Protein 4AH6 (pdb70)

InterPro domains:
  IPR002312 Aspartyl/Asparaginyl-tRNA synthetase, class IIb [PR01042] (239-251)
  IPR002312 Aspartyl/Asparaginyl-tRNA synthetase, class IIb [PR01042] (256-269)
  IPR002312 Aspartyl/Asparaginyl-tRNA synthetase, class IIb [PR01042] (527-543)
  IPR002312 Aspartyl/Asparaginyl-tRNA synthetase, class IIb [PR01042] (568-582)
  IPR004115 GAD-like domain superfamily [G3DSA:3.30.1360.30] (320-471)
  IPR004115 GAD-like domain superfamily [SSF55261] (337-463)
  IPR004364 Aminoacyl-tRNA synthetase, class II (D/K/N) [PF00152] (167-606)
  IPR004365 OB-fold nucleic acid binding domain, AA-tRNA synthetase-type [PF01336] (66-149)
  IPR004524 Aspartate-tRNA ligase, type 1 [MF_00044] (49-634)
  IPR004524 Aspartate-tRNA ligase, type 1 [NF001750] (49-635)
  IPR004524 Aspartate-tRNA ligase, type 1 [TIGR00459] (50-635)
  IPR006195 Aminoacyl-tRNA synthetase, class II [PS50862] (187-618)
  IPR012340 Nucleic acid-binding, OB-fold [G3DSA:2.40.50.140] (40-155)
  IPR012340 Nucleic acid-binding, OB-fold [SSF50249] (50-152)
  IPR029351 GAD domain [PF02938] (357-452)
  IPR045864 Class II Aminoacyl-tRNA synthetase/Biotinyl protein ligase (BPL) and lipoyl protein ligase (LPL) [G3DSA:3.30.930.10] (186-625)
  IPR045864 Class II Aminoacyl-tRNA synthetase/Biotinyl protein ligase (BPL) and lipoyl protein ligase (LPL) [SSF55681] (168-606)
  IPR047089 Aspartate-tRNA ligase, type 1, anticodon recognition domain [cd04317] (50-183)
  IPR047090 Aspartate-tRNA ligase, type 1, core domain [cd00777] (187-609)

Foldseek 3Di:
DCPPPPDPWHDEAQPDAPVQAFPWTKHKAKWADADPLFWTWGDDLPFIAIEGQDDDDVCVVQSVVVVVADNIFIKIFTFGKHADPDPQADPVGRNRRIHGYTDHIDGPTHDDDDPFNQPVLTDDDPLRCQQPVVSSCSHNLLSVQQVLLVQLVVLLVCCQCVNVNADEDDDDFWADDQPAPHGFAWDFDLPAPDTTTGAQDPVVCLQVVLLVDRQKYWYWDKGADDDPPFLFDFRIFIKIWIKGFPDDLVVVLVVVVVSCQSSPSVPFDGADDRAAEDECVGCCQFQVHLFHQVLLPWTKFFPQVVVPDDCPPQVPVQVVPPQKGKIKTKAAPVLPQFDPPCVVVLQVCLVVAVNFGKFKAFQAHCQPVDGPVCNCVNVPCVVVCCVRNVYDRRMIMIMGIHGSSRVSNSVNVSSVVVQVRCVPSHNHSDDLRDKHKYKYFFAAQWADDDPHGHLIGGPRDLFFAWPPPVVCCCVVPHSVTTTGWMFMHMSRHGQKTWHFGDAQLVVSVVSCVSNDPPSCVVCVVVSVSSVVDRGRMIIMMGRSLVVSCSNSVHPDSCSSDSNTAGRNRQSSNDGPPDDDDPVVCVSGD/DCPPPPDPWHDEAQPDAPVQAFPWTKHKAKWADADPLFWTWGDDLPFIAIEGQDDDDVCVVQSVVVVVADNIFIKIFTFGKHADPDPQADPVGRNRRIHGYTDHIDGPTHDDDDPFNQPVLTDDDPLRCQQVVVSSCSHNLLSVQQVLLVQLVVLLVCCQCVNVNADEDDDDFWADDQPAPHGFAWDFDLPAPDTTTGAQDCVVCLQVVLLVDRQKYKYFDWGADDDPPPPFFHRIATKIWIKGFPDDLVVVLVVVVVSCQSSPSVPFDGADDRAAEDECVGCCQFQVHLFHQVLLPFTKFFPQVVVPDDCPPQVPVQVVPPQKGKIKTKAAPVLPQFDPPCVVVLQCCLVVAVRFGKFKAFQAHCQPVDGPPCNCVNVPCVVVCCVRNVYDRRMIMIMGIHGSSRVSNSVNVSSVVVQVRCVPSHNHSDDLSDKHKYKYFFAAQWADDDPHGHLIGGPRDLFFAWPPPVVCCCVVPHSVTTTGWMFMHMSRHGQKTWHFGDAQLVVSVVSCVSNDPPSCVVCVVVSVSSVVDRGRMIIMMGRSLVVSCSNSVHPDSCSSDSNGAGGHRQSSNDGPPDDDDPVVCVSGD/DCPPPPDPWHDEAQPDAPVQAFPWTKHKAKWADADPLFWTWGDDLPFIAIEGQDDDDVCVVQSVVVVVADNIFIKIFTFGKHADPDPQADPVGRNRRIHGYTDHIDGPTHDDDDPFNQPVLTDDDPLRCQQVVVSSCSHNLLSVQQVLLVQLVVLLVCCQCVNVNADEDDDDFWADDQPAPHGFAWDFDLPAPDTTTGAQDCVVCLQVVLLVDRQKYWYWDKGADDDPPDLFDFRIFIKIWIKGFPDDLVVVLVVVVVSCQSSPSVPADGADDRAAEDECVGCCQFQVHLFHQVLLPWTKFFPQVVVPDDCPPQVPVQVVPPQKGKIKTKAAPVLPQDDPPCVVVLQVCLVVQVRFGKFKADQAHCQPVDGPVCNCVNVPCVVVCCVRNVYDRRMIMIMGIHGSSRVSNSVNVSSVVVQVRCVPSHNHSDDLRDKHKYKYFFAAQWADDDPHGHLIGGPRDLFFAWPPPVVCCCVVPHSVTTTGWMFMHMSRHGQKTWHFGDAQLVVSVVSCVSNDPPSCVVCVVVSVSSVSDRGRMIIMMGRSLVVSCSNSVHPDSCSSDSNTAGRNRQSSNDGPPDDDDPVVCVSGD/DCPPPPDPWHDEAQRDAPVQAFPWTKHKAKWADADPLFWTWGDDLPFIAIEGQDDDDVCVVQSVVVVVADNIFIKIFTFGKHADPDPQADPVGRNRRIHGYTDHIDGPTHDDDDPFNQPVLTDDDPLRCQQPVVSSCSHNLLSVQQVLLVQLVVLLVCCQCVNVNADEDDDDFWADDQPAPHGFAWDFDLPAPDTTTGAQDPVVCLQVVLLVDRQKYKYFDWGADDDPPPPFFHRIATKIWIKGFPDDLVVVLVVVVVSCQSSPSVPFDGADDRAAEDECVGCCQFQVHLFHQCLLPWTKFFPQVVVPDDCPPQVPVQVVPPQKGKIKTKAAPVLPQFDPPCVVVLQVCLVVAVNFGKFKAFQAHCQPVDGPPCNCVNVPCVVVCCVRNVYDRRMIMIMGIHGSSRVSNSVNVSSVVVQVRCVPSHNHSDDLSDKHKYKYFFAAQWADDDPHGHLIGGPRDLFFAWPPPVVCCCVVPHSPTTTGWMFMHMSRHGQKTWHFGDAQLVVSVVSCVSNHPPSCVVCVVVSVSSVSDRGRMIIMMGRSLVVSCSNSVHPDSCSSDSNGAGGHRQSSNDGPPDDDDPVVCVSGD

GO terms:
  GO:0004815 aspartate-tRNA ligase activity (F, IDA)
  GO:0031966 mitochondrial membrane (C, IDA)
  GO:0070145 mitochondrial asparaginyl-tRNA aminoacylation (P, IDA)
  GO:0004815 aspartate-tRNA ligase activity (F, EXP)
  GO:0005759 mitochondrial matrix (C, EXP)
  GO:0031966 mitochondrial membrane (C, IMP)
  GO:0005759 mitochondrial matrix (C, IMP)
  GO:0042803 protein homodimerization activity (F, IPI)
  GO:0005739 mitochondrion (C, HTP)
  GO:0005759 mitochondrial matrix (C, TAS)
  GO:0005515 protein binding (F, IPI)
  GO:0043039 tRNA aminoacylation (P, IDA)
  GO:0050560 aspartate-tRNA(Asn) ligase activity (F, IDA)
  GO:0000049 tRNA binding (F, TAS)
  GO:0005524 ATP binding (F, TAS)
  GO:0005739 mitochondrion (C, TAS)
  GO:0070145 mitochondrial asparaginyl-tRNA aminoacylation (P, IC)
  GO:0005739 mitochondrion (C, IDA)

Radius of gyration: 55.82 Å; Cα contacts (8 Å, |Δi|>4): 4985; chains: 4; bounding box: 78×133×190 Å

Secondary structure (DSSP, 8-state):
---S-SSS-SS-GGG--GGGTT-EEEEEEEE----TTTEEEEE-SS-EEEEE---SSSSHHHHHHHHH--SS-EEEEEEEEEEPSTT---TTSTTTTEEEEEEEEEEEE-B---SS-TTTT--S-HHHHHHTHHHHTTSHHHHHHHHHHHHHHHHHHIIIIIIS--EE----SSB----SSS---EEE-SSTT-EEE--SSTTHHHHHHHHTS-SEEEEEEEEE---SS-SSS-SEEEEEEEEEES--HHHHHHHHHHHHHHHS-SSS----SSPPEEEHHHHHHHTSSSS--SSS---EEE-GGGGSS---HHHHHHTTSTTEEEEEEEEES-TTTS-TTTHHHHHHHHHHSS---EEEE-SSTTTTSS-TTHHHHHHHHHHHHHHHHT--SSEEEEEEEEEHHHHHHHHHHHHHHHHHHHHTTS--S--TTS--EEEEE--BSB---SSSSSS--BSS-SS-PPP-TTSTHHHHSTTSSB---EEEEETTEEEEEEE----SHHHHHHHHHHH-SSTHHHHHHHHHHHTBTPPPEEEEEEEHHHHHHHHHT-SSGGGSSSS---SSS--SSS--SB---GGGTTTT-/---S-SSS-SS-GGG--GGGTT-EEEEEEEE----TTTEEEEE-SS-EEEEE---SSSSHHHHHHHHH--SS-EEEEEEEEEEPSTT---TTSTTTTEEEEEEEEEEEE-B---SS-TTTT--S-HHHHHHTHHHHTTSHHHHHHHHHHHHHHHHHHIIIIIIS--EE----SSB----SSS---EEE-SSTT-EEE--SSTTHHHHHHHHTS-SEEEEEEEEE---SSS--S-SEEEEEEEEEES--HHHHHHHHHHHHHHHS-SSS----SSPPEEEHHHHHHHTSSSS--SSS---EEE-GGGGSS---HHHHHHTTSTTEEEEEEEEES-TTTS-TTTHHHHHHHHHHSS---EEEE-SSTTTTSS-TTHHHHHHHHHHHHHHHHT--SSEEEEEEEEEHHHHHHHHHHHHHHHHHHHHTTS--S--TTS--EEEEE--BSB---SSSSSS--BSS-SS-PPP-TTSTHHHHSTTSSB---EEEEETTEEEEEEE-----HHHHHHHHHHH-SSTHHHHHHHHHHHTBTPPPEEEEEEEHHHHHHHHHT-SSGGGSSSS---SSS--SSS--SB---GGGTTTT-/---S-SSS-SS-GGG--GGGTT-EEEEEEEE----TTTEEEEE-SS-EEEEE---SSSSHHHHHHHHH--SS-EEEEEEEEEEPSTT---TTSTTTTEEEEEEEEEEEE-B---SS-TTTT--S-HHHHHHTHHHHTTSHHHHHHHHHHHHHHHHHHIIIIIIS--EE----SSB----SSS---EEE-SSTT-EEE--SSTTHHHHHHHHTS-SEEEEEEEEE---SS-SSS-SEEEEEEEEEES--HHHHHHHHHHHHHHHS-SSS----SSPPEEEHHHHHHHTSSSS--SSS---EEE-GGGGSS---HHHHHHTTSTTEEEEEEEEES-TTTS-TTTHHHHHHHHHHSS---EEEE-SSTTTTSS-TTHHHHHHHHHHHHHHHHT--SSEEEEEEEEEHHHHHHHHHHHHHHHHHHHHTTS--S--TTS--EEEEE--BSB---SSSSSS--BSS-SS-PPP-TTSTHHHHSTTSSB---EEEEETTEEEEEEE----SHHHHHHHHHHH-SSTHHHHHHHHHHHTBTPPPEEEEEEEHHHHHHHHHT-SSGGGSSSS---SSS--SSS--SB---GGGTTTT-/---S-SSS-SS-GGG--GGGTT-EEEEEEEE----TTTEEEEE-SS-EEEEE---SSSSHHHHHHHHH--SS-EEEEEEEEEEPSTT---TTSTTTTEEEEEEEEEEEE-B---SS-TTTT--S-HHHHHHTHHHHTTSHHHHHHHHHHHHHHHHHHIIIIIIS--EE----SSB----SSS---EEE-SSTT-EEE--SSTTHHHHHHHHTS-SEEEEEEEEE---SSS--S-SEEEEEEEEEES--HHHHHHHHHHHHHHHS-SSS----SSPPEEEHHHHHHHTSSSS--SSS---EEE-GGGGSS---HHHHHHTTSTTEEEEEEEEES-TTTS-TTTHHHHHHHHHHSS---EEEE-SSTTTTSS-TTHHHHHHHHHHHHHHHHT--SSEEEEEEEEEHHHHHHHHHHHHHHHHHHHHTTS--S--TTS--EEEEE--BSB---SSSSSS--BSS-SS-PPP-TTSTHHHHSTTSSB---EEEEETTEEEEEEE-----HHHHHHHHHHH-SSTHHHHHHHHHHHTBTPPPEEEEEEEHHHHHHHHHT-SSGGGSSSS---SSS--SSS--SB---GGGTTTT-

Nearest PDB structures (foldseek):
  4ah6-assembly2_D  TM=1.002E+00  e=0.000E+00  Homo sapiens
  4wj3-assembly2_O  TM=9.150E-01  e=1.574E-58  Pseudomonas aeruginosa PAO1
  4rmf-assembly1_A-2  TM=8.800E-01  e=1.185E-58  Mycolicibacterium smegmatis MC2 155
  5w25-assembly3_A  TM=8.733E-01  e=2.090E-58  Mycobacterium tuberculosis H37Rv
  6o3f-assembly1_B  TM=6.775E-01  e=1.753E-23  Chlamydia trachomatis L2b/UCH-1/proctitis

CATH classification: 2.40.50.140 (+2 more: 3.30.930.10, 3.30.1360.30)

Sequence (2356 aa):
PEFSSFVVRTNTCGELRSSHLGQEVTLCGWIQYRRQNTFLVLRDFDGLVQVIIPQDESAASVKKILCEAPVESVVQVSGTVISRPAGQENPKMPTGEIEIKVKTAELLNACKKLPFEIKNFVKKTEALRLQYRYLDLRSFQMQYNLRLRSQMVMKMREYLCNLHGFVDIETPTLFKRTPGGAKEFLVPSREPGKFYSLPQSPQQFKQLLMVGGLDRYFQVARCYRDEGSRPDRQPEFTQIDIEMSFVDQTGIQSLIEGLLQYSWPNDKDPVVVPFPTMTFAEVLATYGTDKPDTRFGMKIIDISDVFRNTEIGFLQDALSKPHGTVKAICIPEGAKYLKRKDIESIRNFAADHFNQEILPVFLNANRNWNSPVANFIMESQRLELIRLMETQEEDVVLLTAGEHNKACSLLGKLRLECADLLETRGVVLRDPTLFSFLWVVDFPLFLPKEENPRELESAHHPFTAPHPSDIHLLYTEPKKARSQHYDLVLNGNEIGGGSIRIHNAELQRYILATLLKEDVKMLSHLLQALDYGAPPHGGIALGLDRLICLVTGSPSIRDVIAFPKSFRGHDLMSNTPDSVPPEELKPYHPEFSSFVVRTNTCGELRSSHLGQEVTLCGWIQYRRQNTFLVLRDFDGLVQVIIPQDESAASVKKILCEAPVESVVQVSGTVISRPAGQENPKMPTGEIEIKVKTAELLNACKKLPFEIKNFVKKTEALRLQYRYLDLRSFQMQYNLRLRSQMVMKMREYLCNLHGFVDIETPTLFKRTPGGAKEFLVPSREPGKFYSLPQSPQQFKQLLMVGGLDRYFQVARCYRDEGSRPDRQPEFTQIDIEMSFVDQTGIQSLIEGLLQYSWPNDKDPVVVPFPTMTFAEVLATYGTDKPDTRFGMKIIDISDVFRNTEIGFLQDALSKPHGTVKAICIPEGAKYLKRKDIESIRNFAADHFNQEILPVFLNANRNWNSPVANFIMESQRLELIRLMETQEEDVVLLTAGEHNKACSLLGKLRLECADLLETRGVVLRDPTLFSFLWVVDFPLFLPKEENPRELESAHHPFTAPHPSDIHLLYTEPKKARSQHYDLVLNGNEIGGGSIRIHNAELQRYILATLLKEDVKMLSHLLQALDYGAPPHGGIALGLDRLICLVTGSPSIRDVIAFPKSFRGHDLMSNTPDSVPPEELKPYHPEFSSFVVRTNTCGELRSSHLGQEVTLCGWIQYRRQNTFLVLRDFDGLVQVIIPQDESAASVKKILCEAPVESVVQVSGTVISRPAGQENPKMPTGEIEIKVKTAELLNACKKLPFEIKNFVKKTEALRLQYRYLDLRSFQMQYNLRLRSQMVMKMREYLCNLHGFVDIETPTLFKRTPGGAKEFLVPSREPGKFYSLPQSPQQFKQLLMVGGLDRYFQVARCYRDEGSRPDRQPEFTQIDIEMSFVDQTGIQSLIEGLLQYSWPNDKDPVVVPFPTMTFAEVLATYGTDKPDTRFGMKIIDISDVFRNTEIGFLQDALSKPHGTVKAICIPEGAKYLKRKDIESIRNFAADHFNQEILPVFLNANRNWNSPVANFIMESQRLELIRLMETQEEDVVLLTAGEHNKACSLLGKLRLECADLLETRGVVLRDPTLFSFLWVVDFPLFLPKEENPRELESAHHPFTAPHPSDIHLLYTEPKKARSQHYDLVLNGNEIGGGSIRIHNAELQRYILATLLKEDVKMLSHLLQALDYGAPPHGGIALGLDRLICLVTGSPSIRDVIAFPKSFRGHDLMSNTPDSVPPEELKPYHPEFSSFVVRTNTCGELRSSHLGQEVTLCGWIQYRRQNTFLVLRDFDGLVQVIIPQDESAASVKKILCEAPVESVVQVSGTVISRPAGQENPKMPTGEIEIKVKTAELLNACKKLPFEIKNFVKKTEALRLQYRYLDLRSFQMQYNLRLRSQMVMKMREYLCNLHGFVDIETPTLFKRTPGGAKEFLVPSREPGKFYSLPQSPQQFKQLLMVGGLDRYFQVARCYRDEGSRPDRQPEFTQIDIEMSFVDQTGIQSLIEGLLQYSWPNDKDPVVVPFPTMTFAEVLATYGTDKPDTRFGMKIIDISDVFRNTEIGFLQDALSKPHGTVKAICIPEGAKYLKRKDIESIRNFAADHFNQEILPVFLNANRNWNSPVANFIMESQRLELIRLMETQEEDVVLLTAGEHNKACSLLGKLRLECADLLETRGVVLRDPTLFSFLWVVDFPLFLPKEENPRELESAHHPFTAPHPSDIHLLYTEPKKARSQHYDLVLNGNEIGGGSIRIHNAELQRYILATLLKEDVKMLSHLLQALDYGAPPHGGIALGLDRLICLVTGSPSIRDVIAFPKSFRGHDLMSNTPDSVPPEELKPYH

Organism: Homo sapiens (NCBI:txid9606)

B-factor: mean 108.25, std 31.35, range [30.97, 230.67]

Structure (mmCIF, N/CA/C/O backbone):
data_4AH6
#
_entry.id   4AH6
#
_cell.length_a   142.400
_cell.length_b   82.600
_cell.length_c   146.300
_cell.angle_alpha   90.00
_cell.angle_beta   100.40
_cell.angle_gamma   90.00
#
_symmetry.space_group_name_H-M   'P 1 2 1'
#
loop_
_atom_site.group_PDB
_atom_site.id
_atom_site.type_symbol
_atom_site.label_atom_id
_atom_site.label_alt_id
_atom_site.label_comp_id
_atom_site.label_asym_id
_atom_site.label_entity_id
_atom_site.label_seq_id
_atom_site.pdbx_PDB_ins_code
_atom_site.Cartn_x
_atom_site.Cartn_y
_atom_site.Cartn_z
_atom_site.occupancy
_atom_site.B_iso_or_equiv
_atom_site.auth_seq_id
_atom_site.auth_comp_id
_atom_site.auth_asym_id
_atom_site.auth_atom_id
_atom_site.pdbx_PDB_model_num
ATOM 1 N N . PRO A 1 3 ? -9.802 -9.549 71.119 1.00 107.52 42 PRO A N 1
ATOM 2 C CA . PRO A 1 3 ? -8.554 -10.288 71.340 1.00 91.52 42 PRO A CA 1
ATOM 3 C C . PRO A 1 3 ? -8.787 -11.794 71.294 1.00 103.55 42 PRO A C 1
ATOM 4 O O . PRO A 1 3 ? -9.426 -12.354 72.186 1.00 100.83 42 PRO A O 1
ATOM 8 N N . GLU A 1 4 ? -8.276 -12.436 70.248 1.00 111.11 43 GLU A N 1
ATOM 9 C CA . GLU A 1 4 ? -8.447 -13.873 70.051 1.00 114.76 43 GLU A CA 1
ATOM 10 C C . GLU A 1 4 ? -7.745 -14.645 71.158 1.00 105.08 43 GLU A C 1
ATOM 11 O O . GLU A 1 4 ? -8.186 -15.725 71.565 1.00 95.91 43 GLU A O 1
ATOM 17 N N . PHE A 1 5 ? -6.653 -14.062 71.641 1.00 107.80 44 PHE A N 1
ATOM 18 C CA . PHE A 1 5 ? -5.750 -14.722 72.578 1.00 103.34 44 PHE A CA 1
ATOM 19 C C . PHE A 1 5 ? -5.299 -16.091 72.109 1.00 89.76 44 PHE A C 1
ATOM 20 O O . PHE A 1 5 ? -4.716 -16.199 71.025 1.00 110.47 44 PHE A O 1
ATOM 28 N N . SER A 1 6 ? -5.549 -17.132 72.898 1.00 89.14 45 SER A N 1
ATOM 29 C CA . SER A 1 6 ? -5.021 -18.432 72.517 1.00 103.04 45 SER A CA 1
ATOM 30 C C . SER A 1 6 ? -5.750 -18.885 71.258 1.00 110.49 45 SER A C 1
ATOM 31 O O . SER A 1 6 ? -6.961 -19.093 71.254 1.00 99.69 45 SER A O 1
ATOM 34 N N . SER A 1 7 ? -4.960 -19.067 70.205 1.00 112.35 46 SER A N 1
ATOM 35 C CA . SER A 1 7 ? -5.419 -19.280 68.839 1.00 108.22 46 SER A CA 1
ATOM 36 C C . SER A 1 7 ? -4.166 -19.423 67.999 1.00 97.17 46 SER A C 1
ATOM 37 O O . SER A 1 7 ? -3.090 -18.995 68.419 1.00 79.40 46 SER A O 1
ATOM 40 N N . PHE A 1 8 ? -4.319 -20.006 66.812 1.00 106.04 47 PHE A N 1
ATOM 41 C CA . PHE A 1 8 ? -3.193 -20.394 65.964 1.00 96.73 47 PHE A CA 1
ATOM 42 C C . PHE A 1 8 ? -2.296 -21.408 66.663 1.00 101.84 47 PHE A C 1
ATOM 43 O O . PHE A 1 8 ? -1.129 -21.560 66.309 1.00 102.89 47 PHE A O 1
ATOM 51 N N . VAL A 1 9 ? -2.836 -22.104 67.656 1.00 95.82 48 VAL A N 1
ATOM 52 C CA . VAL A 1 9 ? -2.050 -23.053 68.427 1.00 84.76 48 VAL A CA 1
ATOM 53 C C . VAL A 1 9 ? -2.907 -24.252 68.728 1.00 92.30 48 VAL A C 1
ATOM 54 O O . VAL A 1 9 ? -4.130 -24.199 68.586 1.00 87.66 48 VAL A O 1
ATOM 58 N N . VAL A 1 10 ? -2.283 -25.328 69.186 1.00 108.62 49 VAL A N 1
ATOM 59 C CA . VAL A 1 10 ? -3.089 -26.438 69.633 1.00 110.03 49 VAL A CA 1
ATOM 60 C C . VAL A 1 10 ? -3.324 -26.147 71.101 1.00 98.68 49 VAL A C 1
ATOM 61 O O . VAL A 1 10 ? -2.449 -26.316 71.953 1.00 106.99 49 VAL A O 1
ATOM 65 N N . ARG A 1 11 ? -4.535 -25.670 71.350 1.00 81.90 50 ARG A N 1
ATOM 66 C CA . ARG A 1 11 ? -5.049 -25.348 72.664 1.00 80.38 50 ARG A CA 1
ATOM 67 C C . ARG A 1 11 ? -6.358 -24.661 72.356 1.00 95.21 50 ARG A C 1
ATOM 68 O O . ARG A 1 11 ? -6.554 -24.161 71.250 1.00 111.93 50 ARG A O 1
ATOM 76 N N . THR A 1 12 ? -7.240 -24.605 73.338 1.00 85.49 51 THR A N 1
ATOM 77 C CA . THR A 1 12 ? -8.385 -23.722 73.287 1.00 94.42 51 THR A CA 1
ATOM 78 C C . THR A 1 12 ? -8.487 -23.168 74.687 1.00 98.95 51 THR A C 1
ATOM 79 O O . THR A 1 12 ? -8.186 -23.886 75.640 1.00 112.84 51 THR A O 1
ATOM 83 N N . ASN A 1 13 ? -8.894 -21.910 74.829 1.00 79.73 52 ASN A N 1
ATOM 84 C CA . ASN A 1 13 ? -9.183 -21.401 76.162 1.00 72.87 52 ASN A CA 1
ATOM 85 C C . ASN A 1 13 ? -8.013 -21.390 77.149 1.00 78.18 52 ASN A C 1
ATOM 86 O O . ASN A 1 13 ? -7.841 -22.331 77.923 1.00 80.86 52 ASN A O 1
ATOM 91 N N . THR A 1 14 ? -7.179 -20.359 77.064 1.00 71.35 53 THR A N 1
ATOM 92 C CA . THR A 1 14 ? -6.082 -20.168 78.010 1.00 81.04 53 THR A CA 1
ATOM 93 C C . THR A 1 14 ? -6.563 -20.373 79.437 1.00 88.32 53 THR A C 1
ATOM 94 O O . THR A 1 14 ? -7.686 -20.006 79.775 1.00 100.67 53 THR A O 1
ATOM 98 N N . CYS A 1 15 ? -5.707 -20.972 80.261 1.00 83.66 54 CYS A N 1
ATOM 99 C CA . CYS A 1 15 ? -6.101 -21.528 81.557 1.00 86.09 54 CYS A CA 1
ATOM 100 C C . CYS A 1 15 ? -7.023 -20.646 82.399 1.00 88.69 54 CYS A C 1
ATOM 101 O O . CYS A 1 15 ? -8.027 -21.120 82.934 1.00 78.19 54 CYS A O 1
ATOM 104 N N . GLY A 1 16 ? -6.695 -19.366 82.503 1.00 96.29 55 GLY A N 1
ATOM 105 C CA . GLY A 1 16 ? -7.429 -18.482 83.388 1.00 93.95 55 GLY A CA 1
ATOM 106 C C . GLY A 1 16 ? -8.755 -17.937 82.905 1.00 84.60 55 GLY A C 1
ATOM 107 O O . GLY A 1 16 ? -9.481 -17.304 83.674 1.00 89.90 55 GLY A O 1
ATOM 108 N N . GLU A 1 17 ? -9.085 -18.171 81.643 1.00 80.83 56 GLU A N 1
ATOM 109 C CA . GLU A 1 17 ? -10.302 -17.592 81.089 1.00 87.19 56 GLU A CA 1
ATOM 110 C C . GLU A 1 17 ? -11.558 -18.411 81.399 1.00 89.13 56 GLU A C 1
ATOM 111 O O . GLU A 1 17 ? -12.674 -17.918 81.248 1.00 96.41 56 GLU A O 1
ATOM 117 N N . LEU A 1 18 ? -11.378 -19.652 81.842 1.00 86.89 57 LEU A N 1
ATOM 118 C CA . LEU A 1 18 ? -12.513 -20.548 82.056 1.00 80.54 57 LEU A CA 1
ATOM 119 C C . LEU A 1 18 ? -13.419 -20.068 83.187 1.00 78.54 57 LEU A C 1
ATOM 120 O O . LEU A 1 18 ? -12.950 -19.770 84.280 1.00 92.04 57 LEU A O 1
ATOM 125 N N . ARG A 1 19 ? -14.719 -19.991 82.908 1.00 75.03 58 ARG A N 1
ATOM 126 C CA . ARG A 1 19 ? -15.713 -19.585 83.900 1.00 76.13 58 ARG A CA 1
ATOM 127 C C . ARG A 1 19 ? -16.932 -20.488 83.781 1.00 70.12 58 ARG A C 1
ATOM 128 O O . ARG A 1 19 ? -16.906 -21.461 83.032 1.00 81.64 58 ARG A O 1
ATOM 136 N N . SER A 1 20 ? -17.995 -20.170 84.511 1.00 66.36 59 SER A N 1
ATOM 137 C CA . SER A 1 20 ? -19.202 -20.997 84.497 1.00 82.11 59 SER A CA 1
ATOM 138 C C . SER A 1 20 ? -19.817 -21.090 83.106 1.00 77.97 59 SER A C 1
ATOM 139 O O . SER A 1 20 ? -20.436 -22.096 82.763 1.00 93.97 59 SER A O 1
ATOM 142 N N . SER A 1 21 ? -19.629 -20.042 82.308 1.00 82.25 60 SER A N 1
ATOM 143 C CA . SER A 1 21 ? -20.085 -20.010 80.920 1.00 83.85 60 SER A CA 1
ATOM 144 C C . SER A 1 21 ? -19.578 -21.209 80.134 1.00 86.62 60 SER A C 1
ATOM 145 O O . SER A 1 21 ? -20.210 -21.652 79.176 1.00 72.48 60 SER A O 1
ATOM 148 N N . HIS A 1 22 ? -18.422 -21.715 80.552 1.00 94.25 61 HIS A N 1
ATOM 149 C CA . HIS A 1 22 ? -17.734 -22.798 79.863 1.00 79.70 61 HIS A CA 1
ATOM 150 C C . HIS A 1 22 ? -18.114 -24.178 80.379 1.00 87.73 61 HIS A C 1
ATOM 151 O O . HIS A 1 22 ? -17.521 -25.174 79.969 1.00 99.17 61 HIS A O 1
ATOM 158 N N . LEU A 1 23 ? -19.081 -24.233 81.290 1.00 89.23 62 LEU A N 1
ATOM 159 C CA . LEU A 1 23 ? -19.546 -25.508 81.818 1.00 82.80 62 LEU A CA 1
ATOM 160 C C . LEU A 1 23 ? -19.945 -26.458 80.692 1.00 95.83 62 LEU A C 1
ATOM 161 O O . LEU A 1 23 ? -20.690 -26.087 79.780 1.00 85.51 62 LEU A O 1
ATOM 166 N N . GLY A 1 24 ? -19.414 -27.675 80.752 1.00 97.25 63 GLY A N 1
ATOM 167 C CA . GLY A 1 24 ? -19.770 -28.721 79.811 1.00 96.58 63 GLY A CA 1
ATOM 168 C C . GLY A 1 24 ? -18.989 -28.687 78.515 1.00 87.35 63 GLY A C 1
ATOM 169 O O . GLY A 1 24 ? -18.932 -29.685 77.798 1.00 92.00 63 GLY A O 1
ATOM 170 N N . GLN A 1 25 ? -18.377 -27.545 78.216 1.00 106.22 64 GLN A N 1
ATOM 171 C CA . GLN A 1 25 ? -17.605 -27.395 76.987 1.00 121.70 64 GLN A CA 1
ATOM 172 C C . GLN A 1 25 ? -16.375 -28.293 77.018 1.00 102.74 64 GLN A C 1
ATOM 173 O O . GLN A 1 25 ? -15.640 -28.323 78.005 1.00 97.34 64 GLN A O 1
ATOM 179 N N . GLU A 1 26 ? -16.156 -29.033 75.940 1.00 91.89 65 GLU A N 1
ATOM 180 C CA . GLU A 1 26 ? -14.929 -29.793 75.813 1.00 96.95 65 GLU A CA 1
ATOM 181 C C . GLU A 1 26 ? -13.795 -28.807 75.585 1.00 96.89 65 GLU A C 1
ATOM 182 O O . GLU A 1 26 ? -13.925 -27.878 74.789 1.00 114.29 65 GLU A O 1
ATOM 188 N N . VAL A 1 27 ? -12.690 -28.991 76.295 1.00 82.14 66 VAL A N 1
ATOM 189 C CA . VAL A 1 27 ? -11.545 -28.108 76.127 1.00 91.54 66 VAL A CA 1
ATOM 190 C C . VAL A 1 27 ? -10.243 -28.867 76.325 1.00 96.26 66 VAL A C 1
ATOM 191 O O . VAL A 1 27 ? -10.170 -29.793 77.129 1.00 105.45 66 VAL A O 1
ATOM 195 N N . THR A 1 28 ? -9.227 -28.501 75.555 1.00 91.13 67 THR A N 1
ATOM 196 C CA . THR A 1 28 ? -7.882 -28.982 75.817 1.00 85.30 67 THR A CA 1
ATOM 197 C C . THR A 1 28 ? -6.960 -27.789 76.042 1.00 76.31 67 THR A C 1
ATOM 198 O O . THR A 1 28 ? -6.702 -27.003 75.132 1.00 78.82 67 THR A O 1
ATOM 202 N N . LEU A 1 29 ? -6.482 -27.649 77.272 1.00 62.37 68 LEU A N 1
ATOM 203 C CA . LEU A 1 29 ? -5.633 -26.523 77.636 1.00 75.98 68 LEU A CA 1
ATOM 204 C C . LEU A 1 29 ? -4.260 -26.995 78.101 1.00 68.23 68 LEU A C 1
ATOM 205 O O . LEU A 1 29 ? -4.129 -28.077 78.659 1.00 73.86 68 LEU A O 1
ATOM 210 N N . CYS A 1 30 ? -3.235 -26.187 77.856 1.00 65.60 69 CYS A N 1
ATOM 211 C CA . CYS A 1 30 ? -1.886 -26.528 78.287 1.00 68.99 69 CYS A CA 1
ATOM 212 C C . CYS A 1 30 ? -1.267 -25.386 79.077 1.00 72.28 69 CYS A C 1
ATOM 213 O O . CYS A 1 30 ? -1.573 -24.217 78.838 1.00 71.76 69 CYS A O 1
ATOM 216 N N . GLY A 1 31 ? -0.393 -25.731 80.017 1.00 72.98 70 GLY A N 1
ATOM 217 C CA . GLY A 1 31 ? 0.165 -24.745 80.922 1.00 88.34 70 GLY A CA 1
ATOM 218 C C . GLY A 1 31 ? 1.234 -25.297 81.843 1.00 87.31 70 GLY A C 1
ATOM 219 O O . GLY A 1 31 ? 1.826 -26.343 81.566 1.00 86.60 70 GLY A O 1
ATOM 220 N N . TRP A 1 32 ? 1.483 -24.581 82.938 1.00 94.33 71 TRP A N 1
ATOM 221 C CA . TRP A 1 32 ? 2.507 -24.962 83.912 1.00 88.74 71 TRP A CA 1
ATOM 222 C C . TRP A 1 32 ? 1.886 -25.555 85.174 1.00 92.16 71 TRP A C 1
ATOM 223 O O . TRP A 1 32 ? 0.769 -25.209 85.547 1.00 94.34 71 TRP A O 1
ATOM 234 N N . ILE A 1 33 ? 2.602 -26.463 85.827 1.00 97.56 72 ILE A N 1
ATOM 235 C CA . ILE A 1 33 ? 2.111 -27.025 87.081 1.00 97.53 72 ILE A CA 1
ATOM 236 C C . ILE A 1 33 ? 2.581 -26.193 88.266 1.00 94.11 72 ILE A C 1
ATOM 237 O O . ILE A 1 33 ? 3.772 -26.124 88.560 1.00 95.31 72 ILE A O 1
ATOM 242 N N . GLN A 1 34 ? 1.630 -25.561 88.942 1.00 75.68 73 GLN A N 1
ATOM 243 C CA . GLN A 1 34 ? 1.947 -24.694 90.063 1.00 65.75 73 GLN A CA 1
ATOM 244 C C . GLN A 1 34 ? 2.157 -25.530 91.306 1.00 94.53 73 GLN A C 1
ATOM 245 O O . GLN A 1 34 ? 3.254 -25.561 91.858 1.00 107.05 73 GLN A O 1
ATOM 251 N N . TYR A 1 35 ? 1.092 -26.195 91.749 1.00 109.42 74 TYR A N 1
ATOM 252 C CA . TYR A 1 35 ? 1.161 -27.114 92.885 1.00 100.07 74 TYR A CA 1
ATOM 253 C C . TYR A 1 35 ? 0.025 -28.139 92.863 1.00 93.22 74 TYR A C 1
ATOM 254 O O . TYR A 1 35 ? -0.925 -28.015 92.093 1.00 81.10 74 TYR A O 1
ATOM 263 N N . ARG A 1 36 ? 0.149 -29.176 93.680 1.00 102.28 75 ARG A N 1
ATOM 264 C CA . ARG A 1 36 ? -0.880 -30.202 93.755 1.00 101.47 75 ARG A CA 1
ATOM 265 C C . ARG A 1 36 ? -0.939 -30.782 95.158 1.00 108.50 75 ARG A C 1
ATOM 266 O O . ARG A 1 36 ? 0.049 -30.730 95.888 1.00 117.69 75 ARG A O 1
ATOM 274 N N . ARG A 1 37 ? -2.089 -31.335 95.538 1.00 115.24 76 ARG A N 1
ATOM 275 C CA . ARG A 1 37 ? -2.190 -32.033 96.817 1.00 124.46 76 ARG A CA 1
ATOM 276 C C . ARG A 1 37 ? -2.254 -33.540 96.598 1.00 119.89 76 ARG A C 1
ATOM 277 O O . ARG A 1 37 ? -3.295 -34.075 96.208 1.00 105.40 76 ARG A O 1
ATOM 285 N N . GLN A 1 38 ? -1.143 -34.213 96.888 1.00 118.36 77 GLN A N 1
ATOM 286 C CA . GLN A 1 38 ? -1.044 -35.671 96.812 1.00 121.54 77 GLN A CA 1
ATOM 287 C C . GLN A 1 38 ? -1.668 -36.289 95.555 1.00 114.26 77 GLN A C 1
ATOM 288 O O . GLN A 1 38 ? -1.302 -35.935 94.434 1.00 111.25 77 GLN A O 1
ATOM 294 N N . ASN A 1 39 ? -2.602 -37.215 95.743 1.00 119.47 78 ASN A N 1
ATOM 295 C CA . ASN A 1 39 ? -3.252 -37.873 94.616 1.00 123.75 78 ASN A CA 1
ATOM 296 C C . ASN A 1 39 ? -4.479 -37.132 94.083 1.00 118.51 78 ASN A C 1
ATOM 297 O O . ASN A 1 39 ? -4.976 -37.441 93.003 1.00 123.34 78 ASN A O 1
ATOM 302 N N . THR A 1 40 ? -4.979 -36.168 94.848 1.00 109.42 79 THR A N 1
ATOM 303 C CA . THR A 1 40 ? -6.257 -35.529 94.522 1.00 115.79 79 THR A CA 1
ATOM 304 C C . THR A 1 40 ? -6.259 -34.385 93.492 1.00 123.91 79 THR A C 1
ATOM 305 O O . THR A 1 40 ? -7.126 -34.337 92.617 1.00 108.62 79 THR A O 1
ATOM 309 N N . PHE A 1 41 ? -5.306 -33.464 93.599 1.00 126.69 80 PHE A N 1
ATOM 310 C CA . PHE A 1 41 ? -5.437 -32.164 92.931 1.00 102.94 80 PHE A CA 1
ATOM 311 C C . PHE A 1 41 ? -4.350 -31.821 91.922 1.00 96.33 80 PHE A C 1
ATOM 312 O O . PHE A 1 41 ? -3.273 -32.410 91.919 1.00 100.94 80 PHE A O 1
ATOM 320 N N . LEU A 1 42 ? -4.665 -30.865 91.054 1.00 101.66 81 LEU A N 1
ATOM 321 C CA . LEU A 1 42 ? -3.675 -30.215 90.205 1.00 89.32 81 LEU A CA 1
ATOM 322 C C . LEU A 1 42 ? -4.122 -28.794 89.865 1.00 89.45 81 LEU A C 1
ATOM 323 O O . LEU A 1 42 ? -5.308 -28.545 89.635 1.00 82.46 81 LEU A O 1
ATOM 328 N N . VAL A 1 43 ? -3.181 -27.859 89.812 1.00 90.58 82 VAL A N 1
ATOM 329 C CA . VAL A 1 43 ? -3.512 -26.523 89.330 1.00 84.30 82 VAL A CA 1
ATOM 330 C C . VAL A 1 43 ? -2.602 -26.080 88.176 1.00 95.98 82 VAL A C 1
ATOM 331 O O . VAL A 1 43 ? -1.382 -25.939 88.320 1.00 83.07 82 VAL A O 1
ATOM 335 N N . LEU A 1 44 ? -3.214 -25.900 87.013 1.00 91.05 83 LEU A N 1
ATOM 336 C CA . LEU A 1 44 ? -2.498 -25.437 85.841 1.00 81.05 83 LEU A CA 1
ATOM 337 C C . LEU A 1 44 ? -2.512 -23.931 85.808 1.00 97.47 83 LEU A C 1
ATOM 338 O O . LEU A 1 44 ? -3.506 -23.308 86.157 1.00 95.09 83 LEU A O 1
ATOM 343 N N . ARG A 1 45 ? -1.402 -23.354 85.373 1.00 105.32 84 ARG A N 1
ATOM 344 C CA . ARG A 1 45 ? -1.277 -21.915 85.290 1.00 103.66 84 ARG A CA 1
ATOM 345 C C . ARG A 1 45 ? -0.757 -21.491 83.921 1.00 109.03 84 ARG A C 1
ATOM 346 O O . ARG A 1 45 ? 0.311 -21.930 83.477 1.00 105.83 84 ARG A O 1
ATOM 354 N N . ASP A 1 46 ? -1.542 -20.655 83.251 1.00 110.29 85 ASP A N 1
ATOM 355 C CA . ASP A 1 46 ? -1.113 -19.993 82.035 1.00 97.98 85 ASP A CA 1
ATOM 356 C C . ASP A 1 46 ? -0.587 -18.639 82.464 1.00 101.81 85 ASP A C 1
ATOM 357 O O . ASP A 1 46 ? -0.554 -18.331 83.655 1.00 99.38 85 ASP A O 1
ATOM 362 N N . PHE A 1 47 ? -0.182 -17.825 81.498 1.00 101.35 86 PHE A N 1
ATOM 363 C CA . PHE A 1 47 ? 0.215 -16.455 81.782 1.00 96.16 86 PHE A CA 1
ATOM 364 C C . PHE A 1 47 ? -0.978 -15.686 82.335 1.00 89.43 86 PHE A C 1
ATOM 365 O O . PHE A 1 47 ? -0.820 -14.718 83.081 1.00 78.81 86 PHE A O 1
ATOM 373 N N . ASP A 1 48 ? -2.174 -16.132 81.968 1.00 89.45 87 ASP A N 1
ATOM 374 C CA . ASP A 1 48 ? -3.370 -15.348 82.207 1.00 105.07 87 ASP A CA 1
ATOM 375 C C . ASP A 1 48 ? -3.867 -15.534 83.635 1.00 119.57 87 ASP A C 1
ATOM 376 O O . ASP A 1 48 ? -3.589 -14.716 84.515 1.00 131.53 87 ASP A O 1
ATOM 381 N N . GLY A 1 49 ? -4.600 -16.618 83.856 1.00 114.05 88 GLY A N 1
ATOM 382 C CA . GLY A 1 49 ? -5.012 -17.038 85.184 1.00 114.21 88 GLY A CA 1
ATOM 383 C C . GLY A 1 49 ? -4.423 -18.380 85.568 1.00 109.93 88 GLY A C 1
ATOM 384 O O . GLY A 1 49 ? -3.381 -18.790 85.058 1.00 109.71 88 GLY A O 1
ATOM 385 N N . LEU A 1 50 ? -5.117 -19.071 86.468 1.00 107.95 89 LEU A N 1
ATOM 386 C CA . LEU A 1 50 ? -4.874 -20.490 86.705 1.00 94.62 89 LEU A CA 1
ATOM 387 C C . LEU A 1 50 ? -6.172 -21.247 87.024 1.00 83.52 89 LEU A C 1
ATOM 388 O O . LEU A 1 50 ? -7.097 -20.691 87.623 1.00 83.30 89 LEU A O 1
ATOM 393 N N . VAL A 1 51 ? -6.233 -22.509 86.603 1.00 66.26 90 VAL A N 1
ATOM 394 C CA . VAL A 1 51 ? -7.426 -23.337 86.762 1.00 70.20 90 VAL A CA 1
ATOM 395 C C . VAL A 1 51 ? -7.091 -24.647 87.484 1.00 85.52 90 VAL A C 1
ATOM 396 O O . VAL A 1 51 ? -5.930 -25.057 87.535 1.00 79.81 90 VAL A O 1
ATOM 400 N N . GLN A 1 52 ? -8.112 -25.295 88.042 1.00 91.98 91 GLN A N 1
ATOM 401 C CA . GLN A 1 52 ? -7.935 -26.479 88.881 1.00 76.38 91 GLN A CA 1
ATOM 402 C C . GLN A 1 52 ? -8.278 -27.773 88.148 1.00 74.76 91 GLN A C 1
ATOM 403 O O . GLN A 1 52 ? -9.421 -27.981 87.752 1.00 69.66 91 GLN A O 1
ATOM 409 N N . VAL A 1 53 ? -7.285 -28.646 87.990 1.00 75.77 92 VAL A N 1
ATOM 410 C CA . VAL A 1 53 ? -7.466 -29.911 87.279 1.00 78.77 92 VAL A CA 1
ATOM 411 C C . VAL A 1 53 ? -7.568 -31.083 88.251 1.00 79.81 92 VAL A C 1
ATOM 412 O O . VAL A 1 53 ? -6.665 -31.299 89.062 1.00 66.27 92 VAL A O 1
ATOM 416 N N . ILE A 1 54 ? -8.654 -31.849 88.168 1.00 88.92 93 ILE A N 1
ATOM 417 C CA . ILE A 1 54 ? -8.821 -32.973 89.094 1.00 87.69 93 ILE A CA 1
ATOM 418 C C . ILE A 1 54 ? -8.203 -34.268 88.573 1.00 93.52 93 ILE A C 1
ATOM 419 O O . ILE A 1 54 ? -8.614 -34.798 87.535 1.00 85.68 93 ILE A O 1
ATOM 424 N N . ILE A 1 55 ? -7.216 -34.773 89.308 1.00 88.67 94 ILE A N 1
ATOM 425 C CA . ILE A 1 55 ? -6.501 -35.968 88.892 1.00 87.71 94 ILE A CA 1
ATOM 426 C C . ILE A 1 55 ? -7.471 -37.135 88.852 1.00 93.51 94 ILE A C 1
ATOM 427 O O . ILE A 1 55 ? -7.994 -37.545 89.885 1.00 112.63 94 ILE A O 1
ATOM 432 N N . PRO A 1 56 ? -7.722 -37.674 87.653 1.00 82.93 95 PRO A N 1
ATOM 433 C CA . PRO A 1 56 ? -8.679 -38.774 87.552 1.00 101.77 95 PRO A CA 1
ATOM 434 C C . PRO A 1 56 ? -8.112 -40.024 88.204 1.00 115.69 95 PRO A C 1
ATOM 435 O O . PRO A 1 56 ? -6.967 -40.397 87.939 1.00 109.20 95 PRO A O 1
ATOM 439 N N . GLN A 1 57 ? -8.906 -40.656 89.060 1.00 120.01 96 GLN A N 1
ATOM 440 C CA . GLN A 1 57 ? -8.503 -41.910 89.675 1.00 125.10 96 GLN A CA 1
ATOM 441 C C . GLN A 1 57 ? -9.434 -43.031 89.236 1.00 130.13 96 GLN A C 1
ATOM 442 O O . GLN A 1 57 ? -10.592 -43.086 89.647 1.00 119.81 96 GLN A O 1
ATOM 448 N N . ASP A 1 58 ? -8.910 -43.924 88.401 1.00 136.83 97 ASP A N 1
ATOM 449 C CA . ASP A 1 58 ? -9.716 -44.962 87.771 1.00 146.65 97 ASP A CA 1
ATOM 450 C C . ASP A 1 58 ? -8.803 -46.004 87.133 1.00 151.97 97 ASP A C 1
ATOM 451 O O . ASP A 1 58 ? -7.578 -45.879 87.170 1.00 143.33 97 ASP A O 1
ATOM 456 N N . GLU A 1 59 ? -9.408 -47.036 86.556 1.00 156.59 98 GLU A N 1
ATOM 457 C CA . GLU A 1 59 ? -8.663 -48.077 85.863 1.00 149.25 98 GLU A CA 1
ATOM 458 C C . GLU A 1 59 ? -8.283 -47.642 84.453 1.00 156.15 98 GLU A C 1
ATOM 459 O O . GLU A 1 59 ? -7.191 -47.942 83.973 1.00 178.78 98 GLU A O 1
ATOM 465 N N . SER A 1 60 ? -9.196 -46.938 83.791 1.00 153.74 99 SER A N 1
ATOM 466 C CA . SER A 1 60 ? -8.965 -46.466 82.429 1.00 155.63 99 SER A CA 1
ATOM 467 C C . SER A 1 60 ? -8.067 -45.231 82.400 1.00 150.03 99 SER A C 1
ATOM 468 O O . SER A 1 60 ? -7.300 -45.029 81.458 1.00 133.80 99 SER A O 1
ATOM 471 N N . ALA A 1 61 ? -8.169 -44.410 83.441 1.00 148.95 100 ALA A N 1
ATOM 472 C CA . ALA A 1 61 ? -7.432 -43.151 83.514 1.00 138.87 100 ALA A CA 1
ATOM 473 C C . ALA A 1 61 ? -6.111 -43.253 84.280 1.00 127.00 100 ALA A C 1
ATOM 474 O O . ALA A 1 61 ? -5.445 -42.243 84.509 1.00 122.04 100 ALA A O 1
ATOM 476 N N . ALA A 1 62 ? -5.743 -44.464 84.688 1.00 127.31 101 ALA A N 1
ATOM 477 C CA . ALA A 1 62 ? -4.549 -44.671 85.508 1.00 127.30 101 ALA A CA 1
ATOM 478 C C . ALA A 1 62 ? -3.251 -44.302 84.789 1.00 113.73 101 ALA A C 1
ATOM 479 O O . ALA A 1 62 ? -2.301 -43.828 85.418 1.00 111.41 101 ALA A O 1
ATOM 481 N N . SER A 1 63 ? -3.213 -44.523 83.477 1.00 111.66 102 SER A N 1
ATOM 482 C CA . SER A 1 63 ? -2.043 -44.168 82.675 1.00 110.44 102 SER A CA 1
ATOM 483 C C . SER A 1 63 ? -1.889 -42.651 82.585 1.00 113.99 102 SER A C 1
ATOM 484 O O . SER A 1 63 ? -0.784 -42.140 82.393 1.00 101.30 102 SER A O 1
ATOM 487 N N . VAL A 1 64 ? -3.009 -41.943 82.714 1.00 123.02 103 VAL A N 1
ATOM 488 C CA . VAL A 1 64 ? -3.026 -40.481 82.752 1.00 104.24 103 VAL A CA 1
ATOM 489 C C . VAL A 1 64 ? -2.604 -39.956 84.124 1.00 97.43 103 VAL A C 1
ATOM 490 O O . VAL A 1 64 ? -1.768 -39.050 84.236 1.00 86.18 103 VAL A O 1
ATOM 494 N N . LYS A 1 65 ? -3.189 -40.542 85.166 1.00 105.74 104 LYS A N 1
ATOM 495 C CA . LYS A 1 65 ? -2.852 -40.205 86.543 1.00 107.41 104 LYS A CA 1
ATOM 496 C C . LYS A 1 65 ? -1.364 -40.420 86.787 1.00 95.27 104 LYS A C 1
ATOM 497 O O . LYS A 1 65 ? -0.742 -39.702 87.572 1.00 86.11 104 LYS A O 1
ATOM 503 N N . LYS A 1 66 ? -0.806 -41.415 86.103 1.00 98.57 105 LYS A N 1
ATOM 504 C CA . LYS A 1 66 ? 0.616 -41.714 86.194 1.00 101.76 105 LYS A CA 1
ATOM 505 C C . LYS A 1 66 ? 1.459 -40.479 85.909 1.00 95.53 105 LYS A C 1
ATOM 506 O O . LYS A 1 66 ? 2.173 -40.002 86.786 1.00 84.42 105 LYS A O 1
ATOM 512 N N . ILE A 1 67 ? 1.371 -39.962 84.685 1.00 120.50 106 ILE A N 1
ATOM 513 C CA . ILE A 1 67 ? 2.181 -38.811 84.284 1.00 121.45 106 ILE A CA 1
ATOM 514 C C . ILE A 1 67 ? 1.752 -37.524 84.988 1.00 97.55 106 ILE A C 1
ATOM 515 O O . ILE A 1 67 ? 2.598 -36.683 85.336 1.00 90.47 106 ILE A O 1
ATOM 520 N N . LEU A 1 68 ? 0.446 -37.390 85.219 1.00 85.09 107 LEU A N 1
ATOM 521 C CA . LEU A 1 68 ? -0.095 -36.205 85.875 1.00 89.76 107 LEU A CA 1
ATOM 522 C C . LEU A 1 68 ? 0.407 -36.077 87.313 1.00 95.75 107 LEU A C 1
ATOM 523 O O . LEU A 1 68 ? 0.509 -34.969 87.844 1.00 92.92 107 LEU A O 1
ATOM 528 N N . CYS A 1 69 ? 0.704 -37.211 87.945 1.00 99.25 108 CYS A N 1
ATOM 529 C CA . CYS A 1 69 ? 1.345 -37.206 89.258 1.00 95.26 108 CYS A CA 1
ATOM 530 C C . CYS A 1 69 ? 2.866 -37.395 89.183 1.00 101.07 108 CYS A C 1
ATOM 531 O O . CYS A 1 69 ? 3.552 -37.297 90.200 1.00 98.44 108 CYS A O 1
ATOM 534 N N . GLU A 1 70 ? 3.391 -37.669 87.989 1.00 115.10 109 GLU A N 1
ATOM 535 C CA . GLU A 1 70 ? 4.835 -37.854 87.815 1.00 118.01 109 GLU A CA 1
ATOM 536 C C . GLU A 1 70 ? 5.520 -36.547 87.413 1.00 112.97 109 GLU A C 1
ATOM 537 O O . GLU A 1 70 ? 6.745 -36.429 87.463 1.00 112.04 109 GLU A O 1
ATOM 543 N N . ALA A 1 71 ? 4.716 -35.556 87.046 1.00 103.18 110 ALA A N 1
ATOM 544 C CA . ALA A 1 71 ? 5.246 -34.251 86.673 1.00 83.66 110 ALA A CA 1
ATOM 545 C C . ALA A 1 71 ? 5.900 -33.549 87.861 1.00 80.97 110 ALA A C 1
ATOM 546 O O . ALA A 1 71 ? 5.274 -33.386 88.902 1.00 97.39 110 ALA A O 1
ATOM 548 N N . PRO A 1 72 ? 7.163 -33.121 87.698 1.00 76.50 111 PRO A N 1
ATOM 549 C CA . PRO A 1 72 ? 7.940 -32.388 88.706 1.00 92.11 111 PRO A CA 1
ATOM 550 C C . PRO A 1 72 ? 7.330 -31.034 89.084 1.00 95.22 111 PRO A C 1
ATOM 551 O O . PRO A 1 72 ? 6.233 -30.705 88.625 1.00 76.95 111 PRO A O 1
ATOM 555 N N . VAL A 1 73 ? 8.053 -30.269 89.904 1.00 105.49 112 VAL A N 1
ATOM 556 C CA . VAL A 1 73 ? 7.515 -29.103 90.604 1.00 97.16 112 VAL A CA 1
ATOM 557 C C . VAL A 1 73 ? 6.701 -28.201 89.694 1.00 85.34 112 VAL A C 1
ATOM 558 O O . VAL A 1 73 ? 5.470 -28.209 89.733 1.00 67.50 112 VAL A O 1
ATOM 562 N N . GLU A 1 74 ? 7.389 -27.454 88.842 1.00 101.13 113 GLU A N 1
ATOM 563 C CA . GLU A 1 74 ? 6.703 -26.665 87.841 1.00 102.74 113 GLU A CA 1
ATOM 564 C C . GLU A 1 74 ? 7.186 -27.088 86.473 1.00 105.57 113 GLU A C 1
ATOM 565 O O . GLU A 1 74 ? 8.281 -26.731 86.046 1.00 102.54 113 GLU A O 1
ATOM 571 N N . SER A 1 75 ? 6.335 -27.806 85.760 1.00 93.75 114 SER A N 1
ATOM 572 C CA . SER A 1 75 ? 6.711 -28.299 84.452 1.00 85.51 114 SER A CA 1
ATOM 573 C C . SER A 1 75 ? 5.578 -27.999 83.503 1.00 79.83 114 SER A C 1
ATOM 574 O O . SER A 1 75 ? 4.522 -27.528 83.920 1.00 84.12 114 SER A O 1
ATOM 577 N N . VAL A 1 76 ? 5.785 -28.290 82.228 1.00 74.87 115 VAL A N 1
ATOM 578 C CA . VAL A 1 76 ? 4.805 -27.907 81.232 1.00 71.83 115 VAL A CA 1
ATOM 579 C C . VAL A 1 76 ? 4.013 -29.115 80.800 1.00 62.50 115 VAL A C 1
ATOM 580 O O . VAL A 1 76 ? 4.563 -30.084 80.294 1.00 83.88 115 VAL A O 1
ATOM 584 N N . VAL A 1 77 ? 2.711 -29.055 81.011 1.00 55.27 116 VAL A N 1
ATOM 585 C CA . VAL A 1 77 ? 1.864 -30.188 80.718 1.00 66.25 116 VAL A CA 1
ATOM 586 C C . VAL A 1 77 ? 0.691 -29.719 79.884 1.00 66.27 116 VAL A C 1
ATOM 587 O O . VAL A 1 77 ? 0.222 -28.590 80.031 1.00 77.28 116 VAL A O 1
ATOM 591 N N . GLN A 1 78 ? 0.253 -30.576 78.973 1.00 63.44 117 GLN A N 1
ATOM 592 C CA . GLN A 1 78 ? -0.988 -30.354 78.260 1.00 65.57 117 GLN A CA 1
ATOM 593 C C . GLN A 1 78 ? -2.022 -31.316 78.828 1.00 58.34 117 GLN A C 1
ATOM 594 O O . GLN A 1 78 ? -1.740 -32.492 79.037 1.00 61.61 117 GLN A O 1
ATOM 600 N N . VAL A 1 79 ? -3.213 -30.807 79.108 1.00 60.05 118 VAL A N 1
ATOM 601 C CA . VAL A 1 79 ? -4.267 -31.618 79.693 1.00 52.65 118 VAL A CA 1
ATOM 602 C C . VAL A 1 79 ? -5.568 -31.388 78.942 1.00 56.66 118 VAL A C 1
ATOM 603 O O . VAL A 1 79 ? -5.959 -30.250 78.705 1.00 75.24 118 VAL A O 1
ATOM 607 N N . SER A 1 80 ? -6.238 -32.466 78.558 1.00 61.10 119 SER A N 1
ATOM 608 C CA . SER A 1 80 ? -7.518 -32.346 77.869 1.00 74.07 119 SER A CA 1
ATOM 609 C C . SER A 1 80 ? -8.640 -32.945 78.709 1.00 86.74 119 SER A C 1
ATOM 610 O O . SER A 1 80 ? -8.437 -33.949 79.390 1.00 110.17 119 SER A O 1
ATOM 613 N N . GLY A 1 81 ? -9.822 -32.336 78.659 1.00 75.90 120 GLY A N 1
ATOM 614 C CA . GLY A 1 81 ? -10.949 -32.818 79.440 1.00 89.63 120 GLY A CA 1
ATOM 615 C C . GLY A 1 81 ? -12.210 -31.983 79.313 1.00 95.45 120 GLY A C 1
ATOM 616 O O . GLY A 1 81 ? -12.355 -31.202 78.374 1.00 99.16 120 GLY A O 1
ATOM 617 N N . THR A 1 82 ? -13.128 -32.146 80.261 1.00 95.46 121 THR A N 1
ATOM 618 C CA . THR A 1 82 ? -14.406 -31.445 80.212 1.00 84.01 121 THR A CA 1
ATOM 619 C C . THR A 1 82 ? -14.579 -30.535 81.416 1.00 79.98 121 THR A C 1
ATOM 620 O O . THR A 1 82 ? -14.204 -30.893 82.530 1.00 87.35 121 THR A O 1
ATOM 624 N N . VAL A 1 83 ? -15.144 -29.355 81.182 1.00 94.60 122 VAL A N 1
ATOM 625 C CA . VAL A 1 83 ? -15.321 -28.361 82.234 1.00 94.38 122 VAL A CA 1
ATOM 626 C C . VAL A 1 83 ? -16.528 -28.683 83.102 1.00 100.64 122 VAL A C 1
ATOM 627 O O . VAL A 1 83 ? -17.654 -28.759 82.607 1.00 95.12 122 VAL A O 1
ATOM 631 N N . ILE A 1 84 ? -16.290 -28.864 84.398 1.00 98.50 123 ILE A N 1
ATOM 632 C CA . ILE A 1 84 ? -17.369 -29.162 85.335 1.00 85.93 123 ILE A CA 1
ATOM 633 C C . ILE A 1 84 ? -17.348 -28.182 86.491 1.00 92.34 123 ILE A C 1
ATOM 634 O O . ILE A 1 84 ? -16.328 -27.554 86.757 1.00 78.11 123 ILE A O 1
ATOM 639 N N . SER A 1 85 ? -18.481 -28.048 87.172 1.00 98.85 124 SER A N 1
ATOM 640 C CA . SER A 1 85 ? -18.581 -27.142 88.310 1.00 89.57 124 SER A CA 1
ATOM 641 C C . SER A 1 85 ? -18.094 -27.816 89.584 1.00 84.19 124 SER A C 1
ATOM 642 O O . SER A 1 85 ? -18.306 -29.014 89.782 1.00 91.65 124 SER A O 1
ATOM 645 N N . ARG A 1 86 ? -17.425 -27.047 90.437 1.00 70.24 125 ARG A N 1
ATOM 646 C CA . ARG A 1 86 ? -16.906 -27.581 91.690 1.00 96.07 125 ARG A CA 1
ATOM 647 C C . ARG A 1 86 ? -18.050 -28.059 92.579 1.00 112.91 125 ARG A C 1
ATOM 648 O O . ARG A 1 86 ? -19.068 -27.377 92.703 1.00 116.35 125 ARG A O 1
ATOM 656 N N . PRO A 1 87 ? -17.886 -29.242 93.194 1.00 116.25 126 PRO A N 1
ATOM 657 C CA . PRO A 1 87 ? -18.951 -29.860 93.991 1.00 112.41 126 PRO A CA 1
ATOM 658 C C . PRO A 1 87 ? -19.367 -28.988 95.170 1.00 125.00 126 PRO A C 1
ATOM 659 O O . PRO A 1 87 ? -18.511 -28.541 95.932 1.00 126.89 126 PRO A O 1
ATOM 663 N N . ALA A 1 88 ? -20.670 -28.754 95.301 1.00 125.03 127 ALA A N 1
ATOM 664 C CA . ALA A 1 88 ? -21.234 -28.005 96.424 1.00 128.05 127 ALA A CA 1
ATOM 665 C C . ALA A 1 88 ? -20.584 -26.641 96.655 1.00 117.05 127 ALA A C 1
ATOM 666 O O . ALA A 1 88 ? -20.566 -25.789 95.766 1.00 109.38 127 ALA A O 1
ATOM 668 N N . GLY A 1 89 ? -20.055 -26.451 97.861 1.00 121.16 128 GLY A N 1
ATOM 669 C CA . GLY A 1 89 ? -19.473 -25.184 98.267 1.00 132.41 128 GLY A CA 1
ATOM 670 C C . GLY A 1 89 ? -17.958 -25.165 98.201 1.00 129.06 128 GLY A C 1
ATOM 671 O O . GLY A 1 89 ? -17.311 -24.362 98.875 1.00 115.21 128 GLY A O 1
ATOM 672 N N . GLN A 1 90 ? -17.394 -26.052 97.386 1.00 132.03 129 GLN A N 1
ATOM 673 C CA . GLN A 1 90 ? -15.948 -26.114 97.173 1.00 125.20 129 GLN A CA 1
ATOM 674 C C . GLN A 1 90 ? -15.407 -24.866 96.479 1.00 111.69 129 GLN A C 1
ATOM 675 O O . GLN A 1 90 ? -14.193 -24.681 96.372 1.00 99.48 129 GLN A O 1
ATOM 681 N N . GLU A 1 91 ? -16.320 -24.017 96.017 1.00 105.91 130 GLU A N 1
ATOM 682 C CA . GLU A 1 91 ? -15.989 -22.845 95.216 1.00 91.67 130 GLU A CA 1
ATOM 683 C C . GLU A 1 91 ? -14.995 -21.921 95.905 1.00 91.57 130 GLU A C 1
ATOM 684 O O . GLU A 1 91 ? -14.996 -21.786 97.125 1.00 95.38 130 GLU A O 1
ATOM 690 N N . ASN A 1 92 ? -14.142 -21.295 95.103 1.00 92.13 131 ASN A N 1
ATOM 691 C CA . ASN A 1 92 ? -13.124 -20.387 95.607 1.00 92.32 131 ASN A CA 1
ATOM 692 C C . ASN A 1 92 ? -13.275 -19.023 94.952 1.00 91.87 131 ASN A C 1
ATOM 693 O O . ASN A 1 92 ? -12.685 -18.768 93.905 1.00 105.20 131 ASN A O 1
ATOM 698 N N . PRO A 1 93 ? -14.068 -18.138 95.570 1.00 95.34 132 PRO A N 1
ATOM 699 C CA . PRO A 1 93 ? -14.318 -16.785 95.057 1.00 110.94 132 PRO A CA 1
ATOM 700 C C . PRO A 1 93 ? -13.052 -15.935 94.920 1.00 108.85 132 PRO A C 1
ATOM 701 O O . PRO A 1 93 ? -13.083 -14.907 94.238 1.00 94.58 132 PRO A O 1
ATOM 705 N N . LYS A 1 94 ? -11.961 -16.353 95.557 1.00 102.48 133 LYS A N 1
ATOM 706 C CA . LYS A 1 94 ? -10.699 -15.620 95.462 1.00 107.74 133 LYS A CA 1
ATOM 707 C C . LYS A 1 94 ? -10.047 -15.720 94.074 1.00 117.52 133 LYS A C 1
ATOM 708 O O . LYS A 1 94 ? -9.322 -14.814 93.659 1.00 119.94 133 LYS A O 1
ATOM 714 N N . MET A 1 95 ? -10.314 -16.810 93.356 1.00 114.28 134 MET A N 1
ATOM 715 C CA . MET A 1 95 ? -9.757 -16.994 92.014 1.00 98.82 134 MET A CA 1
ATOM 716 C C . MET A 1 95 ? -10.869 -17.046 90.957 1.00 94.80 134 MET A C 1
ATOM 717 O O . MET A 1 95 ? -11.959 -17.550 91.226 1.00 94.52 134 MET A O 1
ATOM 722 N N . PRO A 1 96 ? -10.594 -16.525 89.747 1.00 89.13 135 PRO A N 1
ATOM 723 C CA . PRO A 1 96 ? -11.638 -16.317 88.733 1.00 81.86 135 PRO A CA 1
ATOM 724 C C . PRO A 1 96 ? -12.227 -17.621 88.216 1.00 82.15 135 PRO A C 1
ATOM 725 O O . PRO A 1 96 ? -13.406 -17.682 87.859 1.00 69.45 135 PRO A O 1
ATOM 729 N N . THR A 1 97 ? -11.395 -18.655 88.188 1.00 83.81 136 THR A N 1
ATOM 730 C CA . THR A 1 97 ? -11.791 -19.960 87.689 1.00 90.91 136 THR A CA 1
ATOM 731 C C . THR A 1 97 ? -12.373 -20.785 88.823 1.00 91.40 136 THR A C 1
ATOM 732 O O . THR A 1 97 ? -12.721 -21.953 88.645 1.00 86.47 136 THR A O 1
ATOM 736 N N . GLY A 1 98 ? -12.473 -20.154 89.990 1.00 103.11 137 GLY A N 1
ATOM 737 C CA . GLY A 1 98 ? -12.815 -20.828 91.231 1.00 106.47 137 GLY A CA 1
ATOM 738 C C . GLY A 1 98 ? -14.157 -21.531 91.327 1.00 92.66 137 GLY A C 1
ATOM 739 O O . GLY A 1 98 ? -14.346 -22.381 92.195 1.00 82.02 137 GLY A O 1
ATOM 740 N N . GLU A 1 99 ? -15.097 -21.181 90.458 1.00 97.26 138 GLU A N 1
ATOM 741 C CA . GLU A 1 99 ? -16.401 -21.833 90.483 1.00 82.93 138 GLU A CA 1
ATOM 742 C C . GLU A 1 99 ? -16.375 -23.132 89.688 1.00 78.13 138 GLU A C 1
ATOM 743 O O . GLU A 1 99 ? -17.299 -23.937 89.775 1.00 81.44 138 GLU A O 1
ATOM 749 N N . ILE A 1 100 ? -15.311 -23.340 88.916 1.00 79.87 139 ILE A N 1
ATOM 750 C CA . ILE A 1 100 ? -15.202 -24.548 88.101 1.00 82.84 139 ILE A CA 1
ATOM 751 C C . ILE A 1 100 ? -13.855 -25.262 88.198 1.00 83.76 139 ILE A C 1
ATOM 752 O O . ILE A 1 100 ? -12.821 -24.667 88.517 1.00 74.93 139 ILE A O 1
ATOM 757 N N . GLU A 1 101 ? -13.898 -26.557 87.906 1.00 80.28 140 GLU A N 1
ATOM 758 C CA . GLU A 1 101 ? -12.713 -27.389 87.814 1.00 75.33 140 GLU A CA 1
ATOM 759 C C . GLU A 1 101 ? -12.781 -28.179 86.514 1.00 85.68 140 GLU A C 1
ATOM 760 O O . GLU A 1 101 ? -13.832 -28.253 85.869 1.00 82.40 140 GLU A O 1
ATOM 766 N N . ILE A 1 102 ? -11.654 -28.764 86.131 1.00 81.06 141 ILE A N 1
ATOM 767 C CA . ILE A 1 102 ? -11.555 -29.456 84.859 1.00 74.78 141 ILE A CA 1
ATOM 768 C C . ILE A 1 102 ? -11.220 -30.947 85.037 1.00 82.93 141 ILE A C 1
ATOM 769 O O . ILE A 1 102 ? -10.235 -31.320 85.700 1.00 75.88 141 ILE A O 1
ATOM 774 N N . LYS A 1 103 ? -12.081 -31.786 84.462 1.00 81.61 142 LYS A N 1
ATOM 775 C CA . LYS A 1 103 ? -11.999 -33.235 84.596 1.00 76.21 142 LYS A CA 1
ATOM 776 C C . LYS A 1 103 ? -11.208 -33.845 83.450 1.00 90.74 142 LYS A C 1
ATOM 777 O O . LYS A 1 103 ? -11.636 -33.796 82.297 1.00 87.05 142 LYS A O 1
ATOM 783 N N . VAL A 1 104 ? -10.067 -34.442 83.779 1.00 91.22 143 VAL A N 1
ATOM 784 C CA . VAL A 1 104 ? -9.149 -34.970 82.775 1.00 86.42 143 VAL A CA 1
ATOM 785 C C . VAL A 1 104 ? -9.732 -36.115 81.951 1.00 78.96 143 VAL A C 1
ATOM 786 O O . VAL A 1 104 ? -10.390 -37.013 82.477 1.00 93.45 143 VAL A O 1
ATOM 790 N N . LYS A 1 105 ? -9.484 -36.059 80.649 1.00 75.49 144 LYS A N 1
ATOM 791 C CA . LYS A 1 105 ? -9.789 -37.153 79.741 1.00 91.60 144 LYS A CA 1
ATOM 792 C C . LYS A 1 105 ? -8.456 -37.792 79.385 1.00 92.85 144 LYS A C 1
ATOM 793 O O . LYS A 1 105 ? -8.228 -38.973 79.648 1.00 111.35 144 LYS A O 1
ATOM 799 N N . THR A 1 106 ? -7.583 -37.001 78.772 1.00 75.58 145 THR A N 1
ATOM 800 C CA . THR A 1 106 ? -6.235 -37.444 78.450 1.00 87.59 145 THR A CA 1
ATOM 801 C C . THR A 1 106 ? -5.207 -36.403 78.881 1.00 82.26 145 THR A C 1
ATOM 802 O O . THR A 1 106 ? -5.565 -35.286 79.251 1.00 77.27 145 THR A O 1
ATOM 806 N N . ALA A 1 107 ? -3.932 -36.781 78.847 1.00 83.68 146 ALA A N 1
ATOM 807 C CA . ALA A 1 107 ? -2.845 -35.863 79.176 1.00 74.27 146 ALA A CA 1
ATOM 808 C C . ALA A 1 107 ? -1.546 -36.234 78.461 1.00 91.62 146 ALA A C 1
ATOM 809 O O . ALA A 1 107 ? -1.509 -37.179 77.670 1.00 107.92 146 ALA A O 1
ATOM 811 N N . GLU A 1 108 ? -0.481 -35.499 78.774 1.00 94.10 147 GLU A N 1
ATOM 812 C CA . GLU A 1 108 ? 0.844 -35.737 78.210 1.00 80.80 147 GLU A CA 1
ATOM 813 C C . GLU A 1 108 ? 1.824 -34.764 78.854 1.00 77.74 147 GLU A C 1
ATOM 814 O O . GLU A 1 108 ? 1.431 -33.698 79.320 1.00 82.42 147 GLU A O 1
ATOM 820 N N . LEU A 1 109 ? 3.105 -35.106 78.834 1.00 65.57 148 LEU A N 1
ATOM 821 C CA . LEU A 1 109 ? 4.113 -34.293 79.496 1.00 67.96 148 LEU A CA 1
ATOM 822 C C . LEU A 1 109 ? 4.942 -33.571 78.447 1.00 78.49 148 LEU A C 1
ATOM 823 O O . LEU A 1 109 ? 5.748 -34.187 77.754 1.00 94.91 148 LEU A O 1
ATOM 828 N N . LEU A 1 110 ? 4.753 -32.260 78.340 1.00 76.37 149 LEU A N 1
ATOM 829 C CA . LEU A 1 110 ? 5.439 -31.479 77.319 1.00 71.37 149 LEU A CA 1
ATOM 830 C C . LEU A 1 110 ? 6.910 -31.257 77.662 1.00 64.78 149 LEU A C 1
ATOM 831 O O . LEU A 1 110 ? 7.784 -31.489 76.834 1.00 77.57 149 LEU A O 1
ATOM 836 N N . ASN A 1 111 ? 7.182 -30.804 78.878 1.00 67.17 150 ASN A N 1
ATOM 837 C CA . ASN A 1 111 ? 8.551 -30.758 79.375 1.00 75.72 150 ASN A CA 1
ATOM 838 C C . ASN A 1 111 ? 8.600 -30.830 80.901 1.00 94.29 150 ASN A C 1
ATOM 839 O O . ASN A 1 111 ? 7.700 -30.338 81.581 1.00 94.02 150 ASN A O 1
ATOM 844 N N . ALA A 1 112 ? 9.654 -31.439 81.434 1.00 99.27 151 ALA A N 1
ATOM 845 C CA . ALA A 1 112 ? 9.842 -31.512 82.878 1.00 84.58 151 ALA A CA 1
ATOM 846 C C . ALA A 1 112 ? 10.837 -30.449 83.332 1.00 94.95 151 ALA A C 1
ATOM 847 O O . ALA A 1 112 ? 11.376 -29.705 82.512 1.00 101.23 151 ALA A O 1
ATOM 849 N N . CYS A 1 113 ? 11.085 -30.379 84.636 1.00 95.51 152 CYS A N 1
ATOM 850 C CA . CYS A 1 113 ? 12.031 -29.403 85.171 1.00 96.40 152 CYS A CA 1
ATOM 851 C C . CYS A 1 113 ? 12.669 -29.883 86.469 1.00 93.86 152 CYS A C 1
ATOM 852 O O . CYS A 1 113 ? 12.159 -30.796 87.115 1.00 102.87 152 CYS A O 1
ATOM 855 N N . LYS A 1 114 ? 13.779 -29.259 86.855 1.00 86.65 153 LYS A N 1
ATOM 856 C CA . LYS A 1 114 ? 14.442 -29.599 88.112 1.00 100.81 153 LYS A CA 1
ATOM 857 C C . LYS A 1 114 ? 13.997 -28.667 89.231 1.00 118.00 153 LYS A C 1
ATOM 858 O O . LYS A 1 114 ? 13.106 -27.844 89.040 1.00 126.20 153 LYS A O 1
ATOM 864 N N . LYS A 1 115 ? 14.608 -28.793 90.404 1.00 116.31 154 LYS A N 1
ATOM 865 C CA . LYS A 1 115 ? 14.264 -27.901 91.499 1.00 125.62 154 LYS A CA 1
ATOM 866 C C . LYS A 1 115 ? 14.665 -26.485 91.094 1.00 127.49 154 LYS A C 1
ATOM 867 O O . LYS A 1 115 ? 15.829 -26.219 90.794 1.00 121.42 154 LYS A O 1
ATOM 873 N N . LEU A 1 116 ? 13.693 -25.578 91.086 1.00 128.98 155 LEU A N 1
ATOM 874 C CA . LEU A 1 116 ? 13.945 -24.186 90.730 1.00 120.95 155 LEU A CA 1
ATOM 875 C C . LEU A 1 116 ? 14.002 -23.342 91.996 1.00 139.12 155 LEU A C 1
ATOM 876 O O . LEU A 1 116 ? 13.113 -23.434 92.843 1.00 162.72 155 LEU A O 1
ATOM 881 N N . PRO A 1 117 ? 15.058 -22.529 92.142 1.00 121.86 156 PRO A N 1
ATOM 882 C CA . PRO A 1 117 ? 15.267 -21.811 93.407 1.00 123.80 156 PRO A CA 1
ATOM 883 C C . PRO A 1 117 ? 14.384 -20.572 93.564 1.00 97.19 156 PRO A C 1
ATOM 884 O O . PRO A 1 117 ? 14.881 -19.518 93.957 1.00 98.02 156 PRO A O 1
ATOM 888 N N . PHE A 1 118 ? 13.087 -20.719 93.316 1.00 96.37 157 PHE A N 1
ATOM 889 C CA . PHE A 1 118 ? 12.170 -19.587 93.282 1.00 108.60 157 PHE A CA 1
ATOM 890 C C . PHE A 1 118 ? 10.776 -19.983 93.741 1.00 112.54 157 PHE A C 1
ATOM 891 O O . PHE A 1 118 ? 10.331 -21.105 93.514 1.00 102.42 157 PHE A O 1
ATOM 899 N N . GLU A 1 119 ? 10.081 -19.051 94.379 1.00 135.72 158 GLU A N 1
ATOM 900 C CA . GLU A 1 119 ? 8.679 -19.255 94.697 1.00 153.43 158 GLU A CA 1
ATOM 901 C C . GLU A 1 119 ? 7.846 -18.461 93.703 1.00 154.01 158 GLU A C 1
ATOM 902 O O . GLU A 1 119 ? 7.781 -17.237 93.769 1.00 160.06 158 GLU A O 1
ATOM 908 N N . ILE A 1 120 ? 7.199 -19.163 92.783 1.00 144.22 159 ILE A N 1
ATOM 909 C CA . ILE A 1 120 ? 6.477 -18.499 91.707 1.00 146.62 159 ILE A CA 1
ATOM 910 C C . ILE A 1 120 ? 5.084 -18.052 92.151 1.00 165.85 159 ILE A C 1
ATOM 911 O O . ILE A 1 120 ? 4.488 -17.155 91.552 1.00 174.59 159 ILE A O 1
ATOM 916 N N . LYS A 1 121 ? 4.584 -18.669 93.218 1.00 156.79 160 LYS A N 1
ATOM 917 C CA . LYS A 1 121 ? 3.229 -18.417 93.703 1.00 164.79 160 LYS A CA 1
ATOM 918 C C . LYS A 1 121 ? 3.060 -17.011 94.281 1.00 182.57 160 LYS A C 1
ATOM 919 O O . LYS A 1 121 ? 2.079 -16.323 93.993 1.00 191.84 160 LYS A O 1
ATOM 925 N N . ASN A 1 122 ? 4.030 -16.591 95.088 1.00 181.44 161 ASN A N 1
ATOM 926 C CA . ASN A 1 122 ? 3.945 -15.333 95.832 1.00 189.34 161 ASN A CA 1
ATOM 927 C C . ASN A 1 122 ? 4.505 -14.130 95.077 1.00 185.21 161 ASN A C 1
ATOM 928 O O . ASN A 1 122 ? 4.653 -13.046 95.651 1.00 182.51 161 ASN A O 1
ATOM 933 N N . PHE A 1 123 ? 4.827 -14.340 93.801 1.00 171.22 162 PHE A N 1
ATOM 934 C CA . PHE A 1 123 ? 5.542 -13.364 92.978 1.00 162.56 162 PHE A CA 1
ATOM 935 C C . PHE A 1 123 ? 6.919 -13.185 93.605 1.00 177.25 162 PHE A C 1
ATOM 936 O O . PHE A 1 123 ? 7.403 -12.069 93.814 1.00 164.36 162 PHE A O 1
ATOM 944 N N . VAL A 1 124 ? 7.527 -14.334 93.897 1.00 186.17 163 VAL A N 1
ATOM 945 C CA . VAL A 1 124 ? 8.847 -14.463 94.520 1.00 188.94 163 VAL A CA 1
ATOM 946 C C . VAL A 1 124 ? 9.003 -13.743 95.871 1.00 187.28 163 VAL A C 1
ATOM 947 O O . VAL A 1 124 ? 8.105 -13.760 96.714 1.00 181.00 163 VAL A O 1
ATOM 951 N N . LYS A 1 125 ? 10.160 -13.121 96.054 1.00 182.53 164 LYS A N 1
ATOM 952 C CA . LYS A 1 125 ? 10.570 -12.494 97.294 1.00 160.20 164 LYS A CA 1
ATOM 953 C C . LYS A 1 125 ? 11.606 -11.512 96.808 1.00 154.03 164 LYS A C 1
ATOM 954 O O . LYS A 1 125 ? 12.114 -11.670 95.698 1.00 151.01 164 LYS A O 1
ATOM 960 N N . LYS A 1 126 ? 11.958 -10.510 97.600 1.00 148.07 165 LYS A N 1
ATOM 961 C CA . LYS A 1 126 ? 12.802 -9.488 97.012 1.00 148.96 165 LYS A CA 1
ATOM 962 C C . LYS A 1 126 ? 14.274 -9.819 97.210 1.00 145.70 165 LYS A C 1
ATOM 963 O O . LYS A 1 126 ? 14.836 -9.649 98.290 1.00 156.10 165 LYS A O 1
ATOM 969 N N . THR A 1 127 ? 14.881 -10.288 96.123 1.00 154.57 166 THR A N 1
ATOM 970 C CA . THR A 1 127 ? 16.323 -10.356 95.967 1.00 145.79 166 THR A CA 1
ATOM 971 C C . THR A 1 127 ? 16.607 -9.939 94.529 1.00 135.30 166 THR A C 1
ATOM 972 O O . THR A 1 127 ? 16.237 -10.651 93.587 1.00 110.41 166 THR A O 1
ATOM 976 N N . GLU A 1 128 ? 17.298 -8.819 94.350 1.00 133.24 167 GLU A N 1
ATOM 977 C CA . GLU A 1 128 ? 17.496 -8.300 93.006 1.00 127.66 167 GLU A CA 1
ATOM 978 C C . GLU A 1 128 ? 18.437 -9.231 92.262 1.00 119.44 167 GLU A C 1
ATOM 979 O O . GLU A 1 128 ? 18.178 -9.617 91.121 1.00 123.49 167 GLU A O 1
ATOM 985 N N . ALA A 1 129 ? 19.514 -9.611 92.940 1.00 111.41 168 ALA A N 1
ATOM 986 C CA . ALA A 1 129 ? 20.536 -10.469 92.364 1.00 114.90 168 ALA A CA 1
ATOM 987 C C . ALA A 1 129 ? 19.949 -11.765 91.823 1.00 112.09 168 ALA A C 1
ATOM 988 O O . ALA A 1 129 ? 20.246 -12.171 90.699 1.00 107.69 168 ALA A O 1
ATOM 990 N N . LEU A 1 130 ? 19.106 -12.407 92.620 1.00 111.36 169 LEU A N 1
ATOM 991 C CA . LEU A 1 130 ? 18.551 -13.695 92.228 1.00 117.81 169 LEU A CA 1
ATOM 992 C C . LEU A 1 130 ? 17.447 -13.549 91.190 1.00 115.77 169 LEU A C 1
ATOM 993 O O . LEU A 1 130 ? 17.461 -14.237 90.158 1.00 114.38 169 LEU A O 1
ATOM 998 N N . ARG A 1 131 ? 16.511 -12.638 91.451 1.00 103.20 170 ARG A N 1
ATOM 999 C CA . ARG A 1 131 ? 15.422 -12.388 90.514 1.00 100.99 170 ARG A CA 1
ATOM 1000 C C . ARG A 1 131 ? 15.956 -12.082 89.121 1.00 101.76 170 ARG A C 1
ATOM 1001 O O . ARG A 1 131 ? 15.364 -12.478 88.121 1.00 97.64 170 ARG A O 1
ATOM 1009 N N . LEU A 1 132 ? 17.079 -11.374 89.064 1.00 96.96 171 LEU A N 1
ATOM 1010 C CA . LEU A 1 132 ? 17.690 -11.028 87.788 1.00 96.00 171 LEU A CA 1
ATOM 1011 C C . LEU A 1 132 ? 18.525 -12.157 87.187 1.00 96.09 171 LEU A C 1
ATOM 1012 O O . LEU A 1 132 ? 18.449 -12.407 85.983 1.00 103.20 171 LEU A O 1
ATOM 1017 N N . GLN A 1 133 ? 19.316 -12.834 88.018 1.00 89.29 172 GLN A N 1
ATOM 1018 C CA . GLN A 1 133 ? 20.136 -13.951 87.545 1.00 104.28 172 GLN A CA 1
ATOM 1019 C C . GLN A 1 133 ? 19.270 -15.006 86.871 1.00 95.80 172 GLN A C 1
ATOM 1020 O O . GLN A 1 133 ? 19.639 -15.578 85.845 1.00 100.84 172 GLN A O 1
ATOM 1026 N N . TYR A 1 134 ? 18.118 -15.264 87.473 1.00 88.52 173 TYR A N 1
ATOM 1027 C CA . TYR A 1 134 ? 17.160 -16.234 86.947 1.00 90.19 173 TYR A CA 1
ATOM 1028 C C . TYR A 1 134 ? 16.017 -15.685 86.091 1.00 91.10 173 TYR A C 1
ATOM 1029 O O . TYR A 1 134 ? 15.020 -16.369 85.888 1.00 80.56 173 TYR A O 1
ATOM 1038 N N . ARG A 1 135 ? 16.167 -14.447 85.621 1.00 90.90 174 ARG A N 1
ATOM 1039 C CA . ARG A 1 135 ? 15.070 -13.626 85.100 1.00 90.86 174 ARG A CA 1
ATOM 1040 C C . ARG A 1 135 ? 14.053 -14.361 84.226 1.00 86.44 174 ARG A C 1
ATOM 1041 O O . ARG A 1 135 ? 12.856 -14.123 84.350 1.00 83.46 174 ARG A O 1
ATOM 1049 N N . TYR A 1 136 ? 14.516 -15.263 83.366 1.00 86.38 175 TYR A N 1
ATOM 1050 C CA . TYR A 1 136 ? 13.605 -16.066 82.542 1.00 87.01 175 TYR A CA 1
ATOM 1051 C C . TYR A 1 136 ? 12.600 -16.872 83.376 1.00 93.99 175 TYR A C 1
ATOM 1052 O O . TYR A 1 136 ? 11.529 -17.242 82.890 1.00 80.20 175 TYR A O 1
ATOM 1061 N N . LEU A 1 137 ? 12.966 -17.144 84.626 1.00 97.18 176 LEU A N 1
ATOM 1062 C CA . LEU A 1 137 ? 12.066 -17.735 85.614 1.00 86.76 176 LEU A CA 1
ATOM 1063 C C . LEU A 1 137 ? 11.130 -16.661 86.155 1.00 90.38 176 LEU A C 1
ATOM 1064 O O . LEU A 1 137 ? 9.907 -16.778 86.062 1.00 88.46 176 LEU A O 1
ATOM 1069 N N . ASP A 1 138 ? 11.730 -15.628 86.740 1.00 86.90 177 ASP A N 1
ATOM 1070 C CA . ASP A 1 138 ? 11.016 -14.524 87.377 1.00 93.09 177 ASP A CA 1
ATOM 1071 C C . ASP A 1 138 ? 9.902 -13.941 86.503 1.00 82.37 177 ASP A C 1
ATOM 1072 O O . ASP A 1 138 ? 8.889 -13.474 87.014 1.00 82.77 177 ASP A O 1
ATOM 1077 N N . LEU A 1 139 ? 10.089 -13.979 85.186 1.00 87.28 178 LEU A N 1
ATOM 1078 C CA . LEU A 1 139 ? 9.091 -13.463 84.249 1.00 82.72 178 LEU A CA 1
ATOM 1079 C C . LEU A 1 139 ? 7.750 -14.192 84.343 1.00 81.79 178 LEU A C 1
ATOM 1080 O O . LEU A 1 139 ? 6.712 -13.645 83.967 1.00 70.23 178 LEU A O 1
ATOM 1085 N N . ARG A 1 140 ? 7.775 -15.424 84.847 1.00 87.63 179 ARG A N 1
ATOM 1086 C CA . ARG A 1 140 ? 6.552 -16.197 85.056 1.00 85.05 179 ARG A CA 1
ATOM 1087 C C . ARG A 1 140 ? 5.664 -15.558 86.121 1.00 87.25 179 ARG A C 1
ATOM 1088 O O . ARG A 1 140 ? 4.443 -15.717 86.101 1.00 77.49 179 ARG A O 1
ATOM 1096 N N . SER A 1 141 ? 6.286 -14.844 87.055 1.00 88.11 180 SER A N 1
ATOM 1097 C CA . SER A 1 141 ? 5.558 -14.221 88.154 1.00 91.12 180 SER A CA 1
ATOM 1098 C C . SER A 1 141 ? 4.516 -13.234 87.648 1.00 89.26 180 SER A C 1
ATOM 1099 O O . SER A 1 141 ? 4.735 -12.517 86.661 1.00 97.05 180 SER A O 1
ATOM 1102 N N . PHE A 1 142 ? 3.383 -13.203 88.338 1.00 95.25 181 PHE A N 1
ATOM 1103 C CA . PHE A 1 142 ? 2.257 -12.373 87.936 1.00 110.91 181 PHE A CA 1
ATOM 1104 C C . PHE A 1 142 ? 2.614 -10.886 87.929 1.00 102.55 181 PHE A C 1
ATOM 1105 O O . PHE A 1 142 ? 1.950 -10.077 87.270 1.00 95.66 181 PHE A O 1
ATOM 1113 N N . GLN A 1 143 ? 3.686 -10.537 88.634 1.00 95.32 182 GLN A N 1
ATOM 1114 C CA . GLN A 1 143 ? 4.140 -9.156 88.689 1.00 90.37 182 GLN A CA 1
ATOM 1115 C C . GLN A 1 143 ? 4.754 -8.763 87.359 1.00 85.93 182 GLN A C 1
ATOM 1116 O O . GLN A 1 143 ? 4.257 -7.864 86.687 1.00 89.07 182 GLN A O 1
ATOM 1122 N N . MET A 1 144 ? 5.849 -9.425 86.997 1.00 84.46 183 MET A N 1
ATOM 1123 C CA . MET A 1 144 ? 6.492 -9.195 85.711 1.00 71.96 183 MET A CA 1
ATOM 1124 C C . MET A 1 144 ? 5.509 -9.349 84.562 1.00 65.30 183 MET A C 1
ATOM 1125 O O . MET A 1 144 ? 5.559 -8.589 83.588 1.00 67.73 183 MET A O 1
ATOM 1130 N N . GLN A 1 145 ? 4.608 -10.320 84.687 1.00 66.52 184 GLN A N 1
ATOM 1131 C CA . GLN A 1 145 ? 3.564 -10.505 83.685 1.00 71.31 184 GLN A CA 1
ATOM 1132 C C . GLN A 1 145 ? 2.700 -9.257 83.527 1.00 83.34 184 GLN A C 1
ATOM 1133 O O . GLN A 1 145 ? 2.577 -8.718 82.415 1.00 74.81 184 GLN A O 1
ATOM 1139 N N . TYR A 1 146 ? 2.127 -8.794 84.642 1.00 84.22 185 TYR A N 1
ATOM 1140 C CA . TYR A 1 146 ? 1.305 -7.578 84.647 1.00 95.10 185 TYR A CA 1
ATOM 1141 C C . TYR A 1 146 ? 2.043 -6.352 84.114 1.00 82.74 185 TYR A C 1
ATOM 1142 O O . TYR A 1 146 ? 1.496 -5.586 83.319 1.00 83.46 185 TYR A O 1
ATOM 1151 N N . ASN A 1 147 ? 3.275 -6.163 84.573 1.00 62.95 186 ASN A N 1
ATOM 1152 C CA . ASN A 1 147 ? 4.098 -5.050 84.126 1.00 56.04 186 ASN A CA 1
ATOM 1153 C C . ASN A 1 147 ? 4.359 -5.043 82.623 1.00 65.77 186 ASN A C 1
ATOM 1154 O O . ASN A 1 147 ? 4.012 -4.084 81.928 1.00 61.61 186 ASN A O 1
ATOM 1159 N N . LEU A 1 148 ? 4.958 -6.117 82.120 1.00 65.53 187 LEU A N 1
ATOM 1160 C CA . LEU A 1 148 ? 5.333 -6.165 80.715 1.00 51.82 187 LEU A CA 1
ATOM 1161 C C . LEU A 1 148 ? 4.104 -6.111 79.814 1.00 64.66 187 LEU A C 1
ATOM 1162 O O . LEU A 1 148 ? 4.117 -5.454 78.761 1.00 76.91 187 LEU A O 1
ATOM 1167 N N . ARG A 1 149 ? 3.032 -6.774 80.241 1.00 61.95 188 ARG A N 1
ATOM 1168 C CA . ARG A 1 149 ? 1.805 -6.768 79.455 1.00 63.50 188 ARG A CA 1
ATOM 1169 C C . ARG A 1 149 ? 1.172 -5.371 79.441 1.00 67.12 188 ARG A C 1
ATOM 1170 O O . ARG A 1 149 ? 0.654 -4.924 78.407 1.00 73.23 188 ARG A O 1
ATOM 1178 N N . LEU A 1 150 ? 1.239 -4.674 80.575 1.00 60.34 189 LEU A N 1
ATOM 1179 C CA . LEU A 1 150 ? 0.743 -3.302 80.647 1.00 55.12 189 LEU A CA 1
ATOM 1180 C C . LEU A 1 150 ? 1.536 -2.425 79.701 1.00 62.14 189 LEU A C 1
ATOM 1181 O O . LEU A 1 150 ? 0.957 -1.682 78.914 1.00 69.66 189 LEU A O 1
ATOM 1186 N N . ARG A 1 151 ? 2.859 -2.500 79.797 1.00 57.88 190 ARG A N 1
ATOM 1187 C CA . ARG A 1 151 ? 3.725 -1.701 78.941 1.00 66.20 190 ARG A CA 1
ATOM 1188 C C . ARG A 1 151 ? 3.366 -1.895 77.472 1.00 67.49 190 ARG A C 1
ATOM 1189 O O . ARG A 1 151 ? 3.063 -0.924 76.771 1.00 65.57 190 ARG A O 1
ATOM 1197 N N . SER A 1 152 ? 3.372 -3.150 77.025 1.00 77.40 191 SER A N 1
ATOM 1198 C CA . SER A 1 152 ? 3.023 -3.476 75.643 1.00 67.31 191 SER A CA 1
ATOM 1199 C C . SER A 1 152 ? 1.694 -2.844 75.249 1.00 55.66 191 SER A C 1
ATOM 1200 O O . SER A 1 152 ? 1.620 -2.075 74.285 1.00 63.44 191 SER A O 1
ATOM 1203 N N . GLN A 1 153 ? 0.661 -3.148 76.027 1.00 62.26 192 GLN A N 1
ATOM 1204 C CA . GLN A 1 153 ? -0.679 -2.618 75.794 1.00 72.17 192 GLN A CA 1
ATOM 1205 C C . GLN A 1 153 ? -0.713 -1.096 75.628 1.00 68.92 192 GLN A C 1
ATOM 1206 O O . GLN A 1 153 ? -1.094 -0.575 74.570 1.00 61.71 192 GLN A O 1
ATOM 1212 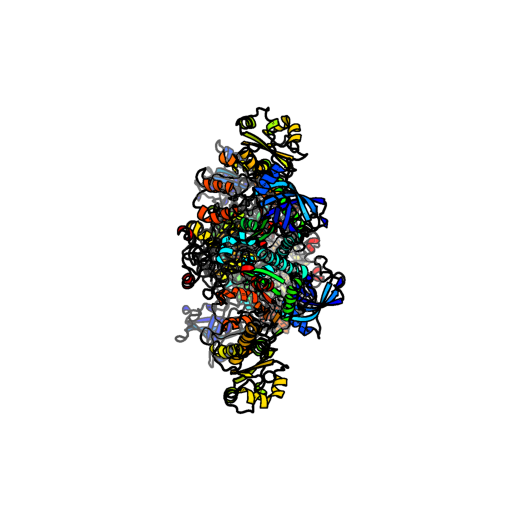N N . MET A 1 154 ? -0.323 -0.395 76.686 1.00 69.22 193 MET A N 1
ATOM 1213 C CA . MET A 1 154 ? -0.379 1.060 76.730 1.00 75.54 193 MET A CA 1
ATOM 1214 C C . MET A 1 154 ? 0.417 1.702 75.598 1.00 68.91 193 MET A C 1
ATOM 1215 O O . MET A 1 154 ? -0.080 2.600 74.910 1.00 74.97 193 MET A O 1
ATOM 1220 N N . VAL A 1 155 ? 1.648 1.237 75.406 1.00 61.68 194 VAL A N 1
ATOM 1221 C CA . VAL A 1 155 ? 2.485 1.748 74.326 1.00 59.30 194 VAL A CA 1
ATOM 1222 C C . VAL A 1 155 ? 1.787 1.594 72.983 1.00 55.41 194 VAL A C 1
ATOM 1223 O O . VAL A 1 155 ? 1.756 2.524 72.182 1.00 69.18 194 VAL A O 1
ATOM 1227 N N . MET A 1 156 ? 1.203 0.426 72.753 1.00 64.09 195 MET A N 1
ATOM 1228 C CA . MET A 1 156 ? 0.498 0.174 71.502 1.00 75.25 195 MET A CA 1
ATOM 1229 C C . MET A 1 156 ? -0.725 1.095 71.338 1.00 67.62 195 MET A C 1
ATOM 1230 O O . MET A 1 156 ? -1.086 1.479 70.218 1.00 59.97 195 MET A O 1
ATOM 1235 N N . LYS A 1 157 ? -1.353 1.464 72.453 1.00 69.43 196 LYS A N 1
ATOM 1236 C CA . LYS A 1 157 ? -2.467 2.417 72.398 1.00 83.97 196 LYS A CA 1
ATOM 1237 C C . LYS A 1 157 ? -1.996 3.837 72.071 1.00 76.28 196 LYS A C 1
ATOM 1238 O O . LYS A 1 157 ? -2.706 4.604 71.413 1.00 73.03 196 LYS A O 1
ATOM 1244 N N . MET A 1 158 ? -0.801 4.185 72.539 1.00 71.13 197 MET A N 1
ATOM 1245 C CA . MET A 1 158 ? -0.184 5.451 72.155 1.00 64.28 197 MET A CA 1
ATOM 1246 C C . MET A 1 158 ? 0.108 5.448 70.663 1.00 67.26 197 MET A C 1
ATOM 1247 O O . MET A 1 158 ? -0.132 6.437 69.965 1.00 59.51 197 MET A O 1
ATOM 1252 N N . ARG A 1 159 ? 0.629 4.317 70.193 1.00 75.38 198 ARG A N 1
ATOM 1253 C CA . ARG A 1 159 ? 0.907 4.087 68.783 1.00 64.83 198 ARG A CA 1
ATOM 1254 C C . ARG A 1 159 ? -0.363 4.318 67.971 1.00 67.08 198 ARG A C 1
ATOM 1255 O O . ARG A 1 159 ? -0.330 4.921 66.893 1.00 82.21 198 ARG A O 1
ATOM 1263 N N . GLU A 1 160 ? -1.487 3.845 68.501 1.00 63.40 199 GLU A N 1
ATOM 1264 C CA . GLU A 1 160 ? -2.779 4.109 67.880 1.00 67.72 199 GLU A CA 1
ATOM 1265 C C . GLU A 1 160 ? -3.120 5.599 67.873 1.00 79.07 199 GLU A C 1
ATOM 1266 O O . GLU A 1 160 ? -3.466 6.151 66.829 1.00 88.12 199 GLU A O 1
ATOM 1272 N N . TYR A 1 161 ? -3.020 6.248 69.033 1.00 80.38 200 TYR A N 1
ATOM 1273 C CA . TYR A 1 161 ? -3.396 7.660 69.150 1.00 72.31 200 TYR A CA 1
ATOM 1274 C C . TYR A 1 161 ? -2.621 8.560 68.194 1.00 61.15 200 TYR A C 1
ATOM 1275 O O . TYR A 1 161 ? -3.178 9.481 67.605 1.00 56.21 200 TYR A O 1
ATOM 1284 N N . LEU A 1 162 ? -1.330 8.291 68.049 1.00 70.11 201 LEU A N 1
ATOM 1285 C CA . LEU A 1 162 ? -0.497 9.064 67.135 1.00 69.29 201 LEU A CA 1
ATOM 1286 C C . LEU A 1 162 ? -0.719 8.669 65.673 1.00 67.21 201 LEU A C 1
ATOM 1287 O O . LEU A 1 162 ? -1.197 9.469 64.872 1.00 60.99 201 LEU A O 1
ATOM 1292 N N . CYS A 1 163 ? -0.374 7.428 65.337 1.00 75.01 202 CYS A N 1
ATOM 1293 C CA . CYS A 1 163 ? -0.341 6.989 63.946 1.00 67.88 202 CYS A CA 1
ATOM 1294 C C . CYS A 1 163 ? -1.722 6.787 63.318 1.00 70.71 202 CYS A C 1
ATOM 1295 O O . CYS A 1 163 ? -1.959 7.204 62.187 1.00 86.71 202 CYS A O 1
ATOM 1298 N N . ASN A 1 164 ? -2.625 6.137 64.042 1.00 71.79 203 ASN A N 1
ATOM 1299 C CA . ASN A 1 164 ? -3.985 5.921 63.553 1.00 72.51 203 ASN A CA 1
ATOM 1300 C C . ASN A 1 164 ? -4.813 7.185 63.633 1.00 68.77 203 ASN A C 1
ATOM 1301 O O . ASN A 1 164 ? -5.348 7.659 62.631 1.00 74.87 203 ASN A O 1
ATOM 1306 N N . LEU A 1 165 ? -4.933 7.706 64.848 1.00 72.76 204 LEU A N 1
ATOM 1307 C CA . LEU A 1 165 ? -5.858 8.788 65.152 1.00 79.86 204 LEU A CA 1
ATOM 1308 C C . LEU A 1 165 ? -5.408 10.133 64.579 1.00 96.34 204 LEU A C 1
ATOM 1309 O O . LEU A 1 165 ? -6.109 10.731 63.761 1.00 109.06 204 LEU A O 1
ATOM 1314 N N . HIS A 1 166 ? -4.256 10.622 65.023 1.00 96.89 205 HIS A N 1
ATOM 1315 C CA . HIS A 1 166 ? -3.793 11.947 64.607 1.00 82.75 205 HIS A CA 1
ATOM 1316 C C . HIS A 1 166 ? -2.798 12.015 63.453 1.00 69.98 205 HIS A C 1
ATOM 1317 O O . HIS A 1 166 ? -2.275 13.081 63.150 1.00 61.29 205 HIS A O 1
ATOM 1324 N N . GLY A 1 167 ? -2.520 10.871 62.840 1.00 84.29 206 GLY A N 1
ATOM 1325 C CA . GLY A 1 167 ? -1.796 10.830 61.583 1.00 67.95 206 GLY A CA 1
ATOM 1326 C C . GLY A 1 167 ? -0.326 11.180 61.646 1.00 62.72 206 GLY A C 1
ATOM 1327 O O . GLY A 1 167 ? 0.160 11.948 60.823 1.00 74.97 206 GLY A O 1
ATOM 1328 N N . PHE A 1 168 ? 0.388 10.618 62.614 1.00 63.72 207 PHE A N 1
ATOM 1329 C CA . PHE A 1 168 ? 1.837 10.752 62.648 1.00 61.66 207 PHE A CA 1
ATOM 1330 C C . PHE A 1 168 ? 2.451 9.667 61.771 1.00 72.00 207 PHE A C 1
ATOM 1331 O O . PHE A 1 168 ? 1.738 8.831 61.213 1.00 70.23 207 PHE A O 1
ATOM 1339 N N . VAL A 1 169 ? 3.773 9.675 61.643 1.00 70.79 208 VAL A N 1
ATOM 1340 C CA . VAL A 1 169 ? 4.458 8.591 60.946 1.00 75.25 208 VAL A CA 1
ATOM 1341 C C . VAL A 1 169 ? 5.562 8.007 61.810 1.00 71.29 208 VAL A C 1
ATOM 1342 O O . VAL A 1 169 ? 6.315 8.738 62.467 1.00 70.28 208 VAL A O 1
ATOM 1346 N N . ASP A 1 170 ? 5.647 6.682 61.795 1.00 62.74 209 ASP A N 1
ATOM 1347 C CA . ASP A 1 170 ? 6.599 5.956 62.613 1.00 59.67 209 ASP A CA 1
ATOM 1348 C C . ASP A 1 170 ? 7.878 5.911 61.804 1.00 73.28 209 ASP A C 1
ATOM 1349 O O . ASP A 1 170 ? 7.932 5.286 60.745 1.00 92.55 209 ASP A O 1
ATOM 1354 N N . ILE A 1 171 ? 8.910 6.580 62.304 1.00 68.01 210 ILE A N 1
ATOM 1355 C CA . ILE A 1 171 ? 10.121 6.794 61.523 1.00 67.01 210 ILE A CA 1
ATOM 1356 C C . ILE A 1 171 ? 11.345 6.376 62.309 1.00 66.55 210 ILE A C 1
ATOM 1357 O O . ILE A 1 171 ? 11.615 6.911 63.382 1.00 81.52 210 ILE A O 1
ATOM 1362 N N . GLU A 1 172 ? 12.093 5.425 61.771 1.00 64.56 211 GLU A N 1
ATOM 1363 C CA . GLU A 1 172 ? 13.255 4.918 62.475 1.00 74.67 211 GLU A CA 1
ATOM 1364 C C . GLU A 1 172 ? 14.492 5.686 62.050 1.00 68.76 211 GLU A C 1
ATOM 1365 O O . GLU A 1 172 ? 14.910 5.625 60.896 1.00 69.75 211 GLU A O 1
ATOM 1371 N N . THR A 1 173 ? 15.060 6.428 62.988 1.00 71.19 212 THR A N 1
ATOM 1372 C CA . THR A 1 173 ? 16.326 7.097 62.756 1.00 82.90 212 THR A CA 1
ATOM 1373 C C . THR A 1 173 ? 17.455 6.150 63.148 1.00 87.29 212 THR A C 1
ATOM 1374 O O . THR A 1 173 ? 17.303 5.350 64.070 1.00 85.84 212 THR A O 1
ATOM 1378 N N . PRO A 1 174 ? 18.588 6.228 62.437 1.00 90.30 213 PRO A N 1
ATOM 1379 C CA . PRO A 1 174 ? 19.686 5.280 62.649 1.00 100.64 213 PRO A CA 1
ATOM 1380 C C . PRO A 1 174 ? 20.291 5.383 64.044 1.00 89.89 213 PRO A C 1
ATOM 1381 O O . PRO A 1 174 ? 20.310 6.471 64.621 1.00 94.85 213 PRO A O 1
ATOM 1385 N N . THR A 1 175 ? 20.771 4.259 64.571 1.00 78.55 214 THR A N 1
ATOM 1386 C CA . THR A 1 175 ? 21.413 4.236 65.880 1.00 85.00 214 THR A CA 1
ATOM 1387 C C . THR A 1 175 ? 22.892 4.595 65.775 1.00 95.80 214 THR A C 1
ATOM 1388 O O . THR A 1 175 ? 23.311 5.636 66.273 1.00 114.86 214 THR A O 1
ATOM 1392 N N . LEU A 1 176 ? 23.685 3.750 65.122 1.00 84.09 215 LEU A N 1
ATOM 1393 C CA . LEU A 1 176 ? 25.103 4.067 64.940 1.00 97.18 215 LEU A CA 1
ATOM 1394 C C . LEU A 1 176 ? 25.295 5.316 64.069 1.00 108.62 215 LEU A C 1
ATOM 1395 O O . LEU A 1 176 ? 24.782 5.392 62.952 1.00 106.62 215 LEU A O 1
ATOM 1400 N N . PHE A 1 177 ? 26.036 6.291 64.598 1.00 109.60 216 PHE A N 1
ATOM 1401 C CA . PHE A 1 177 ? 26.085 7.641 64.029 1.00 103.15 216 PHE A CA 1
ATOM 1402 C C . PHE A 1 177 ? 27.293 8.431 64.541 1.00 102.48 216 PHE A C 1
ATOM 1403 O O . PHE A 1 177 ? 28.206 7.860 65.135 1.00 111.77 216 PHE A O 1
ATOM 1411 N N . LYS A 1 178 ? 27.313 9.737 64.283 1.00 94.48 217 LYS A N 1
ATOM 1412 C CA . LYS A 1 178 ? 28.387 10.594 64.783 1.00 100.17 217 LYS A CA 1
ATOM 1413 C C . LYS A 1 178 ? 28.037 11.275 66.110 1.00 100.70 217 LYS A C 1
ATOM 1414 O O . LYS A 1 178 ? 26.876 11.597 66.375 1.00 89.71 217 LYS A O 1
ATOM 1420 N N . ARG A 1 179 ? 29.058 11.461 66.942 1.00 104.25 218 ARG A N 1
ATOM 1421 C CA . ARG A 1 179 ? 28.919 12.059 68.269 1.00 134.72 218 ARG A CA 1
ATOM 1422 C C . ARG A 1 179 ? 28.699 13.573 68.236 1.00 134.24 218 ARG A C 1
ATOM 1423 O O . ARG A 1 179 ? 29.466 14.304 67.613 1.00 156.40 218 ARG A O 1
ATOM 1431 N N . THR A 1 180 ? 27.662 14.040 68.924 1.00 114.04 219 THR A N 1
ATOM 1432 C CA . THR A 1 180 ? 27.400 15.471 69.036 1.00 145.63 219 THR A CA 1
ATOM 1433 C C . THR A 1 180 ? 27.420 15.865 70.503 1.00 179.10 219 THR A C 1
ATOM 1434 O O . THR A 1 180 ? 26.377 15.863 71.159 1.00 190.77 219 THR A O 1
ATOM 1438 N N . PRO A 1 181 ? 28.607 16.226 71.020 1.00 184.86 220 PRO A N 1
ATOM 1439 C CA . PRO A 1 181 ? 28.825 16.330 72.468 1.00 181.79 220 PRO A CA 1
ATOM 1440 C C . PRO A 1 181 ? 28.183 17.553 73.117 1.00 176.49 220 PRO A C 1
ATOM 1441 O O . PRO A 1 181 ? 28.868 18.256 73.858 1.00 182.31 220 PRO A O 1
ATOM 1445 N N . GLY A 1 182 ? 26.906 17.812 72.845 1.00 168.11 221 GLY A N 1
ATOM 1446 C CA . GLY A 1 182 ? 26.206 18.877 73.538 1.00 178.23 221 GLY A CA 1
ATOM 1447 C C . GLY A 1 182 ? 25.875 18.593 74.994 1.00 195.63 221 GLY A C 1
ATOM 1448 O O . GLY A 1 182 ? 26.342 19.292 75.894 1.00 201.82 221 GLY A O 1
ATOM 1449 N N . GLY A 1 183 ? 25.067 17.559 75.226 1.00 194.19 222 GLY A N 1
ATOM 1450 C CA . GLY A 1 183 ? 24.666 17.181 76.572 1.00 183.44 222 GLY A CA 1
ATOM 1451 C C . GLY A 1 183 ? 25.645 16.346 77.379 1.00 178.69 222 GLY A C 1
ATOM 1452 O O . GLY A 1 183 ? 25.965 16.672 78.524 1.00 160.82 222 GLY A O 1
ATOM 1453 N N . ALA A 1 184 ? 26.121 15.263 76.771 1.00 183.21 223 ALA A N 1
ATOM 1454 C CA . ALA A 1 184 ? 26.984 14.302 77.451 1.00 167.80 223 ALA A CA 1
ATOM 1455 C C . ALA A 1 184 ? 27.760 13.457 76.441 1.00 150.06 223 ALA A C 1
ATOM 1456 O O . ALA A 1 184 ? 27.398 13.395 75.265 1.00 129.76 223 ALA A O 1
ATOM 1458 N N . LYS A 1 185 ? 28.825 12.809 76.903 1.00 151.30 224 LYS A N 1
ATOM 1459 C CA . LYS A 1 185 ? 29.611 11.930 76.044 1.00 128.01 224 LYS A CA 1
ATOM 1460 C C . LYS A 1 185 ? 28.834 10.658 75.729 1.00 127.35 224 LYS A C 1
ATOM 1461 O O . LYS A 1 185 ? 27.955 10.257 76.490 1.00 120.66 224 LYS A O 1
ATOM 1467 N N . GLU A 1 186 ? 29.160 10.026 74.604 1.00 147.38 225 GLU A N 1
ATOM 1468 C CA . GLU A 1 186 ? 28.413 8.856 74.145 1.00 132.05 225 GLU A CA 1
ATOM 1469 C C . GLU A 1 186 ? 29.257 7.600 73.940 1.00 116.41 225 GLU A C 1
ATOM 1470 O O . GLU A 1 186 ? 30.474 7.673 73.761 1.00 116.89 225 GLU A O 1
ATOM 1476 N N . PHE A 1 187 ? 28.587 6.450 73.972 1.00 118.79 226 PHE A N 1
ATOM 1477 C CA . PHE A 1 187 ? 29.214 5.160 73.698 1.00 133.01 226 PHE A CA 1
ATOM 1478 C C . PHE A 1 187 ? 29.844 5.142 72.315 1.00 115.53 226 PHE A C 1
ATOM 1479 O O . PHE A 1 187 ? 29.296 5.707 71.377 1.00 112.90 226 PHE A O 1
ATOM 1487 N N . LEU A 1 188 ? 30.984 4.475 72.186 1.00 111.55 227 LEU A N 1
ATOM 1488 C CA . LEU A 1 188 ? 31.654 4.366 70.897 1.00 109.54 227 LEU A CA 1
ATOM 1489 C C . LEU A 1 188 ? 31.559 2.938 70.370 1.00 112.02 227 LEU A C 1
ATOM 1490 O O . LEU A 1 188 ? 31.552 1.985 71.146 1.00 106.11 227 LEU A O 1
ATOM 1495 N N . VAL A 1 189 ? 31.443 2.807 69.051 1.00 110.94 228 VAL A N 1
ATOM 1496 C CA . VAL A 1 189 ? 31.380 1.504 68.378 1.00 91.00 228 VAL A CA 1
ATOM 1497 C C . VAL A 1 189 ? 32.347 1.376 67.198 1.00 99.79 228 VAL A C 1
ATOM 1498 O O . VAL A 1 189 ? 32.089 1.926 66.117 1.00 107.34 228 VAL A O 1
ATOM 1502 N N . PRO A 1 190 ? 33.500 0.722 67.435 1.00 101.17 229 PRO A N 1
ATOM 1503 C CA . PRO A 1 190 ? 34.574 0.483 66.468 1.00 104.70 229 PRO A CA 1
ATOM 1504 C C . PRO A 1 190 ? 34.065 -0.069 65.150 1.00 100.46 229 PRO A C 1
ATOM 1505 O O . PRO A 1 190 ? 33.268 -1.007 65.130 1.00 85.62 229 PRO A O 1
ATOM 1509 N N . SER A 1 191 ? 34.546 0.524 64.061 1.00 113.22 230 SER A N 1
ATOM 1510 C CA . SER A 1 191 ? 34.148 0.150 62.712 1.00 108.44 230 SER A CA 1
ATOM 1511 C C . SER A 1 191 ? 35.266 -0.624 62.040 1.00 111.10 230 SER A C 1
ATOM 1512 O O . SER A 1 191 ? 36.442 -0.398 62.328 1.00 110.29 230 SER A O 1
ATOM 1515 N N . ARG A 1 192 ? 34.886 -1.541 61.153 1.00 112.56 231 ARG A N 1
ATOM 1516 C CA . ARG A 1 192 ? 35.829 -2.410 60.453 1.00 125.76 231 ARG A CA 1
ATOM 1517 C C . ARG A 1 192 ? 36.955 -1.608 59.806 1.00 134.30 231 ARG A C 1
ATOM 1518 O O . ARG A 1 192 ? 38.110 -2.035 59.797 1.00 135.59 231 ARG A O 1
ATOM 1526 N N . GLU A 1 193 ? 36.605 -0.442 59.272 1.00 139.27 232 GLU A N 1
ATOM 1527 C CA . GLU A 1 193 ? 37.588 0.509 58.768 1.00 133.37 232 GLU A CA 1
ATOM 1528 C C . GLU A 1 193 ? 38.295 1.198 59.936 1.00 134.77 232 GLU A C 1
ATOM 1529 O O . GLU A 1 193 ? 37.665 1.915 60.716 1.00 138.03 232 GLU A O 1
ATOM 1535 N N . PRO A 1 194 ? 39.611 0.970 60.062 1.00 126.12 233 PRO A N 1
ATOM 1536 C CA . PRO A 1 194 ? 40.423 1.425 61.198 1.00 120.79 233 PRO A CA 1
ATOM 1537 C C . PRO A 1 194 ? 40.500 2.943 61.361 1.00 124.51 233 PRO A C 1
ATOM 1538 O O . PRO A 1 194 ? 40.579 3.681 60.378 1.00 128.26 233 PRO A O 1
ATOM 1542 N N . GLY A 1 195 ? 40.473 3.389 62.614 1.00 119.45 234 GLY A N 1
ATOM 1543 C CA . GLY A 1 195 ? 40.658 4.789 62.957 1.00 129.05 234 GLY A CA 1
ATOM 1544 C C . GLY A 1 195 ? 39.374 5.590 63.069 1.00 132.03 234 GLY A C 1
ATOM 1545 O O . GLY A 1 195 ? 39.322 6.605 63.766 1.00 123.62 234 GLY A O 1
ATOM 1546 N N . LYS A 1 196 ? 38.328 5.123 62.399 1.00 131.97 235 LYS A N 1
ATOM 1547 C CA . LYS A 1 196 ? 37.047 5.817 62.404 1.00 128.01 235 LYS A CA 1
ATOM 1548 C C . LYS A 1 196 ? 35.950 4.885 62.884 1.00 117.26 235 LYS A C 1
ATOM 1549 O O . LYS A 1 196 ? 35.866 3.740 62.440 1.00 108.14 235 LYS A O 1
ATOM 1555 N N . PHE A 1 197 ? 35.108 5.375 63.789 1.00 119.25 236 PHE A N 1
ATOM 1556 C CA . PHE A 1 197 ? 34.033 4.551 64.335 1.00 115.69 236 PHE A CA 1
ATOM 1557 C C . PHE A 1 197 ? 32.781 5.315 64.767 1.00 98.76 236 PHE A C 1
ATOM 1558 O O . PHE A 1 197 ? 32.827 6.522 64.993 1.00 100.20 236 PHE A O 1
ATOM 1566 N N . TYR A 1 198 ? 31.659 4.604 64.874 1.00 85.11 237 TYR A N 1
ATOM 1567 C CA . TYR A 1 198 ? 30.393 5.273 65.152 1.00 85.43 237 TYR A CA 1
ATOM 1568 C C . TYR A 1 198 ? 30.245 5.555 66.639 1.00 102.15 237 TYR A C 1
ATOM 1569 O O . TYR A 1 198 ? 31.105 5.197 67.445 1.00 106.25 237 TYR A O 1
ATOM 1578 N N . SER A 1 199 ? 29.143 6.204 66.996 1.00 102.82 238 SER A N 1
ATOM 1579 C CA . SER A 1 199 ? 28.772 6.376 68.393 1.00 94.30 238 SER A CA 1
ATOM 1580 C C . SER A 1 199 ? 27.249 6.330 68.562 1.00 95.36 238 SER A C 1
ATOM 1581 O O . SER A 1 199 ? 26.512 6.960 67.802 1.00 104.73 238 SER A O 1
ATOM 1584 N N . LEU A 1 200 ? 26.785 5.585 69.560 1.00 95.16 239 LEU A N 1
ATOM 1585 C CA . LEU A 1 200 ? 25.355 5.462 69.825 1.00 92.86 239 LEU A CA 1
ATOM 1586 C C . LEU A 1 200 ? 24.747 6.808 70.210 1.00 94.71 239 LEU A C 1
ATOM 1587 O O . LEU A 1 200 ? 25.373 7.597 70.914 1.00 102.91 239 LEU A O 1
ATOM 1592 N N . PRO A 1 201 ? 23.519 7.076 69.744 1.00 94.94 240 PRO A N 1
ATOM 1593 C CA . PRO A 1 201 ? 22.906 8.386 69.970 1.00 107.51 240 PRO A CA 1
ATOM 1594 C C . PRO A 1 201 ? 22.359 8.518 71.385 1.00 107.49 240 PRO A C 1
ATOM 1595 O O . PRO A 1 201 ? 21.973 7.518 71.989 1.00 111.70 240 PRO A O 1
ATOM 1599 N N . GLN A 1 202 ? 22.330 9.738 71.909 1.00 104.58 241 GLN A N 1
ATOM 1600 C CA . GLN A 1 202 ? 21.752 9.978 73.224 1.00 113.94 241 GLN A CA 1
ATOM 1601 C C . GLN A 1 202 ? 20.232 10.038 73.113 1.00 106.68 241 GLN A C 1
ATOM 1602 O O . GLN A 1 202 ? 19.516 9.732 74.066 1.00 110.28 241 GLN A O 1
ATOM 1608 N N . SER A 1 203 ? 19.760 10.420 71.930 1.00 93.52 242 SER A N 1
ATOM 1609 C CA . SER A 1 203 ? 18.340 10.556 71.632 1.00 87.42 242 SER A CA 1
ATOM 1610 C C . SER A 1 203 ? 18.257 10.975 70.176 1.00 94.10 242 SER A C 1
ATOM 1611 O O . SER A 1 203 ? 19.190 11.593 69.665 1.00 100.62 242 SER A O 1
ATOM 1614 N N . PRO A 1 204 ? 17.150 10.644 69.490 1.00 85.84 243 PRO A N 1
ATOM 1615 C CA . PRO A 1 204 ? 17.059 11.060 68.086 1.00 103.82 243 PRO A CA 1
ATOM 1616 C C . PRO A 1 204 ? 16.708 12.544 67.936 1.00 118.45 243 PRO A C 1
ATOM 1617 O O . PRO A 1 204 ? 15.799 12.888 67.178 1.00 119.95 243 PRO A O 1
ATOM 1621 N N . GLN A 1 205 ? 17.432 13.411 68.640 1.00 116.73 244 GLN A N 1
ATOM 1622 C CA . GLN A 1 205 ? 17.194 14.848 68.563 1.00 102.27 244 GLN A CA 1
ATOM 1623 C C . GLN A 1 205 ? 17.930 15.461 67.380 1.00 102.49 244 GLN A C 1
ATOM 1624 O O . GLN A 1 205 ? 17.619 16.574 66.954 1.00 109.94 244 GLN A O 1
ATOM 1630 N N . GLN A 1 206 ? 18.907 14.729 66.854 1.00 108.55 245 GLN A N 1
ATOM 1631 C CA . GLN A 1 206 ? 19.628 15.174 65.674 1.00 102.80 245 GLN A CA 1
ATOM 1632 C C . GLN A 1 206 ? 18.666 15.197 64.506 1.00 94.78 245 GLN A C 1
ATOM 1633 O O . GLN A 1 206 ? 18.460 16.234 63.875 1.00 94.72 245 GLN A O 1
ATOM 1639 N N . PHE A 1 207 ? 18.054 14.046 64.250 1.00 88.92 246 PHE A N 1
ATOM 1640 C CA . PHE A 1 207 ? 17.166 13.870 63.109 1.00 92.80 246 PHE A CA 1
ATOM 1641 C C . PHE A 1 207 ? 15.826 14.571 63.311 1.00 93.79 246 PHE A C 1
ATOM 1642 O O . PHE A 1 207 ? 14.991 14.608 62.399 1.00 85.86 246 PHE A O 1
ATOM 1650 N N . LYS A 1 208 ? 15.627 15.115 64.510 1.00 91.99 247 LYS A N 1
ATOM 1651 C CA . LYS A 1 208 ? 14.422 15.873 64.824 1.00 91.77 247 LYS A CA 1
ATOM 1652 C C . LYS A 1 208 ? 14.215 17.041 63.860 1.00 89.69 247 LYS A C 1
ATOM 1653 O O . LYS A 1 208 ? 13.110 17.242 63.353 1.00 76.50 247 LYS A O 1
ATOM 1659 N N . GLN A 1 209 ? 15.281 17.799 63.606 1.00 93.15 248 GLN A N 1
ATOM 1660 C CA . GLN A 1 209 ? 15.216 18.951 62.704 1.00 93.58 248 GLN A CA 1
ATOM 1661 C C . GLN A 1 209 ? 15.058 18.501 61.256 1.00 85.86 248 GLN A C 1
ATOM 1662 O O . GLN A 1 209 ? 14.150 18.945 60.549 1.00 81.06 248 GLN A O 1
ATOM 1668 N N . LEU A 1 210 ? 15.955 17.613 60.836 1.00 88.94 249 LEU A N 1
ATOM 1669 C CA . LEU A 1 210 ? 16.003 17.109 59.468 1.00 77.38 249 LEU A CA 1
ATOM 1670 C C . LEU A 1 210 ? 14.670 16.536 59.001 1.00 79.79 249 LEU A C 1
ATOM 1671 O O . LEU A 1 210 ? 14.166 16.897 57.932 1.00 80.66 249 LEU A O 1
ATOM 1676 N N . LEU A 1 211 ? 14.099 15.646 59.806 1.00 78.51 250 LEU A N 1
ATOM 1677 C CA . LEU A 1 211 ? 12.820 15.033 59.460 1.00 89.55 250 LEU A CA 1
ATOM 1678 C C . LEU A 1 211 ? 11.684 16.051 59.325 1.00 87.71 250 LEU A C 1
ATOM 1679 O O . LEU A 1 211 ? 10.724 15.826 58.591 1.00 83.98 250 LEU A O 1
ATOM 1684 N N . MET A 1 212 ? 11.797 17.164 60.042 1.00 87.25 251 MET A N 1
ATOM 1685 C CA . MET A 1 212 ? 10.810 18.233 59.956 1.00 78.83 251 MET A CA 1
ATOM 1686 C C . MET A 1 212 ? 11.019 19.075 58.702 1.00 85.49 251 MET A C 1
ATOM 1687 O O . MET A 1 212 ? 10.058 19.570 58.108 1.00 85.47 251 MET A O 1
ATOM 1692 N N . VAL A 1 213 ? 12.285 19.232 58.316 1.00 90.60 252 VAL A N 1
ATOM 1693 C CA . VAL A 1 213 ? 12.659 19.890 57.064 1.00 85.50 252 VAL A CA 1
ATOM 1694 C C . VAL A 1 213 ? 12.132 19.090 55.876 1.00 76.06 252 VAL A C 1
ATOM 1695 O O . VAL A 1 213 ? 11.705 19.649 54.865 1.00 73.42 252 VAL A O 1
ATOM 1699 N N . GLY A 1 214 ? 12.131 17.773 56.024 1.00 59.15 253 GLY A N 1
ATOM 1700 C CA . GLY A 1 214 ? 11.820 16.881 54.927 1.00 66.10 253 GLY A CA 1
ATOM 1701 C C . GLY A 1 214 ? 10.347 16.571 54.741 1.00 78.58 253 GLY A C 1
ATOM 1702 O O . GLY A 1 214 ? 10.001 15.515 54.214 1.00 92.24 253 GLY A O 1
ATOM 1703 N N . GLY A 1 215 ? 9.472 17.469 55.177 1.00 69.06 254 GLY A N 1
ATOM 1704 C CA . GLY A 1 215 ? 8.052 17.182 55.132 1.00 64.37 254 GLY A CA 1
ATOM 1705 C C . GLY A 1 215 ? 7.717 16.398 56.381 1.00 89.97 254 GLY A C 1
ATOM 1706 O O . GLY A 1 215 ? 8.253 16.705 57.449 1.00 91.71 254 GLY A O 1
ATOM 1707 N N . LEU A 1 216 ? 6.833 15.408 56.258 1.00 100.57 255 LEU A N 1
ATOM 1708 C CA . LEU A 1 216 ? 6.432 14.572 57.393 1.00 91.46 255 LEU A CA 1
ATOM 1709 C C . LEU A 1 216 ? 5.921 15.457 58.513 1.00 93.24 255 LEU A C 1
ATOM 1710 O O . LEU A 1 216 ? 6.578 15.600 59.539 1.00 103.65 255 LEU A O 1
ATOM 1715 N N . ASP A 1 217 ? 4.759 16.063 58.304 1.00 89.31 256 ASP A N 1
ATOM 1716 C CA . ASP A 1 217 ? 4.233 17.074 59.216 1.00 93.02 256 ASP A CA 1
ATOM 1717 C C . ASP A 1 217 ? 4.167 16.587 60.667 1.00 104.50 256 ASP A C 1
ATOM 1718 O O . ASP A 1 217 ? 4.222 17.382 61.610 1.00 94.85 256 ASP A O 1
ATOM 1723 N N . ARG A 1 218 ? 4.032 15.274 60.833 1.00 105.32 257 ARG A N 1
ATOM 1724 C CA . ARG A 1 218 ? 3.988 14.667 62.156 1.00 79.53 257 ARG A CA 1
ATOM 1725 C C . ARG A 1 218 ? 4.870 13.436 62.245 1.00 67.04 257 ARG A C 1
ATOM 1726 O O . ARG A 1 218 ? 4.598 12.427 61.603 1.00 67.57 257 ARG A O 1
ATOM 1734 N N . TYR A 1 219 ? 5.905 13.511 63.071 1.00 58.13 258 TYR A N 1
ATOM 1735 C CA . TYR A 1 219 ? 6.817 12.392 63.248 1.00 58.78 258 TYR A CA 1
ATOM 1736 C C . TYR A 1 219 ? 6.705 11.831 64.648 1.00 67.22 258 TYR A C 1
ATOM 1737 O O . TYR A 1 219 ? 6.531 12.586 65.603 1.00 71.57 258 TYR A O 1
ATOM 1746 N N . PHE A 1 220 ? 6.803 10.510 64.774 1.00 77.15 259 PHE A N 1
ATOM 1747 C CA . PHE A 1 220 ? 6.963 9.898 66.095 1.00 72.13 259 PHE A CA 1
ATOM 1748 C C . PHE A 1 220 ? 7.782 8.615 66.030 1.00 70.76 259 PHE A C 1
ATOM 1749 O O . PHE A 1 220 ? 7.806 7.924 65.011 1.00 71.92 259 PHE A O 1
ATOM 1757 N N . GLN A 1 221 ? 8.470 8.314 67.122 1.00 78.57 260 GLN A N 1
ATOM 1758 C CA . GLN A 1 221 ? 9.288 7.115 67.192 1.00 87.31 260 GLN A CA 1
ATOM 1759 C C . GLN A 1 221 ? 9.433 6.637 68.639 1.00 87.77 260 GLN A C 1
ATOM 1760 O O . GLN A 1 221 ? 9.504 7.449 69.562 1.00 88.06 260 GLN A O 1
ATOM 1766 N N . VAL A 1 222 ? 9.484 5.325 68.844 1.00 71.89 261 VAL A N 1
ATOM 1767 C CA . VAL A 1 222 ? 9.929 4.817 70.130 1.00 56.38 261 VAL A CA 1
ATOM 1768 C C . VAL A 1 222 ? 11.365 4.352 69.943 1.00 60.18 261 VAL A C 1
ATOM 1769 O O . VAL A 1 222 ? 11.630 3.310 69.350 1.00 83.84 261 VAL A O 1
ATOM 1773 N N . ALA A 1 223 ? 12.302 5.130 70.463 1.00 57.83 262 ALA A N 1
ATOM 1774 C CA . ALA A 1 223 ? 13.698 4.931 70.107 1.00 67.65 262 ALA A CA 1
ATOM 1775 C C . ALA A 1 223 ? 14.511 4.502 71.297 1.00 62.02 262 ALA A C 1
ATOM 1776 O O . ALA A 1 223 ? 14.280 4.959 72.409 1.00 79.01 262 ALA A O 1
ATOM 1778 N N . ARG A 1 224 ? 15.484 3.636 71.052 1.00 76.90 263 ARG A N 1
ATOM 1779 C CA . ARG A 1 224 ? 16.328 3.134 72.120 1.00 82.56 263 ARG A CA 1
ATOM 1780 C C . ARG A 1 224 ? 17.483 4.103 72.291 1.00 61.23 263 ARG A C 1
ATOM 1781 O O . ARG A 1 224 ? 18.303 4.273 71.400 1.00 70.32 263 ARG A O 1
ATOM 1789 N N . CYS A 1 225 ? 17.543 4.742 73.446 1.00 65.27 264 CYS A N 1
ATOM 1790 C CA . CYS A 1 225 ? 18.546 5.757 73.696 1.00 68.03 264 CYS A CA 1
ATOM 1791 C C . CYS A 1 225 ? 19.552 5.213 74.687 1.00 78.35 264 CYS A C 1
ATOM 1792 O O . CYS A 1 225 ? 19.201 4.450 75.590 1.00 102.33 264 CYS A O 1
ATOM 1795 N N . TYR A 1 226 ? 20.801 5.623 74.528 1.00 78.86 265 TYR A N 1
ATOM 1796 C CA . TYR A 1 226 ? 21.892 5.040 75.289 1.00 89.07 265 TYR A CA 1
ATOM 1797 C C . TYR A 1 226 ? 22.569 6.086 76.164 1.00 101.76 265 TYR A C 1
ATOM 1798 O O . TYR A 1 226 ? 22.702 7.244 75.769 1.00 119.60 265 TYR A O 1
ATOM 1807 N N . ARG A 1 227 ? 22.983 5.684 77.360 1.00 85.11 266 ARG A N 1
ATOM 1808 C CA . ARG A 1 227 ? 23.653 6.605 78.268 1.00 89.34 266 ARG A CA 1
ATOM 1809 C C . ARG A 1 227 ? 24.894 5.990 78.904 1.00 96.31 266 ARG A C 1
ATOM 1810 O O . ARG A 1 227 ? 24.813 4.989 79.613 1.00 111.62 266 ARG A O 1
ATOM 1818 N N . ASP A 1 228 ? 26.052 6.583 78.635 1.00 102.43 267 ASP A N 1
ATOM 1819 C CA . ASP A 1 228 ? 27.252 6.208 79.363 1.00 117.53 267 ASP A CA 1
ATOM 1820 C C . ASP A 1 228 ? 27.382 7.179 80.518 1.00 128.08 267 ASP A C 1
ATOM 1821 O O . ASP A 1 228 ? 27.649 8.364 80.322 1.00 140.77 267 ASP A O 1
ATOM 1826 N N . GLU A 1 229 ? 27.186 6.680 81.730 1.00 125.95 268 GLU A N 1
ATOM 1827 C CA . GLU A 1 229 ? 27.159 7.561 82.882 1.00 148.46 268 GLU A CA 1
ATOM 1828 C C . GLU A 1 229 ? 28.342 7.304 83.797 1.00 157.13 268 GLU A C 1
ATOM 1829 O O . GLU A 1 229 ? 28.428 6.257 84.433 1.00 164.99 268 GLU A O 1
ATOM 1835 N N . GLY A 1 230 ? 29.257 8.265 83.853 1.00 166.07 269 GLY A N 1
ATOM 1836 C CA . GLY A 1 230 ? 30.359 8.191 84.791 1.00 174.50 269 GLY A CA 1
ATOM 1837 C C . GLY A 1 230 ? 29.854 8.431 86.200 1.00 167.79 269 GLY A C 1
ATOM 1838 O O . GLY A 1 230 ? 30.301 7.789 87.153 1.00 157.33 269 GLY A O 1
ATOM 1839 N N . SER A 1 231 ? 28.906 9.356 86.327 1.00 167.29 270 SER A N 1
ATOM 1840 C CA . SER A 1 231 ? 28.392 9.763 87.632 1.00 165.21 270 SER A CA 1
ATOM 1841 C C . SER A 1 231 ? 27.610 8.675 88.374 1.00 163.07 270 SER A C 1
ATOM 1842 O O . SER A 1 231 ? 27.991 8.277 89.476 1.00 151.76 270 SER A O 1
ATOM 1845 N N . ARG A 1 232 ? 26.532 8.185 87.767 1.00 159.56 271 ARG A N 1
ATOM 1846 C CA . ARG A 1 232 ? 25.663 7.221 88.437 1.00 144.86 271 ARG A CA 1
ATOM 1847 C C . ARG A 1 232 ? 25.673 5.868 87.743 1.00 125.29 271 ARG A C 1
ATOM 1848 O O . ARG A 1 232 ? 25.088 5.712 86.675 1.00 135.96 271 ARG A O 1
ATOM 1856 N N . PRO A 1 233 ? 26.328 4.880 88.361 1.00 104.84 272 PRO A N 1
ATOM 1857 C CA . PRO A 1 233 ? 26.321 3.493 87.887 1.00 104.42 272 PRO A CA 1
ATOM 1858 C C . PRO A 1 233 ? 24.942 2.858 88.030 1.00 103.61 272 PRO A C 1
ATOM 1859 O O . PRO A 1 233 ? 24.695 1.785 87.484 1.00 108.35 272 PRO A O 1
ATOM 1863 N N . ASP A 1 234 ? 24.062 3.513 88.777 1.00 111.82 273 ASP A N 1
ATOM 1864 C CA . ASP A 1 234 ? 22.746 2.964 89.088 1.00 127.96 273 ASP A CA 1
ATOM 1865 C C . ASP A 1 234 ? 21.806 2.815 87.886 1.00 121.40 273 ASP A C 1
ATOM 1866 O O . ASP A 1 234 ? 21.287 1.726 87.638 1.00 115.18 273 ASP A O 1
ATOM 1871 N N . ARG A 1 235 ? 21.580 3.900 87.149 1.00 109.17 274 ARG A N 1
ATOM 1872 C CA . ARG A 1 235 ? 20.561 3.903 86.097 1.00 93.34 274 ARG A CA 1
ATOM 1873 C C . ARG A 1 235 ? 20.940 3.022 84.900 1.00 100.03 274 ARG A C 1
ATOM 1874 O O . ARG A 1 235 ? 22.109 2.680 84.709 1.00 84.47 274 ARG A O 1
ATOM 1882 N N . GLN A 1 236 ? 19.929 2.645 84.120 1.00 108.56 275 GLN A N 1
ATOM 1883 C CA . GLN A 1 236 ? 20.078 1.744 82.975 1.00 93.34 275 GLN A CA 1
ATOM 1884 C C . GLN A 1 236 ? 21.057 2.229 81.909 1.00 99.83 275 GLN A C 1
ATOM 1885 O O . GLN A 1 236 ? 21.098 3.414 81.595 1.00 102.05 275 GLN A O 1
ATOM 1891 N N . PRO A 1 237 ? 21.846 1.300 81.341 1.00 101.79 276 PRO A N 1
ATOM 1892 C CA . PRO A 1 237 ? 22.765 1.576 80.227 1.00 81.20 276 PRO A CA 1
ATOM 1893 C C . PRO A 1 237 ? 22.014 1.939 78.958 1.00 79.67 276 PRO A C 1
ATOM 1894 O O . PRO A 1 237 ? 22.565 2.615 78.094 1.00 98.59 276 PRO A O 1
ATOM 1898 N N . GLU A 1 238 ? 20.774 1.478 78.845 1.00 64.95 277 GLU A N 1
ATOM 1899 C CA . GLU A 1 238 ? 19.922 1.866 77.731 1.00 60.47 277 GLU A CA 1
ATOM 1900 C C . GLU A 1 238 ? 18.462 1.941 78.161 1.00 62.67 277 GLU A C 1
ATOM 1901 O O . GLU A 1 238 ? 18.007 1.157 78.992 1.00 73.92 277 GLU A O 1
ATOM 1907 N N . PHE A 1 239 ? 17.733 2.897 77.600 1.00 66.56 278 PHE A N 1
ATOM 1908 C CA . PHE A 1 239 ? 16.334 3.087 77.958 1.00 71.54 278 PHE A CA 1
ATOM 1909 C C . PHE A 1 239 ? 15.506 3.411 76.729 1.00 79.56 278 PHE A C 1
ATOM 1910 O O . PHE A 1 239 ? 16.037 3.511 75.625 1.00 104.37 278 PHE A O 1
ATOM 1918 N N . THR A 1 240 ? 14.204 3.587 76.918 1.00 70.16 279 THR A N 1
ATOM 1919 C CA . THR A 1 240 ? 13.319 3.815 75.786 1.00 76.59 279 THR A CA 1
ATOM 1920 C C . THR A 1 240 ? 12.547 5.123 75.931 1.00 83.70 279 THR A C 1
ATOM 1921 O O . THR A 1 240 ? 12.023 5.424 77.001 1.00 90.99 279 THR A O 1
ATOM 1925 N N . GLN A 1 241 ? 12.502 5.897 74.847 1.00 80.68 280 GLN A N 1
ATOM 1926 C CA . GLN A 1 241 ? 11.811 7.182 74.810 1.00 76.51 280 GLN A CA 1
ATOM 1927 C C . GLN A 1 241 ? 10.824 7.256 73.647 1.00 74.89 280 GLN A C 1
ATOM 1928 O O . GLN A 1 241 ? 11.103 6.762 72.555 1.00 82.75 280 GLN A O 1
ATOM 1934 N N . ILE A 1 242 ? 9.672 7.876 73.881 1.00 68.96 281 ILE A N 1
ATOM 1935 C CA . ILE A 1 242 ? 8.744 8.172 72.799 1.00 60.60 281 ILE A CA 1
ATOM 1936 C C . ILE A 1 242 ? 9.044 9.569 72.303 1.00 77.54 281 ILE A C 1
ATOM 1937 O O . ILE A 1 242 ? 8.796 10.555 72.997 1.00 81.55 281 ILE A O 1
ATOM 1942 N N . ASP A 1 243 ? 9.571 9.652 71.091 1.00 85.99 282 ASP A N 1
ATOM 1943 C CA . ASP A 1 243 ? 10.042 10.920 70.568 1.00 81.31 282 ASP A CA 1
ATOM 1944 C C . ASP A 1 243 ? 8.999 11.499 69.631 1.00 76.14 282 ASP A C 1
ATOM 1945 O O . ASP A 1 243 ? 8.661 10.884 68.622 1.00 72.74 282 ASP A O 1
ATOM 1950 N N . ILE A 1 244 ? 8.476 12.672 69.972 1.00 73.58 283 ILE A N 1
ATOM 1951 C CA . ILE A 1 244 ? 7.477 13.318 69.129 1.00 68.55 283 ILE A CA 1
ATOM 1952 C C . ILE A 1 244 ? 7.986 14.647 68.582 1.00 69.19 283 ILE A C 1
ATOM 1953 O O . ILE A 1 244 ? 8.616 15.416 69.299 1.00 78.48 283 ILE A O 1
ATOM 1958 N N . GLU A 1 245 ? 7.739 14.889 67.299 1.00 67.27 284 GLU A N 1
ATOM 1959 C CA . GLU A 1 245 ? 8.079 16.159 66.670 1.00 71.83 284 GLU A CA 1
ATOM 1960 C C . GLU A 1 245 ? 6.998 16.596 65.697 1.00 77.36 284 GLU A C 1
ATOM 1961 O O . GLU A 1 245 ? 6.558 15.820 64.851 1.00 86.79 284 GLU A O 1
ATOM 1967 N N . MET A 1 246 ? 6.578 17.847 65.811 1.00 80.51 285 MET A N 1
ATOM 1968 C CA . MET A 1 246 ? 5.560 18.369 64.916 1.00 96.12 285 MET A CA 1
ATOM 1969 C C . MET A 1 246 ? 6.026 19.607 64.168 1.00 100.60 285 MET A C 1
ATOM 1970 O O . MET A 1 246 ? 6.879 20.365 64.643 1.00 95.25 285 MET A O 1
ATOM 1975 N N . SER A 1 247 ? 5.439 19.803 62.995 1.00 99.97 286 SER A N 1
ATOM 1976 C CA . SER A 1 247 ? 5.725 20.958 62.170 1.00 99.56 286 SER A CA 1
ATOM 1977 C C . SER A 1 247 ? 4.579 21.943 62.353 1.00 87.27 286 SER A C 1
ATOM 1978 O O . SER A 1 247 ? 3.427 21.533 62.498 1.00 85.58 286 SER A O 1
ATOM 1981 N N . PHE A 1 248 ? 4.903 23.234 62.364 1.00 90.04 287 PHE A N 1
ATOM 1982 C CA . PHE A 1 248 ? 3.902 24.302 62.425 1.00 89.01 287 PHE A CA 1
ATOM 1983 C C . PHE A 1 248 ? 3.054 24.271 63.695 1.00 88.85 287 PHE A C 1
ATOM 1984 O O . PHE A 1 248 ? 1.833 24.437 63.640 1.00 78.22 287 PHE A O 1
ATOM 1992 N N . VAL A 1 249 ? 3.701 24.065 64.836 1.00 102.37 288 VAL A N 1
ATOM 1993 C CA . VAL A 1 249 ? 2.976 23.968 66.097 1.00 100.41 288 VAL A CA 1
ATOM 1994 C C . VAL A 1 249 ? 3.567 24.864 67.186 1.00 91.00 288 VAL A C 1
ATOM 1995 O O . VAL A 1 249 ? 4.785 25.038 67.289 1.00 79.90 288 VAL A O 1
ATOM 1999 N N . ASP A 1 250 ? 2.681 25.439 67.989 1.00 87.41 289 ASP A N 1
ATOM 2000 C CA . ASP A 1 250 ? 3.082 26.262 69.118 1.00 95.54 289 ASP A CA 1
ATOM 2001 C C . ASP A 1 250 ? 3.392 25.382 70.313 1.00 84.78 289 ASP A C 1
ATOM 2002 O O . ASP A 1 250 ? 3.427 24.159 70.203 1.00 99.73 289 ASP A O 1
ATOM 2007 N N . GLN A 1 251 ? 3.610 26.010 71.459 1.00 77.67 290 GLN A N 1
ATOM 2008 C CA . GLN A 1 251 ? 3.822 25.270 72.690 1.00 93.18 290 GLN A CA 1
ATOM 2009 C C . GLN A 1 251 ? 2.506 24.633 73.146 1.00 86.13 290 GLN A C 1
ATOM 2010 O O . GLN A 1 251 ? 2.437 23.421 73.404 1.00 81.33 290 GLN A O 1
ATOM 2016 N N . THR A 1 252 ? 1.462 25.456 73.210 1.00 73.98 291 THR A N 1
ATOM 2017 C CA . THR A 1 252 ? 0.148 25.024 73.679 1.00 87.36 291 THR A CA 1
ATOM 2018 C C . THR A 1 252 ? -0.385 23.810 72.915 1.00 80.18 291 THR A C 1
ATOM 2019 O O . THR A 1 252 ? -1.107 22.971 73.467 1.00 97.17 291 THR A O 1
ATOM 2023 N N . GLY A 1 253 ? -0.015 23.711 71.646 1.00 77.41 292 GLY A N 1
ATOM 2024 C CA . GLY A 1 253 ? -0.477 22.614 70.821 1.00 87.13 292 GLY A CA 1
ATOM 2025 C C . GLY A 1 253 ? 0.027 21.261 71.284 1.00 85.15 292 GLY A C 1
ATOM 2026 O O . GLY A 1 253 ? -0.771 20.372 71.588 1.00 90.85 292 GLY A O 1
ATOM 2027 N N . ILE A 1 254 ? 1.345 21.095 71.361 1.00 72.35 293 ILE A N 1
ATOM 2028 C CA . ILE A 1 254 ? 1.884 19.803 71.756 1.00 66.40 293 ILE A CA 1
ATOM 2029 C C . ILE A 1 254 ? 1.597 19.590 73.232 1.00 75.92 293 ILE A C 1
ATOM 2030 O O . ILE A 1 254 ? 1.508 18.447 73.707 1.00 88.49 293 ILE A O 1
ATOM 2035 N N . GLN A 1 255 ? 1.414 20.702 73.940 1.00 82.00 294 GLN A N 1
ATOM 2036 C CA . GLN A 1 255 ? 0.951 20.663 75.320 1.00 83.48 294 GLN A CA 1
ATOM 2037 C C . GLN A 1 255 ? -0.378 19.910 75.392 1.00 71.37 294 GLN A C 1
ATOM 2038 O O . GLN A 1 255 ? -0.581 19.092 76.289 1.00 67.25 294 GLN A O 1
ATOM 2044 N N . SER A 1 256 ? -1.270 20.168 74.436 1.00 67.36 295 SER A N 1
ATOM 2045 C CA . SER A 1 256 ? -2.516 19.407 74.352 1.00 67.90 295 SER A CA 1
ATOM 2046 C C . SER A 1 256 ? -2.300 17.997 73.789 1.00 65.91 295 SER A C 1
ATOM 2047 O O . SER A 1 256 ? -3.039 17.061 74.116 1.00 65.82 295 SER A O 1
ATOM 2050 N N . LEU A 1 257 ? -1.285 17.852 72.944 1.00 74.11 296 LEU A N 1
ATOM 2051 C CA . LEU A 1 257 ? -1.009 16.577 72.288 1.00 75.39 296 LEU A CA 1
ATOM 2052 C C . LEU A 1 257 ? -0.678 15.499 73.305 1.00 70.13 296 LEU A C 1
ATOM 2053 O O . LEU A 1 257 ? -1.265 14.415 73.285 1.00 75.45 296 LEU A O 1
ATOM 2058 N N . ILE A 1 258 ? 0.253 15.800 74.204 1.00 67.95 297 ILE A N 1
ATOM 2059 C CA . ILE A 1 258 ? 0.641 14.825 75.216 1.00 59.95 297 ILE A CA 1
ATOM 2060 C C . ILE A 1 258 ? -0.513 14.550 76.182 1.00 66.10 297 ILE A C 1
ATOM 2061 O O . ILE A 1 258 ? -0.650 13.442 76.697 1.00 71.30 297 ILE A O 1
ATOM 2066 N N . GLU A 1 259 ? -1.361 15.550 76.400 1.00 67.80 298 GLU A N 1
ATOM 2067 C CA . GLU A 1 259 ? -2.545 15.367 77.237 1.00 62.37 298 GLU A CA 1
ATOM 2068 C C . GLU A 1 259 ? -3.487 14.328 76.643 1.00 60.85 298 GLU A C 1
ATOM 2069 O O . GLU A 1 259 ? -3.869 13.372 77.315 1.00 61.36 298 GLU A O 1
ATOM 2075 N N . GLY A 1 260 ? -3.856 14.516 75.380 1.00 75.54 299 GLY A N 1
ATOM 2076 C CA . GLY A 1 260 ? -4.718 13.562 74.700 1.00 78.90 299 GLY A CA 1
ATOM 2077 C C . GLY A 1 260 ? -4.080 12.190 74.585 1.00 70.12 299 GLY A C 1
ATOM 2078 O O . GLY A 1 260 ? -4.768 11.166 74.641 1.00 68.63 299 GLY A O 1
ATOM 2079 N N . LEU A 1 261 ? -2.758 12.177 74.430 1.00 62.23 300 LEU A N 1
ATOM 2080 C CA . LEU A 1 261 ? -1.988 10.941 74.344 1.00 60.18 300 LEU A CA 1
ATOM 2081 C C . LEU A 1 261 ? -2.066 10.129 75.636 1.00 71.35 300 LEU A C 1
ATOM 2082 O O . LEU A 1 261 ? -2.385 8.938 75.621 1.00 72.41 300 LEU A O 1
ATOM 2087 N N . LEU A 1 262 ? -1.766 10.779 76.754 1.00 65.94 301 LEU A N 1
ATOM 2088 C CA . LEU A 1 262 ? -1.801 10.114 78.047 1.00 60.61 301 LEU A CA 1
ATOM 2089 C C . LEU A 1 262 ? -3.223 9.733 78.437 1.00 67.32 301 LEU A C 1
ATOM 2090 O O . LEU A 1 262 ? -3.440 8.681 79.033 1.00 78.69 301 LEU A O 1
ATOM 2095 N N . GLN A 1 263 ? -4.192 10.577 78.094 1.00 66.73 302 GLN A N 1
ATOM 2096 C CA . GLN A 1 263 ? -5.589 10.259 78.387 1.00 72.68 302 GLN A CA 1
ATOM 2097 C C . GLN A 1 263 ? -6.067 9.026 77.632 1.00 77.11 302 GLN A C 1
ATOM 2098 O O . GLN A 1 263 ? -6.700 8.137 78.207 1.00 82.21 302 GLN A O 1
ATOM 2104 N N . TYR A 1 264 ? -5.766 8.982 76.340 1.00 79.13 303 TYR A N 1
ATOM 2105 C CA . TYR A 1 264 ? -6.175 7.864 75.501 1.00 79.29 303 TYR A CA 1
ATOM 2106 C C . TYR A 1 264 ? -5.442 6.600 75.915 1.00 66.26 303 TYR A C 1
ATOM 2107 O O . TYR A 1 264 ? -5.997 5.505 75.877 1.00 67.68 303 TYR A O 1
ATOM 2116 N N . SER A 1 265 ? -4.190 6.762 76.319 1.00 58.86 304 SER A N 1
ATOM 2117 C CA . SER A 1 265 ? -3.341 5.621 76.604 1.00 69.71 304 SER A CA 1
ATOM 2118 C C . SER A 1 265 ? -3.496 5.081 78.021 1.00 74.52 304 SER A C 1
ATOM 2119 O O . SER A 1 265 ? -3.050 3.972 78.312 1.00 80.31 304 SER A O 1
ATOM 2122 N N . TRP A 1 266 ? -4.123 5.861 78.895 1.00 74.68 305 TRP A N 1
ATOM 2123 C CA . TRP A 1 266 ? -4.215 5.497 80.308 1.00 76.06 305 TRP A CA 1
ATOM 2124 C C . TRP A 1 266 ? -4.844 4.125 80.505 1.00 73.17 305 TRP A C 1
ATOM 2125 O O . TRP A 1 266 ? -5.937 3.860 80.007 1.00 80.63 305 TRP A O 1
ATOM 2136 N N . PRO A 1 267 ? -4.153 3.261 81.263 1.00 79.95 306 PRO A N 1
ATOM 2137 C CA . PRO A 1 267 ? -4.333 1.806 81.333 1.00 100.15 306 PRO A CA 1
ATOM 2138 C C . PRO A 1 267 ? -5.764 1.311 81.531 1.00 105.59 306 PRO A C 1
ATOM 2139 O O . PRO A 1 267 ? -5.991 0.121 81.297 1.00 122.36 306 PRO A O 1
ATOM 2143 N N . ASN A 1 268 ? -6.670 2.158 82.022 1.00 97.52 307 ASN A N 1
ATOM 2144 C CA . ASN A 1 268 ? -8.098 1.827 82.116 1.00 106.10 307 ASN A CA 1
ATOM 2145 C C . ASN A 1 268 ? -8.335 0.838 83.260 1.00 110.00 307 ASN A C 1
ATOM 2146 O O . ASN A 1 268 ? -9.445 0.694 83.782 1.00 102.42 307 ASN A O 1
ATOM 2151 N N . ASP A 1 269 ? -7.252 0.201 83.678 1.00 108.57 308 ASP A N 1
ATOM 2152 C CA . ASP A 1 269 ? -7.258 -0.740 84.775 1.00 106.16 308 ASP A CA 1
ATOM 2153 C C . ASP A 1 269 ? -7.256 0.052 86.071 1.00 108.49 308 ASP A C 1
ATOM 2154 O O . ASP A 1 269 ? -8.065 -0.192 86.965 1.00 117.81 308 ASP A O 1
ATOM 2159 N N . LYS A 1 270 ? -6.359 1.031 86.150 1.00 104.85 309 LYS A N 1
ATOM 2160 C CA . LYS A 1 270 ? -6.219 1.832 87.356 1.00 99.25 309 LYS A CA 1
ATOM 2161 C C . LYS A 1 270 ? -6.459 3.309 87.084 1.00 105.16 309 LYS A C 1
ATOM 2162 O O . LYS A 1 270 ? -5.652 3.967 86.428 1.00 112.49 309 LYS A O 1
ATOM 2168 N N . ASP A 1 271 ? -7.580 3.816 87.591 1.00 119.82 310 ASP A N 1
ATOM 2169 C CA . ASP A 1 271 ? -7.878 5.250 87.608 1.00 123.57 310 ASP A CA 1
ATOM 2170 C C . ASP A 1 271 ? -8.088 5.846 86.220 1.00 108.19 310 ASP A C 1
ATOM 2171 O O . ASP A 1 271 ? -7.582 5.324 85.232 1.00 122.87 310 ASP A O 1
ATOM 2176 N N . PRO A 1 272 ? -8.853 6.942 86.140 1.00 99.83 311 PRO A N 1
ATOM 2177 C CA . PRO A 1 272 ? -8.821 7.719 84.902 1.00 97.79 311 PRO A CA 1
ATOM 2178 C C . PRO A 1 272 ? -7.704 8.733 85.016 1.00 83.41 311 PRO A C 1
ATOM 2179 O O . PRO A 1 272 ? -7.005 8.750 86.030 1.00 83.04 311 PRO A O 1
ATOM 2183 N N . VAL A 1 273 ? -7.531 9.552 83.988 1.00 78.16 312 VAL A N 1
ATOM 2184 C CA . VAL A 1 273 ? -6.584 10.649 84.037 1.00 74.38 312 VAL A CA 1
ATOM 2185 C C . VAL A 1 273 ? -7.461 11.890 84.020 1.00 86.13 312 VAL A C 1
ATOM 2186 O O . VAL A 1 273 ? -8.684 11.769 84.022 1.00 108.75 312 VAL A O 1
ATOM 2190 N N . VAL A 1 274 ? -6.865 13.076 84.005 1.00 81.38 313 VAL A N 1
ATOM 2191 C CA . VAL A 1 274 ? -7.660 14.292 84.064 1.00 93.70 313 VAL A CA 1
ATOM 2192 C C . VAL A 1 274 ? -7.578 15.104 82.772 1.00 106.99 313 VAL A C 1
ATOM 2193 O O . VAL A 1 274 ? -6.635 14.969 81.990 1.00 90.48 313 VAL A O 1
ATOM 2197 N N . VAL A 1 275 ? -8.585 15.952 82.570 1.00 121.63 314 VAL A N 1
ATOM 2198 C CA . VAL A 1 275 ? -8.676 16.882 81.442 1.00 108.67 314 VAL A CA 1
ATOM 2199 C C . VAL A 1 275 ? -7.477 17.866 81.521 1.00 88.26 314 VAL A C 1
ATOM 2200 O O . VAL A 1 275 ? -6.611 17.659 82.369 1.00 86.80 314 VAL A O 1
ATOM 2204 N N . PRO A 1 276 ? -7.392 18.908 80.651 1.00 87.99 315 PRO A N 1
ATOM 2205 C CA . PRO A 1 276 ? -6.057 19.515 80.484 1.00 94.49 315 PRO A CA 1
ATOM 2206 C C . PRO A 1 276 ? -5.261 19.818 81.751 1.00 82.95 315 PRO A C 1
ATOM 2207 O O . PRO A 1 276 ? -5.777 20.392 82.708 1.00 74.62 315 PRO A O 1
ATOM 2211 N N . PHE A 1 277 ? -3.998 19.398 81.722 1.00 94.62 316 PHE A N 1
ATOM 2212 C CA . PHE A 1 277 ? -3.106 19.449 82.873 1.00 89.14 316 PHE A CA 1
ATOM 2213 C C . PHE A 1 277 ? -2.864 20.882 83.297 1.00 84.10 316 PHE A C 1
ATOM 2214 O O . PHE A 1 277 ? -2.642 21.751 82.456 1.00 91.16 316 PHE A O 1
ATOM 2222 N N . PRO A 1 278 ? -2.903 21.134 84.609 1.00 79.03 317 PRO A N 1
ATOM 2223 C CA . PRO A 1 278 ? -2.584 22.472 85.102 1.00 77.97 317 PRO A CA 1
ATOM 2224 C C . PRO A 1 278 ? -1.153 22.814 84.727 1.00 71.80 317 PRO A C 1
ATOM 2225 O O . PRO A 1 278 ? -0.277 21.948 84.805 1.00 48.40 317 PRO A O 1
ATOM 2229 N N . THR A 1 279 ? -0.928 24.052 84.298 1.00 86.59 318 THR A N 1
ATOM 2230 C CA . THR A 1 279 ? 0.418 24.485 83.958 1.00 91.52 318 THR A CA 1
ATOM 2231 C C . THR A 1 279 ? 1.004 25.362 85.051 1.00 76.42 318 THR A C 1
ATOM 2232 O O . THR A 1 279 ? 0.318 25.736 86.001 1.00 85.91 318 THR A O 1
ATOM 2236 N N . MET A 1 280 ? 2.281 25.687 84.906 1.00 72.46 319 MET A N 1
ATOM 2237 C CA . MET A 1 280 ? 2.964 26.564 85.839 1.00 78.12 319 MET A CA 1
ATOM 2238 C C . MET A 1 280 ? 4.243 27.067 85.197 1.00 76.05 319 MET A C 1
ATOM 2239 O O . MET A 1 280 ? 4.745 26.453 84.265 1.00 92.60 319 MET A O 1
ATOM 2244 N N . THR A 1 281 ? 4.796 28.153 85.718 1.00 89.19 320 THR A N 1
ATOM 2245 C CA . THR A 1 281 ? 6.051 28.687 85.196 1.00 86.24 320 THR A CA 1
ATOM 2246 C C . THR A 1 281 ? 7.198 28.242 86.087 1.00 85.57 320 THR A C 1
ATOM 2247 O O . THR A 1 281 ? 6.999 27.981 87.272 1.00 99.09 320 THR A O 1
ATOM 2251 N N . PHE A 1 282 ? 8.377 28.088 85.492 1.00 76.11 321 PHE A N 1
ATOM 2252 C CA . PHE A 1 282 ? 9.582 27.710 86.222 1.00 76.47 321 PHE A CA 1
ATOM 2253 C C . PHE A 1 282 ? 9.746 28.568 87.464 1.00 84.52 321 PHE A C 1
ATOM 2254 O O . PHE A 1 282 ? 10.066 28.067 88.549 1.00 86.80 321 PHE A O 1
ATOM 2262 N N . ALA A 1 283 ? 9.507 29.864 87.293 1.00 88.35 322 ALA A N 1
ATOM 2263 C CA . ALA A 1 283 ? 9.484 30.798 88.410 1.00 98.25 322 ALA A CA 1
ATOM 2264 C C . ALA A 1 283 ? 8.476 30.352 89.469 1.00 94.30 322 ALA A C 1
ATOM 2265 O O . ALA A 1 283 ? 8.823 30.181 90.639 1.00 97.55 322 ALA A O 1
ATOM 2267 N N . GLU A 1 284 ? 7.234 30.143 89.044 1.00 87.97 323 GLU A N 1
ATOM 2268 C CA . GLU A 1 284 ? 6.156 29.768 89.957 1.00 83.85 323 GLU A CA 1
ATOM 2269 C C . GLU A 1 284 ? 6.341 28.430 90.679 1.00 90.22 323 GLU A C 1
ATOM 2270 O O . GLU A 1 284 ? 6.025 28.333 91.859 1.00 93.81 323 GLU A O 1
ATOM 2276 N N . VAL A 1 285 ? 6.826 27.400 89.990 1.00 85.96 324 VAL A N 1
ATOM 2277 C CA . VAL A 1 285 ? 7.060 26.125 90.669 1.00 85.37 324 VAL A CA 1
ATOM 2278 C C . VAL A 1 285 ? 8.248 26.233 91.606 1.00 96.08 324 VAL A C 1
ATOM 2279 O O . VAL A 1 285 ? 8.202 25.732 92.733 1.00 108.78 324 VAL A O 1
ATOM 2283 N N . LEU A 1 286 ? 9.309 26.892 91.148 1.00 88.05 325 LEU A N 1
ATOM 2284 C CA . LEU A 1 286 ? 10.497 27.025 91.978 1.00 97.02 325 LEU A CA 1
ATOM 2285 C C . LEU A 1 286 ? 10.146 27.783 93.258 1.00 95.76 325 LEU A C 1
ATOM 2286 O O . LEU A 1 286 ? 10.655 27.475 94.338 1.00 101.26 325 LEU A O 1
ATOM 2291 N N . ALA A 1 287 ? 9.250 28.757 93.127 1.00 87.60 326 ALA A N 1
ATOM 2292 C CA . ALA A 1 287 ? 8.817 29.570 94.261 1.00 95.69 326 ALA A CA 1
ATOM 2293 C C . ALA A 1 287 ? 7.819 28.880 95.192 1.00 91.53 326 ALA A C 1
ATOM 2294 O O . ALA A 1 287 ? 8.008 28.852 96.406 1.00 106.05 326 ALA A O 1
ATOM 2296 N N . THR A 1 288 ? 6.759 28.325 94.619 1.00 79.09 327 THR A N 1
ATOM 2297 C CA . THR A 1 288 ? 5.622 27.851 95.404 1.00 89.53 327 THR A CA 1
ATOM 2298 C C . THR A 1 288 ? 5.698 26.361 95.732 1.00 79.89 327 THR A C 1
ATOM 2299 O O . THR A 1 288 ? 4.809 25.802 96.375 1.00 79.93 327 THR A O 1
ATOM 2303 N N . TYR A 1 289 ? 6.765 25.727 95.271 1.00 70.09 328 TYR A N 1
ATOM 2304 C CA . TYR A 1 289 ? 7.000 24.311 95.509 1.00 65.03 328 TYR A CA 1
ATOM 2305 C C . TYR A 1 289 ? 8.390 24.060 96.064 1.00 75.43 328 TYR A C 1
ATOM 2306 O O . TYR A 1 289 ? 8.544 23.330 97.031 1.00 74.03 328 TYR A O 1
ATOM 2315 N N . GLY A 1 290 ? 9.400 24.604 95.393 1.00 73.85 329 GLY A N 1
ATOM 2316 C CA . GLY A 1 290 ? 10.768 24.528 95.870 1.00 69.28 329 GLY A CA 1
ATOM 2317 C C . GLY A 1 290 ? 11.637 23.682 94.975 1.00 69.51 329 GLY A C 1
ATOM 2318 O O . GLY A 1 290 ? 12.854 23.616 95.151 1.00 71.11 329 GLY A O 1
ATOM 2319 N N . THR A 1 291 ? 11.001 23.033 94.009 1.00 76.87 330 THR A N 1
ATOM 2320 C CA . THR A 1 291 ? 11.713 22.348 92.938 1.00 112.05 330 THR A CA 1
ATOM 2321 C C . THR A 1 291 ? 10.840 22.356 91.685 1.00 108.74 330 THR A C 1
ATOM 2322 O O . THR A 1 291 ? 9.616 22.478 91.771 1.00 98.96 330 THR A O 1
ATOM 2326 N N . ASP A 1 292 ? 11.467 22.241 90.521 1.00 100.32 331 ASP A N 1
ATOM 2327 C CA . ASP A 1 292 ? 10.730 22.248 89.265 1.00 96.21 331 ASP A CA 1
ATOM 2328 C C . ASP A 1 292 ? 9.895 20.977 89.086 1.00 108.45 331 ASP A C 1
ATOM 2329 O O . ASP A 1 292 ? 9.046 20.901 88.200 1.00 110.64 331 ASP A O 1
ATOM 2334 N N . LYS A 1 293 ? 10.138 19.984 89.936 1.00 103.75 332 LYS A N 1
ATOM 2335 C CA . LYS A 1 293 ? 9.404 18.725 89.891 1.00 90.02 332 LYS A CA 1
ATOM 2336 C C . LYS A 1 293 ? 8.661 18.490 91.207 1.00 92.07 332 LYS A C 1
ATOM 2337 O O . LYS A 1 293 ? 9.113 17.719 92.056 1.00 93.44 332 LYS A O 1
ATOM 2343 N N . PRO A 1 294 ? 7.515 19.161 91.389 1.00 85.84 333 PRO A N 1
ATOM 2344 C CA . PRO A 1 294 ? 6.833 19.013 92.676 1.00 90.68 333 PRO A CA 1
ATOM 2345 C C . PRO A 1 294 ? 5.895 17.816 92.689 1.00 98.21 333 PRO A C 1
ATOM 2346 O O . PRO A 1 294 ? 5.672 17.212 91.637 1.00 92.26 333 PRO A O 1
ATOM 2350 N N . ASP A 1 295 ? 5.333 17.496 93.854 1.00 92.48 334 ASP A N 1
ATOM 2351 C CA . ASP A 1 295 ? 4.411 16.365 93.960 1.00 78.72 334 ASP A CA 1
ATOM 2352 C C . ASP A 1 295 ? 2.952 16.674 93.602 1.00 88.26 334 ASP A C 1
ATOM 2353 O O . ASP A 1 295 ? 2.286 15.860 92.964 1.00 109.46 334 ASP A O 1
ATOM 2358 N N . THR A 1 296 ? 2.451 17.814 94.068 1.00 77.61 335 THR A N 1
ATOM 2359 C CA . THR A 1 296 ? 1.207 18.420 93.571 1.00 92.75 335 THR A CA 1
ATOM 2360 C C . THR A 1 296 ? -0.081 17.697 94.000 1.00 105.01 335 THR A C 1
ATOM 2361 O O . THR A 1 296 ? -1.157 18.302 94.043 1.00 111.23 335 THR A O 1
ATOM 2365 N N . ARG A 1 297 ? 0.034 16.419 94.351 1.00 100.68 336 ARG A N 1
ATOM 2366 C CA . ARG A 1 297 ? -1.077 15.667 94.930 1.00 104.31 336 ARG A CA 1
ATOM 2367 C C . ARG A 1 297 ? -1.053 15.921 96.423 1.00 117.52 336 ARG A C 1
ATOM 2368 O O . ARG A 1 297 ? -2.050 15.777 97.139 1.00 111.83 336 ARG A O 1
ATOM 2376 N N . PHE A 1 298 ? 0.137 16.292 96.869 1.00 125.96 337 PHE A N 1
ATOM 2377 C CA . PHE A 1 298 ? 0.394 16.650 98.241 1.00 108.28 337 PHE A CA 1
ATOM 2378 C C . PHE A 1 298 ? -0.471 17.839 98.632 1.00 107.05 337 PHE A C 1
ATOM 2379 O O . PHE A 1 298 ? -1.376 17.714 99.457 1.00 115.84 337 PHE A O 1
ATOM 2387 N N . GLY A 1 299 ? -0.201 18.986 98.017 1.00 99.50 338 GLY A N 1
ATOM 2388 C CA . GLY A 1 299 ? -1.009 20.172 98.225 1.00 108.67 338 GLY A CA 1
ATOM 2389 C C . GLY A 1 299 ? -0.520 21.058 99.353 1.00 106.21 338 GLY A C 1
ATOM 2390 O O . GLY A 1 299 ? -1.286 21.857 99.896 1.00 101.05 338 GLY A O 1
ATOM 2391 N N . MET A 1 300 ? 0.758 20.936 99.700 1.00 89.45 339 MET A N 1
ATOM 2392 C CA . MET A 1 300 ? 1.305 21.758 100.767 1.00 88.66 339 MET A CA 1
ATOM 2393 C C . MET A 1 300 ? 2.053 22.896 100.107 1.00 83.38 339 MET A C 1
ATOM 2394 O O . MET A 1 300 ? 3.149 22.706 99.595 1.00 88.99 339 MET A O 1
ATOM 2399 N N . LYS A 1 301 ? 1.471 24.089 100.158 1.00 79.33 340 LYS A N 1
ATOM 2400 C CA . LYS A 1 301 ? 1.917 25.192 99.311 1.00 84.40 340 LYS A CA 1
ATOM 2401 C C . LYS A 1 301 ? 2.797 26.203 100.035 1.00 90.66 340 LYS A C 1
ATOM 2402 O O . LYS A 1 301 ? 2.562 26.525 101.200 1.00 114.34 340 LYS A O 1
ATOM 2408 N N . ILE A 1 302 ? 3.805 26.709 99.332 1.00 75.09 341 ILE A N 1
ATOM 2409 C CA . ILE A 1 302 ? 4.603 27.811 99.842 1.00 81.69 341 ILE A CA 1
ATOM 2410 C C . ILE A 1 302 ? 3.878 29.099 99.503 1.00 93.46 341 ILE A C 1
ATOM 2411 O O . ILE A 1 302 ? 3.666 29.403 98.328 1.00 99.97 341 ILE A O 1
ATOM 2416 N N . ILE A 1 303 ? 3.482 29.856 100.521 1.00 103.07 342 ILE A N 1
ATOM 2417 C CA . ILE A 1 303 ? 2.841 31.144 100.271 1.00 109.95 342 ILE A CA 1
ATOM 2418 C C . ILE A 1 303 ? 3.540 32.286 101.015 1.00 107.27 342 ILE A C 1
ATOM 2419 O O . ILE A 1 303 ? 4.192 32.074 102.044 1.00 94.41 342 ILE A O 1
ATOM 2424 N N . ASP A 1 304 ? 3.403 33.495 100.478 1.00 108.08 343 ASP A N 1
ATOM 2425 C CA . ASP A 1 304 ? 4.169 34.638 100.955 1.00 110.93 343 ASP A CA 1
ATOM 2426 C C . ASP A 1 304 ? 3.319 35.523 101.858 1.00 123.46 343 ASP A C 1
ATOM 2427 O O . ASP A 1 304 ? 2.400 36.202 101.401 1.00 128.92 343 ASP A O 1
ATOM 2432 N N . ILE A 1 305 ? 3.633 35.494 103.148 1.00 117.25 344 ILE A N 1
ATOM 2433 C CA . ILE A 1 305 ? 2.914 36.281 104.143 1.00 108.27 344 ILE A CA 1
ATOM 2434 C C . ILE A 1 305 ? 3.600 37.587 104.545 1.00 120.43 344 ILE A C 1
ATOM 2435 O O . ILE A 1 305 ? 3.142 38.264 105.465 1.00 132.80 344 ILE A O 1
ATOM 2440 N N . SER A 1 306 ? 4.700 37.925 103.874 1.00 113.50 345 SER A N 1
ATOM 2441 C CA . SER A 1 306 ? 5.511 39.094 104.234 1.00 122.60 345 SER A CA 1
ATOM 2442 C C . SER A 1 306 ? 4.716 40.396 104.380 1.00 130.71 345 SER A C 1
ATOM 2443 O O . SER A 1 306 ? 5.103 41.290 105.139 1.00 126.40 345 SER A O 1
ATOM 2446 N N . ASP A 1 307 ? 3.603 40.489 103.658 1.00 130.81 346 ASP A N 1
ATOM 2447 C CA . ASP A 1 307 ? 2.780 41.694 103.655 1.00 123.77 346 ASP A CA 1
ATOM 2448 C C . ASP A 1 307 ? 2.226 42.035 105.038 1.00 105.93 346 ASP A C 1
ATOM 2449 O O . ASP A 1 307 ? 2.035 43.205 105.364 1.00 103.06 346 ASP A O 1
ATOM 2454 N N . VAL A 1 308 ? 1.971 41.016 105.851 1.00 102.93 347 VAL A N 1
ATOM 2455 C CA . VAL A 1 308 ? 1.435 41.249 107.186 1.00 117.88 347 VAL A CA 1
ATOM 2456 C C . VAL A 1 308 ? 2.551 41.523 108.192 1.00 122.35 347 VAL A C 1
ATOM 2457 O O . VAL A 1 308 ? 2.291 41.855 109.346 1.00 138.95 347 VAL A O 1
ATOM 2461 N N . PHE A 1 309 ? 3.794 41.362 107.753 1.00 123.41 348 PHE A N 1
ATOM 2462 C CA . PHE A 1 309 ? 4.947 41.592 108.624 1.00 134.85 348 PHE A CA 1
ATOM 2463 C C . PHE A 1 309 ? 5.661 42.950 108.514 1.00 135.31 348 PHE A C 1
ATOM 2464 O O . PHE A 1 309 ? 6.740 43.121 109.081 1.00 143.16 348 PHE A O 1
ATOM 2472 N N . ARG A 1 310 ? 5.101 43.882 107.745 1.00 122.54 349 ARG A N 1
ATOM 2473 C CA . ARG A 1 310 ? 5.652 45.239 107.676 1.00 133.99 349 ARG A CA 1
ATOM 2474 C C . ARG A 1 310 ? 5.776 45.859 109.070 1.00 145.48 349 ARG A C 1
ATOM 2475 O O . ARG A 1 310 ? 6.803 46.443 109.421 1.00 156.17 349 ARG A O 1
ATOM 2483 N N . ASN A 1 311 ? 4.713 45.722 109.854 1.00 145.54 350 ASN A N 1
ATOM 2484 C CA . ASN A 1 311 ? 4.710 46.072 111.271 1.00 135.33 350 ASN A CA 1
ATOM 2485 C C . ASN A 1 311 ? 5.299 44.915 112.075 1.00 134.82 350 ASN A C 1
ATOM 2486 O O . ASN A 1 311 ? 5.950 44.043 111.503 1.00 137.61 350 ASN A O 1
ATOM 2491 N N . THR A 1 312 ? 5.095 44.912 113.392 1.00 134.74 351 THR A N 1
ATOM 2492 C CA . THR A 1 312 ? 5.576 43.807 114.224 1.00 132.22 351 THR A CA 1
ATOM 2493 C C . THR A 1 312 ? 7.100 43.681 114.167 1.00 134.35 351 THR A C 1
ATOM 2494 O O . THR A 1 312 ? 7.653 42.819 113.484 1.00 147.16 351 THR A O 1
ATOM 2498 N N . GLU A 1 313 ? 7.761 44.572 114.898 1.00 140.11 352 GLU A N 1
ATOM 2499 C CA . GLU A 1 313 ? 9.207 44.786 114.838 1.00 162.35 352 GLU A CA 1
ATOM 2500 C C . GLU A 1 313 ? 9.997 43.714 115.585 1.00 157.95 352 GLU A C 1
ATOM 2501 O O . GLU A 1 313 ? 11.134 43.944 115.999 1.00 168.86 352 GLU A O 1
ATOM 2507 N N . ILE A 1 314 ? 9.342 42.588 115.850 1.00 134.24 353 ILE A N 1
ATOM 2508 C CA . ILE A 1 314 ? 10.020 41.426 116.404 1.00 138.09 353 ILE A CA 1
ATOM 2509 C C . ILE A 1 314 ? 11.328 41.129 115.642 1.00 142.45 353 ILE A C 1
ATOM 2510 O O . ILE A 1 314 ? 11.385 41.134 114.394 1.00 123.14 353 ILE A O 1
ATOM 2515 N N . GLY A 1 315 ? 12.381 40.912 116.430 1.00 154.63 354 GLY A N 1
ATOM 2516 C CA . GLY A 1 315 ? 13.749 40.849 115.944 1.00 149.95 354 GLY A CA 1
ATOM 2517 C C . GLY A 1 315 ? 13.989 39.926 114.770 1.00 145.97 354 GLY A C 1
ATOM 2518 O O . GLY A 1 315 ? 14.683 40.294 113.823 1.00 143.48 354 GLY A O 1
ATOM 2519 N N . PHE A 1 316 ? 13.410 38.731 114.835 1.00 152.16 355 PHE A N 1
ATOM 2520 C CA . PHE A 1 316 ? 13.570 37.736 113.780 1.00 148.35 355 PHE A CA 1
ATOM 2521 C C . PHE A 1 316 ? 13.173 38.282 112.403 1.00 142.13 355 PHE A C 1
ATOM 2522 O O . PHE A 1 316 ? 14.005 38.380 111.497 1.00 134.53 355 PHE A O 1
ATOM 2530 N N . LEU A 1 317 ? 11.902 38.640 112.254 1.00 130.39 356 LEU A N 1
ATOM 2531 C CA . LEU A 1 317 ? 11.386 39.122 110.977 1.00 121.50 356 LEU A CA 1
ATOM 2532 C C . LEU A 1 317 ? 11.986 40.470 110.573 1.00 132.13 356 LEU A C 1
ATOM 2533 O O . LEU A 1 317 ? 12.067 40.787 109.373 1.00 130.95 356 LEU A O 1
ATOM 2538 N N . GLN A 1 318 ? 12.409 41.253 111.569 1.00 137.98 357 GLN A N 1
ATOM 2539 C CA . GLN A 1 318 ? 13.067 42.537 111.294 1.00 141.34 357 GLN A CA 1
ATOM 2540 C C . GLN A 1 318 ? 14.184 42.463 110.250 1.00 137.38 357 GLN A C 1
ATOM 2541 O O . GLN A 1 318 ? 14.075 43.057 109.179 1.00 124.74 357 GLN A O 1
ATOM 2547 N N . ASP A 1 319 ? 15.252 41.734 110.568 1.00 142.26 358 ASP A N 1
ATOM 2548 C CA . ASP A 1 319 ? 16.407 41.624 109.679 1.00 142.42 358 ASP A CA 1
ATOM 2549 C C . ASP A 1 319 ? 16.058 40.903 108.384 1.00 147.64 358 ASP A C 1
ATOM 2550 O O . ASP A 1 319 ? 16.764 41.026 107.384 1.00 157.11 358 ASP A O 1
ATOM 2555 N N . ALA A 1 320 ? 14.973 40.139 108.412 1.00 146.86 359 ALA A N 1
ATOM 2556 C CA . ALA A 1 320 ? 14.518 39.425 107.228 1.00 149.79 359 ALA A CA 1
ATOM 2557 C C . ALA A 1 320 ? 13.969 40.404 106.202 1.00 135.88 359 ALA A C 1
ATOM 2558 O O . ALA A 1 320 ? 14.298 40.327 105.019 1.00 127.54 359 ALA A O 1
ATOM 2560 N N . LEU A 1 321 ? 13.138 41.334 106.658 1.00 127.61 360 LEU A N 1
ATOM 2561 C CA . LEU A 1 321 ? 12.583 42.334 105.749 1.00 129.59 360 LEU A CA 1
ATOM 2562 C C . LEU A 1 321 ? 13.625 43.365 105.306 1.00 130.71 360 LEU A C 1
ATOM 2563 O O . LEU A 1 321 ? 13.334 44.239 104.490 1.00 122.89 360 LEU A O 1
ATOM 2568 N N . SER A 1 322 ? 14.839 43.251 105.840 1.00 134.73 361 SER A N 1
ATOM 2569 C CA . SER A 1 322 ? 15.888 44.245 105.614 1.00 150.89 361 SER A CA 1
ATOM 2570 C C . SER A 1 322 ? 16.470 44.221 104.195 1.00 153.47 361 SER A C 1
ATOM 2571 O O . SER A 1 322 ? 16.294 45.181 103.444 1.00 152.62 361 SER A O 1
ATOM 2574 N N . LYS A 1 323 ? 17.169 43.143 103.839 1.00 143.24 362 LYS A N 1
ATOM 2575 C CA . LYS A 1 323 ? 17.754 43.013 102.500 1.00 145.17 362 LYS A CA 1
ATOM 2576 C C . LYS A 1 323 ? 16.690 43.229 101.427 1.00 145.37 362 LYS A C 1
ATOM 2577 O O . LYS A 1 323 ? 15.565 42.754 101.568 1.00 151.68 362 LYS A O 1
ATOM 2583 N N . PRO A 1 324 ? 17.034 43.967 100.358 1.00 158.43 363 PRO A N 1
ATOM 2584 C CA . PRO A 1 324 ? 16.070 44.226 99.280 1.00 166.26 363 PRO A CA 1
ATOM 2585 C C . PRO A 1 324 ? 15.537 42.942 98.644 1.00 145.53 363 PRO A C 1
ATOM 2586 O O . PRO A 1 324 ? 14.449 42.943 98.068 1.00 140.29 363 PRO A O 1
ATOM 2590 N N . HIS A 1 325 ? 16.302 41.862 98.748 1.00 122.97 364 HIS A N 1
ATOM 2591 C CA . HIS A 1 325 ? 15.883 40.582 98.201 1.00 122.76 364 HIS A CA 1
ATOM 2592 C C . HIS A 1 325 ? 15.252 39.666 99.249 1.00 124.73 364 HIS A C 1
ATOM 2593 O O . HIS A 1 325 ? 14.894 38.529 98.951 1.00 141.07 364 HIS A O 1
ATOM 2600 N N . GLY A 1 326 ? 15.119 40.159 100.475 1.00 137.40 365 GLY A N 1
ATOM 2601 C CA . GLY A 1 326 ? 14.616 39.345 101.569 1.00 134.86 365 GLY A CA 1
ATOM 2602 C C . GLY A 1 326 ? 13.103 39.270 101.673 1.00 125.76 365 GLY A C 1
ATOM 2603 O O . GLY A 1 326 ? 12.387 40.162 101.217 1.00 117.60 365 GLY A O 1
ATOM 2604 N N . THR A 1 327 ? 12.618 38.189 102.275 1.00 126.98 366 THR A N 1
ATOM 2605 C CA . THR A 1 327 ? 11.183 37.964 102.430 1.00 116.39 366 THR A CA 1
ATOM 2606 C C . THR A 1 327 ? 10.880 36.981 103.567 1.00 99.95 366 THR A C 1
ATOM 2607 O O . THR A 1 327 ? 11.775 36.295 104.062 1.00 92.52 366 THR A O 1
ATOM 2611 N N . VAL A 1 328 ? 9.621 36.925 103.992 1.00 93.18 367 VAL A N 1
ATOM 2612 C CA . VAL A 1 328 ? 9.196 35.914 104.962 1.00 96.60 367 VAL A CA 1
ATOM 2613 C C . VAL A 1 328 ? 7.975 35.112 104.491 1.00 96.72 367 VAL A C 1
ATOM 2614 O O . VAL A 1 328 ? 6.872 35.651 104.360 1.00 93.30 367 VAL A O 1
ATOM 2618 N N . LYS A 1 329 ? 8.182 33.817 104.252 1.00 103.17 368 LYS A N 1
ATOM 2619 C CA . LYS A 1 329 ? 7.134 32.952 103.710 1.00 103.97 368 LYS A CA 1
ATOM 2620 C C . LYS A 1 329 ? 6.775 31.810 104.655 1.00 106.17 368 LYS A C 1
ATOM 2621 O O . LYS A 1 329 ? 7.414 31.620 105.694 1.00 94.73 368 LYS A O 1
ATOM 2627 N N . ALA A 1 330 ? 5.767 31.030 104.272 1.00 107.56 369 ALA A N 1
ATOM 2628 C CA . ALA A 1 330 ? 5.313 29.928 105.113 1.00 97.96 369 ALA A CA 1
ATOM 2629 C C . ALA A 1 330 ? 4.580 28.818 104.351 1.00 96.64 369 ALA A C 1
ATOM 2630 O O . ALA A 1 330 ? 4.027 29.042 103.270 1.00 101.56 369 ALA A O 1
ATOM 2632 N N . ILE A 1 331 ? 4.582 27.622 104.934 1.00 84.70 370 ILE A N 1
ATOM 2633 C CA . ILE A 1 331 ? 3.765 26.513 104.454 1.00 86.57 370 ILE A CA 1
ATOM 2634 C C . ILE A 1 331 ? 2.848 26.045 105.577 1.00 99.12 370 ILE A C 1
ATOM 2635 O O . ILE A 1 331 ? 3.186 26.154 106.758 1.00 98.87 370 ILE A O 1
ATOM 2640 N N . CYS A 1 332 ? 1.682 25.530 105.210 1.00 109.59 371 CYS A N 1
ATOM 2641 C CA . CYS A 1 332 ? 0.722 25.052 106.199 1.00 109.76 371 CYS A CA 1
ATOM 2642 C C . CYS A 1 332 ? 0.489 23.550 106.099 1.00 110.86 371 CYS A C 1
ATOM 2643 O O . CYS A 1 332 ? -0.109 23.072 105.135 1.00 114.16 371 CYS A O 1
ATOM 2646 N N . ILE A 1 333 ? 0.955 22.805 107.097 1.00 103.71 372 ILE A N 1
ATOM 2647 C CA . ILE A 1 333 ? 0.665 21.376 107.153 1.00 104.93 372 ILE A CA 1
ATOM 2648 C C . ILE A 1 333 ? -0.675 21.107 107.844 1.00 109.01 372 ILE A C 1
ATOM 2649 O O . ILE A 1 333 ? -0.869 21.463 109.021 1.00 121.86 372 ILE A O 1
ATOM 2654 N N . PRO A 1 334 ? -1.616 20.515 107.083 1.00 103.77 373 PRO A N 1
ATOM 2655 C CA . PRO A 1 334 ? -2.995 20.193 107.464 1.00 109.03 373 PRO A CA 1
ATOM 2656 C C . PRO A 1 334 ? -3.079 18.987 108.384 1.00 115.60 373 PRO A C 1
ATOM 2657 O O . PRO A 1 334 ? -2.336 18.021 108.195 1.00 105.16 373 PRO A O 1
ATOM 2661 N N . GLU A 1 335 ? -3.957 19.064 109.383 1.00 121.85 374 GLU A N 1
ATOM 2662 C CA . GLU A 1 335 ? -4.199 17.969 110.324 1.00 110.70 374 GLU A CA 1
ATOM 2663 C C . GLU A 1 335 ? -2.971 17.623 111.161 1.00 101.72 374 GLU A C 1
ATOM 2664 O O . GLU A 1 335 ? -3.043 16.804 112.072 1.00 111.15 374 GLU A O 1
ATOM 2670 N N . GLY A 1 336 ? -1.849 18.258 110.844 1.00 99.82 375 GLY A N 1
ATOM 2671 C CA . GLY A 1 336 ? -0.606 18.017 111.541 1.00 99.47 375 GLY A CA 1
ATOM 2672 C C . GLY A 1 336 ? -0.667 18.455 112.987 1.00 116.83 375 GLY A C 1
ATOM 2673 O O . GLY A 1 336 ? 0.138 17.999 113.803 1.00 111.84 375 GLY A O 1
ATOM 2674 N N . ALA A 1 337 ? -1.626 19.329 113.301 1.00 122.68 376 ALA A N 1
ATOM 2675 C CA . ALA A 1 337 ? -1.778 19.848 114.657 1.00 116.44 376 ALA A CA 1
ATOM 2676 C C . ALA A 1 337 ? -1.916 18.701 115.642 1.00 118.16 376 ALA A C 1
ATOM 2677 O O . ALA A 1 337 ? -1.102 18.583 116.556 1.00 128.21 376 ALA A O 1
ATOM 2679 N N . LYS A 1 338 ? -2.922 17.846 115.476 1.00 111.55 377 LYS A N 1
ATOM 2680 C CA . LYS A 1 338 ? -2.764 16.528 116.071 1.00 120.21 377 LYS A CA 1
ATOM 2681 C C . LYS A 1 338 ? -2.762 15.432 115.018 1.00 111.86 377 LYS A C 1
ATOM 2682 O O . LYS A 1 338 ? -3.812 14.917 114.627 1.00 95.02 377 LYS A O 1
ATOM 2688 N N . TYR A 1 339 ? -1.559 15.082 114.578 1.00 120.03 378 TYR A N 1
ATOM 2689 C CA . TYR A 1 339 ? -1.217 13.777 114.037 1.00 118.74 378 TYR A CA 1
ATOM 2690 C C . TYR A 1 339 ? 0.175 13.467 114.551 1.00 115.24 378 TYR A C 1
ATOM 2691 O O . TYR A 1 339 ? 0.400 12.500 115.277 1.00 125.03 378 TYR A O 1
ATOM 2700 N N . LEU A 1 340 ? 1.109 14.309 114.118 1.00 109.48 379 LEU A N 1
ATOM 2701 C CA . LEU A 1 340 ? 2.472 14.323 114.621 1.00 121.25 379 LEU A CA 1
ATOM 2702 C C . LEU A 1 340 ? 2.470 14.588 116.118 1.00 127.36 379 LEU A C 1
ATOM 2703 O O . LEU A 1 340 ? 1.692 15.410 116.604 1.00 117.57 379 LEU A O 1
ATOM 2708 N N . LYS A 1 341 ? 3.344 13.897 116.844 1.00 133.10 380 LYS A N 1
ATOM 2709 C CA . LYS A 1 341 ? 3.550 14.175 118.262 1.00 139.13 380 LYS A CA 1
ATOM 2710 C C . LYS A 1 341 ? 4.319 15.487 118.389 1.00 127.77 380 LYS A C 1
ATOM 2711 O O . LYS A 1 341 ? 4.970 15.927 117.441 1.00 91.56 380 LYS A O 1
ATOM 2717 N N . ARG A 1 342 ? 4.243 16.111 119.561 1.00 140.06 381 ARG A N 1
ATOM 2718 C CA . ARG A 1 342 ? 4.993 17.332 119.839 1.00 140.21 381 ARG A CA 1
ATOM 2719 C C . ARG A 1 342 ? 6.495 17.068 119.730 1.00 114.19 381 ARG A C 1
ATOM 2720 O O . ARG A 1 342 ? 7.302 17.993 119.675 1.00 117.57 381 ARG A O 1
ATOM 2728 N N . LYS A 1 343 ? 6.854 15.791 119.687 1.00 113.54 382 LYS A N 1
ATOM 2729 C CA . LYS A 1 343 ? 8.240 15.369 119.590 1.00 113.51 382 LYS A CA 1
ATOM 2730 C C . LYS A 1 343 ? 8.792 15.578 118.182 1.00 103.05 382 LYS A C 1
ATOM 2731 O O . LYS A 1 343 ? 9.750 16.321 117.998 1.00 97.59 382 LYS A O 1
ATOM 2737 N N . ASP A 1 344 ? 8.195 14.915 117.195 1.00 115.77 383 ASP A N 1
ATOM 2738 C CA . ASP A 1 344 ? 8.732 14.912 115.830 1.00 112.29 383 ASP A CA 1
ATOM 2739 C C . ASP A 1 344 ? 8.727 16.261 115.090 1.00 113.59 383 ASP A C 1
ATOM 2740 O O . ASP A 1 344 ? 9.268 16.355 113.987 1.00 108.47 383 ASP A O 1
ATOM 2745 N N . ILE A 1 345 ? 8.113 17.295 115.669 1.00 115.84 384 ILE A N 1
ATOM 2746 C CA . ILE A 1 345 ? 8.215 18.635 115.079 1.00 102.76 384 ILE A CA 1
ATOM 2747 C C . ILE A 1 345 ? 9.590 19.228 115.389 1.00 100.22 384 ILE A C 1
ATOM 2748 O O . ILE A 1 345 ? 10.085 20.100 114.669 1.00 96.58 384 ILE A O 1
ATOM 2753 N N . GLU A 1 346 ? 10.208 18.732 116.458 1.00 119.20 385 GLU A N 1
ATOM 2754 C CA . GLU A 1 346 ? 11.589 19.079 116.775 1.00 120.18 385 GLU A CA 1
ATOM 2755 C C . GLU A 1 346 ? 12.528 18.505 115.718 1.00 104.32 385 GLU A C 1
ATOM 2756 O O . GLU A 1 346 ? 13.677 18.924 115.607 1.00 97.43 385 GLU A O 1
ATOM 2762 N N . SER A 1 347 ? 12.034 17.538 114.950 1.00 105.70 386 SER A N 1
ATOM 2763 C CA . SER A 1 347 ? 12.784 17.003 113.821 1.00 116.95 386 SER A CA 1
ATOM 2764 C C . SER A 1 347 ? 12.690 17.975 112.649 1.00 115.73 386 SER A C 1
ATOM 2765 O O . SER A 1 347 ? 13.645 18.143 111.887 1.00 115.27 386 SER A O 1
ATOM 2768 N N . ILE A 1 348 ? 11.534 18.618 112.513 1.00 102.14 387 ILE A N 1
ATOM 2769 C CA . ILE A 1 348 ? 11.358 19.646 111.495 1.00 96.31 387 ILE A CA 1
ATOM 2770 C C . ILE A 1 348 ? 12.280 20.807 111.810 1.00 85.55 387 ILE A C 1
ATOM 2771 O O . ILE A 1 348 ? 12.971 21.320 110.933 1.00 92.96 387 ILE A O 1
ATOM 2776 N N . ARG A 1 349 ? 12.297 21.212 113.075 1.00 99.31 388 ARG A N 1
ATOM 2777 C CA . ARG A 1 349 ? 13.205 22.266 113.508 1.00 107.90 388 ARG A CA 1
ATOM 2778 C C . ARG A 1 349 ? 14.662 21.849 113.306 1.00 107.46 388 ARG A C 1
ATOM 2779 O O . ARG A 1 349 ? 15.487 22.647 112.874 1.00 111.26 388 ARG A O 1
ATOM 2787 N N . ASN A 1 350 ? 14.972 20.594 113.614 1.00 107.38 389 ASN A N 1
ATOM 2788 C CA . ASN A 1 350 ? 16.331 20.086 113.452 1.00 106.18 389 ASN A CA 1
ATOM 2789 C C . ASN A 1 350 ? 16.752 20.027 111.996 1.00 112.48 389 ASN A C 1
ATOM 2790 O O . ASN A 1 350 ? 17.942 20.047 111.689 1.00 122.56 389 ASN A O 1
ATOM 2795 N N . PHE A 1 351 ? 15.771 19.948 111.103 1.00 110.49 390 PHE A N 1
ATOM 2796 C CA . PHE A 1 351 ? 16.043 19.848 109.673 1.00 121.60 390 PHE A CA 1
ATOM 2797 C C . PHE A 1 351 ? 16.659 21.142 109.142 1.00 118.00 390 PHE A C 1
ATOM 2798 O O . PHE A 1 351 ? 17.267 21.163 108.065 1.00 128.11 390 PHE A O 1
ATOM 2806 N N . ALA A 1 352 ? 16.488 22.216 109.909 1.00 103.85 391 ALA A N 1
ATOM 2807 C CA . ALA A 1 352 ? 17.194 23.462 109.663 1.00 93.08 391 ALA A CA 1
ATOM 2808 C C . ALA A 1 352 ? 18.680 23.171 109.553 1.00 106.42 391 ALA A C 1
ATOM 2809 O O . ALA A 1 352 ? 19.309 23.504 108.555 1.00 118.21 391 ALA A O 1
ATOM 2811 N N . ALA A 1 353 ? 19.226 22.526 110.577 1.00 106.31 392 ALA A N 1
ATOM 2812 C CA . ALA A 1 353 ? 20.632 22.139 110.591 1.00 116.34 392 ALA A CA 1
ATOM 2813 C C . ALA A 1 353 ? 21.030 21.331 109.352 1.00 134.36 392 ALA A C 1
ATOM 2814 O O . ALA A 1 353 ? 22.079 21.580 108.756 1.00 130.64 392 ALA A O 1
ATOM 2816 N N . ASP A 1 354 ? 20.190 20.371 108.967 1.00 144.58 393 ASP A N 1
ATOM 2817 C CA . ASP A 1 354 ? 20.455 19.535 107.794 1.00 143.50 393 ASP A CA 1
ATOM 2818 C C . ASP A 1 354 ? 20.584 20.363 106.519 1.00 126.60 393 ASP A C 1
ATOM 2819 O O . ASP A 1 354 ? 21.622 20.335 105.857 1.00 129.74 393 ASP A O 1
ATOM 2824 N N . HIS A 1 355 ? 19.539 21.113 106.185 1.00 120.41 394 HIS A N 1
ATOM 2825 C CA . HIS A 1 355 ? 19.554 21.879 104.947 1.00 118.44 394 HIS A CA 1
ATOM 2826 C C . HIS A 1 355 ? 19.815 23.353 105.204 1.00 101.86 394 HIS A C 1
ATOM 2827 O O . HIS A 1 355 ? 18.930 24.064 105.682 1.00 104.55 394 HIS A O 1
ATOM 2834 N N . PHE A 1 356 ? 21.031 23.795 104.874 1.00 116.89 395 PHE A N 1
ATOM 2835 C CA . PHE A 1 356 ? 21.382 25.219 104.830 1.00 150.22 395 PHE A CA 1
ATOM 2836 C C . PHE A 1 356 ? 20.822 26.017 106.009 1.00 141.70 395 PHE A C 1
ATOM 2837 O O . PHE A 1 356 ? 19.871 26.784 105.839 1.00 139.16 395 PHE A O 1
ATOM 2845 N N . ASN A 1 357 ? 21.418 25.838 107.187 1.00 131.35 396 ASN A N 1
ATOM 2846 C CA . ASN A 1 357 ? 20.731 26.119 108.444 1.00 128.01 396 ASN A CA 1
ATOM 2847 C C . ASN A 1 357 ? 20.048 27.474 108.508 1.00 118.08 396 ASN A C 1
ATOM 2848 O O . ASN A 1 357 ? 20.656 28.521 108.291 1.00 101.31 396 ASN A O 1
ATOM 2853 N N . GLN A 1 358 ? 18.756 27.417 108.803 1.00 124.92 397 GLN A N 1
ATOM 2854 C CA . GLN A 1 358 ? 17.898 28.584 108.800 1.00 129.24 397 GLN A CA 1
ATOM 2855 C C . GLN A 1 358 ? 16.760 28.325 109.778 1.00 137.94 397 GLN A C 1
ATOM 2856 O O . GLN A 1 358 ? 16.245 27.211 109.853 1.00 128.45 397 GLN A O 1
ATOM 2862 N N . GLU A 1 359 ? 16.345 29.346 110.514 1.00 137.38 398 GLU A N 1
ATOM 2863 C CA . GLU A 1 359 ? 15.306 29.140 111.512 1.00 132.40 398 GLU A CA 1
ATOM 2864 C C . GLU A 1 359 ? 13.952 28.871 110.868 1.00 115.70 398 GLU A C 1
ATOM 2865 O O . GLU A 1 359 ? 13.489 29.632 110.019 1.00 111.61 398 GLU A O 1
ATOM 2871 N N . ILE A 1 360 ? 13.333 27.768 111.270 1.00 101.40 399 ILE A N 1
ATOM 2872 C CA . ILE A 1 360 ? 11.952 27.496 110.908 1.00 101.60 399 ILE A CA 1
ATOM 2873 C C . ILE A 1 360 ? 11.079 27.526 112.174 1.00 110.26 399 ILE A C 1
ATOM 2874 O O . ILE A 1 360 ? 11.423 26.936 113.203 1.00 112.26 399 ILE A O 1
ATOM 2879 N N . LEU A 1 361 ? 9.958 28.237 112.094 1.00 101.58 400 LEU A N 1
ATOM 2880 C CA . LEU A 1 361 ? 9.109 28.489 113.256 1.00 87.10 400 LEU A CA 1
ATOM 2881 C C . LEU A 1 361 ? 7.743 27.812 113.165 1.00 82.99 400 LEU A C 1
ATOM 2882 O O . LEU A 1 361 ? 6.901 28.192 112.354 1.00 78.50 400 LEU A O 1
ATOM 2887 N N . PRO A 1 362 ? 7.521 26.807 114.019 1.00 90.64 401 PRO A N 1
ATOM 2888 C CA . PRO A 1 362 ? 6.263 26.061 114.126 1.00 92.37 401 PRO A CA 1
ATOM 2889 C C . PRO A 1 362 ? 5.163 26.835 114.853 1.00 80.36 401 PRO A C 1
ATOM 2890 O O . PRO A 1 362 ? 5.004 26.679 116.059 1.00 82.26 401 PRO A O 1
ATOM 2894 N N . VAL A 1 363 ? 4.434 27.679 114.131 1.00 81.37 402 VAL A N 1
ATOM 2895 C CA . VAL A 1 363 ? 3.297 28.392 114.704 1.00 83.45 402 VAL A CA 1
ATOM 2896 C C . VAL A 1 363 ? 2.054 27.507 114.789 1.00 93.55 402 VAL A C 1
ATOM 2897 O O . VAL A 1 363 ? 1.570 27.014 113.771 1.00 94.52 402 VAL A O 1
ATOM 2901 N N . PHE A 1 364 ? 1.532 27.309 115.998 1.00 101.92 403 PHE A N 1
ATOM 2902 C CA . PHE A 1 364 ? 0.222 26.687 116.154 1.00 96.64 403 PHE A CA 1
ATOM 2903 C C . PHE A 1 364 ? -0.762 27.795 116.473 1.00 105.26 403 PHE A C 1
ATOM 2904 O O . PHE A 1 364 ? -0.770 28.320 117.586 1.00 112.61 403 PHE A O 1
ATOM 2912 N N . LEU A 1 365 ? -1.592 28.156 115.503 1.00 110.62 404 LEU A N 1
ATOM 2913 C CA . LEU A 1 365 ? -2.516 29.269 115.698 1.00 129.56 404 LEU A CA 1
ATOM 2914 C C . LEU A 1 365 ? -3.948 28.859 116.059 1.00 136.50 404 LEU A C 1
ATOM 2915 O O . LEU A 1 365 ? -4.790 29.714 116.335 1.00 147.96 404 LEU A O 1
ATOM 2920 N N . ASN A 1 366 ? -4.223 27.558 116.063 1.00 118.81 405 ASN A N 1
ATOM 2921 C CA . ASN A 1 366 ? -5.559 27.081 116.410 1.00 111.69 405 ASN A CA 1
ATOM 2922 C C . ASN A 1 366 ? -5.567 25.941 117.415 1.00 118.01 405 ASN A C 1
ATOM 2923 O O . ASN A 1 366 ? -5.991 26.109 118.555 1.00 138.31 405 ASN A O 1
ATOM 2928 N N . ALA A 1 367 ? -5.095 24.779 116.983 1.00 121.05 406 ALA A N 1
ATOM 2929 C CA . ALA A 1 367 ? -5.099 23.595 117.830 1.00 121.58 406 ALA A CA 1
ATOM 2930 C C . ALA A 1 367 ? -3.785 23.492 118.590 1.00 135.23 406 ALA A C 1
ATOM 2931 O O . ALA A 1 367 ? -2.729 23.849 118.064 1.00 142.17 406 ALA A O 1
ATOM 2933 N N . ASN A 1 368 ? -3.864 23.022 119.834 1.00 135.55 407 ASN A N 1
ATOM 2934 C CA . ASN A 1 368 ? -2.725 23.013 120.750 1.00 142.98 407 ASN A CA 1
ATOM 2935 C C . ASN A 1 368 ? -2.178 24.423 120.962 1.00 142.69 407 ASN A C 1
ATOM 2936 O O . ASN A 1 368 ? -0.993 24.619 121.247 1.00 117.66 407 ASN A O 1
ATOM 2941 N N . ARG A 1 369 ? -3.073 25.396 120.819 1.00 144.58 408 ARG A N 1
ATOM 2942 C CA . ARG A 1 369 ? -2.747 26.806 120.961 1.00 153.00 408 ARG A CA 1
ATOM 2943 C C . ARG A 1 369 ? -2.349 27.095 122.401 1.00 168.36 408 ARG A C 1
ATOM 2944 O O . ARG A 1 369 ? -2.891 26.491 123.328 1.00 173.77 408 ARG A O 1
ATOM 2952 N N . ASN A 1 370 ? -1.382 27.995 122.576 1.00 175.26 409 ASN A N 1
ATOM 2953 C CA . ASN A 1 370 ? -0.888 28.408 123.896 1.00 179.89 409 ASN A CA 1
ATOM 2954 C C . ASN A 1 370 ? -0.168 27.285 124.656 1.00 179.78 409 ASN A C 1
ATOM 2955 O O . ASN A 1 370 ? 0.444 27.522 125.698 1.00 187.11 409 ASN A O 1
ATOM 2960 N N . TRP A 1 371 ? -0.247 26.066 124.128 1.00 166.04 410 TRP A N 1
ATOM 2961 C CA . TRP A 1 371 ? 0.485 24.934 124.677 1.00 167.21 410 TRP A CA 1
ATOM 2962 C C . TRP A 1 371 ? 1.803 24.821 123.916 1.00 156.58 410 TRP A C 1
ATOM 2963 O O . TRP A 1 371 ? 2.667 24.012 124.254 1.00 160.26 410 TRP A O 1
ATOM 2974 N N . ASN A 1 372 ? 1.952 25.666 122.899 1.00 149.93 411 ASN A N 1
ATOM 2975 C CA . ASN A 1 372 ? 3.126 25.665 122.031 1.00 145.56 411 ASN A CA 1
ATOM 2976 C C . ASN A 1 372 ? 3.478 27.076 121.564 1.00 131.81 411 ASN A C 1
ATOM 2977 O O . ASN A 1 372 ? 2.960 28.060 122.094 1.00 140.51 411 ASN A O 1
ATOM 2982 N N . SER A 1 373 ? 4.361 27.159 120.572 1.00 121.37 412 SER A N 1
ATOM 2983 C CA . SER A 1 373 ? 4.722 28.425 119.930 1.00 125.45 412 SER A CA 1
ATOM 2984 C C . SER A 1 373 ? 5.337 29.451 120.883 1.00 121.14 412 SER A C 1
ATOM 2985 O O . SER A 1 373 ? 4.709 30.456 121.196 1.00 120.19 412 SER A O 1
ATOM 2988 N N . PRO A 1 374 ? 6.571 29.200 121.346 1.00 124.22 413 PRO A N 1
ATOM 2989 C CA . PRO A 1 374 ? 7.198 30.100 122.325 1.00 130.32 413 PRO A CA 1
ATOM 2990 C C . PRO A 1 374 ? 7.414 31.535 121.819 1.00 113.96 413 PRO A C 1
ATOM 2991 O O . PRO A 1 374 ? 7.022 32.487 122.498 1.00 62.93 413 PRO A O 1
ATOM 2995 N N . VAL A 1 375 ? 8.026 31.681 120.645 1.00 138.41 414 VAL A N 1
ATOM 2996 C CA . VAL A 1 375 ? 8.190 32.990 120.014 1.00 119.76 414 VAL A CA 1
ATOM 2997 C C . VAL A 1 375 ? 6.917 33.342 119.263 1.00 114.41 414 VAL A C 1
ATOM 2998 O O . VAL A 1 375 ? 6.479 34.492 119.234 1.00 87.61 414 VAL A O 1
ATOM 3002 N N . ALA A 1 376 ? 6.325 32.315 118.667 1.00 136.20 415 ALA A N 1
ATOM 3003 C CA . ALA A 1 376 ? 5.169 32.466 117.802 1.00 129.76 415 ALA A CA 1
ATOM 3004 C C . ALA A 1 376 ? 3.881 32.719 118.567 1.00 118.83 415 ALA A C 1
ATOM 3005 O O . ALA A 1 376 ? 2.841 32.917 117.956 1.00 121.36 415 ALA A O 1
ATOM 3007 N N . ASN A 1 377 ? 3.925 32.673 119.892 1.00 103.06 416 ASN A N 1
ATOM 3008 C CA . ASN A 1 377 ? 2.714 32.952 120.645 1.00 113.79 416 ASN A CA 1
ATOM 3009 C C . ASN A 1 377 ? 2.299 34.393 120.422 1.00 124.82 416 ASN A C 1
ATOM 3010 O O . ASN A 1 377 ? 1.109 34.705 120.364 1.00 127.40 416 ASN A O 1
ATOM 3015 N N . PHE A 1 378 ? 3.289 35.270 120.288 1.00 120.80 417 PHE A N 1
ATOM 3016 C CA . PHE A 1 378 ? 3.005 36.664 119.999 1.00 119.82 417 PHE A CA 1
ATOM 3017 C C . PHE A 1 378 ? 2.437 36.812 118.597 1.00 115.29 417 PHE A C 1
ATOM 3018 O O . PHE A 1 378 ? 1.495 37.564 118.386 1.00 112.71 417 PHE A O 1
ATOM 3026 N N . ILE A 1 379 ? 3.026 36.105 117.639 1.00 129.80 418 ILE A N 1
ATOM 3027 C CA . ILE A 1 379 ? 2.561 36.161 116.255 1.00 138.00 418 ILE A CA 1
ATOM 3028 C C . ILE A 1 379 ? 1.120 35.669 116.173 1.00 135.66 418 ILE A C 1
ATOM 3029 O O . ILE A 1 379 ? 0.303 36.213 115.433 1.00 129.50 418 ILE A O 1
ATOM 3034 N N . MET A 1 380 ? 0.821 34.636 116.951 1.00 133.73 419 MET A N 1
ATOM 3035 C CA . MET A 1 380 ? -0.508 34.056 117.002 1.00 123.75 419 MET A CA 1
ATOM 3036 C C . MET A 1 380 ? -1.485 35.056 117.607 1.00 129.11 419 MET A C 1
ATOM 3037 O O . MET A 1 380 ? -2.485 35.394 116.995 1.00 133.25 419 MET A O 1
ATOM 3042 N N . GLU A 1 381 ? -1.170 35.564 118.793 1.00 127.94 420 GLU A N 1
ATOM 3043 C CA . GLU A 1 381 ? -2.081 36.472 119.492 1.00 130.08 420 GLU A CA 1
ATOM 3044 C C . GLU A 1 381 ? -2.193 37.844 118.817 1.00 122.76 420 GLU A C 1
ATOM 3045 O O . GLU A 1 381 ? -3.104 38.617 119.110 1.00 124.64 420 GLU A O 1
ATOM 3051 N N . SER A 1 382 ? -1.271 38.140 117.907 1.00 113.45 421 SER A N 1
ATOM 3052 C CA . SER A 1 382 ? -1.297 39.402 117.179 1.00 117.84 421 SER A CA 1
ATOM 3053 C C . SER A 1 382 ? -2.050 39.233 115.867 1.00 134.71 421 SER A C 1
ATOM 3054 O O . SER A 1 382 ? -3.107 39.829 115.659 1.00 146.03 421 SER A O 1
ATOM 3057 N N . GLN A 1 383 ? -1.486 38.407 114.992 1.00 136.39 422 GLN A N 1
ATOM 3058 C CA . GLN A 1 383 ? -1.967 38.240 113.622 1.00 130.61 422 GLN A CA 1
ATOM 3059 C C . GLN A 1 383 ? -2.921 37.065 113.341 1.00 117.10 422 GLN A C 1
ATOM 3060 O O . GLN A 1 383 ? -3.195 36.787 112.175 1.00 111.28 422 GLN A O 1
ATOM 3066 N N . ARG A 1 384 ? -3.409 36.384 114.382 1.00 118.67 423 ARG A N 1
ATOM 3067 C CA . ARG A 1 384 ? -4.134 35.110 114.229 1.00 125.79 423 ARG A CA 1
ATOM 3068 C C . ARG A 1 384 ? -5.114 35.095 113.062 1.00 125.48 423 ARG A C 1
ATOM 3069 O O . ARG A 1 384 ? -4.895 34.371 112.096 1.00 122.04 423 ARG A O 1
ATOM 3077 N N . LEU A 1 385 ? -6.173 35.896 113.147 1.00 134.36 424 LEU A N 1
ATOM 3078 C CA . LEU A 1 385 ? -7.196 35.945 112.101 1.00 125.69 424 LEU A CA 1
ATOM 3079 C C . LEU A 1 385 ? -6.600 36.189 110.712 1.00 120.25 424 LEU A C 1
ATOM 3080 O O . LEU A 1 385 ? -7.025 35.581 109.721 1.00 123.77 424 LEU A O 1
ATOM 3085 N N . GLU A 1 386 ? -5.603 37.067 110.651 1.00 121.82 425 GLU A N 1
ATOM 3086 C CA . GLU A 1 386 ? -4.949 37.400 109.390 1.00 125.74 425 GLU A CA 1
ATOM 3087 C C . GLU A 1 386 ? -4.202 36.209 108.794 1.00 120.75 425 GLU A C 1
ATOM 3088 O O . GLU A 1 386 ? -4.244 35.988 107.584 1.00 123.72 425 GLU A O 1
ATOM 3094 N N . LEU A 1 387 ? -3.519 35.444 109.640 1.00 114.50 426 LEU A N 1
ATOM 3095 C CA . LEU A 1 387 ? -2.820 34.250 109.180 1.00 110.18 426 LEU A CA 1
ATOM 3096 C C . LEU A 1 387 ? -3.803 33.126 108.857 1.00 121.68 426 LEU A C 1
ATOM 3097 O O . LEU A 1 387 ? -3.503 32.247 108.049 1.00 127.70 426 LEU A O 1
ATOM 3102 N N . ILE A 1 388 ? -4.975 33.158 109.489 1.00 132.34 427 ILE A N 1
ATOM 3103 C CA . ILE A 1 388 ? -6.053 32.240 109.139 1.00 127.93 427 ILE A CA 1
ATOM 3104 C C . ILE A 1 388 ? -6.477 32.519 107.706 1.00 128.06 427 ILE A C 1
ATOM 3105 O O . ILE A 1 388 ? -6.595 31.599 106.902 1.00 122.03 427 ILE A O 1
ATOM 3110 N N . ARG A 1 389 ? -6.700 33.793 107.388 1.00 134.42 428 ARG A N 1
ATOM 3111 C CA . ARG A 1 389 ? -7.068 34.174 106.022 1.00 136.64 428 ARG A CA 1
ATOM 3112 C C . ARG A 1 389 ? -5.972 33.832 105.014 1.00 127.52 428 ARG A C 1
ATOM 3113 O O . ARG A 1 389 ? -6.209 33.103 104.048 1.00 121.35 428 ARG A O 1
ATOM 3121 N N . LEU A 1 390 ? -4.775 34.362 105.250 1.00 121.61 429 LEU A N 1
ATOM 3122 C CA . LEU A 1 390 ? -3.632 34.145 104.367 1.00 110.99 429 LEU A CA 1
ATOM 3123 C C . LEU A 1 390 ? -3.292 32.669 104.176 1.00 113.94 429 LEU A C 1
ATOM 3124 O O . LEU A 1 390 ? -3.501 32.115 103.098 1.00 106.69 429 LEU A O 1
ATOM 3129 N N . MET A 1 391 ? -2.785 32.029 105.226 1.00 117.02 430 MET A N 1
ATOM 3130 C CA . MET A 1 391 ? -2.378 30.631 105.131 1.00 101.98 430 MET A CA 1
ATOM 3131 C C . MET A 1 391 ? -3.560 29.710 104.860 1.00 109.23 430 MET A C 1
ATOM 3132 O O . MET A 1 391 ? -3.370 28.564 104.453 1.00 114.60 430 MET A O 1
ATOM 3137 N N . GLU A 1 392 ? -4.770 30.220 105.086 1.00 116.81 431 GLU A N 1
ATOM 3138 C CA . GLU A 1 392 ? -5.991 29.438 104.923 1.00 124.33 431 GLU A CA 1
ATOM 3139 C C . GLU A 1 392 ? -5.897 28.146 105.728 1.00 132.11 431 GLU A C 1
ATOM 3140 O O . GLU A 1 392 ? -5.780 27.058 105.164 1.00 130.46 431 GLU A O 1
ATOM 3146 N N . THR A 1 393 ? -5.933 28.275 107.050 1.00 131.26 432 THR A N 1
ATOM 3147 C CA . THR A 1 393 ? -5.757 27.120 107.917 1.00 127.47 432 THR A CA 1
ATOM 3148 C C . THR A 1 393 ? -7.089 26.536 108.361 1.00 124.89 432 THR A C 1
ATOM 3149 O O . THR A 1 393 ? -8.154 27.078 108.064 1.00 114.45 432 THR A O 1
ATOM 3153 N N . GLN A 1 394 ? -7.012 25.435 109.098 1.00 128.87 433 GLN A N 1
ATOM 3154 C CA . GLN A 1 394 ? -8.196 24.715 109.533 1.00 136.56 433 GLN A CA 1
ATOM 3155 C C . GLN A 1 394 ? -8.177 24.539 111.044 1.00 131.00 433 GLN A C 1
ATOM 3156 O O . GLN A 1 394 ? -7.286 25.053 111.721 1.00 123.11 433 GLN A O 1
ATOM 3162 N N . GLU A 1 395 ? -9.167 23.815 111.560 1.00 131.13 434 GLU A N 1
ATOM 3163 C CA . GLU A 1 395 ? -9.284 23.546 112.990 1.00 125.20 434 GLU A CA 1
ATOM 3164 C C . GLU A 1 395 ? -7.976 23.047 113.588 1.00 113.06 434 GLU A C 1
ATOM 3165 O O . GLU A 1 395 ? -7.368 23.716 114.421 1.00 113.59 434 GLU A O 1
ATOM 3171 N N . GLU A 1 396 ? -7.544 21.868 113.163 1.00 102.65 435 GLU A N 1
ATOM 3172 C CA . GLU A 1 396 ? -6.229 21.394 113.544 1.00 103.23 435 GLU A CA 1
ATOM 3173 C C . GLU A 1 396 ? -5.278 21.550 112.373 1.00 112.97 435 GLU A C 1
ATOM 3174 O O . GLU A 1 396 ? -5.330 20.778 111.423 1.00 125.16 435 GLU A O 1
ATOM 3180 N N . ASP A 1 397 ? -4.385 22.526 112.472 1.00 112.67 436 ASP A N 1
ATOM 3181 C CA . ASP A 1 397 ? -3.425 22.825 111.420 1.00 103.36 436 ASP A CA 1
ATOM 3182 C C . ASP A 1 397 ? -2.163 23.364 112.071 1.00 99.44 436 ASP A C 1
ATOM 3183 O O . ASP A 1 397 ? -2.205 23.846 113.201 1.00 113.30 436 ASP A O 1
ATOM 3188 N N . VAL A 1 398 ? -1.036 23.292 111.373 1.00 92.01 437 VAL A N 1
ATOM 3189 C CA . VAL A 1 398 ? 0.164 23.962 111.873 1.00 90.82 437 VAL A CA 1
ATOM 3190 C C . VAL A 1 398 ? 0.957 24.613 110.738 1.00 103.83 437 VAL A C 1
ATOM 3191 O O . VAL A 1 398 ? 1.213 23.987 109.716 1.00 118.42 437 VAL A O 1
ATOM 3195 N N . VAL A 1 399 ? 1.334 25.875 110.910 1.00 99.76 438 VAL A N 1
ATOM 3196 C CA . VAL A 1 399 ? 2.049 26.590 109.857 1.00 93.29 438 VAL A CA 1
ATOM 3197 C C . VAL A 1 399 ? 3.547 26.744 110.143 1.00 94.82 438 VAL A C 1
ATOM 3198 O O . VAL A 1 399 ? 3.949 27.327 111.153 1.00 97.51 438 VAL A O 1
ATOM 3202 N N . LEU A 1 400 ? 4.368 26.194 109.252 1.00 96.48 439 LEU A N 1
ATOM 3203 C CA . LEU A 1 400 ? 5.814 26.377 109.322 1.00 92.37 439 LEU A CA 1
ATOM 3204 C C . LEU A 1 400 ? 6.196 27.722 108.711 1.00 98.29 439 LEU A C 1
ATOM 3205 O O . LEU A 1 400 ? 5.890 27.996 107.554 1.00 103.12 439 LEU A O 1
ATOM 3210 N N . LEU A 1 401 ? 6.876 28.549 109.494 1.00 101.52 440 LEU A N 1
ATOM 3211 C CA . LEU A 1 401 ? 7.122 29.939 109.135 1.00 93.56 440 LEU A CA 1
ATOM 3212 C C . LEU A 1 401 ? 8.621 30.237 109.048 1.00 89.04 440 LEU A C 1
ATOM 3213 O O . LEU A 1 401 ? 9.334 30.163 110.047 1.00 89.57 440 LEU A O 1
ATOM 3218 N N . THR A 1 402 ? 9.098 30.589 107.859 1.00 88.31 441 THR A N 1
ATOM 3219 C CA . THR A 1 402 ? 10.512 30.918 107.705 1.00 88.49 441 THR A CA 1
ATOM 3220 C C . THR A 1 402 ? 10.745 32.270 107.052 1.00 78.18 441 THR A C 1
ATOM 3221 O O . THR A 1 402 ? 9.873 32.810 106.376 1.00 65.77 441 THR A O 1
ATOM 3225 N N . ALA A 1 403 ? 11.943 32.804 107.254 1.00 83.44 442 ALA A N 1
ATOM 3226 C CA . ALA A 1 403 ? 12.290 34.116 106.734 1.00 95.90 442 ALA A CA 1
ATOM 3227 C C . ALA A 1 403 ? 13.738 34.142 106.263 1.00 107.96 442 ALA A C 1
ATOM 3228 O O . ALA A 1 403 ? 14.594 33.462 106.831 1.00 104.61 442 ALA A O 1
ATOM 3230 N N . GLY A 1 404 ? 13.998 34.933 105.224 1.00 113.07 443 GLY A N 1
ATOM 3231 C CA . GLY A 1 404 ? 15.311 35.002 104.603 1.00 128.29 443 GLY A CA 1
ATOM 3232 C C . GLY A 1 404 ? 15.226 35.440 103.150 1.00 116.37 443 GLY A C 1
ATOM 3233 O O . GLY A 1 404 ? 14.274 36.112 102.749 1.00 110.27 443 GLY A O 1
ATOM 3234 N N . GLU A 1 405 ? 16.228 35.073 102.357 1.00 103.43 444 GLU A N 1
ATOM 3235 C CA . GLU A 1 405 ? 16.201 35.373 100.933 1.00 112.62 444 GLU A CA 1
ATOM 3236 C C . GLU A 1 405 ? 15.046 34.621 100.292 1.00 118.47 444 GLU A C 1
ATOM 3237 O O . GLU A 1 405 ? 14.635 33.575 100.792 1.00 111.79 444 GLU A O 1
ATOM 3243 N N . HIS A 1 406 ? 14.521 35.160 99.194 1.00 126.17 445 HIS A N 1
ATOM 3244 C CA . HIS A 1 406 ? 13.412 34.539 98.477 1.00 125.92 445 HIS A CA 1
ATOM 3245 C C . HIS A 1 406 ? 13.751 33.113 98.058 1.00 128.53 445 HIS A C 1
ATOM 3246 O O . HIS A 1 406 ? 13.066 32.159 98.439 1.00 130.23 445 HIS A O 1
ATOM 3253 N N . ASN A 1 407 ? 14.826 32.977 97.289 1.00 128.70 446 ASN A N 1
ATOM 3254 C CA . ASN A 1 407 ? 15.257 31.680 96.779 1.00 130.86 446 ASN A CA 1
ATOM 3255 C C . ASN A 1 407 ? 15.597 30.693 97.893 1.00 123.30 446 ASN A C 1
ATOM 3256 O O . ASN A 1 407 ? 15.168 29.539 97.864 1.00 126.49 446 ASN A O 1
ATOM 3261 N N . LYS A 1 408 ? 16.366 31.162 98.872 1.00 121.25 447 LYS A N 1
ATOM 3262 C CA . LYS A 1 408 ? 16.823 30.331 99.978 1.00 114.77 447 LYS A CA 1
ATOM 3263 C C . LYS A 1 408 ? 15.642 29.745 100.746 1.00 114.44 447 LYS A C 1
ATOM 3264 O O . LYS A 1 408 ? 15.556 28.530 100.951 1.00 114.87 447 LYS A O 1
ATOM 3270 N N . ALA A 1 409 ? 14.727 30.618 101.156 1.00 116.34 448 ALA A N 1
ATOM 3271 C CA . ALA A 1 409 ? 13.552 30.202 101.917 1.00 127.69 448 ALA A CA 1
ATOM 3272 C C . ALA A 1 409 ? 12.616 29.327 101.085 1.00 130.00 448 ALA A C 1
ATOM 3273 O O . ALA A 1 409 ? 11.973 28.413 101.612 1.00 129.68 448 ALA A O 1
ATOM 3275 N N . CYS A 1 410 ? 12.538 29.609 99.787 1.00 119.79 449 CYS A N 1
ATOM 3276 C CA . CYS A 1 410 ? 11.704 28.807 98.899 1.00 104.21 449 CYS A CA 1
ATOM 3277 C C . CYS A 1 410 ? 12.236 27.384 98.771 1.00 101.22 449 CYS A C 1
ATOM 3278 O O . CYS A 1 410 ? 11.468 26.424 98.818 1.00 98.00 449 CYS A O 1
ATOM 3281 N N . SER A 1 411 ? 13.550 27.260 98.612 1.00 100.38 450 SER A N 1
ATOM 3282 C CA . SER A 1 411 ? 14.206 25.957 98.568 1.00 97.82 450 SER A CA 1
ATOM 3283 C C . SER A 1 411 ? 13.994 25.220 99.892 1.00 105.93 450 SER A C 1
ATOM 3284 O O . SER A 1 411 ? 13.677 24.019 99.914 1.00 97.67 450 SER A O 1
ATOM 3287 N N . LEU A 1 412 ? 14.161 25.954 100.992 1.00 108.35 451 LEU A N 1
ATOM 3288 C CA . LEU A 1 412 ? 13.952 25.405 102.330 1.00 105.48 451 LEU A CA 1
ATOM 3289 C C . LEU A 1 412 ? 12.563 24.805 102.498 1.00 102.62 451 LEU A C 1
ATOM 3290 O O . LEU A 1 412 ? 12.437 23.607 102.714 1.00 110.81 451 LEU A O 1
ATOM 3295 N N . LEU A 1 413 ? 11.526 25.636 102.406 1.00 100.00 452 LEU A N 1
ATOM 3296 C CA . LEU A 1 413 ? 10.154 25.154 102.565 1.00 96.14 452 LEU A CA 1
ATOM 3297 C C . LEU A 1 413 ? 9.817 24.104 101.513 1.00 90.58 452 LEU A C 1
ATOM 3298 O O . LEU A 1 413 ? 8.963 23.237 101.723 1.00 93.38 452 LEU A O 1
ATOM 3303 N N . GLY A 1 414 ? 10.512 24.183 100.387 1.00 90.59 453 GLY A N 1
ATOM 3304 C CA . GLY A 1 414 ? 10.353 23.217 99.322 1.00 97.76 453 GLY A CA 1
ATOM 3305 C C . GLY A 1 414 ? 10.757 21.813 99.714 1.00 98.27 453 GLY A C 1
ATOM 3306 O O . GLY A 1 414 ? 10.048 20.847 99.430 1.00 98.11 453 GLY A O 1
ATOM 3307 N N . LYS A 1 415 ? 11.910 21.696 100.361 1.00 96.54 454 LYS A N 1
ATOM 3308 C CA . LYS A 1 415 ? 12.383 20.402 100.835 1.00 96.42 454 LYS A CA 1
ATOM 3309 C C . LYS A 1 415 ? 11.614 20.013 102.102 1.00 91.62 454 LYS A C 1
ATOM 3310 O O . LYS A 1 415 ? 11.407 18.832 102.412 1.00 91.14 454 LYS A O 1
ATOM 3316 N N . LEU A 1 416 ? 11.170 21.033 102.822 1.00 88.87 455 LEU A N 1
ATOM 3317 C CA . LEU A 1 416 ? 10.582 20.843 104.133 1.00 90.75 455 LEU A CA 1
ATOM 3318 C C . LEU A 1 416 ? 9.162 20.314 104.030 1.00 91.15 455 LEU A C 1
ATOM 3319 O O . LEU A 1 416 ? 8.677 19.664 104.950 1.00 100.63 455 LEU A O 1
ATOM 3324 N N . ARG A 1 417 ? 8.482 20.602 102.925 1.00 87.66 456 ARG A N 1
ATOM 3325 C CA . ARG A 1 417 ? 7.151 20.036 102.748 1.00 91.13 456 ARG A CA 1
ATOM 3326 C C . ARG A 1 417 ? 7.280 18.544 102.474 1.00 98.37 456 ARG A C 1
ATOM 3327 O O . ARG A 1 417 ? 6.433 17.759 102.896 1.00 99.96 456 ARG A O 1
ATOM 3335 N N . LEU A 1 418 ? 8.355 18.159 101.790 1.00 101.38 457 LEU A N 1
ATOM 3336 C CA . LEU A 1 418 ? 8.682 16.748 101.603 1.00 92.22 457 LEU A CA 1
ATOM 3337 C C . LEU A 1 418 ? 8.978 16.124 102.954 1.00 102.17 457 LEU A C 1
ATOM 3338 O O . LEU A 1 418 ? 8.600 14.977 103.221 1.00 113.45 457 LEU A O 1
ATOM 3343 N N . GLU A 1 419 ? 9.665 16.882 103.805 1.00 108.49 458 GLU A N 1
ATOM 3344 C CA . GLU A 1 419 ? 9.926 16.419 105.163 1.00 111.61 458 GLU A CA 1
ATOM 3345 C C . GLU A 1 419 ? 8.610 16.161 105.898 1.00 93.84 458 GLU A C 1
ATOM 3346 O O . GLU A 1 419 ? 8.441 15.125 106.537 1.00 97.26 458 GLU A O 1
ATOM 3352 N N . CYS A 1 420 ? 7.678 17.100 105.778 1.00 86.33 459 CYS A N 1
ATOM 3353 C CA . CYS A 1 420 ? 6.354 16.969 106.373 1.00 85.96 459 CYS A CA 1
ATOM 3354 C C . CYS A 1 420 ? 5.573 15.813 105.757 1.00 95.48 459 CYS A C 1
ATOM 3355 O O . CYS A 1 420 ? 4.659 15.276 106.376 1.00 102.61 459 CYS A O 1
ATOM 3358 N N . ALA A 1 421 ? 5.944 15.428 104.540 1.00 103.39 460 ALA A N 1
ATOM 3359 C CA . ALA A 1 421 ? 5.302 14.306 103.867 1.00 107.29 460 ALA A CA 1
ATOM 3360 C C . ALA A 1 421 ? 5.758 13.027 104.522 1.00 97.67 460 ALA A C 1
ATOM 3361 O O . ALA A 1 421 ? 4.956 12.287 105.091 1.00 101.21 460 ALA A O 1
ATOM 3363 N N . ASP A 1 422 ? 7.059 12.772 104.428 1.00 103.85 461 ASP A N 1
ATOM 3364 C CA . ASP A 1 422 ? 7.646 11.559 104.982 1.00 107.39 461 ASP A CA 1
ATOM 3365 C C . ASP A 1 422 ? 7.449 11.447 106.496 1.00 106.71 461 ASP A C 1
ATOM 3366 O O . ASP A 1 422 ? 7.524 10.352 107.053 1.00 112.02 461 ASP A O 1
ATOM 3371 N N . LEU A 1 423 ? 7.190 12.577 107.153 1.00 112.92 462 LEU A N 1
ATOM 3372 C CA . LEU A 1 423 ? 6.854 12.582 108.578 1.00 89.14 462 LEU A CA 1
ATOM 3373 C C . LEU A 1 423 ? 5.392 12.234 108.792 1.00 73.15 462 LEU A C 1
ATOM 3374 O O . LEU A 1 423 ? 5.080 11.193 109.354 1.00 66.37 462 LEU A O 1
ATOM 3379 N N . LEU A 1 424 ? 4.501 13.104 108.323 1.00 85.44 463 LEU A N 1
ATOM 3380 C CA . LEU A 1 424 ? 3.061 12.926 108.509 1.00 90.85 463 LEU A CA 1
ATOM 3381 C C . LEU A 1 424 ? 2.528 11.586 107.969 1.00 95.29 463 LEU A C 1
ATOM 3382 O O . LEU A 1 424 ? 1.473 11.122 108.401 1.00 89.29 463 LEU A O 1
ATOM 3387 N N . GLU A 1 425 ? 3.252 10.959 107.042 1.00 95.49 464 GLU A N 1
ATOM 3388 C CA . GLU A 1 425 ? 2.810 9.670 106.499 1.00 104.23 464 GLU A CA 1
ATOM 3389 C C . GLU A 1 425 ? 3.072 8.512 107.463 1.00 115.67 464 GLU A C 1
ATOM 3390 O O . GLU A 1 425 ? 2.203 7.665 107.669 1.00 125.70 464 GLU A O 1
ATOM 3396 N N . THR A 1 426 ? 4.260 8.477 108.057 1.00 112.88 465 THR A N 1
ATOM 3397 C CA . THR A 1 426 ? 4.517 7.551 109.149 1.00 119.52 465 THR A CA 1
ATOM 3398 C C . THR A 1 426 ? 3.777 8.100 110.359 1.00 108.98 465 THR A C 1
ATOM 3399 O O . THR A 1 426 ? 3.479 9.292 110.406 1.00 115.74 465 THR A O 1
ATOM 3403 N N . ARG A 1 427 ? 3.468 7.243 111.325 1.00 96.56 466 ARG A N 1
ATOM 3404 C CA . ARG A 1 427 ? 2.708 7.666 112.502 1.00 129.33 466 ARG A CA 1
ATOM 3405 C C . ARG A 1 427 ? 1.426 8.422 112.129 1.00 119.21 466 ARG A C 1
ATOM 3406 O O . ARG A 1 427 ? 1.043 9.377 112.808 1.00 141.91 466 ARG A O 1
ATOM 3414 N N . GLY A 1 428 ? 0.773 8.006 111.045 1.00 96.03 467 GLY A N 1
ATOM 3415 C CA . GLY A 1 428 ? -0.448 8.662 110.610 1.00 117.00 467 GLY A CA 1
ATOM 3416 C C . GLY A 1 428 ? -0.871 8.380 109.178 1.00 119.58 467 GLY A C 1
ATOM 3417 O O . GLY A 1 428 ? -0.510 7.355 108.600 1.00 107.76 467 GLY A O 1
ATOM 3418 N N . VAL A 1 429 ? -1.653 9.297 108.613 1.00 129.42 468 VAL A N 1
ATOM 3419 C CA . VAL A 1 429 ? -2.169 9.157 107.255 1.00 120.95 468 VAL A CA 1
ATOM 3420 C C . VAL A 1 429 ? -1.119 9.520 106.214 1.00 118.01 468 VAL A C 1
ATOM 3421 O O . VAL A 1 429 ? -0.280 10.389 106.447 1.00 97.79 468 VAL A O 1
ATOM 3425 N N . VAL A 1 430 ? -1.176 8.851 105.064 1.00 131.10 469 VAL A N 1
ATOM 3426 C CA . VAL A 1 430 ? -0.282 9.157 103.949 1.00 124.21 469 VAL A CA 1
ATOM 3427 C C . VAL A 1 430 ? -1.020 9.948 102.865 1.00 109.52 469 VAL A C 1
ATOM 3428 O O . VAL A 1 430 ? -2.051 9.515 102.351 1.00 97.79 469 VAL A O 1
ATOM 3432 N N . LEU A 1 431 ? -0.503 11.131 102.551 1.00 108.99 470 LEU A N 1
ATOM 3433 C CA . LEU A 1 431 ? -1.174 12.029 101.618 1.00 126.03 470 LEU A CA 1
ATOM 3434 C C . LEU A 1 431 ? -0.754 11.781 100.166 1.00 116.21 470 LEU A C 1
ATOM 3435 O O . LEU A 1 431 ? -1.401 12.248 99.226 1.00 111.30 470 LEU A O 1
ATOM 3440 N N . ARG A 1 432 ? 0.335 11.041 99.991 1.00 99.49 471 ARG A N 1
ATOM 3441 C CA . ARG A 1 432 ? 0.841 10.733 98.663 1.00 93.75 471 ARG A CA 1
ATOM 3442 C C . ARG A 1 432 ? 0.770 9.237 98.392 1.00 98.00 471 ARG A C 1
ATOM 3443 O O . ARG A 1 432 ? 1.608 8.477 98.869 1.00 98.22 471 ARG A O 1
ATOM 3451 N N . ASP A 1 433 ? -0.202 8.825 97.586 1.00 103.89 472 ASP A N 1
ATOM 3452 C CA . ASP A 1 433 ? -0.396 7.409 97.267 1.00 116.32 472 ASP A CA 1
ATOM 3453 C C . ASP A 1 433 ? -0.100 7.079 95.809 1.00 119.14 472 ASP A C 1
ATOM 3454 O O . ASP A 1 433 ? -0.637 7.720 94.906 1.00 124.10 472 ASP A O 1
ATOM 3459 N N . PRO A 1 434 ? 0.752 6.072 95.572 1.00 118.85 473 PRO A N 1
ATOM 3460 C CA . PRO A 1 434 ? 1.068 5.639 94.206 1.00 125.50 473 PRO A CA 1
ATOM 3461 C C . PRO A 1 434 ? -0.184 5.266 93.390 1.00 115.92 473 PRO A C 1
ATOM 3462 O O . PRO A 1 434 ? -0.075 5.117 92.176 1.00 119.39 473 PRO A O 1
ATOM 3466 N N . THR A 1 435 ? -1.341 5.113 94.037 1.00 103.65 474 THR A N 1
ATOM 3467 C CA . THR A 1 435 ? -2.607 4.862 93.331 1.00 107.32 474 THR A CA 1
ATOM 3468 C C . THR A 1 435 ? -3.057 5.989 92.399 1.00 104.89 474 THR A C 1
ATOM 3469 O O . THR A 1 435 ? -3.365 5.744 91.233 1.00 112.71 474 THR A O 1
ATOM 3473 N N . LEU A 1 436 ? -3.107 7.217 92.910 1.00 106.73 475 LEU A N 1
ATOM 3474 C CA . LEU A 1 436 ? -3.574 8.347 92.109 1.00 107.91 475 LEU A CA 1
ATOM 3475 C C . LEU A 1 436 ? -2.396 9.039 91.408 1.00 87.73 475 LEU A C 1
ATOM 3476 O O . LEU A 1 436 ? -1.235 8.743 91.689 1.00 77.64 475 LEU A O 1
ATOM 3481 N N . PHE A 1 437 ? -2.696 9.987 90.527 1.00 85.70 476 PHE A N 1
ATOM 3482 C CA . PHE A 1 437 ? -1.668 10.652 89.743 1.00 90.78 476 PHE A CA 1
ATOM 3483 C C . PHE A 1 437 ? -1.949 12.137 89.615 1.00 94.40 476 PHE A C 1
ATOM 3484 O O . PHE A 1 437 ? -3.101 12.559 89.530 1.00 103.29 476 PHE A O 1
ATOM 3492 N N . SER A 1 438 ? -0.884 12.928 89.592 1.00 81.22 477 SER A N 1
ATOM 3493 C CA . SER A 1 438 ? -1.001 14.347 89.305 1.00 77.07 477 SER A CA 1
ATOM 3494 C C . SER A 1 438 ? 0.012 14.733 88.233 1.00 85.23 477 SER A C 1
ATOM 3495 O O . SER A 1 438 ? 1.205 14.451 88.359 1.00 75.96 477 SER A O 1
ATOM 3498 N N . PHE A 1 439 ? -0.471 15.364 87.169 1.00 85.15 478 PHE A N 1
ATOM 3499 C CA . PHE A 1 439 ? 0.411 15.875 86.132 1.00 71.15 478 PHE A CA 1
ATOM 3500 C C . PHE A 1 439 ? 0.470 17.392 86.221 1.00 75.93 478 PHE A C 1
ATOM 3501 O O . PHE A 1 439 ? -0.526 18.048 86.525 1.00 81.46 478 PHE A O 1
ATOM 3509 N N . LEU A 1 440 ? 1.651 17.939 85.961 1.00 74.54 479 LEU A N 1
ATOM 3510 C CA . LEU A 1 440 ? 1.855 19.382 85.940 1.00 75.17 479 LEU A CA 1
ATOM 3511 C C . LEU A 1 440 ? 2.790 19.798 84.800 1.00 81.26 479 LEU A C 1
ATOM 3512 O O . LEU A 1 440 ? 3.833 19.176 84.574 1.00 78.01 479 LEU A O 1
ATOM 3517 N N . TRP A 1 441 ? 2.404 20.844 84.075 1.00 74.42 480 TRP A N 1
ATOM 3518 C CA . TRP A 1 441 ? 3.263 21.414 83.045 1.00 64.23 480 TRP A CA 1
ATOM 3519 C C . TRP A 1 441 ? 4.197 22.438 83.664 1.00 69.05 480 TRP A C 1
ATOM 3520 O O . TRP A 1 441 ? 3.774 23.264 84.469 1.00 87.76 480 TRP A O 1
ATOM 3531 N N . VAL A 1 442 ? 5.471 22.386 83.299 1.00 64.66 481 VAL A N 1
ATOM 3532 C CA . VAL A 1 442 ? 6.415 23.404 83.741 1.00 68.28 481 VAL A CA 1
ATOM 3533 C C . VAL A 1 442 ? 7.022 24.128 82.546 1.00 71.03 481 VAL A C 1
ATOM 3534 O O . VAL A 1 442 ? 7.792 23.553 81.784 1.00 79.16 481 VAL A O 1
ATOM 3538 N N . VAL A 1 443 ? 6.688 25.402 82.398 1.00 73.17 482 VAL A N 1
ATOM 3539 C CA . VAL A 1 443 ? 7.062 26.153 81.211 1.00 73.69 482 VAL A CA 1
ATOM 3540 C C . VAL A 1 443 ? 8.057 27.266 81.531 1.00 83.22 482 VAL A C 1
ATOM 3541 O O . VAL A 1 443 ? 8.427 27.460 82.689 1.00 98.41 482 VAL A O 1
ATOM 3545 N N . ASP A 1 444 ? 8.491 27.983 80.496 1.00 77.67 483 ASP A N 1
ATOM 3546 C CA . ASP A 1 444 ? 9.288 29.201 80.657 1.00 70.61 483 ASP A CA 1
ATOM 3547 C C . ASP A 1 444 ? 10.619 29.029 81.398 1.00 66.05 483 ASP A C 1
ATOM 3548 O O . ASP A 1 444 ? 11.033 29.911 82.146 1.00 67.40 483 ASP A O 1
ATOM 3553 N N . PHE A 1 445 ? 11.292 27.908 81.179 1.00 60.05 484 PHE A N 1
ATOM 3554 C CA . PHE A 1 445 ? 12.595 27.671 81.790 1.00 66.64 484 PHE A CA 1
ATOM 3555 C C . PHE A 1 445 ? 13.611 28.704 81.314 1.00 79.44 484 PHE A C 1
ATOM 3556 O O . PHE A 1 445 ? 13.395 29.359 80.298 1.00 88.75 484 PHE A O 1
ATOM 3564 N N . PRO A 1 446 ? 14.719 28.868 82.054 1.00 86.68 485 PRO A N 1
ATOM 3565 C CA . PRO A 1 446 ? 15.819 29.704 81.555 1.00 98.07 485 PRO A CA 1
ATOM 3566 C C . PRO A 1 446 ? 16.400 29.162 80.247 1.00 102.04 485 PRO A C 1
ATOM 3567 O O . PRO A 1 446 ? 16.345 27.958 80.009 1.00 98.61 485 PRO A O 1
ATOM 3571 N N . LEU A 1 447 ? 16.896 30.050 79.392 1.00 103.24 486 LEU A N 1
ATOM 3572 C CA . LEU A 1 447 ? 17.545 29.649 78.143 1.00 98.58 486 LEU A CA 1
ATOM 3573 C C . LEU A 1 447 ? 19.027 29.279 78.301 1.00 107.23 486 LEU A C 1
ATOM 3574 O O . LEU A 1 447 ? 19.536 28.411 77.588 1.00 105.63 486 LEU A O 1
ATOM 3579 N N . PHE A 1 448 ? 19.714 29.939 79.231 1.00 104.48 487 PHE A N 1
ATOM 3580 C CA . PHE A 1 448 ? 21.150 29.730 79.422 1.00 112.20 487 PHE A CA 1
ATOM 3581 C C . PHE A 1 448 ? 21.547 29.673 80.894 1.00 119.95 487 PHE A C 1
ATOM 3582 O O . PHE A 1 448 ? 20.952 30.354 81.727 1.00 125.88 487 PHE A O 1
ATOM 3590 N N . LEU A 1 449 ? 22.561 28.864 81.203 1.00 128.47 488 LEU A N 1
ATOM 3591 C CA . LEU A 1 449 ? 23.095 28.754 82.565 1.00 135.35 488 LEU A CA 1
ATOM 3592 C C . LEU A 1 449 ? 24.634 28.695 82.561 1.00 139.25 488 LEU A C 1
ATOM 3593 O O . LEU A 1 449 ? 25.223 28.057 81.694 1.00 156.23 488 LEU A O 1
ATOM 3598 N N . PRO A 1 450 ? 25.281 29.351 83.546 1.00 127.78 489 PRO A N 1
ATOM 3599 C CA . PRO A 1 450 ? 26.695 29.781 83.539 1.00 142.26 489 PRO A CA 1
ATOM 3600 C C . PRO A 1 450 ? 27.842 28.743 83.537 1.00 149.43 489 PRO A C 1
ATOM 3601 O O . PRO A 1 450 ? 28.829 28.955 82.831 1.00 148.71 489 PRO A O 1
ATOM 3605 N N . LYS A 1 451 ? 27.731 27.670 84.311 1.00 152.01 490 LYS A N 1
ATOM 3606 C CA . LYS A 1 451 ? 28.874 26.789 84.597 1.00 160.45 490 LYS A CA 1
ATOM 3607 C C . LYS A 1 451 ? 28.948 25.586 83.613 1.00 157.91 490 LYS A C 1
ATOM 3608 O O . LYS A 1 451 ? 28.087 25.507 82.738 1.00 140.84 490 LYS A O 1
ATOM 3614 N N . GLU A 1 452 ? 29.918 24.654 83.697 1.00 174.73 491 GLU A N 1
ATOM 3615 C CA . GLU A 1 452 ? 30.941 24.488 84.751 1.00 186.94 491 GLU A CA 1
ATOM 3616 C C . GLU A 1 452 ? 32.241 25.268 84.584 1.00 180.63 491 GLU A C 1
ATOM 3617 O O . GLU A 1 452 ? 33.015 25.391 85.535 1.00 180.14 491 GLU A O 1
ATOM 3623 N N . GLU A 1 453 ? 32.495 25.785 83.388 1.00 180.86 492 GLU A N 1
ATOM 3624 C CA . GLU A 1 453 ? 33.632 26.671 83.217 1.00 186.32 492 GLU A CA 1
ATOM 3625 C C . GLU A 1 453 ? 33.253 27.951 83.944 1.00 186.78 492 GLU A C 1
ATOM 3626 O O . GLU A 1 453 ? 32.070 28.180 84.212 1.00 171.59 492 GLU A O 1
ATOM 3632 N N . ASN A 1 454 ? 34.246 28.760 84.297 1.00 194.56 493 ASN A N 1
ATOM 3633 C CA . ASN A 1 454 ? 33.981 29.990 85.032 1.00 191.06 493 ASN A CA 1
ATOM 3634 C C . ASN A 1 454 ? 32.933 30.830 84.317 1.00 186.25 493 ASN A C 1
ATOM 3635 O O . ASN A 1 454 ? 33.051 31.087 83.116 1.00 182.16 493 ASN A O 1
ATOM 3640 N N . PRO A 1 455 ? 31.871 31.212 85.040 1.00 176.32 494 PRO A N 1
ATOM 3641 C CA . PRO A 1 455 ? 30.880 32.111 84.444 1.00 174.45 494 PRO A CA 1
ATOM 3642 C C . PRO A 1 455 ? 31.552 33.382 83.921 1.00 158.14 494 PRO A C 1
ATOM 3643 O O . PRO A 1 455 ? 32.288 34.038 84.656 1.00 147.65 494 PRO A O 1
ATOM 3647 N N . ARG A 1 456 ? 31.291 33.721 82.662 1.00 163.76 495 ARG A N 1
ATOM 3648 C CA . ARG A 1 456 ? 30.336 32.972 81.851 1.00 173.95 495 ARG A CA 1
ATOM 3649 C C . ARG A 1 456 ? 30.877 32.480 80.499 1.00 171.78 495 ARG A C 1
ATOM 3650 O O . ARG A 1 456 ? 31.164 33.271 79.600 1.00 167.28 495 ARG A O 1
ATOM 3658 N N . GLU A 1 457 ? 31.024 31.164 80.372 1.00 170.52 496 GLU A N 1
ATOM 3659 C CA . GLU A 1 457 ? 31.122 30.516 79.066 1.00 178.22 496 GLU A CA 1
ATOM 3660 C C . GLU A 1 457 ? 29.741 29.965 78.747 1.00 170.82 496 GLU A C 1
ATOM 3661 O O . GLU A 1 457 ? 29.509 29.335 77.711 1.00 155.89 496 GLU A O 1
ATOM 3667 N N . LEU A 1 458 ? 28.839 30.224 79.686 1.00 158.68 497 LEU A N 1
ATOM 3668 C CA . LEU A 1 458 ? 27.468 29.735 79.693 1.00 149.03 497 LEU A CA 1
ATOM 3669 C C . LEU A 1 458 ? 27.354 28.233 79.504 1.00 161.64 497 LEU A C 1
ATOM 3670 O O . LEU A 1 458 ? 28.222 27.463 79.922 1.00 177.05 497 LEU A O 1
ATOM 3675 N N . GLU A 1 459 ? 26.280 27.855 78.819 1.00 156.14 498 GLU A N 1
ATOM 3676 C CA . GLU A 1 459 ? 25.926 26.480 78.514 1.00 160.09 498 GLU A CA 1
ATOM 3677 C C . GLU A 1 459 ? 24.540 26.601 77.910 1.00 150.70 498 GLU A C 1
ATOM 3678 O O . GLU A 1 459 ? 23.870 27.619 78.096 1.00 130.29 498 GLU A O 1
ATOM 3684 N N . SER A 1 460 ? 24.088 25.572 77.210 1.00 151.37 499 SER A N 1
ATOM 3685 C CA . SER A 1 460 ? 22.699 25.537 76.795 1.00 137.30 499 SER A CA 1
ATOM 3686 C C . SER A 1 460 ? 21.888 25.014 77.974 1.00 137.56 499 SER A C 1
ATOM 3687 O O . SER A 1 460 ? 22.283 24.034 78.611 1.00 144.25 499 SER A O 1
ATOM 3690 N N . ALA A 1 461 ? 20.781 25.687 78.279 1.00 121.63 500 ALA A N 1
ATOM 3691 C CA . ALA A 1 461 ? 19.907 25.284 79.380 1.00 118.73 500 ALA A CA 1
ATOM 3692 C C . ALA A 1 461 ? 19.605 23.797 79.313 1.00 107.27 500 ALA A C 1
ATOM 3693 O O . ALA A 1 461 ? 19.967 23.035 80.209 1.00 100.78 500 ALA A O 1
ATOM 3695 N N . HIS A 1 462 ? 18.936 23.398 78.238 1.00 98.14 501 HIS A N 1
ATOM 3696 C CA . HIS A 1 462 ? 18.648 21.998 77.985 1.00 105.89 501 HIS A CA 1
ATOM 3697 C C . HIS A 1 462 ? 19.220 21.597 76.629 1.00 115.39 501 HIS A C 1
ATOM 3698 O O . HIS A 1 462 ? 20.125 20.763 76.535 1.00 108.09 501 HIS A O 1
ATOM 3705 N N . HIS A 1 463 ? 18.690 22.212 75.578 1.00 109.14 502 HIS A N 1
ATOM 3706 C CA . HIS A 1 463 ? 19.113 21.911 74.222 1.00 106.25 502 HIS A CA 1
ATOM 3707 C C . HIS A 1 463 ? 19.709 23.176 73.615 1.00 113.88 502 HIS A C 1
ATOM 3708 O O . HIS A 1 463 ? 19.236 24.282 73.898 1.00 97.71 502 HIS A O 1
ATOM 3715 N N . PRO A 1 464 ? 20.761 23.018 72.793 1.00 119.99 503 PRO A N 1
ATOM 3716 C CA . PRO A 1 464 ? 21.394 24.148 72.110 1.00 99.03 503 PRO A CA 1
ATOM 3717 C C . PRO A 1 464 ? 20.378 24.944 71.311 1.00 93.69 503 PRO A C 1
ATOM 3718 O O . PRO A 1 464 ? 20.396 26.170 71.376 1.00 83.03 503 PRO A O 1
ATOM 3722 N N . PHE A 1 465 ? 19.490 24.264 70.589 1.00 97.58 504 PHE A N 1
ATOM 3723 C CA . PHE A 1 465 ? 18.488 24.972 69.805 1.00 104.75 504 PHE A CA 1
ATOM 3724 C C . PHE A 1 465 ? 17.164 24.932 70.542 1.00 104.18 504 PHE A C 1
ATOM 3725 O O . PHE A 1 465 ? 16.459 23.924 70.528 1.00 100.85 504 PHE A O 1
ATOM 3733 N N . THR A 1 466 ? 16.814 26.055 71.151 1.00 94.75 505 THR A N 1
ATOM 3734 C CA . THR A 1 466 ? 15.570 26.168 71.882 1.00 91.39 505 THR A CA 1
ATOM 3735 C C . THR A 1 466 ? 15.014 27.559 71.663 1.00 102.81 505 THR A C 1
ATOM 3736 O O . THR A 1 466 ? 15.699 28.549 71.916 1.00 90.62 505 THR A O 1
ATOM 3740 N N . ALA A 1 467 ? 13.768 27.636 71.211 1.00 120.17 506 ALA A N 1
ATOM 3741 C CA . ALA A 1 467 ? 13.148 28.924 70.924 1.00 113.90 506 ALA A CA 1
ATOM 3742 C C . ALA A 1 467 ? 12.929 29.709 72.204 1.00 102.57 506 ALA A C 1
ATOM 3743 O O . ALA A 1 467 ? 12.232 29.247 73.106 1.00 104.20 506 ALA A O 1
ATOM 3745 N N . PRO A 1 468 ? 13.546 30.894 72.296 1.00 101.72 507 PRO A N 1
ATOM 3746 C CA . PRO A 1 468 ? 13.303 31.766 73.450 1.00 100.29 507 PRO A CA 1
ATOM 3747 C C . PRO A 1 468 ? 11.878 32.324 73.445 1.00 90.36 507 PRO A C 1
ATOM 3748 O O . PRO A 1 468 ? 11.374 32.697 72.383 1.00 68.85 507 PRO A O 1
ATOM 3752 N N . HIS A 1 469 ? 11.238 32.345 74.614 1.00 101.58 508 HIS A N 1
ATOM 3753 C CA . HIS A 1 469 ? 9.925 32.961 74.766 1.00 107.39 508 HIS A CA 1
ATOM 3754 C C . HIS A 1 469 ? 10.115 34.338 74.195 1.00 117.53 508 HIS A C 1
ATOM 3755 O O . HIS A 1 469 ? 11.035 35.038 74.619 1.00 135.16 508 HIS A O 1
ATOM 3762 N N . PRO A 1 470 ? 9.275 34.724 73.215 1.00 120.08 509 PRO A N 1
ATOM 3763 C CA . PRO A 1 470 ? 9.693 35.867 72.394 1.00 133.31 509 PRO A CA 1
ATOM 3764 C C . PRO A 1 470 ? 10.081 37.109 73.197 1.00 126.64 509 PRO A C 1
ATOM 3765 O O . PRO A 1 470 ? 11.234 37.494 73.070 1.00 118.06 509 PRO A O 1
ATOM 3769 N N . SER A 1 471 ? 9.202 37.645 74.044 1.00 107.04 510 SER A N 1
ATOM 3770 C CA . SER A 1 471 ? 9.569 38.621 75.081 1.00 116.62 510 SER A CA 1
ATOM 3771 C C . SER A 1 471 ? 10.731 39.522 74.658 1.00 155.99 510 SER A C 1
ATOM 3772 O O . SER A 1 471 ? 11.772 39.535 75.315 1.00 165.52 510 SER A O 1
ATOM 3775 N N . ASP A 1 472 ? 10.550 40.238 73.550 1.00 167.54 511 ASP A N 1
ATOM 3776 C CA . ASP A 1 472 ? 11.580 41.101 72.950 1.00 161.13 511 ASP A CA 1
ATOM 3777 C C . ASP A 1 472 ? 12.813 40.364 72.353 1.00 152.15 511 ASP A C 1
ATOM 3778 O O . ASP A 1 472 ? 13.556 40.946 71.559 1.00 144.69 511 ASP A O 1
ATOM 3783 N N . ILE A 1 473 ? 13.018 39.096 72.730 1.00 148.01 512 ILE A N 1
ATOM 3784 C CA . ILE A 1 473 ? 14.034 38.189 72.144 1.00 138.51 512 ILE A CA 1
ATOM 3785 C C . ILE A 1 473 ? 15.489 38.645 72.356 1.00 144.77 512 ILE A C 1
ATOM 3786 O O . ILE A 1 473 ? 16.430 37.847 72.266 1.00 113.58 512 ILE A O 1
ATOM 3791 N N . HIS A 1 474 ? 15.650 39.919 72.703 1.00 151.17 513 HIS A N 1
ATOM 3792 C CA . HIS A 1 474 ? 16.935 40.603 72.613 1.00 153.11 513 HIS A CA 1
ATOM 3793 C C . HIS A 1 474 ? 17.708 40.524 73.919 1.00 153.83 513 HIS A C 1
ATOM 3794 O O . HIS A 1 474 ? 18.899 40.860 73.981 1.00 157.00 513 HIS A O 1
ATOM 3801 N N . LEU A 1 475 ? 17.036 40.035 74.955 1.00 156.96 514 LEU A N 1
ATOM 3802 C CA . LEU A 1 475 ? 17.677 39.837 76.247 1.00 155.80 514 LEU A CA 1
ATOM 3803 C C . LEU A 1 475 ? 18.848 38.872 76.080 1.00 153.16 514 LEU A C 1
ATOM 3804 O O . LEU A 1 475 ? 19.745 38.828 76.917 1.00 136.70 514 LEU A O 1
ATOM 3809 N N . LEU A 1 476 ? 18.826 38.109 74.986 1.00 157.91 515 LEU A N 1
ATOM 3810 C CA . LEU A 1 476 ? 19.953 37.282 74.566 1.00 153.45 515 LEU A CA 1
ATOM 3811 C C . LEU A 1 476 ? 21.222 38.103 74.464 1.00 153.21 515 LEU A C 1
ATOM 3812 O O . LEU A 1 476 ? 22.244 37.776 75.066 1.00 155.29 515 LEU A O 1
ATOM 3817 N N . TYR A 1 477 ? 21.140 39.172 73.682 1.00 156.06 516 TYR A N 1
ATOM 3818 C CA . TYR A 1 477 ? 22.277 40.046 73.436 1.00 152.99 516 TYR A CA 1
ATOM 3819 C C . TYR A 1 477 ? 22.556 40.987 74.592 1.00 158.59 516 TYR A C 1
ATOM 3820 O O . TYR A 1 477 ? 23.713 41.171 74.978 1.00 153.99 516 TYR A O 1
ATOM 3829 N N . THR A 1 478 ? 21.505 41.602 75.127 1.00 158.22 517 THR A N 1
ATOM 3830 C CA . THR A 1 478 ? 21.679 42.475 76.283 1.00 150.97 517 THR A CA 1
ATOM 3831 C C . THR A 1 478 ? 22.299 41.717 77.456 1.00 163.31 517 THR A C 1
ATOM 3832 O O . THR A 1 478 ? 23.473 41.907 77.781 1.00 145.97 517 THR A O 1
ATOM 3836 N N . GLU A 1 479 ? 21.503 40.842 78.069 1.00 175.23 518 GLU A N 1
ATOM 3837 C CA . GLU A 1 479 ? 21.920 40.084 79.248 1.00 169.61 518 GLU A CA 1
ATOM 3838 C C . GLU A 1 479 ? 21.522 38.613 79.151 1.00 167.26 518 GLU A C 1
ATOM 3839 O O . GLU A 1 479 ? 20.410 38.253 79.549 1.00 162.45 518 GLU A O 1
ATOM 3845 N N . PRO A 1 480 ? 22.410 37.755 78.613 1.00 164.37 519 PRO A N 1
ATOM 3846 C CA . PRO A 1 480 ? 21.997 36.349 78.538 1.00 160.52 519 PRO A CA 1
ATOM 3847 C C . PRO A 1 480 ? 21.800 35.763 79.936 1.00 159.73 519 PRO A C 1
ATOM 3848 O O . PRO A 1 480 ? 22.124 36.424 80.924 1.00 157.59 519 PRO A O 1
ATOM 3852 N N . LYS A 1 481 ? 21.282 34.539 80.004 1.00 149.74 520 LYS A N 1
ATOM 3853 C CA . LYS A 1 481 ? 20.852 33.907 81.258 1.00 142.72 520 LYS A CA 1
ATOM 3854 C C . LYS A 1 481 ? 19.626 34.584 81.875 1.00 121.78 520 LYS A C 1
ATOM 3855 O O . LYS A 1 481 ? 18.976 34.016 82.750 1.00 134.03 520 LYS A O 1
ATOM 3861 N N . LYS A 1 482 ? 19.312 35.791 81.415 1.00 106.75 521 LYS A N 1
ATOM 3862 C CA . LYS A 1 482 ? 18.131 36.509 81.879 1.00 132.19 521 LYS A CA 1
ATOM 3863 C C . LYS A 1 482 ? 16.977 36.349 80.898 1.00 146.34 521 LYS A C 1
ATOM 3864 O O . LYS A 1 482 ? 15.871 36.837 81.133 1.00 158.01 521 LYS A O 1
ATOM 3870 N N . ALA A 1 483 ? 17.248 35.668 79.792 1.00 137.73 522 ALA A N 1
ATOM 3871 C CA . ALA A 1 483 ? 16.238 35.433 78.775 1.00 127.89 522 ALA A CA 1
ATOM 3872 C C . ALA A 1 483 ? 15.708 34.021 78.925 1.00 115.83 522 ALA A C 1
ATOM 3873 O O . ALA A 1 483 ? 16.481 33.080 79.094 1.00 118.46 522 ALA A O 1
ATOM 3875 N N . ARG A 1 484 ? 14.390 33.870 78.864 1.00 103.71 523 ARG A N 1
ATOM 3876 C CA . ARG A 1 484 ? 13.783 32.556 79.027 1.00 98.39 523 ARG A CA 1
ATOM 3877 C C . ARG A 1 484 ? 13.609 31.819 77.697 1.00 107.86 523 ARG A C 1
ATOM 3878 O O . ARG A 1 484 ? 13.927 32.354 76.634 1.00 114.94 523 ARG A O 1
ATOM 3886 N N . SER A 1 485 ? 13.108 30.587 77.765 1.00 102.94 524 SER A N 1
ATOM 3887 C CA . SER A 1 485 ? 12.920 29.773 76.569 1.00 97.15 524 SER A CA 1
ATOM 3888 C C . SER A 1 485 ? 11.509 29.211 76.488 1.00 86.18 524 SER A C 1
ATOM 3889 O O . SER A 1 485 ? 10.683 29.429 77.375 1.00 78.20 524 SER A O 1
ATOM 3892 N N . GLN A 1 486 ? 11.235 28.492 75.409 1.00 92.64 525 GLN A N 1
ATOM 3893 C CA . GLN A 1 486 ? 9.952 27.829 75.256 1.00 96.24 525 GLN A CA 1
ATOM 3894 C C . GLN A 1 486 ? 10.026 26.377 75.704 1.00 101.06 525 GLN A C 1
ATOM 3895 O O . GLN A 1 486 ? 9.065 25.636 75.544 1.00 105.63 525 GLN A O 1
ATOM 3901 N N . HIS A 1 487 ? 11.173 25.971 76.243 1.00 97.05 526 HIS A N 1
ATOM 3902 C CA . HIS A 1 487 ? 11.329 24.623 76.785 1.00 91.51 526 HIS A CA 1
ATOM 3903 C C . HIS A 1 487 ? 10.273 24.296 77.843 1.00 95.48 526 HIS A C 1
ATOM 3904 O O . HIS A 1 487 ? 9.920 25.141 78.667 1.00 96.98 526 HIS A O 1
ATOM 3911 N N . TYR A 1 488 ? 9.779 23.063 77.815 1.00 84.89 527 TYR A N 1
ATOM 3912 C CA . TYR A 1 488 ? 8.727 22.634 78.731 1.00 84.85 527 TYR A CA 1
ATOM 3913 C C . TYR A 1 488 ? 9.076 21.279 79.321 1.00 87.10 527 TYR A C 1
ATOM 3914 O O . TYR A 1 488 ? 9.799 20.497 78.708 1.00 90.68 527 TYR A O 1
ATOM 3923 N N . ASP A 1 489 ? 8.562 21.013 80.517 1.00 83.79 528 ASP A N 1
ATOM 3924 C CA . ASP A 1 489 ? 8.733 19.721 81.167 1.00 73.69 528 ASP A CA 1
ATOM 3925 C C . ASP A 1 489 ? 7.399 19.232 81.708 1.00 76.51 528 ASP A C 1
ATOM 3926 O O . ASP A 1 489 ? 6.653 19.989 82.331 1.00 81.74 528 ASP A O 1
ATOM 3931 N N . LEU A 1 490 ? 7.091 17.966 81.457 1.00 75.29 529 LEU A N 1
ATOM 3932 C CA . LEU A 1 490 ? 5.923 17.350 82.062 1.00 71.47 529 LEU A CA 1
ATOM 3933 C C . LEU A 1 490 ? 6.380 16.654 83.336 1.00 74.96 529 LEU A C 1
ATOM 3934 O O . LEU A 1 490 ? 7.343 15.885 83.314 1.00 65.07 529 LEU A O 1
ATOM 3939 N N . VAL A 1 491 ? 5.715 16.950 84.451 1.00 72.64 530 VAL A N 1
ATOM 3940 C CA . VAL A 1 491 ? 6.017 16.260 85.698 1.00 60.40 530 VAL A CA 1
ATOM 3941 C C . VAL A 1 491 ? 4.824 15.455 86.193 1.00 64.36 530 VAL A C 1
ATOM 3942 O O . VAL A 1 491 ? 3.687 15.925 86.176 1.00 52.58 530 VAL A O 1
ATOM 3946 N N . LEU A 1 492 ? 5.099 14.223 86.609 1.00 68.27 531 LEU A N 1
ATOM 3947 C CA . LEU A 1 492 ? 4.073 13.337 87.142 1.00 70.97 531 LEU A CA 1
ATOM 3948 C C . LEU A 1 492 ? 4.483 12.836 88.518 1.00 78.51 531 LEU A C 1
ATOM 3949 O O . LEU A 1 492 ? 5.463 12.096 88.649 1.00 74.09 531 LEU A O 1
ATOM 3954 N N . ASN A 1 493 ? 3.723 13.244 89.534 1.00 70.93 532 ASN A N 1
ATOM 3955 C CA . ASN A 1 493 ? 3.974 12.841 90.914 1.00 76.05 532 ASN A CA 1
ATOM 3956 C C . ASN A 1 493 ? 5.439 13.002 91.325 1.00 83.34 532 ASN A C 1
ATOM 3957 O O . ASN A 1 493 ? 6.063 12.067 91.832 1.00 78.88 532 ASN A O 1
ATOM 3962 N N . GLY A 1 494 ? 5.990 14.184 91.071 1.00 78.38 533 GLY A N 1
ATOM 3963 C CA . GLY A 1 494 ? 7.326 14.511 91.531 1.00 82.41 533 GLY A CA 1
ATOM 3964 C C . GLY A 1 494 ? 8.439 13.954 90.672 1.00 81.41 533 GLY A C 1
ATOM 3965 O O . GLY A 1 494 ? 9.615 14.044 91.024 1.00 88.41 533 GLY A O 1
ATOM 3966 N N . ASN A 1 495 ? 8.069 13.381 89.535 1.00 80.41 534 ASN A N 1
ATOM 3967 C CA . ASN A 1 495 ? 9.048 12.842 88.604 1.00 91.49 534 ASN A CA 1
ATOM 3968 C C . ASN A 1 495 ? 9.039 13.628 87.308 1.00 87.18 534 ASN A C 1
ATOM 3969 O O . ASN A 1 495 ? 8.025 14.224 86.947 1.00 75.52 534 ASN A O 1
ATOM 3974 N N . GLU A 1 496 ? 10.156 13.613 86.588 1.00 84.69 535 GLU A N 1
ATOM 3975 C CA . GLU A 1 496 ? 10.139 14.185 85.257 1.00 81.50 535 GLU A CA 1
ATOM 3976 C C . GLU A 1 496 ? 9.783 13.045 84.318 1.00 82.65 535 GLU A C 1
ATOM 3977 O O . GLU A 1 496 ? 10.599 12.171 84.021 1.00 83.09 535 GLU A O 1
ATOM 3983 N N . ILE A 1 497 ? 8.546 13.078 83.842 1.00 74.78 536 ILE A N 1
ATOM 3984 C CA . ILE A 1 497 ? 8.012 12.014 83.013 1.00 62.09 536 ILE A CA 1
ATOM 3985 C C . ILE A 1 497 ? 8.457 12.245 81.568 1.00 75.81 536 ILE A C 1
ATOM 3986 O O . ILE A 1 497 ? 8.805 11.309 80.854 1.00 72.41 536 ILE A O 1
ATOM 3991 N N . GLY A 1 498 ? 8.478 13.507 81.154 1.00 86.73 537 GLY A N 1
ATOM 3992 C CA . GLY A 1 498 ? 8.944 13.869 79.827 1.00 80.52 537 GLY A CA 1
ATOM 3993 C C . GLY A 1 498 ? 9.283 15.346 79.712 1.00 86.66 537 GLY A C 1
ATOM 3994 O O . GLY A 1 498 ? 8.898 16.155 80.559 1.00 90.29 537 GLY A O 1
ATOM 3995 N N . GLY A 1 499 ? 10.007 15.698 78.657 1.00 80.75 538 GLY A N 1
ATOM 3996 C CA . GLY A 1 499 ? 10.370 17.079 78.404 1.00 77.61 538 GLY A CA 1
ATOM 3997 C C . GLY A 1 499 ? 10.732 17.323 76.950 1.00 87.08 538 GLY A C 1
ATOM 3998 O O . GLY A 1 499 ? 10.978 16.390 76.188 1.00 85.41 538 GLY A O 1
ATOM 3999 N N . GLY A 1 500 ? 10.763 18.591 76.562 1.00 96.27 539 GLY A N 1
ATOM 4000 C CA . GLY A 1 500 ? 11.132 18.968 75.212 1.00 98.03 539 GLY A CA 1
ATOM 4001 C C . GLY A 1 500 ? 11.098 20.475 75.057 1.00 105.09 539 GLY A C 1
ATOM 4002 O O . GLY A 1 500 ? 10.958 21.206 76.043 1.00 96.35 539 GLY A O 1
ATOM 4003 N N . SER A 1 501 ? 11.219 20.945 73.819 1.00 97.81 540 SER A N 1
ATOM 4004 C CA . SER A 1 501 ? 11.181 22.377 73.548 1.00 95.49 540 SER A CA 1
ATOM 4005 C C . SER A 1 501 ? 10.663 22.648 72.150 1.00 83.28 540 SER A C 1
ATOM 4006 O O . SER A 1 501 ? 10.390 21.719 71.395 1.00 85.35 540 SER A O 1
ATOM 4009 N N . ILE A 1 502 ? 10.532 23.925 71.808 1.00 82.30 541 ILE A N 1
ATOM 4010 C CA . ILE A 1 502 ? 10.297 24.299 70.428 1.00 84.29 541 ILE A CA 1
ATOM 4011 C C . ILE A 1 502 ? 11.674 24.559 69.842 1.00 102.26 541 ILE A C 1
ATOM 4012 O O . ILE A 1 502 ? 12.332 25.538 70.194 1.00 95.43 541 ILE A O 1
ATOM 4017 N N . ARG A 1 503 ? 12.117 23.670 68.958 1.00 117.37 542 ARG A N 1
ATOM 4018 C CA . ARG A 1 503 ? 13.426 23.808 68.337 1.00 110.51 542 ARG A CA 1
ATOM 4019 C C . ARG A 1 503 ? 13.348 25.051 67.446 1.00 114.06 542 ARG A C 1
ATOM 4020 O O . ARG A 1 503 ? 12.288 25.357 66.897 1.00 114.93 542 ARG A O 1
ATOM 4028 N N . ILE A 1 504 ? 14.447 25.788 67.323 1.00 108.39 543 ILE A N 1
ATOM 4029 C CA . ILE A 1 504 ? 14.407 27.057 66.600 1.00 96.39 543 ILE A CA 1
ATOM 4030 C C . ILE A 1 504 ? 14.794 26.932 65.121 1.00 95.78 543 ILE A C 1
ATOM 4031 O O . ILE A 1 504 ? 15.756 26.247 64.772 1.00 85.80 543 ILE A O 1
ATOM 4036 N N . HIS A 1 505 ? 14.021 27.593 64.262 1.00 98.69 544 HIS A N 1
ATOM 4037 C CA . HIS A 1 505 ? 14.272 27.615 62.823 1.00 90.73 544 HIS A CA 1
ATOM 4038 C C . HIS A 1 505 ? 15.047 28.867 62.423 1.00 98.13 544 HIS A C 1
ATOM 4039 O O . HIS A 1 505 ? 15.457 29.639 63.285 1.00 106.10 544 HIS A O 1
ATOM 4046 N N . ASN A 1 506 ? 15.230 29.074 61.119 1.00 102.38 545 ASN A N 1
ATOM 4047 C CA . ASN A 1 506 ? 15.902 30.282 60.614 1.00 100.04 545 ASN A CA 1
ATOM 4048 C C . ASN A 1 506 ? 17.349 30.517 61.100 1.00 93.35 545 ASN A C 1
ATOM 4049 O O . ASN A 1 506 ? 17.596 31.228 62.074 1.00 90.98 545 ASN A O 1
ATOM 4054 N N . ALA A 1 507 ? 18.295 29.857 60.437 1.00 96.75 546 ALA A N 1
ATOM 4055 C CA . ALA A 1 507 ? 19.688 29.765 60.893 1.00 107.00 546 ALA A CA 1
ATOM 4056 C C . ALA A 1 507 ? 20.324 31.089 61.304 1.00 105.15 546 ALA A C 1
ATOM 4057 O O . ALA A 1 507 ? 21.334 31.091 62.005 1.00 90.14 546 ALA A O 1
ATOM 4059 N N . GLU A 1 508 ? 19.754 32.200 60.846 1.00 123.06 547 GLU A N 1
ATOM 4060 C CA . GLU A 1 508 ? 20.177 33.529 61.280 1.00 130.60 547 GLU A CA 1
ATOM 4061 C C . GLU A 1 508 ? 20.304 33.612 62.802 1.00 132.50 547 GLU A C 1
ATOM 4062 O O . GLU A 1 508 ? 21.319 34.082 63.323 1.00 140.07 547 GLU A O 1
ATOM 4068 N N . LEU A 1 509 ? 19.276 33.143 63.505 1.00 116.93 548 LEU A N 1
ATOM 4069 C CA . LEU A 1 509 ? 19.234 33.195 64.965 1.00 102.15 548 LEU A CA 1
ATOM 4070 C C . LEU A 1 509 ? 20.202 32.192 65.581 1.00 95.45 548 LEU A C 1
ATOM 4071 O O . LEU A 1 509 ? 20.914 32.496 66.538 1.00 95.05 548 LEU A O 1
ATOM 4076 N N . GLN A 1 510 ? 20.209 30.992 65.015 1.00 89.74 549 GLN A N 1
ATOM 4077 C CA . GLN A 1 510 ? 21.054 29.896 65.473 1.00 102.38 549 GLN A CA 1
ATOM 4078 C C . GLN A 1 510 ? 22.538 30.245 65.470 1.00 114.18 549 GLN A C 1
ATOM 4079 O O . GLN A 1 510 ? 23.286 29.905 66.406 1.00 111.94 549 GLN A O 1
ATOM 4085 N N . ARG A 1 511 ? 22.944 30.923 64.399 1.00 117.12 550 ARG A N 1
ATOM 4086 C CA . ARG A 1 511 ? 24.342 31.217 64.118 1.00 116.50 550 ARG A CA 1
ATOM 4087 C C . ARG A 1 511 ? 25.057 31.823 65.310 1.00 122.23 550 ARG A C 1
ATOM 4088 O O . ARG A 1 511 ? 26.075 31.296 65.758 1.00 112.06 550 ARG A O 1
ATOM 4096 N N . TYR A 1 512 ? 24.518 32.918 65.839 1.00 124.38 551 TYR A N 1
ATOM 4097 C CA . TYR A 1 512 ? 25.222 33.626 66.900 1.00 127.65 551 TYR A CA 1
ATOM 4098 C C . TYR A 1 512 ? 25.108 32.969 68.268 1.00 118.03 551 TYR A C 1
ATOM 4099 O O . TYR A 1 512 ? 25.963 33.176 69.120 1.00 121.00 551 TYR A O 1
ATOM 4108 N N . ILE A 1 513 ? 24.059 32.186 68.487 1.00 115.71 552 ILE A N 1
ATOM 4109 C CA . ILE A 1 513 ? 23.960 31.440 69.734 1.00 111.73 552 ILE A CA 1
ATOM 4110 C C . ILE A 1 513 ? 25.078 30.406 69.767 1.00 124.11 552 ILE A C 1
ATOM 4111 O O . ILE A 1 513 ? 25.799 30.270 70.770 1.00 123.43 552 ILE A O 1
ATOM 4116 N N . LEU A 1 514 ? 25.247 29.701 68.652 1.00 125.79 553 LEU A N 1
ATOM 4117 C CA . LEU A 1 514 ? 26.381 28.794 68.529 1.00 130.14 553 LEU A CA 1
ATOM 4118 C C . LEU A 1 514 ? 27.720 29.546 68.531 1.00 146.59 553 LEU A C 1
ATOM 4119 O O . LEU A 1 514 ? 28.737 28.994 68.941 1.00 157.10 553 LEU A O 1
ATOM 4124 N N . ALA A 1 515 ? 27.713 30.806 68.097 1.00 135.26 554 ALA A N 1
ATOM 4125 C CA . ALA A 1 515 ? 28.934 31.616 68.077 1.00 123.95 554 ALA A CA 1
ATOM 4126 C C . ALA A 1 515 ? 29.405 32.007 69.477 1.00 145.89 554 ALA A C 1
ATOM 4127 O O . ALA A 1 515 ? 30.592 31.890 69.786 1.00 156.30 554 ALA A O 1
ATOM 4129 N N . THR A 1 516 ? 28.481 32.476 70.315 1.00 156.45 555 THR A N 1
ATOM 4130 C CA . THR A 1 516 ? 28.801 32.783 71.710 1.00 153.83 555 THR A CA 1
ATOM 4131 C C . THR A 1 516 ? 29.166 31.508 72.444 1.00 147.84 555 THR A C 1
ATOM 4132 O O . THR A 1 516 ? 30.095 31.499 73.249 1.00 147.25 555 THR A O 1
ATOM 4136 N N . LEU A 1 517 ? 28.430 30.433 72.171 1.00 142.05 556 LEU A N 1
ATOM 4137 C CA . LEU A 1 517 ? 28.711 29.166 72.838 1.00 148.91 556 LEU A CA 1
ATOM 4138 C C . LEU A 1 517 ? 30.120 28.638 72.527 1.00 160.48 556 LEU A C 1
ATOM 4139 O O . LEU A 1 517 ? 30.939 28.516 73.438 1.00 169.92 556 LEU A O 1
ATOM 4144 N N . LEU A 1 518 ? 30.406 28.373 71.250 1.00 162.65 557 LEU A N 1
ATOM 4145 C CA . LEU A 1 518 ? 31.751 27.991 70.798 1.00 161.98 557 LEU A CA 1
ATOM 4146 C C . LEU A 1 518 ? 31.797 27.730 69.293 1.00 179.40 557 LEU A C 1
ATOM 4147 O O . LEU A 1 518 ? 30.780 27.432 68.672 1.00 167.26 557 LEU A O 1
ATOM 4152 N N . LYS A 1 519 ? 32.996 27.781 68.724 1.00 198.60 558 LYS A N 1
ATOM 4153 C CA . LYS A 1 519 ? 33.169 27.655 67.278 1.00 198.34 558 LYS A CA 1
ATOM 4154 C C . LYS A 1 519 ? 34.060 26.470 66.938 1.00 202.66 558 LYS A C 1
ATOM 4155 O O . LYS A 1 519 ? 34.722 25.922 67.820 1.00 205.80 558 LYS A O 1
ATOM 4161 N N . GLU A 1 520 ? 34.040 26.084 65.661 1.00 213.21 559 GLU A N 1
ATOM 4162 C CA . GLU A 1 520 ? 34.582 24.811 65.159 1.00 228.55 559 GLU A CA 1
ATOM 4163 C C . GLU A 1 520 ? 33.621 23.667 65.502 1.00 226.54 559 GLU A C 1
ATOM 4164 O O . GLU A 1 520 ? 33.831 22.515 65.116 1.00 201.89 559 GLU A O 1
ATOM 4170 N N . ASP A 1 521 ? 32.566 24.016 66.237 1.00 230.08 560 ASP A N 1
ATOM 4171 C CA . ASP A 1 521 ? 31.405 23.160 66.442 1.00 217.20 560 ASP A CA 1
ATOM 4172 C C . ASP A 1 521 ? 30.626 23.185 65.131 1.00 206.21 560 ASP A C 1
ATOM 4173 O O . ASP A 1 521 ? 29.767 22.333 64.866 1.00 189.43 560 ASP A O 1
ATOM 4178 N N . VAL A 1 522 ? 30.954 24.184 64.313 1.00 209.92 561 VAL A N 1
ATOM 4179 C CA . VAL A 1 522 ? 30.397 24.335 62.979 1.00 193.73 561 VAL A CA 1
ATOM 4180 C C . VAL A 1 522 ? 30.751 23.124 62.119 1.00 193.10 561 VAL A C 1
ATOM 4181 O O . VAL A 1 522 ? 30.032 22.804 61.177 1.00 180.65 561 VAL A O 1
ATOM 4185 N N . LYS A 1 523 ? 31.858 22.456 62.445 1.00 194.88 562 LYS A N 1
ATOM 4186 C CA . LYS A 1 523 ? 32.209 21.191 61.804 1.00 201.31 562 LYS A CA 1
ATOM 4187 C C . LYS A 1 523 ? 31.028 20.241 61.897 1.00 201.08 562 LYS A C 1
ATOM 4188 O O . LYS A 1 523 ? 30.541 19.719 60.892 1.00 201.34 562 LYS A O 1
ATOM 4194 N N . MET A 1 524 ? 30.579 20.028 63.128 1.00 203.71 563 MET A N 1
ATOM 4195 C CA . MET A 1 524 ? 29.479 19.123 63.417 1.00 203.91 563 MET A CA 1
ATOM 4196 C C . MET A 1 524 ? 28.156 19.643 62.866 1.00 197.40 563 MET A C 1
ATOM 4197 O O . MET A 1 524 ? 27.471 18.952 62.110 1.00 191.74 563 MET A O 1
ATOM 4202 N N . LEU A 1 525 ? 27.806 20.869 63.244 1.00 192.63 564 LEU A N 1
ATOM 4203 C CA . LEU A 1 525 ? 26.443 21.361 63.044 1.00 180.29 564 LEU A CA 1
ATOM 4204 C C . LEU A 1 525 ? 26.165 22.203 61.789 1.00 170.48 564 LEU A C 1
ATOM 4205 O O . LEU A 1 525 ? 25.043 22.686 61.609 1.00 151.66 564 LEU A O 1
ATOM 4210 N N . SER A 1 526 ? 27.160 22.386 60.923 1.00 171.72 565 SER A N 1
ATOM 4211 C CA . SER A 1 526 ? 26.906 23.108 59.676 1.00 170.42 565 SER A CA 1
ATOM 4212 C C . SER A 1 526 ? 25.984 22.300 58.768 1.00 171.49 565 SER A C 1
ATOM 4213 O O . SER A 1 526 ? 25.268 22.867 57.943 1.00 158.52 565 SER A O 1
ATOM 4216 N N . HIS A 1 527 ? 26.002 20.977 58.927 1.00 179.92 566 HIS A N 1
ATOM 4217 C CA . HIS A 1 527 ? 25.108 20.107 58.165 1.00 179.55 566 HIS A CA 1
ATOM 4218 C C . HIS A 1 527 ? 23.660 20.343 58.593 1.00 169.03 566 HIS A C 1
ATOM 4219 O O . HIS A 1 527 ? 22.728 20.184 57.800 1.00 147.34 566 HIS A O 1
ATOM 4226 N N . LEU A 1 528 ? 23.486 20.712 59.859 1.00 165.42 567 LEU A N 1
ATOM 4227 C CA . LEU A 1 528 ? 22.171 21.031 60.404 1.00 156.54 567 LEU A CA 1
ATOM 4228 C C . LEU A 1 528 ? 21.707 22.451 60.057 1.00 147.74 567 LEU A C 1
ATOM 4229 O O . LEU A 1 528 ? 20.574 22.656 59.599 1.00 148.46 567 LEU A O 1
ATOM 4234 N N . LEU A 1 529 ? 22.586 23.431 60.258 1.00 137.21 568 LEU A N 1
ATOM 4235 C CA . LEU A 1 529 ? 22.230 24.817 59.973 1.00 129.90 568 LEU A CA 1
ATOM 4236 C C . LEU A 1 529 ? 22.025 24.997 58.468 1.00 127.29 568 LEU A C 1
ATOM 4237 O O . LEU A 1 529 ? 21.297 25.895 58.025 1.00 129.47 568 LEU A O 1
ATOM 4242 N N . GLN A 1 530 ? 22.655 24.119 57.690 1.00 115.63 569 GLN A N 1
ATOM 4243 C CA . GLN A 1 530 ? 22.418 24.066 56.255 1.00 119.71 569 GLN A CA 1
ATOM 4244 C C . GLN A 1 530 ? 20.943 23.772 56.028 1.00 112.34 569 GLN A C 1
ATOM 4245 O O . GLN A 1 530 ? 20.279 24.441 55.231 1.00 116.55 569 GLN A O 1
ATOM 4251 N N . ALA A 1 531 ? 20.434 22.774 56.748 1.00 92.97 570 ALA A N 1
ATOM 4252 C CA . ALA A 1 531 ? 19.027 22.400 56.660 1.00 90.30 570 ALA A CA 1
ATOM 4253 C C . ALA A 1 531 ? 18.144 23.509 57.212 1.00 80.82 570 ALA A C 1
ATOM 4254 O O . ALA A 1 531 ? 16.956 23.592 56.898 1.00 73.18 570 ALA A O 1
ATOM 4256 N N . LEU A 1 532 ? 18.730 24.363 58.042 1.00 81.12 571 LEU A N 1
ATOM 4257 C CA . LEU A 1 532 ? 18.013 25.534 58.519 1.00 84.37 571 LEU A CA 1
ATOM 4258 C C . LEU A 1 532 ? 17.862 26.586 57.419 1.00 108.09 571 LEU A C 1
ATOM 4259 O O . LEU A 1 532 ? 16.858 27.303 57.371 1.00 105.72 571 LEU A O 1
ATOM 4264 N N . ASP A 1 533 ? 18.859 26.675 56.538 1.00 113.80 572 ASP A N 1
ATOM 4265 C CA . ASP A 1 533 ? 18.824 27.635 55.428 1.00 100.16 572 ASP A CA 1
ATOM 4266 C C . ASP A 1 533 ? 18.153 27.084 54.166 1.00 97.21 572 ASP A C 1
ATOM 4267 O O . ASP A 1 533 ? 18.075 27.769 53.147 1.00 106.51 572 ASP A O 1
ATOM 4272 N N . TYR A 1 534 ? 17.686 25.842 54.240 1.00 87.34 573 TYR A N 1
ATOM 4273 C CA . TYR A 1 534 ? 16.970 25.193 53.139 1.00 89.14 573 TYR A CA 1
ATOM 4274 C C . TYR A 1 534 ? 15.448 25.301 53.226 1.00 90.70 573 TYR A C 1
ATOM 4275 O O . TYR A 1 534 ? 14.725 24.611 52.508 1.00 95.19 573 TYR A O 1
ATOM 4284 N N . GLY A 1 535 ? 14.982 26.171 54.119 1.00 95.16 574 GLY A N 1
ATOM 4285 C CA . GLY A 1 535 ? 13.564 26.357 54.373 1.00 93.15 574 GLY A CA 1
ATOM 4286 C C . GLY A 1 535 ? 12.923 25.378 55.336 1.00 97.27 574 GLY A C 1
ATOM 4287 O O . GLY A 1 535 ? 11.883 24.791 55.048 1.00 95.60 574 GLY A O 1
ATOM 4288 N N . ALA A 1 536 ? 13.571 25.198 56.484 1.00 102.04 575 ALA A N 1
ATOM 4289 C CA . ALA A 1 536 ? 12.992 24.481 57.616 1.00 79.83 575 ALA A CA 1
ATOM 4290 C C . ALA A 1 536 ? 11.772 25.227 58.154 1.00 74.68 575 ALA A C 1
ATOM 4291 O O . ALA A 1 536 ? 11.835 26.431 58.385 1.00 86.77 575 ALA A O 1
ATOM 4293 N N . PRO A 1 537 ? 10.655 24.513 58.353 1.00 64.69 576 PRO A N 1
ATOM 4294 C CA . PRO A 1 537 ? 9.436 25.105 58.908 1.00 78.23 576 PRO A CA 1
ATOM 4295 C C . PRO A 1 537 ? 9.576 25.317 60.407 1.00 91.26 576 PRO A C 1
ATOM 4296 O O . PRO A 1 537 ? 10.484 24.740 61.009 1.00 83.37 576 PRO A O 1
ATOM 4300 N N . PRO A 1 538 ? 8.697 26.136 61.006 1.00 100.54 577 PRO A N 1
ATOM 4301 C CA . PRO A 1 538 ? 8.694 26.181 62.469 1.00 90.19 577 PRO A CA 1
ATOM 4302 C C . PRO A 1 538 ? 8.272 24.812 62.995 1.00 85.44 577 PRO A C 1
ATOM 4303 O O . PRO A 1 538 ? 7.293 24.240 62.514 1.00 91.03 577 PRO A O 1
ATOM 4307 N N . HIS A 1 539 ? 9.016 24.281 63.957 1.00 83.73 578 HIS A N 1
ATOM 4308 C CA . HIS A 1 539 ? 8.771 22.927 64.438 1.00 91.26 578 HIS A CA 1
ATOM 4309 C C . HIS A 1 539 ? 9.107 22.775 65.919 1.00 94.01 578 HIS A C 1
ATOM 4310 O O . HIS A 1 539 ? 10.058 23.379 66.419 1.00 99.74 578 HIS A O 1
ATOM 4317 N N . GLY A 1 540 ? 8.332 21.955 66.619 1.00 83.29 579 GLY A N 1
ATOM 4318 C CA . GLY A 1 540 ? 8.621 21.668 68.009 1.00 87.92 579 GLY A CA 1
ATOM 4319 C C . GLY A 1 540 ? 8.091 20.317 68.436 1.00 93.11 579 GLY A C 1
ATOM 4320 O O . GLY A 1 540 ? 7.116 19.814 67.877 1.00 96.11 579 GLY A O 1
ATOM 4321 N N . GLY A 1 541 ? 8.724 19.736 69.449 1.00 89.08 580 GLY A N 1
ATOM 4322 C CA . GLY A 1 541 ? 8.342 18.421 69.917 1.00 85.85 580 GLY A CA 1
ATOM 4323 C C . GLY A 1 541 ? 8.788 18.138 71.335 1.00 90.09 580 GLY A C 1
ATOM 4324 O O . GLY A 1 541 ? 9.378 18.993 71.996 1.00 96.71 580 GLY A O 1
ATOM 4325 N N . ILE A 1 542 ? 8.510 16.923 71.794 1.00 90.18 581 ILE A N 1
ATOM 4326 C CA . ILE A 1 542 ? 8.768 16.539 73.175 1.00 86.58 581 ILE A CA 1
ATOM 4327 C C . ILE A 1 542 ? 9.240 15.084 73.249 1.00 80.36 581 ILE A C 1
ATOM 4328 O O . ILE A 1 542 ? 8.870 14.253 72.413 1.00 65.44 581 ILE A O 1
ATOM 4333 N N . ALA A 1 543 ? 10.084 14.792 74.235 1.00 80.05 582 ALA A N 1
ATOM 4334 C CA . ALA A 1 543 ? 10.490 13.423 74.525 1.00 72.46 582 ALA A CA 1
ATOM 4335 C C . ALA A 1 543 ? 9.744 12.925 75.759 1.00 78.43 582 ALA A C 1
ATOM 4336 O O . ALA A 1 543 ? 9.446 13.697 76.668 1.00 85.39 582 ALA A O 1
ATOM 4338 N N . LEU A 1 544 ? 9.423 11.639 75.781 1.00 72.91 583 LEU A N 1
ATOM 4339 C CA . LEU A 1 544 ? 8.686 11.065 76.893 1.00 61.25 583 LEU A CA 1
ATOM 4340 C C . LEU A 1 544 ? 9.446 9.851 77.391 1.00 65.74 583 LEU A C 1
ATOM 4341 O O . LEU A 1 544 ? 9.577 8.869 76.663 1.00 73.69 583 LEU A O 1
ATOM 4346 N N . GLY A 1 545 ? 9.969 9.910 78.612 1.00 70.94 584 GLY A N 1
ATOM 4347 C CA . GLY A 1 545 ? 10.670 8.759 79.156 1.00 76.26 584 GLY A CA 1
ATOM 4348 C C . GLY A 1 545 ? 9.691 7.622 79.372 1.00 78.07 584 GLY A C 1
ATOM 4349 O O . GLY A 1 545 ? 8.753 7.737 80.161 1.00 71.47 584 GLY A O 1
ATOM 4350 N N . LEU A 1 546 ? 9.920 6.509 78.685 1.00 90.89 585 LEU A N 1
ATOM 4351 C CA . LEU A 1 546 ? 8.945 5.424 78.678 1.00 83.47 585 LEU A CA 1
ATOM 4352 C C . LEU A 1 546 ? 9.036 4.557 79.919 1.00 70.25 585 LEU A C 1
ATOM 4353 O O . LEU A 1 546 ? 8.027 4.282 80.565 1.00 57.69 585 LEU A O 1
ATOM 4358 N N . ASP A 1 547 ? 10.258 4.148 80.248 1.00 75.47 586 ASP A N 1
ATOM 4359 C CA . ASP A 1 547 ? 10.519 3.283 81.393 1.00 82.51 586 ASP A CA 1
ATOM 4360 C C . ASP A 1 547 ? 10.104 3.979 82.684 1.00 75.00 586 ASP A C 1
ATOM 4361 O O . ASP A 1 547 ? 9.632 3.350 83.637 1.00 78.42 586 ASP A O 1
ATOM 4366 N N . ARG A 1 548 ? 10.227 5.299 82.673 1.00 77.19 587 ARG A N 1
ATOM 4367 C CA . ARG A 1 548 ? 9.895 6.108 83.827 1.00 67.63 587 ARG A CA 1
ATOM 4368 C C . ARG A 1 548 ? 8.390 6.126 84.001 1.00 55.23 587 ARG A C 1
ATOM 4369 O O . ARG A 1 548 ? 7.890 5.669 85.019 1.00 66.64 587 ARG A O 1
ATOM 4377 N N . LEU A 1 549 ? 7.675 6.666 83.020 1.00 51.81 588 LEU A N 1
ATOM 4378 C CA . LEU A 1 549 ? 6.216 6.695 83.065 1.00 51.28 588 LEU A CA 1
ATOM 4379 C C . LEU A 1 549 ? 5.600 5.328 83.380 1.00 67.00 588 LEU A C 1
ATOM 4380 O O . LEU A 1 549 ? 4.712 5.234 84.228 1.00 67.85 588 LEU A O 1
ATOM 4385 N N . ILE A 1 550 ? 6.067 4.271 82.716 1.00 71.91 589 ILE A N 1
ATOM 4386 C CA . ILE A 1 550 ? 5.508 2.941 82.961 1.00 64.01 589 ILE A CA 1
ATOM 4387 C C . ILE A 1 550 ? 5.798 2.460 84.387 1.00 67.12 589 ILE A C 1
ATOM 4388 O O . ILE A 1 550 ? 4.930 1.865 85.026 1.00 71.28 589 ILE A O 1
ATOM 4393 N N . CYS A 1 551 ? 6.997 2.741 84.896 1.00 74.83 590 CYS A N 1
ATOM 4394 C CA . CYS A 1 551 ? 7.300 2.431 86.294 1.00 75.58 590 CYS A CA 1
ATOM 4395 C C . CYS A 1 551 ? 6.330 3.157 87.232 1.00 70.50 590 CYS A C 1
ATOM 4396 O O . CYS A 1 551 ? 5.718 2.547 88.111 1.00 72.09 590 CYS A O 1
ATOM 4399 N N . LEU A 1 552 ? 6.196 4.462 87.021 1.00 64.88 591 LEU A N 1
ATOM 4400 C CA . LEU A 1 552 ? 5.330 5.316 87.824 1.00 60.85 591 LEU A CA 1
ATOM 4401 C C . LEU A 1 552 ? 3.886 4.826 87.820 1.00 74.08 591 LEU A C 1
ATOM 4402 O O . LEU A 1 552 ? 3.197 4.902 88.838 1.00 77.18 591 LEU A O 1
ATOM 4407 N N . VAL A 1 553 ? 3.422 4.332 86.676 1.00 69.36 592 VAL A N 1
ATOM 4408 C CA . VAL A 1 553 ? 2.032 3.894 86.582 1.00 73.33 592 VAL A CA 1
ATOM 4409 C C . VAL A 1 553 ? 1.821 2.502 87.181 1.00 71.93 592 VAL A C 1
ATOM 4410 O O . VAL A 1 553 ? 0.780 2.239 87.774 1.00 80.63 592 VAL A O 1
ATOM 4414 N N . THR A 1 554 ? 2.811 1.622 87.053 1.00 75.59 593 THR A N 1
ATOM 4415 C CA . THR A 1 554 ? 2.691 0.284 87.636 1.00 79.56 593 THR A CA 1
ATOM 4416 C C . THR A 1 554 ? 2.977 0.281 89.132 1.00 80.75 593 THR A C 1
ATOM 4417 O O . THR A 1 554 ? 2.693 -0.699 89.819 1.00 85.04 593 THR A O 1
ATOM 4421 N N . GLY A 1 555 ? 3.545 1.373 89.633 1.00 81.63 594 GLY A N 1
ATOM 4422 C CA . GLY A 1 555 ? 3.834 1.497 91.051 1.00 84.53 594 GLY A CA 1
ATOM 4423 C C . GLY A 1 555 ? 5.022 0.660 91.483 1.00 72.50 594 GLY A C 1
ATOM 4424 O O . GLY A 1 555 ? 5.180 0.341 92.662 1.00 72.18 594 GLY A O 1
ATOM 4425 N N . SER A 1 556 ? 5.861 0.304 90.519 1.00 69.09 595 SER A N 1
ATOM 4426 C CA . SER A 1 556 ? 7.041 -0.502 90.796 1.00 76.43 595 SER A CA 1
ATOM 4427 C C . SER A 1 556 ? 8.081 0.269 91.606 1.00 73.11 595 SER A C 1
ATOM 4428 O O . SER A 1 556 ? 8.166 1.493 91.511 1.00 66.82 595 SER A O 1
ATOM 4431 N N . PRO A 1 557 ? 8.866 -0.454 92.420 1.00 69.76 596 PRO A N 1
ATOM 4432 C CA . PRO A 1 557 ? 9.958 0.131 93.203 1.00 72.60 596 PRO A CA 1
ATOM 4433 C C . PRO A 1 557 ? 11.030 0.747 92.317 1.00 84.19 596 PRO A C 1
ATOM 4434 O O . PRO A 1 557 ? 11.491 1.853 92.587 1.00 101.34 596 PRO A O 1
ATOM 4438 N N . SER A 1 558 ? 11.422 0.031 91.270 1.00 95.48 597 SER A N 1
ATOM 4439 C CA . SER A 1 558 ? 12.450 0.512 90.353 1.00 110.81 597 SER A CA 1
ATOM 4440 C C . SER A 1 558 ? 12.016 0.319 88.908 1.00 94.95 597 SER A C 1
ATOM 4441 O O . SER A 1 558 ? 11.136 -0.493 88.622 1.00 99.23 597 SER A O 1
ATOM 4444 N N . ILE A 1 559 ? 12.646 1.051 87.993 1.00 86.06 598 ILE A N 1
ATOM 4445 C CA . ILE A 1 559 ? 12.293 0.952 86.578 1.00 89.41 598 ILE A CA 1
ATOM 4446 C C . ILE A 1 559 ? 12.755 -0.376 85.990 1.00 84.33 598 ILE A C 1
ATOM 4447 O O . ILE A 1 559 ? 12.462 -0.689 84.840 1.00 91.98 598 ILE A O 1
ATOM 4452 N N . ARG A 1 560 ? 13.485 -1.153 86.780 1.00 76.24 599 ARG A N 1
ATOM 4453 C CA . ARG A 1 560 ? 13.959 -2.449 86.322 1.00 84.03 599 ARG A CA 1
ATOM 4454 C C . ARG A 1 560 ? 12.851 -3.500 86.423 1.00 72.59 599 ARG A C 1
ATOM 4455 O O . ARG A 1 560 ? 13.003 -4.626 85.955 1.00 71.05 599 ARG A O 1
ATOM 4463 N N . ASP A 1 561 ? 11.738 -3.135 87.044 1.00 71.72 600 ASP A N 1
ATOM 4464 C CA . ASP A 1 561 ? 10.604 -4.049 87.136 1.00 86.35 600 ASP A CA 1
ATOM 4465 C C . ASP A 1 561 ? 9.661 -3.887 85.944 1.00 67.02 600 ASP A C 1
ATOM 4466 O O . ASP A 1 561 ? 8.783 -4.718 85.713 1.00 53.60 600 ASP A O 1
ATOM 4471 N N . VAL A 1 562 ? 9.830 -2.794 85.208 1.00 58.81 601 VAL A N 1
ATOM 4472 C CA . VAL A 1 562 ? 9.069 -2.559 83.982 1.00 65.87 601 VAL A CA 1
ATOM 4473 C C . VAL A 1 562 ? 9.843 -2.899 82.700 1.00 73.53 601 VAL A C 1
ATOM 4474 O O . VAL A 1 562 ? 9.378 -2.633 81.591 1.00 67.71 601 VAL A O 1
ATOM 4478 N N . ILE A 1 563 ? 11.039 -3.454 82.866 1.00 79.63 602 ILE A N 1
ATOM 4479 C CA . ILE A 1 563 ? 11.885 -3.854 81.744 1.00 70.11 602 ILE A CA 1
ATOM 4480 C C . ILE A 1 563 ? 12.049 -5.376 81.669 1.00 75.66 602 ILE A C 1
ATOM 4481 O O . ILE A 1 563 ? 12.261 -6.029 82.689 1.00 86.21 602 ILE A O 1
ATOM 4486 N N . ALA A 1 564 ? 11.950 -5.930 80.462 1.00 75.67 603 ALA A N 1
ATOM 4487 C CA . ALA A 1 564 ? 12.091 -7.372 80.241 1.00 68.35 603 ALA A CA 1
ATOM 4488 C C . ALA A 1 564 ? 13.371 -7.965 80.830 1.00 74.96 603 ALA A C 1
ATOM 4489 O O . ALA A 1 564 ? 13.309 -8.801 81.731 1.00 86.87 603 ALA A O 1
ATOM 4491 N N . PHE A 1 565 ? 14.524 -7.542 80.316 1.00 67.54 604 PHE A N 1
ATOM 4492 C CA . PHE A 1 565 ? 15.805 -8.042 80.811 1.00 75.40 604 PHE A CA 1
ATOM 4493 C C . PHE A 1 565 ? 16.735 -6.911 81.214 1.00 72.74 604 PHE A C 1
ATOM 4494 O O . PHE A 1 565 ? 17.747 -6.684 80.557 1.00 78.86 604 PHE A O 1
ATOM 4502 N N . PRO A 1 566 ? 16.416 -6.217 82.316 1.00 76.78 605 PRO A N 1
ATOM 4503 C CA . PRO A 1 566 ? 17.190 -5.028 82.692 1.00 84.67 605 PRO A CA 1
ATOM 4504 C C . PRO A 1 566 ? 18.610 -5.363 83.138 1.00 84.54 605 PRO A C 1
ATOM 4505 O O . PRO A 1 566 ? 18.983 -6.531 83.239 1.00 88.54 605 PRO A O 1
ATOM 4509 N N . LYS A 1 567 ? 19.391 -4.329 83.418 1.00 84.63 606 LYS A N 1
ATOM 4510 C CA . LYS A 1 567 ? 20.771 -4.504 83.839 1.00 107.23 606 LYS A CA 1
ATOM 4511 C C . LYS A 1 567 ? 21.008 -3.673 85.081 1.00 120.79 606 LYS A C 1
ATOM 4512 O O . LYS A 1 567 ? 20.858 -2.450 85.062 1.00 125.63 606 LYS A O 1
ATOM 4518 N N . SER A 1 568 ? 21.376 -4.343 86.165 1.00 120.59 607 SER A N 1
ATOM 4519 C CA . SER A 1 568 ? 21.523 -3.675 87.447 1.00 144.02 607 SER A CA 1
ATOM 4520 C C . SER A 1 568 ? 22.951 -3.212 87.666 1.00 132.75 607 SER A C 1
ATOM 4521 O O . SER A 1 568 ? 23.895 -3.952 87.390 1.00 112.44 607 SER A O 1
ATOM 4524 N N . PHE A 1 569 ? 23.099 -1.990 88.172 1.00 149.98 608 PHE A N 1
ATOM 4525 C CA . PHE A 1 569 ? 24.395 -1.525 88.649 1.00 143.69 608 PHE A CA 1
ATOM 4526 C C . PHE A 1 569 ? 25.513 -1.524 87.587 1.00 138.32 608 PHE A C 1
ATOM 4527 O O . PHE A 1 569 ? 26.313 -2.460 87.512 1.00 127.05 608 PHE A O 1
ATOM 4535 N N . ARG A 1 570 ? 25.500 -0.516 86.715 1.00 133.66 609 ARG A N 1
ATOM 4536 C CA . ARG A 1 570 ? 26.543 -0.345 85.702 1.00 122.95 609 ARG A CA 1
ATOM 4537 C C . ARG A 1 570 ? 26.579 -1.526 84.739 1.00 129.66 609 ARG A C 1
ATOM 4538 O O . ARG A 1 570 ? 27.499 -2.348 84.767 1.00 119.01 609 ARG A O 1
ATOM 4546 N N . GLY A 1 571 ? 25.549 -1.612 83.903 1.00 134.64 610 GLY A N 1
ATOM 4547 C CA . GLY A 1 571 ? 25.427 -2.698 82.952 1.00 120.03 610 GLY A CA 1
ATOM 4548 C C . GLY A 1 571 ? 25.366 -4.015 83.685 1.00 126.55 610 GLY A C 1
ATOM 4549 O O . GLY A 1 571 ? 24.533 -4.198 84.575 1.00 138.60 610 GLY A O 1
ATOM 4550 N N . HIS A 1 572 ? 26.268 -4.919 83.318 1.00 112.58 611 HIS A N 1
ATOM 4551 C CA . HIS A 1 572 ? 26.399 -6.207 83.985 1.00 104.00 611 HIS A CA 1
ATOM 4552 C C . HIS A 1 572 ? 25.070 -6.920 84.185 1.00 117.18 611 HIS A C 1
ATOM 4553 O O . HIS A 1 572 ? 24.558 -6.994 85.304 1.00 133.18 611 HIS A O 1
ATOM 4560 N N . ASP A 1 573 ? 24.497 -7.403 83.087 1.00 114.00 612 ASP A N 1
ATOM 4561 C CA . ASP A 1 573 ? 23.322 -8.252 83.166 1.00 121.70 612 ASP A CA 1
ATOM 4562 C C . ASP A 1 573 ? 23.715 -9.451 84.018 1.00 122.13 612 ASP A C 1
ATOM 4563 O O . ASP A 1 573 ? 24.731 -10.090 83.762 1.00 96.78 612 ASP A O 1
ATOM 4568 N N . LEU A 1 574 ? 22.930 -9.731 85.053 1.00 135.89 613 LEU A N 1
ATOM 4569 C CA . LEU A 1 574 ? 23.300 -10.755 86.023 1.00 108.61 613 LEU A CA 1
ATOM 4570 C C . LEU A 1 574 ? 22.981 -12.143 85.492 1.00 106.58 613 LEU A C 1
ATOM 4571 O O . LEU A 1 574 ? 23.474 -13.140 86.014 1.00 118.87 613 LEU A O 1
ATOM 4576 N N . MET A 1 575 ? 22.163 -12.199 84.444 1.00 100.33 614 MET A N 1
ATOM 4577 C CA . MET A 1 575 ? 21.719 -13.468 83.876 1.00 100.48 614 MET A CA 1
ATOM 4578 C C . MET A 1 575 ? 22.773 -14.098 82.975 1.00 115.40 614 MET A C 1
ATOM 4579 O O . MET A 1 575 ? 23.018 -15.303 83.034 1.00 122.47 614 MET A O 1
ATOM 4584 N N . SER A 1 576 ? 23.391 -13.276 82.136 1.00 132.77 615 SER A N 1
ATOM 4585 C CA . SER A 1 576 ? 24.461 -13.732 81.260 1.00 135.37 615 SER A CA 1
ATOM 4586 C C . SER A 1 576 ? 25.686 -12.880 81.539 1.00 129.64 615 SER A C 1
ATOM 4587 O O . SER A 1 576 ? 25.554 -11.729 81.940 1.00 128.20 615 SER A O 1
ATOM 4590 N N . ASN A 1 577 ? 26.878 -13.420 81.327 1.00 117.10 616 ASN A N 1
ATOM 4591 C CA . ASN A 1 577 ? 28.066 -12.647 81.650 1.00 123.34 616 ASN A CA 1
ATOM 4592 C C . ASN A 1 577 ? 28.325 -11.615 80.558 1.00 125.95 616 ASN A C 1
ATOM 4593 O O . ASN A 1 577 ? 28.615 -11.962 79.413 1.00 138.64 616 ASN A O 1
ATOM 4598 N N . THR A 1 578 ? 28.242 -10.344 80.941 1.00 118.14 617 THR A N 1
ATOM 4599 C CA . THR A 1 578 ? 28.305 -9.218 80.017 1.00 92.88 617 THR A CA 1
ATOM 4600 C C . THR A 1 578 ? 28.166 -7.936 80.819 1.00 105.58 617 THR A C 1
ATOM 4601 O O . THR A 1 578 ? 27.361 -7.882 81.739 1.00 127.00 617 THR A O 1
ATOM 4605 N N . PRO A 1 579 ? 28.956 -6.900 80.490 1.00 97.80 618 PRO A N 1
ATOM 4606 C CA . PRO A 1 579 ? 30.000 -6.864 79.462 1.00 100.81 618 PRO A CA 1
ATOM 4607 C C . PRO A 1 579 ? 31.187 -7.732 79.845 1.00 104.53 618 PRO A C 1
ATOM 4608 O O . PRO A 1 579 ? 31.597 -7.750 81.003 1.00 111.95 618 PRO A O 1
ATOM 4612 N N . ASP A 1 580 ? 31.723 -8.449 78.867 1.00 114.21 619 ASP A N 1
ATOM 4613 C CA . ASP A 1 580 ? 32.782 -9.412 79.112 1.00 124.03 619 ASP A CA 1
ATOM 4614 C C . ASP A 1 580 ? 33.991 -9.093 78.243 1.00 122.60 619 ASP A C 1
ATOM 4615 O O . ASP A 1 580 ? 33.893 -8.319 77.292 1.00 118.32 619 ASP A O 1
ATOM 4620 N N . SER A 1 581 ? 35.133 -9.682 78.581 1.00 122.55 620 SER A N 1
ATOM 4621 C CA . SER A 1 581 ? 36.333 -9.546 77.768 1.00 127.61 620 SER A CA 1
ATOM 4622 C C . SER A 1 581 ? 36.230 -10.443 76.536 1.00 123.42 620 SER A C 1
ATOM 4623 O O . SER A 1 581 ? 35.177 -11.030 76.272 1.00 105.52 620 SER A O 1
ATOM 4626 N N . VAL A 1 582 ? 37.334 -10.565 75.803 1.00 122.58 621 VAL A N 1
ATOM 4627 C CA . VAL A 1 582 ? 37.332 -11.244 74.512 1.00 121.16 621 VAL A CA 1
ATOM 4628 C C . VAL A 1 582 ? 38.764 -11.338 73.967 1.00 124.50 621 VAL A C 1
ATOM 4629 O O . VAL A 1 582 ? 39.543 -10.391 74.090 1.00 111.31 621 VAL A O 1
ATOM 4633 N N . PRO A 1 583 ? 39.121 -12.504 73.390 1.00 135.61 622 PRO A N 1
ATOM 4634 C CA . PRO A 1 583 ? 40.458 -12.775 72.843 1.00 140.89 622 PRO A CA 1
ATOM 4635 C C . PRO A 1 583 ? 40.951 -11.700 71.873 1.00 148.40 622 PRO A C 1
ATOM 4636 O O . PRO A 1 583 ? 40.164 -11.195 71.071 1.00 156.69 622 PRO A O 1
ATOM 4640 N N . PRO A 1 584 ? 42.252 -11.369 71.940 1.00 150.78 623 PRO A N 1
ATOM 4641 C CA . PRO A 1 584 ? 42.862 -10.226 71.245 1.00 166.63 623 PRO A CA 1
ATOM 4642 C C . PRO A 1 584 ? 42.646 -10.210 69.730 1.00 161.40 623 PRO A C 1
ATOM 4643 O O . PRO A 1 584 ? 42.544 -9.127 69.149 1.00 155.64 623 PRO A O 1
ATOM 4647 N N . GLU A 1 585 ? 42.571 -11.381 69.104 1.00 153.17 624 GLU A N 1
ATOM 4648 C CA . GLU A 1 585 ? 42.392 -11.452 67.655 1.00 149.39 624 GLU A CA 1
ATOM 4649 C C . GLU A 1 585 ? 41.004 -10.977 67.225 1.00 140.42 624 GLU A C 1
ATOM 4650 O O . GLU A 1 585 ? 40.738 -10.819 66.033 1.00 146.30 624 GLU A O 1
ATOM 4656 N N . GLU A 1 586 ? 40.120 -10.759 68.192 1.00 130.54 625 GLU A N 1
ATOM 4657 C CA . GLU A 1 586 ? 38.812 -10.195 67.893 1.00 134.93 625 GLU A CA 1
ATOM 4658 C C . GLU A 1 586 ? 38.848 -8.664 67.893 1.00 147.44 625 GLU A C 1
ATOM 4659 O O . GLU A 1 586 ? 37.918 -8.014 67.413 1.00 146.26 625 GLU A O 1
ATOM 4665 N N . LEU A 1 587 ? 39.922 -8.095 68.437 1.00 150.95 626 LEU A N 1
ATOM 4666 C CA . LEU A 1 587 ? 40.136 -6.649 68.388 1.00 146.05 626 LEU A CA 1
ATOM 4667 C C . LEU A 1 587 ? 40.852 -6.274 67.090 1.00 135.14 626 LEU A C 1
ATOM 4668 O O . LEU A 1 587 ? 40.882 -5.107 66.690 1.00 123.16 626 LEU A O 1
ATOM 4673 N N . LYS A 1 588 ? 41.412 -7.286 66.433 1.00 140.59 627 LYS A N 1
ATOM 4674 C CA . LYS A 1 588 ? 42.229 -7.100 65.231 1.00 150.36 627 LYS A CA 1
ATOM 4675 C C . LYS A 1 588 ? 41.524 -6.426 64.040 1.00 155.92 627 LYS A C 1
ATOM 4676 O O . LYS A 1 588 ? 42.106 -5.537 63.412 1.00 157.61 627 LYS A O 1
ATOM 4682 N N . PRO A 1 589 ? 40.282 -6.843 63.713 1.00 147.27 628 PRO A N 1
ATOM 4683 C CA . PRO A 1 589 ? 39.607 -6.182 62.587 1.00 148.70 628 PRO A CA 1
ATOM 4684 C C . PRO A 1 589 ? 39.386 -4.676 62.772 1.00 141.74 628 PRO A C 1
ATOM 4685 O O . PRO A 1 589 ? 39.117 -3.982 61.790 1.00 135.95 628 PRO A O 1
ATOM 4689 N N . TYR A 1 590 ? 39.500 -4.181 64.002 1.00 130.08 629 TYR A N 1
ATOM 4690 C CA . TYR A 1 590 ? 39.237 -2.774 64.271 1.00 128.01 629 TYR A CA 1
ATOM 4691 C C . TYR A 1 590 ? 40.510 -2.018 64.655 1.00 132.36 629 TYR A C 1
ATOM 4692 O O . TYR A 1 590 ? 41.102 -1.327 63.822 1.00 138.56 629 TYR A O 1
ATOM 4701 N N . HIS A 1 591 ? 40.942 -2.194 65.905 1.00 122.57 630 HIS A N 1
ATOM 4702 C CA . HIS A 1 591 ? 42.114 -1.509 66.460 1.00 121.30 630 HIS A CA 1
ATOM 4703 C C . HIS A 1 591 ? 42.334 -1.934 67.910 1.00 112.11 630 HIS A C 1
ATOM 4704 O O . HIS A 1 591 ? 41.513 -1.648 68.783 1.00 98.11 630 HIS A O 1
ATOM 4711 N N . PRO B 1 3 ? -8.756 9.771 60.685 1.00 67.58 42 PRO B N 1
ATOM 4712 C CA . PRO B 1 3 ? -7.474 10.482 60.743 1.00 73.07 42 PRO B CA 1
ATOM 4713 C C . PRO B 1 3 ? -7.682 11.994 60.744 1.00 103.36 42 PRO B C 1
ATOM 4714 O O . PRO B 1 3 ? -8.104 12.567 59.739 1.00 116.19 42 PRO B O 1
ATOM 4718 N N . GLU B 1 4 ? -7.394 12.626 61.879 1.00 115.38 43 GLU B N 1
ATOM 4719 C CA . GLU B 1 4 ? -7.587 14.065 62.042 1.00 114.41 43 GLU B CA 1
ATOM 4720 C C . GLU B 1 4 ? -6.658 14.830 61.114 1.00 107.05 43 GLU B C 1
ATOM 4721 O O . GLU B 1 4 ? -6.988 15.913 60.623 1.00 119.15 43 GLU B O 1
ATOM 4727 N N . PHE B 1 5 ? -5.494 14.239 60.874 1.00 95.88 44 PHE B N 1
ATOM 4728 C CA . PHE B 1 5 ? -4.408 14.894 60.147 1.00 105.39 44 PHE B CA 1
ATOM 4729 C C . PHE B 1 5 ? -4.038 16.252 60.711 1.00 85.69 44 PHE B C 1
ATOM 4730 O O . PHE B 1 5 ? -3.688 16.347 61.888 1.00 95.05 44 PHE B O 1
ATOM 4738 N N . SER B 1 6 ? -4.112 17.300 59.895 1.00 78.97 45 SER B N 1
ATOM 4739 C CA . SER B 1 6 ? -3.663 18.593 60.386 1.00 100.17 45 SER B CA 1
ATOM 4740 C C . SER B 1 6 ? -4.633 19.045 61.470 1.00 110.46 45 SER B C 1
ATOM 4741 O O . SER B 1 6 ? -5.816 19.270 61.219 1.00 104.34 45 SER B O 1
ATOM 4744 N N . SER B 1 7 ? -4.083 19.209 62.670 1.00 115.62 46 SER B N 1
ATOM 4745 C CA . SER B 1 7 ? -4.824 19.423 63.907 1.00 101.25 46 SER B CA 1
ATOM 4746 C C . SER B 1 7 ? -3.773 19.548 64.996 1.00 97.31 46 SER B C 1
ATOM 4747 O O . SER B 1 7 ? -2.636 19.106 64.808 1.00 94.97 46 SER B O 1
ATOM 4750 N N . PHE B 1 8 ? -4.163 20.125 66.131 1.00 101.86 47 PHE B N 1
ATOM 4751 C CA . PHE B 1 8 ? -3.237 20.488 67.206 1.00 99.49 47 PHE B CA 1
ATOM 4752 C C . PHE B 1 8 ? -2.198 21.493 66.732 1.00 99.64 47 PHE B C 1
ATOM 4753 O O . PHE B 1 8 ? -1.136 21.623 67.331 1.00 97.36 47 PHE B O 1
ATOM 4761 N N . VAL B 1 9 ? -2.506 22.208 65.659 1.00 98.40 48 VAL B N 1
ATOM 4762 C CA . VAL B 1 9 ? -1.562 23.148 65.075 1.00 91.91 48 VAL B CA 1
ATOM 4763 C C . VAL B 1 9 ? -2.318 24.358 64.607 1.00 102.09 48 VAL B C 1
ATOM 4764 O O . VAL B 1 9 ? -3.547 24.323 64.495 1.00 103.05 48 VAL B O 1
ATOM 4768 N N . VAL B 1 10 ? -1.596 25.428 64.299 1.00 105.73 49 VAL B N 1
ATOM 4769 C CA . VAL B 1 10 ? -2.277 26.552 63.702 1.00 93.08 49 VAL B CA 1
ATOM 4770 C C . VAL B 1 10 ? -2.204 26.268 62.220 1.00 90.82 49 VAL B C 1
ATOM 4771 O O . VAL B 1 10 ? -1.164 26.409 61.577 1.00 103.89 49 VAL B O 1
ATOM 4775 N N . ARG B 1 11 ? -3.345 25.817 61.717 1.00 82.46 50 ARG B N 1
ATOM 4776 C CA . ARG B 1 11 ? -3.581 25.499 60.324 1.00 90.99 50 ARG B CA 1
ATOM 4777 C C . ARG B 1 11 ? -4.939 24.834 60.345 1.00 92.06 50 ARG B C 1
ATOM 4778 O O . ARG B 1 11 ? -5.387 24.354 61.387 1.00 91.71 50 ARG B O 1
ATOM 4786 N N . THR B 1 12 ? -5.585 24.788 59.194 1.00 82.38 51 THR B N 1
ATOM 4787 C CA . THR B 1 12 ? -6.722 23.923 58.994 1.00 86.83 51 THR B CA 1
ATOM 4788 C C . THR B 1 12 ? -6.521 23.389 57.600 1.00 92.51 51 THR B C 1
ATOM 4789 O O . THR B 1 12 ? -6.004 24.106 56.749 1.00 108.00 51 THR B O 1
ATOM 4793 N N . ASN B 1 13 ? -6.913 22.144 57.354 1.00 92.35 52 ASN B N 1
ATOM 4794 C CA . ASN B 1 13 ? -6.919 21.656 55.981 1.00 110.49 52 ASN B CA 1
ATOM 4795 C C . ASN B 1 13 ? -5.564 21.634 55.261 1.00 112.47 52 ASN B C 1
ATOM 4796 O O . ASN B 1 13 ? -5.224 22.572 54.542 1.00 110.20 52 ASN B O 1
ATOM 4801 N N . THR B 1 14 ? -4.779 20.591 55.511 1.00 111.50 53 THR B N 1
ATOM 4802 C CA . THR B 1 14 ? -3.513 20.383 54.812 1.00 106.98 53 THR B CA 1
ATOM 4803 C C . THR B 1 14 ? -3.689 20.603 53.316 1.00 104.41 53 THR B C 1
ATOM 4804 O O . THR B 1 14 ? -4.725 20.262 52.746 1.00 104.00 53 THR B O 1
ATOM 4808 N N . CYS B 1 15 ? -2.670 21.193 52.700 1.00 95.27 54 CYS B N 1
ATOM 4809 C CA . CYS B 1 15 ? -2.769 21.767 51.359 1.00 97.32 54 CYS B CA 1
ATOM 4810 C C . CYS B 1 15 ? -3.504 20.906 50.338 1.00 86.30 54 CYS B C 1
ATOM 4811 O O . CYS B 1 15 ? -4.367 21.395 49.611 1.00 85.54 54 CYS B O 1
ATOM 4814 N N . GLY B 1 16 ? -3.179 19.623 50.296 1.00 94.58 55 GLY B N 1
ATOM 4815 C CA . GLY B 1 16 ? -3.721 18.760 49.265 1.00 108.66 55 GLY B CA 1
ATOM 4816 C C . GLY B 1 16 ? -5.126 18.227 49.450 1.00 109.30 55 GLY B C 1
ATOM 4817 O O . GLY B 1 16 ? -5.681 17.603 48.542 1.00 105.50 55 GLY B O 1
ATOM 4818 N N . GLU B 1 17 ? -5.715 18.465 50.616 1.00 110.01 56 GLU B N 1
ATOM 4819 C CA . GLU B 1 17 ? -7.024 17.891 50.897 1.00 111.06 56 GLU B CA 1
ATOM 4820 C C . GLU B 1 17 ? -8.176 18.723 50.333 1.00 109.48 56 GLU B C 1
ATOM 4821 O O . GLU B 1 17 ? -9.298 18.235 50.219 1.00 117.42 56 GLU B O 1
ATOM 4827 N N . LEU B 1 18 ? -7.895 19.969 49.964 1.00 104.66 57 LEU B N 1
ATOM 4828 C CA . LEU B 1 18 ? -8.946 20.878 49.512 1.00 97.53 57 LEU B CA 1
ATOM 4829 C C . LEU B 1 18 ? -9.596 20.419 48.206 1.00 103.03 57 LEU B C 1
ATOM 4830 O O . LEU B 1 18 ? -8.909 20.115 47.232 1.00 126.90 57 LEU B O 1
ATOM 4835 N N . ARG B 1 19 ? -10.924 20.363 48.201 1.00 88.10 58 ARG B N 1
ATOM 4836 C CA . ARG B 1 19 ? -11.688 19.985 47.014 1.00 98.04 58 ARG B CA 1
ATOM 4837 C C . ARG B 1 19 ? -12.892 20.909 46.883 1.00 106.60 58 ARG B C 1
ATOM 4838 O O . ARG B 1 19 ? -13.013 21.879 47.631 1.00 112.46 58 ARG B O 1
ATOM 4846 N N . SER B 1 20 ? -13.777 20.617 45.933 1.00 109.58 59 SER B N 1
ATOM 4847 C CA . SER B 1 20 ? -14.958 21.453 45.706 1.00 124.88 59 SER B CA 1
ATOM 4848 C C . SER B 1 20 ? -15.857 21.544 46.943 1.00 135.63 59 SER B C 1
ATOM 4849 O O . SER B 1 20 ? -16.521 22.559 47.164 1.00 125.25 59 SER B O 1
ATOM 4852 N N . SER B 1 21 ? -15.859 20.482 47.748 1.00 134.36 60 SER B N 1
ATOM 4853 C CA . SER B 1 21 ? -16.596 20.445 49.012 1.00 118.79 60 SER B CA 1
ATOM 4854 C C . SER B 1 21 ? -16.242 21.637 49.891 1.00 116.24 60 SER B C 1
ATOM 4855 O O . SER B 1 21 ? -17.053 22.097 50.693 1.00 130.95 60 SER B O 1
ATOM 4858 N N . HIS B 1 22 ? -15.018 22.127 49.727 1.00 114.58 61 HIS B N 1
ATOM 4859 C CA . HIS B 1 22 ? -14.474 23.189 50.560 1.00 121.30 61 HIS B CA 1
ATOM 4860 C C . HIS B 1 22 ? -14.718 24.581 49.994 1.00 127.97 61 HIS B C 1
ATOM 4861 O O . HIS B 1 22 ? -14.212 25.568 50.530 1.00 127.90 61 HIS B O 1
ATOM 4868 N N . LEU B 1 23 ? -15.473 24.655 48.902 1.00 128.24 62 LEU B N 1
ATOM 4869 C CA . LEU B 1 23 ? -15.809 25.943 48.306 1.00 129.25 62 LEU B CA 1
ATOM 4870 C C . LEU B 1 23 ? -16.427 26.890 49.334 1.00 130.39 62 LEU B C 1
ATOM 4871 O O . LEU B 1 23 ? -17.361 26.527 50.055 1.00 120.84 62 LEU B O 1
ATOM 4876 N N . GLY B 1 24 ? -15.873 28.096 49.415 1.00 122.65 63 GLY B N 1
ATOM 4877 C CA . GLY B 1 24 ? -16.422 29.137 50.262 1.00 115.24 63 GLY B CA 1
ATOM 4878 C C . GLY B 1 24 ? -15.926 29.086 51.692 1.00 115.12 63 GLY B C 1
ATOM 4879 O O . GLY B 1 24 ? -16.004 30.081 52.413 1.00 128.92 63 GLY B O 1
ATOM 4880 N N . GLN B 1 25 ? -15.413 27.930 52.103 1.00 108.61 64 GLN B N 1
ATOM 4881 C CA . GLN B 1 25 ? -14.910 27.762 53.462 1.00 119.42 64 GLN B CA 1
ATOM 4882 C C . GLN B 1 25 ? -13.687 28.641 53.691 1.00 119.02 64 GLN B C 1
ATOM 4883 O O . GLN B 1 25 ? -12.761 28.658 52.881 1.00 122.63 64 GLN B O 1
ATOM 4889 N N . GLU B 1 26 ? -13.689 29.378 54.794 1.00 115.21 65 GLU B N 1
ATOM 4890 C CA . GLU B 1 26 ? -12.506 30.122 55.187 1.00 108.01 65 GLU B CA 1
ATOM 4891 C C . GLU B 1 26 ? -11.460 29.118 55.647 1.00 118.50 65 GLU B C 1
ATOM 4892 O O . GLU B 1 26 ? -11.772 28.183 56.383 1.00 133.87 65 GLU B O 1
ATOM 4898 N N . VAL B 1 27 ? -10.224 29.294 55.195 1.00 109.62 66 VAL B N 1
ATOM 4899 C CA . VAL B 1 27 ? -9.151 28.390 55.583 1.00 107.14 66 VAL B CA 1
ATOM 4900 C C . VAL B 1 27 ? -7.828 29.130 55.668 1.00 95.93 66 VAL B C 1
ATOM 4901 O O . VAL B 1 27 ? -7.575 30.060 54.909 1.00 106.18 66 VAL B O 1
ATOM 4905 N N . THR B 1 28 ? -7.000 28.743 56.627 1.00 87.63 67 THR B N 1
ATOM 4906 C CA . THR B 1 28 ? -5.626 29.209 56.655 1.00 89.85 67 THR B CA 1
ATOM 4907 C C . THR B 1 28 ? -4.697 28.001 56.614 1.00 81.47 67 THR B C 1
ATOM 4908 O O . THR B 1 28 ? -4.653 27.203 57.551 1.00 91.06 67 THR B O 1
ATOM 4912 N N . LEU B 1 29 ? -3.971 27.860 55.511 1.00 74.97 68 LEU B N 1
ATOM 4913 C CA . LEU B 1 29 ? -3.074 26.727 55.326 1.00 74.99 68 LEU B CA 1
ATOM 4914 C C . LEU B 1 29 ? -1.631 27.183 55.163 1.00 67.88 68 LEU B C 1
ATOM 4915 O O . LEU B 1 29 ? -1.372 28.270 54.659 1.00 72.54 68 LEU B O 1
ATOM 4920 N N . CYS B 1 30 ? -0.692 26.356 55.608 1.00 63.47 69 CYS B N 1
ATOM 4921 C CA . CYS B 1 30 ? 0.720 26.687 55.487 1.00 77.18 69 CYS B CA 1
ATOM 4922 C C . CYS B 1 30 ? 1.479 25.536 54.846 1.00 84.18 69 CYS B C 1
ATOM 4923 O O . CYS B 1 30 ? 1.116 24.373 55.015 1.00 73.54 69 CYS B O 1
ATOM 4926 N N . GLY B 1 31 ? 2.538 25.869 54.112 1.00 96.90 70 GLY B N 1
ATOM 4927 C CA . GLY B 1 31 ? 3.264 24.878 53.341 1.00 83.19 70 GLY B CA 1
ATOM 4928 C C . GLY B 1 31 ? 4.505 25.429 52.665 1.00 90.13 70 GLY B C 1
ATOM 4929 O O . GLY B 1 31 ? 5.038 26.471 53.060 1.00 83.38 70 GLY B O 1
ATOM 4930 N N . TRP B 1 32 ? 4.968 24.713 51.643 1.00 106.43 71 TRP B N 1
ATOM 4931 C CA . TRP B 1 32 ? 6.175 25.086 50.904 1.00 106.28 71 TRP B CA 1
ATOM 4932 C C . TRP B 1 32 ? 5.849 25.696 49.536 1.00 98.27 71 TRP B C 1
ATOM 4933 O O . TRP B 1 32 ? 4.842 25.360 48.918 1.00 86.67 71 TRP B O 1
ATOM 4944 N N . ILE B 1 33 ? 6.697 26.602 49.063 1.00 94.57 72 ILE B N 1
ATOM 4945 C CA . ILE B 1 33 ? 6.487 27.183 47.745 1.00 81.38 72 ILE B CA 1
ATOM 4946 C C . ILE B 1 33 ? 7.191 26.350 46.687 1.00 89.09 72 ILE B C 1
ATOM 4947 O O . ILE B 1 33 ? 8.415 26.260 46.662 1.00 81.67 72 ILE B O 1
ATOM 4952 N N . GLN B 1 34 ? 6.400 25.734 45.817 1.00 93.95 73 GLN B N 1
ATOM 4953 C CA . GLN B 1 34 ? 6.935 24.875 44.775 1.00 74.53 73 GLN B CA 1
ATOM 4954 C C . GLN B 1 34 ? 7.403 25.722 43.613 1.00 98.81 73 GLN B C 1
ATOM 4955 O O . GLN B 1 34 ? 8.590 25.758 43.305 1.00 124.77 73 GLN B O 1
ATOM 4961 N N . TYR B 1 35 ? 6.460 26.397 42.963 1.00 104.88 74 TYR B N 1
ATOM 4962 C CA . TYR B 1 35 ? 6.785 27.321 41.881 1.00 101.44 74 TYR B CA 1
ATOM 4963 C C . TYR B 1 35 ? 5.686 28.365 41.674 1.00 108.40 74 TYR B C 1
ATOM 4964 O O . TYR B 1 35 ? 4.594 28.249 42.229 1.00 109.78 74 TYR B O 1
ATOM 4973 N N . ARG B 1 36 ? 5.995 29.407 40.911 1.00 111.69 75 ARG B N 1
ATOM 4974 C CA . ARG B 1 36 ? 5.023 30.454 40.625 1.00 110.48 75 ARG B CA 1
ATOM 4975 C C . ARG B 1 36 ? 5.267 31.052 39.248 1.00 116.79 75 ARG B C 1
ATOM 4976 O O . ARG B 1 36 ? 6.386 30.999 38.740 1.00 126.13 75 ARG B O 1
ATOM 4984 N N . ARG B 1 37 ? 4.225 31.611 38.638 1.00 116.47 76 ARG B N 1
ATOM 4985 C CA . ARG B 1 37 ? 4.403 32.324 37.376 1.00 131.63 76 ARG B CA 1
ATOM 4986 C C . ARG B 1 37 ? 4.320 33.831 37.596 1.00 143.55 76 ARG B C 1
ATOM 4987 O O . ARG B 1 37 ? 3.228 34.380 37.761 1.00 140.91 76 ARG B O 1
ATOM 4995 N N . GLN B 1 38 ? 5.476 34.490 37.555 1.00 143.97 77 GLN B N 1
ATOM 4996 C CA . GLN B 1 38 ? 5.571 35.947 37.659 1.00 135.34 77 GLN B CA 1
ATOM 4997 C C . GLN B 1 38 ? 4.701 36.566 38.761 1.00 121.37 77 GLN B C 1
ATOM 4998 O O . GLN B 1 38 ? 4.813 36.204 39.931 1.00 113.65 77 GLN B O 1
ATOM 5004 N N . ASN B 1 39 ? 3.837 37.499 38.388 1.00 128.10 78 ASN B N 1
ATOM 5005 C CA . ASN B 1 39 ? 2.984 38.154 39.368 1.00 143.97 78 ASN B CA 1
ATOM 5006 C C . ASN B 1 39 ? 1.661 37.424 39.620 1.00 132.49 78 ASN B C 1
ATOM 5007 O O . ASN B 1 39 ? 0.954 37.721 40.582 1.00 139.01 78 ASN B O 1
ATOM 5012 N N . THR B 1 40 ? 1.318 36.480 38.753 1.00 120.64 79 THR B N 1
ATOM 5013 C CA . THR B 1 40 ? -0.011 35.862 38.799 1.00 127.61 79 THR B CA 1
ATOM 5014 C C . THR B 1 40 ? -0.251 34.705 39.783 1.00 133.97 79 THR B C 1
ATOM 5015 O O . THR B 1 40 ? -1.290 34.663 40.448 1.00 125.57 79 THR B O 1
ATOM 5019 N N . PHE B 1 41 ? 0.697 33.775 39.879 1.00 136.09 80 PHE B N 1
ATOM 5020 C CA . PHE B 1 41 ? 0.411 32.470 40.485 1.00 115.25 80 PHE B CA 1
ATOM 5021 C C . PHE B 1 41 ? 1.257 32.098 41.696 1.00 115.05 80 PHE B C 1
ATOM 5022 O O . PHE B 1 41 ? 2.318 32.668 41.929 1.00 120.99 80 PHE B O 1
ATOM 5030 N N . LEU B 1 42 ? 0.756 31.138 42.467 1.00 112.95 81 LEU B N 1
ATOM 5031 C CA . LEU B 1 42 ? 1.540 30.479 43.502 1.00 104.52 81 LEU B CA 1
ATOM 5032 C C . LEU B 1 42 ? 1.017 29.064 43.713 1.00 101.74 81 LEU B C 1
ATOM 5033 O O . LEU B 1 42 ? -0.189 28.829 43.654 1.00 109.58 81 LEU B O 1
ATOM 5038 N N . VAL B 1 43 ? 1.913 28.116 43.961 1.00 93.58 82 VAL B N 1
ATOM 5039 C CA . VAL B 1 43 ? 1.470 26.782 44.349 1.00 96.09 82 VAL B CA 1
ATOM 5040 C C . VAL B 1 43 ? 2.102 26.320 45.670 1.00 108.05 82 VAL B C 1
ATOM 5041 O O . VAL B 1 43 ? 3.322 26.171 45.789 1.00 97.16 82 VAL B O 1
ATOM 5045 N N . LEU B 1 44 ? 1.253 26.136 46.674 1.00 99.62 83 LEU B N 1
ATOM 5046 C CA . LEU B 1 44 ? 1.698 25.652 47.967 1.00 94.46 83 LEU B CA 1
ATOM 5047 C C . LEU B 1 44 ? 1.664 24.145 47.978 1.00 110.30 83 LEU B C 1
ATOM 5048 O O . LEU B 1 44 ? 0.759 23.539 47.420 1.00 101.99 83 LEU B O 1
ATOM 5053 N N . ARG B 1 45 ? 2.651 23.548 48.629 1.00 121.06 84 ARG B N 1
ATOM 5054 C CA . ARG B 1 45 ? 2.736 22.105 48.731 1.00 105.07 84 ARG B CA 1
ATOM 5055 C C . ARG B 1 45 ? 2.948 21.666 50.179 1.00 114.82 84 ARG B C 1
ATOM 5056 O O . ARG B 1 45 ? 3.896 22.094 50.851 1.00 109.50 84 ARG B O 1
ATOM 5064 N N . ASP B 1 46 ? 2.030 20.834 50.658 1.00 107.18 85 ASP B N 1
ATOM 5065 C CA . ASP B 1 46 ? 2.184 20.166 51.934 1.00 102.10 85 ASP B CA 1
ATOM 5066 C C . ASP B 1 46 ? 2.771 18.808 51.611 1.00 105.41 85 ASP B C 1
ATOM 5067 O O . ASP B 1 46 ? 3.036 18.508 50.449 1.00 99.22 85 ASP B O 1
ATOM 5072 N N . PHE B 1 47 ? 2.969 17.984 52.632 1.00 112.80 86 PHE B N 1
ATOM 5073 C CA . PHE B 1 47 ? 3.394 16.608 52.425 1.00 100.65 86 PHE B CA 1
ATOM 5074 C C . PHE B 1 47 ? 2.332 15.858 51.629 1.00 97.20 86 PHE B C 1
ATOM 5075 O O . PHE B 1 47 ? 2.631 14.887 50.939 1.00 97.23 86 PHE B O 1
ATOM 5083 N N . ASP B 1 48 ? 1.089 16.319 51.732 1.00 98.58 87 ASP B N 1
ATOM 5084 C CA . ASP B 1 48 ? -0.040 15.552 51.240 1.00 102.73 87 ASP B CA 1
ATOM 5085 C C . ASP B 1 48 ? -0.223 15.759 49.744 1.00 93.78 87 ASP B C 1
ATOM 5086 O O . ASP B 1 48 ? 0.221 14.949 48.932 1.00 103.05 87 ASP B O 1
ATOM 5091 N N . GLY B 1 49 ? -0.881 16.853 49.387 1.00 93.57 88 GLY B N 1
ATOM 5092 C CA . GLY B 1 49 ? -0.993 17.289 48.007 1.00 114.06 88 GLY B CA 1
ATOM 5093 C C . GLY B 1 49 ? -0.324 18.628 47.770 1.00 115.24 88 GLY B C 1
ATOM 5094 O O . GLY B 1 49 ? 0.590 19.026 48.495 1.00 111.01 88 GLY B O 1
ATOM 5095 N N . LEU B 1 50 ? -0.804 19.331 46.747 1.00 100.97 89 LEU B N 1
ATOM 5096 C CA . LEU B 1 50 ? -0.497 20.747 46.577 1.00 89.93 89 LEU B CA 1
ATOM 5097 C C . LEU B 1 50 ? -1.691 21.523 46.003 1.00 91.46 89 LEU B C 1
ATOM 5098 O O . LEU B 1 50 ? -2.475 20.985 45.215 1.00 92.76 89 LEU B O 1
ATOM 5103 N N . VAL B 1 51 ? -1.826 22.782 46.416 1.00 85.37 90 VAL B N 1
ATOM 5104 C CA . VAL B 1 51 ? -2.945 23.626 46.012 1.00 88.67 90 VAL B CA 1
ATOM 5105 C C . VAL B 1 51 ? -2.454 24.943 45.395 1.00 103.01 90 VAL B C 1
ATOM 5106 O O . VAL B 1 51 ? -1.312 25.349 45.611 1.00 92.07 90 VAL B O 1
ATOM 5110 N N . GLN B 1 52 ? -3.326 25.603 44.636 1.00 112.22 91 GLN B N 1
ATOM 5111 C CA . GLN B 1 52 ? -2.965 26.796 43.871 1.00 107.35 91 GLN B CA 1
ATOM 5112 C C . GLN B 1 52 ? -3.441 28.090 44.528 1.00 103.02 91 GLN B C 1
ATOM 5113 O O . GLN B 1 52 ? -4.640 28.313 44.667 1.00 89.44 91 GLN B O 1
ATOM 5119 N N . VAL B 1 53 ? -2.494 28.945 44.910 1.00 113.51 92 VAL B N 1
ATOM 5120 C CA . VAL B 1 53 ? -2.801 30.212 45.575 1.00 102.49 92 VAL B CA 1
ATOM 5121 C C . VAL B 1 53 ? -2.679 31.393 44.616 1.00 121.49 92 VAL B C 1
ATOM 5122 O O . VAL B 1 53 ? -1.619 31.602 44.022 1.00 121.24 92 VAL B O 1
ATOM 5126 N N . ILE B 1 54 ? -3.747 32.175 44.469 1.00 122.88 93 ILE B N 1
ATOM 5127 C CA . ILE B 1 54 ? -3.697 33.306 43.537 1.00 114.66 93 ILE B CA 1
ATOM 5128 C C . ILE B 1 54 ? -3.181 34.583 44.193 1.00 99.32 93 ILE B C 1
ATOM 5129 O O . ILE B 1 54 ? -3.783 35.098 45.137 1.00 96.32 93 ILE B O 1
ATOM 5134 N N . ILE B 1 55 ? -2.059 35.085 43.683 1.00 103.38 94 ILE B N 1
ATOM 5135 C CA . ILE B 1 55 ? -1.431 36.268 44.250 1.00 105.75 94 ILE B CA 1
ATOM 5136 C C . ILE B 1 55 ? -2.374 37.445 44.094 1.00 110.70 94 ILE B C 1
ATOM 5137 O O . ILE B 1 55 ? -2.665 37.864 42.975 1.00 119.92 94 ILE B O 1
ATOM 5142 N N . PRO B 1 56 ? -2.863 37.980 45.219 1.00 113.42 95 PRO B N 1
ATOM 5143 C CA . PRO B 1 56 ? -3.808 39.090 45.128 1.00 127.09 95 PRO B CA 1
ATOM 5144 C C . PRO B 1 56 ? -3.097 40.336 44.624 1.00 148.19 95 PRO B C 1
ATOM 5145 O O . PRO B 1 56 ? -2.030 40.686 45.133 1.00 143.51 95 PRO B O 1
ATOM 5149 N N . GLN B 1 57 ? -3.679 40.989 43.626 1.00 152.85 96 GLN B N 1
ATOM 5150 C CA . GLN B 1 57 ? -3.137 42.243 43.126 1.00 140.36 96 GLN B CA 1
ATOM 5151 C C . GLN B 1 57 ? -4.129 43.371 43.373 1.00 151.46 96 GLN B C 1
ATOM 5152 O O . GLN B 1 57 ? -5.173 43.449 42.726 1.00 159.74 96 GLN B O 1
ATOM 5158 N N . ASP B 1 58 ? -3.786 44.244 44.314 1.00 155.08 97 ASP B N 1
ATOM 5159 C CA . ASP B 1 58 ? -4.697 45.287 44.767 1.00 173.25 97 ASP B CA 1
ATOM 5160 C C . ASP B 1 58 ? -3.926 46.311 45.594 1.00 167.90 97 ASP B C 1
ATOM 5161 O O . ASP B 1 58 ? -2.726 46.160 45.825 1.00 159.65 97 ASP B O 1
ATOM 5166 N N . GLU B 1 59 ? -4.623 47.353 46.034 1.00 168.18 98 GLU B N 1
ATOM 5167 C CA . GLU B 1 59 ? -4.027 48.381 46.877 1.00 166.46 98 GLU B CA 1
ATOM 5168 C C . GLU B 1 59 ? -3.961 47.933 48.333 1.00 171.29 98 GLU B C 1
ATOM 5169 O O . GLU B 1 59 ? -2.991 48.213 49.037 1.00 177.06 98 GLU B O 1
ATOM 5175 N N . SER B 1 60 ? -5.002 47.239 48.778 1.00 169.83 99 SER B N 1
ATOM 5176 C CA . SER B 1 60 ? -5.072 46.752 50.151 1.00 168.18 99 SER B CA 1
ATOM 5177 C C . SER B 1 60 ? -4.215 45.502 50.352 1.00 168.37 99 SER B C 1
ATOM 5178 O O . SER B 1 60 ? -3.665 45.280 51.432 1.00 162.93 99 SER B O 1
ATOM 5181 N N . ALA B 1 61 ? -4.106 44.691 49.304 1.00 167.48 100 ALA B N 1
ATOM 5182 C CA . ALA B 1 61 ? -3.389 43.420 49.375 1.00 156.75 100 ALA B CA 1
ATOM 5183 C C . ALA B 1 61 ? -1.935 43.508 48.905 1.00 146.16 100 ALA B C 1
ATOM 5184 O O . ALA B 1 61 ? -1.249 42.491 48.814 1.00 144.73 100 ALA B O 1
ATOM 5186 N N . ALA B 1 62 ? -1.477 44.715 48.591 1.00 146.58 101 ALA B N 1
ATOM 5187 C CA . ALA B 1 62 ? -0.130 44.912 48.055 1.00 142.37 101 ALA B CA 1
ATOM 5188 C C . ALA B 1 62 ? 0.981 44.519 49.034 1.00 123.98 101 ALA B C 1
ATOM 5189 O O . ALA B 1 62 ? 2.037 44.035 48.621 1.00 124.06 101 ALA B O 1
ATOM 5191 N N . SER B 1 63 ? 0.743 44.729 50.325 1.00 112.58 102 SER B N 1
ATOM 5192 C CA . SER B 1 63 ? 1.714 44.350 51.348 1.00 115.62 102 SER B CA 1
ATOM 5193 C C . SER B 1 63 ? 1.825 42.833 51.456 1.00 116.31 102 SER B C 1
ATOM 5194 O O . SER B 1 63 ? 2.856 42.302 51.873 1.00 105.44 102 SER B O 1
ATOM 5197 N N . VAL B 1 64 ? 0.746 42.146 51.090 1.00 122.01 103 VAL B N 1
ATOM 5198 C CA . VAL B 1 64 ? 0.722 40.687 51.032 1.00 114.64 103 VAL B CA 1
ATOM 5199 C C . VAL B 1 64 ? 1.418 40.167 49.772 1.00 108.46 103 VAL B C 1
ATOM 5200 O O . VAL B 1 64 ? 2.253 39.256 49.833 1.00 109.18 103 VAL B O 1
ATOM 5204 N N . LYS B 1 65 ? 1.068 40.763 48.635 1.00 106.43 104 LYS B N 1
ATOM 5205 C CA . LYS B 1 65 ? 1.688 40.434 47.357 1.00 112.48 104 LYS B CA 1
ATOM 5206 C C . LYS B 1 65 ? 3.197 40.631 47.430 1.00 108.41 104 LYS B C 1
ATOM 5207 O O . LYS B 1 65 ? 3.962 39.915 46.780 1.00 112.64 104 LYS B O 1
ATOM 5213 N N . LYS B 1 66 ? 3.613 41.609 48.230 1.00 112.01 105 LYS B N 1
ATOM 5214 C CA . LYS B 1 66 ? 5.027 41.884 48.449 1.00 117.75 105 LYS B CA 1
ATOM 5215 C C . LYS B 1 66 ? 5.777 40.637 48.898 1.00 109.80 105 LYS B C 1
ATOM 5216 O O . LYS B 1 66 ? 6.651 40.153 48.185 1.00 116.84 105 LYS B O 1
ATOM 5222 N N . ILE B 1 67 ? 5.432 40.118 50.074 1.00 108.45 106 ILE B N 1
ATOM 5223 C CA . ILE B 1 67 ? 6.121 38.948 50.617 1.00 112.36 106 ILE B CA 1
ATOM 5224 C C . ILE B 1 67 ? 5.830 37.672 49.822 1.00 105.71 106 ILE B C 1
ATOM 5225 O O . ILE B 1 67 ? 6.719 36.826 49.641 1.00 99.84 106 ILE B O 1
ATOM 5230 N N . LEU B 1 68 ? 4.596 37.549 49.333 1.00 102.43 107 LEU B N 1
ATOM 5231 C CA . LEU B 1 68 ? 4.196 36.379 48.561 1.00 94.00 107 LEU B CA 1
ATOM 5232 C C . LEU B 1 68 ? 4.993 36.256 47.263 1.00 98.66 107 LEU B C 1
ATOM 5233 O O . LEU B 1 68 ? 5.196 35.152 46.759 1.00 93.90 107 LEU B O 1
ATOM 5238 N N . CYS B 1 69 ? 5.426 37.391 46.717 1.00 111.69 108 CYS B N 1
ATOM 5239 C CA . CYS B 1 69 ? 6.335 37.389 45.570 1.00 112.85 108 CYS B CA 1
ATOM 5240 C C . CYS B 1 69 ? 7.806 37.569 45.958 1.00 112.86 108 CYS B C 1
ATOM 5241 O O . CYS B 1 69 ? 8.688 37.491 45.103 1.00 113.91 108 CYS B O 1
ATOM 5244 N N . GLU B 1 70 ? 8.072 37.821 47.238 1.00 120.87 109 GLU B N 1
ATOM 5245 C CA . GLU B 1 70 ? 9.449 37.984 47.705 1.00 128.04 109 GLU B CA 1
ATOM 5246 C C . GLU B 1 70 ? 10.017 36.663 48.222 1.00 124.04 109 GLU B C 1
ATOM 5247 O O . GLU B 1 70 ? 11.226 36.527 48.428 1.00 107.60 109 GLU B O 1
ATOM 5253 N N . ALA B 1 71 ? 9.139 35.682 48.404 1.00 114.28 110 ALA B N 1
ATOM 5254 C CA . ALA B 1 71 ? 9.569 34.373 48.876 1.00 112.90 110 ALA B CA 1
ATOM 5255 C C . ALA B 1 71 ? 10.450 33.671 47.844 1.00 115.83 110 ALA B C 1
ATOM 5256 O O . ALA B 1 71 ? 10.061 33.535 46.686 1.00 114.78 110 ALA B O 1
ATOM 5258 N N . PRO B 1 72 ? 11.643 33.221 48.270 1.00 113.40 111 PRO B N 1
ATOM 5259 C CA . PRO B 1 72 ? 12.607 32.481 47.445 1.00 109.19 111 PRO B CA 1
ATOM 5260 C C . PRO B 1 72 ? 12.078 31.135 46.937 1.00 114.12 111 PRO B C 1
ATOM 5261 O O . PRO B 1 72 ? 10.907 30.818 47.162 1.00 113.94 111 PRO B O 1
ATOM 5265 N N . VAL B 1 73 ? 12.947 30.363 46.281 1.00 120.19 112 VAL B N 1
ATOM 5266 C CA . VAL B 1 73 ? 12.555 29.204 45.475 1.00 106.58 112 VAL B CA 1
ATOM 5267 C C . VAL B 1 73 ? 11.556 28.300 46.174 1.00 96.24 112 VAL B C 1
ATOM 5268 O O . VAL B 1 73 ? 10.367 28.305 45.854 1.00 89.08 112 VAL B O 1
ATOM 5272 N N . GLU B 1 74 ? 12.034 27.541 47.150 1.00 106.71 113 GLU B N 1
ATOM 5273 C CA . GLU B 1 74 ? 11.135 26.758 47.970 1.00 98.06 113 GLU B CA 1
ATOM 5274 C C . GLU B 1 74 ? 11.322 27.173 49.406 1.00 105.19 113 GLU B C 1
ATOM 5275 O O . GLU B 1 74 ? 12.295 26.792 50.050 1.00 111.21 113 GLU B O 1
ATOM 5281 N N . SER B 1 75 ? 10.354 27.911 49.927 1.00 101.82 114 SER B N 1
ATOM 5282 C CA . SER B 1 75 ? 10.446 28.387 51.292 1.00 95.43 114 SER B CA 1
ATOM 5283 C C . SER B 1 75 ? 9.141 28.090 51.991 1.00 96.54 114 SER B C 1
ATOM 5284 O O . SER B 1 75 ? 8.185 27.636 51.366 1.00 102.05 114 SER B O 1
ATOM 5287 N N . VAL B 1 76 ? 9.087 28.364 53.285 1.00 91.99 115 VAL B N 1
ATOM 5288 C CA . VAL B 1 76 ? 7.912 27.998 54.049 1.00 89.28 115 VAL B CA 1
ATOM 5289 C C . VAL B 1 76 ? 7.060 29.223 54.310 1.00 88.16 115 VAL B C 1
ATOM 5290 O O . VAL B 1 76 ? 7.500 30.189 54.932 1.00 83.96 115 VAL B O 1
ATOM 5294 N N . VAL B 1 77 ? 5.833 29.181 53.815 1.00 85.09 116 VAL B N 1
ATOM 5295 C CA . VAL B 1 77 ? 4.947 30.318 53.934 1.00 79.14 116 VAL B CA 1
ATOM 5296 C C . VAL B 1 77 ? 3.613 29.861 54.493 1.00 80.81 116 VAL B C 1
ATOM 5297 O O . VAL B 1 77 ? 3.155 28.750 54.214 1.00 99.16 116 VAL B O 1
ATOM 5301 N N . GLN B 1 78 ? 3.014 30.705 55.320 1.00 76.09 117 GLN B N 1
ATOM 5302 C CA . GLN B 1 78 ? 1.646 30.494 55.748 1.00 86.28 117 GLN B CA 1
ATOM 5303 C C . GLN B 1 78 ? 0.767 31.475 54.978 1.00 87.50 117 GLN B C 1
ATOM 5304 O O . GLN B 1 78 ? 1.097 32.655 54.843 1.00 90.68 117 GLN B O 1
ATOM 5310 N N . VAL B 1 79 ? -0.341 30.978 54.445 1.00 76.84 118 VAL B N 1
ATOM 5311 C CA . VAL B 1 79 ? -1.243 31.805 53.661 1.00 75.40 118 VAL B CA 1
ATOM 5312 C C . VAL B 1 79 ? -2.674 31.587 54.127 1.00 85.13 118 VAL B C 1
ATOM 5313 O O . VAL B 1 79 ? -3.115 30.450 54.261 1.00 88.48 118 VAL B O 1
ATOM 5317 N N . SER B 1 80 ? -3.397 32.673 54.381 1.00 93.98 119 SER B N 1
ATOM 5318 C CA . SER B 1 80 ? -4.801 32.578 54.774 1.00 89.42 119 SER B CA 1
ATOM 5319 C C . SER B 1 80 ? -5.713 33.205 53.720 1.00 100.79 119 SER B C 1
ATOM 5320 O O . SER B 1 80 ? -5.358 34.208 53.105 1.00 120.66 119 SER B O 1
ATOM 5323 N N . GLY B 1 81 ? -6.888 32.617 53.514 1.00 89.12 120 GLY B N 1
ATOM 5324 C CA . GLY B 1 81 ? -7.812 33.118 52.511 1.00 94.59 120 GLY B CA 1
ATOM 5325 C C . GLY B 1 81 ? -9.081 32.303 52.359 1.00 102.81 120 GLY B C 1
ATOM 5326 O O . GLY B 1 81 ? -9.431 31.514 53.236 1.00 121.76 120 GLY B O 1
ATOM 5327 N N . THR B 1 82 ? -9.777 32.493 51.241 1.00 91.77 121 THR B N 1
ATOM 5328 C CA . THR B 1 82 ? -11.045 31.805 51.007 1.00 107.29 121 THR B CA 1
ATOM 5329 C C . THR B 1 82 ? -10.979 30.895 49.785 1.00 112.04 121 THR B C 1
ATOM 5330 O O . THR B 1 82 ? -10.382 31.245 48.767 1.00 108.24 121 THR B O 1
ATOM 5334 N N . VAL B 1 83 ? -11.595 29.723 49.895 1.00 119.26 122 VAL B N 1
ATOM 5335 C CA . VAL B 1 83 ? -11.557 28.736 48.827 1.00 120.15 122 VAL B CA 1
ATOM 5336 C C . VAL B 1 83 ? -12.541 29.094 47.724 1.00 117.34 122 VAL B C 1
ATOM 5337 O O . VAL B 1 83 ? -13.743 29.190 47.966 1.00 109.71 122 VAL B O 1
ATOM 5341 N N . ILE B 1 84 ? -12.027 29.281 46.512 1.00 124.15 123 ILE B N 1
ATOM 5342 C CA . ILE B 1 84 ? -12.877 29.595 45.369 1.00 124.31 123 ILE B CA 1
ATOM 5343 C C . ILE B 1 84 ? -12.630 28.622 44.229 1.00 119.57 123 ILE B C 1
ATOM 5344 O O . ILE B 1 84 ? -11.587 27.982 44.169 1.00 112.76 123 ILE B O 1
ATOM 5349 N N . SER B 1 85 ? -13.597 28.509 43.328 1.00 118.63 124 SER B N 1
ATOM 5350 C CA . SER B 1 85 ? -13.460 27.620 42.182 1.00 133.41 124 SER B CA 1
ATOM 5351 C C . SER B 1 85 ? -12.707 28.300 41.046 1.00 138.42 124 SER B C 1
ATOM 5352 O O . SER B 1 85 ? -12.859 29.500 40.814 1.00 130.92 124 SER B O 1
ATOM 5355 N N . ARG B 1 86 ? -11.885 27.526 40.346 1.00 143.91 125 ARG B N 1
ATOM 5356 C CA . ARG B 1 86 ? -11.113 28.054 39.232 1.00 141.80 125 ARG B CA 1
ATOM 5357 C C . ARG B 1 86 ? -12.049 28.555 38.140 1.00 137.50 125 ARG B C 1
ATOM 5358 O O . ARG B 1 86 ? -13.032 27.889 37.809 1.00 126.62 125 ARG B O 1
ATOM 5366 N N . PRO B 1 87 ? -11.746 29.739 37.584 1.00 141.56 126 PRO B N 1
ATOM 5367 C CA . PRO B 1 87 ? -12.601 30.377 36.576 1.00 149.32 126 PRO B CA 1
ATOM 5368 C C . PRO B 1 87 ? -12.767 29.524 35.320 1.00 139.97 126 PRO B C 1
ATOM 5369 O O . PRO B 1 87 ? -11.775 29.084 34.740 1.00 134.53 126 PRO B O 1
ATOM 5373 N N . ALA B 1 88 ? -14.016 29.309 34.914 1.00 135.23 127 ALA B N 1
ATOM 5374 C CA . ALA B 1 88 ? -14.339 28.576 33.693 1.00 134.06 127 ALA B CA 1
ATOM 5375 C C . ALA B 1 88 ? -13.672 27.198 33.592 1.00 153.29 127 ALA B C 1
ATOM 5376 O O . ALA B 1 88 ? -13.855 26.338 34.455 1.00 146.70 127 ALA B O 1
ATOM 5378 N N . GLY B 1 89 ? -12.901 27.002 32.527 1.00 158.55 128 GLY B N 1
ATOM 5379 C CA . GLY B 1 89 ? -12.267 25.725 32.252 1.00 137.77 128 GLY B CA 1
ATOM 5380 C C . GLY B 1 89 ? -10.802 25.685 32.640 1.00 132.90 128 GLY B C 1
ATOM 5381 O O . GLY B 1 89 ? -10.036 24.877 32.115 1.00 147.01 128 GLY B O 1
ATOM 5382 N N . GLN B 1 90 ? -10.411 26.562 33.560 1.00 137.89 129 GLN B N 1
ATOM 5383 C CA . GLN B 1 90 ? -9.041 26.604 34.072 1.00 145.33 129 GLN B CA 1
ATOM 5384 C C . GLN B 1 90 ? -8.676 25.347 34.859 1.00 144.96 129 GLN B C 1
ATOM 5385 O O . GLN B 1 90 ? -7.520 25.151 35.236 1.00 144.41 129 GLN B O 1
ATOM 5391 N N . GLU B 1 91 ? -9.675 24.504 35.103 1.00 140.32 130 GLU B N 1
ATOM 5392 C CA . GLU B 1 91 ? -9.531 23.320 35.941 1.00 132.18 130 GLU B CA 1
ATOM 5393 C C . GLU B 1 91 ? -8.426 22.385 35.473 1.00 127.45 130 GLU B C 1
ATOM 5394 O O . GLU B 1 91 ? -8.173 22.250 34.278 1.00 145.91 130 GLU B O 1
ATOM 5400 N N . ASN B 1 92 ? -7.770 21.746 36.432 1.00 113.97 131 ASN B N 1
ATOM 5401 C CA . ASN B 1 92 ? -6.679 20.830 36.149 1.00 110.36 131 ASN B CA 1
ATOM 5402 C C . ASN B 1 92 ? -6.989 19.464 36.742 1.00 114.40 131 ASN B C 1
ATOM 5403 O O . ASN B 1 92 ? -6.637 19.195 37.889 1.00 119.59 131 ASN B O 1
ATOM 5408 N N . PRO B 1 93 ? -7.649 18.596 35.958 1.00 119.11 132 PRO B N 1
ATOM 5409 C CA . PRO B 1 93 ? -8.014 17.240 36.390 1.00 129.21 132 PRO B CA 1
ATOM 5410 C C . PRO B 1 93 ? -6.816 16.371 36.782 1.00 128.95 132 PRO B C 1
ATOM 5411 O O . PRO B 1 93 ? -7.006 15.340 37.432 1.00 121.04 132 PRO B O 1
ATOM 5415 N N . LYS B 1 94 ? -5.608 16.775 36.393 1.00 123.53 133 LYS B N 1
ATOM 5416 C CA . LYS B 1 94 ? -4.400 16.026 36.744 1.00 128.61 133 LYS B CA 1
ATOM 5417 C C . LYS B 1 94 ? -4.055 16.108 38.238 1.00 124.90 133 LYS B C 1
ATOM 5418 O O . LYS B 1 94 ? -3.445 15.190 38.790 1.00 125.25 133 LYS B O 1
ATOM 5424 N N . MET B 1 95 ? -4.455 17.197 38.891 1.00 131.00 134 MET B N 1
ATOM 5425 C CA . MET B 1 95 ? -4.197 17.364 40.322 1.00 129.44 134 MET B CA 1
ATOM 5426 C C . MET B 1 95 ? -5.508 17.420 41.121 1.00 113.68 134 MET B C 1
ATOM 5427 O O . MET B 1 95 ? -6.512 17.938 40.634 1.00 115.05 134 MET B O 1
ATOM 5432 N N . PRO B 1 96 ? -5.497 16.887 42.354 1.00 92.66 135 PRO B N 1
ATOM 5433 C CA . PRO B 1 96 ? -6.732 16.684 43.121 1.00 91.23 135 PRO B CA 1
ATOM 5434 C C . PRO B 1 96 ? -7.395 17.994 43.521 1.00 109.28 135 PRO B C 1
ATOM 5435 O O . PRO B 1 96 ? -8.620 18.071 43.618 1.00 117.50 135 PRO B O 1
ATOM 5439 N N . THR B 1 97 ? -6.577 19.014 43.744 1.00 101.54 136 THR B N 1
ATOM 5440 C CA . THR B 1 97 ? -7.061 20.321 44.155 1.00 104.41 136 THR B CA 1
ATOM 5441 C C . THR B 1 97 ? -7.376 21.158 42.927 1.00 120.65 136 THR B C 1
ATOM 5442 O O . THR B 1 97 ? -7.739 22.329 43.036 1.00 120.89 136 THR B O 1
ATOM 5446 N N . GLY B 1 98 ? -7.231 20.538 41.759 1.00 130.89 137 GLY B N 1
ATOM 5447 C CA . GLY B 1 98 ? -7.291 21.226 40.481 1.00 131.99 137 GLY B CA 1
ATOM 5448 C C . GLY B 1 98 ? -8.577 21.944 40.109 1.00 134.57 137 GLY B C 1
ATOM 5449 O O . GLY B 1 98 ? -8.572 22.803 39.226 1.00 138.49 137 GLY B O 1
ATOM 5450 N N . GLU B 1 99 ? -9.683 21.596 40.756 1.00 117.13 138 GLU B N 1
ATOM 5451 C CA . GLU B 1 99 ? -10.943 22.265 40.463 1.00 106.77 138 GLU B CA 1
ATOM 5452 C C . GLU B 1 99 ? -11.067 23.569 41.247 1.00 121.55 138 GLU B C 1
ATOM 5453 O O . GLU B 1 99 ? -11.935 24.390 40.959 1.00 133.56 138 GLU B O 1
ATOM 5459 N N . ILE B 1 100 ? -10.196 23.759 42.236 1.00 123.91 139 ILE B N 1
ATOM 5460 C CA . ILE B 1 100 ? -10.249 24.962 43.067 1.00 120.01 139 ILE B CA 1
ATOM 5461 C C . ILE B 1 100 ? -8.903 25.665 43.255 1.00 123.47 139 ILE B C 1
ATOM 5462 O O . ILE B 1 100 ? -7.831 25.064 43.139 1.00 112.52 139 ILE B O 1
ATOM 5467 N N . GLU B 1 101 ? -8.993 26.956 43.553 1.00 124.14 140 GLU B N 1
ATOM 5468 C CA . GLU B 1 101 ? -7.847 27.773 43.910 1.00 123.78 140 GLU B CA 1
ATOM 5469 C C . GLU B 1 101 ? -8.175 28.552 45.180 1.00 113.45 140 GLU B C 1
ATOM 5470 O O . GLU B 1 101 ? -9.333 28.633 45.601 1.00 95.36 140 GLU B O 1
ATOM 5476 N N . ILE B 1 102 ? -7.147 29.122 45.792 1.00 111.42 141 ILE B N 1
ATOM 5477 C CA . ILE B 1 102 ? -7.312 29.801 47.063 1.00 102.06 141 ILE B CA 1
ATOM 5478 C C . ILE B 1 102 ? -6.926 31.282 46.960 1.00 120.48 141 ILE B C 1
ATOM 5479 O O . ILE B 1 102 ? -5.825 31.636 46.506 1.00 114.62 141 ILE B O 1
ATOM 5484 N N . LYS B 1 103 ? -7.870 32.134 47.358 1.00 128.55 142 LYS B N 1
ATOM 5485 C CA . LYS B 1 103 ? -7.740 33.586 47.255 1.00 110.60 142 LYS B CA 1
ATOM 5486 C C . LYS B 1 103 ? -7.200 34.178 48.548 1.00 104.53 142 LYS B C 1
ATOM 5487 O O . LYS B 1 103 ? -7.855 34.118 49.588 1.00 113.57 142 LYS B O 1
ATOM 5493 N N . VAL B 1 104 ? -6.012 34.767 48.471 1.00 88.31 143 VAL B N 1
ATOM 5494 C CA . VAL B 1 104 ? -5.318 35.259 49.654 1.00 92.40 143 VAL B CA 1
ATOM 5495 C C . VAL B 1 104 ? -6.048 36.403 50.348 1.00 98.55 143 VAL B C 1
ATOM 5496 O O . VAL B 1 104 ? -6.573 37.307 49.700 1.00 115.78 143 VAL B O 1
ATOM 5500 N N . LYS B 1 105 ? -6.080 36.340 51.674 1.00 95.02 144 LYS B N 1
ATOM 5501 C CA . LYS B 1 105 ? -6.560 37.431 52.506 1.00 107.30 144 LYS B CA 1
ATOM 5502 C C . LYS B 1 105 ? -5.321 38.054 53.136 1.00 113.57 144 LYS B C 1
ATOM 5503 O O . LYS B 1 105 ? -5.019 39.229 52.926 1.00 109.66 144 LYS B O 1
ATOM 5509 N N . THR B 1 106 ? -4.609 37.249 53.918 1.00 113.96 145 THR B N 1
ATOM 5510 C CA . THR B 1 106 ? -3.350 37.665 54.526 1.00 113.69 145 THR B CA 1
ATOM 5511 C C . THR B 1 106 ? -2.269 36.605 54.322 1.00 107.50 145 THR B C 1
ATOM 5512 O O . THR B 1 106 ? -2.551 35.491 53.880 1.00 102.23 145 THR B O 1
ATOM 5516 N N . ALA B 1 107 ? -1.027 36.960 54.634 1.00 107.41 146 ALA B N 1
ATOM 5517 C CA . ALA B 1 107 ? 0.085 36.020 54.526 1.00 98.46 146 ALA B CA 1
ATOM 5518 C C . ALA B 1 107 ? 1.209 36.373 55.493 1.00 104.39 146 ALA B C 1
ATOM 5519 O O . ALA B 1 107 ? 1.088 37.315 56.279 1.00 110.57 146 ALA B O 1
ATOM 5521 N N . GLU B 1 108 ? 2.308 35.627 55.400 1.00 95.40 147 GLU B N 1
ATOM 5522 C CA . GLU B 1 108 ? 3.488 35.843 56.230 1.00 99.41 147 GLU B CA 1
ATOM 5523 C C . GLU B 1 108 ? 4.565 34.861 55.793 1.00 89.44 147 GLU B C 1
ATOM 5524 O O . GLU B 1 108 ? 4.263 33.808 55.240 1.00 83.56 147 GLU B O 1
ATOM 5530 N N . LEU B 1 109 ? 5.819 35.184 56.087 1.00 88.65 148 LEU B N 1
ATOM 5531 C CA . LEU B 1 109 ? 6.937 34.364 55.650 1.00 86.17 148 LEU B CA 1
ATOM 5532 C C . LEU B 1 109 ? 7.520 33.625 56.842 1.00 98.82 148 LEU B C 1
ATOM 5533 O O . LEU B 1 109 ? 8.171 34.227 57.697 1.00 100.94 148 LEU B O 1
ATOM 5538 N N . LEU B 1 110 ? 7.292 32.317 56.891 1.00 92.85 149 LEU B N 1
ATOM 5539 C CA . LEU B 1 110 ? 7.734 31.511 58.022 1.00 80.31 149 LEU B CA 1
ATOM 5540 C C . LEU B 1 110 ? 9.243 31.277 57.997 1.00 77.53 149 LEU B C 1
ATOM 5541 O O . LEU B 1 110 ? 9.932 31.505 58.989 1.00 88.08 149 LEU B O 1
ATOM 5546 N N . ASN B 1 111 ? 9.756 30.821 56.862 1.00 77.07 150 ASN B N 1
ATOM 5547 C CA . ASN B 1 111 ? 11.199 30.757 56.669 1.00 88.22 150 ASN B CA 1
ATOM 5548 C C . ASN B 1 111 ? 11.571 30.842 55.192 1.00 96.79 150 ASN B C 1
ATOM 5549 O O . ASN B 1 111 ? 10.825 30.371 54.334 1.00 88.36 150 ASN B O 1
ATOM 5554 N N . ALA B 1 112 ? 12.720 31.445 54.902 1.00 98.30 151 ALA B N 1
ATOM 5555 C CA . ALA B 1 112 ? 13.212 31.533 53.532 1.00 79.65 151 ALA B CA 1
ATOM 5556 C C . ALA B 1 112 ? 14.266 30.467 53.291 1.00 83.64 151 ALA B C 1
ATOM 5557 O O . ALA B 1 112 ? 14.618 29.722 54.203 1.00 103.84 151 ALA B O 1
ATOM 5559 N N . CYS B 1 113 ? 14.777 30.398 52.068 1.00 87.38 152 CYS B N 1
ATOM 5560 C CA . CYS B 1 113 ? 15.808 29.419 51.742 1.00 101.79 152 CYS B CA 1
ATOM 5561 C C . CYS B 1 113 ? 16.720 29.921 50.629 1.00 110.04 152 CYS B C 1
ATOM 5562 O O . CYS B 1 113 ? 16.358 30.831 49.886 1.00 120.25 152 CYS B O 1
ATOM 5565 N N . LYS B 1 114 ? 17.907 29.333 50.518 1.00 106.36 153 LYS B N 1
ATOM 5566 C CA . LYS B 1 114 ? 18.824 29.686 49.439 1.00 123.39 153 LYS B CA 1
ATOM 5567 C C . LYS B 1 114 ? 18.627 28.769 48.229 1.00 111.65 153 LYS B C 1
ATOM 5568 O O . LYS B 1 114 ? 17.710 27.951 48.203 1.00 104.62 153 LYS B O 1
ATOM 5574 N N . LYS B 1 115 ? 19.478 28.907 47.220 1.00 97.85 154 LYS B N 1
ATOM 5575 C CA . LYS B 1 115 ? 19.375 28.034 46.066 1.00 103.60 154 LYS B CA 1
ATOM 5576 C C . LYS B 1 115 ? 19.671 26.616 46.535 1.00 100.49 154 LYS B C 1
ATOM 5577 O O . LYS B 1 115 ? 20.738 26.343 47.081 1.00 98.02 154 LYS B O 1
ATOM 5583 N N . LEU B 1 116 ? 18.718 25.717 46.319 1.00 101.22 155 LEU B N 1
ATOM 5584 C CA . LEU B 1 116 ? 18.884 24.320 46.702 1.00 106.03 155 LEU B CA 1
ATOM 5585 C C . LEU B 1 116 ? 19.216 23.491 45.470 1.00 113.56 155 LEU B C 1
ATOM 5586 O O . LEU B 1 116 ? 18.536 23.598 44.452 1.00 124.13 155 LEU B O 1
ATOM 5591 N N . PRO B 1 117 ? 20.275 22.671 45.549 1.00 118.04 156 PRO B N 1
ATOM 5592 C CA . PRO B 1 117 ? 20.752 21.969 44.349 1.00 131.01 156 PRO B CA 1
ATOM 5593 C C . PRO B 1 117 ? 19.923 20.734 43.995 1.00 129.89 156 PRO B C 1
ATOM 5594 O O . PRO B 1 117 ? 20.494 19.685 43.693 1.00 122.22 156 PRO B O 1
ATOM 5598 N N . PHE B 1 118 ? 18.601 20.877 43.969 1.00 136.08 157 PHE B N 1
ATOM 5599 C CA . PHE B 1 118 ? 17.694 19.746 43.790 1.00 123.69 157 PHE B CA 1
ATOM 5600 C C . PHE B 1 118 ? 16.433 20.152 43.039 1.00 118.60 157 PHE B C 1
ATOM 5601 O O . PHE B 1 118 ? 15.959 21.279 43.160 1.00 120.75 157 PHE B O 1
ATOM 5609 N N . GLU B 1 119 ? 15.887 19.225 42.264 1.00 136.97 158 GLU B N 1
ATOM 5610 C CA . GLU B 1 119 ? 14.586 19.439 41.655 1.00 153.07 158 GLU B CA 1
ATOM 5611 C C . GLU B 1 119 ? 13.558 18.638 42.443 1.00 149.43 158 GLU B C 1
ATOM 5612 O O . GLU B 1 119 ? 13.515 17.413 42.370 1.00 138.21 158 GLU B O 1
ATOM 5618 N N . ILE B 1 120 ? 12.727 19.336 43.203 1.00 151.41 159 ILE B N 1
ATOM 5619 C CA . ILE B 1 120 ? 11.790 18.664 44.090 1.00 152.90 159 ILE B CA 1
ATOM 5620 C C . ILE B 1 120 ? 10.525 18.224 43.352 1.00 160.05 159 ILE B C 1
ATOM 5621 O O . ILE B 1 120 ? 9.816 17.321 43.798 1.00 154.76 159 ILE B O 1
ATOM 5626 N N . LYS B 1 121 ? 10.262 18.860 42.214 1.00 175.30 160 LYS B N 1
ATOM 5627 C CA . LYS B 1 121 ? 9.045 18.620 41.439 1.00 181.57 160 LYS B CA 1
ATOM 5628 C C . LYS B 1 121 ? 9.002 17.221 40.823 1.00 186.40 160 LYS B C 1
ATOM 5629 O O . LYS B 1 121 ? 7.982 16.533 40.884 1.00 188.48 160 LYS B O 1
ATOM 5635 N N . ASN B 1 122 ? 10.121 16.807 40.238 1.00 191.99 161 ASN B N 1
ATOM 5636 C CA . ASN B 1 122 ? 10.196 15.559 39.479 1.00 195.10 161 ASN B CA 1
ATOM 5637 C C . ASN B 1 122 ? 10.577 14.347 40.328 1.00 182.77 161 ASN B C 1
ATOM 5638 O O . ASN B 1 122 ? 10.842 13.269 39.789 1.00 179.02 161 ASN B O 1
ATOM 5643 N N . PHE B 1 123 ? 10.616 14.543 41.646 1.00 169.62 162 PHE B N 1
ATOM 5644 C CA . PHE B 1 123 ? 11.137 13.553 42.591 1.00 166.06 162 PHE B CA 1
ATOM 5645 C C . PHE B 1 123 ? 12.620 13.374 42.278 1.00 178.48 162 PHE B C 1
ATOM 5646 O O . PHE B 1 123 ? 13.135 12.257 42.166 1.00 156.02 162 PHE B O 1
ATOM 5654 N N . VAL B 1 124 ? 13.280 14.523 42.140 1.00 178.62 163 VAL B N 1
ATOM 5655 C CA . VAL B 1 124 ? 14.703 14.655 41.816 1.00 166.00 163 VAL B CA 1
ATOM 5656 C C . VAL B 1 124 ? 15.149 13.948 40.523 1.00 169.04 163 VAL B C 1
ATOM 5657 O O . VAL B 1 124 ? 14.455 13.978 39.508 1.00 175.63 163 VAL B O 1
ATOM 5661 N N . LYS B 1 125 ? 16.319 13.326 40.585 1.00 163.30 164 LYS B N 1
ATOM 5662 C CA . LYS B 1 125 ? 16.983 12.707 39.453 1.00 156.17 164 LYS B CA 1
ATOM 5663 C C . LYS B 1 125 ? 17.886 11.717 40.140 1.00 166.65 164 LYS B C 1
ATOM 5664 O O . LYS B 1 125 ? 18.142 11.865 41.335 1.00 165.83 164 LYS B O 1
ATOM 5670 N N . LYS B 1 126 ? 18.399 10.719 39.433 1.00 181.00 165 LYS B N 1
ATOM 5671 C CA . LYS B 1 126 ? 19.092 9.684 40.180 1.00 185.83 165 LYS B CA 1
ATOM 5672 C C . LYS B 1 126 ? 20.574 10.007 40.308 1.00 165.23 165 LYS B C 1
ATOM 5673 O O . LYS B 1 126 ? 21.357 9.842 39.372 1.00 164.74 165 LYS B O 1
ATOM 5679 N N . THR B 1 127 ? 20.933 10.474 41.499 1.00 139.62 166 THR B N 1
ATOM 5680 C CA . THR B 1 127 ? 22.304 10.518 41.967 1.00 120.01 166 THR B CA 1
ATOM 5681 C C . THR B 1 127 ? 22.226 10.074 43.417 1.00 109.80 166 THR B C 1
ATOM 5682 O O . THR B 1 127 ? 21.688 10.798 44.259 1.00 107.07 166 THR B O 1
ATOM 5686 N N . GLU B 1 128 ? 22.775 8.908 43.728 1.00 113.47 167 GLU B N 1
ATOM 5687 C CA . GLU B 1 128 ? 22.652 8.387 45.079 1.00 106.58 167 GLU B CA 1
ATOM 5688 C C . GLU B 1 128 ? 23.412 9.307 46.014 1.00 94.75 167 GLU B C 1
ATOM 5689 O O . GLU B 1 128 ? 22.911 9.685 47.072 1.00 104.32 167 GLU B O 1
ATOM 5695 N N . ALA B 1 129 ? 24.611 9.690 45.587 1.00 109.76 168 ALA B N 1
ATOM 5696 C CA . ALA B 1 129 ? 25.489 10.553 46.369 1.00 116.73 168 ALA B CA 1
ATOM 5697 C C . ALA B 1 129 ? 24.812 11.856 46.771 1.00 96.45 168 ALA B C 1
ATOM 5698 O O . ALA B 1 129 ? 24.892 12.277 47.923 1.00 90.50 168 ALA B O 1
ATOM 5700 N N . LEU B 1 130 ? 24.143 12.493 45.821 1.00 96.74 169 LEU B N 1
ATOM 5701 C CA . LEU B 1 130 ? 23.530 13.783 46.093 1.00 93.31 169 LEU B CA 1
ATOM 5702 C C . LEU B 1 130 ? 22.237 13.636 46.868 1.00 88.59 169 LEU B C 1
ATOM 5703 O O . LEU B 1 130 ? 22.038 14.318 47.880 1.00 104.91 169 LEU B O 1
ATOM 5708 N N . ARG B 1 131 ? 21.373 12.735 46.409 1.00 78.05 170 ARG B N 1
ATOM 5709 C CA . ARG B 1 131 ? 20.113 12.478 47.096 1.00 85.44 170 ARG B CA 1
ATOM 5710 C C . ARG B 1 131 ? 20.341 12.170 48.570 1.00 89.36 170 ARG B C 1
ATOM 5711 O O . ARG B 1 131 ? 19.560 12.582 49.422 1.00 94.48 170 ARG B O 1
ATOM 5719 N N . LEU B 1 132 ? 21.418 11.447 48.865 1.00 96.04 171 LEU B N 1
ATOM 5720 C CA . LEU B 1 132 ? 21.750 11.101 50.245 1.00 83.61 171 LEU B CA 1
ATOM 5721 C C . LEU B 1 132 ? 22.452 12.220 51.007 1.00 86.81 171 LEU B C 1
ATOM 5722 O O . LEU B 1 132 ? 22.133 12.467 52.168 1.00 105.10 171 LEU B O 1
ATOM 5727 N N . GLN B 1 133 ? 23.404 12.891 50.364 1.00 80.16 172 GLN B N 1
ATOM 5728 C CA . GLN B 1 133 ? 24.104 14.005 51.003 1.00 91.58 172 GLN B CA 1
ATOM 5729 C C . GLN B 1 133 ? 23.110 15.055 51.486 1.00 86.50 172 GLN B C 1
ATOM 5730 O O . GLN B 1 133 ? 23.244 15.609 52.575 1.00 78.54 172 GLN B O 1
ATOM 5736 N N . TYR B 1 134 ? 22.116 15.327 50.651 1.00 89.82 173 TYR B N 1
ATOM 5737 C CA . TYR B 1 134 ? 21.074 16.303 50.965 1.00 87.35 173 TYR B CA 1
ATOM 5738 C C . TYR B 1 134 ? 19.774 15.753 51.555 1.00 95.95 173 TYR B C 1
ATOM 5739 O O . TYR B 1 134 ? 18.757 16.439 51.543 1.00 106.71 173 TYR B O 1
ATOM 5748 N N . ARG B 1 135 ? 19.815 14.513 52.037 1.00 89.26 174 ARG B N 1
ATOM 5749 C CA . ARG B 1 135 ? 18.626 13.701 52.307 1.00 80.85 174 ARG B CA 1
ATOM 5750 C C . ARG B 1 135 ? 17.457 14.442 52.950 1.00 79.97 174 ARG B C 1
ATOM 5751 O O . ARG B 1 135 ? 16.314 14.210 52.573 1.00 79.92 174 ARG B O 1
ATOM 5759 N N . TYR B 1 136 ? 17.735 15.339 53.893 1.00 73.97 175 TYR B N 1
ATOM 5760 C CA . TYR B 1 136 ? 16.678 16.145 54.510 1.00 75.28 175 TYR B CA 1
ATOM 5761 C C . TYR B 1 136 ? 15.872 16.953 53.493 1.00 83.68 175 TYR B C 1
ATOM 5762 O O . TYR B 1 136 ? 14.729 17.328 53.754 1.00 89.30 175 TYR B O 1
ATOM 5771 N N . LEU B 1 137 ? 16.490 17.231 52.348 1.00 93.33 176 LEU B N 1
ATOM 5772 C CA . LEU B 1 137 ? 15.817 17.824 51.191 1.00 93.41 176 LEU B CA 1
ATOM 5773 C C . LEU B 1 137 ? 15.014 16.756 50.465 1.00 87.03 176 LEU B C 1
ATOM 5774 O O . LEU B 1 137 ? 13.799 16.872 50.304 1.00 82.19 176 LEU B O 1
ATOM 5779 N N . ASP B 1 138 ? 15.724 15.727 50.015 1.00 89.28 177 ASP B N 1
ATOM 5780 C CA . ASP B 1 138 ? 15.153 14.631 49.240 1.00 90.73 177 ASP B CA 1
ATOM 5781 C C . ASP B 1 138 ? 13.876 14.054 49.859 1.00 90.45 177 ASP B C 1
ATOM 5782 O O . ASP B 1 138 ? 12.991 13.592 49.140 1.00 92.92 177 ASP B O 1
ATOM 5787 N N . LEU B 1 139 ? 13.782 14.088 51.186 1.00 84.67 178 LEU B N 1
ATOM 5788 C CA . LEU B 1 139 ? 12.608 13.569 51.881 1.00 78.44 178 LEU B CA 1
ATOM 5789 C C . LEU B 1 139 ? 11.326 14.305 51.495 1.00 77.38 178 LEU B C 1
ATOM 5790 O O . LEU B 1 139 ? 10.230 13.761 51.627 1.00 77.78 178 LEU B O 1
ATOM 5795 N N . ARG B 1 140 ? 11.464 15.536 51.014 1.00 69.01 179 ARG B N 1
ATOM 5796 C CA . ARG B 1 140 ? 10.311 16.311 50.568 1.00 71.47 179 ARG B CA 1
ATOM 5797 C C . ARG B 1 140 ? 9.662 15.678 49.343 1.00 75.22 179 ARG B C 1
ATOM 5798 O O . ARG B 1 140 ? 8.468 15.849 49.104 1.00 81.69 179 ARG B O 1
ATOM 5806 N N . SER B 1 141 ? 10.460 14.958 48.563 1.00 78.50 180 SER B N 1
ATOM 5807 C CA . SER B 1 141 ? 9.976 14.361 47.325 1.00 82.46 180 SER B CA 1
ATOM 5808 C C . SER B 1 141 ? 8.849 13.378 47.592 1.00 78.40 180 SER B C 1
ATOM 5809 O O . SER B 1 141 ? 8.861 12.650 48.595 1.00 91.34 180 SER B O 1
ATOM 5812 N N . PHE B 1 142 ? 7.880 13.360 46.683 1.00 66.97 181 PHE B N 1
ATOM 5813 C CA . PHE B 1 142 ? 6.695 12.529 46.835 1.00 84.17 181 PHE B CA 1
ATOM 5814 C C . PHE B 1 142 ? 7.032 11.039 46.905 1.00 78.38 181 PHE B C 1
ATOM 5815 O O . PHE B 1 142 ? 6.234 10.234 47.396 1.00 80.35 181 PHE B O 1
ATOM 5823 N N . GLN B 1 143 ? 8.228 10.684 46.446 1.00 78.55 182 GLN B N 1
ATOM 5824 C CA . GLN B 1 143 ? 8.680 9.302 46.493 1.00 81.15 182 GLN B CA 1
ATOM 5825 C C . GLN B 1 143 ? 9.004 8.908 47.925 1.00 81.66 182 GLN B C 1
ATOM 5826 O O . GLN B 1 143 ? 8.371 8.016 48.483 1.00 91.44 182 GLN B O 1
ATOM 5832 N N . MET B 1 144 ? 10.003 9.559 48.509 1.00 70.84 183 MET B N 1
ATOM 5833 C CA . MET B 1 144 ? 10.354 9.310 49.900 1.00 62.68 183 MET B CA 1
ATOM 5834 C C . MET B 1 144 ? 9.147 9.463 50.807 1.00 65.69 183 MET B C 1
ATOM 5835 O O . MET B 1 144 ? 8.983 8.700 51.765 1.00 65.39 183 MET B O 1
ATOM 5840 N N . GLN B 1 145 ? 8.297 10.441 50.497 1.00 76.13 184 GLN B N 1
ATOM 5841 C CA . GLN B 1 145 ? 7.067 10.630 51.261 1.00 78.47 184 GLN B CA 1
ATOM 5842 C C . GLN B 1 145 ? 6.189 9.381 51.224 1.00 83.94 184 GLN B C 1
ATOM 5843 O O . GLN B 1 145 ? 5.832 8.829 52.277 1.00 101.02 184 GLN B O 1
ATOM 5849 N N . TYR B 1 146 ? 5.869 8.926 50.013 1.00 67.43 185 TYR B N 1
ATOM 5850 C CA . TYR B 1 146 ? 5.053 7.723 49.842 1.00 79.55 185 TYR B CA 1
ATOM 5851 C C . TYR B 1 146 ? 5.659 6.502 50.527 1.00 73.62 185 TYR B C 1
ATOM 5852 O O . TYR B 1 146 ? 4.960 5.735 51.190 1.00 76.05 185 TYR B O 1
ATOM 5861 N N . ASN B 1 147 ? 6.960 6.320 50.344 1.00 61.37 186 ASN B N 1
ATOM 5862 C CA . ASN B 1 147 ? 7.654 5.190 50.932 1.00 66.57 186 ASN B CA 1
ATOM 5863 C C . ASN B 1 147 ? 7.589 5.185 52.453 1.00 71.67 186 ASN B C 1
ATOM 5864 O O . ASN B 1 147 ? 7.084 4.233 53.050 1.00 90.15 186 ASN B O 1
ATOM 5869 N N . LEU B 1 148 ? 8.083 6.248 53.079 1.00 55.59 187 LEU B N 1
ATOM 5870 C CA . LEU B 1 148 ? 8.158 6.277 54.534 1.00 53.46 187 LEU B CA 1
ATOM 5871 C C . LEU B 1 148 ? 6.769 6.217 55.158 1.00 74.71 187 LEU B C 1
ATOM 5872 O O . LEU B 1 148 ? 6.563 5.545 56.181 1.00 66.69 187 LEU B O 1
ATOM 5877 N N . ARG B 1 149 ? 5.813 6.892 54.521 1.00 74.58 188 ARG B N 1
ATOM 5878 C CA . ARG B 1 149 ? 4.445 6.891 55.024 1.00 73.33 188 ARG B CA 1
ATOM 5879 C C . ARG B 1 149 ? 3.814 5.500 54.901 1.00 76.04 188 ARG B C 1
ATOM 5880 O O . ARG B 1 149 ? 3.084 5.053 55.801 1.00 74.70 188 ARG B O 1
ATOM 5888 N N . LEU B 1 150 ? 4.114 4.812 53.800 1.00 71.65 189 LEU B N 1
ATOM 5889 C CA . LEU B 1 150 ? 3.647 3.441 53.612 1.00 74.20 189 LEU B CA 1
ATOM 5890 C C . LEU B 1 150 ? 4.216 2.554 54.701 1.00 64.46 189 LEU B C 1
ATOM 5891 O O . LEU B 1 150 ? 3.479 1.804 55.335 1.00 64.53 189 LEU B O 1
ATOM 5896 N N . ARG B 1 151 ? 5.528 2.631 54.897 1.00 57.82 190 ARG B N 1
ATOM 5897 C CA . ARG B 1 151 ? 6.192 1.829 55.913 1.00 69.91 190 ARG B CA 1
ATOM 5898 C C . ARG B 1 151 ? 5.535 2.018 57.279 1.00 75.25 190 ARG B C 1
ATOM 5899 O O . ARG B 1 151 ? 5.104 1.043 57.912 1.00 73.58 190 ARG B O 1
ATOM 5907 N N . SER B 1 152 ? 5.446 3.272 57.714 1.00 69.34 191 SER B N 1
ATOM 5908 C CA . SER B 1 152 ? 4.818 3.592 58.994 1.00 69.23 191 SER B CA 1
ATOM 5909 C C . SER B 1 152 ? 3.439 2.962 59.088 1.00 54.96 191 SER B C 1
ATOM 5910 O O . SER B 1 152 ? 3.167 2.181 60.003 1.00 57.67 191 SER B O 1
ATOM 5913 N N . GLN B 1 153 ? 2.591 3.284 58.114 1.00 54.86 192 GLN B N 1
ATOM 5914 C CA . GLN B 1 153 ? 1.232 2.760 58.056 1.00 63.91 192 GLN B CA 1
ATOM 5915 C C . GLN B 1 153 ? 1.160 1.231 58.204 1.00 74.73 192 GLN B C 1
ATOM 5916 O O . GLN B 1 153 ? 0.578 0.708 59.164 1.00 70.98 192 GLN B O 1
ATOM 5922 N N . MET B 1 154 ? 1.757 0.528 57.248 1.00 74.31 193 MET B N 1
ATOM 5923 C CA . MET B 1 154 ? 1.706 -0.926 57.193 1.00 62.06 193 MET B CA 1
ATOM 5924 C C . MET B 1 154 ? 2.244 -1.572 58.460 1.00 55.22 193 MET B C 1
ATOM 5925 O O . MET B 1 154 ? 1.604 -2.463 59.030 1.00 68.85 193 MET B O 1
ATOM 5930 N N . VAL B 1 155 ? 3.415 -1.123 58.901 1.00 45.67 194 VAL B N 1
ATOM 5931 C CA . VAL B 1 155 ? 3.998 -1.642 60.132 1.00 59.49 194 VAL B CA 1
ATOM 5932 C C . VAL B 1 155 ? 3.025 -1.485 61.300 1.00 71.23 194 VAL B C 1
ATOM 5933 O O . VAL B 1 155 ? 2.813 -2.420 62.072 1.00 72.53 194 VAL B O 1
ATOM 5937 N N . MET B 1 156 ? 2.411 -0.312 61.405 1.00 69.72 195 MET B N 1
ATOM 5938 C CA . MET B 1 156 ? 1.458 -0.057 62.476 1.00 68.15 195 MET B CA 1
ATOM 5939 C C . MET B 1 156 ? 0.234 -0.979 62.375 1.00 68.79 195 MET B C 1
ATOM 5940 O O . MET B 1 156 ? -0.342 -1.374 63.394 1.00 100.33 195 MET B O 1
ATOM 5945 N N . LYS B 1 157 ? -0.157 -1.338 61.155 1.00 54.06 196 LYS B N 1
ATOM 5946 C CA . LYS B 1 157 ? -1.264 -2.282 60.984 1.00 67.15 196 LYS B CA 1
ATOM 5947 C C . LYS B 1 157 ? -0.872 -3.698 61.402 1.00 68.48 196 LYS B C 1
ATOM 5948 O O . LYS B 1 157 ? -1.706 -4.467 61.886 1.00 73.28 196 LYS B O 1
ATOM 5954 N N . MET B 1 158 ? 0.398 -4.042 61.210 1.00 63.36 197 MET B N 1
ATOM 5955 C CA . MET B 1 158 ? 0.914 -5.317 61.698 1.00 58.21 197 MET B CA 1
ATOM 5956 C C . MET B 1 158 ? 0.895 -5.323 63.218 1.00 64.92 197 MET B C 1
ATOM 5957 O O . MET B 1 158 ? 0.528 -6.316 63.855 1.00 66.79 197 MET B O 1
ATOM 5962 N N . ARG B 1 159 ? 1.301 -4.192 63.784 1.00 69.64 198 ARG B N 1
ATOM 5963 C CA . ARG B 1 159 ? 1.278 -3.970 65.223 1.00 68.99 198 ARG B CA 1
ATOM 5964 C C . ARG B 1 159 ? -0.134 -4.212 65.746 1.00 76.55 198 ARG B C 1
ATOM 5965 O O . ARG B 1 159 ? -0.323 -4.848 66.785 1.00 92.83 198 ARG B O 1
ATOM 5973 N N . GLU B 1 160 ? -1.123 -3.714 65.008 1.00 67.75 199 GLU B N 1
ATOM 5974 C CA . GLU B 1 160 ? -2.520 -3.986 65.331 1.00 64.49 199 GLU B CA 1
ATOM 5975 C C . GLU B 1 160 ? -2.854 -5.476 65.256 1.00 70.27 199 GLU B C 1
ATOM 5976 O O . GLU B 1 160 ? -3.394 -6.036 66.207 1.00 85.69 199 GLU B O 1
ATOM 5982 N N . TYR B 1 161 ? -2.534 -6.115 64.133 1.00 66.75 200 TYR B N 1
ATOM 5983 C CA . TYR B 1 161 ? -2.879 -7.526 63.941 1.00 63.32 200 TYR B CA 1
ATOM 5984 C C . TYR B 1 161 ? -2.315 -8.422 65.036 1.00 57.88 200 TYR B C 1
ATOM 5985 O O . TYR B 1 161 ? -2.977 -9.352 65.486 1.00 62.33 200 TYR B O 1
ATOM 5994 N N . LEU B 1 162 ? -1.088 -8.144 65.457 1.00 59.43 201 LEU B N 1
ATOM 5995 C CA . LEU B 1 162 ? -0.466 -8.932 66.513 1.00 76.70 201 LEU B CA 1
ATOM 5996 C C . LEU B 1 162 ? -0.990 -8.556 67.904 1.00 86.38 201 LEU B C 1
ATOM 5997 O O . LEU B 1 162 ? -1.625 -9.367 68.589 1.00 72.18 201 LEU B O 1
ATOM 6002 N N . CYS B 1 163 ? -0.723 -7.318 68.311 1.00 90.52 202 CYS B N 1
ATOM 6003 C CA . CYS B 1 163 ? -0.982 -6.893 69.683 1.00 71.87 202 CYS B CA 1
ATOM 6004 C C . CYS B 1 163 ? -2.464 -6.691 69.996 1.00 69.30 202 CYS B C 1
ATOM 6005 O O . CYS B 1 163 ? -2.940 -7.131 71.039 1.00 76.38 202 CYS B O 1
ATOM 6008 N N . ASN B 1 164 ? -3.186 -6.008 69.113 1.00 65.96 203 ASN B N 1
ATOM 6009 C CA . ASN B 1 164 ? -4.619 -5.807 69.310 1.00 64.76 203 ASN B CA 1
ATOM 6010 C C . ASN B 1 164 ? -5.441 -7.050 69.029 1.00 60.09 203 ASN B C 1
ATOM 6011 O O . ASN B 1 164 ? -6.204 -7.510 69.872 1.00 73.10 203 ASN B O 1
ATOM 6016 N N . LEU B 1 165 ? -5.255 -7.603 67.839 1.00 55.79 204 LEU B N 1
ATOM 6017 C CA . LEU B 1 165 ? -6.117 -8.662 67.337 1.00 63.92 204 LEU B CA 1
ATOM 6018 C C . LEU B 1 165 ? -5.806 -10.006 67.990 1.00 82.98 204 LEU B C 1
ATOM 6019 O O . LEU B 1 165 ? -6.663 -10.601 68.642 1.00 99.11 204 LEU B O 1
ATOM 6024 N N . HIS B 1 166 ? -4.588 -10.496 67.796 1.00 79.71 205 HIS B N 1
ATOM 6025 C CA . HIS B 1 166 ? -4.225 -11.824 68.291 1.00 76.68 205 HIS B CA 1
ATOM 6026 C C . HIS B 1 166 ? -3.496 -11.891 69.632 1.00 76.60 205 HIS B C 1
ATOM 6027 O O . HIS B 1 166 ? -3.056 -12.961 70.050 1.00 77.95 205 HIS B O 1
ATOM 6034 N N . GLY B 1 167 ? -3.353 -10.746 70.286 1.00 58.74 206 GLY B N 1
ATOM 6035 C CA . GLY B 1 167 ? -2.906 -10.716 71.664 1.00 61.53 206 GLY B CA 1
ATOM 6036 C C . GLY B 1 167 ? -1.456 -11.081 71.901 1.00 67.33 206 GLY B C 1
ATOM 6037 O O . GLY B 1 167 ? -1.145 -11.862 72.797 1.00 76.34 206 GLY B O 1
ATOM 6038 N N . PHE B 1 168 ? -0.558 -10.515 71.107 1.00 66.01 207 PHE B N 1
ATOM 6039 C CA . PHE B 1 168 ? 0.862 -10.663 71.381 1.00 69.37 207 PHE B CA 1
ATOM 6040 C C . PHE B 1 168 ? 1.280 -9.588 72.377 1.00 74.74 207 PHE B C 1
ATOM 6041 O O . PHE B 1 168 ? 0.474 -8.741 72.758 1.00 83.19 207 PHE B O 1
ATOM 6049 N N . VAL B 1 169 ? 2.540 -9.612 72.792 1.00 74.50 208 VAL B N 1
ATOM 6050 C CA . VAL B 1 169 ? 3.074 -8.536 73.615 1.00 80.64 208 VAL B CA 1
ATOM 6051 C C . VAL B 1 169 ? 4.341 -7.945 73.004 1.00 77.57 208 VAL B C 1
ATOM 6052 O O . VAL B 1 169 ? 5.218 -8.673 72.519 1.00 74.85 208 VAL B O 1
ATOM 6056 N N . ASP B 1 170 ? 4.421 -6.618 73.036 1.00 62.34 209 ASP B N 1
ATOM 6057 C CA . ASP B 1 170 ? 5.528 -5.892 72.447 1.00 51.64 209 ASP B CA 1
ATOM 6058 C C . ASP B 1 170 ? 6.609 -5.856 73.509 1.00 59.07 209 ASP B C 1
ATOM 6059 O O . ASP B 1 170 ? 6.447 -5.232 74.556 1.00 74.94 209 ASP B O 1
ATOM 6064 N N . ILE B 1 171 ? 7.717 -6.530 73.233 1.00 45.56 210 ILE B N 1
ATOM 6065 C CA . ILE B 1 171 ? 8.742 -6.749 74.242 1.00 62.72 210 ILE B CA 1
ATOM 6066 C C . ILE B 1 171 ? 10.105 -6.335 73.723 1.00 56.31 210 ILE B C 1
ATOM 6067 O O . ILE B 1 171 ? 10.595 -6.876 72.735 1.00 58.49 210 ILE B O 1
ATOM 6072 N N . GLU B 1 172 ? 10.728 -5.387 74.408 1.00 63.94 211 GLU B N 1
ATOM 6073 C CA . GLU B 1 172 ? 12.018 -4.883 73.980 1.00 62.27 211 GLU B CA 1
ATOM 6074 C C . GLU B 1 172 ? 13.136 -5.648 74.656 1.00 57.98 211 GLU B C 1
ATOM 6075 O O . GLU B 1 172 ? 13.317 -5.567 75.869 1.00 53.47 211 GLU B O 1
ATOM 6081 N N . THR B 1 173 ? 13.882 -6.398 73.858 1.00 61.83 212 THR B N 1
ATOM 6082 C CA . THR B 1 173 ? 15.064 -7.078 74.350 1.00 78.34 212 THR B CA 1
ATOM 6083 C C . THR B 1 173 ? 16.255 -6.139 74.209 1.00 87.11 212 THR B C 1
ATOM 6084 O O . THR B 1 173 ? 16.304 -5.334 73.279 1.00 92.48 212 THR B O 1
ATOM 6088 N N . PRO B 1 174 ? 17.216 -6.227 75.140 1.00 83.98 213 PRO B N 1
ATOM 6089 C CA . PRO B 1 174 ? 18.337 -5.281 75.168 1.00 97.38 213 PRO B CA 1
ATOM 6090 C C . PRO B 1 174 ? 19.225 -5.390 73.936 1.00 99.51 213 PRO B C 1
ATOM 6091 O O . PRO B 1 174 ? 19.378 -6.479 73.383 1.00 102.98 213 PRO B O 1
ATOM 6095 N N . THR B 1 175 ? 19.800 -4.266 73.519 1.00 94.85 214 THR B N 1
ATOM 6096 C CA . THR B 1 175 ? 20.704 -4.247 72.377 1.00 96.28 214 THR B CA 1
ATOM 6097 C C . THR B 1 175 ? 22.125 -4.621 72.803 1.00 108.39 214 THR B C 1
ATOM 6098 O O . THR B 1 175 ? 22.627 -5.672 72.413 1.00 116.68 214 THR B O 1
ATOM 6102 N N . LEU B 1 176 ? 22.772 -3.778 73.608 1.00 107.22 215 LEU B N 1
ATOM 6103 C CA . LEU B 1 176 ? 24.124 -4.095 74.079 1.00 103.47 215 LEU B CA 1
ATOM 6104 C C . LEU B 1 176 ? 24.127 -5.344 74.963 1.00 102.88 215 LEU B C 1
ATOM 6105 O O . LEU B 1 176 ? 23.389 -5.421 75.939 1.00 121.77 215 LEU B O 1
ATOM 6110 N N . PHE B 1 177 ? 24.958 -6.320 74.601 1.00 103.33 216 PHE B N 1
ATOM 6111 C CA . PHE B 1 177 ? 24.870 -7.668 75.166 1.00 99.29 216 PHE B CA 1
ATOM 6112 C C . PHE B 1 177 ? 26.154 -8.458 74.916 1.00 107.56 216 PHE B C 1
ATOM 6113 O O . PHE B 1 177 ? 27.172 -7.883 74.532 1.00 116.02 216 PHE B O 1
ATOM 6121 N N . LYS B 1 178 ? 26.116 -9.766 75.168 1.00 104.38 217 LYS B N 1
ATOM 6122 C CA . LYS B 1 178 ? 27.265 -10.636 74.896 1.00 112.74 217 LYS B CA 1
ATOM 6123 C C . LYS B 1 178 ? 27.197 -11.322 73.524 1.00 126.55 217 LYS B C 1
ATOM 6124 O O . LYS B 1 178 ? 26.118 -11.658 73.028 1.00 113.25 217 LYS B O 1
ATOM 6130 N N . ARG B 1 179 ? 28.370 -11.507 72.922 1.00 141.95 218 ARG B N 1
ATOM 6131 C CA . ARG B 1 179 ? 28.518 -12.096 71.591 1.00 140.18 218 ARG B CA 1
ATOM 6132 C C . ARG B 1 179 ? 28.295 -13.607 71.572 1.00 143.41 218 ARG B C 1
ATOM 6133 O O . ARG B 1 179 ? 28.918 -14.342 72.336 1.00 155.89 218 ARG B O 1
ATOM 6141 N N . THR B 1 180 ? 27.419 -14.066 70.684 1.00 144.15 219 THR B N 1
ATOM 6142 C CA . THR B 1 180 ? 27.180 -15.494 70.514 1.00 160.06 219 THR B CA 1
ATOM 6143 C C . THR B 1 180 ? 27.501 -15.876 69.081 1.00 173.36 219 THR B C 1
ATOM 6144 O O . THR B 1 180 ? 26.619 -15.864 68.223 1.00 176.46 219 THR B O 1
ATOM 6148 N N . PRO B 1 181 ? 28.768 -16.237 68.822 1.00 180.53 220 PRO B N 1
ATOM 6149 C CA . PRO B 1 181 ? 29.284 -16.342 67.452 1.00 185.30 220 PRO B CA 1
ATOM 6150 C C . PRO B 1 181 ? 28.790 -17.568 66.681 1.00 200.98 220 PRO B C 1
ATOM 6151 O O . PRO B 1 181 ? 29.615 -18.273 66.098 1.00 212.52 220 PRO B O 1
ATOM 6155 N N . GLY B 1 182 ? 27.484 -17.827 66.679 1.00 191.03 221 GLY B N 1
ATOM 6156 C CA . GLY B 1 182 ? 26.945 -18.889 65.847 1.00 180.06 221 GLY B CA 1
ATOM 6157 C C . GLY B 1 182 ? 26.930 -18.595 64.354 1.00 193.75 221 GLY B C 1
ATOM 6158 O O . GLY B 1 182 ? 27.573 -19.292 63.567 1.00 186.35 221 GLY B O 1
ATOM 6159 N N . GLY B 1 183 ? 26.192 -17.556 63.965 1.00 190.46 222 GLY B N 1
ATOM 6160 C CA . GLY B 1 183 ? 26.084 -17.166 62.569 1.00 174.83 222 GLY B CA 1
ATOM 6161 C C . GLY B 1 183 ? 27.211 -16.331 61.989 1.00 176.89 222 GLY B C 1
ATOM 6162 O O . GLY B 1 183 ? 27.766 -16.663 60.941 1.00 196.38 222 GLY B O 1
ATOM 6163 N N . ALA B 1 184 ? 27.552 -15.247 62.682 1.00 155.56 223 ALA B N 1
ATOM 6164 C CA . ALA B 1 184 ? 28.539 -14.287 62.196 1.00 144.85 223 ALA B CA 1
ATOM 6165 C C . ALA B 1 184 ? 29.095 -13.455 63.342 1.00 135.07 223 ALA B C 1
ATOM 6166 O O . ALA B 1 184 ? 28.501 -13.400 64.417 1.00 151.12 223 ALA B O 1
ATOM 6168 N N . LYS B 1 185 ? 30.233 -12.809 63.113 1.00 125.29 224 LYS B N 1
ATOM 6169 C CA . LYS B 1 185 ? 30.827 -11.943 64.125 1.00 148.72 224 LYS B CA 1
ATOM 6170 C C . LYS B 1 185 ? 30.007 -10.665 64.280 1.00 142.07 224 LYS B C 1
ATOM 6171 O O . LYS B 1 185 ? 29.304 -10.258 63.354 1.00 128.74 224 LYS B O 1
ATOM 6177 N N . GLU B 1 186 ? 30.097 -10.038 65.450 1.00 131.43 225 GLU B N 1
ATOM 6178 C CA . GLU B 1 186 ? 29.272 -8.870 65.749 1.00 113.50 225 GLU B CA 1
ATOM 6179 C C . GLU B 1 186 ? 30.053 -7.618 66.138 1.00 109.20 225 GLU B C 1
ATOM 6180 O O . GLU B 1 186 ? 31.203 -7.697 66.570 1.00 123.07 225 GLU B O 1
ATOM 6186 N N . PHE B 1 187 ? 29.407 -6.465 65.977 1.00 101.16 226 PHE B N 1
ATOM 6187 C CA . PHE B 1 187 ? 29.975 -5.180 66.369 1.00 89.57 226 PHE B CA 1
ATOM 6188 C C . PHE B 1 187 ? 30.303 -5.172 67.846 1.00 82.56 226 PHE B C 1
ATOM 6189 O O . PHE B 1 187 ? 29.571 -5.747 68.638 1.00 100.48 226 PHE B O 1
ATOM 6197 N N . LEU B 1 188 ? 31.395 -4.515 68.218 1.00 86.38 227 LEU B N 1
ATOM 6198 C CA . LEU B 1 188 ? 31.775 -4.411 69.622 1.00 101.68 227 LEU B CA 1
ATOM 6199 C C . LEU B 1 188 ? 31.572 -2.986 70.134 1.00 114.35 227 LEU B C 1
ATOM 6200 O O . LEU B 1 188 ? 31.731 -2.024 69.383 1.00 125.18 227 LEU B O 1
ATOM 6205 N N . VAL B 1 189 ? 31.187 -2.864 71.401 1.00 91.54 228 VAL B N 1
ATOM 6206 C CA . VAL B 1 189 ? 30.995 -1.563 72.047 1.00 91.50 228 VAL B CA 1
ATOM 6207 C C . VAL B 1 189 ? 31.699 -1.442 73.404 1.00 88.28 228 VAL B C 1
ATOM 6208 O O . VAL B 1 189 ? 31.226 -1.996 74.402 1.00 97.05 228 VAL B O 1
ATOM 6212 N N . PRO B 1 190 ? 32.877 -0.793 73.415 1.00 92.57 229 PRO B N 1
ATOM 6213 C CA . PRO B 1 190 ? 33.721 -0.560 74.589 1.00 101.63 229 PRO B CA 1
ATOM 6214 C C . PRO B 1 190 ? 32.947 -0.009 75.775 1.00 117.39 229 PRO B C 1
ATOM 6215 O O . PRO B 1 190 ? 32.169 0.937 75.636 1.00 118.28 229 PRO B O 1
ATOM 6219 N N . SER B 1 191 ? 33.185 -0.611 76.936 1.00 122.56 230 SER B N 1
ATOM 6220 C CA . SER B 1 191 ? 32.516 -0.236 78.174 1.00 125.80 230 SER B CA 1
ATOM 6221 C C . SER B 1 191 ? 33.471 0.539 79.069 1.00 122.36 230 SER B C 1
ATOM 6222 O O . SER B 1 191 ? 34.677 0.295 79.049 1.00 114.31 230 SER B O 1
ATOM 6225 N N . ARG B 1 192 ? 32.918 1.473 79.841 1.00 121.44 231 ARG B N 1
ATOM 6226 C CA . ARG B 1 192 ? 33.692 2.331 80.736 1.00 123.42 231 ARG B CA 1
ATOM 6227 C C . ARG B 1 192 ? 34.648 1.514 81.603 1.00 135.94 231 ARG B C 1
ATOM 6228 O O . ARG B 1 192 ? 35.778 1.929 81.858 1.00 135.77 231 ARG B O 1
ATOM 6236 N N . GLU B 1 193 ? 34.183 0.350 82.045 1.00 145.75 232 GLU B N 1
ATOM 6237 C CA . GLU B 1 193 ? 35.032 -0.610 82.740 1.00 141.00 232 GLU B CA 1
ATOM 6238 C C . GLU B 1 193 ? 35.970 -1.295 81.746 1.00 117.75 232 GLU B C 1
ATOM 6239 O O . GLU B 1 193 ? 35.516 -2.004 80.846 1.00 107.89 232 GLU B O 1
ATOM 6245 N N . PRO B 1 194 ? 37.284 -1.073 81.906 1.00 113.74 233 PRO B N 1
ATOM 6246 C CA . PRO B 1 194 ? 38.319 -1.534 80.973 1.00 111.14 233 PRO B CA 1
ATOM 6247 C C . PRO B 1 194 ? 38.416 -3.052 80.827 1.00 114.04 233 PRO B C 1
ATOM 6248 O O . PRO B 1 194 ? 38.283 -3.789 81.803 1.00 101.64 233 PRO B O 1
ATOM 6252 N N . GLY B 1 195 ? 38.650 -3.497 79.595 1.00 123.14 234 GLY B N 1
ATOM 6253 C CA . GLY B 1 195 ? 38.904 -4.894 79.288 1.00 110.97 234 GLY B CA 1
ATOM 6254 C C . GLY B 1 195 ? 37.669 -5.682 78.903 1.00 112.64 234 GLY B C 1
ATOM 6255 O O . GLY B 1 195 ? 37.759 -6.685 78.197 1.00 112.34 234 GLY B O 1
ATOM 6256 N N . LYS B 1 196 ? 36.510 -5.212 79.344 1.00 124.39 235 LYS B N 1
ATOM 6257 C CA . LYS B 1 196 ? 35.257 -5.898 79.066 1.00 124.67 235 LYS B CA 1
ATOM 6258 C C . LYS B 1 196 ? 34.291 -4.959 78.366 1.00 128.33 235 LYS B C 1
ATOM 6259 O O . LYS B 1 196 ? 34.121 -3.811 78.782 1.00 128.96 235 LYS B O 1
ATOM 6265 N N . PHE B 1 197 ? 33.659 -5.446 77.303 1.00 131.71 236 PHE B N 1
ATOM 6266 C CA . PHE B 1 197 ? 32.721 -4.620 76.546 1.00 130.75 236 PHE B CA 1
ATOM 6267 C C . PHE B 1 197 ? 31.585 -5.386 75.857 1.00 113.72 236 PHE B C 1
ATOM 6268 O O . PHE B 1 197 ? 31.682 -6.596 75.638 1.00 85.38 236 PHE B O 1
ATOM 6276 N N . TYR B 1 198 ? 30.508 -4.673 75.524 1.00 114.32 237 TYR B N 1
ATOM 6277 C CA . TYR B 1 198 ? 29.324 -5.336 74.980 1.00 95.15 237 TYR B CA 1
ATOM 6278 C C . TYR B 1 198 ? 29.494 -5.606 73.491 1.00 94.83 237 TYR B C 1
ATOM 6279 O O . TYR B 1 198 ? 30.507 -5.243 72.886 1.00 86.31 237 TYR B O 1
ATOM 6288 N N . SER B 1 199 ? 28.491 -6.252 72.907 1.00 95.74 238 SER B N 1
ATOM 6289 C CA . SER B 1 199 ? 28.412 -6.412 71.461 1.00 91.51 238 SER B CA 1
ATOM 6290 C C . SER B 1 199 ? 26.961 -6.367 70.975 1.00 84.28 238 SER B C 1
ATOM 6291 O O . SER B 1 199 ? 26.083 -7.005 71.549 1.00 80.44 238 SER B O 1
ATOM 6294 N N . LEU B 1 200 ? 26.721 -5.612 69.909 1.00 101.47 239 LEU B N 1
ATOM 6295 C CA . LEU B 1 200 ? 25.381 -5.474 69.354 1.00 89.75 239 LEU B CA 1
ATOM 6296 C C . LEU B 1 200 ? 24.867 -6.815 68.848 1.00 78.49 239 LEU B C 1
ATOM 6297 O O . LEU B 1 200 ? 25.627 -7.608 68.304 1.00 88.61 239 LEU B O 1
ATOM 6302 N N . PRO B 1 201 ? 23.569 -7.078 69.034 1.00 73.01 240 PRO B N 1
ATOM 6303 C CA . PRO B 1 201 ? 23.010 -8.380 68.678 1.00 86.98 240 PRO B CA 1
ATOM 6304 C C . PRO B 1 201 ? 22.763 -8.496 67.182 1.00 81.78 240 PRO B C 1
ATOM 6305 O O . PRO B 1 201 ? 22.493 -7.490 66.530 1.00 77.72 240 PRO B O 1
ATOM 6309 N N . GLN B 1 202 ? 22.848 -9.713 66.652 1.00 93.93 241 GLN B N 1
ATOM 6310 C CA . GLN B 1 202 ? 22.557 -9.954 65.244 1.00 105.73 241 GLN B CA 1
ATOM 6311 C C . GLN B 1 202 ? 21.049 -10.014 65.031 1.00 98.74 241 GLN B C 1
ATOM 6312 O O . GLN B 1 202 ? 20.549 -9.704 63.948 1.00 92.89 241 GLN B O 1
ATOM 6318 N N . SER B 1 203 ? 20.340 -10.402 66.088 1.00 103.03 242 SER B N 1
ATOM 6319 C CA . SER B 1 203 ? 18.887 -10.544 66.087 1.00 99.74 242 SER B CA 1
ATOM 6320 C C . SER B 1 203 ? 18.491 -10.970 67.494 1.00 92.19 242 SER B C 1
ATOM 6321 O O . SER B 1 203 ? 19.284 -11.603 68.189 1.00 82.77 242 SER B O 1
ATOM 6324 N N . PRO B 1 204 ? 17.269 -10.627 67.931 1.00 93.08 243 PRO B N 1
ATOM 6325 C CA . PRO B 1 204 ? 16.888 -11.039 69.285 1.00 100.00 243 PRO B CA 1
ATOM 6326 C C . PRO B 1 204 ? 16.505 -12.517 69.344 1.00 109.26 243 PRO B C 1
ATOM 6327 O O . PRO B 1 204 ? 15.451 -12.857 69.885 1.00 116.28 243 PRO B O 1
ATOM 6331 N N . GLN B 1 205 ? 17.356 -13.383 68.802 1.00 105.24 244 GLN B N 1
ATOM 6332 C CA . GLN B 1 205 ? 17.105 -14.821 68.825 1.00 109.29 244 GLN B CA 1
ATOM 6333 C C . GLN B 1 205 ? 17.578 -15.448 70.133 1.00 120.13 244 GLN B C 1
ATOM 6334 O O . GLN B 1 205 ? 17.188 -16.567 70.476 1.00 119.87 244 GLN B O 1
ATOM 6340 N N . GLN B 1 206 ? 18.421 -14.719 70.860 1.00 120.47 245 GLN B N 1
ATOM 6341 C CA . GLN B 1 206 ? 18.872 -15.169 72.167 1.00 107.71 245 GLN B CA 1
ATOM 6342 C C . GLN B 1 206 ? 17.687 -15.190 73.110 1.00 95.64 245 GLN B C 1
ATOM 6343 O O . GLN B 1 206 ? 17.346 -16.226 73.680 1.00 95.95 245 GLN B O 1
ATOM 6349 N N . PHE B 1 207 ? 17.043 -14.035 73.235 1.00 76.21 246 PHE B N 1
ATOM 6350 C CA . PHE B 1 207 ? 15.929 -13.856 74.152 1.00 73.74 246 PHE B CA 1
ATOM 6351 C C . PHE B 1 207 ? 14.656 -14.545 73.664 1.00 77.50 246 PHE B C 1
ATOM 6352 O O . PHE B 1 207 ? 13.644 -14.573 74.371 1.00 84.74 246 PHE B O 1
ATOM 6360 N N . LYS B 1 208 ? 14.712 -15.092 72.454 1.00 84.28 247 LYS B N 1
ATOM 6361 C CA . LYS B 1 208 ? 13.595 -15.842 71.893 1.00 87.35 247 LYS B CA 1
ATOM 6362 C C . LYS B 1 208 ? 13.190 -17.022 72.772 1.00 80.49 247 LYS B C 1
ATOM 6363 O O . LYS B 1 208 ? 12.005 -17.244 73.003 1.00 73.29 247 LYS B O 1
ATOM 6369 N N . GLN B 1 209 ? 14.176 -17.779 73.249 1.00 89.38 248 GLN B N 1
ATOM 6370 C CA . GLN B 1 209 ? 13.915 -18.924 74.123 1.00 99.47 248 GLN B CA 1
ATOM 6371 C C . GLN B 1 209 ? 13.463 -18.471 75.510 1.00 88.76 248 GLN B C 1
ATOM 6372 O O . GLN B 1 209 ? 12.417 -18.896 76.009 1.00 84.64 248 GLN B O 1
ATOM 6378 N N . LEU B 1 210 ? 14.264 -17.602 76.120 1.00 72.13 249 LEU B N 1
ATOM 6379 C CA . LEU B 1 210 ? 14.016 -17.110 77.469 1.00 69.72 249 LEU B CA 1
ATOM 6380 C C . LEU B 1 210 ? 12.617 -16.533 77.639 1.00 73.38 249 LEU B C 1
ATOM 6381 O O . LEU B 1 210 ? 11.896 -16.900 78.569 1.00 76.22 249 LEU B O 1
ATOM 6386 N N . LEU B 1 211 ? 12.233 -15.636 76.737 1.00 80.22 250 LEU B N 1
ATOM 6387 C CA . LEU B 1 211 ? 10.914 -15.013 76.811 1.00 83.02 250 LEU B CA 1
ATOM 6388 C C . LEU B 1 211 ? 9.772 -16.024 76.703 1.00 80.87 250 LEU B C 1
ATOM 6389 O O . LEU B 1 211 ? 8.679 -15.792 77.222 1.00 82.51 250 LEU B O 1
ATOM 6394 N N . MET B 1 212 ? 10.026 -17.138 76.025 1.00 70.30 251 MET B N 1
ATOM 6395 C CA . MET B 1 212 ? 9.034 -18.197 75.894 1.00 67.25 251 MET B CA 1
ATOM 6396 C C . MET B 1 212 ? 8.973 -19.049 77.160 1.00 81.90 251 MET B C 1
ATOM 6397 O O . MET B 1 212 ? 7.908 -19.543 77.542 1.00 73.95 251 MET B O 1
ATOM 6402 N N . VAL B 1 213 ? 10.128 -19.211 77.801 1.00 84.81 252 VAL B N 1
ATOM 6403 C CA . VAL B 1 213 ? 10.221 -19.878 79.095 1.00 77.52 252 VAL B CA 1
ATOM 6404 C C . VAL B 1 213 ? 9.457 -19.078 80.145 1.00 73.54 252 VAL B C 1
ATOM 6405 O O . VAL B 1 213 ? 8.820 -19.638 81.033 1.00 80.00 252 VAL B O 1
ATOM 6409 N N . GLY B 1 214 ? 9.498 -17.758 80.012 1.00 70.87 253 GLY B N 1
ATOM 6410 C CA . GLY B 1 214 ? 8.974 -16.868 81.031 1.00 73.20 253 GLY B CA 1
ATOM 6411 C C . GLY B 1 214 ? 7.500 -16.541 80.898 1.00 80.10 253 GLY B C 1
ATOM 6412 O O . GLY B 1 214 ? 7.053 -15.489 81.358 1.00 82.46 253 GLY B O 1
ATOM 6413 N N . GLY B 1 215 ? 6.738 -17.426 80.263 1.00 71.84 254 GLY B N 1
ATOM 6414 C CA . GLY B 1 215 ? 5.337 -17.141 80.016 1.00 71.70 254 GLY B CA 1
ATOM 6415 C C . GLY B 1 215 ? 5.271 -16.346 78.740 1.00 65.59 254 GLY B C 1
ATOM 6416 O O . GLY B 1 215 ? 6.023 -16.646 77.816 1.00 82.21 254 GLY B O 1
ATOM 6417 N N . LEU B 1 216 ? 4.374 -15.363 78.677 1.00 70.44 255 LEU B N 1
ATOM 6418 C CA . LEU B 1 216 ? 4.229 -14.518 77.491 1.00 70.81 255 LEU B CA 1
ATOM 6419 C C . LEU B 1 216 ? 3.963 -15.400 76.284 1.00 86.29 255 LEU B C 1
ATOM 6420 O O . LEU B 1 216 ? 4.819 -15.532 75.409 1.00 92.66 255 LEU B O 1
ATOM 6425 N N . ASP B 1 217 ? 2.785 -16.012 76.249 1.00 84.95 256 ASP B N 1
ATOM 6426 C CA . ASP B 1 217 ? 2.456 -17.010 75.237 1.00 79.69 256 ASP B CA 1
ATOM 6427 C C . ASP B 1 217 ? 2.693 -16.517 73.808 1.00 82.53 256 ASP B C 1
ATOM 6428 O O . ASP B 1 217 ? 2.944 -17.309 72.899 1.00 89.74 256 ASP B O 1
ATOM 6433 N N . ARG B 1 218 ? 2.600 -15.205 73.619 1.00 85.54 257 ARG B N 1
ATOM 6434 C CA . ARG B 1 218 ? 2.839 -14.596 72.321 1.00 76.20 257 ARG B CA 1
ATOM 6435 C C . ARG B 1 218 ? 3.730 -13.369 72.428 1.00 80.53 257 ARG B C 1
ATOM 6436 O O . ARG B 1 218 ? 3.337 -12.364 73.015 1.00 94.43 257 ARG B O 1
ATOM 6444 N N . TYR B 1 219 ? 4.914 -13.446 71.834 1.00 66.50 258 TYR B N 1
ATOM 6445 C CA . TYR B 1 219 ? 5.854 -12.332 71.852 1.00 68.87 258 TYR B CA 1
ATOM 6446 C C . TYR B 1 219 ? 6.032 -11.758 70.455 1.00 69.07 258 TYR B C 1
ATOM 6447 O O . TYR B 1 219 ? 6.037 -12.501 69.476 1.00 70.62 258 TYR B O 1
ATOM 6456 N N . PHE B 1 220 ? 6.172 -10.439 70.357 1.00 77.60 259 PHE B N 1
ATOM 6457 C CA . PHE B 1 220 ? 6.609 -9.830 69.099 1.00 76.94 259 PHE B CA 1
ATOM 6458 C C . PHE B 1 220 ? 7.391 -8.543 69.335 1.00 67.58 259 PHE B C 1
ATOM 6459 O O . PHE B 1 220 ? 7.193 -7.854 70.334 1.00 78.96 259 PHE B O 1
ATOM 6467 N N . GLN B 1 221 ? 8.292 -8.234 68.414 1.00 60.99 260 GLN B N 1
ATOM 6468 C CA . GLN B 1 221 ? 9.114 -7.042 68.531 1.00 67.26 260 GLN B CA 1
ATOM 6469 C C . GLN B 1 221 ? 9.558 -6.566 67.158 1.00 76.18 260 GLN B C 1
ATOM 6470 O O . GLN B 1 221 ? 9.820 -7.381 66.274 1.00 83.83 260 GLN B O 1
ATOM 6476 N N . VAL B 1 222 ? 9.663 -5.253 66.974 1.00 78.73 261 VAL B N 1
ATOM 6477 C CA . VAL B 1 222 ? 10.376 -4.741 65.811 1.00 72.41 261 VAL B CA 1
ATOM 6478 C C . VAL B 1 222 ? 11.746 -4.275 66.281 1.00 67.97 261 VAL B C 1
ATOM 6479 O O . VAL B 1 222 ? 11.893 -3.215 66.877 1.00 79.28 261 VAL B O 1
ATOM 6483 N N . ALA B 1 223 ? 12.764 -5.064 65.978 1.00 73.56 262 ALA B N 1
ATOM 6484 C CA . ALA B 1 223 ? 14.051 -4.874 66.624 1.00 80.92 262 ALA B CA 1
ATOM 6485 C C . ALA B 1 223 ? 15.092 -4.434 65.632 1.00 82.36 262 ALA B C 1
ATOM 6486 O O . ALA B 1 223 ? 15.106 -4.884 64.488 1.00 85.19 262 ALA B O 1
ATOM 6488 N N . ARG B 1 224 ? 15.993 -3.579 66.092 1.00 82.38 263 ARG B N 1
ATOM 6489 C CA . ARG B 1 224 ? 17.028 -3.069 65.225 1.00 85.49 263 ARG B CA 1
ATOM 6490 C C . ARG B 1 224 ? 18.171 -4.050 65.290 1.00 94.65 263 ARG B C 1
ATOM 6491 O O . ARG B 1 224 ? 18.813 -4.226 66.326 1.00 94.03 263 ARG B O 1
ATOM 6499 N N . CYS B 1 225 ? 18.397 -4.702 64.160 1.00 99.86 264 CYS B N 1
ATOM 6500 C CA . CYS B 1 225 ? 19.406 -5.728 64.055 1.00 91.36 264 CYS B CA 1
ATOM 6501 C C . CYS B 1 225 ? 20.609 -5.134 63.355 1.00 82.57 264 CYS B C 1
ATOM 6502 O O . CYS B 1 225 ? 20.492 -4.524 62.288 1.00 80.93 264 CYS B O 1
ATOM 6505 N N . TYR B 1 226 ? 21.766 -5.306 63.974 1.00 83.60 265 TYR B N 1
ATOM 6506 C CA . TYR B 1 226 ? 23.001 -4.784 63.428 1.00 92.80 265 TYR B CA 1
ATOM 6507 C C . TYR B 1 226 ? 23.828 -5.923 62.857 1.00 103.48 265 TYR B C 1
ATOM 6508 O O . TYR B 1 226 ? 24.053 -6.932 63.518 1.00 117.42 265 TYR B O 1
ATOM 6517 N N . ARG B 1 227 ? 24.259 -5.771 61.613 1.00 105.56 266 ARG B N 1
ATOM 6518 C CA . ARG B 1 227 ? 25.112 -6.770 60.998 1.00 107.28 266 ARG B CA 1
ATOM 6519 C C . ARG B 1 227 ? 26.468 -6.149 60.722 1.00 118.03 266 ARG B C 1
ATOM 6520 O O . ARG B 1 227 ? 26.571 -4.957 60.433 1.00 117.82 266 ARG B O 1
ATOM 6528 N N . ASP B 1 228 ? 27.515 -6.949 60.849 1.00 117.39 267 ASP B N 1
ATOM 6529 C CA . ASP B 1 228 ? 28.810 -6.541 60.348 1.00 114.18 267 ASP B CA 1
ATOM 6530 C C . ASP B 1 228 ? 29.283 -7.629 59.416 1.00 129.65 267 ASP B C 1
ATOM 6531 O O . ASP B 1 228 ? 29.596 -8.735 59.854 1.00 147.05 267 ASP B O 1
ATOM 6536 N N . GLU B 1 229 ? 29.328 -7.319 58.127 1.00 130.93 268 GLU B N 1
ATOM 6537 C CA . GLU B 1 229 ? 29.855 -8.259 57.156 1.00 140.01 268 GLU B CA 1
ATOM 6538 C C . GLU B 1 229 ? 31.034 -7.621 56.449 1.00 147.75 268 GLU B C 1
ATOM 6539 O O . GLU B 1 229 ? 30.866 -6.689 55.663 1.00 156.47 268 GLU B O 1
ATOM 6545 N N . GLY B 1 230 ? 32.229 -8.130 56.737 1.00 164.96 269 GLY B N 1
ATOM 6546 C CA . GLY B 1 230 ? 33.443 -7.636 56.117 1.00 171.31 269 GLY B CA 1
ATOM 6547 C C . GLY B 1 230 ? 33.387 -7.906 54.632 1.00 173.33 269 GLY B C 1
ATOM 6548 O O . GLY B 1 230 ? 33.823 -7.092 53.817 1.00 170.00 269 GLY B O 1
ATOM 6549 N N . SER B 1 231 ? 32.854 -9.074 54.293 1.00 178.64 270 SER B N 1
ATOM 6550 C CA . SER B 1 231 ? 32.511 -9.414 52.921 1.00 183.52 270 SER B CA 1
ATOM 6551 C C . SER B 1 231 ? 31.183 -10.168 52.948 1.00 184.10 270 SER B C 1
ATOM 6552 O O . SER B 1 231 ? 31.048 -11.155 53.675 1.00 168.87 270 SER B O 1
ATOM 6555 N N . ARG B 1 232 ? 30.201 -9.714 52.170 1.00 194.79 271 ARG B N 1
ATOM 6556 C CA . ARG B 1 232 ? 30.346 -8.574 51.264 1.00 180.15 271 ARG B CA 1
ATOM 6557 C C . ARG B 1 232 ? 29.529 -7.362 51.738 1.00 164.99 271 ARG B C 1
ATOM 6558 O O . ARG B 1 232 ? 28.306 -7.440 51.856 1.00 162.23 271 ARG B O 1
ATOM 6566 N N . PRO B 1 233 ? 30.212 -6.236 52.009 1.00 162.53 272 PRO B N 1
ATOM 6567 C CA . PRO B 1 233 ? 29.633 -5.032 52.620 1.00 145.19 272 PRO B CA 1
ATOM 6568 C C . PRO B 1 233 ? 28.951 -4.074 51.636 1.00 122.48 272 PRO B C 1
ATOM 6569 O O . PRO B 1 233 ? 29.548 -3.082 51.214 1.00 106.01 272 PRO B O 1
ATOM 6573 N N . ASP B 1 234 ? 27.705 -4.364 51.282 1.00 116.87 273 ASP B N 1
ATOM 6574 C CA . ASP B 1 234 ? 26.929 -3.447 50.456 1.00 114.66 273 ASP B CA 1
ATOM 6575 C C . ASP B 1 234 ? 25.748 -2.895 51.249 1.00 118.54 273 ASP B C 1
ATOM 6576 O O . ASP B 1 234 ? 25.695 -1.699 51.530 1.00 110.10 273 ASP B O 1
ATOM 6581 N N . ARG B 1 235 ? 24.804 -3.766 51.603 1.00 118.93 274 ARG B N 1
ATOM 6582 C CA . ARG B 1 235 ? 23.616 -3.350 52.353 1.00 125.26 274 ARG B CA 1
ATOM 6583 C C . ARG B 1 235 ? 23.960 -3.033 53.815 1.00 103.82 274 ARG B C 1
ATOM 6584 O O . ARG B 1 235 ? 24.798 -3.701 54.420 1.00 92.52 274 ARG B O 1
ATOM 6592 N N . GLN B 1 236 ? 23.296 -2.017 54.368 1.00 88.53 275 GLN B N 1
ATOM 6593 C CA . GLN B 1 236 ? 23.767 -1.299 55.563 1.00 84.98 275 GLN B CA 1
ATOM 6594 C C . GLN B 1 236 ? 23.922 -2.115 56.844 1.00 79.32 275 GLN B C 1
ATOM 6595 O O . GLN B 1 236 ? 23.326 -3.180 56.975 1.00 89.90 275 GLN B O 1
ATOM 6601 N N . PRO B 1 237 ? 24.746 -1.611 57.786 1.00 82.40 276 PRO B N 1
ATOM 6602 C CA . PRO B 1 237 ? 24.947 -2.200 59.114 1.00 92.63 276 PRO B CA 1
ATOM 6603 C C . PRO B 1 237 ? 23.669 -2.473 59.908 1.00 98.45 276 PRO B C 1
ATOM 6604 O O . PRO B 1 237 ? 23.558 -3.548 60.496 1.00 109.47 276 PRO B O 1
ATOM 6608 N N . GLU B 1 238 ? 22.730 -1.530 59.940 1.00 88.46 277 GLU B N 1
ATOM 6609 C CA . GLU B 1 238 ? 21.504 -1.736 60.712 1.00 83.69 277 GLU B CA 1
ATOM 6610 C C . GLU B 1 238 ? 20.233 -1.849 59.869 1.00 72.06 277 GLU B C 1
ATOM 6611 O O . GLU B 1 238 ? 20.081 -1.181 58.851 1.00 67.44 277 GLU B O 1
ATOM 6617 N N . PHE B 1 239 ? 19.323 -2.711 60.305 1.00 81.13 278 PHE B N 1
ATOM 6618 C CA . PHE B 1 239 ? 18.047 -2.880 59.620 1.00 91.17 278 PHE B CA 1
ATOM 6619 C C . PHE B 1 239 ? 16.946 -3.311 60.591 1.00 102.23 278 PHE B C 1
ATOM 6620 O O . PHE B 1 239 ? 17.224 -3.767 61.699 1.00 95.52 278 PHE B O 1
ATOM 6628 N N . THR B 1 240 ? 15.695 -3.172 60.170 1.00 101.00 279 THR B N 1
ATOM 6629 C CA . THR B 1 240 ? 14.571 -3.506 61.034 1.00 81.85 279 THR B CA 1
ATOM 6630 C C . THR B 1 240 ? 14.024 -4.896 60.735 1.00 80.51 279 THR B C 1
ATOM 6631 O O . THR B 1 240 ? 13.881 -5.276 59.575 1.00 83.92 279 THR B O 1
ATOM 6635 N N . GLN B 1 241 ? 13.733 -5.652 61.790 1.00 89.55 280 GLN B N 1
ATOM 6636 C CA . GLN B 1 241 ? 13.107 -6.964 61.663 1.00 81.72 280 GLN B CA 1
ATOM 6637 C C . GLN B 1 241 ? 11.859 -7.023 62.515 1.00 79.50 280 GLN B C 1
ATOM 6638 O O . GLN B 1 241 ? 11.768 -6.357 63.539 1.00 88.77 280 GLN B O 1
ATOM 6644 N N . ILE B 1 242 ? 10.893 -7.823 62.093 1.00 74.54 281 ILE B N 1
ATOM 6645 C CA . ILE B 1 242 ? 9.750 -8.103 62.940 1.00 60.97 281 ILE B CA 1
ATOM 6646 C C . ILE B 1 242 ? 9.938 -9.494 63.487 1.00 63.68 281 ILE B C 1
ATOM 6647 O O . ILE B 1 242 ? 9.851 -10.473 62.754 1.00 84.21 281 ILE B O 1
ATOM 6652 N N . ASP B 1 243 ? 10.205 -9.584 64.778 1.00 66.42 282 ASP B N 1
ATOM 6653 C CA . ASP B 1 243 ? 10.548 -10.856 65.377 1.00 69.45 282 ASP B CA 1
ATOM 6654 C C . ASP B 1 243 ? 9.329 -11.435 66.066 1.00 67.10 282 ASP B C 1
ATOM 6655 O O . ASP B 1 243 ? 8.782 -10.826 66.979 1.00 83.79 282 ASP B O 1
ATOM 6660 N N . ILE B 1 244 ? 8.892 -12.607 65.625 1.00 57.14 283 ILE B N 1
ATOM 6661 C CA . ILE B 1 244 ? 7.731 -13.239 66.236 1.00 62.84 283 ILE B CA 1
ATOM 6662 C C . ILE B 1 244 ? 8.112 -14.571 66.876 1.00 70.24 283 ILE B C 1
ATOM 6663 O O . ILE B 1 244 ? 8.879 -15.338 66.302 1.00 78.02 283 ILE B O 1
ATOM 6668 N N . GLU B 1 245 ? 7.599 -14.822 68.076 1.00 68.52 284 GLU B N 1
ATOM 6669 C CA . GLU B 1 245 ? 7.796 -16.099 68.756 1.00 68.22 284 GLU B CA 1
ATOM 6670 C C . GLU B 1 245 ? 6.523 -16.535 69.462 1.00 70.38 284 GLU B C 1
ATOM 6671 O O . GLU B 1 245 ? 5.912 -15.759 70.192 1.00 91.11 284 GLU B O 1
ATOM 6677 N N . MET B 1 246 ? 6.130 -17.783 69.260 1.00 63.52 285 MET B N 1
ATOM 6678 C CA . MET B 1 246 ? 4.947 -18.299 69.930 1.00 65.99 285 MET B CA 1
ATOM 6679 C C . MET B 1 246 ? 5.244 -19.537 70.760 1.00 78.21 285 MET B C 1
ATOM 6680 O O . MET B 1 246 ? 6.184 -20.290 70.482 1.00 81.12 285 MET B O 1
ATOM 6685 N N . SER B 1 247 ? 4.422 -19.737 71.782 1.00 73.45 286 SER B N 1
ATOM 6686 C CA . SER B 1 247 ? 4.525 -20.898 72.640 1.00 70.52 286 SER B CA 1
ATOM 6687 C C . SER B 1 247 ? 3.438 -21.872 72.216 1.00 76.97 286 SER B C 1
ATOM 6688 O O . SER B 1 247 ? 2.346 -21.451 71.824 1.00 75.94 286 SER B O 1
ATOM 6691 N N . PHE B 1 248 ? 3.747 -23.165 72.278 1.00 75.70 287 PHE B N 1
ATOM 6692 C CA . PHE B 1 248 ? 2.777 -24.229 72.002 1.00 73.27 287 PHE B CA 1
ATOM 6693 C C . PHE B 1 248 ? 2.222 -24.183 70.582 1.00 71.45 287 PHE B C 1
ATOM 6694 O O . PHE B 1 248 ? 1.017 -24.336 70.375 1.00 72.19 287 PHE B O 1
ATOM 6702 N N . VAL B 1 249 ? 3.097 -23.974 69.604 1.00 75.52 288 VAL B N 1
ATOM 6703 C CA . VAL B 1 249 ? 2.658 -23.876 68.217 1.00 73.17 288 VAL B CA 1
ATOM 6704 C C . VAL B 1 249 ? 3.461 -24.771 67.271 1.00 72.90 288 VAL B C 1
ATOM 6705 O O . VAL B 1 249 ? 4.674 -24.953 67.420 1.00 63.01 288 VAL B O 1
ATOM 6709 N N . ASP B 1 250 ? 2.759 -25.341 66.302 1.00 79.13 289 ASP B N 1
ATOM 6710 C CA . ASP B 1 250 ? 3.381 -26.156 65.276 1.00 83.88 289 ASP B CA 1
ATOM 6711 C C . ASP B 1 250 ? 3.929 -25.270 64.169 1.00 82.88 289 ASP B C 1
ATOM 6712 O O . ASP B 1 250 ? 3.932 -24.045 64.277 1.00 77.33 289 ASP B O 1
ATOM 6717 N N . GLN B 1 251 ? 4.383 -25.897 63.095 1.00 94.84 290 GLN B N 1
ATOM 6718 C CA . GLN B 1 251 ? 4.861 -25.157 61.947 1.00 72.97 290 GLN B CA 1
ATOM 6719 C C . GLN B 1 251 ? 3.666 -24.520 61.245 1.00 71.07 290 GLN B C 1
ATOM 6720 O O . GLN B 1 251 ? 3.652 -23.309 61.000 1.00 86.29 290 GLN B O 1
ATOM 6726 N N . THR B 1 252 ? 2.652 -25.336 60.962 1.00 63.01 291 THR B N 1
ATOM 6727 C CA . THR B 1 252 ? 1.475 -24.899 60.210 1.00 69.67 291 THR B CA 1
ATOM 6728 C C . THR B 1 252 ? 0.799 -23.691 60.845 1.00 73.18 291 THR B C 1
ATOM 6729 O O . THR B 1 252 ? 0.201 -22.855 60.153 1.00 84.56 291 THR B O 1
ATOM 6733 N N . GLY B 1 253 ? 0.909 -23.592 62.164 1.00 70.37 292 GLY B N 1
ATOM 6734 C CA . GLY B 1 253 ? 0.283 -22.498 62.876 1.00 75.92 292 GLY B CA 1
ATOM 6735 C C . GLY B 1 253 ? 0.871 -21.148 62.515 1.00 63.41 292 GLY B C 1
ATOM 6736 O O . GLY B 1 253 ? 0.165 -20.265 62.020 1.00 52.89 292 GLY B O 1
ATOM 6737 N N . ILE B 1 254 ? 2.173 -20.985 62.725 1.00 60.41 293 ILE B N 1
ATOM 6738 C CA . ILE B 1 254 ? 2.787 -19.692 62.459 1.00 60.23 293 ILE B CA 1
ATOM 6739 C C . ILE B 1 254 ? 2.815 -19.473 60.956 1.00 63.85 293 ILE B C 1
ATOM 6740 O O . ILE B 1 254 ? 2.833 -18.331 60.474 1.00 70.51 293 ILE B O 1
ATOM 6745 N N . GLN B 1 255 ? 2.786 -20.583 60.225 1.00 79.34 294 GLN B N 1
ATOM 6746 C CA . GLN B 1 255 ? 2.617 -20.543 58.780 1.00 86.45 294 GLN B CA 1
ATOM 6747 C C . GLN B 1 255 ? 1.328 -19.787 58.439 1.00 73.34 294 GLN B C 1
ATOM 6748 O O . GLN B 1 255 ? 1.311 -18.972 57.515 1.00 65.89 294 GLN B O 1
ATOM 6754 N N . SER B 1 256 ? 0.259 -20.039 59.194 1.00 56.13 295 SER B N 1
ATOM 6755 C CA . SER B 1 256 ? -0.975 -19.270 59.013 1.00 60.79 295 SER B CA 1
ATOM 6756 C C . SER B 1 256 ? -0.887 -17.863 59.622 1.00 72.70 295 SER B C 1
ATOM 6757 O O . SER B 1 256 ? -1.565 -16.923 59.172 1.00 59.20 295 SER B O 1
ATOM 6760 N N . LEU B 1 257 ? -0.052 -17.724 60.647 1.00 81.49 296 LEU B N 1
ATOM 6761 C CA . LEU B 1 257 ? 0.090 -16.454 61.355 1.00 75.35 296 LEU B CA 1
ATOM 6762 C C . LEU B 1 257 ? 0.632 -15.371 60.433 1.00 62.78 296 LEU B C 1
ATOM 6763 O O . LEU B 1 257 ? 0.053 -14.288 60.328 1.00 61.38 296 LEU B O 1
ATOM 6768 N N . ILE B 1 258 ? 1.730 -15.673 59.749 1.00 56.12 297 ILE B N 1
ATOM 6769 C CA . ILE B 1 258 ? 2.324 -14.700 58.845 1.00 51.20 297 ILE B CA 1
ATOM 6770 C C . ILE B 1 258 ? 1.406 -14.424 57.653 1.00 52.63 297 ILE B C 1
ATOM 6771 O O . ILE B 1 258 ? 1.390 -13.320 57.117 1.00 65.34 297 ILE B O 1
ATOM 6776 N N . GLU B 1 259 ? 0.623 -15.419 57.255 1.00 46.39 298 GLU B N 1
ATOM 6777 C CA . GLU B 1 259 ? -0.363 -15.219 56.198 1.00 54.77 298 GLU B CA 1
ATOM 6778 C C . GLU B 1 259 ? -1.409 -14.176 56.589 1.00 59.57 298 GLU B C 1
ATOM 6779 O O . GLU B 1 259 ? -1.646 -13.212 55.855 1.00 52.77 298 GLU B O 1
ATOM 6785 N N . GLY B 1 260 ? -2.034 -14.369 57.746 1.00 70.40 299 GLY B N 1
ATOM 6786 C CA . GLY B 1 260 ? -3.016 -13.411 58.226 1.00 76.86 299 GLY B CA 1
ATOM 6787 C C . GLY B 1 260 ? -2.410 -12.039 58.466 1.00 68.86 299 GLY B C 1
ATOM 6788 O O . GLY B 1 260 ? -3.064 -11.012 58.261 1.00 69.99 299 GLY B O 1
ATOM 6789 N N . LEU B 1 261 ? -1.150 -12.029 58.895 1.00 64.89 300 LEU B N 1
ATOM 6790 C CA . LEU B 1 261 ? -0.420 -10.791 59.150 1.00 58.67 300 LEU B CA 1
ATOM 6791 C C . LEU B 1 261 ? -0.226 -9.982 57.877 1.00 64.84 300 LEU B C 1
ATOM 6792 O O . LEU B 1 261 ? -0.536 -8.793 57.830 1.00 62.72 300 LEU B O 1
ATOM 6797 N N . LEU B 1 262 ? 0.300 -10.636 56.847 1.00 72.75 301 LEU B N 1
ATOM 6798 C CA . LEU B 1 262 ? 0.547 -9.976 55.569 1.00 71.71 301 LEU B CA 1
ATOM 6799 C C . LEU B 1 262 ? -0.762 -9.586 54.895 1.00 70.94 301 LEU B C 1
ATOM 6800 O O . LEU B 1 262 ? -0.849 -8.527 54.278 1.00 82.48 301 LEU B O 1
ATOM 6805 N N . GLN B 1 263 ? -1.783 -10.429 55.022 1.00 63.92 302 GLN B N 1
ATOM 6806 C CA . GLN B 1 263 ? -3.083 -10.104 54.445 1.00 66.98 302 GLN B CA 1
ATOM 6807 C C . GLN B 1 263 ? -3.699 -8.867 55.084 1.00 78.26 302 GLN B C 1
ATOM 6808 O O . GLN B 1 263 ? -4.186 -7.975 54.390 1.00 79.23 302 GLN B O 1
ATOM 6814 N N . TYR B 1 264 ? -3.678 -8.825 56.411 1.00 87.24 303 TYR B N 1
ATOM 6815 C CA . TYR B 1 264 ? -4.256 -7.709 57.146 1.00 77.23 303 TYR B CA 1
ATOM 6816 C C . TYR B 1 264 ? -3.445 -6.447 56.907 1.00 78.68 303 TYR B C 1
ATOM 6817 O O . TYR B 1 264 ? -3.990 -5.349 56.836 1.00 89.09 303 TYR B O 1
ATOM 6826 N N . SER B 1 265 ? -2.135 -6.613 56.776 1.00 63.75 304 SER B N 1
ATOM 6827 C CA . SER B 1 265 ? -1.238 -5.476 56.688 1.00 70.54 304 SER B CA 1
ATOM 6828 C C . SER B 1 265 ? -1.096 -4.923 55.269 1.00 83.58 304 SER B C 1
ATOM 6829 O O . SER B 1 265 ? -0.598 -3.809 55.081 1.00 74.96 304 SER B O 1
ATOM 6832 N N . TRP B 1 266 ? -1.527 -5.700 54.276 1.00 90.08 305 TRP B N 1
ATOM 6833 C CA . TRP B 1 266 ? -1.321 -5.332 52.874 1.00 86.80 305 TRP B CA 1
ATOM 6834 C C . TRP B 1 266 ? -1.886 -3.951 52.555 1.00 81.96 305 TRP B C 1
ATOM 6835 O O . TRP B 1 266 ? -3.059 -3.678 52.808 1.00 84.87 305 TRP B O 1
ATOM 6846 N N . PRO B 1 267 ? -1.044 -3.091 51.969 1.00 76.55 306 PRO B N 1
ATOM 6847 C CA . PRO B 1 267 ? -1.201 -1.637 51.868 1.00 75.11 306 PRO B CA 1
ATOM 6848 C C . PRO B 1 267 ? -2.556 -1.147 51.372 1.00 74.32 306 PRO B C 1
ATOM 6849 O O . PRO B 1 267 ? -2.826 0.040 51.559 1.00 92.90 306 PRO B O 1
ATOM 6853 N N . ASN B 1 268 ? -3.339 -1.990 50.699 1.00 59.30 307 ASN B N 1
ATOM 6854 C CA . ASN B 1 268 ? -4.714 -1.650 50.305 1.00 81.50 307 ASN B CA 1
ATOM 6855 C C . ASN B 1 268 ? -4.700 -0.660 49.138 1.00 111.69 307 ASN B C 1
ATOM 6856 O O . ASN B 1 268 ? -5.675 -0.512 48.399 1.00 112.40 307 ASN B O 1
ATOM 6861 N N . ASP B 1 269 ? -3.552 -0.021 48.959 1.00 127.50 308 ASP B N 1
ATOM 6862 C CA . ASP B 1 269 ? -3.322 0.925 47.886 1.00 121.07 308 ASP B CA 1
ATOM 6863 C C . ASP B 1 269 ? -3.048 0.138 46.620 1.00 109.92 308 ASP B C 1
ATOM 6864 O O . ASP B 1 269 ? -3.644 0.389 45.573 1.00 117.81 308 ASP B O 1
ATOM 6869 N N . LYS B 1 270 ? -2.156 -0.839 46.733 1.00 100.50 309 LYS B N 1
ATOM 6870 C CA . LYS B 1 270 ? -1.770 -1.642 45.586 1.00 131.70 309 LYS B CA 1
ATOM 6871 C C . LYS B 1 270 ? -2.068 -3.123 45.794 1.00 135.95 309 LYS B C 1
ATOM 6872 O O . LYS B 1 270 ? -1.422 -3.789 46.605 1.00 124.32 309 LYS B O 1
ATOM 6878 N N . ASP B 1 271 ? -3.059 -3.620 45.057 1.00 142.50 310 ASP B N 1
ATOM 6879 C CA . ASP B 1 271 ? -3.357 -5.049 44.965 1.00 117.20 310 ASP B CA 1
ATOM 6880 C C . ASP B 1 271 ? -3.858 -5.647 46.279 1.00 112.00 310 ASP B C 1
ATOM 6881 O O . ASP B 1 271 ? -3.566 -5.133 47.357 1.00 125.51 310 ASP B O 1
ATOM 6886 N N . PRO B 1 272 ? -4.635 -6.735 46.193 1.00 102.21 311 PRO B N 1
ATOM 6887 C CA . PRO B 1 272 ? -4.863 -7.522 47.405 1.00 104.38 311 PRO B CA 1
ATOM 6888 C C . PRO B 1 272 ? -3.752 -8.550 47.531 1.00 96.47 311 PRO B C 1
ATOM 6889 O O . PRO B 1 272 ? -2.853 -8.583 46.693 1.00 107.06 311 PRO B O 1
ATOM 6893 N N . VAL B 1 273 ? -3.805 -9.366 48.573 1.00 84.35 312 VAL B N 1
ATOM 6894 C CA . VAL B 1 273 ? -2.874 -10.467 48.723 1.00 84.91 312 VAL B CA 1
ATOM 6895 C C . VAL B 1 273 ? -3.747 -11.699 48.559 1.00 98.06 312 VAL B C 1
ATOM 6896 O O . VAL B 1 273 ? -4.944 -11.563 48.315 1.00 108.35 312 VAL B O 1
ATOM 6900 N N . VAL B 1 274 ? -3.177 -12.892 48.692 1.00 98.92 313 VAL B N 1
ATOM 6901 C CA . VAL B 1 274 ? -3.945 -14.104 48.459 1.00 74.31 313 VAL B CA 1
ATOM 6902 C C . VAL B 1 274 ? -4.134 -14.917 49.735 1.00 86.28 313 VAL B C 1
ATOM 6903 O O . VAL B 1 274 ? -3.371 -14.792 50.693 1.00 80.22 313 VAL B O 1
ATOM 6907 N N . VAL B 1 275 ? -5.163 -15.758 49.721 1.00 107.36 314 VAL B N 1
ATOM 6908 C CA . VAL B 1 275 ? -5.487 -16.692 50.799 1.00 91.39 314 VAL B CA 1
ATOM 6909 C C . VAL B 1 275 ? -4.299 -17.682 50.962 1.00 92.78 314 VAL B C 1
ATOM 6910 O O . VAL B 1 275 ? -3.279 -17.478 50.310 1.00 104.19 314 VAL B O 1
ATOM 6914 N N . PRO B 1 276 ? -4.397 -18.730 51.824 1.00 105.48 315 PRO B N 1
ATOM 6915 C CA . PRO B 1 276 ? -3.129 -19.344 52.263 1.00 100.70 315 PRO B CA 1
ATOM 6916 C C . PRO B 1 276 ? -2.090 -19.640 51.189 1.00 85.23 315 PRO B C 1
ATOM 6917 O O . PRO B 1 276 ? -2.403 -20.201 50.141 1.00 92.36 315 PRO B O 1
ATOM 6921 N N . PHE B 1 277 ? -0.858 -19.229 51.483 1.00 87.85 316 PHE B N 1
ATOM 6922 C CA . PHE B 1 277 ? 0.258 -19.286 50.549 1.00 77.65 316 PHE B CA 1
ATOM 6923 C C . PHE B 1 277 ? 0.578 -20.721 50.176 1.00 90.40 316 PHE B C 1
ATOM 6924 O O . PHE B 1 277 ? 0.624 -21.595 51.043 1.00 105.93 316 PHE B O 1
ATOM 6932 N N . PRO B 1 278 ? 0.804 -20.971 48.881 1.00 80.76 317 PRO B N 1
ATOM 6933 C CA . PRO B 1 278 ? 1.211 -22.312 48.462 1.00 79.93 317 PRO B CA 1
ATOM 6934 C C . PRO B 1 278 ? 2.528 -22.668 49.129 1.00 89.18 317 PRO B C 1
ATOM 6935 O O . PRO B 1 278 ? 3.404 -21.808 49.240 1.00 80.24 317 PRO B O 1
ATOM 6939 N N . THR B 1 279 ? 2.656 -23.905 49.596 1.00 94.66 318 THR B N 1
ATOM 6940 C CA . THR B 1 279 ? 3.901 -24.329 50.215 1.00 91.86 318 THR B CA 1
ATOM 6941 C C . THR B 1 279 ? 4.715 -25.195 49.255 1.00 92.62 318 THR B C 1
ATOM 6942 O O . THR B 1 279 ? 4.253 -25.553 48.168 1.00 86.14 318 THR B O 1
ATOM 6946 N N . MET B 1 280 ? 5.934 -25.522 49.664 1.00 89.86 319 MET B N 1
ATOM 6947 C CA . MET B 1 280 ? 6.787 -26.411 48.897 1.00 80.07 319 MET B CA 1
ATOM 6948 C C . MET B 1 280 ? 7.903 -26.925 49.791 1.00 86.24 319 MET B C 1
ATOM 6949 O O . MET B 1 280 ? 8.202 -26.323 50.819 1.00 82.83 319 MET B O 1
ATOM 6954 N N . THR B 1 281 ? 8.542 -28.015 49.391 1.00 86.95 320 THR B N 1
ATOM 6955 C CA . THR B 1 281 ? 9.652 -28.556 50.164 1.00 95.24 320 THR B CA 1
ATOM 6956 C C . THR B 1 281 ? 10.964 -28.113 49.538 1.00 91.90 320 THR B C 1
ATOM 6957 O O . THR B 1 281 ? 11.025 -27.871 48.336 1.00 90.90 320 THR B O 1
ATOM 6961 N N . PHE B 1 282 ? 11.989 -27.951 50.370 1.00 90.05 321 PHE B N 1
ATOM 6962 C CA . PHE B 1 282 ? 13.323 -27.581 49.908 1.00 70.56 321 PHE B CA 1
ATOM 6963 C C . PHE B 1 282 ? 13.735 -28.444 48.724 1.00 85.02 321 PHE B C 1
ATOM 6964 O O . PHE B 1 282 ? 14.267 -27.944 47.726 1.00 80.22 321 PHE B O 1
ATOM 6972 N N . ALA B 1 283 ? 13.460 -29.741 48.837 1.00 99.72 322 ALA B N 1
ATOM 6973 C CA . ALA B 1 283 ? 13.680 -30.678 47.746 1.00 98.48 322 ALA B CA 1
ATOM 6974 C C . ALA B 1 283 ? 12.923 -30.226 46.505 1.00 77.22 322 ALA B C 1
ATOM 6975 O O . ALA B 1 283 ? 13.508 -30.069 45.435 1.00 86.49 322 ALA B O 1
ATOM 6977 N N . GLU B 1 284 ? 11.625 -29.996 46.665 1.00 81.11 323 GLU B N 1
ATOM 6978 C CA . GLU B 1 284 ? 10.763 -29.628 45.546 1.00 93.89 323 GLU B CA 1
ATOM 6979 C C . GLU B 1 284 ? 11.096 -28.288 44.881 1.00 97.14 323 GLU B C 1
ATOM 6980 O O . GLU B 1 284 ? 11.026 -28.179 43.661 1.00 103.90 323 GLU B O 1
ATOM 6986 N N . VAL B 1 285 ? 11.439 -27.264 45.659 1.00 95.05 324 VAL B N 1
ATOM 6987 C CA . VAL B 1 285 ? 11.812 -25.989 45.044 1.00 93.12 324 VAL B CA 1
ATOM 6988 C C . VAL B 1 285 ? 13.167 -26.101 44.368 1.00 89.59 324 VAL B C 1
ATOM 6989 O O . VAL B 1 285 ? 13.356 -25.612 43.251 1.00 93.84 324 VAL B O 1
ATOM 6993 N N . LEU B 1 286 ? 14.111 -26.753 45.040 1.00 81.82 325 LEU B N 1
ATOM 6994 C CA . LEU B 1 286 ? 15.441 -26.899 44.472 1.00 91.15 325 LEU B CA 1
ATOM 6995 C C . LEU B 1 286 ? 15.363 -27.658 43.146 1.00 84.06 325 LEU B C 1
ATOM 6996 O O . LEU B 1 286 ? 16.087 -27.358 42.200 1.00 75.06 325 LEU B O 1
ATOM 7001 N N . ALA B 1 287 ? 14.463 -28.632 43.083 1.00 86.70 326 ALA B N 1
ATOM 7002 C CA . ALA B 1 287 ? 14.284 -29.438 41.882 1.00 76.50 326 ALA B CA 1
ATOM 7003 C C . ALA B 1 287 ? 13.503 -28.733 40.774 1.00 81.12 326 ALA B C 1
ATOM 7004 O O . ALA B 1 287 ? 13.941 -28.699 39.628 1.00 101.02 326 ALA B O 1
ATOM 7006 N N . THR B 1 288 ? 12.348 -28.174 41.115 1.00 66.99 327 THR B N 1
ATOM 7007 C CA . THR B 1 288 ? 11.403 -27.699 40.105 1.00 84.94 327 THR B CA 1
ATOM 7008 C C . THR B 1 288 ? 11.555 -26.212 39.794 1.00 89.63 327 THR B C 1
ATOM 7009 O O . THR B 1 288 ? 10.830 -25.657 38.963 1.00 87.69 327 THR B O 1
ATOM 7013 N N . TYR B 1 289 ? 12.497 -25.578 40.478 1.00 79.27 328 TYR B N 1
ATOM 7014 C CA . TYR B 1 289 ? 12.781 -24.154 40.310 1.00 77.77 328 TYR B CA 1
ATOM 7015 C C . TYR B 1 289 ? 14.259 -23.903 40.064 1.00 78.94 328 TYR B C 1
ATOM 7016 O O . TYR B 1 289 ? 14.628 -23.164 39.155 1.00 94.04 328 TYR B O 1
ATOM 7025 N N . GLY B 1 290 ? 15.093 -24.461 40.931 1.00 64.73 329 GLY B N 1
ATOM 7026 C CA . GLY B 1 290 ? 16.528 -24.389 40.747 1.00 74.50 329 GLY B CA 1
ATOM 7027 C C . GLY B 1 290 ? 17.196 -23.552 41.807 1.00 77.60 329 GLY B C 1
ATOM 7028 O O . GLY B 1 290 ? 18.425 -23.498 41.888 1.00 83.38 329 GLY B O 1
ATOM 7029 N N . THR B 1 291 ? 16.376 -22.902 42.623 1.00 76.61 330 THR B N 1
ATOM 7030 C CA . THR B 1 291 ? 16.851 -22.228 43.822 1.00 81.66 330 THR B CA 1
ATOM 7031 C C . THR B 1 291 ? 15.732 -22.225 44.862 1.00 92.79 330 THR B C 1
ATOM 7032 O O . THR B 1 291 ? 14.553 -22.324 44.517 1.00 101.19 330 THR B O 1
ATOM 7036 N N . ASP B 1 292 ? 16.100 -22.125 46.134 1.00 85.97 331 ASP B N 1
ATOM 7037 C CA . ASP B 1 292 ? 15.115 -22.124 47.209 1.00 74.71 331 ASP B CA 1
ATOM 7038 C C . ASP B 1 292 ? 14.260 -20.858 47.211 1.00 73.82 331 ASP B C 1
ATOM 7039 O O . ASP B 1 292 ? 13.245 -20.786 47.897 1.00 78.39 331 ASP B O 1
ATOM 7044 N N . LYS B 1 293 ? 14.679 -19.864 46.437 1.00 74.18 332 LYS B N 1
ATOM 7045 C CA . LYS B 1 293 ? 13.958 -18.602 46.334 1.00 72.60 332 LYS B CA 1
ATOM 7046 C C . LYS B 1 293 ? 13.505 -18.355 44.896 1.00 69.67 332 LYS B C 1
ATOM 7047 O O . LYS B 1 293 ? 14.118 -17.570 44.173 1.00 77.78 332 LYS B O 1
ATOM 7053 N N . PRO B 1 294 ? 12.422 -19.025 44.471 1.00 63.15 333 PRO B N 1
ATOM 7054 C CA . PRO B 1 294 ? 12.026 -18.873 43.068 1.00 80.30 333 PRO B CA 1
ATOM 7055 C C . PRO B 1 294 ? 11.120 -17.675 42.854 1.00 66.99 333 PRO B C 1
ATOM 7056 O O . PRO B 1 294 ? 10.691 -17.068 43.837 1.00 69.16 333 PRO B O 1
ATOM 7060 N N . ASP B 1 295 ? 10.817 -17.354 41.596 1.00 53.04 334 ASP B N 1
ATOM 7061 C CA . ASP B 1 295 ? 9.946 -16.217 41.303 1.00 74.62 334 ASP B CA 1
ATOM 7062 C C . ASP B 1 295 ? 8.446 -16.518 41.337 1.00 83.26 334 ASP B C 1
ATOM 7063 O O . ASP B 1 295 ? 7.661 -15.694 41.810 1.00 104.57 334 ASP B O 1
ATOM 7068 N N . THR B 1 296 ? 8.054 -17.658 40.774 1.00 67.09 335 THR B N 1
ATOM 7069 C CA . THR B 1 296 ? 6.731 -18.262 40.997 1.00 79.09 335 THR B CA 1
ATOM 7070 C C . THR B 1 296 ? 5.569 -17.529 40.311 1.00 82.17 335 THR B C 1
ATOM 7071 O O . THR B 1 296 ? 4.521 -18.123 40.050 1.00 83.55 335 THR B O 1
ATOM 7075 N N . ARG B 1 297 ? 5.776 -16.260 39.972 1.00 73.70 336 ARG B N 1
ATOM 7076 C CA . ARG B 1 297 ? 4.798 -15.499 39.204 1.00 89.61 336 ARG B CA 1
ATOM 7077 C C . ARG B 1 297 ? 5.143 -15.767 37.751 1.00 102.79 336 ARG B C 1
ATOM 7078 O O . ARG B 1 297 ? 4.347 -15.555 36.829 1.00 103.92 336 ARG B O 1
ATOM 7086 N N . PHE B 1 298 ? 6.349 -16.298 37.592 1.00 100.37 337 PHE B N 1
ATOM 7087 C CA . PHE B 1 298 ? 6.947 -16.583 36.306 1.00 94.59 337 PHE B CA 1
ATOM 7088 C C . PHE B 1 298 ? 6.368 -17.877 35.742 1.00 100.97 337 PHE B C 1
ATOM 7089 O O . PHE B 1 298 ? 5.645 -17.858 34.746 1.00 109.33 337 PHE B O 1
ATOM 7097 N N . GLY B 1 299 ? 6.679 -18.998 36.388 1.00 95.08 338 GLY B N 1
ATOM 7098 C CA . GLY B 1 299 ? 6.062 -20.268 36.052 1.00 105.80 338 GLY B CA 1
ATOM 7099 C C . GLY B 1 299 ? 6.796 -21.075 34.996 1.00 118.04 338 GLY B C 1
ATOM 7100 O O . GLY B 1 299 ? 6.222 -21.975 34.377 1.00 133.61 338 GLY B O 1
ATOM 7101 N N . MET B 1 300 ? 8.070 -20.768 34.792 1.00 101.38 339 MET B N 1
ATOM 7102 C CA . MET B 1 300 ? 8.873 -21.518 33.840 1.00 97.60 339 MET B CA 1
ATOM 7103 C C . MET B 1 300 ? 9.530 -22.626 34.634 1.00 87.84 339 MET B C 1
ATOM 7104 O O . MET B 1 300 ? 10.450 -22.377 35.408 1.00 94.36 339 MET B O 1
ATOM 7109 N N . LYS B 1 301 ? 9.075 -23.855 34.419 1.00 82.24 340 LYS B N 1
ATOM 7110 C CA . LYS B 1 301 ? 9.383 -24.950 35.336 1.00 84.36 340 LYS B CA 1
ATOM 7111 C C . LYS B 1 301 ? 10.484 -25.876 34.842 1.00 80.47 340 LYS B C 1
ATOM 7112 O O . LYS B 1 301 ? 10.556 -26.186 33.655 1.00 90.68 340 LYS B O 1
ATOM 7118 N N . ILE B 1 302 ? 11.331 -26.326 35.764 1.00 65.69 341 ILE B N 1
ATOM 7119 C CA . ILE B 1 302 ? 12.324 -27.341 35.448 1.00 71.59 341 ILE B CA 1
ATOM 7120 C C . ILE B 1 302 ? 11.648 -28.688 35.575 1.00 80.61 341 ILE B C 1
ATOM 7121 O O . ILE B 1 302 ? 11.191 -29.050 36.658 1.00 88.96 341 ILE B O 1
ATOM 7126 N N . ILE B 1 303 ? 11.570 -29.433 34.477 1.00 87.52 342 ILE B N 1
ATOM 7127 C CA . ILE B 1 303 ? 10.992 -30.772 34.543 1.00 98.01 342 ILE B CA 1
ATOM 7128 C C . ILE B 1 303 ? 11.940 -31.830 33.979 1.00 91.64 342 ILE B C 1
ATOM 7129 O O . ILE B 1 303 ? 12.800 -31.530 33.145 1.00 84.38 342 ILE B O 1
ATOM 7134 N N . ASP B 1 304 ? 11.777 -33.064 34.448 1.00 104.27 343 ASP B N 1
ATOM 7135 C CA . ASP B 1 304 ? 12.723 -34.133 34.149 1.00 105.68 343 ASP B CA 1
ATOM 7136 C C . ASP B 1 304 ? 12.192 -35.054 33.055 1.00 111.43 343 ASP B C 1
ATOM 7137 O O . ASP B 1 304 ? 11.251 -35.820 33.271 1.00 100.31 343 ASP B O 1
ATOM 7142 N N . ILE B 1 305 ? 12.805 -34.955 31.878 1.00 117.48 344 ILE B N 1
ATOM 7143 C CA . ILE B 1 305 ? 12.425 -35.758 30.719 1.00 110.91 344 ILE B CA 1
ATOM 7144 C C . ILE B 1 305 ? 13.297 -36.987 30.469 1.00 111.48 344 ILE B C 1
ATOM 7145 O O . ILE B 1 305 ? 13.137 -37.657 29.452 1.00 117.19 344 ILE B O 1
ATOM 7150 N N . SER B 1 306 ? 14.226 -37.266 31.379 1.00 106.01 345 SER B N 1
ATOM 7151 C CA . SER B 1 306 ? 15.181 -38.363 31.205 1.00 100.40 345 SER B CA 1
ATOM 7152 C C . SER B 1 306 ? 14.544 -39.707 30.854 1.00 109.96 345 SER B C 1
ATOM 7153 O O . SER B 1 306 ? 15.167 -40.538 30.192 1.00 94.60 345 SER B O 1
ATOM 7156 N N . ASP B 1 307 ? 13.304 -39.909 31.293 1.00 129.99 346 ASP B N 1
ATOM 7157 C CA . ASP B 1 307 ? 12.600 -41.173 31.083 1.00 135.97 346 ASP B CA 1
ATOM 7158 C C . ASP B 1 307 ? 12.421 -41.515 29.605 1.00 133.82 346 ASP B C 1
ATOM 7159 O O . ASP B 1 307 ? 12.397 -42.688 29.235 1.00 142.43 346 ASP B O 1
ATOM 7164 N N . VAL B 1 308 ? 12.296 -40.494 28.762 1.00 127.01 347 VAL B N 1
ATOM 7165 C CA . VAL B 1 308 ? 12.114 -40.722 27.333 1.00 125.71 347 VAL B CA 1
ATOM 7166 C C . VAL B 1 308 ? 13.457 -40.871 26.623 1.00 120.20 347 VAL B C 1
ATOM 7167 O O . VAL B 1 308 ? 13.510 -41.180 25.435 1.00 130.43 347 VAL B O 1
ATOM 7171 N N . PHE B 1 309 ? 14.539 -40.629 27.354 1.00 116.72 348 PHE B N 1
ATOM 7172 C CA . PHE B 1 309 ? 15.884 -40.742 26.790 1.00 124.60 348 PHE B CA 1
ATOM 7173 C C . PHE B 1 309 ? 16.654 -42.046 27.055 1.00 126.47 348 PHE B C 1
ATOM 7174 O O . PHE B 1 309 ? 17.849 -42.118 26.772 1.00 140.37 348 PHE B O 1
ATOM 7182 N N . ARG B 1 310 ? 15.998 -43.045 27.642 1.00 117.76 349 ARG B N 1
ATOM 7183 C CA . ARG B 1 310 ? 16.626 -44.358 27.820 1.00 141.84 349 ARG B CA 1
ATOM 7184 C C . ARG B 1 310 ? 17.130 -44.916 26.488 1.00 152.96 349 ARG B C 1
ATOM 7185 O O . ARG B 1 310 ? 18.256 -45.403 26.385 1.00 162.22 349 ARG B O 1
ATOM 7193 N N . ASN B 1 311 ? 16.277 -44.832 25.474 1.00 154.83 350 ASN B N 1
ATOM 7194 C CA . ASN B 1 311 ? 16.644 -45.137 24.095 1.00 156.79 350 ASN B CA 1
ATOM 7195 C C . ASN B 1 311 ? 17.320 -43.917 23.479 1.00 157.25 350 ASN B C 1
ATOM 7196 O O . ASN B 1 311 ? 17.755 -43.028 24.208 1.00 165.77 350 ASN B O 1
ATOM 7201 N N . THR B 1 312 ? 17.438 -43.881 22.154 1.00 158.09 351 THR B N 1
ATOM 7202 C CA . THR B 1 312 ? 18.016 -42.711 21.489 1.00 161.05 351 THR B CA 1
ATOM 7203 C C . THR B 1 312 ? 19.467 -42.478 21.928 1.00 155.83 351 THR B C 1
ATOM 7204 O O . THR B 1 312 ? 19.765 -41.610 22.750 1.00 141.19 351 THR B O 1
ATOM 7208 N N . GLU B 1 313 ? 20.355 -43.289 21.362 1.00 177.58 352 GLU B N 1
ATOM 7209 C CA . GLU B 1 313 ? 21.761 -43.398 21.758 1.00 177.02 352 GLU B CA 1
ATOM 7210 C C . GLU B 1 313 ? 22.620 -42.244 21.235 1.00 162.55 352 GLU B C 1
ATOM 7211 O O . GLU B 1 313 ? 23.838 -42.374 21.104 1.00 147.04 352 GLU B O 1
ATOM 7217 N N . ILE B 1 314 ? 21.959 -41.163 20.833 1.00 151.24 353 ILE B N 1
ATOM 7218 C CA . ILE B 1 314 ? 22.652 -39.932 20.475 1.00 126.96 353 ILE B CA 1
ATOM 7219 C C . ILE B 1 314 ? 23.704 -39.567 21.535 1.00 126.76 353 ILE B C 1
ATOM 7220 O O . ILE B 1 314 ? 23.455 -39.611 22.756 1.00 138.22 353 ILE B O 1
ATOM 7225 N N . GLY B 1 315 ? 24.896 -39.246 21.034 1.00 132.92 354 GLY B N 1
ATOM 7226 C CA . GLY B 1 315 ? 26.093 -39.106 21.843 1.00 137.05 354 GLY B CA 1
ATOM 7227 C C . GLY B 1 315 ? 25.972 -38.204 23.051 1.00 138.27 354 GLY B C 1
ATOM 7228 O O . GLY B 1 315 ? 26.456 -38.547 24.130 1.00 139.99 354 GLY B O 1
ATOM 7229 N N . PHE B 1 316 ? 25.331 -37.054 22.869 1.00 132.90 355 PHE B N 1
ATOM 7230 C CA . PHE B 1 316 ? 25.164 -36.087 23.949 1.00 136.29 355 PHE B CA 1
ATOM 7231 C C . PHE B 1 316 ? 24.492 -36.696 25.180 1.00 137.16 355 PHE B C 1
ATOM 7232 O O . PHE B 1 316 ? 25.087 -36.760 26.255 1.00 124.21 355 PHE B O 1
ATOM 7240 N N . LEU B 1 317 ? 23.250 -37.138 25.016 1.00 143.10 356 LEU B N 1
ATOM 7241 C CA . LEU B 1 317 ? 22.484 -37.710 26.117 1.00 122.41 356 LEU B CA 1
ATOM 7242 C C . LEU B 1 317 ? 23.077 -39.028 26.626 1.00 118.23 356 LEU B C 1
ATOM 7243 O O . LEU B 1 317 ? 22.895 -39.380 27.803 1.00 126.51 356 LEU B O 1
ATOM 7248 N N . GLN B 1 318 ? 23.786 -39.745 25.750 1.00 125.88 357 GLN B N 1
ATOM 7249 C CA . GLN B 1 318 ? 24.457 -40.989 26.153 1.00 128.56 357 GLN B CA 1
ATOM 7250 C C . GLN B 1 318 ? 25.279 -40.875 27.439 1.00 116.52 357 GLN B C 1
ATOM 7251 O O . GLN B 1 318 ? 24.969 -41.523 28.438 1.00 111.63 357 GLN B O 1
ATOM 7257 N N . ASP B 1 319 ? 26.327 -40.055 27.405 1.00 117.53 358 ASP B N 1
ATOM 7258 C CA . ASP B 1 319 ? 27.222 -39.891 28.550 1.00 120.83 358 ASP B CA 1
ATOM 7259 C C . ASP B 1 319 ? 26.515 -39.242 29.734 1.00 123.31 358 ASP B C 1
ATOM 7260 O O . ASP B 1 319 ? 26.965 -39.346 30.876 1.00 113.40 358 ASP B O 1
ATOM 7265 N N . ALA B 1 320 ? 25.415 -38.556 29.452 1.00 121.42 359 ALA B N 1
ATOM 7266 C CA . ALA B 1 320 ? 24.633 -37.922 30.498 1.00 110.89 359 ALA B CA 1
ATOM 7267 C C . ALA B 1 320 ? 23.936 -38.977 31.339 1.00 105.83 359 ALA B C 1
ATOM 7268 O O . ALA B 1 320 ? 23.975 -38.927 32.565 1.00 123.38 359 ALA B O 1
ATOM 7270 N N . LEU B 1 321 ? 23.310 -39.945 30.681 1.00 98.76 360 LEU B N 1
ATOM 7271 C CA . LEU B 1 321 ? 22.636 -41.014 31.412 1.00 106.87 360 LEU B CA 1
ATOM 7272 C C . LEU B 1 321 ? 23.625 -41.978 32.078 1.00 113.48 360 LEU B C 1
ATOM 7273 O O . LEU B 1 321 ? 23.219 -42.896 32.790 1.00 122.93 360 LEU B O 1
ATOM 7278 N N . SER B 1 322 ? 24.918 -41.756 31.854 1.00 100.94 361 SER B N 1
ATOM 7279 C CA . SER B 1 322 ? 25.956 -42.677 32.312 1.00 108.95 361 SER B CA 1
ATOM 7280 C C . SER B 1 322 ? 26.176 -42.661 33.828 1.00 133.67 361 SER B C 1
ATOM 7281 O O . SER B 1 322 ? 25.911 -43.663 34.496 1.00 134.67 361 SER B O 1
ATOM 7284 N N . LYS B 1 323 ? 26.673 -41.545 34.364 1.00 129.84 362 LYS B N 1
ATOM 7285 C CA . LYS B 1 323 ? 26.903 -41.416 35.808 1.00 132.68 362 LYS B CA 1
ATOM 7286 C C . LYS B 1 323 ? 25.634 -41.747 36.592 1.00 139.90 362 LYS B C 1
ATOM 7287 O O . LYS B 1 323 ? 24.540 -41.343 36.198 1.00 137.94 362 LYS B O 1
ATOM 7293 N N . PRO B 1 324 ? 25.771 -42.500 37.697 1.00 140.47 363 PRO B N 1
ATOM 7294 C CA . PRO B 1 324 ? 24.600 -42.870 38.502 1.00 146.03 363 PRO B CA 1
ATOM 7295 C C . PRO B 1 324 ? 23.827 -41.653 39.011 1.00 152.45 363 PRO B C 1
ATOM 7296 O O . PRO B 1 324 ? 22.634 -41.758 39.302 1.00 151.59 363 PRO B O 1
ATOM 7300 N N . HIS B 1 325 ? 24.506 -40.514 39.118 1.00 148.13 364 HIS B N 1
ATOM 7301 C CA . HIS B 1 325 ? 23.870 -39.281 39.564 1.00 135.98 364 HIS B CA 1
ATOM 7302 C C . HIS B 1 325 ? 23.444 -38.375 38.408 1.00 117.04 364 HIS B C 1
ATOM 7303 O O . HIS B 1 325 ? 22.937 -37.277 38.625 1.00 119.82 364 HIS B O 1
ATOM 7310 N N . GLY B 1 326 ? 23.653 -38.835 37.181 1.00 110.01 365 GLY B N 1
ATOM 7311 C CA . GLY B 1 326 ? 23.363 -38.022 36.014 1.00 103.02 365 GLY B CA 1
ATOM 7312 C C . GLY B 1 326 ? 21.915 -38.053 35.562 1.00 104.82 365 GLY B C 1
ATOM 7313 O O . GLY B 1 326 ? 21.191 -39.013 35.829 1.00 111.44 365 GLY B O 1
ATOM 7314 N N . THR B 1 327 ? 21.498 -36.992 34.874 1.00 101.53 366 THR B N 1
ATOM 7315 C CA . THR B 1 327 ? 20.131 -36.870 34.375 1.00 103.04 366 THR B CA 1
ATOM 7316 C C . THR B 1 327 ? 20.036 -35.874 33.214 1.00 89.36 366 THR B C 1
ATOM 7317 O O . THR B 1 327 ? 20.966 -35.107 32.976 1.00 79.21 366 THR B O 1
ATOM 7321 N N . VAL B 1 328 ? 18.922 -35.899 32.485 1.00 96.62 367 VAL B N 1
ATOM 7322 C CA . VAL B 1 328 ? 18.658 -34.891 31.454 1.00 87.37 367 VAL B CA 1
ATOM 7323 C C . VAL B 1 328 ? 17.296 -34.200 31.623 1.00 96.41 367 VAL B C 1
ATOM 7324 O O . VAL B 1 328 ? 16.239 -34.822 31.460 1.00 92.99 367 VAL B O 1
ATOM 7328 N N . LYS B 1 329 ? 17.336 -32.903 31.936 1.00 95.54 368 LYS B N 1
ATOM 7329 C CA . LYS B 1 329 ? 16.126 -32.135 32.226 1.00 90.80 368 LYS B CA 1
ATOM 7330 C C . LYS B 1 329 ? 15.906 -31.000 31.239 1.00 85.38 368 LYS B C 1
ATOM 7331 O O . LYS B 1 329 ? 16.750 -30.738 30.387 1.00 93.91 368 LYS B O 1
ATOM 7337 N N . ALA B 1 330 ? 14.779 -30.306 31.378 1.00 99.51 369 ALA B N 1
ATOM 7338 C CA . ALA B 1 330 ? 14.454 -29.215 30.464 1.00 99.54 369 ALA B CA 1
ATOM 7339 C C . ALA B 1 330 ? 13.479 -28.182 31.042 1.00 83.66 369 ALA B C 1
ATOM 7340 O O . ALA B 1 330 ? 12.706 -28.480 31.958 1.00 87.98 369 ALA B O 1
ATOM 7342 N N . ILE B 1 331 ? 13.527 -26.970 30.493 1.00 65.60 370 ILE B N 1
ATOM 7343 C CA . ILE B 1 331 ? 12.532 -25.941 30.781 1.00 70.25 370 ILE B CA 1
ATOM 7344 C C . ILE B 1 331 ? 11.870 -25.502 29.485 1.00 64.30 370 ILE B C 1
ATOM 7345 O O . ILE B 1 331 ? 12.483 -25.550 28.422 1.00 77.80 370 ILE B O 1
ATOM 7350 N N . CYS B 1 332 ? 10.614 -25.088 29.566 1.00 62.21 371 CYS B N 1
ATOM 7351 C CA . CYS B 1 332 ? 9.890 -24.663 28.376 1.00 74.08 371 CYS B CA 1
ATOM 7352 C C . CYS B 1 332 ? 9.525 -23.184 28.434 1.00 96.04 371 CYS B C 1
ATOM 7353 O O . CYS B 1 332 ? 8.683 -22.783 29.236 1.00 124.15 371 CYS B O 1
ATOM 7356 N N . ILE B 1 333 ? 10.153 -22.373 27.589 1.00 83.96 372 ILE B N 1
ATOM 7357 C CA . ILE B 1 333 ? 9.766 -20.969 27.486 1.00 94.92 372 ILE B CA 1
ATOM 7358 C C . ILE B 1 333 ? 8.611 -20.775 26.493 1.00 109.92 372 ILE B C 1
ATOM 7359 O O . ILE B 1 333 ? 8.738 -21.098 25.296 1.00 108.41 372 ILE B O 1
ATOM 7364 N N . PRO B 1 334 ? 7.467 -20.281 27.014 1.00 111.52 373 PRO B N 1
ATOM 7365 C CA . PRO B 1 334 ? 6.198 -20.048 26.316 1.00 111.20 373 PRO B CA 1
ATOM 7366 C C . PRO B 1 334 ? 6.241 -18.821 25.422 1.00 114.76 373 PRO B C 1
ATOM 7367 O O . PRO B 1 334 ? 6.834 -17.808 25.798 1.00 107.60 373 PRO B O 1
ATOM 7371 N N . GLU B 1 335 ? 5.636 -18.929 24.241 1.00 119.38 374 GLU B N 1
ATOM 7372 C CA . GLU B 1 335 ? 5.542 -17.822 23.287 1.00 124.61 374 GLU B CA 1
ATOM 7373 C C . GLU B 1 335 ? 6.907 -17.361 22.775 1.00 134.81 374 GLU B C 1
ATOM 7374 O O . GLU B 1 335 ? 6.995 -16.525 21.875 1.00 136.92 374 GLU B O 1
ATOM 7380 N N . GLY B 1 336 ? 7.966 -17.924 23.349 1.00 128.09 375 GLY B N 1
ATOM 7381 C CA . GLY B 1 336 ? 9.321 -17.573 22.985 1.00 125.46 375 GLY B CA 1
ATOM 7382 C C . GLY B 1 336 ? 9.642 -17.951 21.558 1.00 127.71 375 GLY B C 1
ATOM 7383 O O . GLY B 1 336 ? 10.576 -17.403 20.967 1.00 117.49 375 GLY B O 1
ATOM 7384 N N . ALA B 1 337 ? 8.860 -18.879 21.006 1.00 132.44 376 ALA B N 1
ATOM 7385 C CA . ALA B 1 337 ? 9.081 -19.362 19.648 1.00 133.34 376 ALA B CA 1
ATOM 7386 C C . ALA B 1 337 ? 9.092 -18.194 18.679 1.00 128.73 376 ALA B C 1
ATOM 7387 O O . ALA B 1 337 ? 10.087 -17.985 17.987 1.00 124.23 376 ALA B O 1
ATOM 7389 N N . LYS B 1 338 ? 8.011 -17.423 18.613 1.00 126.27 377 LYS B N 1
ATOM 7390 C CA . LYS B 1 338 ? 8.199 -16.083 18.089 1.00 131.03 377 LYS B CA 1
ATOM 7391 C C . LYS B 1 338 ? 7.864 -15.035 19.133 1.00 115.43 377 LYS B C 1
ATOM 7392 O O . LYS B 1 338 ? 6.716 -14.616 19.271 1.00 109.89 377 LYS B O 1
ATOM 7398 N N . TYR B 1 339 ? 8.895 -14.612 19.854 1.00 109.09 378 TYR B N 1
ATOM 7399 C CA . TYR B 1 339 ? 8.989 -13.302 20.477 1.00 125.14 378 TYR B CA 1
ATOM 7400 C C . TYR B 1 339 ? 10.434 -12.869 20.318 1.00 125.22 378 TYR B C 1
ATOM 7401 O O . TYR B 1 339 ? 10.746 -11.863 19.680 1.00 134.88 378 TYR B O 1
ATOM 7410 N N . LEU B 1 340 ? 11.304 -13.650 20.954 1.00 110.35 379 LEU B N 1
ATOM 7411 C CA . LEU B 1 340 ? 12.745 -13.543 20.796 1.00 112.39 379 LEU B CA 1
ATOM 7412 C C . LEU B 1 340 ? 13.127 -13.747 19.341 1.00 124.87 379 LEU B C 1
ATOM 7413 O O . LEU B 1 340 ? 12.561 -14.604 18.666 1.00 140.78 379 LEU B O 1
ATOM 7418 N N . LYS B 1 341 ? 14.090 -12.967 18.861 1.00 118.89 380 LYS B N 1
ATOM 7419 C CA . LYS B 1 341 ? 14.646 -13.183 17.530 1.00 131.42 380 LYS B CA 1
ATOM 7420 C C . LYS B 1 341 ? 15.517 -14.434 17.571 1.00 139.47 380 LYS B C 1
ATOM 7421 O O . LYS B 1 341 ? 15.947 -14.859 18.643 1.00 133.11 380 LYS B O 1
ATOM 7427 N N . ARG B 1 342 ? 15.777 -15.024 16.406 1.00 135.55 381 ARG B N 1
ATOM 7428 C CA . ARG B 1 342 ? 16.664 -16.179 16.301 1.00 135.15 381 ARG B CA 1
ATOM 7429 C C . ARG B 1 342 ? 18.072 -15.816 16.773 1.00 134.45 381 ARG B C 1
ATOM 7430 O O . ARG B 1 342 ? 18.910 -16.690 17.007 1.00 132.57 381 ARG B O 1
ATOM 7438 N N . LYS B 1 343 ? 18.310 -14.515 16.921 1.00 125.12 382 LYS B N 1
ATOM 7439 C CA . LYS B 1 343 ? 19.594 -13.990 17.361 1.00 132.25 382 LYS B CA 1
ATOM 7440 C C . LYS B 1 343 ? 19.811 -14.204 18.860 1.00 117.20 382 LYS B C 1
ATOM 7441 O O . LYS B 1 343 ? 20.750 -14.888 19.266 1.00 94.10 382 LYS B O 1
ATOM 7447 N N . ASP B 1 344 ? 18.945 -13.614 19.679 1.00 130.21 383 ASP B N 1
ATOM 7448 C CA . ASP B 1 344 ? 19.134 -13.620 21.131 1.00 129.08 383 ASP B CA 1
ATOM 7449 C C . ASP B 1 344 ? 19.059 -14.993 21.822 1.00 121.49 383 ASP B C 1
ATOM 7450 O O . ASP B 1 344 ? 19.327 -15.091 23.019 1.00 119.23 383 ASP B O 1
ATOM 7455 N N . ILE B 1 345 ? 18.687 -16.043 21.091 1.00 110.27 384 ILE B N 1
ATOM 7456 C CA . ILE B 1 345 ? 18.750 -17.388 21.663 1.00 109.52 384 ILE B CA 1
ATOM 7457 C C . ILE B 1 345 ? 20.204 -17.861 21.691 1.00 110.18 384 ILE B C 1
ATOM 7458 O O . ILE B 1 345 ? 20.586 -18.720 22.497 1.00 116.66 384 ILE B O 1
ATOM 7463 N N . GLU B 1 346 ? 21.017 -17.277 20.815 1.00 112.89 385 GLU B N 1
ATOM 7464 C CA . GLU B 1 346 ? 22.457 -17.513 20.839 1.00 131.14 385 GLU B CA 1
ATOM 7465 C C . GLU B 1 346 ? 23.069 -16.910 22.102 1.00 128.85 385 GLU B C 1
ATOM 7466 O O . GLU B 1 346 ? 24.189 -17.248 22.483 1.00 132.70 385 GLU B O 1
ATOM 7472 N N . SER B 1 347 ? 22.327 -16.014 22.745 1.00 122.41 386 SER B N 1
ATOM 7473 C CA . SER B 1 347 ? 22.731 -15.473 24.036 1.00 125.75 386 SER B CA 1
ATOM 7474 C C . SER B 1 347 ? 22.437 -16.493 25.136 1.00 117.46 386 SER B C 1
ATOM 7475 O O . SER B 1 347 ? 23.194 -16.626 26.098 1.00 109.18 386 SER B O 1
ATOM 7478 N N . ILE B 1 348 ? 21.331 -17.215 24.986 1.00 108.51 387 ILE B N 1
ATOM 7479 C CA . ILE B 1 348 ? 21.001 -18.290 25.909 1.00 98.15 387 ILE B CA 1
ATOM 7480 C C . ILE B 1 348 ? 22.070 -19.366 25.808 1.00 103.20 387 ILE B C 1
ATOM 7481 O O . ILE B 1 348 ? 22.578 -19.848 26.822 1.00 106.60 387 ILE B O 1
ATOM 7486 N N . ARG B 1 349 ? 22.418 -19.731 24.576 1.00 106.05 388 ARG B N 1
ATOM 7487 C CA . ARG B 1 349 ? 23.487 -20.700 24.352 1.00 115.64 388 ARG B CA 1
ATOM 7488 C C . ARG B 1 349 ? 24.817 -20.186 24.909 1.00 123.50 388 ARG B C 1
ATOM 7489 O O . ARG B 1 349 ? 25.576 -20.937 25.518 1.00 119.05 388 ARG B O 1
ATOM 7497 N N . ASN B 1 350 ? 25.090 -18.901 24.703 1.00 123.41 389 ASN B N 1
ATOM 7498 C CA . ASN B 1 350 ? 26.322 -18.296 25.200 1.00 124.49 389 ASN B CA 1
ATOM 7499 C C . ASN B 1 350 ? 26.378 -18.263 26.719 1.00 119.42 389 ASN B C 1
ATOM 7500 O O . ASN B 1 350 ? 27.458 -18.217 27.308 1.00 122.53 389 ASN B O 1
ATOM 7505 N N . PHE B 1 351 ? 25.207 -18.288 27.348 1.00 113.22 390 PHE B N 1
ATOM 7506 C CA . PHE B 1 351 ? 25.118 -18.210 28.801 1.00 128.30 390 PHE B CA 1
ATOM 7507 C C . PHE B 1 351 ? 25.692 -19.470 29.444 1.00 131.77 390 PHE B C 1
ATOM 7508 O O . PHE B 1 351 ? 26.032 -19.484 30.635 1.00 134.87 390 PHE B O 1
ATOM 7516 N N . ALA B 1 352 ? 25.798 -20.524 28.640 1.00 117.24 391 ALA B N 1
ATOM 7517 C CA . ALA B 1 352 ? 26.519 -21.724 29.031 1.00 124.75 391 ALA B CA 1
ATOM 7518 C C . ALA B 1 352 ? 27.901 -21.324 29.512 1.00 128.77 391 ALA B C 1
ATOM 7519 O O . ALA B 1 352 ? 28.292 -21.640 30.632 1.00 123.24 391 ALA B O 1
ATOM 7521 N N . ALA B 1 353 ? 28.620 -20.602 28.659 1.00 125.51 392 ALA B N 1
ATOM 7522 C CA . ALA B 1 353 ? 29.954 -20.113 28.983 1.00 136.02 392 ALA B CA 1
ATOM 7523 C C . ALA B 1 353 ? 29.981 -19.326 30.293 1.00 135.72 392 ALA B C 1
ATOM 7524 O O . ALA B 1 353 ? 30.874 -19.519 31.120 1.00 132.31 392 ALA B O 1
ATOM 7526 N N . ASP B 1 354 ? 28.997 -18.449 30.478 1.00 130.15 393 ASP B N 1
ATOM 7527 C CA . ASP B 1 354 ? 28.904 -17.638 31.692 1.00 145.82 393 ASP B CA 1
ATOM 7528 C C . ASP B 1 354 ? 28.789 -18.498 32.948 1.00 147.77 393 ASP B C 1
ATOM 7529 O O . ASP B 1 354 ? 29.628 -18.409 33.846 1.00 147.45 393 ASP B O 1
ATOM 7534 N N . HIS B 1 355 ? 27.758 -19.335 33.007 1.00 135.80 394 HIS B N 1
ATOM 7535 C CA . HIS B 1 355 ? 27.537 -20.142 34.200 1.00 133.07 394 HIS B CA 1
ATOM 7536 C C . HIS B 1 355 ? 27.972 -21.585 33.991 1.00 143.67 394 HIS B C 1
ATOM 7537 O O . HIS B 1 355 ? 27.296 -22.339 33.288 1.00 146.63 394 HIS B O 1
ATOM 7544 N N . PHE B 1 356 ? 29.101 -21.948 34.606 1.00 152.87 395 PHE B N 1
ATOM 7545 C CA . PHE B 1 356 ? 29.549 -23.343 34.711 1.00 158.83 395 PHE B CA 1
ATOM 7546 C C . PHE B 1 356 ? 29.356 -24.136 33.418 1.00 154.08 395 PHE B C 1
ATOM 7547 O O . PHE B 1 356 ? 28.453 -24.971 33.339 1.00 153.81 395 PHE B O 1
ATOM 7555 N N . ASN B 1 357 ? 30.198 -23.871 32.419 1.00 150.78 396 ASN B N 1
ATOM 7556 C CA . ASN B 1 357 ? 29.857 -24.157 31.026 1.00 134.49 396 ASN B CA 1
ATOM 7557 C C . ASN B 1 357 ? 29.323 -25.556 30.764 1.00 123.10 396 ASN B C 1
ATOM 7558 O O . ASN B 1 357 ? 29.947 -26.565 31.090 1.00 130.22 396 ASN B O 1
ATOM 7563 N N . GLN B 1 358 ? 28.139 -25.582 30.168 1.00 106.83 397 GLN B N 1
ATOM 7564 C CA . GLN B 1 358 ? 27.403 -26.810 29.952 1.00 115.66 397 GLN B CA 1
ATOM 7565 C C . GLN B 1 358 ? 26.516 -26.602 28.737 1.00 108.01 397 GLN B C 1
ATOM 7566 O O . GLN B 1 358 ? 25.949 -25.531 28.558 1.00 89.61 397 GLN B O 1
ATOM 7572 N N . GLU B 1 359 ? 26.372 -27.625 27.908 1.00 129.52 398 GLU B N 1
ATOM 7573 C CA . GLU B 1 359 ? 25.591 -27.461 26.692 1.00 121.78 398 GLU B CA 1
ATOM 7574 C C . GLU B 1 359 ? 24.107 -27.316 26.994 1.00 102.82 398 GLU B C 1
ATOM 7575 O O . GLU B 1 359 ? 23.515 -28.137 27.694 1.00 107.94 398 GLU B O 1
ATOM 7581 N N . ILE B 1 360 ? 23.517 -26.250 26.469 1.00 85.18 399 ILE B N 1
ATOM 7582 C CA . ILE B 1 360 ? 22.073 -26.099 26.489 1.00 92.56 399 ILE B CA 1
ATOM 7583 C C . ILE B 1 360 ? 21.528 -26.141 25.055 1.00 98.30 399 ILE B C 1
ATOM 7584 O O . ILE B 1 360 ? 22.043 -25.473 24.156 1.00 110.18 399 ILE B O 1
ATOM 7589 N N . LEU B 1 361 ? 20.489 -26.942 24.847 1.00 86.42 400 LEU B N 1
ATOM 7590 C CA . LEU B 1 361 ? 19.969 -27.210 23.511 1.00 86.91 400 LEU B CA 1
ATOM 7591 C C . LEU B 1 361 ? 18.571 -26.633 23.285 1.00 89.92 400 LEU B C 1
ATOM 7592 O O . LEU B 1 361 ? 17.598 -27.100 23.863 1.00 104.22 400 LEU B O 1
ATOM 7597 N N . PRO B 1 362 ? 18.474 -25.615 22.427 1.00 79.65 401 PRO B N 1
ATOM 7598 C CA . PRO B 1 362 ? 17.220 -24.964 22.030 1.00 77.58 401 PRO B CA 1
ATOM 7599 C C . PRO B 1 362 ? 16.388 -25.787 21.039 1.00 82.57 401 PRO B C 1
ATOM 7600 O O . PRO B 1 362 ? 16.496 -25.585 19.833 1.00 93.87 401 PRO B O 1
ATOM 7604 N N . VAL B 1 363 ? 15.584 -26.715 21.542 1.00 87.39 402 VAL B N 1
ATOM 7605 C CA . VAL B 1 363 ? 14.689 -27.497 20.693 1.00 93.10 402 VAL B CA 1
ATOM 7606 C C . VAL B 1 363 ? 13.444 -26.693 20.316 1.00 98.16 402 VAL B C 1
ATOM 7607 O O . VAL B 1 363 ? 12.701 -26.249 21.190 1.00 109.77 402 VAL B O 1
ATOM 7611 N N . PHE B 1 364 ? 13.212 -26.502 19.021 1.00 91.04 403 PHE B N 1
ATOM 7612 C CA . PHE B 1 364 ? 11.926 -25.977 18.570 1.00 98.40 403 PHE B CA 1
ATOM 7613 C C . PHE B 1 364 ? 11.138 -27.144 18.004 1.00 114.33 403 PHE B C 1
ATOM 7614 O O . PHE B 1 364 ? 11.439 -27.627 16.915 1.00 119.60 403 PHE B O 1
ATOM 7622 N N . LEU B 1 365 ? 10.131 -27.602 18.738 1.00 117.91 404 LEU B N 1
ATOM 7623 C CA . LEU B 1 365 ? 9.374 -28.774 18.307 1.00 117.32 404 LEU B CA 1
ATOM 7624 C C . LEU B 1 365 ? 8.041 -28.462 17.620 1.00 110.22 404 LEU B C 1
ATOM 7625 O O . LEU B 1 365 ? 7.357 -29.367 17.143 1.00 105.73 404 LEU B O 1
ATOM 7630 N N . ASN B 1 366 ? 7.673 -27.186 17.567 1.00 113.23 405 ASN B N 1
ATOM 7631 C CA . ASN B 1 366 ? 6.428 -26.797 16.912 1.00 133.41 405 ASN B CA 1
ATOM 7632 C C . ASN B 1 366 ? 6.568 -25.625 15.950 1.00 143.34 405 ASN B C 1
ATOM 7633 O O . ASN B 1 366 ? 6.439 -25.782 14.737 1.00 137.75 405 ASN B O 1
ATOM 7638 N N . ALA B 1 367 ? 6.832 -24.447 16.503 1.00 144.59 406 ALA B N 1
ATOM 7639 C CA . ALA B 1 367 ? 6.936 -23.239 15.700 1.00 140.90 406 ALA B CA 1
ATOM 7640 C C . ALA B 1 367 ? 8.382 -23.015 15.287 1.00 134.39 406 ALA B C 1
ATOM 7641 O O . ALA B 1 367 ? 9.306 -23.313 16.049 1.00 132.36 406 ALA B O 1
ATOM 7643 N N . ASN B 1 368 ? 8.565 -22.508 14.070 1.00 127.80 407 ASN B N 1
ATOM 7644 C CA . ASN B 1 368 ? 9.885 -22.380 13.459 1.00 142.39 407 ASN B CA 1
ATOM 7645 C C . ASN B 1 368 ? 10.577 -23.737 13.365 1.00 141.36 407 ASN B C 1
ATOM 7646 O O . ASN B 1 368 ? 11.806 -23.834 13.371 1.00 131.84 407 ASN B O 1
ATOM 7651 N N . ARG B 1 369 ? 9.754 -24.777 13.272 1.00 141.60 408 ARG B N 1
ATOM 7652 C CA . ARG B 1 369 ? 10.217 -26.153 13.189 1.00 157.66 408 ARG B CA 1
ATOM 7653 C C . ARG B 1 369 ? 10.969 -26.360 11.884 1.00 166.19 408 ARG B C 1
ATOM 7654 O O . ARG B 1 369 ? 10.619 -25.766 10.863 1.00 166.21 408 ARG B O 1
ATOM 7662 N N . ASN B 1 370 ? 12.019 -27.179 11.935 1.00 165.91 409 ASN B N 1
ATOM 7663 C CA . ASN B 1 370 ? 12.847 -27.508 10.768 1.00 188.84 409 ASN B CA 1
ATOM 7664 C C . ASN B 1 370 ? 13.639 -26.311 10.220 1.00 198.70 409 ASN B C 1
ATOM 7665 O O . ASN B 1 370 ? 14.500 -26.467 9.349 1.00 199.75 409 ASN B O 1
ATOM 7670 N N . TRP B 1 371 ? 13.337 -25.120 10.732 1.00 186.99 410 TRP B N 1
ATOM 7671 C CA . TRP B 1 371 ? 14.087 -23.916 10.399 1.00 182.78 410 TRP B CA 1
ATOM 7672 C C . TRP B 1 371 ? 15.167 -23.731 11.459 1.00 175.29 410 TRP B C 1
ATOM 7673 O O . TRP B 1 371 ? 16.014 -22.844 11.356 1.00 184.44 410 TRP B O 1
ATOM 7684 N N . ASN B 1 372 ? 15.137 -24.599 12.469 1.00 156.62 411 ASN B N 1
ATOM 7685 C CA . ASN B 1 372 ? 16.065 -24.539 13.595 1.00 131.09 411 ASN B CA 1
ATOM 7686 C C . ASN B 1 372 ? 16.406 -25.931 14.110 1.00 120.98 411 ASN B C 1
ATOM 7687 O O . ASN B 1 372 ? 16.104 -26.930 13.456 1.00 133.55 411 ASN B O 1
ATOM 7692 N N . SER B 1 373 ? 17.033 -25.981 15.283 1.00 110.92 412 SER B N 1
ATOM 7693 C CA . SER B 1 373 ? 17.331 -27.241 15.973 1.00 140.51 412 SER B CA 1
ATOM 7694 C C . SER B 1 373 ? 18.237 -28.191 15.183 1.00 137.18 412 SER B C 1
ATOM 7695 O O . SER B 1 373 ? 17.784 -29.232 14.714 1.00 135.67 412 SER B O 1
ATOM 7698 N N . PRO B 1 374 ? 19.523 -27.835 15.036 1.00 134.43 413 PRO B N 1
ATOM 7699 C CA . PRO B 1 374 ? 20.439 -28.656 14.227 1.00 133.17 413 PRO B CA 1
ATOM 7700 C C . PRO B 1 374 ? 20.640 -30.081 14.754 1.00 109.52 413 PRO B C 1
ATOM 7701 O O . PRO B 1 374 ? 20.505 -31.043 13.998 1.00 76.69 413 PRO B O 1
ATOM 7705 N N . VAL B 1 375 ? 20.952 -30.208 16.039 1.00 119.25 414 VAL B N 1
ATOM 7706 C CA . VAL B 1 375 ? 21.059 -31.511 16.677 1.00 115.71 414 VAL B CA 1
ATOM 7707 C C . VAL B 1 375 ? 19.677 -31.986 17.078 1.00 114.07 414 VAL B C 1
ATOM 7708 O O . VAL B 1 375 ? 19.335 -33.163 16.968 1.00 126.84 414 VAL B O 1
ATOM 7712 N N . ALA B 1 376 ? 18.881 -31.033 17.535 1.00 111.31 415 ALA B N 1
ATOM 7713 C CA . ALA B 1 376 ? 17.569 -31.307 18.083 1.00 117.83 415 ALA B CA 1
ATOM 7714 C C . ALA B 1 376 ? 16.529 -31.636 17.026 1.00 117.36 415 ALA B C 1
ATOM 7715 O O . ALA B 1 376 ? 15.395 -31.940 17.364 1.00 108.90 415 ALA B O 1
ATOM 7717 N N . ASN B 1 377 ? 16.886 -31.541 15.751 1.00 108.47 416 ASN B N 1
ATOM 7718 C CA . ASN B 1 377 ? 15.920 -31.889 14.721 1.00 117.89 416 ASN B CA 1
ATOM 7719 C C . ASN B 1 377 ? 15.578 -33.363 14.809 1.00 132.12 416 ASN B C 1
ATOM 7720 O O . ASN B 1 377 ? 14.438 -33.763 14.565 1.00 137.09 416 ASN B O 1
ATOM 7725 N N . PHE B 1 378 ? 16.574 -34.168 15.165 1.00 131.60 417 PHE B N 1
ATOM 7726 C CA . PHE B 1 378 ? 16.346 -35.588 15.362 1.00 133.94 417 PHE B CA 1
ATOM 7727 C C . PHE B 1 378 ? 15.476 -35.826 16.584 1.00 135.44 417 PHE B C 1
ATOM 7728 O O . PHE B 1 378 ? 14.578 -36.656 16.551 1.00 138.05 417 PHE B O 1
ATOM 7736 N N . ILE B 1 379 ? 15.755 -35.101 17.663 1.00 123.23 418 ILE B N 1
ATOM 7737 C CA . ILE B 1 379 ? 14.981 -35.241 18.890 1.00 123.60 418 ILE B CA 1
ATOM 7738 C C . ILE B 1 379 ? 13.527 -34.863 18.632 1.00 131.28 418 ILE B C 1
ATOM 7739 O O . ILE B 1 379 ? 12.605 -35.495 19.145 1.00 131.29 418 ILE B O 1
ATOM 7744 N N . MET B 1 380 ? 13.340 -33.829 17.821 1.00 125.70 419 MET B N 1
ATOM 7745 C CA . MET B 1 380 ? 12.020 -33.349 17.452 1.00 131.87 419 MET B CA 1
ATOM 7746 C C . MET B 1 380 ? 11.291 -34.392 16.612 1.00 145.12 419 MET B C 1
ATOM 7747 O O . MET B 1 380 ? 10.203 -34.827 16.968 1.00 145.55 419 MET B O 1
ATOM 7752 N N . GLU B 1 381 ? 11.912 -34.824 15.520 1.00 146.16 420 GLU B N 1
ATOM 7753 C CA . GLU B 1 381 ? 11.283 -35.786 14.615 1.00 142.01 420 GLU B CA 1
ATOM 7754 C C . GLU B 1 381 ? 11.128 -37.189 15.221 1.00 136.86 420 GLU B C 1
ATOM 7755 O O . GLU B 1 381 ? 10.383 -38.020 14.701 1.00 139.99 420 GLU B O 1
ATOM 7761 N N . SER B 1 382 ? 11.829 -37.446 16.320 1.00 132.56 421 SER B N 1
ATOM 7762 C CA . SER B 1 382 ? 11.724 -38.726 17.011 1.00 133.24 421 SER B CA 1
ATOM 7763 C C . SER B 1 382 ? 10.663 -38.658 18.107 1.00 144.51 421 SER B C 1
ATOM 7764 O O . SER B 1 382 ? 9.635 -39.333 18.046 1.00 150.93 421 SER B O 1
ATOM 7767 N N . GLN B 1 383 ? 10.932 -37.824 19.105 1.00 132.57 422 GLN B N 1
ATOM 7768 C CA . GLN B 1 383 ? 10.124 -37.742 20.317 1.00 131.71 422 GLN B CA 1
ATOM 7769 C C . GLN B 1 383 ? 9.041 -36.650 20.372 1.00 129.56 422 GLN B C 1
ATOM 7770 O O . GLN B 1 383 ? 8.468 -36.436 21.438 1.00 130.09 422 GLN B O 1
ATOM 7776 N N . ARG B 1 384 ? 8.769 -35.969 19.254 1.00 123.37 423 ARG B N 1
ATOM 7777 C CA . ARG B 1 384 ? 7.927 -34.759 19.249 1.00 117.14 423 ARG B CA 1
ATOM 7778 C C . ARG B 1 384 ? 6.695 -34.855 20.141 1.00 124.51 423 ARG B C 1
ATOM 7779 O O . ARG B 1 384 ? 6.613 -34.148 21.138 1.00 128.72 423 ARG B O 1
ATOM 7787 N N . LEU B 1 385 ? 5.755 -35.730 19.787 1.00 133.32 424 LEU B N 1
ATOM 7788 C CA . LEU B 1 385 ? 4.519 -35.901 20.557 1.00 136.85 424 LEU B CA 1
ATOM 7789 C C . LEU B 1 385 ? 4.784 -36.149 22.048 1.00 138.61 424 LEU B C 1
ATOM 7790 O O . LEU B 1 385 ? 4.087 -35.608 22.918 1.00 149.48 424 LEU B O 1
ATOM 7795 N N . GLU B 1 386 ? 5.802 -36.956 22.334 1.00 126.09 425 GLU B N 1
ATOM 7796 C CA . GLU B 1 386 ? 6.159 -37.277 23.712 1.00 131.12 425 GLU B CA 1
ATOM 7797 C C . GLU B 1 386 ? 6.639 -36.054 24.492 1.00 131.45 425 GLU B C 1
ATOM 7798 O O . GLU B 1 386 ? 6.289 -35.879 25.659 1.00 131.72 425 GLU B O 1
ATOM 7804 N N . LEU B 1 387 ? 7.441 -35.212 23.849 1.00 129.57 426 LEU B N 1
ATOM 7805 C CA . LEU B 1 387 ? 7.910 -33.984 24.481 1.00 118.88 426 LEU B CA 1
ATOM 7806 C C . LEU B 1 387 ? 6.790 -32.951 24.570 1.00 112.19 426 LEU B C 1
ATOM 7807 O O . LEU B 1 387 ? 6.812 -32.082 25.439 1.00 131.46 426 LEU B O 1
ATOM 7812 N N . ILE B 1 388 ? 5.815 -33.050 23.671 1.00 106.12 427 ILE B N 1
ATOM 7813 C CA . ILE B 1 388 ? 4.615 -32.230 23.762 1.00 115.39 427 ILE B CA 1
ATOM 7814 C C . ILE B 1 388 ? 3.884 -32.591 25.047 1.00 126.92 427 ILE B C 1
ATOM 7815 O O . ILE B 1 388 ? 3.502 -31.713 25.815 1.00 135.40 427 ILE B O 1
ATOM 7820 N N . ARG B 1 389 ? 3.696 -33.887 25.282 1.00 123.88 428 ARG B N 1
ATOM 7821 C CA . ARG B 1 389 ? 3.040 -34.336 26.508 1.00 128.50 428 ARG B CA 1
ATOM 7822 C C . ARG B 1 389 ? 3.832 -33.945 27.753 1.00 123.97 428 ARG B C 1
ATOM 7823 O O . ARG B 1 389 ? 3.311 -33.272 28.643 1.00 139.65 428 ARG B O 1
ATOM 7831 N N . LEU B 1 390 ? 5.091 -34.371 27.803 1.00 115.42 429 LEU B N 1
ATOM 7832 C CA . LEU B 1 390 ? 5.968 -34.104 28.942 1.00 111.28 429 LEU B CA 1
ATOM 7833 C C . LEU B 1 390 ? 6.132 -32.616 29.238 1.00 100.06 429 LEU B C 1
ATOM 7834 O O . LEU B 1 390 ? 5.638 -32.124 30.249 1.00 110.01 429 LEU B O 1
ATOM 7839 N N . MET B 1 391 ? 6.815 -31.901 28.350 1.00 98.58 430 MET B N 1
ATOM 7840 C CA . MET B 1 391 ? 7.071 -30.479 28.563 1.00 105.35 430 MET B CA 1
ATOM 7841 C C . MET B 1 391 ? 5.791 -29.656 28.546 1.00 118.46 430 MET B C 1
ATOM 7842 O O . MET B 1 391 ? 5.789 -28.508 28.992 1.00 124.76 430 MET B O 1
ATOM 7847 N N . GLU B 1 392 ? 4.712 -30.249 28.034 1.00 121.97 431 GLU B N 1
ATOM 7848 C CA . GLU B 1 392 ? 3.426 -29.568 27.911 1.00 131.42 431 GLU B CA 1
ATOM 7849 C C . GLU B 1 392 ? 3.608 -28.249 27.171 1.00 135.71 431 GLU B C 1
ATOM 7850 O O . GLU B 1 392 ? 3.499 -27.174 27.760 1.00 150.11 431 GLU B O 1
ATOM 7856 N N . THR B 1 393 ? 3.905 -28.335 25.879 1.00 127.10 432 THR B N 1
ATOM 7857 C CA . THR B 1 393 ? 4.195 -27.139 25.103 1.00 135.55 432 THR B CA 1
ATOM 7858 C C . THR B 1 393 ? 2.966 -26.640 24.360 1.00 142.74 432 THR B C 1
ATOM 7859 O O . THR B 1 393 ? 1.907 -27.268 24.386 1.00 134.22 432 THR B O 1
ATOM 7863 N N . GLN B 1 394 ? 3.129 -25.510 23.680 1.00 144.15 433 GLN B N 1
ATOM 7864 C CA . GLN B 1 394 ? 2.028 -24.866 22.981 1.00 143.64 433 GLN B CA 1
ATOM 7865 C C . GLN B 1 394 ? 2.399 -24.636 21.525 1.00 138.28 433 GLN B C 1
ATOM 7866 O O . GLN B 1 394 ? 3.465 -25.061 21.078 1.00 130.44 433 GLN B O 1
ATOM 7872 N N . GLU B 1 395 ? 1.508 -23.968 20.797 1.00 145.48 434 GLU B N 1
ATOM 7873 C CA . GLU B 1 395 ? 1.716 -23.662 19.384 1.00 151.54 434 GLU B CA 1
ATOM 7874 C C . GLU B 1 395 ? 3.085 -23.045 19.128 1.00 144.89 434 GLU B C 1
ATOM 7875 O O . GLU B 1 395 ? 3.928 -23.637 18.455 1.00 141.64 434 GLU B O 1
ATOM 7881 N N . GLU B 1 396 ? 3.303 -21.852 19.663 1.00 141.83 435 GLU B N 1
ATOM 7882 C CA . GLU B 1 396 ? 4.628 -21.267 19.620 1.00 134.96 435 GLU B CA 1
ATOM 7883 C C . GLU B 1 396 ? 5.281 -21.393 20.983 1.00 134.10 435 GLU B C 1
ATOM 7884 O O . GLU B 1 396 ? 4.943 -20.660 21.904 1.00 145.44 435 GLU B O 1
ATOM 7890 N N . ASP B 1 397 ? 6.247 -22.298 21.084 1.00 124.34 436 ASP B N 1
ATOM 7891 C CA . ASP B 1 397 ? 6.948 -22.568 22.331 1.00 125.65 436 ASP B CA 1
ATOM 7892 C C . ASP B 1 397 ? 8.368 -22.994 21.995 1.00 113.87 436 ASP B C 1
ATOM 7893 O O . ASP B 1 397 ? 8.638 -23.437 20.880 1.00 112.70 436 ASP B O 1
ATOM 7898 N N . VAL B 1 398 ? 9.284 -22.863 22.949 1.00 104.75 437 VAL B N 1
ATOM 7899 C CA . VAL B 1 398 ? 10.619 -23.424 22.747 1.00 88.32 437 VAL B CA 1
ATOM 7900 C C . VAL B 1 398 ? 11.169 -24.046 24.028 1.00 91.73 437 VAL B C 1
ATOM 7901 O O . VAL B 1 398 ? 11.127 -23.432 25.089 1.00 110.24 437 VAL B O 1
ATOM 7905 N N . VAL B 1 399 ? 11.678 -25.269 23.932 1.00 77.47 438 VAL B N 1
ATOM 7906 C CA . VAL B 1 399 ? 12.177 -25.965 25.114 1.00 65.05 438 VAL B CA 1
ATOM 7907 C C . VAL B 1 399 ? 13.707 -25.993 25.198 1.00 66.40 438 VAL B C 1
ATOM 7908 O O . VAL B 1 399 ? 14.380 -26.502 24.307 1.00 83.31 438 VAL B O 1
ATOM 7912 N N . LEU B 1 400 ? 14.245 -25.414 26.267 1.00 63.97 439 LEU B N 1
ATOM 7913 C CA . LEU B 1 400 ? 15.675 -25.487 26.552 1.00 65.31 439 LEU B CA 1
ATOM 7914 C C . LEU B 1 400 ? 16.000 -26.818 27.221 1.00 77.99 439 LEU B C 1
ATOM 7915 O O . LEU B 1 400 ? 15.452 -27.146 28.269 1.00 93.93 439 LEU B O 1
ATOM 7920 N N . LEU B 1 401 ? 16.909 -27.570 26.617 1.00 85.09 440 LEU B N 1
ATOM 7921 C CA . LEU B 1 401 ? 17.167 -28.948 27.009 1.00 84.06 440 LEU B CA 1
ATOM 7922 C C . LEU B 1 401 ? 18.619 -29.131 27.449 1.00 91.38 440 LEU B C 1
ATOM 7923 O O . LEU B 1 401 ? 19.538 -28.966 26.653 1.00 108.55 440 LEU B O 1
ATOM 7928 N N . THR B 1 402 ? 18.831 -29.481 28.713 1.00 91.92 441 THR B N 1
ATOM 7929 C CA . THR B 1 402 ? 20.191 -29.712 29.191 1.00 97.30 441 THR B CA 1
ATOM 7930 C C . THR B 1 402 ? 20.370 -31.078 29.846 1.00 100.04 441 THR B C 1
ATOM 7931 O O . THR B 1 402 ? 19.404 -31.711 30.270 1.00 114.80 441 THR B O 1
ATOM 7935 N N . ALA B 1 403 ? 21.619 -31.518 29.933 1.00 85.21 442 ALA B N 1
ATOM 7936 C CA . ALA B 1 403 ? 21.930 -32.816 30.514 1.00 95.89 442 ALA B CA 1
ATOM 7937 C C . ALA B 1 403 ? 23.217 -32.750 31.328 1.00 103.40 442 ALA B C 1
ATOM 7938 O O . ALA B 1 403 ? 24.130 -31.994 30.997 1.00 108.24 442 ALA B O 1
ATOM 7940 N N . GLY B 1 404 ? 23.283 -33.549 32.390 1.00 101.20 443 GLY B N 1
ATOM 7941 C CA . GLY B 1 404 ? 24.415 -33.536 33.300 1.00 95.46 443 GLY B CA 1
ATOM 7942 C C . GLY B 1 404 ? 24.013 -34.032 34.676 1.00 102.80 443 GLY B C 1
ATOM 7943 O O . GLY B 1 404 ? 23.042 -34.779 34.812 1.00 103.51 443 GLY B O 1
ATOM 7944 N N . GLU B 1 405 ? 24.762 -33.627 35.697 1.00 107.94 444 GLU B N 1
ATOM 7945 C CA . GLU B 1 405 ? 24.419 -33.977 37.073 1.00 123.53 444 GLU B CA 1
ATOM 7946 C C . GLU B 1 405 ? 23.081 -33.340 37.433 1.00 123.53 444 GLU B C 1
ATOM 7947 O O . GLU B 1 405 ? 22.711 -32.314 36.865 1.00 136.66 444 GLU B O 1
ATOM 7953 N N . HIS B 1 406 ? 22.356 -33.955 38.364 1.00 122.44 445 HIS B N 1
ATOM 7954 C CA . HIS B 1 406 ? 21.060 -33.443 38.797 1.00 123.77 445 HIS B CA 1
ATOM 7955 C C . HIS B 1 406 ? 21.166 -32.007 39.306 1.00 113.91 445 HIS B C 1
ATOM 7956 O O . HIS B 1 406 ? 20.507 -31.098 38.789 1.00 96.70 445 HIS B O 1
ATOM 7963 N N . ASN B 1 407 ? 22.019 -31.812 40.308 1.00 116.87 446 ASN B N 1
ATOM 7964 C CA . ASN B 1 407 ? 22.205 -30.506 40.931 1.00 117.63 446 ASN B CA 1
ATOM 7965 C C . ASN B 1 407 ? 22.724 -29.454 39.954 1.00 111.23 446 ASN B C 1
ATOM 7966 O O . ASN B 1 407 ? 22.209 -28.337 39.899 1.00 95.57 446 ASN B O 1
ATOM 7971 N N . LYS B 1 408 ? 23.745 -29.826 39.188 1.00 123.17 447 LYS B N 1
ATOM 7972 C CA . LYS B 1 408 ? 24.381 -28.927 38.230 1.00 106.04 447 LYS B CA 1
ATOM 7973 C C . LYS B 1 408 ? 23.381 -28.411 37.198 1.00 92.00 447 LYS B C 1
ATOM 7974 O O . LYS B 1 408 ? 23.251 -27.205 36.994 1.00 96.91 447 LYS B O 1
ATOM 7980 N N . ALA B 1 409 ? 22.671 -29.332 36.556 1.00 100.22 448 ALA B N 1
ATOM 7981 C CA . ALA B 1 409 ? 21.681 -28.976 35.548 1.00 86.31 448 ALA B CA 1
ATOM 7982 C C . ALA B 1 409 ? 20.506 -28.211 36.147 1.00 95.87 448 ALA B C 1
ATOM 7983 O O . ALA B 1 409 ? 19.938 -27.332 35.494 1.00 101.45 448 ALA B O 1
ATOM 7985 N N . CYS B 1 410 ? 20.135 -28.548 37.381 1.00 95.08 449 CYS B N 1
ATOM 7986 C CA . CYS B 1 410 ? 19.050 -27.836 38.052 1.00 80.96 449 CYS B CA 1
ATOM 7987 C C . CYS B 1 410 ? 19.418 -26.381 38.334 1.00 93.40 449 CYS B C 1
ATOM 7988 O O . CYS B 1 410 ? 18.614 -25.476 38.115 1.00 89.36 449 CYS B O 1
ATOM 7991 N N . SER B 1 411 ? 20.638 -26.164 38.814 1.00 96.66 450 SER B N 1
ATOM 7992 C CA . SER B 1 411 ? 21.154 -24.818 39.031 1.00 86.84 450 SER B CA 1
ATOM 7993 C C . SER B 1 411 ? 21.207 -24.058 37.707 1.00 84.14 450 SER B C 1
ATOM 7994 O O . SER B 1 411 ? 20.807 -22.890 37.626 1.00 91.93 450 SER B O 1
ATOM 7997 N N . LEU B 1 412 ? 21.698 -24.736 36.670 1.00 94.79 451 LEU B N 1
ATOM 7998 C CA . LEU B 1 412 ? 21.771 -24.158 35.329 1.00 96.30 451 LEU B CA 1
ATOM 7999 C C . LEU B 1 412 ? 20.420 -23.659 34.839 1.00 89.16 451 LEU B C 1
ATOM 8000 O O . LEU B 1 412 ? 20.252 -22.466 34.627 1.00 99.23 451 LEU B O 1
ATOM 8005 N N . LEU B 1 413 ? 19.462 -24.565 34.658 1.00 83.27 452 LEU B N 1
ATOM 8006 C CA . LEU B 1 413 ? 18.137 -24.177 34.180 1.00 76.23 452 LEU B CA 1
ATOM 8007 C C . LEU B 1 413 ? 17.470 -23.200 35.136 1.00 75.69 452 LEU B C 1
ATOM 8008 O O . LEU B 1 413 ? 16.622 -22.399 34.736 1.00 76.22 452 LEU B O 1
ATOM 8013 N N . GLY B 1 414 ? 17.875 -23.264 36.398 1.00 76.86 453 GLY B N 1
ATOM 8014 C CA . GLY B 1 414 ? 17.378 -22.353 37.410 1.00 95.58 453 GLY B CA 1
ATOM 8015 C C . GLY B 1 414 ? 17.762 -20.911 37.143 1.00 97.82 453 GLY B C 1
ATOM 8016 O O . GLY B 1 414 ? 16.936 -20.007 37.262 1.00 88.59 453 GLY B O 1
ATOM 8017 N N . LYS B 1 415 ? 19.023 -20.691 36.789 1.00 98.62 454 LYS B N 1
ATOM 8018 C CA . LYS B 1 415 ? 19.495 -19.349 36.472 1.00 87.02 454 LYS B CA 1
ATOM 8019 C C . LYS B 1 415 ? 19.028 -18.970 35.069 1.00 80.95 454 LYS B C 1
ATOM 8020 O O . LYS B 1 415 ? 18.816 -17.794 34.742 1.00 84.01 454 LYS B O 1
ATOM 8026 N N . LEU B 1 416 ? 18.846 -19.994 34.246 1.00 87.70 455 LEU B N 1
ATOM 8027 C CA . LEU B 1 416 ? 18.575 -19.805 32.831 1.00 103.99 455 LEU B CA 1
ATOM 8028 C C . LEU B 1 416 ? 17.134 -19.393 32.589 1.00 97.28 455 LEU B C 1
ATOM 8029 O O . LEU B 1 416 ? 16.833 -18.752 31.585 1.00 99.76 455 LEU B O 1
ATOM 8034 N N . ARG B 1 417 ? 16.237 -19.769 33.492 1.00 85.66 456 ARG B N 1
ATOM 8035 C CA . ARG B 1 417 ? 14.866 -19.308 33.355 1.00 83.30 456 ARG B CA 1
ATOM 8036 C C . ARG B 1 417 ? 14.807 -17.822 33.674 1.00 90.18 456 ARG B C 1
ATOM 8037 O O . ARG B 1 417 ? 14.027 -17.091 33.070 1.00 101.91 456 ARG B O 1
ATOM 8045 N N . LEU B 1 418 ? 15.652 -17.381 34.606 1.00 93.46 457 LEU B N 1
ATOM 8046 C CA . LEU B 1 418 ? 15.813 -15.955 34.886 1.00 100.22 457 LEU B CA 1
ATOM 8047 C C . LEU B 1 418 ? 16.376 -15.260 33.657 1.00 107.42 457 LEU B C 1
ATOM 8048 O O . LEU B 1 418 ? 15.982 -14.135 33.322 1.00 115.26 457 LEU B O 1
ATOM 8053 N N . GLU B 1 419 ? 17.313 -15.930 32.993 1.00 97.58 458 GLU B N 1
ATOM 8054 C CA . GLU B 1 419 ? 17.851 -15.399 31.749 1.00 102.04 458 GLU B CA 1
ATOM 8055 C C . GLU B 1 419 ? 16.732 -15.211 30.722 1.00 106.29 458 GLU B C 1
ATOM 8056 O O . GLU B 1 419 ? 16.642 -14.166 30.079 1.00 101.00 458 GLU B O 1
ATOM 8062 N N . CYS B 1 420 ? 15.872 -16.221 30.596 1.00 103.50 459 CYS B N 1
ATOM 8063 C CA . CYS B 1 420 ? 14.722 -16.173 29.696 1.00 94.82 459 CYS B CA 1
ATOM 8064 C C . CYS B 1 420 ? 13.719 -15.104 30.119 1.00 89.94 459 CYS B C 1
ATOM 8065 O O . CYS B 1 420 ? 12.931 -14.626 29.308 1.00 82.77 459 CYS B O 1
ATOM 8068 N N . ALA B 1 421 ? 13.753 -14.734 31.393 1.00 101.38 460 ALA B N 1
ATOM 8069 C CA . ALA B 1 421 ? 12.879 -13.689 31.906 1.00 104.81 460 ALA B CA 1
ATOM 8070 C C . ALA B 1 421 ? 13.383 -12.361 31.400 1.00 100.51 460 ALA B C 1
ATOM 8071 O O . ALA B 1 421 ? 12.692 -11.666 30.658 1.00 94.20 460 ALA B O 1
ATOM 8073 N N . ASP B 1 422 ? 14.599 -12.015 31.813 1.00 113.76 461 ASP B N 1
ATOM 8074 C CA . ASP B 1 422 ? 15.204 -10.741 31.441 1.00 128.91 461 ASP B CA 1
ATOM 8075 C C . ASP B 1 422 ? 15.370 -10.593 29.928 1.00 116.45 461 ASP B C 1
ATOM 8076 O O . ASP B 1 422 ? 15.493 -9.479 29.417 1.00 121.76 461 ASP B O 1
ATOM 8081 N N . LEU B 1 423 ? 15.362 -11.719 29.218 1.00 104.43 462 LEU B N 1
ATOM 8082 C CA . LEU B 1 423 ? 15.381 -11.704 27.760 1.00 98.89 462 LEU B CA 1
ATOM 8083 C C . LEU B 1 423 ? 13.988 -11.453 27.199 1.00 89.36 462 LEU B C 1
ATOM 8084 O O . LEU B 1 423 ? 13.740 -10.420 26.586 1.00 97.21 462 LEU B O 1
ATOM 8089 N N . LEU B 1 424 ? 13.082 -12.397 27.429 1.00 79.62 463 LEU B N 1
ATOM 8090 C CA . LEU B 1 424 ? 11.725 -12.317 26.896 1.00 72.06 463 LEU B CA 1
ATOM 8091 C C . LEU B 1 424 ? 10.973 -11.042 27.311 1.00 88.59 463 LEU B C 1
ATOM 8092 O O . LEU B 1 424 ? 10.023 -10.639 26.643 1.00 93.10 463 LEU B O 1
ATOM 8097 N N . GLU B 1 425 ? 11.395 -10.397 28.397 1.00 96.34 464 GLU B N 1
ATOM 8098 C CA . GLU B 1 425 ? 10.733 -9.162 28.829 1.00 105.95 464 GLU B CA 1
ATOM 8099 C C . GLU B 1 425 ? 11.127 -7.959 27.967 1.00 109.87 464 GLU B C 1
ATOM 8100 O O . GLU B 1 425 ? 10.270 -7.176 27.563 1.00 113.38 464 GLU B O 1
ATOM 8106 N N . THR B 1 426 ? 12.418 -7.816 27.681 1.00 109.37 465 THR B N 1
ATOM 8107 C CA . THR B 1 426 ? 12.859 -6.837 26.700 1.00 110.72 465 THR B CA 1
ATOM 8108 C C . THR B 1 426 ? 12.471 -7.399 25.342 1.00 98.61 465 THR B C 1
ATOM 8109 O O . THR B 1 426 ? 12.283 -8.605 25.208 1.00 80.70 465 THR B O 1
ATOM 8113 N N . ARG B 1 427 ? 12.335 -6.533 24.344 1.00 112.68 466 ARG B N 1
ATOM 8114 C CA . ARG B 1 427 ? 11.919 -6.969 23.010 1.00 139.10 466 ARG B CA 1
ATOM 8115 C C . ARG B 1 427 ? 10.649 -7.829 23.045 1.00 117.99 466 ARG B C 1
ATOM 8116 O O . ARG B 1 427 ? 10.512 -8.779 22.274 1.00 122.64 466 ARG B O 1
ATOM 8124 N N . GLY B 1 428 ? 9.729 -7.501 23.948 1.00 87.30 467 GLY B N 1
ATOM 8125 C CA . GLY B 1 428 ? 8.495 -8.256 24.059 1.00 104.76 467 GLY B CA 1
ATOM 8126 C C . GLY B 1 428 ? 7.723 -8.051 25.351 1.00 115.05 467 GLY B C 1
ATOM 8127 O O . GLY B 1 428 ? 7.856 -7.022 26.011 1.00 104.33 467 GLY B O 1
ATOM 8128 N N . VAL B 1 429 ? 6.903 -9.041 25.697 1.00 128.37 468 VAL B N 1
ATOM 8129 C CA . VAL B 1 429 ? 6.067 -8.992 26.892 1.00 115.11 468 VAL B CA 1
ATOM 8130 C C . VAL B 1 429 ? 6.865 -9.313 28.149 1.00 109.56 468 VAL B C 1
ATOM 8131 O O . VAL B 1 429 ? 7.806 -10.105 28.109 1.00 75.34 468 VAL B O 1
ATOM 8135 N N . VAL B 1 430 ? 6.478 -8.694 29.263 1.00 135.23 469 VAL B N 1
ATOM 8136 C CA . VAL B 1 430 ? 7.096 -8.969 30.560 1.00 132.52 469 VAL B CA 1
ATOM 8137 C C . VAL B 1 430 ? 6.184 -9.849 31.422 1.00 109.76 469 VAL B C 1
ATOM 8138 O O . VAL B 1 430 ? 5.029 -9.509 31.684 1.00 92.66 469 VAL B O 1
ATOM 8142 N N . LEU B 1 431 ? 6.704 -11.001 31.832 1.00 110.22 470 LEU B N 1
ATOM 8143 C CA . LEU B 1 431 ? 5.902 -11.976 32.558 1.00 126.39 470 LEU B CA 1
ATOM 8144 C C . LEU B 1 431 ? 5.932 -11.742 34.070 1.00 115.59 470 LEU B C 1
ATOM 8145 O O . LEU B 1 431 ? 5.104 -12.276 34.809 1.00 113.45 470 LEU B O 1
ATOM 8150 N N . ARG B 1 432 ? 6.884 -10.933 34.519 1.00 95.73 471 ARG B N 1
ATOM 8151 C CA . ARG B 1 432 ? 7.030 -10.638 35.937 1.00 82.22 471 ARG B CA 1
ATOM 8152 C C . ARG B 1 432 ? 6.777 -9.161 36.214 1.00 94.39 471 ARG B C 1
ATOM 8153 O O . ARG B 1 432 ? 7.649 -8.327 35.980 1.00 114.96 471 ARG B O 1
ATOM 8161 N N . ASP B 1 433 ? 5.609 -8.844 36.763 1.00 89.99 472 ASP B N 1
ATOM 8162 C CA . ASP B 1 433 ? 5.238 -7.452 37.043 1.00 95.36 472 ASP B CA 1
ATOM 8163 C C . ASP B 1 433 ? 5.152 -7.150 38.534 1.00 103.79 472 ASP B C 1
ATOM 8164 O O . ASP B 1 433 ? 4.462 -7.855 39.267 1.00 132.62 472 ASP B O 1
ATOM 8169 N N . PRO B 1 434 ? 5.861 -6.108 38.993 1.00 89.18 473 PRO B N 1
ATOM 8170 C CA . PRO B 1 434 ? 5.810 -5.693 40.401 1.00 87.50 473 PRO B CA 1
ATOM 8171 C C . PRO B 1 434 ? 4.395 -5.378 40.864 1.00 98.88 473 PRO B C 1
ATOM 8172 O O . PRO B 1 434 ? 4.141 -5.342 42.066 1.00 107.70 473 PRO B O 1
ATOM 8176 N N . THR B 1 435 ? 3.497 -5.131 39.918 1.00 87.55 474 THR B N 1
ATOM 8177 C CA . THR B 1 435 ? 2.108 -4.831 40.241 1.00 98.47 474 THR B CA 1
ATOM 8178 C C . THR B 1 435 ? 1.406 -6.010 40.927 1.00 114.36 474 THR B C 1
ATOM 8179 O O . THR B 1 435 ? 0.441 -5.818 41.669 1.00 133.82 474 THR B O 1
ATOM 8183 N N . LEU B 1 436 ? 1.899 -7.223 40.683 1.00 104.52 475 LEU B N 1
ATOM 8184 C CA . LEU B 1 436 ? 1.376 -8.423 41.340 1.00 97.13 475 LEU B CA 1
ATOM 8185 C C . LEU B 1 436 ? 2.424 -9.064 42.255 1.00 95.44 475 LEU B C 1
ATOM 8186 O O . LEU B 1 436 ? 3.624 -8.996 41.985 1.00 86.30 475 LEU B O 1
ATOM 8191 N N . PHE B 1 437 ? 1.967 -9.685 43.338 1.00 100.12 476 PHE B N 1
ATOM 8192 C CA . PHE B 1 437 ? 2.866 -10.372 44.256 1.00 92.72 476 PHE B CA 1
ATOM 8193 C C . PHE B 1 437 ? 2.569 -11.867 44.328 1.00 91.92 476 PHE B C 1
ATOM 8194 O O . PHE B 1 437 ? 1.411 -12.288 44.287 1.00 93.12 476 PHE B O 1
ATOM 8202 N N . SER B 1 438 ? 3.630 -12.659 44.437 1.00 80.01 477 SER B N 1
ATOM 8203 C CA . SER B 1 438 ? 3.509 -14.097 44.629 1.00 84.26 477 SER B CA 1
ATOM 8204 C C . SER B 1 438 ? 4.305 -14.533 45.849 1.00 85.66 477 SER B C 1
ATOM 8205 O O . SER B 1 438 ? 5.481 -14.192 45.986 1.00 79.60 477 SER B O 1
ATOM 8208 N N . PHE B 1 439 ? 3.657 -15.287 46.730 1.00 75.58 478 PHE B N 1
ATOM 8209 C CA . PHE B 1 439 ? 4.302 -15.782 47.938 1.00 64.27 478 PHE B CA 1
ATOM 8210 C C . PHE B 1 439 ? 4.480 -17.291 47.872 1.00 67.90 478 PHE B C 1
ATOM 8211 O O . PHE B 1 439 ? 3.689 -17.990 47.238 1.00 74.53 478 PHE B O 1
ATOM 8219 N N . LEU B 1 440 ? 5.531 -17.788 48.517 1.00 65.56 479 LEU B N 1
ATOM 8220 C CA . LEU B 1 440 ? 5.750 -19.227 48.605 1.00 67.78 479 LEU B CA 1
ATOM 8221 C C . LEU B 1 440 ? 6.404 -19.645 49.927 1.00 69.85 479 LEU B C 1
ATOM 8222 O O . LEU B 1 440 ? 7.359 -19.012 50.387 1.00 56.08 479 LEU B O 1
ATOM 8227 N N . TRP B 1 441 ? 5.884 -20.713 50.530 1.00 76.71 480 TRP B N 1
ATOM 8228 C CA . TRP B 1 441 ? 6.500 -21.306 51.716 1.00 70.55 480 TRP B CA 1
ATOM 8229 C C . TRP B 1 441 ? 7.536 -22.340 51.308 1.00 70.03 480 TRP B C 1
ATOM 8230 O O . TRP B 1 441 ? 7.288 -23.165 50.429 1.00 65.63 480 TRP B O 1
ATOM 8241 N N . VAL B 1 442 ? 8.704 -22.292 51.937 1.00 66.91 481 VAL B N 1
ATOM 8242 C CA . VAL B 1 442 ? 9.723 -23.299 51.683 1.00 60.76 481 VAL B CA 1
ATOM 8243 C C . VAL B 1 442 ? 10.065 -24.006 52.970 1.00 70.36 481 VAL B C 1
ATOM 8244 O O . VAL B 1 442 ? 10.649 -23.411 53.868 1.00 72.60 481 VAL B O 1
ATOM 8248 N N . VAL B 1 443 ? 9.716 -25.285 53.044 1.00 86.63 482 VAL B N 1
ATOM 8249 C CA . VAL B 1 443 ? 9.825 -26.043 54.281 1.00 90.06 482 VAL B CA 1
ATOM 8250 C C . VAL B 1 443 ? 10.857 -27.160 54.170 1.00 80.04 482 VAL B C 1
ATOM 8251 O O . VAL B 1 443 ? 11.449 -27.362 53.112 1.00 70.76 482 VAL B O 1
ATOM 8255 N N . ASP B 1 444 ? 11.063 -27.875 55.274 1.00 98.90 483 ASP B N 1
ATOM 8256 C CA . ASP B 1 444 ? 11.864 -29.102 55.292 1.00 96.85 483 ASP B CA 1
ATOM 8257 C C . ASP B 1 444 ? 13.320 -28.935 54.850 1.00 82.25 483 ASP B C 1
ATOM 8258 O O . ASP B 1 444 ? 13.874 -29.813 54.200 1.00 99.32 483 ASP B O 1
ATOM 8263 N N . PHE B 1 445 ? 13.940 -27.818 55.206 1.00 74.91 484 PHE B N 1
ATOM 8264 C CA . PHE B 1 445 ? 15.345 -27.590 54.883 1.00 68.67 484 PHE B CA 1
ATOM 8265 C C . PHE B 1 445 ? 16.229 -28.630 55.561 1.00 76.77 484 PHE B C 1
ATOM 8266 O O . PHE B 1 445 ? 15.797 -29.301 56.492 1.00 91.46 484 PHE B O 1
ATOM 8274 N N . PRO B 1 446 ? 17.470 -28.787 55.080 1.00 83.29 485 PRO B N 1
ATOM 8275 C CA . PRO B 1 446 ? 18.434 -29.635 55.791 1.00 102.50 485 PRO B CA 1
ATOM 8276 C C . PRO B 1 446 ? 18.730 -29.097 57.188 1.00 97.53 485 PRO B C 1
ATOM 8277 O O . PRO B 1 446 ? 18.638 -27.892 57.408 1.00 89.51 485 PRO B O 1
ATOM 8281 N N . LEU B 1 447 ? 19.029 -29.989 58.126 1.00 93.81 486 LEU B N 1
ATOM 8282 C CA . LEU B 1 447 ? 19.399 -29.592 59.483 1.00 98.73 486 LEU B CA 1
ATOM 8283 C C . LEU B 1 447 ? 20.883 -29.224 59.641 1.00 100.72 486 LEU B C 1
ATOM 8284 O O . LEU B 1 447 ? 21.234 -28.363 60.449 1.00 85.76 486 LEU B O 1
ATOM 8289 N N . PHE B 1 448 ? 21.750 -29.881 58.872 1.00 110.27 487 PHE B N 1
ATOM 8290 C CA . PHE B 1 448 ? 23.195 -29.680 58.994 1.00 112.49 487 PHE B CA 1
ATOM 8291 C C . PHE B 1 448 ? 23.893 -29.626 57.640 1.00 125.25 487 PHE B C 1
ATOM 8292 O O . PHE B 1 448 ? 23.485 -30.304 56.697 1.00 123.69 487 PHE B O 1
ATOM 8300 N N . LEU B 1 449 ? 24.955 -28.824 57.556 1.00 127.04 488 LEU B N 1
ATOM 8301 C CA . LEU B 1 449 ? 25.762 -28.713 56.337 1.00 136.73 488 LEU B CA 1
ATOM 8302 C C . LEU B 1 449 ? 27.267 -28.664 56.665 1.00 131.07 488 LEU B C 1
ATOM 8303 O O . LEU B 1 449 ? 27.661 -28.038 57.644 1.00 130.14 488 LEU B O 1
ATOM 8308 N N . PRO B 1 450 ? 28.103 -29.319 55.831 1.00 127.05 489 PRO B N 1
ATOM 8309 C CA . PRO B 1 450 ? 29.481 -29.758 56.136 1.00 137.77 489 PRO B CA 1
ATOM 8310 C C . PRO B 1 450 ? 30.605 -28.726 56.383 1.00 140.99 489 PRO B C 1
ATOM 8311 O O . PRO B 1 450 ? 31.418 -28.943 57.281 1.00 152.10 489 PRO B O 1
ATOM 8315 N N . LYS B 1 451 ? 30.665 -27.651 55.605 1.00 143.81 490 LYS B N 1
ATOM 8316 C CA . LYS B 1 451 ? 31.849 -26.776 55.569 1.00 155.43 490 LYS B CA 1
ATOM 8317 C C . LYS B 1 451 ? 31.721 -25.574 56.546 1.00 151.28 490 LYS B C 1
ATOM 8318 O O . LYS B 1 451 ? 30.698 -25.497 57.227 1.00 149.47 490 LYS B O 1
ATOM 8324 N N . GLU B 1 452 ? 32.688 -24.641 56.665 1.00 177.87 491 GLU B N 1
ATOM 8325 C CA . GLU B 1 452 ? 33.916 -24.478 55.858 1.00 179.45 491 GLU B CA 1
ATOM 8326 C C . GLU B 1 452 ? 35.148 -25.272 56.294 1.00 173.04 491 GLU B C 1
ATOM 8327 O O . GLU B 1 452 ? 36.103 -25.403 55.526 1.00 160.75 491 GLU B O 1
ATOM 8333 N N . GLU B 1 453 ? 35.145 -25.788 57.517 1.00 182.35 492 GLU B N 1
ATOM 8334 C CA . GLU B 1 453 ? 36.214 -26.686 57.923 1.00 174.62 492 GLU B CA 1
ATOM 8335 C C . GLU B 1 453 ? 35.992 -27.961 57.127 1.00 170.40 492 GLU B C 1
ATOM 8336 O O . GLU B 1 453 ? 34.891 -28.186 56.616 1.00 162.26 492 GLU B O 1
ATOM 8342 N N . ASN B 1 454 ? 37.032 -28.774 56.989 1.00 175.39 493 ASN B N 1
ATOM 8343 C CA . ASN B 1 454 ? 36.920 -30.000 56.212 1.00 171.16 493 ASN B CA 1
ATOM 8344 C C . ASN B 1 454 ? 35.740 -30.835 56.687 1.00 159.41 493 ASN B C 1
ATOM 8345 O O . ASN B 1 454 ? 35.604 -31.099 57.883 1.00 149.00 493 ASN B O 1
ATOM 8350 N N . PRO B 1 455 ? 34.850 -31.208 55.755 1.00 153.86 494 PRO B N 1
ATOM 8351 C CA . PRO B 1 455 ? 33.752 -32.103 56.125 1.00 161.65 494 PRO B CA 1
ATOM 8352 C C . PRO B 1 455 ? 34.293 -33.380 56.772 1.00 166.67 494 PRO B C 1
ATOM 8353 O O . PRO B 1 455 ? 35.159 -34.039 56.199 1.00 169.74 494 PRO B O 1
ATOM 8357 N N . ARG B 1 456 ? 33.775 -33.722 57.949 1.00 164.75 495 ARG B N 1
ATOM 8358 C CA . ARG B 1 456 ? 32.674 -32.974 58.544 1.00 163.23 495 ARG B CA 1
ATOM 8359 C C . ARG B 1 456 ? 32.923 -32.494 59.979 1.00 157.90 495 ARG B C 1
ATOM 8360 O O . ARG B 1 456 ? 33.016 -33.296 60.909 1.00 144.81 495 ARG B O 1
ATOM 8368 N N . GLU B 1 457 ? 33.045 -31.179 60.143 1.00 166.91 496 GLU B N 1
ATOM 8369 C CA . GLU B 1 457 ? 32.868 -30.530 61.441 1.00 161.38 496 GLU B CA 1
ATOM 8370 C C . GLU B 1 457 ? 31.453 -29.971 61.460 1.00 147.70 496 GLU B C 1
ATOM 8371 O O . GLU B 1 457 ? 31.013 -29.336 62.423 1.00 125.35 496 GLU B O 1
ATOM 8377 N N . LEU B 1 458 ? 30.766 -30.224 60.352 1.00 148.20 497 LEU B N 1
ATOM 8378 C CA . LEU B 1 458 ? 29.430 -29.724 60.061 1.00 147.59 497 LEU B CA 1
ATOM 8379 C C . LEU B 1 458 ? 29.285 -28.218 60.227 1.00 155.19 497 LEU B C 1
ATOM 8380 O O . LEU B 1 458 ? 30.225 -27.450 60.009 1.00 160.11 497 LEU B O 1
ATOM 8385 N N . GLU B 1 459 ? 28.093 -27.835 60.670 1.00 146.05 498 GLU B N 1
ATOM 8386 C CA . GLU B 1 459 ? 27.693 -26.459 60.898 1.00 124.52 498 GLU B CA 1
ATOM 8387 C C . GLU B 1 459 ? 26.210 -26.575 61.191 1.00 137.51 498 GLU B C 1
ATOM 8388 O O . GLU B 1 459 ? 25.587 -27.587 60.857 1.00 132.34 498 GLU B O 1
ATOM 8394 N N . SER B 1 460 ? 25.626 -25.546 61.785 1.00 135.82 499 SER B N 1
ATOM 8395 C CA . SER B 1 460 ? 24.181 -25.508 61.901 1.00 131.38 499 SER B CA 1
ATOM 8396 C C . SER B 1 460 ? 23.637 -24.976 60.584 1.00 126.75 499 SER B C 1
ATOM 8397 O O . SER B 1 460 ? 24.157 -23.993 60.054 1.00 127.35 499 SER B O 1
ATOM 8400 N N . ALA B 1 461 ? 22.618 -25.645 60.047 1.00 122.00 500 ALA B N 1
ATOM 8401 C CA . ALA B 1 461 ? 21.993 -25.235 58.790 1.00 124.83 500 ALA B CA 1
ATOM 8402 C C . ALA B 1 461 ? 21.683 -23.745 58.797 1.00 106.82 500 ALA B C 1
ATOM 8403 O O . ALA B 1 461 ? 22.222 -22.980 57.998 1.00 92.64 500 ALA B O 1
ATOM 8405 N N . HIS B 1 462 ? 20.805 -23.347 59.708 1.00 87.21 501 HIS B N 1
ATOM 8406 C CA . HIS B 1 462 ? 20.482 -21.948 59.897 1.00 76.24 501 HIS B CA 1
ATOM 8407 C C . HIS B 1 462 ? 20.759 -21.562 61.344 1.00 99.65 501 HIS B C 1
ATOM 8408 O O . HIS B 1 462 ? 21.628 -20.736 61.628 1.00 95.21 501 HIS B O 1
ATOM 8415 N N . HIS B 1 463 ? 20.018 -22.178 62.259 1.00 104.37 502 HIS B N 1
ATOM 8416 C CA . HIS B 1 463 ? 20.144 -21.881 63.677 1.00 99.40 502 HIS B CA 1
ATOM 8417 C C . HIS B 1 463 ? 20.593 -23.145 64.394 1.00 94.25 502 HIS B C 1
ATOM 8418 O O . HIS B 1 463 ? 20.181 -24.245 64.024 1.00 88.12 502 HIS B O 1
ATOM 8425 N N . PRO B 1 464 ? 21.452 -22.993 65.415 1.00 96.49 503 PRO B N 1
ATOM 8426 C CA . PRO B 1 464 ? 21.922 -24.129 66.209 1.00 87.45 503 PRO B CA 1
ATOM 8427 C C . PRO B 1 464 ? 20.756 -24.926 66.770 1.00 96.66 503 PRO B C 1
ATOM 8428 O O . PRO B 1 464 ? 20.785 -26.153 66.698 1.00 83.68 503 PRO B O 1
ATOM 8432 N N . PHE B 1 465 ? 19.737 -24.245 67.293 1.00 109.70 504 PHE B N 1
ATOM 8433 C CA . PHE B 1 465 ? 18.586 -24.947 67.849 1.00 109.14 504 PHE B CA 1
ATOM 8434 C C . PHE B 1 465 ? 17.450 -24.896 66.848 1.00 105.34 504 PHE B C 1
ATOM 8435 O O . PHE B 1 465 ? 16.767 -23.881 66.714 1.00 100.78 504 PHE B O 1
ATOM 8443 N N . THR B 1 466 ? 17.229 -26.017 66.177 1.00 105.98 505 THR B N 1
ATOM 8444 C CA . THR B 1 466 ? 16.165 -26.128 65.197 1.00 101.58 505 THR B CA 1
ATOM 8445 C C . THR B 1 466 ? 15.568 -27.518 65.305 1.00 103.29 505 THR B C 1
ATOM 8446 O O . THR B 1 466 ? 16.289 -28.514 65.229 1.00 95.21 505 THR B O 1
ATOM 8450 N N . ALA B 1 467 ? 14.254 -27.588 65.476 1.00 109.71 506 ALA B N 1
ATOM 8451 C CA . ALA B 1 467 ? 13.580 -28.872 65.621 1.00 112.42 506 ALA B CA 1
ATOM 8452 C C . ALA B 1 467 ? 13.629 -29.658 64.322 1.00 99.93 506 ALA B C 1
ATOM 8453 O O . ALA B 1 467 ? 13.120 -29.199 63.301 1.00 103.12 506 ALA B O 1
ATOM 8455 N N . PRO B 1 468 ? 14.261 -30.839 64.352 1.00 85.60 507 PRO B N 1
ATOM 8456 C CA . PRO B 1 468 ? 14.268 -31.703 63.168 1.00 82.05 507 PRO B CA 1
ATOM 8457 C C . PRO B 1 468 ? 12.877 -32.255 62.872 1.00 92.14 507 PRO B C 1
ATOM 8458 O O . PRO B 1 468 ? 12.163 -32.619 63.812 1.00 87.27 507 PRO B O 1
ATOM 8462 N N . HIS B 1 469 ? 12.501 -32.285 61.591 1.00 94.41 508 HIS B N 1
ATOM 8463 C CA . HIS B 1 469 ? 11.245 -32.895 61.164 1.00 100.58 508 HIS B CA 1
ATOM 8464 C C . HIS B 1 469 ? 11.298 -34.273 61.762 1.00 113.05 508 HIS B C 1
ATOM 8465 O O . HIS B 1 469 ? 12.282 -34.975 61.543 1.00 126.46 508 HIS B O 1
ATOM 8472 N N . PRO B 1 470 ? 10.266 -34.654 62.543 1.00 118.44 509 PRO B N 1
ATOM 8473 C CA . PRO B 1 470 ? 10.500 -35.795 63.436 1.00 116.72 509 PRO B CA 1
ATOM 8474 C C . PRO B 1 470 ? 11.043 -37.028 62.724 1.00 128.09 509 PRO B C 1
ATOM 8475 O O . PRO B 1 470 ? 12.148 -37.410 63.082 1.00 131.30 509 PRO B O 1
ATOM 8479 N N . SER B 1 471 ? 10.359 -37.556 61.709 1.00 117.90 510 SER B N 1
ATOM 8480 C CA . SER B 1 471 ? 10.931 -38.533 60.769 1.00 120.76 510 SER B CA 1
ATOM 8481 C C . SER B 1 471 ? 11.973 -39.442 61.422 1.00 160.46 510 SER B C 1
ATOM 8482 O O . SER B 1 471 ? 13.132 -39.453 61.003 1.00 158.50 510 SER B O 1
ATOM 8485 N N . ASP B 1 472 ? 11.559 -40.164 62.461 1.00 183.64 511 ASP B N 1
ATOM 8486 C CA . ASP B 1 472 ? 12.434 -41.035 63.261 1.00 182.53 511 ASP B CA 1
ATOM 8487 C C . ASP B 1 472 ? 13.515 -40.301 64.111 1.00 176.18 511 ASP B C 1
ATOM 8488 O O . ASP B 1 472 ? 14.061 -40.885 65.052 1.00 172.53 511 ASP B O 1
ATOM 8493 N N . ILE B 1 473 ? 13.804 -39.034 63.788 1.00 166.12 512 ILE B N 1
ATOM 8494 C CA . ILE B 1 473 ? 14.678 -38.133 64.577 1.00 147.89 512 ILE B CA 1
ATOM 8495 C C . ILE B 1 473 ? 16.145 -38.592 64.678 1.00 136.90 512 ILE B C 1
ATOM 8496 O O . ILE B 1 473 ? 17.048 -37.796 64.959 1.00 85.43 512 ILE B O 1
ATOM 8501 N N . HIS B 1 474 ? 16.372 -39.866 64.375 1.00 153.37 513 HIS B N 1
ATOM 8502 C CA . HIS B 1 474 ? 17.606 -40.556 64.733 1.00 146.79 513 HIS B CA 1
ATOM 8503 C C . HIS B 1 474 ? 18.631 -40.475 63.616 1.00 143.18 513 HIS B C 1
ATOM 8504 O O . HIS B 1 474 ? 19.807 -40.808 63.802 1.00 149.56 513 HIS B O 1
ATOM 8511 N N . LEU B 1 475 ? 18.190 -39.986 62.461 1.00 151.33 514 LEU B N 1
ATOM 8512 C CA . LEU B 1 475 ? 19.088 -39.791 61.333 1.00 146.87 514 LEU B CA 1
ATOM 8513 C C . LEU B 1 475 ? 20.202 -38.832 61.746 1.00 141.11 514 LEU B C 1
ATOM 8514 O O . LEU B 1 475 ? 21.253 -38.789 61.117 1.00 137.65 514 LEU B O 1
ATOM 8519 N N . LEU B 1 476 ? 19.956 -38.077 62.817 1.00 148.80 515 LEU B N 1
ATOM 8520 C CA . LEU B 1 476 ? 20.972 -37.253 63.461 1.00 149.14 515 LEU B CA 1
ATOM 8521 C C . LEU B 1 476 ? 22.188 -38.080 63.825 1.00 148.31 515 LEU B C 1
ATOM 8522 O O . LEU B 1 476 ? 23.318 -37.760 63.453 1.00 149.86 515 LEU B O 1
ATOM 8527 N N . TYR B 1 477 ? 21.939 -39.148 64.570 1.00 148.89 516 TYR B N 1
ATOM 8528 C CA . TYR B 1 477 ? 22.997 -40.021 65.045 1.00 160.00 516 TYR B CA 1
ATOM 8529 C C . TYR B 1 477 ? 23.512 -40.955 63.968 1.00 154.92 516 TYR B C 1
ATOM 8530 O O . TYR B 1 477 ? 24.726 -41.139 63.832 1.00 127.46 516 TYR B O 1
ATOM 8539 N N . THR B 1 478 ? 22.592 -41.563 63.222 1.00 162.77 517 THR B N 1
ATOM 8540 C CA . THR B 1 478 ? 22.997 -42.441 62.127 1.00 166.97 517 THR B CA 1
ATOM 8541 C C . THR B 1 478 ? 23.853 -41.683 61.109 1.00 175.41 517 THR B C 1
ATOM 8542 O O . THR B 1 478 ? 25.068 -41.880 61.037 1.00 181.64 517 THR B O 1
ATOM 8546 N N . GLU B 1 479 ? 23.210 -40.802 60.345 1.00 180.38 518 GLU B N 1
ATOM 8547 C CA . GLU B 1 479 ? 23.874 -40.046 59.283 1.00 167.21 518 GLU B CA 1
ATOM 8548 C C . GLU B 1 479 ? 23.474 -38.572 59.297 1.00 165.91 518 GLU B C 1
ATOM 8549 O O . GLU B 1 479 ? 22.478 -38.205 58.668 1.00 164.94 518 GLU B O 1
ATOM 8555 N N . PRO B 1 480 ? 24.228 -37.719 60.018 1.00 157.84 519 PRO B N 1
ATOM 8556 C CA . PRO B 1 480 ? 23.807 -36.314 60.018 1.00 138.09 519 PRO B CA 1
ATOM 8557 C C . PRO B 1 480 ? 23.910 -35.724 58.615 1.00 139.88 519 PRO B C 1
ATOM 8558 O O . PRO B 1 480 ? 24.437 -36.384 57.718 1.00 141.77 519 PRO B O 1
ATOM 8562 N N . LYS B 1 481 ? 23.421 -34.499 58.445 1.00 128.16 520 LYS B N 1
ATOM 8563 C CA . LYS B 1 481 ? 23.268 -33.858 57.134 1.00 139.75 520 LYS B CA 1
ATOM 8564 C C . LYS B 1 481 ? 22.196 -34.527 56.268 1.00 137.40 520 LYS B C 1
ATOM 8565 O O . LYS B 1 481 ? 21.749 -33.953 55.276 1.00 159.17 520 LYS B O 1
ATOM 8571 N N . LYS B 1 482 ? 21.785 -35.734 56.644 1.00 123.17 521 LYS B N 1
ATOM 8572 C CA . LYS B 1 482 ? 20.736 -36.444 55.926 1.00 127.10 521 LYS B CA 1
ATOM 8573 C C . LYS B 1 482 ? 19.402 -36.272 56.635 1.00 139.64 521 LYS B C 1
ATOM 8574 O O . LYS B 1 482 ? 18.368 -36.744 56.163 1.00 152.63 521 LYS B O 1
ATOM 8580 N N . ALA B 1 483 ? 19.439 -35.598 57.779 1.00 132.72 522 ALA B N 1
ATOM 8581 C CA . ALA B 1 483 ? 18.240 -35.370 58.567 1.00 121.92 522 ALA B CA 1
ATOM 8582 C C . ALA B 1 483 ? 17.759 -33.957 58.317 1.00 119.88 522 ALA B C 1
ATOM 8583 O O . ALA B 1 483 ? 18.557 -33.021 58.307 1.00 120.03 522 ALA B O 1
ATOM 8585 N N . ARG B 1 484 ? 16.457 -33.801 58.107 1.00 117.45 523 ARG B N 1
ATOM 8586 C CA . ARG B 1 484 ? 15.901 -32.483 57.826 1.00 117.17 523 ARG B CA 1
ATOM 8587 C C . ARG B 1 484 ? 15.456 -31.746 59.092 1.00 107.74 523 ARG B C 1
ATOM 8588 O O . ARG B 1 484 ? 15.539 -32.278 60.199 1.00 93.00 523 ARG B O 1
ATOM 8596 N N . SER B 1 485 ? 14.985 -30.514 58.920 1.00 113.69 524 SER B N 1
ATOM 8597 C CA . SER B 1 485 ? 14.550 -29.702 60.048 1.00 97.73 524 SER B CA 1
ATOM 8598 C C . SER B 1 485 ? 13.160 -29.127 59.818 1.00 95.42 524 SER B C 1
ATOM 8599 O O . SER B 1 485 ? 12.550 -29.320 58.764 1.00 81.00 524 SER B O 1
ATOM 8602 N N . GLN B 1 486 ? 12.665 -28.416 60.822 1.00 107.96 525 GLN B N 1
ATOM 8603 C CA . GLN B 1 486 ? 11.382 -27.747 60.711 1.00 107.13 525 GLN B CA 1
ATOM 8604 C C . GLN B 1 486 ? 11.556 -26.293 60.302 1.00 111.58 525 GLN B C 1
ATOM 8605 O O . GLN B 1 486 ? 10.586 -25.545 60.274 1.00 111.72 525 GLN B O 1
ATOM 8611 N N . HIS B 1 487 ? 12.793 -25.894 60.012 1.00 101.66 526 HIS B N 1
ATOM 8612 C CA . HIS B 1 487 ? 13.062 -24.543 59.523 1.00 95.45 526 HIS B CA 1
ATOM 8613 C C . HIS B 1 487 ? 12.250 -24.216 58.269 1.00 86.65 526 HIS B C 1
ATOM 8614 O O . HIS B 1 487 ? 12.064 -25.063 57.395 1.00 83.53 526 HIS B O 1
ATOM 8621 N N . TYR B 1 488 ? 11.770 -22.980 58.192 1.00 70.35 527 TYR B N 1
ATOM 8622 C CA . TYR B 1 488 ? 10.940 -22.544 57.078 1.00 80.84 527 TYR B CA 1
ATOM 8623 C C . TYR B 1 488 ? 11.420 -21.189 56.577 1.00 86.90 527 TYR B C 1
ATOM 8624 O O . TYR B 1 488 ? 12.011 -20.416 57.328 1.00 80.45 527 TYR B O 1
ATOM 8633 N N . ASP B 1 489 ? 11.168 -20.915 55.301 1.00 83.17 528 ASP B N 1
ATOM 8634 C CA . ASP B 1 489 ? 11.471 -19.621 54.711 1.00 64.69 528 ASP B CA 1
ATOM 8635 C C . ASP B 1 489 ? 10.282 -19.130 53.896 1.00 70.35 528 ASP B C 1
ATOM 8636 O O . ASP B 1 489 ? 9.677 -19.889 53.137 1.00 65.06 528 ASP B O 1
ATOM 8641 N N . LEU B 1 490 ? 9.938 -17.861 54.071 1.00 78.95 529 LEU B N 1
ATOM 8642 C CA . LEU B 1 490 ? 8.917 -17.244 53.241 1.00 73.52 529 LEU B CA 1
ATOM 8643 C C . LEU B 1 490 ? 9.633 -16.552 52.093 1.00 71.64 529 LEU B C 1
ATOM 8644 O O . LEU B 1 490 ? 10.578 -15.792 52.318 1.00 78.98 529 LEU B O 1
ATOM 8649 N N . VAL B 1 491 ? 9.216 -16.838 50.864 1.00 66.54 530 VAL B N 1
ATOM 8650 C CA . VAL B 1 491 ? 9.777 -16.133 49.714 1.00 72.85 530 VAL B CA 1
ATOM 8651 C C . VAL B 1 491 ? 8.723 -15.316 48.981 1.00 62.29 530 VAL B C 1
ATOM 8652 O O . VAL B 1 491 ? 7.604 -15.776 48.750 1.00 52.77 530 VAL B O 1
ATOM 8656 N N . LEU B 1 492 ? 9.090 -14.086 48.643 1.00 61.66 531 LEU B N 1
ATOM 8657 C CA . LEU B 1 492 ? 8.204 -13.193 47.909 1.00 71.61 531 LEU B CA 1
ATOM 8658 C C . LEU B 1 492 ? 8.896 -12.693 46.646 1.00 75.32 531 LEU B C 1
ATOM 8659 O O . LEU B 1 492 ? 9.890 -11.964 46.718 1.00 62.63 531 LEU B O 1
ATOM 8664 N N . ASN B 1 493 ? 8.359 -13.095 45.496 1.00 66.33 532 ASN B N 1
ATOM 8665 C CA . ASN B 1 493 ? 8.890 -12.696 44.204 1.00 57.08 532 ASN B CA 1
ATOM 8666 C C . ASN B 1 493 ? 10.399 -12.869 44.113 1.00 61.43 532 ASN B C 1
ATOM 8667 O O . ASN B 1 493 ? 11.113 -11.939 43.752 1.00 79.78 532 ASN B O 1
ATOM 8672 N N . GLY B 1 494 ? 10.878 -14.055 44.471 1.00 62.07 533 GLY B N 1
ATOM 8673 C CA . GLY B 1 494 ? 12.280 -14.391 44.307 1.00 73.45 533 GLY B CA 1
ATOM 8674 C C . GLY B 1 494 ? 13.191 -13.853 45.392 1.00 81.37 533 GLY B C 1
ATOM 8675 O O . GLY B 1 494 ? 14.413 -13.971 45.304 1.00 96.26 533 GLY B O 1
ATOM 8676 N N . ASN B 1 495 ? 12.596 -13.265 46.421 1.00 73.36 534 ASN B N 1
ATOM 8677 C CA . ASN B 1 495 ? 13.364 -12.731 47.534 1.00 73.45 534 ASN B CA 1
ATOM 8678 C C . ASN B 1 495 ? 13.079 -13.521 48.798 1.00 76.93 534 ASN B C 1
ATOM 8679 O O . ASN B 1 495 ? 12.008 -14.111 48.940 1.00 62.50 534 ASN B O 1
ATOM 8684 N N . GLU B 1 496 ? 14.020 -13.517 49.733 1.00 89.80 535 GLU B N 1
ATOM 8685 C CA . GLU B 1 496 ? 13.723 -14.094 51.029 1.00 76.26 535 GLU B CA 1
ATOM 8686 C C . GLU B 1 496 ? 13.185 -12.958 51.884 1.00 77.72 535 GLU B C 1
ATOM 8687 O O . GLU B 1 496 ? 13.928 -12.103 52.369 1.00 78.70 535 GLU B O 1
ATOM 8693 N N . ILE B 1 497 ? 11.875 -12.978 52.082 1.00 69.61 536 ILE B N 1
ATOM 8694 C CA . ILE B 1 497 ? 11.183 -11.906 52.779 1.00 65.68 536 ILE B CA 1
ATOM 8695 C C . ILE B 1 497 ? 11.311 -12.136 54.280 1.00 69.90 536 ILE B C 1
ATOM 8696 O O . ILE B 1 497 ? 11.507 -11.196 55.047 1.00 64.44 536 ILE B O 1
ATOM 8701 N N . GLY B 1 498 ? 11.232 -13.401 54.686 1.00 82.15 537 GLY B N 1
ATOM 8702 C CA . GLY B 1 498 ? 11.395 -13.778 56.078 1.00 76.33 537 GLY B CA 1
ATOM 8703 C C . GLY B 1 498 ? 11.704 -15.254 56.257 1.00 76.53 537 GLY B C 1
ATOM 8704 O O . GLY B 1 498 ? 11.498 -16.058 55.349 1.00 72.73 537 GLY B O 1
ATOM 8705 N N . GLY B 1 499 ? 12.200 -15.608 57.438 1.00 78.45 538 GLY B N 1
ATOM 8706 C CA . GLY B 1 499 ? 12.508 -16.989 57.761 1.00 76.70 538 GLY B CA 1
ATOM 8707 C C . GLY B 1 499 ? 12.556 -17.241 59.258 1.00 82.30 538 GLY B C 1
ATOM 8708 O O . GLY B 1 499 ? 12.648 -16.311 60.057 1.00 88.11 538 GLY B O 1
ATOM 8709 N N . GLY B 1 500 ? 12.488 -18.510 59.643 1.00 100.55 539 GLY B N 1
ATOM 8710 C CA . GLY B 1 500 ? 12.549 -18.891 61.042 1.00 93.89 539 GLY B CA 1
ATOM 8711 C C . GLY B 1 500 ? 12.484 -20.398 61.184 1.00 87.62 539 GLY B C 1
ATOM 8712 O O . GLY B 1 500 ? 12.556 -21.129 60.191 1.00 87.17 539 GLY B O 1
ATOM 8713 N N . SER B 1 501 ? 12.327 -20.869 62.415 1.00 74.21 540 SER B N 1
ATOM 8714 C CA . SER B 1 501 ? 12.239 -22.301 62.666 1.00 90.31 540 SER B CA 1
ATOM 8715 C C . SER B 1 501 ? 11.443 -22.570 63.930 1.00 84.24 540 SER B C 1
ATOM 8716 O O . SER B 1 501 ? 11.018 -21.639 64.612 1.00 74.50 540 SER B O 1
ATOM 8719 N N . ILE B 1 502 ? 11.233 -23.846 64.237 1.00 92.65 541 ILE B N 1
ATOM 8720 C CA . ILE B 1 502 ? 10.705 -24.220 65.535 1.00 66.61 541 ILE B CA 1
ATOM 8721 C C . ILE B 1 502 ? 11.920 -24.497 66.394 1.00 86.52 541 ILE B C 1
ATOM 8722 O O . ILE B 1 502 ? 12.620 -25.489 66.192 1.00 92.89 541 ILE B O 1
ATOM 8727 N N . ARG B 1 503 ? 12.178 -23.611 67.349 1.00 103.06 542 ARG B N 1
ATOM 8728 C CA . ARG B 1 503 ? 13.332 -23.763 68.219 1.00 111.68 542 ARG B CA 1
ATOM 8729 C C . ARG B 1 503 ? 13.064 -25.002 69.073 1.00 112.17 542 ARG B C 1
ATOM 8730 O O . ARG B 1 503 ? 11.912 -25.301 69.389 1.00 109.07 542 ARG B O 1
ATOM 8738 N N . ILE B 1 504 ? 14.108 -25.746 69.420 1.00 105.00 543 ILE B N 1
ATOM 8739 C CA . ILE B 1 504 ? 13.912 -27.016 70.118 1.00 102.88 543 ILE B CA 1
ATOM 8740 C C . ILE B 1 504 ? 13.976 -26.901 71.648 1.00 118.29 543 ILE B C 1
ATOM 8741 O O . ILE B 1 504 ? 14.843 -26.219 72.196 1.00 117.02 543 ILE B O 1
ATOM 8746 N N . HIS B 1 505 ? 13.038 -27.564 72.323 1.00 111.46 544 HIS B N 1
ATOM 8747 C CA . HIS B 1 505 ? 12.982 -27.590 73.782 1.00 90.37 544 HIS B CA 1
ATOM 8748 C C . HIS B 1 505 ? 13.646 -28.845 74.328 1.00 88.90 544 HIS B C 1
ATOM 8749 O O . HIS B 1 505 ? 14.209 -29.624 73.566 1.00 95.62 544 HIS B O 1
ATOM 8756 N N . ASN B 1 506 ? 13.554 -29.051 75.640 1.00 96.48 545 ASN B N 1
ATOM 8757 C CA . ASN B 1 506 ? 14.105 -30.261 76.269 1.00 116.03 545 ASN B CA 1
ATOM 8758 C C . ASN B 1 506 ? 15.623 -30.502 76.098 1.00 104.30 545 ASN B C 1
ATOM 8759 O O . ASN B 1 506 ? 16.067 -31.220 75.200 1.00 91.38 545 ASN B O 1
ATOM 8764 N N . ALA B 1 507 ? 16.413 -29.847 76.946 1.00 102.93 546 ALA B N 1
ATOM 8765 C CA . ALA B 1 507 ? 17.869 -29.762 76.791 1.00 94.17 546 ALA B CA 1
ATOM 8766 C C . ALA B 1 507 ? 18.566 -31.092 76.518 1.00 100.18 546 ALA B C 1
ATOM 8767 O O . ALA B 1 507 ? 19.695 -31.098 76.037 1.00 94.67 546 ALA B O 1
ATOM 8769 N N . GLU B 1 508 ? 17.909 -32.203 76.844 1.00 125.58 547 GLU B N 1
ATOM 8770 C CA . GLU B 1 508 ? 18.409 -33.534 76.509 1.00 128.05 547 GLU B CA 1
ATOM 8771 C C . GLU B 1 508 ? 18.858 -33.619 75.046 1.00 124.54 547 GLU B C 1
ATOM 8772 O O . GLU B 1 508 ? 19.961 -34.081 74.746 1.00 116.89 547 GLU B O 1
ATOM 8778 N N . LEU B 1 509 ? 18.000 -33.151 74.144 1.00 115.07 548 LEU B N 1
ATOM 8779 C CA . LEU B 1 509 ? 18.270 -33.198 72.711 1.00 96.08 548 LEU B CA 1
ATOM 8780 C C . LEU B 1 509 ? 19.358 -32.199 72.332 1.00 93.85 548 LEU B C 1
ATOM 8781 O O . LEU B 1 509 ? 20.262 -32.509 71.559 1.00 99.43 548 LEU B O 1
ATOM 8786 N N . GLN B 1 510 ? 19.256 -31.001 72.897 1.00 97.89 549 GLN B N 1
ATOM 8787 C CA . GLN B 1 510 ? 20.170 -29.900 72.620 1.00 96.12 549 GLN B CA 1
ATOM 8788 C C . GLN B 1 510 ? 21.616 -30.255 72.930 1.00 104.70 549 GLN B C 1
ATOM 8789 O O . GLN B 1 510 ? 22.545 -29.915 72.175 1.00 109.45 549 GLN B O 1
ATOM 8795 N N . ARG B 1 511 ? 21.782 -30.947 74.053 1.00 108.36 550 ARG B N 1
ATOM 8796 C CA . ARG B 1 511 ? 23.087 -31.244 74.621 1.00 122.89 550 ARG B CA 1
ATOM 8797 C C . ARG B 1 511 ? 24.033 -31.846 73.598 1.00 125.61 550 ARG B C 1
ATOM 8798 O O . ARG B 1 511 ? 25.121 -31.319 73.369 1.00 119.96 550 ARG B O 1
ATOM 8806 N N . TYR B 1 512 ? 23.616 -32.937 72.967 1.00 123.61 551 TYR B N 1
ATOM 8807 C CA . TYR B 1 512 ? 24.528 -33.641 72.079 1.00 127.59 551 TYR B CA 1
ATOM 8808 C C . TYR B 1 512 ? 24.702 -32.980 70.719 1.00 133.66 551 TYR B C 1
ATOM 8809 O O . TYR B 1 512 ? 25.710 -33.199 70.056 1.00 144.96 551 TYR B O 1
ATOM 8818 N N . ILE B 1 513 ? 23.728 -32.182 70.295 1.00 123.97 552 ILE B N 1
ATOM 8819 C CA . ILE B 1 513 ? 23.890 -31.432 69.056 1.00 107.56 552 ILE B CA 1
ATOM 8820 C C . ILE B 1 513 ? 24.995 -30.407 69.260 1.00 112.48 552 ILE B C 1
ATOM 8821 O O . ILE B 1 513 ? 25.910 -30.275 68.429 1.00 117.78 552 ILE B O 1
ATOM 8826 N N . LEU B 1 514 ? 24.934 -29.712 70.392 1.00 112.22 553 LEU B N 1
ATOM 8827 C CA . LEU B 1 514 ? 26.022 -28.811 70.757 1.00 121.11 553 LEU B CA 1
ATOM 8828 C C . LEU B 1 514 ? 27.327 -29.565 71.036 1.00 133.47 553 LEU B C 1
ATOM 8829 O O . LEU B 1 514 ? 28.409 -29.015 70.851 1.00 143.44 553 LEU B O 1
ATOM 8834 N N . ALA B 1 515 ? 27.226 -30.825 71.453 1.00 130.36 554 ALA B N 1
ATOM 8835 C CA . ALA B 1 515 ? 28.413 -31.645 71.719 1.00 129.32 554 ALA B CA 1
ATOM 8836 C C . ALA B 1 515 ? 29.164 -32.042 70.445 1.00 134.31 554 ALA B C 1
ATOM 8837 O O . ALA B 1 515 ? 30.390 -31.937 70.389 1.00 135.91 554 ALA B O 1
ATOM 8839 N N . THR B 1 516 ? 28.432 -32.504 69.433 1.00 133.06 555 THR B N 1
ATOM 8840 C CA . THR B 1 516 ? 29.034 -32.804 68.138 1.00 122.19 555 THR B CA 1
ATOM 8841 C C . THR B 1 516 ? 29.549 -31.529 67.502 1.00 113.82 555 THR B C 1
ATOM 8842 O O . THR B 1 516 ? 30.625 -31.524 66.909 1.00 116.80 555 THR B O 1
ATOM 8846 N N . LEU B 1 517 ? 28.778 -30.449 67.613 1.00 109.72 556 LEU B N 1
ATOM 8847 C CA . LEU B 1 517 ? 29.204 -29.182 67.023 1.00 124.74 556 LEU B CA 1
ATOM 8848 C C . LEU B 1 517 ? 30.515 -28.659 67.625 1.00 131.11 556 LEU B C 1
ATOM 8849 O O . LEU B 1 517 ? 31.504 -28.528 66.906 1.00 140.08 556 LEU B O 1
ATOM 8854 N N . LEU B 1 518 ? 30.526 -28.402 68.934 1.00 131.76 557 LEU B N 1
ATOM 8855 C CA . LEU B 1 518 ? 31.748 -28.030 69.660 1.00 144.89 557 LEU B CA 1
ATOM 8856 C C . LEU B 1 518 ? 31.479 -27.777 71.143 1.00 174.92 557 LEU B C 1
ATOM 8857 O O . LEU B 1 518 ? 30.355 -27.481 71.540 1.00 171.20 557 LEU B O 1
ATOM 8862 N N . LYS B 1 519 ? 32.533 -27.833 71.951 1.00 195.25 558 LYS B N 1
ATOM 8863 C CA . LYS B 1 519 ? 32.397 -27.708 73.400 1.00 200.86 558 LYS B CA 1
ATOM 8864 C C . LYS B 1 519 ? 33.200 -26.524 73.924 1.00 208.28 558 LYS B C 1
ATOM 8865 O O . LYS B 1 519 ? 34.036 -25.975 73.203 1.00 209.31 558 LYS B O 1
ATOM 8871 N N . GLU B 1 520 ? 32.910 -26.139 75.169 1.00 207.19 559 GLU B N 1
ATOM 8872 C CA . GLU B 1 520 ? 33.342 -24.873 75.780 1.00 204.12 559 GLU B CA 1
ATOM 8873 C C . GLU B 1 520 ? 32.483 -23.726 75.245 1.00 192.59 559 GLU B C 1
ATOM 8874 O O . GLU B 1 520 ? 32.612 -22.577 75.668 1.00 182.70 559 GLU B O 1
ATOM 8880 N N . ASP B 1 521 ? 31.605 -24.070 74.305 1.00 195.02 560 ASP B N 1
ATOM 8881 C CA . ASP B 1 521 ? 30.517 -23.208 73.863 1.00 199.92 560 ASP B CA 1
ATOM 8882 C C . ASP B 1 521 ? 29.479 -23.237 74.980 1.00 200.14 560 ASP B C 1
ATOM 8883 O O . ASP B 1 521 ? 28.580 -22.389 75.057 1.00 187.59 560 ASP B O 1
ATOM 8888 N N . VAL B 1 522 ? 29.628 -24.235 75.850 1.00 197.31 561 VAL B N 1
ATOM 8889 C CA . VAL B 1 522 ? 28.798 -24.385 77.034 1.00 180.27 561 VAL B CA 1
ATOM 8890 C C . VAL B 1 522 ? 28.968 -23.182 77.954 1.00 183.68 561 VAL B C 1
ATOM 8891 O O . VAL B 1 522 ? 28.071 -22.866 78.726 1.00 190.84 561 VAL B O 1
ATOM 8895 N N . LYS B 1 523 ? 30.121 -22.517 77.871 1.00 194.58 562 LYS B N 1
ATOM 8896 C CA . LYS B 1 523 ? 30.333 -21.254 78.576 1.00 210.57 562 LYS B CA 1
ATOM 8897 C C . LYS B 1 523 ? 29.204 -20.293 78.239 1.00 206.91 562 LYS B C 1
ATOM 8898 O O . LYS B 1 523 ? 28.519 -19.771 79.119 1.00 202.00 562 LYS B O 1
ATOM 8904 N N . MET B 1 524 ? 29.028 -20.072 76.942 1.00 198.78 563 MET B N 1
ATOM 8905 C CA . MET B 1 524 ? 28.017 -19.162 76.433 1.00 191.19 563 MET B CA 1
ATOM 8906 C C . MET B 1 524 ? 26.607 -19.681 76.688 1.00 193.92 563 MET B C 1
ATOM 8907 O O . MET B 1 524 ? 25.780 -18.990 77.285 1.00 188.16 563 MET B O 1
ATOM 8912 N N . LEU B 1 525 ? 26.341 -20.906 76.241 1.00 190.55 564 LEU B N 1
ATOM 8913 C CA . LEU B 1 525 ? 24.964 -21.394 76.149 1.00 185.01 564 LEU B CA 1
ATOM 8914 C C . LEU B 1 525 ? 24.421 -22.234 77.317 1.00 181.98 564 LEU B C 1
ATOM 8915 O O . LEU B 1 525 ? 23.282 -22.707 77.257 1.00 171.20 564 LEU B O 1
ATOM 8920 N N . SER B 1 526 ? 25.208 -22.424 78.374 1.00 186.71 565 SER B N 1
ATOM 8921 C CA . SER B 1 526 ? 24.692 -23.149 79.534 1.00 163.35 565 SER B CA 1
ATOM 8922 C C . SER B 1 526 ? 23.605 -22.337 80.227 1.00 149.06 565 SER B C 1
ATOM 8923 O O . SER B 1 526 ? 22.729 -22.904 80.876 1.00 149.81 565 SER B O 1
ATOM 8926 N N . HIS B 1 527 ? 23.661 -21.014 80.079 1.00 143.06 566 HIS B N 1
ATOM 8927 C CA . HIS B 1 527 ? 22.631 -20.143 80.639 1.00 138.69 566 HIS B CA 1
ATOM 8928 C C . HIS B 1 527 ? 21.306 -20.370 79.914 1.00 119.74 566 HIS B C 1
ATOM 8929 O O . HIS B 1 527 ? 20.231 -20.194 80.486 1.00 97.60 566 HIS B O 1
ATOM 8936 N N . LEU B 1 528 ? 21.400 -20.743 78.642 1.00 119.79 567 LEU B N 1
ATOM 8937 C CA . LEU B 1 528 ? 20.228 -21.053 77.833 1.00 118.78 567 LEU B CA 1
ATOM 8938 C C . LEU B 1 528 ? 19.690 -22.469 78.064 1.00 114.35 567 LEU B C 1
ATOM 8939 O O . LEU B 1 528 ? 18.484 -22.665 78.263 1.00 115.41 567 LEU B O 1
ATOM 8944 N N . LEU B 1 529 ? 20.584 -23.456 78.048 1.00 119.96 568 LEU B N 1
ATOM 8945 C CA . LEU B 1 529 ? 20.172 -24.843 78.251 1.00 115.59 568 LEU B CA 1
ATOM 8946 C C . LEU B 1 529 ? 19.657 -25.033 79.682 1.00 125.50 568 LEU B C 1
ATOM 8947 O O . LEU B 1 529 ? 18.854 -25.934 79.957 1.00 123.71 568 LEU B O 1
ATOM 8952 N N . GLN B 1 530 ? 20.116 -24.168 80.585 1.00 128.37 569 GLN B N 1
ATOM 8953 C CA . GLN B 1 530 ? 19.573 -24.105 81.938 1.00 112.42 569 GLN B CA 1
ATOM 8954 C C . GLN B 1 530 ? 18.084 -23.800 81.856 1.00 96.36 569 GLN B C 1
ATOM 8955 O O . GLN B 1 530 ? 17.268 -24.466 82.489 1.00 93.19 569 GLN B O 1
ATOM 8961 N N . ALA B 1 531 ? 17.739 -22.792 81.059 1.00 105.38 570 ALA B N 1
ATOM 8962 C CA . ALA B 1 531 ? 16.346 -22.415 80.842 1.00 96.10 570 ALA B CA 1
ATOM 8963 C C . ALA B 1 531 ? 15.603 -23.517 80.096 1.00 88.27 570 ALA B C 1
ATOM 8964 O O . ALA B 1 531 ? 14.376 -23.591 80.135 1.00 81.76 570 ALA B O 1
ATOM 8966 N N . LEU B 1 532 ? 16.349 -24.369 79.405 1.00 91.66 571 LEU B N 1
ATOM 8967 C CA . LEU B 1 532 ? 15.744 -25.538 78.784 1.00 95.92 571 LEU B CA 1
ATOM 8968 C C . LEU B 1 532 ? 15.361 -26.593 79.824 1.00 116.80 571 LEU B C 1
ATOM 8969 O O . LEU B 1 532 ? 14.368 -27.304 79.661 1.00 113.10 571 LEU B O 1
ATOM 8974 N N . ASP B 1 533 ? 16.150 -26.690 80.893 1.00 122.55 572 ASP B N 1
ATOM 8975 C CA . ASP B 1 533 ? 15.871 -27.656 81.960 1.00 106.78 572 ASP B CA 1
ATOM 8976 C C . ASP B 1 533 ? 14.945 -27.109 83.049 1.00 91.98 572 ASP B C 1
ATOM 8977 O O . ASP B 1 533 ? 14.638 -27.800 84.017 1.00 101.58 572 ASP B O 1
ATOM 8982 N N . TYR B 1 534 ? 14.517 -25.862 82.886 1.00 90.11 573 TYR B N 1
ATOM 8983 C CA . TYR B 1 534 ? 13.592 -25.210 83.818 1.00 92.48 573 TYR B CA 1
ATOM 8984 C C . TYR B 1 534 ? 12.124 -25.310 83.411 1.00 93.86 573 TYR B C 1
ATOM 8985 O O . TYR B 1 534 ? 11.270 -24.606 83.953 1.00 83.30 573 TYR B O 1
ATOM 8994 N N . GLY B 1 535 ? 11.854 -26.180 82.440 1.00 98.99 574 GLY B N 1
ATOM 8995 C CA . GLY B 1 535 ? 10.518 -26.363 81.894 1.00 99.56 574 GLY B CA 1
ATOM 8996 C C . GLY B 1 535 ? 10.088 -25.380 80.821 1.00 92.28 574 GLY B C 1
ATOM 8997 O O . GLY B 1 535 ? 9.008 -24.790 80.883 1.00 63.41 574 GLY B O 1
ATOM 8998 N N . ALA B 1 536 ? 10.964 -25.201 79.838 1.00 104.20 575 ALA B N 1
ATOM 8999 C CA . ALA B 1 536 ? 10.642 -24.471 78.619 1.00 86.20 575 ALA B CA 1
ATOM 9000 C C . ALA B 1 536 ? 9.563 -25.211 77.833 1.00 75.50 575 ALA B C 1
ATOM 9001 O O . ALA B 1 536 ? 9.669 -26.413 77.618 1.00 82.40 575 ALA B O 1
ATOM 9003 N N . PRO B 1 537 ? 8.516 -24.493 77.406 1.00 72.73 576 PRO B N 1
ATOM 9004 C CA . PRO B 1 537 ? 7.444 -25.082 76.600 1.00 65.47 576 PRO B CA 1
ATOM 9005 C C . PRO B 1 537 ? 7.905 -25.290 75.163 1.00 85.18 576 PRO B C 1
ATOM 9006 O O . PRO B 1 537 ? 8.925 -24.724 74.765 1.00 81.62 576 PRO B O 1
ATOM 9010 N N . PRO B 1 538 ? 7.175 -26.105 74.389 1.00 95.82 577 PRO B N 1
ATOM 9011 C CA . PRO B 1 538 ? 7.465 -26.133 72.953 1.00 81.83 577 PRO B CA 1
ATOM 9012 C C . PRO B 1 538 ? 7.176 -24.761 72.350 1.00 79.70 577 PRO B C 1
ATOM 9013 O O . PRO B 1 538 ? 6.115 -24.183 72.589 1.00 83.91 577 PRO B O 1
ATOM 9017 N N . HIS B 1 539 ? 8.115 -24.236 71.577 1.00 80.30 578 HIS B N 1
ATOM 9018 C CA . HIS B 1 539 ? 7.973 -22.884 71.056 1.00 86.80 578 HIS B CA 1
ATOM 9019 C C . HIS B 1 539 ? 8.613 -22.725 69.680 1.00 89.24 578 HIS B C 1
ATOM 9020 O O . HIS B 1 539 ? 9.646 -23.332 69.387 1.00 87.58 578 HIS B O 1
ATOM 9027 N N . GLY B 1 540 ? 8.000 -21.898 68.839 1.00 78.03 579 GLY B N 1
ATOM 9028 C CA . GLY B 1 540 ? 8.574 -21.598 67.541 1.00 87.80 579 GLY B CA 1
ATOM 9029 C C . GLY B 1 540 ? 8.152 -20.242 67.009 1.00 87.07 579 GLY B C 1
ATOM 9030 O O . GLY B 1 540 ? 7.081 -19.736 67.341 1.00 84.74 579 GLY B O 1
ATOM 9031 N N . GLY B 1 541 ? 8.991 -19.662 66.159 1.00 75.21 580 GLY B N 1
ATOM 9032 C CA . GLY B 1 541 ? 8.723 -18.344 65.627 1.00 65.02 580 GLY B CA 1
ATOM 9033 C C . GLY B 1 541 ? 9.460 -18.063 64.336 1.00 80.16 580 GLY B C 1
ATOM 9034 O O . GLY B 1 541 ? 10.173 -18.920 63.812 1.00 89.25 580 GLY B O 1
ATOM 9035 N N . ILE B 1 542 ? 9.294 -16.844 63.833 1.00 79.23 581 ILE B N 1
ATOM 9036 C CA . ILE B 1 542 ? 9.833 -16.463 62.539 1.00 68.66 581 ILE B CA 1
ATOM 9037 C C . ILE B 1 542 ? 10.317 -15.019 62.572 1.00 67.94 581 ILE B C 1
ATOM 9038 O O . ILE B 1 542 ? 9.784 -14.194 63.311 1.00 72.10 581 ILE B O 1
ATOM 9043 N N . ALA B 1 543 ? 11.350 -14.726 61.791 1.00 73.87 582 ALA B N 1
ATOM 9044 C CA . ALA B 1 543 ? 11.804 -13.356 61.601 1.00 72.94 582 ALA B CA 1
ATOM 9045 C C . ALA B 1 543 ? 11.332 -12.842 60.241 1.00 64.95 582 ALA B C 1
ATOM 9046 O O . ALA B 1 543 ? 11.221 -13.605 59.286 1.00 75.83 582 ALA B O 1
ATOM 9048 N N . LEU B 1 544 ? 11.031 -11.553 60.160 1.00 58.17 583 LEU B N 1
ATOM 9049 C CA . LEU B 1 544 ? 10.553 -10.964 58.921 1.00 54.36 583 LEU B CA 1
ATOM 9050 C C . LEU B 1 544 ? 11.410 -9.754 58.597 1.00 60.21 583 LEU B C 1
ATOM 9051 O O . LEU B 1 544 ? 11.388 -8.778 59.340 1.00 55.95 583 LEU B O 1
ATOM 9056 N N . GLY B 1 545 ? 12.180 -9.815 57.510 1.00 73.63 584 GLY B N 1
ATOM 9057 C CA . GLY B 1 545 ? 12.988 -8.672 57.121 1.00 68.74 584 GLY B CA 1
ATOM 9058 C C . GLY B 1 545 ? 12.076 -7.536 56.702 1.00 75.19 584 GLY B C 1
ATOM 9059 O O . GLY B 1 545 ? 11.328 -7.647 55.728 1.00 64.82 584 GLY B O 1
ATOM 9060 N N . LEU B 1 546 ? 12.155 -6.426 57.426 1.00 95.60 585 LEU B N 1
ATOM 9061 C CA . LEU B 1 546 ? 11.203 -5.337 57.234 1.00 89.55 585 LEU B CA 1
ATOM 9062 C C . LEU B 1 546 ? 11.558 -4.464 56.041 1.00 84.16 585 LEU B C 1
ATOM 9063 O O . LEU B 1 546 ? 10.709 -4.188 55.198 1.00 79.64 585 LEU B O 1
ATOM 9068 N N . ASP B 1 547 ? 12.824 -4.057 55.975 1.00 92.80 586 ASP B N 1
ATOM 9069 C CA . ASP B 1 547 ? 13.323 -3.183 54.917 1.00 89.91 586 ASP B CA 1
ATOM 9070 C C . ASP B 1 547 ? 13.180 -3.878 53.570 1.00 83.97 586 ASP B C 1
ATOM 9071 O O . ASP B 1 547 ? 12.910 -3.245 52.542 1.00 76.96 586 ASP B O 1
ATOM 9076 N N . ARG B 1 548 ? 13.301 -5.199 53.603 1.00 81.34 587 ARG B N 1
ATOM 9077 C CA . ARG B 1 548 ? 13.223 -6.005 52.402 1.00 82.30 587 ARG B CA 1
ATOM 9078 C C . ARG B 1 548 ? 11.786 -6.017 51.911 1.00 77.28 587 ARG B C 1
ATOM 9079 O O . ARG B 1 548 ? 11.511 -5.560 50.808 1.00 79.15 587 ARG B O 1
ATOM 9087 N N . LEU B 1 549 ? 10.878 -6.552 52.723 1.00 80.95 588 LEU B N 1
ATOM 9088 C CA . LEU B 1 549 ? 9.456 -6.572 52.379 1.00 78.06 588 LEU B CA 1
ATOM 9089 C C . LEU B 1 549 ? 8.931 -5.199 51.938 1.00 82.00 588 LEU B C 1
ATOM 9090 O O . LEU B 1 549 ? 8.241 -5.094 50.925 1.00 84.33 588 LEU B O 1
ATOM 9095 N N . ILE B 1 550 ? 9.260 -4.148 52.684 1.00 77.69 589 ILE B N 1
ATOM 9096 C CA . ILE B 1 550 ? 8.763 -2.819 52.335 1.00 68.14 589 ILE B CA 1
ATOM 9097 C C . ILE B 1 550 ? 9.343 -2.353 50.999 1.00 77.33 589 ILE B C 1
ATOM 9098 O O . ILE B 1 550 ? 8.630 -1.759 50.188 1.00 81.03 589 ILE B O 1
ATOM 9103 N N . CYS B 1 551 ? 10.622 -2.644 50.756 1.00 80.58 590 CYS B N 1
ATOM 9104 C CA . CYS B 1 551 ? 11.224 -2.315 49.464 1.00 82.46 590 CYS B CA 1
ATOM 9105 C C . CYS B 1 551 ? 10.469 -3.022 48.339 1.00 84.52 590 CYS B C 1
ATOM 9106 O O . CYS B 1 551 ? 10.053 -2.397 47.362 1.00 82.12 590 CYS B O 1
ATOM 9109 N N . LEU B 1 552 ? 10.287 -4.328 48.509 1.00 98.31 591 LEU B N 1
ATOM 9110 C CA . LEU B 1 552 ? 9.601 -5.181 47.543 1.00 87.03 591 LEU B CA 1
ATOM 9111 C C . LEU B 1 552 ? 8.191 -4.683 47.241 1.00 77.45 591 LEU B C 1
ATOM 9112 O O . LEU B 1 552 ? 7.740 -4.743 46.100 1.00 73.00 591 LEU B O 1
ATOM 9117 N N . VAL B 1 553 ? 7.490 -4.193 48.261 1.00 84.41 592 VAL B N 1
ATOM 9118 C CA . VAL B 1 553 ? 6.114 -3.743 48.062 1.00 85.50 592 VAL B CA 1
ATOM 9119 C C . VAL B 1 553 ? 6.037 -2.345 47.439 1.00 92.01 592 VAL B C 1
ATOM 9120 O O . VAL B 1 553 ? 5.142 -2.068 46.645 1.00 93.45 592 VAL B O 1
ATOM 9124 N N . THR B 1 554 ? 6.985 -1.474 47.776 1.00 88.94 593 THR B N 1
ATOM 9125 C CA . THR B 1 554 ? 7.004 -0.137 47.186 1.00 82.07 593 THR B CA 1
ATOM 9126 C C . THR B 1 554 ? 7.595 -0.134 45.776 1.00 86.41 593 THR B C 1
ATOM 9127 O O . THR B 1 554 ? 7.467 0.848 45.046 1.00 92.42 593 THR B O 1
ATOM 9131 N N . GLY B 1 555 ? 8.250 -1.228 45.400 1.00 86.11 594 GLY B N 1
ATOM 9132 C CA . GLY B 1 555 ? 8.829 -1.340 44.073 1.00 77.87 594 GLY B CA 1
ATOM 9133 C C . GLY B 1 555 ? 10.083 -0.505 43.910 1.00 71.80 594 GLY B C 1
ATOM 9134 O O . GLY B 1 555 ? 10.488 -0.185 42.794 1.00 73.10 594 GLY B O 1
ATOM 9135 N N . SER B 1 556 ? 10.702 -0.153 45.030 1.00 73.88 595 SER B N 1
ATOM 9136 C CA . SER B 1 556 ? 11.924 0.639 45.011 1.00 81.12 595 SER B CA 1
ATOM 9137 C C . SER B 1 556 ? 13.105 -0.136 44.435 1.00 85.45 595 SER B C 1
ATOM 9138 O O . SER B 1 556 ? 13.165 -1.359 44.551 1.00 98.89 595 SER B O 1
ATOM 9141 N N . PRO B 1 557 ? 14.045 0.579 43.799 1.00 77.71 596 PRO B N 1
ATOM 9142 C CA . PRO B 1 557 ? 15.276 -0.010 43.265 1.00 83.59 596 PRO B CA 1
ATOM 9143 C C . PRO B 1 557 ? 16.143 -0.631 44.356 1.00 96.47 596 PRO B C 1
ATOM 9144 O O . PRO B 1 557 ? 16.657 -1.736 44.180 1.00 94.59 596 PRO B O 1
ATOM 9148 N N . SER B 1 558 ? 16.302 0.082 45.467 1.00 101.95 597 SER B N 1
ATOM 9149 C CA . SER B 1 558 ? 17.113 -0.398 46.580 1.00 111.70 597 SER B CA 1
ATOM 9150 C C . SER B 1 558 ? 16.384 -0.200 47.899 1.00 94.31 597 SER B C 1
ATOM 9151 O O . SER B 1 558 ? 15.474 0.627 47.993 1.00 83.37 597 SER B O 1
ATOM 9154 N N . ILE B 1 559 ? 16.798 -0.946 48.922 1.00 82.06 598 ILE B N 1
ATOM 9155 C CA . ILE B 1 559 ? 16.162 -0.849 50.231 1.00 84.50 598 ILE B CA 1
ATOM 9156 C C . ILE B 1 559 ? 16.503 0.471 50.915 1.00 86.77 598 ILE B C 1
ATOM 9157 O O . ILE B 1 559 ? 15.982 0.780 51.983 1.00 95.14 598 ILE B O 1
ATOM 9162 N N . ARG B 1 560 ? 17.384 1.249 50.301 1.00 74.72 599 ARG B N 1
ATOM 9163 C CA . ARG B 1 560 ? 17.753 2.542 50.856 1.00 72.12 599 ARG B CA 1
ATOM 9164 C C . ARG B 1 560 ? 16.697 3.595 50.519 1.00 63.72 599 ARG B C 1
ATOM 9165 O O . ARG B 1 560 ? 16.758 4.726 50.999 1.00 64.99 599 ARG B O 1
ATOM 9173 N N . ASP B 1 561 ? 15.734 3.228 49.681 1.00 63.10 600 ASP B N 1
ATOM 9174 C CA . ASP B 1 561 ? 14.653 4.149 49.348 1.00 78.27 600 ASP B CA 1
ATOM 9175 C C . ASP B 1 561 ? 13.477 3.992 50.304 1.00 64.21 600 ASP B C 1
ATOM 9176 O O . ASP B 1 561 ? 12.577 4.830 50.346 1.00 60.97 600 ASP B O 1
ATOM 9181 N N . VAL B 1 562 ? 13.484 2.900 51.057 1.00 58.73 601 VAL B N 1
ATOM 9182 C CA . VAL B 1 562 ? 12.486 2.671 52.103 1.00 72.55 601 VAL B CA 1
ATOM 9183 C C . VAL B 1 562 ? 12.974 3.003 53.528 1.00 67.69 601 VAL B C 1
ATOM 9184 O O . VAL B 1 562 ? 12.287 2.727 54.514 1.00 55.50 601 VAL B O 1
ATOM 9188 N N . ILE B 1 563 ? 14.179 3.554 53.621 1.00 58.61 602 ILE B N 1
ATOM 9189 C CA . ILE B 1 563 ? 14.768 3.945 54.898 1.00 48.91 602 ILE B CA 1
ATOM 9190 C C . ILE B 1 563 ? 14.923 5.462 55.007 1.00 61.91 602 ILE B C 1
ATOM 9191 O O . ILE B 1 563 ? 15.356 6.116 54.063 1.00 66.39 602 ILE B O 1
ATOM 9196 N N . ALA B 1 564 ? 14.566 6.015 56.163 1.00 70.34 603 ALA B N 1
ATOM 9197 C CA . ALA B 1 564 ? 14.668 7.452 56.411 1.00 68.29 603 ALA B CA 1
ATOM 9198 C C . ALA B 1 564 ? 16.047 8.038 56.098 1.00 65.13 603 ALA B C 1
ATOM 9199 O O . ALA B 1 564 ? 16.182 8.868 55.204 1.00 59.02 603 ALA B O 1
ATOM 9201 N N . PHE B 1 565 ? 17.062 7.613 56.843 1.00 65.69 604 PHE B N 1
ATOM 9202 C CA . PHE B 1 565 ? 18.419 8.108 56.630 1.00 68.80 604 PHE B CA 1
ATOM 9203 C C . PHE B 1 565 ? 19.420 6.975 56.430 1.00 78.88 604 PHE B C 1
ATOM 9204 O O . PHE B 1 565 ? 20.282 6.754 57.279 1.00 84.74 604 PHE B O 1
ATOM 9212 N N . PRO B 1 566 ? 19.332 6.272 55.290 1.00 81.70 605 PRO B N 1
ATOM 9213 C CA . PRO B 1 566 ? 20.162 5.080 55.076 1.00 76.74 605 PRO B CA 1
ATOM 9214 C C . PRO B 1 566 ? 21.642 5.404 54.943 1.00 73.05 605 PRO B C 1
ATOM 9215 O O . PRO B 1 566 ? 22.037 6.570 54.945 1.00 86.86 605 PRO B O 1
ATOM 9219 N N . LYS B 1 567 ? 22.455 4.364 54.820 1.00 54.97 606 LYS B N 1
ATOM 9220 C CA . LYS B 1 567 ? 23.893 4.539 54.717 1.00 77.61 606 LYS B CA 1
ATOM 9221 C C . LYS B 1 567 ? 24.381 3.722 53.548 1.00 86.24 606 LYS B C 1
ATOM 9222 O O . LYS B 1 567 ? 24.219 2.506 53.529 1.00 102.38 606 LYS B O 1
ATOM 9228 N N . SER B 1 568 ? 24.975 4.389 52.568 1.00 87.15 607 SER B N 1
ATOM 9229 C CA . SER B 1 568 ? 25.381 3.720 51.345 1.00 102.36 607 SER B CA 1
ATOM 9230 C C . SER B 1 568 ? 26.820 3.253 51.434 1.00 119.98 607 SER B C 1
ATOM 9231 O O . SER B 1 568 ? 27.685 3.982 51.918 1.00 118.83 607 SER B O 1
ATOM 9234 N N . PHE B 1 569 ? 27.072 2.036 50.961 1.00 136.50 608 PHE B N 1
ATOM 9235 C CA . PHE B 1 569 ? 28.442 1.579 50.771 1.00 141.57 608 PHE B CA 1
ATOM 9236 C C . PHE B 1 569 ? 29.310 1.569 52.044 1.00 133.46 608 PHE B C 1
ATOM 9237 O O . PHE B 1 569 ? 30.087 2.494 52.290 1.00 118.87 608 PHE B O 1
ATOM 9245 N N . ARG B 1 570 ? 29.110 0.556 52.884 1.00 137.72 609 ARG B N 1
ATOM 9246 C CA . ARG B 1 570 ? 29.914 0.376 54.093 1.00 132.20 609 ARG B CA 1
ATOM 9247 C C . ARG B 1 570 ? 29.744 1.552 55.039 1.00 119.33 609 ARG B C 1
ATOM 9248 O O . ARG B 1 570 ? 30.645 2.380 55.190 1.00 122.02 609 ARG B O 1
ATOM 9256 N N . GLY B 1 571 ? 28.564 1.631 55.648 1.00 120.68 610 GLY B N 1
ATOM 9257 C CA . GLY B 1 571 ? 28.236 2.718 56.549 1.00 122.78 610 GLY B CA 1
ATOM 9258 C C . GLY B 1 571 ? 28.350 4.037 55.818 1.00 119.73 610 GLY B C 1
ATOM 9259 O O . GLY B 1 571 ? 27.737 4.224 54.765 1.00 112.16 610 GLY B O 1
ATOM 9260 N N . HIS B 1 572 ? 29.152 4.940 56.373 1.00 109.14 611 HIS B N 1
ATOM 9261 C CA . HIS B 1 572 ? 29.439 6.224 55.745 1.00 99.19 611 HIS B CA 1
ATOM 9262 C C . HIS B 1 572 ? 28.188 6.956 55.278 1.00 88.77 611 HIS B C 1
ATOM 9263 O O . HIS B 1 572 ? 27.930 7.056 54.082 1.00 94.42 611 HIS B O 1
ATOM 9270 N N . ASP B 1 573 ? 27.395 7.431 56.230 1.00 91.90 612 ASP B N 1
ATOM 9271 C CA . ASP B 1 573 ? 26.262 8.278 55.905 1.00 93.58 612 ASP B CA 1
ATOM 9272 C C . ASP B 1 573 ? 26.843 9.466 55.157 1.00 95.34 612 ASP B C 1
ATOM 9273 O O . ASP B 1 573 ? 27.800 10.085 55.615 1.00 98.24 612 ASP B O 1
ATOM 9278 N N . LEU B 1 574 ? 26.290 9.759 53.987 1.00 96.23 613 LEU B N 1
ATOM 9279 C CA . LEU B 1 574 ? 26.852 10.794 53.128 1.00 96.06 613 LEU B CA 1
ATOM 9280 C C . LEU B 1 574 ? 26.438 12.189 53.580 1.00 93.15 613 LEU B C 1
ATOM 9281 O O . LEU B 1 574 ? 27.031 13.182 53.164 1.00 95.05 613 LEU B O 1
ATOM 9286 N N . MET B 1 575 ? 25.421 12.250 54.435 1.00 97.26 614 MET B N 1
ATOM 9287 C CA . MET B 1 575 ? 24.877 13.518 54.914 1.00 102.02 614 MET B CA 1
ATOM 9288 C C . MET B 1 575 ? 25.719 14.133 56.023 1.00 90.82 614 MET B C 1
ATOM 9289 O O . MET B 1 575 ? 25.967 15.340 56.035 1.00 100.28 614 MET B O 1
ATOM 9294 N N . SER B 1 576 ? 26.140 13.302 56.965 1.00 75.98 615 SER B N 1
ATOM 9295 C CA . SER B 1 576 ? 27.002 13.755 58.042 1.00 104.88 615 SER B CA 1
ATOM 9296 C C . SER B 1 576 ? 28.254 12.902 58.014 1.00 96.96 615 SER B C 1
ATOM 9297 O O . SER B 1 576 ? 28.206 11.763 57.572 1.00 82.56 615 SER B O 1
ATOM 9300 N N . ASN B 1 577 ? 29.376 13.432 58.483 1.00 116.24 616 ASN B N 1
ATOM 9301 C CA . ASN B 1 577 ? 30.604 12.656 58.418 1.00 107.83 616 ASN B CA 1
ATOM 9302 C C . ASN B 1 577 ? 30.632 11.619 59.538 1.00 119.52 616 ASN B C 1
ATOM 9303 O O . ASN B 1 577 ? 30.685 11.962 60.722 1.00 120.27 616 ASN B O 1
ATOM 9308 N N . THR B 1 578 ? 30.624 10.350 59.137 1.00 112.29 617 THR B N 1
ATOM 9309 C CA . THR B 1 578 ? 30.480 9.211 60.047 1.00 117.46 617 THR B CA 1
ATOM 9310 C C . THR B 1 578 ? 30.509 7.929 59.228 1.00 99.74 617 THR B C 1
ATOM 9311 O O . THR B 1 578 ? 29.916 7.884 58.158 1.00 95.37 617 THR B O 1
ATOM 9315 N N . PRO B 1 579 ? 31.204 6.885 59.715 1.00 91.50 618 PRO B N 1
ATOM 9316 C CA . PRO B 1 579 ? 32.011 6.844 60.940 1.00 100.03 618 PRO B CA 1
ATOM 9317 C C . PRO B 1 579 ? 33.258 7.711 60.828 1.00 110.75 618 PRO B C 1
ATOM 9318 O O . PRO B 1 579 ? 33.903 7.734 59.783 1.00 121.19 618 PRO B O 1
ATOM 9322 N N . ASP B 1 580 ? 33.580 8.422 61.901 1.00 110.58 619 ASP B N 1
ATOM 9323 C CA . ASP B 1 580 ? 34.666 9.387 61.884 1.00 114.23 619 ASP B CA 1
ATOM 9324 C C . ASP B 1 580 ? 35.669 9.052 62.979 1.00 109.69 619 ASP B C 1
ATOM 9325 O O . ASP B 1 580 ? 35.377 8.264 63.875 1.00 107.55 619 ASP B O 1
ATOM 9330 N N . SER B 1 581 ? 36.858 9.636 62.895 1.00 110.57 620 SER B N 1
ATOM 9331 C CA . SER B 1 581 ? 37.854 9.488 63.946 1.00 113.92 620 SER B CA 1
ATOM 9332 C C . SER B 1 581 ? 37.504 10.385 65.131 1.00 125.52 620 SER B C 1
ATOM 9333 O O . SER B 1 581 ? 36.428 10.983 65.165 1.00 134.64 620 SER B O 1
ATOM 9336 N N . VAL B 1 582 ? 38.429 10.499 66.082 1.00 122.86 621 VAL B N 1
ATOM 9337 C CA . VAL B 1 582 ? 38.158 11.177 67.346 1.00 138.60 621 VAL B CA 1
ATOM 9338 C C . VAL B 1 582 ? 39.443 11.267 68.179 1.00 134.81 621 VAL B C 1
ATOM 9339 O O . VAL B 1 582 ? 40.225 10.315 68.219 1.00 122.65 621 VAL B O 1
ATOM 9343 N N . PRO B 1 583 ? 39.677 12.432 68.820 1.00 144.41 622 PRO B N 1
ATOM 9344 C CA . PRO B 1 583 ? 40.866 12.697 69.642 1.00 145.24 622 PRO B CA 1
ATOM 9345 C C . PRO B 1 583 ? 41.136 11.619 70.693 1.00 146.66 622 PRO B C 1
ATOM 9346 O O . PRO B 1 583 ? 40.193 11.118 71.306 1.00 162.00 622 PRO B O 1
ATOM 9350 N N . PRO B 1 584 ? 42.420 11.282 70.908 1.00 140.71 623 PRO B N 1
ATOM 9351 C CA . PRO B 1 584 ? 42.867 10.130 71.706 1.00 147.95 623 PRO B CA 1
ATOM 9352 C C . PRO B 1 584 ? 42.340 10.108 73.141 1.00 148.73 623 PRO B C 1
ATOM 9353 O O . PRO B 1 584 ? 42.111 9.025 73.682 1.00 125.39 623 PRO B O 1
ATOM 9357 N N . GLU B 1 585 ? 42.144 11.278 73.743 1.00 151.14 624 GLU B N 1
ATOM 9358 C CA . GLU B 1 585 ? 41.660 11.347 75.120 1.00 144.09 624 GLU B CA 1
ATOM 9359 C C . GLU B 1 585 ? 40.209 10.878 75.250 1.00 135.56 624 GLU B C 1
ATOM 9360 O O . GLU B 1 585 ? 39.697 10.726 76.360 1.00 130.06 624 GLU B O 1
ATOM 9366 N N . GLU B 1 586 ? 39.547 10.662 74.116 1.00 134.50 625 GLU B N 1
ATOM 9367 C CA . GLU B 1 586 ? 38.198 10.110 74.125 1.00 124.78 625 GLU B CA 1
ATOM 9368 C C . GLU B 1 586 ? 38.231 8.579 74.124 1.00 123.07 625 GLU B C 1
ATOM 9369 O O . GLU B 1 586 ? 37.219 7.928 74.388 1.00 119.89 625 GLU B O 1
ATOM 9375 N N . LEU B 1 587 ? 39.394 8.009 73.818 1.00 116.57 626 LEU B N 1
ATOM 9376 C CA . LEU B 1 587 ? 39.585 6.565 73.907 1.00 120.60 626 LEU B CA 1
ATOM 9377 C C . LEU B 1 587 ? 40.010 6.188 75.327 1.00 125.15 626 LEU B C 1
ATOM 9378 O O . LEU B 1 587 ? 39.946 5.026 75.726 1.00 117.17 626 LEU B O 1
ATOM 9383 N N . LYS B 1 588 ? 40.429 7.195 76.087 1.00 138.31 627 LYS B N 1
ATOM 9384 C CA . LYS B 1 588 ? 40.972 6.995 77.432 1.00 133.02 627 LYS B CA 1
ATOM 9385 C C . LYS B 1 588 ? 40.030 6.312 78.436 1.00 128.90 627 LYS B C 1
ATOM 9386 O O . LYS B 1 588 ? 40.463 5.410 79.152 1.00 134.57 627 LYS B O 1
ATOM 9392 N N . PRO B 1 589 ? 38.747 6.734 78.500 1.00 130.70 628 PRO B N 1
ATOM 9393 C CA . PRO B 1 589 ? 37.846 6.077 79.457 1.00 129.92 628 PRO B CA 1
ATOM 9394 C C . PRO B 1 589 ? 37.667 4.574 79.230 1.00 118.71 628 PRO B C 1
ATOM 9395 O O . PRO B 1 589 ? 37.194 3.879 80.129 1.00 105.25 628 PRO B O 1
ATOM 9399 N N . TYR B 1 590 ? 38.044 4.078 78.056 1.00 120.04 629 TYR B N 1
ATOM 9400 C CA . TYR B 1 590 ? 37.827 2.673 77.734 1.00 114.43 629 TYR B CA 1
ATOM 9401 C C . TYR B 1 590 ? 39.147 1.909 77.621 1.00 101.82 629 TYR B C 1
ATOM 9402 O O . TYR B 1 590 ? 39.547 1.213 78.553 1.00 95.93 629 TYR B O 1
ATOM 9411 N N . HIS B 1 591 ? 39.830 2.085 76.491 1.00 110.55 630 HIS B N 1
ATOM 9412 C CA . HIS B 1 591 ? 41.088 1.399 76.192 1.00 105.36 630 HIS B CA 1
ATOM 9413 C C . HIS B 1 591 ? 41.605 1.818 74.815 1.00 117.13 630 HIS B C 1
ATOM 9414 O O . HIS B 1 591 ? 40.986 1.523 73.787 1.00 93.19 630 HIS B O 1
ATOM 9421 N N . PRO C 1 3 ? 38.550 -26.657 154.260 1.00 84.69 42 PRO C N 1
ATOM 9422 C CA . PRO C 1 3 ? 37.283 -25.960 154.017 1.00 83.71 42 PRO C CA 1
ATOM 9423 C C . PRO C 1 3 ? 37.478 -24.449 154.028 1.00 106.41 42 PRO C C 1
ATOM 9424 O O . PRO C 1 3 ? 37.749 -23.866 155.078 1.00 115.30 42 PRO C O 1
ATOM 9428 N N . GLU C 1 4 ? 37.349 -23.829 152.858 1.00 109.39 43 GLU C N 1
ATOM 9429 C CA . GLU C 1 4 ? 37.543 -22.388 152.711 1.00 104.12 43 GLU C CA 1
ATOM 9430 C C . GLU C 1 4 ? 36.486 -21.628 153.496 1.00 105.73 43 GLU C C 1
ATOM 9431 O O . GLU C 1 4 ? 36.740 -20.541 154.027 1.00 96.61 43 GLU C O 1
ATOM 9437 N N . PHE C 1 5 ? 35.305 -22.233 153.574 1.00 121.14 44 PHE C N 1
ATOM 9438 C CA . PHE C 1 5 ? 34.111 -21.597 154.129 1.00 126.62 44 PHE C CA 1
ATOM 9439 C C . PHE C 1 5 ? 33.819 -20.243 153.512 1.00 110.29 44 PHE C C 1
ATOM 9440 O O . PHE C 1 5 ? 33.647 -20.157 152.292 1.00 121.52 44 PHE C O 1
ATOM 9448 N N . SER C 1 6 ? 33.757 -19.191 154.325 1.00 94.97 45 SER C N 1
ATOM 9449 C CA . SER C 1 6 ? 33.367 -17.911 153.764 1.00 120.85 45 SER C CA 1
ATOM 9450 C C . SER C 1 6 ? 34.479 -17.449 152.829 1.00 133.60 45 SER C C 1
ATOM 9451 O O . SER C 1 6 ? 35.613 -17.215 153.244 1.00 125.15 45 SER C O 1
ATOM 9454 N N . SER C 1 7 ? 34.101 -17.298 151.563 1.00 132.35 46 SER C N 1
ATOM 9455 C CA . SER C 1 7 ? 35.002 -17.083 150.436 1.00 130.59 46 SER C CA 1
ATOM 9456 C C . SER C 1 7 ? 34.115 -16.973 149.207 1.00 117.14 46 SER C C 1
ATOM 9457 O O . SER C 1 7 ? 32.963 -17.421 149.231 1.00 92.15 46 SER C O 1
ATOM 9460 N N . PHE C 1 8 ? 34.660 -16.394 148.138 1.00 120.65 47 PHE C N 1
ATOM 9461 C CA . PHE C 1 8 ? 33.893 -16.046 146.944 1.00 107.42 47 PHE C CA 1
ATOM 9462 C C . PHE C 1 8 ? 32.786 -15.057 147.268 1.00 99.24 47 PHE C C 1
ATOM 9463 O O . PHE C 1 8 ? 31.809 -14.952 146.538 1.00 90.55 47 PHE C O 1
ATOM 9471 N N . VAL C 1 9 ? 32.933 -14.332 148.366 1.00 99.67 48 VAL C N 1
ATOM 9472 C CA . VAL C 1 9 ? 31.904 -13.400 148.792 1.00 105.67 48 VAL C CA 1
ATOM 9473 C C . VAL C 1 9 ? 32.577 -12.173 149.348 1.00 115.39 48 VAL C C 1
ATOM 9474 O O . VAL C 1 9 ? 33.774 -12.197 149.643 1.00 117.90 48 VAL C O 1
ATOM 9478 N N . VAL C 1 10 ? 31.808 -11.110 149.550 1.00 110.48 49 VAL C N 1
ATOM 9479 C CA . VAL C 1 10 ? 32.384 -9.974 150.229 1.00 89.42 49 VAL C CA 1
ATOM 9480 C C . VAL C 1 10 ? 32.099 -10.249 151.690 1.00 113.15 49 VAL C C 1
ATOM 9481 O O . VAL C 1 10 ? 30.977 -10.095 152.182 1.00 133.35 49 VAL C O 1
ATOM 9485 N N . ARG C 1 11 ? 33.159 -10.694 152.354 1.00 106.75 50 ARG C N 1
ATOM 9486 C CA . ARG C 1 11 ? 33.197 -11.002 153.772 1.00 105.95 50 ARG C CA 1
ATOM 9487 C C . ARG C 1 11 ? 34.549 -11.649 153.953 1.00 100.05 50 ARG C C 1
ATOM 9488 O O . ARG C 1 11 ? 35.141 -12.142 152.993 1.00 102.71 50 ARG C O 1
ATOM 9496 N N . THR C 1 12 ? 35.026 -11.675 155.183 1.00 84.63 51 THR C N 1
ATOM 9497 C CA . THR C 1 12 ? 36.135 -12.522 155.548 1.00 90.55 51 THR C CA 1
ATOM 9498 C C . THR C 1 12 ? 35.748 -13.049 156.904 1.00 97.10 51 THR C C 1
ATOM 9499 O O . THR C 1 12 ? 35.112 -12.330 157.670 1.00 104.13 51 THR C O 1
ATOM 9503 N N . ASN C 1 13 ? 36.114 -14.289 157.211 1.00 103.93 52 ASN C N 1
ATOM 9504 C CA . ASN C 1 13 ? 35.928 -14.779 158.570 1.00 93.20 52 ASN C CA 1
ATOM 9505 C C . ASN C 1 13 ? 34.487 -14.816 159.085 1.00 96.83 52 ASN C C 1
ATOM 9506 O O . ASN C 1 13 ? 34.037 -13.874 159.734 1.00 106.60 52 ASN C O 1
ATOM 9511 N N . THR C 1 14 ? 33.756 -15.871 158.733 1.00 87.02 53 THR C N 1
ATOM 9512 C CA . THR C 1 14 ? 32.405 -16.088 159.242 1.00 87.67 53 THR C CA 1
ATOM 9513 C C . THR C 1 14 ? 32.361 -15.863 160.745 1.00 106.18 53 THR C C 1
ATOM 9514 O O . THR C 1 14 ? 33.305 -16.201 161.462 1.00 107.77 53 THR C O 1
ATOM 9518 N N . CYS C 1 15 ? 31.259 -15.279 161.208 1.00 110.41 54 CYS C N 1
ATOM 9519 C CA . CYS C 1 15 ? 31.162 -14.694 162.548 1.00 112.32 54 CYS C CA 1
ATOM 9520 C C . CYS C 1 15 ? 31.749 -15.544 163.676 1.00 112.18 54 CYS C C 1
ATOM 9521 O O . CYS C 1 15 ? 32.499 -15.037 164.510 1.00 110.01 54 CYS C O 1
ATOM 9524 N N . GLY C 1 16 ? 31.432 -16.833 163.689 1.00 109.41 55 GLY C N 1
ATOM 9525 C CA . GLY C 1 16 ? 31.831 -17.685 164.793 1.00 97.80 55 GLY C CA 1
ATOM 9526 C C . GLY C 1 16 ? 33.254 -18.201 164.810 1.00 102.79 55 GLY C C 1
ATOM 9527 O O . GLY C 1 16 ? 33.677 -18.812 165.793 1.00 93.35 55 GLY C O 1
ATOM 9528 N N . GLU C 1 17 ? 34.002 -17.962 163.738 1.00 107.40 56 GLU C N 1
ATOM 9529 C CA . GLU C 1 17 ? 35.349 -18.518 163.645 1.00 112.87 56 GLU C CA 1
ATOM 9530 C C . GLU C 1 17 ? 36.402 -17.666 164.356 1.00 110.44 56 GLU C C 1
ATOM 9531 O O . GLU C 1 17 ? 37.509 -18.139 164.620 1.00 102.91 56 GLU C O 1
ATOM 9537 N N . LEU C 1 18 ? 36.054 -16.423 164.677 1.00 110.69 57 LEU C N 1
ATOM 9538 C CA . LEU C 1 18 ? 37.013 -15.497 165.276 1.00 108.04 57 LEU C CA 1
ATOM 9539 C C . LEU C 1 18 ? 37.472 -15.939 166.671 1.00 116.02 57 LEU C C 1
ATOM 9540 O O . LEU C 1 18 ? 36.655 -16.234 167.544 1.00 107.14 57 LEU C O 1
ATOM 9545 N N . ARG C 1 19 ? 38.788 -15.993 166.859 1.00 123.00 58 ARG C N 1
ATOM 9546 C CA . ARG C 1 19 ? 39.391 -16.353 168.141 1.00 119.83 58 ARG C CA 1
ATOM 9547 C C . ARG C 1 19 ? 40.552 -15.406 168.433 1.00 121.96 58 ARG C C 1
ATOM 9548 O O . ARG C 1 19 ? 40.764 -14.438 167.701 1.00 118.36 58 ARG C O 1
ATOM 9556 N N . SER C 1 20 ? 41.297 -15.679 169.501 1.00 120.58 59 SER C N 1
ATOM 9557 C CA . SER C 1 20 ? 42.422 -14.824 169.887 1.00 120.62 59 SER C CA 1
ATOM 9558 C C . SER C 1 20 ? 43.484 -14.730 168.790 1.00 134.40 59 SER C C 1
ATOM 9559 O O . SER C 1 20 ? 44.164 -13.711 168.662 1.00 129.50 59 SER C O 1
ATOM 9562 N N . SER C 1 21 ? 43.608 -15.793 167.995 1.00 141.03 60 SER C N 1
ATOM 9563 C CA . SER C 1 21 ? 44.524 -15.830 166.854 1.00 120.90 60 SER C CA 1
ATOM 9564 C C . SER C 1 21 ? 44.293 -14.650 165.922 1.00 115.88 60 SER C C 1
ATOM 9565 O O . SER C 1 21 ? 45.208 -14.192 165.241 1.00 106.25 60 SER C O 1
ATOM 9568 N N . HIS C 1 22 ? 43.053 -14.170 165.908 1.00 127.96 61 HIS C N 1
ATOM 9569 C CA . HIS C 1 22 ? 42.621 -13.120 164.995 1.00 123.24 61 HIS C CA 1
ATOM 9570 C C . HIS C 1 22 ? 42.761 -11.725 165.582 1.00 124.60 61 HIS C C 1
ATOM 9571 O O . HIS C 1 22 ? 42.319 -10.751 164.974 1.00 125.77 61 HIS C O 1
ATOM 9578 N N . LEU C 1 23 ? 43.354 -11.634 166.769 1.00 133.75 62 LEU C N 1
ATOM 9579 C CA . LEU C 1 23 ? 43.584 -10.339 167.401 1.00 134.13 62 LEU C CA 1
ATOM 9580 C C . LEU C 1 23 ? 44.333 -9.381 166.474 1.00 132.60 62 LEU C C 1
ATOM 9581 O O . LEU C 1 23 ? 45.366 -9.731 165.899 1.00 117.09 62 LEU C O 1
ATOM 9586 N N . GLY C 1 24 ? 43.789 -8.178 166.320 1.00 126.58 63 GLY C N 1
ATOM 9587 C CA . GLY C 1 24 ? 44.430 -7.138 165.537 1.00 108.10 63 GLY C CA 1
ATOM 9588 C C . GLY C 1 24 ? 44.151 -7.211 164.047 1.00 121.43 63 GLY C C 1
ATOM 9589 O O . GLY C 1 24 ? 44.330 -6.225 163.335 1.00 130.73 63 GLY C O 1
ATOM 9590 N N . GLN C 1 25 ? 43.704 -8.371 163.575 1.00 135.73 64 GLN C N 1
ATOM 9591 C CA . GLN C 1 25 ? 43.409 -8.555 162.157 1.00 126.77 64 GLN C CA 1
ATOM 9592 C C . GLN C 1 25 ? 42.223 -7.696 161.749 1.00 121.62 64 GLN C C 1
ATOM 9593 O O . GLN C 1 25 ? 41.192 -7.683 162.421 1.00 117.54 64 GLN C O 1
ATOM 9599 N N . GLU C 1 26 ? 42.375 -6.968 160.652 1.00 124.59 65 GLU C N 1
ATOM 9600 C CA . GLU C 1 26 ? 41.252 -6.242 160.091 1.00 131.41 65 GLU C CA 1
ATOM 9601 C C . GLU C 1 26 ? 40.292 -7.262 159.495 1.00 133.04 65 GLU C C 1
ATOM 9602 O O . GLU C 1 26 ? 40.717 -8.195 158.812 1.00 136.36 65 GLU C O 1
ATOM 9608 N N . VAL C 1 27 ? 39.002 -7.100 159.769 1.00 118.08 66 VAL C N 1
ATOM 9609 C CA . VAL C 1 27 ? 37.999 -8.016 159.241 1.00 114.69 66 VAL C CA 1
ATOM 9610 C C . VAL C 1 27 ? 36.691 -7.287 158.961 1.00 114.28 66 VAL C C 1
ATOM 9611 O O . VAL C 1 27 ? 36.322 -6.356 159.674 1.00 112.38 66 VAL C O 1
ATOM 9615 N N . THR C 1 28 ? 36.015 -7.684 157.890 1.00 116.90 67 THR C N 1
ATOM 9616 C CA . THR C 1 28 ? 34.650 -7.242 157.650 1.00 112.11 67 THR C CA 1
ATOM 9617 C C . THR C 1 28 ? 33.739 -8.464 157.565 1.00 103.18 67 THR C C 1
ATOM 9618 O O . THR C 1 28 ? 33.836 -9.266 156.635 1.00 101.27 67 THR C O 1
ATOM 9622 N N . LEU C 1 29 ? 32.866 -8.610 158.556 1.00 90.87 68 LEU C N 1
ATOM 9623 C CA . LEU C 1 29 ? 31.968 -9.754 158.619 1.00 89.01 68 LEU C CA 1
ATOM 9624 C C . LEU C 1 29 ? 30.513 -9.308 158.570 1.00 86.61 68 LEU C C 1
ATOM 9625 O O . LEU C 1 29 ? 30.177 -8.217 159.020 1.00 89.83 68 LEU C O 1
ATOM 9630 N N . CYS C 1 30 ? 29.654 -10.148 158.003 1.00 87.71 69 CYS C N 1
ATOM 9631 C CA . CYS C 1 30 ? 28.231 -9.838 157.934 1.00 84.04 69 CYS C CA 1
ATOM 9632 C C . CYS C 1 30 ? 27.399 -10.992 158.467 1.00 81.63 69 CYS C C 1
ATOM 9633 O O . CYS C 1 30 ? 27.794 -12.149 158.367 1.00 87.99 69 CYS C O 1
ATOM 9636 N N . GLY C 1 31 ? 26.240 -10.669 159.029 1.00 94.11 70 GLY C N 1
ATOM 9637 C CA . GLY C 1 31 ? 25.420 -11.664 159.694 1.00 103.11 70 GLY C CA 1
ATOM 9638 C C . GLY C 1 31 ? 24.096 -11.121 160.204 1.00 107.09 70 GLY C C 1
ATOM 9639 O O . GLY C 1 31 ? 23.613 -10.085 159.740 1.00 93.99 70 GLY C O 1
ATOM 9640 N N . TRP C 1 32 ? 23.506 -11.835 161.158 1.00 118.23 71 TRP C N 1
ATOM 9641 C CA . TRP C 1 32 ? 22.198 -11.479 161.700 1.00 104.62 71 TRP C CA 1
ATOM 9642 C C . TRP C 1 32 ? 22.333 -10.853 163.083 1.00 107.67 71 TRP C C 1
ATOM 9643 O O . TRP C 1 32 ? 23.261 -11.164 163.823 1.00 99.78 71 TRP C O 1
ATOM 9654 N N . ILE C 1 33 ? 21.413 -9.958 163.430 1.00 114.18 72 ILE C N 1
ATOM 9655 C CA . ILE C 1 33 ? 21.418 -9.376 164.769 1.00 104.27 72 ILE C CA 1
ATOM 9656 C C . ILE C 1 33 ? 20.582 -10.214 165.727 1.00 92.87 72 ILE C C 1
ATOM 9657 O O . ILE C 1 33 ? 19.368 -10.324 165.582 1.00 90.10 72 ILE C O 1
ATOM 9662 N N . GLN C 1 34 ? 21.248 -10.811 166.707 1.00 83.95 73 GLN C N 1
ATOM 9663 C CA . GLN C 1 34 ? 20.576 -11.679 167.660 1.00 90.20 73 GLN C CA 1
ATOM 9664 C C . GLN C 1 34 ? 19.927 -10.839 168.742 1.00 121.23 73 GLN C C 1
ATOM 9665 O O . GLN C 1 34 ? 18.704 -10.828 168.881 1.00 113.03 73 GLN C O 1
ATOM 9671 N N . TYR C 1 35 ? 20.760 -10.146 169.516 1.00 137.40 74 TYR C N 1
ATOM 9672 C CA . TYR C 1 35 ? 20.284 -9.218 170.540 1.00 129.83 74 TYR C CA 1
ATOM 9673 C C . TYR C 1 35 ? 21.337 -8.163 170.894 1.00 127.22 74 TYR C C 1
ATOM 9674 O O . TYR C 1 35 ? 22.498 -8.272 170.503 1.00 115.22 74 TYR C O 1
ATOM 9683 N N . ARG C 1 36 ? 20.915 -7.120 171.599 1.00 135.11 75 ARG C N 1
ATOM 9684 C CA . ARG C 1 36 ? 21.826 -6.060 172.010 1.00 128.26 75 ARG C CA 1
ATOM 9685 C C . ARG C 1 36 ? 21.374 -5.462 173.329 1.00 132.00 75 ARG C C 1
ATOM 9686 O O . ARG C 1 36 ? 20.191 -5.528 173.665 1.00 133.98 75 ARG C O 1
ATOM 9694 N N . ARG C 1 37 ? 22.311 -4.885 174.079 1.00 137.20 76 ARG C N 1
ATOM 9695 C CA . ARG C 1 37 ? 21.950 -4.169 175.299 1.00 150.39 76 ARG C CA 1
ATOM 9696 C C . ARG C 1 37 ? 22.044 -2.664 175.082 1.00 150.65 76 ARG C C 1
ATOM 9697 O O . ARG C 1 37 ? 23.142 -2.103 175.068 1.00 145.22 76 ARG C O 1
ATOM 9705 N N . GLN C 1 38 ? 20.885 -2.020 174.956 1.00 152.86 77 GLN C N 1
ATOM 9706 C CA . GLN C 1 38 ? 20.784 -0.566 174.828 1.00 151.29 77 GLN C CA 1
ATOM 9707 C C . GLN C 1 38 ? 21.794 0.057 173.855 1.00 146.72 77 GLN C C 1
ATOM 9708 O O . GLN C 1 38 ? 21.857 -0.322 172.684 1.00 141.84 77 GLN C O 1
ATOM 9714 N N . ASN C 1 39 ? 22.585 1.006 174.340 1.00 154.66 78 ASN C N 1
ATOM 9715 C CA . ASN C 1 39 ? 23.562 1.673 173.490 1.00 161.88 78 ASN C CA 1
ATOM 9716 C C . ASN C 1 39 ? 24.915 0.963 173.437 1.00 149.73 78 ASN C C 1
ATOM 9717 O O . ASN C 1 39 ? 25.743 1.264 172.579 1.00 170.60 78 ASN C O 1
ATOM 9722 N N . THR C 1 40 ? 25.141 0.024 174.350 1.00 115.21 79 THR C N 1
ATOM 9723 C CA . THR C 1 40 ? 26.468 -0.580 174.502 1.00 127.06 79 THR C CA 1
ATOM 9724 C C . THR C 1 40 ? 26.859 -1.735 173.563 1.00 150.69 79 THR C C 1
ATOM 9725 O O . THR C 1 40 ? 27.982 -1.771 173.050 1.00 146.61 79 THR C O 1
ATOM 9729 N N . PHE C 1 41 ? 25.947 -2.679 173.346 1.00 154.35 80 PHE C N 1
ATOM 9730 C CA . PHE C 1 41 ? 26.329 -3.985 172.789 1.00 135.26 80 PHE C CA 1
ATOM 9731 C C . PHE C 1 41 ? 25.665 -4.370 171.478 1.00 121.42 80 PHE C C 1
ATOM 9732 O O . PHE C 1 41 ? 24.639 -3.816 171.098 1.00 118.49 80 PHE C O 1
ATOM 9740 N N . LEU C 1 42 ? 26.287 -5.322 170.790 1.00 134.64 81 LEU C N 1
ATOM 9741 C CA . LEU C 1 42 ? 25.674 -6.004 169.656 1.00 131.42 81 LEU C CA 1
ATOM 9742 C C . LEU C 1 42 ? 26.243 -7.415 169.522 1.00 115.73 81 LEU C C 1
ATOM 9743 O O . LEU C 1 42 ? 27.435 -7.633 169.742 1.00 105.08 81 LEU C O 1
ATOM 9748 N N . VAL C 1 43 ? 25.402 -8.375 169.154 1.00 108.70 82 VAL C N 1
ATOM 9749 C CA . VAL C 1 43 ? 25.909 -9.709 168.844 1.00 115.35 82 VAL C CA 1
ATOM 9750 C C . VAL C 1 43 ? 25.471 -10.188 167.455 1.00 118.54 82 VAL C C 1
ATOM 9751 O O . VAL C 1 43 ? 24.280 -10.350 167.167 1.00 112.69 82 VAL C O 1
ATOM 9755 N N . LEU C 1 44 ? 26.455 -10.379 166.586 1.00 98.35 83 LEU C N 1
ATOM 9756 C CA . LEU C 1 44 ? 26.200 -10.854 165.241 1.00 90.36 83 LEU C CA 1
ATOM 9757 C C . LEU C 1 44 ? 26.267 -12.354 165.234 1.00 100.19 83 LEU C C 1
ATOM 9758 O O . LEU C 1 44 ? 27.102 -12.940 165.910 1.00 104.18 83 LEU C O 1
ATOM 9763 N N . ARG C 1 45 ? 25.384 -12.968 164.459 1.00 109.12 84 ARG C N 1
ATOM 9764 C CA . ARG C 1 45 ? 25.331 -14.413 164.357 1.00 113.11 84 ARG C CA 1
ATOM 9765 C C . ARG C 1 45 ? 25.327 -14.859 162.902 1.00 119.36 84 ARG C C 1
ATOM 9766 O O . ARG C 1 45 ? 24.466 -14.455 162.112 1.00 117.52 84 ARG C O 1
ATOM 9774 N N . ASP C 1 46 ? 26.317 -15.676 162.558 1.00 120.54 85 ASP C N 1
ATOM 9775 C CA . ASP C 1 46 ? 26.352 -16.364 161.282 1.00 103.59 85 ASP C CA 1
ATOM 9776 C C . ASP C 1 46 ? 25.740 -17.729 161.527 1.00 109.15 85 ASP C C 1
ATOM 9777 O O . ASP C 1 46 ? 25.310 -18.028 162.639 1.00 114.89 85 ASP C O 1
ATOM 9782 N N . PHE C 1 47 ? 25.705 -18.561 160.495 1.00 113.47 86 PHE C N 1
ATOM 9783 C CA . PHE C 1 47 ? 25.276 -19.945 160.651 1.00 100.72 86 PHE C CA 1
ATOM 9784 C C . PHE C 1 47 ? 26.221 -20.676 161.601 1.00 86.32 86 PHE C C 1
ATOM 9785 O O . PHE C 1 47 ? 25.838 -21.643 162.258 1.00 69.07 86 PHE C O 1
ATOM 9793 N N . ASP C 1 48 ? 27.460 -20.200 161.670 1.00 93.80 87 ASP C N 1
ATOM 9794 C CA . ASP C 1 48 ? 28.515 -20.952 162.322 1.00 94.48 87 ASP C CA 1
ATOM 9795 C C . ASP C 1 48 ? 28.484 -20.736 163.827 1.00 105.21 87 ASP C C 1
ATOM 9796 O O . ASP C 1 48 ? 27.937 -21.550 164.571 1.00 111.88 87 ASP C O 1
ATOM 9801 N N . GLY C 1 49 ? 29.075 -19.630 164.265 1.00 106.25 88 GLY C N 1
ATOM 9802 C CA . GLY C 1 49 ? 28.993 -19.180 165.642 1.00 115.89 88 GLY C CA 1
ATOM 9803 C C . GLY C 1 49 ? 28.279 -17.848 165.771 1.00 127.88 88 GLY C C 1
ATOM 9804 O O . GLY C 1 49 ? 27.467 -17.469 164.925 1.00 127.48 88 GLY C O 1
ATOM 9805 N N . LEU C 1 50 ? 28.604 -17.132 166.843 1.00 122.52 89 LEU C N 1
ATOM 9806 C CA . LEU C 1 50 ? 28.252 -15.722 166.962 1.00 108.60 89 LEU C CA 1
ATOM 9807 C C . LEU C 1 50 ? 29.337 -14.928 167.699 1.00 105.95 89 LEU C C 1
ATOM 9808 O O . LEU C 1 50 ? 30.002 -15.452 168.594 1.00 105.77 89 LEU C O 1
ATOM 9813 N N . VAL C 1 51 ? 29.513 -13.668 167.305 1.00 107.18 90 VAL C N 1
ATOM 9814 C CA . VAL C 1 51 ? 30.556 -12.810 167.859 1.00 93.42 90 VAL C CA 1
ATOM 9815 C C . VAL C 1 51 ? 29.961 -11.502 168.392 1.00 100.18 90 VAL C C 1
ATOM 9816 O O . VAL C 1 51 ? 28.847 -11.123 168.028 1.00 93.31 90 VAL C O 1
ATOM 9820 N N . GLN C 1 52 ? 30.712 -10.821 169.256 1.00 105.43 91 GLN C N 1
ATOM 9821 C CA . GLN C 1 52 ? 30.229 -9.632 169.959 1.00 110.18 91 GLN C CA 1
ATOM 9822 C C . GLN C 1 52 ? 30.775 -8.334 169.374 1.00 109.20 91 GLN C C 1
ATOM 9823 O O . GLN C 1 52 ? 31.977 -8.095 169.407 1.00 92.03 91 GLN C O 1
ATOM 9829 N N . VAL C 1 53 ? 29.880 -7.493 168.859 1.00 124.44 92 VAL C N 1
ATOM 9830 C CA . VAL C 1 53 ? 30.261 -6.227 168.231 1.00 122.58 92 VAL C CA 1
ATOM 9831 C C . VAL C 1 53 ? 29.992 -5.047 169.160 1.00 137.72 92 VAL C C 1
ATOM 9832 O O . VAL C 1 53 ? 28.859 -4.855 169.608 1.00 135.31 92 VAL C O 1
ATOM 9836 N N . ILE C 1 54 ? 31.020 -4.249 169.448 1.00 145.98 93 ILE C N 1
ATOM 9837 C CA . ILE C 1 54 ? 30.826 -3.113 170.356 1.00 139.63 93 ILE C CA 1
ATOM 9838 C C . ILE C 1 54 ? 30.394 -1.841 169.628 1.00 123.08 93 ILE C C 1
ATOM 9839 O O . ILE C 1 54 ? 31.123 -1.314 168.784 1.00 108.44 93 ILE C O 1
ATOM 9844 N N . ILE C 1 55 ? 29.203 -1.355 169.971 1.00 106.86 94 ILE C N 1
ATOM 9845 C CA . ILE C 1 55 ? 28.647 -0.183 169.312 1.00 124.81 94 ILE C CA 1
ATOM 9846 C C . ILE C 1 55 ? 29.548 1.011 169.587 1.00 140.28 94 ILE C C 1
ATOM 9847 O O . ILE C 1 55 ? 29.670 1.444 170.734 1.00 136.12 94 ILE C O 1
ATOM 9852 N N . PRO C 1 56 ? 30.188 1.546 168.534 1.00 149.31 95 PRO C N 1
ATOM 9853 C CA . PRO C 1 56 ? 31.096 2.671 168.751 1.00 139.00 95 PRO C CA 1
ATOM 9854 C C . PRO C 1 56 ? 30.307 3.909 169.144 1.00 143.55 95 PRO C C 1
ATOM 9855 O O . PRO C 1 56 ? 29.317 4.243 168.492 1.00 142.25 95 PRO C O 1
ATOM 9859 N N . GLN C 1 57 ? 30.737 4.572 170.211 1.00 153.38 96 GLN C N 1
ATOM 9860 C CA . GLN C 1 57 ? 30.114 5.820 170.624 1.00 162.35 96 GLN C CA 1
ATOM 9861 C C . GLN C 1 57 ? 31.116 6.963 170.515 1.00 160.45 96 GLN C C 1
ATOM 9862 O O . GLN C 1 57 ? 32.058 7.059 171.303 1.00 160.46 96 GLN C O 1
ATOM 9868 N N . ASP C 1 58 ? 30.898 7.831 169.532 1.00 150.84 97 ASP C N 1
ATOM 9869 C CA . ASP C 1 58 ? 31.851 8.883 169.208 1.00 157.66 97 ASP C CA 1
ATOM 9870 C C . ASP C 1 58 ? 31.193 9.892 168.273 1.00 158.57 97 ASP C C 1
ATOM 9871 O O . ASP C 1 58 ? 30.038 9.727 167.879 1.00 152.70 97 ASP C O 1
ATOM 9876 N N . GLU C 1 59 ? 31.933 10.939 167.926 1.00 164.57 98 GLU C N 1
ATOM 9877 C CA . GLU C 1 59 ? 31.451 11.951 166.996 1.00 168.29 98 GLU C CA 1
ATOM 9878 C C . GLU C 1 59 ? 31.599 11.499 165.546 1.00 174.25 98 GLU C C 1
ATOM 9879 O O . GLU C 1 59 ? 30.739 11.771 164.707 1.00 171.90 98 GLU C O 1
ATOM 9885 N N . SER C 1 60 ? 32.698 10.809 165.258 1.00 179.26 99 SER C N 1
ATOM 9886 C CA . SER C 1 60 ? 32.970 10.319 163.911 1.00 168.37 99 SER C CA 1
ATOM 9887 C C . SER C 1 60 ? 32.166 9.058 163.599 1.00 159.55 99 SER C C 1
ATOM 9888 O O . SER C 1 60 ? 31.776 8.825 162.455 1.00 155.87 99 SER C O 1
ATOM 9891 N N . ALA C 1 61 ? 31.924 8.249 164.625 1.00 157.52 100 ALA C N 1
ATOM 9892 C CA . ALA C 1 61 ? 31.237 6.972 164.458 1.00 157.23 100 ALA C CA 1
ATOM 9893 C C . ALA C 1 61 ? 29.729 7.044 164.715 1.00 147.79 100 ALA C C 1
ATOM 9894 O O . ALA C 1 61 ? 29.050 6.017 164.711 1.00 156.11 100 ALA C O 1
ATOM 9896 N N . ALA C 1 62 ? 29.214 8.248 164.952 1.00 137.02 101 ALA C N 1
ATOM 9897 C CA . ALA C 1 62 ? 27.801 8.431 165.294 1.00 128.92 101 ALA C CA 1
ATOM 9898 C C . ALA C 1 62 ? 26.842 8.025 164.173 1.00 116.40 101 ALA C C 1
ATOM 9899 O O . ALA C 1 62 ? 25.739 7.537 164.436 1.00 118.67 101 ALA C O 1
ATOM 9901 N N . SER C 1 63 ? 27.262 8.226 162.927 1.00 110.93 102 SER C N 1
ATOM 9902 C CA . SER C 1 63 ? 26.454 7.830 161.777 1.00 119.16 102 SER C CA 1
ATOM 9903 C C . SER C 1 63 ? 26.373 6.307 161.667 1.00 118.52 102 SER C C 1
ATOM 9904 O O . SER C 1 63 ? 25.413 5.762 161.119 1.00 95.24 102 SER C O 1
ATOM 9907 N N . VAL C 1 64 ? 27.398 5.633 162.181 1.00 125.67 103 VAL C N 1
ATOM 9908 C CA . VAL C 1 64 ? 27.431 4.174 162.252 1.00 105.96 103 VAL C CA 1
ATOM 9909 C C . VAL C 1 64 ? 26.572 3.648 163.402 1.00 102.19 103 VAL C C 1
ATOM 9910 O O . VAL C 1 64 ? 25.767 2.725 163.227 1.00 99.04 103 VAL C O 1
ATOM 9914 N N . LYS C 1 65 ? 26.752 4.250 164.576 1.00 112.64 104 LYS C N 1
ATOM 9915 C CA . LYS C 1 65 ? 25.958 3.925 165.755 1.00 116.28 104 LYS C CA 1
ATOM 9916 C C . LYS C 1 65 ? 24.473 4.109 165.465 1.00 123.18 104 LYS C C 1
ATOM 9917 O O . LYS C 1 65 ? 23.631 3.384 166.000 1.00 137.13 104 LYS C O 1
ATOM 9923 N N . LYS C 1 66 ? 24.163 5.084 164.613 1.00 116.83 105 LYS C N 1
ATOM 9924 C CA . LYS C 1 66 ? 22.790 5.335 164.191 1.00 117.07 105 LYS C CA 1
ATOM 9925 C C . LYS C 1 66 ? 22.130 4.072 163.646 1.00 108.27 105 LYS C C 1
ATOM 9926 O O . LYS C 1 66 ? 21.168 3.576 164.223 1.00 108.49 105 LYS C O 1
ATOM 9932 N N . ILE C 1 67 ? 22.650 3.551 162.539 1.00 116.81 106 ILE C N 1
ATOM 9933 C CA . ILE C 1 67 ? 22.053 2.375 161.909 1.00 120.40 106 ILE C CA 1
ATOM 9934 C C . ILE C 1 67 ? 22.241 1.111 162.749 1.00 117.04 106 ILE C C 1
ATOM 9935 O O . ILE C 1 67 ? 21.344 0.258 162.813 1.00 121.55 106 ILE C O 1
ATOM 9940 N N . LEU C 1 68 ? 23.396 1.006 163.403 1.00 102.29 107 LEU C N 1
ATOM 9941 C CA . LEU C 1 68 ? 23.696 -0.155 164.231 1.00 104.22 107 LEU C CA 1
ATOM 9942 C C . LEU C 1 68 ? 22.725 -0.285 165.407 1.00 124.33 107 LEU C C 1
ATOM 9943 O O . LEU C 1 68 ? 22.471 -1.392 165.888 1.00 130.33 107 LEU C O 1
ATOM 9948 N N . CYS C 1 69 ? 22.202 0.846 165.879 1.00 128.76 108 CYS C N 1
ATOM 9949 C CA . CYS C 1 69 ? 21.141 0.837 166.887 1.00 131.27 108 CYS C CA 1
ATOM 9950 C C . CYS C 1 69 ? 19.734 0.993 166.290 1.00 123.74 108 CYS C C 1
ATOM 9951 O O . CYS C 1 69 ? 18.738 0.898 167.008 1.00 113.42 108 CYS C O 1
ATOM 9954 N N . GLU C 1 70 ? 19.651 1.237 164.983 1.00 131.45 109 GLU C N 1
ATOM 9955 C CA . GLU C 1 70 ? 18.353 1.377 164.315 1.00 139.03 109 GLU C CA 1
ATOM 9956 C C . GLU C 1 70 ? 17.881 0.048 163.727 1.00 133.87 109 GLU C C 1
ATOM 9957 O O . GLU C 1 70 ? 16.717 -0.104 163.348 1.00 124.64 109 GLU C O 1
ATOM 9963 N N . ALA C 1 71 ? 18.788 -0.923 163.676 1.00 122.07 110 ALA C N 1
ATOM 9964 C CA . ALA C 1 71 ? 18.451 -2.248 163.170 1.00 103.60 110 ALA C CA 1
ATOM 9965 C C . ALA C 1 71 ? 17.440 -2.954 164.071 1.00 94.72 110 ALA C C 1
ATOM 9966 O O . ALA C 1 71 ? 17.668 -3.094 165.268 1.00 101.67 110 ALA C O 1
ATOM 9968 N N . PRO C 1 72 ? 16.318 -3.407 163.488 1.00 86.88 111 PRO C N 1
ATOM 9969 C CA . PRO C 1 72 ? 15.255 -4.153 164.175 1.00 96.10 111 PRO C CA 1
ATOM 9970 C C . PRO C 1 72 ? 15.723 -5.493 164.759 1.00 101.68 111 PRO C C 1
ATOM 9971 O O . PRO C 1 72 ? 16.920 -5.793 164.715 1.00 99.84 111 PRO C O 1
ATOM 9975 N N . VAL C 1 73 ? 14.777 -6.274 165.285 1.00 91.68 112 VAL C N 1
ATOM 9976 C CA . VAL C 1 73 ? 15.066 -7.425 166.142 1.00 94.21 112 VAL C CA 1
ATOM 9977 C C . VAL C 1 73 ? 16.166 -8.315 165.594 1.00 94.15 112 VAL C C 1
ATOM 9978 O O . VAL C 1 73 ? 17.300 -8.288 166.073 1.00 97.32 112 VAL C O 1
ATOM 9982 N N . GLU C 1 74 ? 15.839 -9.083 164.565 1.00 96.61 113 GLU C N 1
ATOM 9983 C CA . GLU C 1 74 ? 16.854 -9.862 163.893 1.00 92.70 113 GLU C CA 1
ATOM 9984 C C . GLU C 1 74 ? 16.872 -9.456 162.445 1.00 92.53 113 GLU C C 1
ATOM 9985 O O . GLU C 1 74 ? 15.998 -9.836 161.674 1.00 98.33 113 GLU C O 1
ATOM 9991 N N . SER C 1 75 ? 17.903 -8.723 162.061 1.00 93.76 114 SER C N 1
ATOM 9992 C CA . SER C 1 75 ? 17.996 -8.254 160.695 1.00 109.31 114 SER C CA 1
ATOM 9993 C C . SER C 1 75 ? 19.394 -8.536 160.197 1.00 112.39 114 SER C C 1
ATOM 9994 O O . SER C 1 75 ? 20.252 -8.982 160.962 1.00 100.60 114 SER C O 1
ATOM 9997 N N . VAL C 1 76 ? 19.633 -8.264 158.920 1.00 99.06 115 VAL C N 1
ATOM 9998 C CA . VAL C 1 76 ? 20.906 -8.622 158.327 1.00 83.23 115 VAL C CA 1
ATOM 9999 C C . VAL C 1 76 ? 21.773 -7.398 158.178 1.00 68.54 115 VAL C C 1
ATOM 10000 O O . VAL C 1 76 ? 21.414 -6.449 157.494 1.00 77.53 115 VAL C O 1
ATOM 10004 N N . VAL C 1 77 ? 22.919 -7.423 158.837 1.00 64.77 116 VAL C N 1
ATOM 10005 C CA . VAL C 1 77 ? 23.793 -6.273 158.846 1.00 72.04 116 VAL C CA 1
ATOM 10006 C C . VAL C 1 77 ? 25.198 -6.712 158.489 1.00 75.41 116 VAL C C 1
ATOM 10007 O O . VAL C 1 77 ? 25.620 -7.813 158.835 1.00 88.63 116 VAL C O 1
ATOM 10011 N N . GLN C 1 78 ? 25.900 -5.863 157.751 1.00 80.94 117 GLN C N 1
ATOM 10012 C CA . GLN C 1 78 ? 27.318 -6.052 157.521 1.00 86.03 117 GLN C CA 1
ATOM 10013 C C . GLN C 1 78 ? 28.068 -5.054 158.394 1.00 84.55 117 GLN C C 1
ATOM 10014 O O . GLN C 1 78 ? 27.713 -3.877 158.464 1.00 80.41 117 GLN C O 1
ATOM 10020 N N . VAL C 1 79 ? 29.092 -5.533 159.085 1.00 77.36 118 VAL C N 1
ATOM 10021 C CA . VAL C 1 79 ? 29.858 -4.685 159.982 1.00 76.67 118 VAL C CA 1
ATOM 10022 C C . VAL C 1 79 ? 31.345 -4.881 159.729 1.00 91.09 118 VAL C C 1
ATOM 10023 O O . VAL C 1 79 ? 31.818 -6.013 159.665 1.00 114.86 118 VAL C O 1
ATOM 10027 N N . SER C 1 80 ? 32.081 -3.785 159.578 1.00 79.93 119 SER C N 1
ATOM 10028 C CA . SER C 1 80 ? 33.526 -3.868 159.391 1.00 81.59 119 SER C CA 1
ATOM 10029 C C . SER C 1 80 ? 34.273 -3.220 160.552 1.00 91.32 119 SER C C 1
ATOM 10030 O O . SER C 1 80 ? 33.822 -2.218 161.098 1.00 106.36 119 SER C O 1
ATOM 10033 N N . GLY C 1 81 ? 35.416 -3.790 160.924 1.00 92.49 120 GLY C N 1
ATOM 10034 C CA . GLY C 1 81 ? 36.190 -3.268 162.038 1.00 97.99 120 GLY C CA 1
ATOM 10035 C C . GLY C 1 81 ? 37.430 -4.074 162.379 1.00 108.26 120 GLY C C 1
ATOM 10036 O O . GLY C 1 81 ? 37.909 -4.863 161.566 1.00 121.78 120 GLY C O 1
ATOM 10037 N N . THR C 1 82 ? 37.955 -3.875 163.584 1.00 107.48 121 THR C N 1
ATOM 10038 C CA . THR C 1 82 ? 39.179 -4.555 164.006 1.00 124.58 121 THR C CA 1
ATOM 10039 C C . THR C 1 82 ? 38.949 -5.466 165.213 1.00 123.66 121 THR C C 1
ATOM 10040 O O . THR C 1 82 ? 38.205 -5.124 166.133 1.00 127.95 121 THR C O 1
ATOM 10044 N N . VAL C 1 83 ? 39.591 -6.629 165.200 1.00 115.26 122 VAL C N 1
ATOM 10045 C CA . VAL C 1 83 ? 39.416 -7.608 166.263 1.00 125.37 122 VAL C CA 1
ATOM 10046 C C . VAL C 1 83 ? 40.234 -7.236 167.492 1.00 137.87 122 VAL C C 1
ATOM 10047 O O . VAL C 1 83 ? 41.459 -7.131 167.424 1.00 130.35 122 VAL C O 1
ATOM 10051 N N . ILE C 1 84 ? 39.550 -7.050 168.619 1.00 141.78 123 ILE C N 1
ATOM 10052 C CA . ILE C 1 84 ? 40.223 -6.716 169.871 1.00 124.69 123 ILE C CA 1
ATOM 10053 C C . ILE C 1 84 ? 39.832 -7.686 170.970 1.00 126.55 123 ILE C C 1
ATOM 10054 O O . ILE C 1 84 ? 38.802 -8.343 170.885 1.00 134.87 123 ILE C O 1
ATOM 10059 N N . SER C 1 85 ? 40.665 -7.783 171.998 1.00 127.86 124 SER C N 1
ATOM 10060 C CA . SER C 1 85 ? 40.378 -8.668 173.118 1.00 141.70 124 SER C CA 1
ATOM 10061 C C . SER C 1 85 ? 39.451 -7.991 174.124 1.00 144.02 124 SER C C 1
ATOM 10062 O O . SER C 1 85 ? 39.545 -6.783 174.355 1.00 132.24 124 SER C O 1
ATOM 10065 N N . ARG C 1 86 ? 38.547 -8.773 174.706 1.00 143.78 125 ARG C N 1
ATOM 10066 C CA . ARG C 1 86 ? 37.616 -8.249 175.697 1.00 152.50 125 ARG C CA 1
ATOM 10067 C C . ARG C 1 86 ? 38.373 -7.734 176.917 1.00 160.87 125 ARG C C 1
ATOM 10068 O O . ARG C 1 86 ? 39.304 -8.388 177.393 1.00 154.68 125 ARG C O 1
ATOM 10076 N N . PRO C 1 87 ? 37.977 -6.552 177.420 1.00 157.11 126 PRO C N 1
ATOM 10077 C CA . PRO C 1 87 ? 38.678 -5.896 178.530 1.00 144.74 126 PRO C CA 1
ATOM 10078 C C . PRO C 1 87 ? 38.675 -6.739 179.798 1.00 145.92 126 PRO C C 1
ATOM 10079 O O . PRO C 1 87 ? 37.616 -7.190 180.229 1.00 150.66 126 PRO C O 1
ATOM 10083 N N . ALA C 1 88 ? 39.856 -6.935 180.380 1.00 146.58 127 ALA C N 1
ATOM 10084 C CA . ALA C 1 88 ? 40.012 -7.659 181.641 1.00 161.47 127 ALA C CA 1
ATOM 10085 C C . ALA C 1 88 ? 39.352 -9.042 181.657 1.00 173.75 127 ALA C C 1
ATOM 10086 O O . ALA C 1 88 ? 39.666 -9.904 180.832 1.00 170.95 127 ALA C O 1
ATOM 10088 N N . GLY C 1 89 ? 38.439 -9.238 182.605 1.00 164.96 128 GLY C N 1
ATOM 10089 C CA . GLY C 1 89 ? 37.781 -10.518 182.804 1.00 154.86 128 GLY C CA 1
ATOM 10090 C C . GLY C 1 89 ? 36.386 -10.584 182.212 1.00 154.88 128 GLY C C 1
ATOM 10091 O O . GLY C 1 89 ? 35.566 -11.402 182.628 1.00 148.54 128 GLY C O 1
ATOM 10092 N N . GLN C 1 90 ? 36.120 -9.720 181.235 1.00 156.44 129 GLN C N 1
ATOM 10093 C CA . GLN C 1 90 ? 34.839 -9.698 180.528 1.00 150.00 129 GLN C CA 1
ATOM 10094 C C . GLN C 1 90 ? 34.603 -10.962 179.706 1.00 147.77 129 GLN C C 1
ATOM 10095 O O . GLN C 1 90 ? 33.510 -11.172 179.174 1.00 131.91 129 GLN C O 1
ATOM 10101 N N . GLU C 1 91 ? 35.637 -11.792 179.613 1.00 148.30 130 GLU C N 1
ATOM 10102 C CA . GLU C 1 91 ? 35.634 -12.985 178.775 1.00 139.74 130 GLU C CA 1
ATOM 10103 C C . GLU C 1 91 ? 34.481 -13.930 179.091 1.00 129.34 130 GLU C C 1
ATOM 10104 O O . GLU C 1 91 ? 34.063 -14.059 180.238 1.00 123.78 130 GLU C O 1
ATOM 10110 N N . ASN C 1 92 ? 33.973 -14.582 178.053 1.00 134.69 131 ASN C N 1
ATOM 10111 C CA . ASN C 1 92 ? 32.866 -15.517 178.179 1.00 122.14 131 ASN C CA 1
ATOM 10112 C C . ASN C 1 92 ? 33.275 -16.883 177.639 1.00 134.56 131 ASN C C 1
ATOM 10113 O O . ASN C 1 92 ? 33.096 -17.163 176.453 1.00 138.41 131 ASN C O 1
ATOM 10118 N N . PRO C 1 93 ? 33.827 -17.740 178.511 1.00 126.70 132 PRO C N 1
ATOM 10119 C CA . PRO C 1 93 ? 34.271 -19.090 178.142 1.00 129.12 132 PRO C CA 1
ATOM 10120 C C . PRO C 1 93 ? 33.151 -19.975 177.595 1.00 135.82 132 PRO C C 1
ATOM 10121 O O . PRO C 1 93 ? 33.443 -21.006 176.989 1.00 136.88 132 PRO C O 1
ATOM 10125 N N . LYS C 1 94 ? 31.896 -19.583 177.808 1.00 135.17 133 LYS C N 1
ATOM 10126 C CA . LYS C 1 94 ? 30.761 -20.346 177.288 1.00 141.67 133 LYS C CA 1
ATOM 10127 C C . LYS C 1 94 ? 30.627 -20.272 175.758 1.00 138.60 133 LYS C C 1
ATOM 10128 O O . LYS C 1 94 ? 30.106 -21.198 175.130 1.00 133.54 133 LYS C O 1
ATOM 10134 N N . MET C 1 95 ? 31.104 -19.183 175.159 1.00 123.60 134 MET C N 1
ATOM 10135 C CA . MET C 1 95 ? 31.047 -19.032 173.705 1.00 127.67 134 MET C CA 1
ATOM 10136 C C . MET C 1 95 ? 32.458 -18.967 173.105 1.00 135.11 134 MET C C 1
ATOM 10137 O O . MET C 1 95 ? 33.376 -18.439 173.736 1.00 139.14 134 MET C O 1
ATOM 10142 N N . PRO C 1 96 ? 32.635 -19.505 171.883 1.00 122.20 135 PRO C N 1
ATOM 10143 C CA . PRO C 1 96 ? 33.970 -19.695 171.299 1.00 98.04 135 PRO C CA 1
ATOM 10144 C C . PRO C 1 96 ? 34.672 -18.379 170.988 1.00 118.60 135 PRO C C 1
ATOM 10145 O O . PRO C 1 96 ? 35.900 -18.292 171.064 1.00 116.05 135 PRO C O 1
ATOM 10149 N N . THR C 1 97 ? 33.883 -17.367 170.646 1.00 122.15 136 THR C N 1
ATOM 10150 C CA . THR C 1 97 ? 34.400 -16.051 170.302 1.00 120.61 136 THR C CA 1
ATOM 10151 C C . THR C 1 97 ? 34.522 -15.204 171.557 1.00 122.44 136 THR C C 1
ATOM 10152 O O . THR C 1 97 ? 34.884 -14.031 171.496 1.00 122.73 136 THR C O 1
ATOM 10156 N N . GLY C 1 98 ? 34.217 -15.819 172.696 1.00 136.59 137 GLY C N 1
ATOM 10157 C CA . GLY C 1 98 ? 34.089 -15.122 173.963 1.00 134.90 137 GLY C CA 1
ATOM 10158 C C . GLY C 1 98 ? 35.301 -14.387 174.505 1.00 136.17 137 GLY C C 1
ATOM 10159 O O . GLY C 1 98 ? 35.162 -13.519 175.364 1.00 139.39 137 GLY C O 1
ATOM 10160 N N . GLU C 1 99 ? 36.492 -14.727 174.029 1.00 136.34 138 GLU C N 1
ATOM 10161 C CA . GLU C 1 99 ? 37.691 -14.041 174.496 1.00 130.43 138 GLU C CA 1
ATOM 10162 C C . GLU C 1 99 ? 37.914 -12.739 173.729 1.00 129.82 138 GLU C C 1
ATOM 10163 O O . GLU C 1 99 ? 38.726 -11.905 174.131 1.00 120.68 138 GLU C O 1
ATOM 10169 N N . ILE C 1 100 ? 37.186 -12.563 172.628 1.00 137.60 139 ILE C N 1
ATOM 10170 C CA . ILE C 1 100 ? 37.343 -11.370 171.799 1.00 132.31 139 ILE C CA 1
ATOM 10171 C C . ILE C 1 100 ? 36.030 -10.686 171.416 1.00 131.64 139 ILE C C 1
ATOM 10172 O O . ILE C 1 100 ? 34.961 -11.301 171.380 1.00 129.51 139 ILE C O 1
ATOM 10177 N N . GLU C 1 101 ? 36.143 -9.397 171.125 1.00 134.52 140 GLU C N 1
ATOM 10178 C CA . GLU C 1 101 ? 35.046 -8.598 170.609 1.00 134.33 140 GLU C CA 1
ATOM 10179 C C . GLU C 1 101 ? 35.542 -7.819 169.393 1.00 132.42 140 GLU C C 1
ATOM 10180 O O . GLU C 1 101 ? 36.748 -7.724 169.142 1.00 124.10 140 GLU C O 1
ATOM 10186 N N . ILE C 1 102 ? 34.606 -7.264 168.638 1.00 131.14 141 ILE C N 1
ATOM 10187 C CA . ILE C 1 102 ? 34.942 -6.589 167.399 1.00 120.93 141 ILE C CA 1
ATOM 10188 C C . ILE C 1 102 ? 34.533 -5.110 167.428 1.00 130.18 141 ILE C C 1
ATOM 10189 O O . ILE C 1 102 ? 33.375 -4.759 167.712 1.00 125.40 141 ILE C O 1
ATOM 10194 N N . LYS C 1 103 ? 35.519 -4.255 167.161 1.00 129.08 142 LYS C N 1
ATOM 10195 C CA . LYS C 1 103 ? 35.364 -2.806 167.228 1.00 117.94 142 LYS C CA 1
ATOM 10196 C C . LYS C 1 103 ? 35.013 -2.227 165.867 1.00 100.88 142 LYS C C 1
ATOM 10197 O O . LYS C 1 103 ? 35.817 -2.272 164.938 1.00 85.62 142 LYS C O 1
ATOM 10203 N N . VAL C 1 104 ? 33.813 -1.666 165.769 1.00 108.29 143 VAL C N 1
ATOM 10204 C CA . VAL C 1 104 ? 33.286 -1.172 164.503 1.00 101.91 143 VAL C CA 1
ATOM 10205 C C . VAL C 1 104 ? 34.093 -0.018 163.918 1.00 108.37 143 VAL C C 1
ATOM 10206 O O . VAL C 1 104 ? 34.502 0.901 164.631 1.00 128.08 143 VAL C O 1
ATOM 10210 N N . LYS C 1 105 ? 34.317 -0.087 162.611 1.00 104.39 144 LYS C N 1
ATOM 10211 C CA . LYS C 1 105 ? 34.896 1.006 161.845 1.00 97.75 144 LYS C CA 1
ATOM 10212 C C . LYS C 1 105 ? 33.760 1.613 161.035 1.00 103.37 144 LYS C C 1
ATOM 10213 O O . LYS C 1 105 ? 33.436 2.792 161.178 1.00 109.04 144 LYS C O 1
ATOM 10219 N N . THR C 1 106 ? 33.170 0.794 160.172 1.00 99.62 145 THR C N 1
ATOM 10220 C CA . THR C 1 106 ? 32.004 1.191 159.393 1.00 106.69 145 THR C CA 1
ATOM 10221 C C . THR C 1 106 ? 30.912 0.124 159.462 1.00 101.21 145 THR C C 1
ATOM 10222 O O . THR C 1 106 ? 31.137 -0.978 159.964 1.00 97.89 145 THR C O 1
ATOM 10226 N N . ALA C 1 107 ? 29.724 0.464 158.972 1.00 104.38 146 ALA C N 1
ATOM 10227 C CA . ALA C 1 107 ? 28.616 -0.484 158.922 1.00 101.46 146 ALA C CA 1
ATOM 10228 C C . ALA C 1 107 ? 27.635 -0.150 157.798 1.00 101.40 146 ALA C C 1
ATOM 10229 O O . ALA C 1 107 ? 27.858 0.786 157.026 1.00 97.32 146 ALA C O 1
ATOM 10231 N N . GLU C 1 108 ? 26.543 -0.910 157.734 1.00 91.19 147 GLU C N 1
ATOM 10232 C CA . GLU C 1 108 ? 25.491 -0.714 156.740 1.00 92.38 147 GLU C CA 1
ATOM 10233 C C . GLU C 1 108 ? 24.379 -1.713 157.013 1.00 80.57 147 GLU C C 1
ATOM 10234 O O . GLU C 1 108 ? 24.618 -2.765 157.593 1.00 84.80 147 GLU C O 1
ATOM 10240 N N . LEU C 1 109 ? 23.176 -1.410 156.545 1.00 69.78 148 LEU C N 1
ATOM 10241 C CA . LEU C 1 109 ? 22.023 -2.242 156.838 1.00 71.00 148 LEU C CA 1
ATOM 10242 C C . LEU C 1 109 ? 21.621 -2.989 155.585 1.00 85.56 148 LEU C C 1
ATOM 10243 O O . LEU C 1 109 ? 21.081 -2.395 154.654 1.00 99.45 148 LEU C O 1
ATOM 10248 N N . LEU C 1 110 ? 21.872 -4.294 155.569 1.00 84.38 149 LEU C N 1
ATOM 10249 C CA . LEU C 1 110 ? 21.594 -5.111 154.392 1.00 74.30 149 LEU C CA 1
ATOM 10250 C C . LEU C 1 110 ? 20.099 -5.371 154.205 1.00 60.21 149 LEU C C 1
ATOM 10251 O O . LEU C 1 110 ? 19.557 -5.166 153.125 1.00 72.82 149 LEU C O 1
ATOM 10256 N N . ASN C 1 111 ? 19.435 -5.827 155.256 1.00 75.62 150 ASN C N 1
ATOM 10257 C CA . ASN C 1 111 ? 17.982 -5.903 155.240 1.00 89.42 150 ASN C CA 1
ATOM 10258 C C . ASN C 1 111 ? 17.403 -5.819 156.651 1.00 111.18 150 ASN C C 1
ATOM 10259 O O . ASN C 1 111 ? 18.020 -6.282 157.613 1.00 102.18 150 ASN C O 1
ATOM 10264 N N . ALA C 1 112 ? 16.217 -5.231 156.769 1.00 108.39 151 ALA C N 1
ATOM 10265 C CA . ALA C 1 112 ? 15.536 -5.147 158.053 1.00 92.18 151 ALA C CA 1
ATOM 10266 C C . ALA C 1 112 ? 14.468 -6.230 158.151 1.00 101.39 151 ALA C C 1
ATOM 10267 O O . ALA C 1 112 ? 14.255 -6.991 157.205 1.00 105.80 151 ALA C O 1
ATOM 10269 N N . CYS C 1 113 ? 13.791 -6.295 159.293 1.00 91.69 152 CYS C N 1
ATOM 10270 C CA . CYS C 1 113 ? 12.744 -7.292 159.492 1.00 104.27 152 CYS C CA 1
ATOM 10271 C C . CYS C 1 113 ? 11.677 -6.827 160.476 1.00 106.06 152 CYS C C 1
ATOM 10272 O O . CYS C 1 113 ? 11.891 -5.884 161.237 1.00 117.71 152 CYS C O 1
ATOM 10275 N N . LYS C 1 114 ? 10.530 -7.500 160.461 1.00 99.80 153 LYS C N 1
ATOM 10276 C CA . LYS C 1 114 ? 9.454 -7.173 161.388 1.00 102.49 153 LYS C CA 1
ATOM 10277 C C . LYS C 1 114 ? 9.487 -8.093 162.602 1.00 119.27 153 LYS C C 1
ATOM 10278 O O . LYS C 1 114 ? 10.401 -8.902 162.749 1.00 117.77 153 LYS C O 1
ATOM 10284 N N . LYS C 1 115 ? 8.495 -7.970 163.476 1.00 128.09 154 LYS C N 1
ATOM 10285 C CA . LYS C 1 115 ? 8.435 -8.843 164.635 1.00 121.81 154 LYS C CA 1
ATOM 10286 C C . LYS C 1 115 ? 8.230 -10.272 164.137 1.00 118.53 154 LYS C C 1
ATOM 10287 O O . LYS C 1 115 ? 7.253 -10.565 163.447 1.00 115.52 154 LYS C O 1
ATOM 10293 N N . LEU C 1 116 ? 9.154 -11.157 164.493 1.00 112.46 155 LEU C N 1
ATOM 10294 C CA . LEU C 1 116 ? 9.071 -12.557 164.093 1.00 107.99 155 LEU C CA 1
ATOM 10295 C C . LEU C 1 116 ? 8.575 -13.394 165.262 1.00 112.52 155 LEU C C 1
ATOM 10296 O O . LEU C 1 116 ? 9.100 -13.287 166.368 1.00 135.11 155 LEU C O 1
ATOM 10301 N N . PRO C 1 117 ? 7.548 -14.223 165.029 1.00 105.07 156 PRO C N 1
ATOM 10302 C CA . PRO C 1 117 ? 6.910 -14.929 166.148 1.00 122.33 156 PRO C CA 1
ATOM 10303 C C . PRO C 1 117 ? 7.697 -16.148 166.630 1.00 123.82 156 PRO C C 1
ATOM 10304 O O . PRO C 1 117 ? 7.107 -17.207 166.840 1.00 134.07 156 PRO C O 1
ATOM 10308 N N . PHE C 1 118 ? 8.996 -15.979 166.857 1.00 117.32 157 PHE C N 1
ATOM 10309 C CA . PHE C 1 118 ? 9.880 -17.096 167.173 1.00 120.44 157 PHE C CA 1
ATOM 10310 C C . PHE C 1 118 ? 11.008 -16.670 168.096 1.00 124.05 157 PHE C C 1
ATOM 10311 O O . PHE C 1 118 ? 11.486 -15.540 168.028 1.00 120.79 157 PHE C O 1
ATOM 10319 N N . GLU C 1 119 ? 11.441 -17.582 168.956 1.00 142.37 158 GLU C N 1
ATOM 10320 C CA . GLU C 1 119 ? 12.631 -17.346 169.756 1.00 161.11 158 GLU C CA 1
ATOM 10321 C C . GLU C 1 119 ? 13.777 -18.131 169.136 1.00 160.69 158 GLU C C 1
ATOM 10322 O O . GLU C 1 119 ? 13.828 -19.353 169.227 1.00 173.55 158 GLU C O 1
ATOM 10328 N N . ILE C 1 120 ? 14.703 -17.423 168.504 1.00 149.87 159 ILE C N 1
ATOM 10329 C CA . ILE C 1 120 ? 15.775 -18.083 167.772 1.00 155.87 159 ILE C CA 1
ATOM 10330 C C . ILE C 1 120 ? 16.923 -18.501 168.694 1.00 166.86 159 ILE C C 1
ATOM 10331 O O . ILE C 1 120 ? 17.707 -19.393 168.363 1.00 160.97 159 ILE C O 1
ATOM 10336 N N . LYS C 1 121 ? 16.998 -17.863 169.858 1.00 166.85 160 LYS C N 1
ATOM 10337 C CA . LYS C 1 121 ? 18.089 -18.084 170.804 1.00 168.66 160 LYS C CA 1
ATOM 10338 C C . LYS C 1 121 ? 18.063 -19.481 171.424 1.00 183.44 160 LYS C C 1
ATOM 10339 O O . LYS C 1 121 ? 19.093 -20.151 171.513 1.00 182.33 160 LYS C O 1
ATOM 10345 N N . ASN C 1 122 ? 16.875 -19.914 171.838 1.00 190.09 161 ASN C N 1
ATOM 10346 C CA . ASN C 1 122 ? 16.701 -21.163 172.581 1.00 188.31 161 ASN C CA 1
ATOM 10347 C C . ASN C 1 122 ? 16.465 -22.383 171.694 1.00 183.41 161 ASN C C 1
ATOM 10348 O O . ASN C 1 122 ? 16.133 -23.462 172.193 1.00 177.45 161 ASN C O 1
ATOM 10353 N N . PHE C 1 123 ? 16.622 -22.193 170.384 1.00 179.41 162 PHE C N 1
ATOM 10354 C CA . PHE C 1 123 ? 16.265 -23.191 169.375 1.00 164.09 162 PHE C CA 1
ATOM 10355 C C . PHE C 1 123 ? 14.758 -23.393 169.463 1.00 156.94 162 PHE C C 1
ATOM 10356 O O . PHE C 1 123 ? 14.249 -24.515 169.499 1.00 122.33 162 PHE C O 1
ATOM 10364 N N . VAL C 1 124 ? 14.069 -22.254 169.497 1.00 170.88 163 VAL C N 1
ATOM 10365 C CA . VAL C 1 124 ? 12.613 -22.144 169.603 1.00 172.85 163 VAL C CA 1
ATOM 10366 C C . VAL C 1 124 ? 11.994 -22.853 170.818 1.00 177.95 163 VAL C C 1
ATOM 10367 O O . VAL C 1 124 ? 12.531 -22.810 171.925 1.00 180.28 163 VAL C O 1
ATOM 10371 N N . LYS C 1 125 ? 10.856 -23.493 170.584 1.00 176.86 164 LYS C N 1
ATOM 10372 C CA . LYS C 1 125 ? 10.037 -24.119 171.604 1.00 165.31 164 LYS C CA 1
ATOM 10373 C C . LYS C 1 125 ? 9.264 -25.127 170.794 1.00 159.53 164 LYS C C 1
ATOM 10374 O O . LYS C 1 125 ? 9.187 -24.988 169.573 1.00 159.26 164 LYS C O 1
ATOM 10380 N N . LYS C 1 126 ? 8.666 -26.130 171.422 1.00 156.01 165 LYS C N 1
ATOM 10381 C CA . LYS C 1 126 ? 8.107 -27.178 170.588 1.00 156.75 165 LYS C CA 1
ATOM 10382 C C . LYS C 1 126 ? 6.657 -26.876 170.235 1.00 154.80 165 LYS C C 1
ATOM 10383 O O . LYS C 1 126 ? 5.746 -27.046 171.044 1.00 159.50 165 LYS C O 1
ATOM 10389 N N . THR C 1 127 ? 6.473 -26.430 168.995 1.00 152.79 166 THR C N 1
ATOM 10390 C CA . THR C 1 127 ? 5.183 -26.394 168.330 1.00 140.28 166 THR C CA 1
ATOM 10391 C C . THR C 1 127 ? 5.449 -26.833 166.895 1.00 133.28 166 THR C C 1
ATOM 10392 O O . THR C 1 127 ? 6.122 -26.118 166.142 1.00 126.14 166 THR C O 1
ATOM 10396 N N . GLU C 1 128 ? 4.897 -27.972 166.491 1.00 130.34 167 GLU C N 1
ATOM 10397 C CA . GLU C 1 128 ? 5.198 -28.493 165.167 1.00 128.91 167 GLU C CA 1
ATOM 10398 C C . GLU C 1 128 ? 4.571 -27.575 164.134 1.00 120.93 167 GLU C C 1
ATOM 10399 O O . GLU C 1 128 ? 5.213 -27.192 163.153 1.00 126.31 167 GLU C O 1
ATOM 10405 N N . ALA C 1 129 ? 3.321 -27.203 164.388 1.00 112.13 168 ALA C N 1
ATOM 10406 C CA . ALA C 1 129 ? 2.554 -26.363 163.480 1.00 111.22 168 ALA C CA 1
ATOM 10407 C C . ALA C 1 129 ? 3.272 -25.057 163.172 1.00 115.31 168 ALA C C 1
ATOM 10408 O O . ALA C 1 129 ? 3.374 -24.651 162.012 1.00 118.87 168 ALA C O 1
ATOM 10410 N N . LEU C 1 130 ? 3.778 -24.407 164.213 1.00 117.47 169 LEU C N 1
ATOM 10411 C CA . LEU C 1 130 ? 4.415 -23.108 164.039 1.00 119.29 169 LEU C CA 1
ATOM 10412 C C . LEU C 1 130 ? 5.817 -23.231 163.460 1.00 99.74 169 LEU C C 1
ATOM 10413 O O . LEU C 1 130 ? 6.155 -22.537 162.492 1.00 100.63 169 LEU C O 1
ATOM 10418 N N . ARG C 1 131 ? 6.617 -24.128 164.037 1.00 87.30 170 ARG C N 1
ATOM 10419 C CA . ARG C 1 131 ? 7.967 -24.372 163.537 1.00 95.94 170 ARG C CA 1
ATOM 10420 C C . ARG C 1 131 ? 7.964 -24.693 162.044 1.00 101.40 170 ARG C C 1
ATOM 10421 O O . ARG C 1 131 ? 8.869 -24.299 161.313 1.00 89.03 170 ARG C O 1
ATOM 10429 N N . LEU C 1 132 ? 6.942 -25.417 161.598 1.00 107.64 171 LEU C N 1
ATOM 10430 C CA . LEU C 1 132 ? 6.820 -25.766 160.187 1.00 98.83 171 LEU C CA 1
ATOM 10431 C C . LEU C 1 132 ? 6.233 -24.651 159.326 1.00 99.66 171 LEU C C 1
ATOM 10432 O O . LEU C 1 132 ? 6.721 -24.403 158.223 1.00 106.32 171 LEU C O 1
ATOM 10437 N N . GLN C 1 133 ? 5.190 -23.987 159.823 1.00 95.84 172 GLN C N 1
ATOM 10438 C CA . GLN C 1 133 ? 4.575 -22.880 159.089 1.00 106.42 172 GLN C CA 1
ATOM 10439 C C . GLN C 1 133 ? 5.610 -21.808 158.762 1.00 100.33 172 GLN C C 1
ATOM 10440 O O . GLN C 1 133 ? 5.618 -21.237 157.670 1.00 97.73 172 GLN C O 1
ATOM 10446 N N . TYR C 1 134 ? 6.472 -21.534 159.732 1.00 91.21 173 TYR C N 1
ATOM 10447 C CA . TYR C 1 134 ? 7.542 -20.549 159.574 1.00 88.08 173 TYR C CA 1
ATOM 10448 C C . TYR C 1 134 ? 8.922 -21.085 159.185 1.00 94.66 173 TYR C C 1
ATOM 10449 O O . TYR C 1 134 ? 9.919 -20.388 159.349 1.00 87.84 173 TYR C O 1
ATOM 10458 N N . ARG C 1 135 ? 8.965 -22.327 158.702 1.00 98.31 174 ARG C N 1
ATOM 10459 C CA . ARG C 1 135 ? 10.188 -23.130 158.601 1.00 90.23 174 ARG C CA 1
ATOM 10460 C C . ARG C 1 135 ? 11.433 -22.377 158.136 1.00 81.25 174 ARG C C 1
ATOM 10461 O O . ARG C 1 135 ? 12.512 -22.596 158.674 1.00 76.44 174 ARG C O 1
ATOM 10469 N N . TYR C 1 136 ? 11.286 -21.479 157.167 1.00 77.69 175 TYR C N 1
ATOM 10470 C CA . TYR C 1 136 ? 12.416 -20.666 156.713 1.00 73.97 175 TYR C CA 1
ATOM 10471 C C . TYR C 1 136 ? 13.051 -19.850 157.841 1.00 87.70 175 TYR C C 1
ATOM 10472 O O . TYR C 1 136 ? 14.218 -19.468 157.758 1.00 92.58 175 TYR C O 1
ATOM 10481 N N . LEU C 1 137 ? 12.268 -19.586 158.885 1.00 97.16 176 LEU C N 1
ATOM 10482 C CA . LEU C 1 137 ? 12.755 -18.977 160.123 1.00 87.50 176 LEU C CA 1
ATOM 10483 C C . LEU C 1 137 ? 13.459 -20.028 160.960 1.00 85.49 176 LEU C C 1
ATOM 10484 O O . LEU C 1 137 ? 14.633 -19.885 161.301 1.00 77.94 176 LEU C O 1
ATOM 10489 N N . ASP C 1 138 ? 12.707 -21.071 161.300 1.00 87.31 177 ASP C N 1
ATOM 10490 C CA . ASP C 1 138 ? 13.165 -22.169 162.151 1.00 91.52 177 ASP C CA 1
ATOM 10491 C C . ASP C 1 138 ? 14.524 -22.734 161.726 1.00 82.37 177 ASP C C 1
ATOM 10492 O O . ASP C 1 138 ? 15.297 -23.194 162.565 1.00 72.94 177 ASP C O 1
ATOM 10497 N N . LEU C 1 139 ? 14.811 -22.697 160.426 1.00 86.32 178 LEU C N 1
ATOM 10498 C CA . LEU C 1 139 ? 16.081 -23.199 159.900 1.00 81.43 178 LEU C CA 1
ATOM 10499 C C . LEU C 1 139 ? 17.294 -22.456 160.462 1.00 85.05 178 LEU C C 1
ATOM 10500 O O . LEU C 1 139 ? 18.405 -22.989 160.479 1.00 77.84 178 LEU C O 1
ATOM 10505 N N . ARG C 1 140 ? 17.077 -21.225 160.918 1.00 86.64 179 ARG C N 1
ATOM 10506 C CA . ARG C 1 140 ? 18.139 -20.440 161.536 1.00 83.30 179 ARG C CA 1
ATOM 10507 C C . ARG C 1 140 ? 18.605 -21.071 162.847 1.00 81.52 179 ARG C C 1
ATOM 10508 O O . ARG C 1 140 ? 19.753 -20.896 163.259 1.00 70.17 179 ARG C O 1
ATOM 10516 N N . SER C 1 141 ? 17.706 -21.800 163.501 1.00 76.61 180 SER C N 1
ATOM 10517 C CA . SER C 1 141 ? 18.003 -22.403 164.795 1.00 84.78 180 SER C CA 1
ATOM 10518 C C . SER C 1 141 ? 19.167 -23.370 164.696 1.00 80.63 180 SER C C 1
ATOM 10519 O O . SER C 1 141 ? 19.317 -24.090 163.701 1.00 87.81 180 SER C O 1
ATOM 10522 N N . PHE C 1 142 ? 19.987 -23.382 165.739 1.00 93.45 181 PHE C N 1
ATOM 10523 C CA . PHE C 1 142 ? 21.191 -24.198 165.767 1.00 107.48 181 PHE C CA 1
ATOM 10524 C C . PHE C 1 142 ? 20.875 -25.689 165.646 1.00 97.65 181 PHE C C 1
ATOM 10525 O O . PHE C 1 142 ? 21.740 -26.491 165.272 1.00 93.23 181 PHE C O 1
ATOM 10533 N N . GLN C 1 143 ? 19.627 -26.052 165.928 1.00 85.36 182 GLN C N 1
ATOM 10534 C CA . GLN C 1 143 ? 19.206 -27.440 165.825 1.00 82.09 182 GLN C CA 1
ATOM 10535 C C . GLN C 1 143 ? 19.107 -27.842 164.365 1.00 81.81 182 GLN C C 1
ATOM 10536 O O . GLN C 1 143 ? 19.826 -28.728 163.914 1.00 79.83 182 GLN C O 1
ATOM 10542 N N . MET C 1 144 ? 18.198 -27.201 163.637 1.00 87.30 183 MET C N 1
ATOM 10543 C CA . MET C 1 144 ? 18.057 -27.442 162.204 1.00 80.43 183 MET C CA 1
ATOM 10544 C C . MET C 1 144 ? 19.381 -27.268 161.470 1.00 74.22 183 MET C C 1
ATOM 10545 O O . MET C 1 144 ? 19.680 -28.013 160.530 1.00 68.39 183 MET C O 1
ATOM 10550 N N . GLN C 1 145 ? 20.171 -26.288 161.906 1.00 79.61 184 GLN C N 1
ATOM 10551 C CA . GLN C 1 145 ? 21.499 -26.081 161.339 1.00 75.95 184 GLN C CA 1
ATOM 10552 C C . GLN C 1 145 ? 22.381 -27.317 161.504 1.00 79.84 184 GLN C C 1
ATOM 10553 O O . GLN C 1 145 ? 22.905 -27.849 160.511 1.00 77.72 184 GLN C O 1
ATOM 10559 N N . TYR C 1 146 ? 22.526 -27.773 162.751 1.00 77.46 185 TYR C N 1
ATOM 10560 C CA . TYR C 1 146 ? 23.310 -28.976 163.051 1.00 83.62 185 TYR C CA 1
ATOM 10561 C C . TYR C 1 146 ? 22.831 -30.210 162.295 1.00 72.96 185 TYR C C 1
ATOM 10562 O O . TYR C 1 146 ? 23.637 -30.970 161.750 1.00 65.59 185 TYR C O 1
ATOM 10571 N N . ASN C 1 147 ? 21.520 -30.416 162.293 1.00 64.25 186 ASN C N 1
ATOM 10572 C CA . ASN C 1 147 ? 20.922 -31.539 161.587 1.00 69.32 186 ASN C CA 1
ATOM 10573 C C . ASN C 1 147 ? 21.209 -31.545 160.086 1.00 69.59 186 ASN C C 1
ATOM 10574 O O . ASN C 1 147 ? 21.802 -32.493 159.563 1.00 67.23 186 ASN C O 1
ATOM 10579 N N . LEU C 1 148 ? 20.803 -30.482 159.398 1.00 56.08 187 LEU C N 1
ATOM 10580 C CA . LEU C 1 148 ? 20.942 -30.444 157.951 1.00 49.73 187 LEU C CA 1
ATOM 10581 C C . LEU C 1 148 ? 22.411 -30.483 157.535 1.00 66.84 187 LEU C C 1
ATOM 10582 O O . LEU C 1 148 ? 22.775 -31.143 156.546 1.00 67.86 187 LEU C O 1
ATOM 10587 N N . ARG C 1 149 ? 23.258 -29.797 158.303 1.00 64.05 188 ARG C N 1
ATOM 10588 C CA . ARG C 1 149 ? 24.685 -29.787 158.002 1.00 58.55 188 ARG C CA 1
ATOM 10589 C C . ARG C 1 149 ? 25.308 -31.171 158.222 1.00 70.21 188 ARG C C 1
ATOM 10590 O O . ARG C 1 149 ? 26.173 -31.602 157.445 1.00 71.96 188 ARG C O 1
ATOM 10598 N N . LEU C 1 150 ? 24.853 -31.871 159.264 1.00 70.63 189 LEU C N 1
ATOM 10599 C CA . LEU C 1 150 ? 25.306 -33.239 159.517 1.00 64.19 189 LEU C CA 1
ATOM 10600 C C . LEU C 1 150 ? 24.909 -34.130 158.358 1.00 63.75 189 LEU C C 1
ATOM 10601 O O . LEU C 1 150 ? 25.738 -34.864 157.832 1.00 64.63 189 LEU C O 1
ATOM 10606 N N . ARG C 1 151 ? 23.637 -34.076 157.977 1.00 60.11 190 ARG C N 1
ATOM 10607 C CA . ARG C 1 151 ? 23.138 -34.885 156.872 1.00 64.36 190 ARG C CA 1
ATOM 10608 C C . ARG C 1 151 ? 23.984 -34.684 155.619 1.00 71.76 190 ARG C C 1
ATOM 10609 O O . ARG C 1 151 ? 24.517 -35.650 155.061 1.00 63.58 190 ARG C O 1
ATOM 10617 N N . SER C 1 152 ? 24.120 -33.425 155.201 1.00 87.45 191 SER C N 1
ATOM 10618 C CA . SER C 1 152 ? 24.926 -33.087 154.029 1.00 71.14 191 SER C CA 1
ATOM 10619 C C . SER C 1 152 ? 26.315 -33.700 154.133 1.00 63.51 191 SER C C 1
ATOM 10620 O O . SER C 1 152 ? 26.721 -34.489 153.272 1.00 76.44 191 SER C O 1
ATOM 10623 N N . GLN C 1 153 ? 27.012 -33.365 155.215 1.00 63.18 192 GLN C N 1
ATOM 10624 C CA . GLN C 1 153 ? 28.351 -33.887 155.480 1.00 83.24 192 GLN C CA 1
ATOM 10625 C C . GLN C 1 153 ? 28.456 -35.414 155.339 1.00 89.95 192 GLN C C 1
ATOM 10626 O O . GLN C 1 153 ? 29.179 -35.927 154.472 1.00 84.12 192 GLN C O 1
ATOM 10632 N N . MET C 1 154 ? 27.731 -36.126 156.198 1.00 85.90 193 MET C N 1
ATOM 10633 C CA . MET C 1 154 ? 27.790 -37.581 156.269 1.00 72.72 193 MET C CA 1
ATOM 10634 C C . MET C 1 154 ? 27.449 -38.238 154.936 1.00 70.74 193 MET C C 1
ATOM 10635 O O . MET C 1 154 ? 28.167 -39.133 154.473 1.00 79.98 193 MET C O 1
ATOM 10640 N N . VAL C 1 155 ? 26.358 -37.790 154.322 1.00 65.36 194 VAL C N 1
ATOM 10641 C CA . VAL C 1 155 ? 25.966 -38.308 153.016 1.00 69.55 194 VAL C CA 1
ATOM 10642 C C . VAL C 1 155 ? 27.096 -38.139 152.004 1.00 70.62 194 VAL C C 1
ATOM 10643 O O . VAL C 1 155 ? 27.429 -39.069 151.269 1.00 74.57 194 VAL C O 1
ATOM 10647 N N . MET C 1 156 ? 27.705 -36.960 151.991 1.00 72.39 195 MET C N 1
ATOM 10648 C CA . MET C 1 156 ? 28.806 -36.698 151.076 1.00 79.31 195 MET C CA 1
ATOM 10649 C C . MET C 1 156 ? 30.016 -37.611 151.355 1.00 76.40 195 MET C C 1
ATOM 10650 O O . MET C 1 156 ? 30.747 -37.997 150.434 1.00 87.48 195 MET C O 1
ATOM 10655 N N . LYS C 1 157 ? 30.221 -37.972 152.617 1.00 63.54 196 LYS C N 1
ATOM 10656 C CA . LYS C 1 157 ? 31.302 -38.901 152.950 1.00 64.98 196 LYS C CA 1
ATOM 10657 C C . LYS C 1 157 ? 30.987 -40.323 152.494 1.00 68.44 196 LYS C C 1
ATOM 10658 O O . LYS C 1 157 ? 31.892 -41.086 152.153 1.00 78.65 196 LYS C O 1
ATOM 10664 N N . MET C 1 158 ? 29.706 -40.681 152.502 1.00 67.54 197 MET C N 1
ATOM 10665 C CA . MET C 1 158 ? 29.275 -41.956 151.930 1.00 67.78 197 MET C CA 1
ATOM 10666 C C . MET C 1 158 ? 29.519 -41.965 150.423 1.00 71.37 197 MET C C 1
ATOM 10667 O O . MET C 1 158 ? 29.985 -42.957 149.847 1.00 63.47 197 MET C O 1
ATOM 10672 N N . ARG C 1 159 ? 29.191 -40.840 149.799 1.00 69.81 198 ARG C N 1
ATOM 10673 C CA . ARG C 1 159 ? 29.425 -40.620 148.382 1.00 59.31 198 ARG C CA 1
ATOM 10674 C C . ARG C 1 159 ? 30.902 -40.836 148.074 1.00 66.49 198 ARG C C 1
ATOM 10675 O O . ARG C 1 159 ? 31.255 -41.457 147.072 1.00 77.43 198 ARG C O 1
ATOM 10683 N N . GLU C 1 160 ? 31.764 -40.327 148.949 1.00 60.59 199 GLU C N 1
ATOM 10684 C CA . GLU C 1 160 ? 33.194 -40.582 148.831 1.00 61.54 199 GLU C CA 1
ATOM 10685 C C . GLU C 1 160 ? 33.537 -42.072 148.959 1.00 72.93 199 GLU C C 1
ATOM 10686 O O . GLU C 1 160 ? 34.236 -42.623 148.109 1.00 83.21 199 GLU C O 1
ATOM 10692 N N . TYR C 1 161 ? 33.048 -42.723 150.015 1.00 78.28 200 TYR C N 1
ATOM 10693 C CA . TYR C 1 161 ? 33.379 -44.131 150.264 1.00 66.88 200 TYR C CA 1
ATOM 10694 C C . TYR C 1 161 ? 32.995 -45.039 149.103 1.00 60.42 200 TYR C C 1
ATOM 10695 O O . TYR C 1 161 ? 33.727 -45.963 148.760 1.00 55.65 200 TYR C O 1
ATOM 10704 N N . LEU C 1 162 ? 31.838 -44.778 148.509 1.00 64.21 201 LEU C N 1
ATOM 10705 C CA . LEU C 1 162 ? 31.390 -45.565 147.369 1.00 70.36 201 LEU C CA 1
ATOM 10706 C C . LEU C 1 162 ? 32.106 -45.175 146.072 1.00 73.98 201 LEU C C 1
ATOM 10707 O O . LEU C 1 162 ? 32.839 -45.979 145.492 1.00 68.74 201 LEU C O 1
ATOM 10712 N N . CYS C 1 163 ? 31.892 -43.937 145.631 1.00 79.89 202 CYS C N 1
ATOM 10713 C CA . CYS C 1 163 ? 32.348 -43.492 144.314 1.00 69.46 202 CYS C CA 1
ATOM 10714 C C . CYS C 1 163 ? 33.859 -43.264 144.208 1.00 70.25 202 CYS C C 1
ATOM 10715 O O . CYS C 1 163 ? 34.482 -43.685 143.240 1.00 89.63 202 CYS C O 1
ATOM 10718 N N . ASN C 1 164 ? 34.443 -42.600 145.197 1.00 71.72 203 ASN C N 1
ATOM 10719 C CA . ASN C 1 164 ? 35.886 -42.372 145.223 1.00 68.15 203 ASN C CA 1
ATOM 10720 C C . ASN C 1 164 ? 36.649 -43.626 145.603 1.00 69.33 203 ASN C C 1
ATOM 10721 O O . ASN C 1 164 ? 37.516 -44.089 144.871 1.00 88.89 203 ASN C O 1
ATOM 10726 N N . LEU C 1 165 ? 36.339 -44.145 146.782 1.00 66.30 204 LEU C N 1
ATOM 10727 C CA . LEU C 1 165 ? 37.111 -45.214 147.392 1.00 74.16 204 LEU C CA 1
ATOM 10728 C C . LEU C 1 165 ? 36.904 -46.566 146.703 1.00 81.62 204 LEU C C 1
ATOM 10729 O O . LEU C 1 165 ? 37.853 -47.157 146.192 1.00 82.12 204 LEU C O 1
ATOM 10734 N N . HIS C 1 166 ? 35.675 -47.071 146.716 1.00 89.33 205 HIS C N 1
ATOM 10735 C CA . HIS C 1 166 ? 35.400 -48.404 146.174 1.00 81.72 205 HIS C CA 1
ATOM 10736 C C . HIS C 1 166 ? 34.876 -48.480 144.742 1.00 77.58 205 HIS C C 1
ATOM 10737 O O . HIS C 1 166 ? 34.503 -49.551 144.275 1.00 70.64 205 HIS C O 1
ATOM 10744 N N . GLY C 1 167 ? 34.819 -47.337 144.069 1.00 81.67 206 GLY C N 1
ATOM 10745 C CA . GLY C 1 167 ? 34.579 -47.305 142.638 1.00 73.74 206 GLY C CA 1
ATOM 10746 C C . GLY C 1 167 ? 33.182 -47.679 142.186 1.00 66.10 206 GLY C C 1
ATOM 10747 O O . GLY C 1 167 ? 33.014 -48.461 141.253 1.00 80.89 206 GLY C O 1
ATOM 10748 N N . PHE C 1 168 ? 32.174 -47.118 142.836 1.00 56.53 207 PHE C N 1
ATOM 10749 C CA . PHE C 1 168 ? 30.812 -47.286 142.361 1.00 58.44 207 PHE C CA 1
ATOM 10750 C C . PHE C 1 168 ? 30.527 -46.215 141.322 1.00 64.49 207 PHE C C 1
ATOM 10751 O O . PHE C 1 168 ? 31.376 -45.370 141.053 1.00 80.23 207 PHE C O 1
ATOM 10759 N N . VAL C 1 169 ? 29.339 -46.246 140.732 1.00 61.74 208 VAL C N 1
ATOM 10760 C CA . VAL C 1 169 ? 28.930 -45.173 139.837 1.00 68.20 208 VAL C CA 1
ATOM 10761 C C . VAL C 1 169 ? 27.585 -44.608 140.249 1.00 65.26 208 VAL C C 1
ATOM 10762 O O . VAL C 1 169 ? 26.660 -45.349 140.594 1.00 61.10 208 VAL C O 1
ATOM 10766 N N . ASP C 1 170 ? 27.493 -43.284 140.194 1.00 70.52 209 ASP C N 1
ATOM 10767 C CA . ASP C 1 170 ? 26.306 -42.566 140.613 1.00 71.61 209 ASP C CA 1
ATOM 10768 C C . ASP C 1 170 ? 25.398 -42.533 139.398 1.00 73.60 209 ASP C C 1
ATOM 10769 O O . ASP C 1 170 ? 25.707 -41.897 138.389 1.00 71.57 209 ASP C O 1
ATOM 10774 N N . ILE C 1 171 ? 24.269 -43.224 139.502 1.00 71.30 210 ILE C N 1
ATOM 10775 C CA . ILE C 1 171 ? 23.406 -43.447 138.354 1.00 71.45 210 ILE C CA 1
ATOM 10776 C C . ILE C 1 171 ? 21.979 -43.051 138.669 1.00 69.17 210 ILE C C 1
ATOM 10777 O O . ILE C 1 171 ? 21.362 -43.599 139.578 1.00 81.41 210 ILE C O 1
ATOM 10782 N N . GLU C 1 172 ? 21.451 -42.107 137.904 1.00 73.72 211 GLU C N 1
ATOM 10783 C CA . GLU C 1 172 ? 20.107 -41.618 138.147 1.00 80.99 211 GLU C CA 1
ATOM 10784 C C . GLU C 1 172 ? 19.107 -42.388 137.306 1.00 79.95 211 GLU C C 1
ATOM 10785 O O . GLU C 1 172 ? 19.118 -42.311 136.075 1.00 73.95 211 GLU C O 1
ATOM 10791 N N . THR C 1 173 ? 18.254 -43.146 137.981 1.00 92.09 212 THR C N 1
ATOM 10792 C CA . THR C 1 173 ? 17.164 -43.843 137.321 1.00 97.63 212 THR C CA 1
ATOM 10793 C C . THR C 1 173 ? 15.957 -42.918 137.291 1.00 94.60 212 THR C C 1
ATOM 10794 O O . THR C 1 173 ? 15.766 -42.119 138.208 1.00 95.92 212 THR C O 1
ATOM 10798 N N . PRO C 1 174 ? 15.144 -43.013 136.230 1.00 87.58 213 PRO C N 1
ATOM 10799 C CA . PRO C 1 174 ? 14.030 -42.080 136.034 1.00 96.42 213 PRO C CA 1
ATOM 10800 C C . PRO C 1 174 ? 12.977 -42.197 137.127 1.00 100.17 213 PRO C C 1
ATOM 10801 O O . PRO C 1 174 ? 12.766 -43.289 137.659 1.00 103.34 213 PRO C O 1
ATOM 10805 N N . THR C 1 175 ? 12.335 -41.079 137.456 1.00 99.05 214 THR C N 1
ATOM 10806 C CA . THR C 1 175 ? 11.271 -41.065 138.453 1.00 89.55 214 THR C CA 1
ATOM 10807 C C . THR C 1 175 ? 9.928 -41.448 137.829 1.00 109.84 214 THR C C 1
ATOM 10808 O O . THR C 1 175 ? 9.380 -42.504 138.143 1.00 120.86 214 THR C O 1
ATOM 10812 N N . LEU C 1 176 ? 9.400 -40.607 136.939 1.00 99.68 215 LEU C N 1
ATOM 10813 C CA . LEU C 1 176 ? 8.143 -40.941 136.260 1.00 102.18 215 LEU C CA 1
ATOM 10814 C C . LEU C 1 176 ? 8.286 -42.195 135.383 1.00 107.35 215 LEU C C 1
ATOM 10815 O O . LEU C 1 176 ? 9.165 -42.268 134.522 1.00 101.49 215 LEU C O 1
ATOM 10820 N N . PHE C 1 177 ? 7.418 -43.178 135.618 1.00 104.96 216 PHE C N 1
ATOM 10821 C CA . PHE C 1 177 ? 7.594 -44.526 135.076 1.00 99.64 216 PHE C CA 1
ATOM 10822 C C . PHE C 1 177 ? 6.293 -45.330 135.137 1.00 97.85 216 PHE C C 1
ATOM 10823 O O . PHE C 1 177 ? 5.224 -44.770 135.364 1.00 95.32 216 PHE C O 1
ATOM 10831 N N . LYS C 1 178 ? 6.381 -46.636 134.899 1.00 100.04 217 LYS C N 1
ATOM 10832 C CA . LYS C 1 178 ? 5.211 -47.510 134.990 1.00 101.01 217 LYS C CA 1
ATOM 10833 C C . LYS C 1 178 ? 5.078 -48.187 136.359 1.00 100.24 217 LYS C C 1
ATOM 10834 O O . LYS C 1 178 ? 6.075 -48.490 137.019 1.00 97.97 217 LYS C O 1
ATOM 10840 N N . ARG C 1 179 ? 3.832 -48.391 136.778 1.00 87.84 218 ARG C N 1
ATOM 10841 C CA . ARG C 1 179 ? 3.503 -48.991 138.069 1.00 118.39 218 ARG C CA 1
ATOM 10842 C C . ARG C 1 179 ? 3.738 -50.501 138.122 1.00 135.50 218 ARG C C 1
ATOM 10843 O O . ARG C 1 179 ? 3.244 -51.241 137.275 1.00 152.75 218 ARG C O 1
ATOM 10851 N N . THR C 1 180 ? 4.476 -50.954 139.133 1.00 143.21 219 THR C N 1
ATOM 10852 C CA . THR C 1 180 ? 4.705 -52.381 139.340 1.00 161.08 219 THR C CA 1
ATOM 10853 C C . THR C 1 180 ? 4.177 -52.772 140.710 1.00 182.14 219 THR C C 1
ATOM 10854 O O . THR C 1 180 ? 4.921 -52.750 141.692 1.00 189.21 219 THR C O 1
ATOM 10858 N N . PRO C 1 181 ? 2.890 -53.150 140.776 1.00 188.90 220 PRO C N 1
ATOM 10859 C CA . PRO C 1 181 ? 2.177 -53.259 142.055 1.00 187.25 220 PRO C CA 1
ATOM 10860 C C . PRO C 1 181 ? 2.565 -54.475 142.894 1.00 177.39 220 PRO C C 1
ATOM 10861 O O . PRO C 1 181 ? 1.671 -55.188 143.352 1.00 172.83 220 PRO C O 1
ATOM 10865 N N . GLY C 1 182 ? 3.858 -54.717 143.090 1.00 172.31 221 GLY C N 1
ATOM 10866 C CA . GLY C 1 182 ? 4.282 -55.775 143.988 1.00 178.86 221 GLY C CA 1
ATOM 10867 C C . GLY C 1 182 ? 4.074 -55.485 145.466 1.00 193.56 221 GLY C C 1
ATOM 10868 O O . GLY C 1 182 ? 3.327 -56.188 146.147 1.00 193.02 221 GLY C O 1
ATOM 10869 N N . GLY C 1 183 ? 4.736 -54.441 145.960 1.00 195.37 222 GLY C N 1
ATOM 10870 C CA . GLY C 1 183 ? 4.635 -54.059 147.359 1.00 184.09 222 GLY C CA 1
ATOM 10871 C C . GLY C 1 183 ? 3.423 -53.239 147.766 1.00 183.01 222 GLY C C 1
ATOM 10872 O O . GLY C 1 183 ? 2.726 -53.574 148.724 1.00 184.99 222 GLY C O 1
ATOM 10873 N N . ALA C 1 184 ? 3.175 -52.160 147.027 1.00 182.80 223 ALA C N 1
ATOM 10874 C CA . ALA C 1 184 ? 2.115 -51.211 147.357 1.00 158.95 223 ALA C CA 1
ATOM 10875 C C . ALA C 1 184 ? 1.731 -50.380 146.136 1.00 153.77 223 ALA C C 1
ATOM 10876 O O . ALA C 1 184 ? 2.479 -50.314 145.160 1.00 152.68 223 ALA C O 1
ATOM 10878 N N . LYS C 1 185 ? 0.563 -49.746 146.191 1.00 150.95 224 LYS C N 1
ATOM 10879 C CA . LYS C 1 185 ? 0.120 -48.878 145.104 1.00 135.25 224 LYS C CA 1
ATOM 10880 C C . LYS C 1 185 ? 0.935 -47.593 145.077 1.00 126.57 224 LYS C C 1
ATOM 10881 O O . LYS C 1 185 ? 1.481 -47.179 146.097 1.00 116.28 224 LYS C O 1
ATOM 10887 N N . GLU C 1 186 ? 1.015 -46.966 143.907 1.00 148.02 225 GLU C N 1
ATOM 10888 C CA . GLU C 1 186 ? 1.862 -45.787 143.733 1.00 147.93 225 GLU C CA 1
ATOM 10889 C C . GLU C 1 186 ? 1.132 -44.541 143.232 1.00 124.59 225 GLU C C 1
ATOM 10890 O O . GLU C 1 186 ? 0.063 -44.632 142.627 1.00 122.48 225 GLU C O 1
ATOM 10896 N N . PHE C 1 187 ? 1.733 -43.382 143.497 1.00 107.78 226 PHE C N 1
ATOM 10897 C CA . PHE C 1 187 ? 1.221 -42.099 143.025 1.00 113.93 226 PHE C CA 1
ATOM 10898 C C . PHE C 1 187 ? 1.118 -42.092 141.517 1.00 119.86 226 PHE C C 1
ATOM 10899 O O . PHE C 1 187 ? 1.967 -42.657 140.839 1.00 130.83 226 PHE C O 1
ATOM 10907 N N . LEU C 1 188 ? 0.086 -41.439 140.993 1.00 125.39 227 LEU C N 1
ATOM 10908 C CA . LEU C 1 188 ? -0.090 -41.335 139.547 1.00 134.43 227 LEU C CA 1
ATOM 10909 C C . LEU C 1 188 ? 0.177 -39.905 139.078 1.00 116.00 227 LEU C C 1
ATOM 10910 O O . LEU C 1 188 ? -0.087 -38.951 139.807 1.00 90.55 227 LEU C O 1
ATOM 10915 N N . VAL C 1 189 ? 0.745 -39.773 137.881 1.00 119.45 228 VAL C N 1
ATOM 10916 C CA . VAL C 1 189 ? 1.024 -38.470 137.262 1.00 98.56 228 VAL C CA 1
ATOM 10917 C C . VAL C 1 189 ? 0.533 -38.354 135.813 1.00 96.37 228 VAL C C 1
ATOM 10918 O O . VAL C 1 189 ? 1.158 -38.903 134.894 1.00 93.45 228 VAL C O 1
ATOM 10922 N N . PRO C 1 190 ? -0.637 -37.715 135.626 1.00 96.56 229 PRO C N 1
ATOM 10923 C CA . PRO C 1 190 ? -1.306 -37.490 134.343 1.00 107.00 229 PRO C CA 1
ATOM 10924 C C . PRO C 1 190 ? -0.375 -36.927 133.286 1.00 108.24 229 PRO C C 1
ATOM 10925 O O . PRO C 1 190 ? 0.360 -35.972 133.540 1.00 91.64 229 PRO C O 1
ATOM 10929 N N . SER C 1 191 ? -0.433 -37.530 132.102 1.00 120.31 230 SER C N 1
ATOM 10930 C CA . SER C 1 191 ? 0.409 -37.151 130.979 1.00 115.56 230 SER C CA 1
ATOM 10931 C C . SER C 1 191 ? -0.410 -36.388 129.953 1.00 112.90 230 SER C C 1
ATOM 10932 O O . SER C 1 191 ? -1.606 -36.636 129.801 1.00 116.66 230 SER C O 1
ATOM 10935 N N . ARG C 1 192 ? 0.242 -35.457 129.261 1.00 111.99 231 ARG C N 1
ATOM 10936 C CA . ARG C 1 192 ? -0.405 -34.612 128.260 1.00 122.38 231 ARG C CA 1
ATOM 10937 C C . ARG C 1 192 ? -1.217 -35.436 127.264 1.00 116.96 231 ARG C C 1
ATOM 10938 O O . ARG C 1 192 ? -2.301 -35.031 126.847 1.00 113.45 231 ARG C O 1
ATOM 10946 N N . GLU C 1 193 ? -0.682 -36.593 126.893 1.00 112.49 232 GLU C N 1
ATOM 10947 C CA . GLU C 1 193 ? -1.409 -37.556 126.079 1.00 113.19 232 GLU C CA 1
ATOM 10948 C C . GLU C 1 193 ? -2.473 -38.255 126.925 1.00 121.68 232 GLU C C 1
ATOM 10949 O O . GLU C 1 193 ? -2.147 -38.968 127.880 1.00 124.37 232 GLU C O 1
ATOM 10955 N N . PRO C 1 194 ? -3.753 -38.043 126.578 1.00 112.57 233 PRO C N 1
ATOM 10956 C CA . PRO C 1 194 ? -4.908 -38.517 127.350 1.00 118.36 233 PRO C CA 1
ATOM 10957 C C . PRO C 1 194 ? -5.012 -40.039 127.488 1.00 107.38 233 PRO C C 1
ATOM 10958 O O . PRO C 1 194 ? -4.726 -40.779 126.546 1.00 106.70 233 PRO C O 1
ATOM 10962 N N . GLY C 1 195 ? -5.421 -40.484 128.674 1.00 87.67 234 GLY C N 1
ATOM 10963 C CA . GLY C 1 195 ? -5.704 -41.883 128.933 1.00 101.76 234 GLY C CA 1
ATOM 10964 C C . GLY C 1 195 ? -4.530 -42.662 129.490 1.00 110.27 234 GLY C C 1
ATOM 10965 O O . GLY C 1 195 ? -4.711 -43.679 130.161 1.00 108.19 234 GLY C O 1
ATOM 10966 N N . LYS C 1 196 ? -3.323 -42.177 129.230 1.00 115.48 235 LYS C N 1
ATOM 10967 C CA . LYS C 1 196 ? -2.118 -42.855 129.687 1.00 127.00 235 LYS C CA 1
ATOM 10968 C C . LYS C 1 196 ? -1.273 -41.908 130.517 1.00 122.44 235 LYS C C 1
ATOM 10969 O O . LYS C 1 196 ? -1.050 -40.763 130.118 1.00 107.65 235 LYS C O 1
ATOM 10975 N N . PHE C 1 197 ? -0.802 -42.385 131.667 1.00 122.66 236 PHE C N 1
ATOM 10976 C CA . PHE C 1 197 ? 0.003 -41.549 132.555 1.00 113.07 236 PHE C CA 1
ATOM 10977 C C . PHE C 1 197 ? 1.031 -42.300 133.402 1.00 95.31 236 PHE C C 1
ATOM 10978 O O . PHE C 1 197 ? 0.922 -43.510 133.593 1.00 96.88 236 PHE C O 1
ATOM 10986 N N . TYR C 1 198 ? 2.029 -41.574 133.906 1.00 88.50 237 TYR C N 1
ATOM 10987 C CA . TYR C 1 198 ? 3.132 -42.225 134.609 1.00 88.98 237 TYR C CA 1
ATOM 10988 C C . TYR C 1 198 ? 2.756 -42.500 136.056 1.00 95.66 237 TYR C C 1
ATOM 10989 O O . TYR C 1 198 ? 1.665 -42.152 136.506 1.00 88.35 237 TYR C O 1
ATOM 10998 N N . SER C 1 199 ? 3.672 -43.133 136.779 1.00 96.62 238 SER C N 1
ATOM 10999 C CA . SER C 1 199 ? 3.533 -43.299 138.218 1.00 85.54 238 SER C CA 1
ATOM 11000 C C . SER C 1 199 ? 4.897 -43.233 138.908 1.00 89.17 238 SER C C 1
ATOM 11001 O O . SER C 1 199 ? 5.861 -43.857 138.464 1.00 103.48 238 SER C O 1
ATOM 11004 N N . LEU C 1 200 ? 4.974 -42.478 139.997 1.00 82.26 239 LEU C N 1
ATOM 11005 C CA . LEU C 1 200 ? 6.217 -42.337 140.745 1.00 75.40 239 LEU C CA 1
ATOM 11006 C C . LEU C 1 200 ? 6.662 -43.672 141.330 1.00 89.58 239 LEU C C 1
ATOM 11007 O O . LEU C 1 200 ? 5.837 -44.468 141.769 1.00 109.88 239 LEU C O 1
ATOM 11012 N N . PRO C 1 201 ? 7.976 -43.924 141.336 1.00 90.17 240 PRO C N 1
ATOM 11013 C CA . PRO C 1 201 ? 8.487 -45.224 141.770 1.00 113.11 240 PRO C CA 1
ATOM 11014 C C . PRO C 1 201 ? 8.502 -45.345 143.288 1.00 99.26 240 PRO C C 1
ATOM 11015 O O . PRO C 1 201 ? 8.641 -44.338 143.979 1.00 76.24 240 PRO C O 1
ATOM 11019 N N . GLN C 1 202 ? 8.359 -46.565 143.796 1.00 116.81 241 GLN C N 1
ATOM 11020 C CA . GLN C 1 202 ? 8.444 -46.804 145.231 1.00 123.38 241 GLN C CA 1
ATOM 11021 C C . GLN C 1 202 ? 9.907 -46.852 145.663 1.00 115.44 241 GLN C C 1
ATOM 11022 O O . GLN C 1 202 ? 10.240 -46.539 146.806 1.00 111.73 241 GLN C O 1
ATOM 11028 N N . SER C 1 203 ? 10.769 -47.232 144.723 1.00 102.52 242 SER C N 1
ATOM 11029 C CA . SER C 1 203 ? 12.206 -47.353 144.946 1.00 94.84 242 SER C CA 1
ATOM 11030 C C . SER C 1 203 ? 12.803 -47.763 143.611 1.00 93.81 242 SER C C 1
ATOM 11031 O O . SER C 1 203 ? 12.117 -48.393 142.807 1.00 103.90 242 SER C O 1
ATOM 11034 N N . PRO C 1 204 ? 14.078 -47.412 143.358 1.00 73.68 243 PRO C N 1
ATOM 11035 C CA . PRO C 1 204 ? 14.663 -47.824 142.077 1.00 95.87 243 PRO C CA 1
ATOM 11036 C C . PRO C 1 204 ? 15.064 -49.303 142.063 1.00 107.83 243 PRO C C 1
ATOM 11037 O O . PRO C 1 204 ? 16.183 -49.630 141.670 1.00 106.28 243 PRO C O 1
ATOM 11041 N N . GLN C 1 205 ? 14.150 -50.182 142.468 1.00 117.47 244 GLN C N 1
ATOM 11042 C CA . GLN C 1 205 ? 14.420 -51.615 142.490 1.00 102.59 244 GLN C CA 1
ATOM 11043 C C . GLN C 1 205 ? 14.142 -52.239 141.132 1.00 103.61 244 GLN C C 1
ATOM 11044 O O . GLN C 1 205 ? 14.579 -53.355 140.851 1.00 114.98 244 GLN C O 1
ATOM 11050 N N . GLN C 1 206 ? 13.412 -51.512 140.291 1.00 102.32 245 GLN C N 1
ATOM 11051 C CA . GLN C 1 206 ? 13.158 -51.965 138.933 1.00 107.27 245 GLN C CA 1
ATOM 11052 C C . GLN C 1 206 ? 14.470 -51.978 138.176 1.00 94.13 245 GLN C C 1
ATOM 11053 O O . GLN C 1 206 ? 14.897 -53.010 137.660 1.00 81.81 245 GLN C O 1
ATOM 11059 N N . PHE C 1 207 ? 15.118 -50.820 138.147 1.00 90.15 246 PHE C N 1
ATOM 11060 C CA . PHE C 1 207 ? 16.348 -50.632 137.391 1.00 92.03 246 PHE C CA 1
ATOM 11061 C C . PHE C 1 207 ? 17.543 -51.311 138.053 1.00 88.20 246 PHE C C 1
ATOM 11062 O O . PHE C 1 207 ? 18.644 -51.330 137.492 1.00 82.96 246 PHE C O 1
ATOM 11070 N N . LYS C 1 208 ? 17.319 -51.855 139.249 1.00 88.61 247 LYS C N 1
ATOM 11071 C CA . LYS C 1 208 ? 18.347 -52.599 139.972 1.00 90.97 247 LYS C CA 1
ATOM 11072 C C . LYS C 1 208 ? 18.887 -53.777 139.156 1.00 88.29 247 LYS C C 1
ATOM 11073 O O . LYS C 1 208 ? 20.097 -53.985 139.085 1.00 93.06 247 LYS C O 1
ATOM 11079 N N . GLN C 1 209 ? 17.991 -54.548 138.545 1.00 91.37 248 GLN C N 1
ATOM 11080 C CA . GLN C 1 209 ? 18.395 -55.689 137.722 1.00 93.69 248 GLN C CA 1
ATOM 11081 C C . GLN C 1 209 ? 19.043 -55.226 136.417 1.00 84.73 248 GLN C C 1
ATOM 11082 O O . GLN C 1 209 ? 20.156 -55.635 136.078 1.00 76.87 248 GLN C O 1
ATOM 11088 N N . LEU C 1 210 ? 18.329 -54.365 135.698 1.00 81.47 249 LEU C N 1
ATOM 11089 C CA . LEU C 1 210 ? 18.766 -53.858 134.404 1.00 73.09 249 LEU C CA 1
ATOM 11090 C C . LEU C 1 210 ? 20.170 -53.268 134.447 1.00 81.72 249 LEU C C 1
ATOM 11091 O O . LEU C 1 210 ? 21.026 -53.628 133.633 1.00 86.52 249 LEU C O 1
ATOM 11096 N N . LEU C 1 211 ? 20.407 -52.370 135.398 1.00 82.28 250 LEU C N 1
ATOM 11097 C CA . LEU C 1 211 ? 21.715 -51.734 135.520 1.00 85.05 250 LEU C CA 1
ATOM 11098 C C . LEU C 1 211 ? 22.838 -52.729 135.800 1.00 82.33 250 LEU C C 1
ATOM 11099 O O . LEU C 1 211 ? 23.992 -52.481 135.449 1.00 92.57 250 LEU C O 1
ATOM 11104 N N . MET C 1 212 ? 22.496 -53.847 136.434 1.00 56.99 251 MET C N 1
ATOM 11105 C CA . MET C 1 212 ? 23.464 -54.900 136.707 1.00 58.12 251 MET C CA 1
ATOM 11106 C C . MET C 1 212 ? 23.725 -55.747 135.464 1.00 81.07 251 MET C C 1
ATOM 11107 O O . MET C 1 212 ? 24.840 -56.237 135.255 1.00 70.69 251 MET C O 1
ATOM 11112 N N . VAL C 1 213 ? 22.683 -55.917 134.652 1.00 91.44 252 VAL C N 1
ATOM 11113 C CA . VAL C 1 213 ? 22.784 -56.583 133.355 1.00 78.74 252 VAL C CA 1
ATOM 11114 C C . VAL C 1 213 ? 23.682 -55.774 132.427 1.00 67.25 252 VAL C C 1
ATOM 11115 O O . VAL C 1 213 ? 24.447 -56.327 131.642 1.00 71.63 252 VAL C O 1
ATOM 11119 N N . GLY C 1 214 ? 23.611 -54.457 132.557 1.00 57.48 253 GLY C N 1
ATOM 11120 C CA . GLY C 1 214 ? 24.274 -53.554 131.640 1.00 69.27 253 GLY C CA 1
ATOM 11121 C C . GLY C 1 214 ? 25.711 -53.219 131.984 1.00 77.99 253 GLY C C 1
ATOM 11122 O O . GLY C 1 214 ? 26.200 -52.158 131.610 1.00 96.25 253 GLY C O 1
ATOM 11123 N N . GLY C 1 215 ? 26.394 -54.103 132.703 1.00 66.85 254 GLY C N 1
ATOM 11124 C CA . GLY C 1 215 ? 27.738 -53.792 133.149 1.00 61.22 254 GLY C CA 1
ATOM 11125 C C . GLY C 1 215 ? 27.600 -53.001 134.428 1.00 91.46 254 GLY C C 1
ATOM 11126 O O . GLY C 1 215 ? 26.719 -53.311 135.234 1.00 105.78 254 GLY C O 1
ATOM 11127 N N . LEU C 1 216 ? 28.458 -52.000 134.623 1.00 93.29 255 LEU C N 1
ATOM 11128 C CA . LEU C 1 216 ? 28.416 -51.166 135.827 1.00 82.15 255 LEU C CA 1
ATOM 11129 C C . LEU C 1 216 ? 28.509 -52.046 137.063 1.00 94.28 255 LEU C C 1
ATOM 11130 O O . LEU C 1 216 ? 27.530 -52.202 137.792 1.00 89.70 255 LEU C O 1
ATOM 11135 N N . ASP C 1 217 ? 29.679 -52.635 137.282 1.00 103.06 256 ASP C N 1
ATOM 11136 C CA . ASP C 1 217 ? 29.860 -53.644 138.322 1.00 97.46 256 ASP C CA 1
ATOM 11137 C C . ASP C 1 217 ? 29.411 -53.159 139.701 1.00 85.97 256 ASP C C 1
ATOM 11138 O O . ASP C 1 217 ? 29.046 -53.954 140.566 1.00 72.32 256 ASP C O 1
ATOM 11143 N N . ARG C 1 218 ? 29.458 -51.846 139.898 1.00 91.84 257 ARG C N 1
ATOM 11144 C CA . ARG C 1 218 ? 29.026 -51.240 141.146 1.00 66.28 257 ARG C CA 1
ATOM 11145 C C . ARG C 1 218 ? 28.154 -50.022 140.905 1.00 66.46 257 ARG C C 1
ATOM 11146 O O . ARG C 1 218 ? 28.620 -49.014 140.385 1.00 71.01 257 ARG C O 1
ATOM 11154 N N . TYR C 1 219 ? 26.897 -50.111 141.314 1.00 63.58 258 TYR C N 1
ATOM 11155 C CA . TYR C 1 219 ? 25.966 -49.004 141.157 1.00 61.38 258 TYR C CA 1
ATOM 11156 C C . TYR C 1 219 ? 25.571 -48.440 142.513 1.00 65.09 258 TYR C C 1
ATOM 11157 O O . TYR C 1 219 ? 25.426 -49.186 143.480 1.00 63.72 258 TYR C O 1
ATOM 11166 N N . PHE C 1 220 ? 25.406 -47.123 142.586 1.00 70.99 259 PHE C N 1
ATOM 11167 C CA . PHE C 1 220 ? 24.784 -46.514 143.762 1.00 68.06 259 PHE C CA 1
ATOM 11168 C C . PHE C 1 220 ? 24.027 -45.236 143.406 1.00 64.34 259 PHE C C 1
ATOM 11169 O O . PHE C 1 220 ? 24.354 -44.546 142.446 1.00 67.02 259 PHE C O 1
ATOM 11177 N N . GLN C 1 221 ? 22.998 -44.939 144.183 1.00 76.31 260 GLN C N 1
ATOM 11178 C CA . GLN C 1 221 ? 22.195 -43.751 143.955 1.00 73.87 260 GLN C CA 1
ATOM 11179 C C . GLN C 1 221 ? 21.535 -43.285 145.255 1.00 80.52 260 GLN C C 1
ATOM 11180 O O . GLN C 1 221 ? 21.148 -44.102 146.092 1.00 82.38 260 GLN C O 1
ATOM 11186 N N . VAL C 1 222 ? 21.394 -41.976 145.427 1.00 83.38 261 VAL C N 1
ATOM 11187 C CA . VAL C 1 222 ? 20.515 -41.477 146.475 1.00 75.03 261 VAL C CA 1
ATOM 11188 C C . VAL C 1 222 ? 19.226 -41.026 145.802 1.00 73.18 261 VAL C C 1
ATOM 11189 O O . VAL C 1 222 ? 19.163 -39.968 145.178 1.00 93.18 261 VAL C O 1
ATOM 11193 N N . ALA C 1 223 ? 18.182 -41.824 145.953 1.00 55.42 262 ALA C N 1
ATOM 11194 C CA . ALA C 1 223 ? 17.006 -41.643 145.122 1.00 53.89 262 ALA C CA 1
ATOM 11195 C C . ALA C 1 223 ? 15.824 -41.230 145.946 1.00 60.96 262 ALA C C 1
ATOM 11196 O O . ALA C 1 223 ? 15.651 -41.693 147.070 1.00 72.42 262 ALA C O 1
ATOM 11198 N N . ARG C 1 224 ? 14.992 -40.376 145.369 1.00 76.74 263 ARG C N 1
ATOM 11199 C CA . ARG C 1 224 ? 13.823 -39.879 146.070 1.00 89.52 263 ARG C CA 1
ATOM 11200 C C . ARG C 1 224 ? 12.689 -40.856 145.845 1.00 69.29 263 ARG C C 1
ATOM 11201 O O . ARG C 1 224 ? 12.229 -41.050 144.725 1.00 77.82 263 ARG C O 1
ATOM 11209 N N . CYS C 1 225 ? 12.238 -41.473 146.924 1.00 73.08 264 CYS C N 1
ATOM 11210 C CA . CYS C 1 225 ? 11.220 -42.499 146.820 1.00 81.09 264 CYS C CA 1
ATOM 11211 C C . CYS C 1 225 ? 9.921 -41.962 147.393 1.00 93.57 264 CYS C C 1
ATOM 11212 O O . CYS C 1 225 ? 9.920 -41.195 148.361 1.00 104.52 264 CYS C O 1
ATOM 11215 N N . TYR C 1 226 ? 8.813 -42.379 146.798 1.00 94.93 265 TYR C N 1
ATOM 11216 C CA . TYR C 1 226 ? 7.516 -41.815 147.128 1.00 87.49 265 TYR C CA 1
ATOM 11217 C C . TYR C 1 226 ? 6.591 -42.882 147.696 1.00 99.20 265 TYR C C 1
ATOM 11218 O O . TYR C 1 226 ? 6.625 -44.037 147.273 1.00 102.34 265 TYR C O 1
ATOM 11227 N N . ARG C 1 227 ? 5.778 -42.497 148.672 1.00 110.13 266 ARG C N 1
ATOM 11228 C CA . ARG C 1 227 ? 4.840 -43.430 149.280 1.00 110.66 266 ARG C CA 1
ATOM 11229 C C . ARG C 1 227 ? 3.447 -42.822 149.444 1.00 108.41 266 ARG C C 1
ATOM 11230 O O . ARG C 1 227 ? 3.263 -41.823 150.140 1.00 104.28 266 ARG C O 1
ATOM 11238 N N . ASP C 1 228 ? 2.464 -43.420 148.782 1.00 115.63 267 ASP C N 1
ATOM 11239 C CA . ASP C 1 228 ? 1.081 -43.065 149.046 1.00 114.36 267 ASP C CA 1
ATOM 11240 C C . ASP C 1 228 ? 0.559 -44.053 150.068 1.00 122.96 267 ASP C C 1
ATOM 11241 O O . ASP C 1 228 ? 0.386 -45.236 149.778 1.00 127.85 267 ASP C O 1
ATOM 11246 N N . GLU C 1 229 ? 0.311 -43.568 151.275 1.00 128.35 268 GLU C N 1
ATOM 11247 C CA . GLU C 1 229 ? -0.058 -44.462 152.354 1.00 145.72 268 GLU C CA 1
ATOM 11248 C C . GLU C 1 229 ? -1.487 -44.222 152.796 1.00 152.28 268 GLU C C 1
ATOM 11249 O O . GLU C 1 229 ? -1.803 -43.183 153.370 1.00 154.67 268 GLU C O 1
ATOM 11255 N N . GLY C 1 230 ? -2.353 -45.188 152.518 1.00 164.54 269 GLY C N 1
ATOM 11256 C CA . GLY C 1 230 ? -3.713 -45.132 153.011 1.00 170.23 269 GLY C CA 1
ATOM 11257 C C . GLY C 1 230 ? -3.729 -45.380 154.507 1.00 156.51 269 GLY C C 1
ATOM 11258 O O . GLY C 1 230 ? -4.484 -44.746 155.247 1.00 128.43 269 GLY C O 1
ATOM 11259 N N . SER C 1 231 ? -2.878 -46.302 154.950 1.00 164.19 270 SER C N 1
ATOM 11260 C CA . SER C 1 231 ? -2.852 -46.722 156.348 1.00 158.33 270 SER C CA 1
ATOM 11261 C C . SER C 1 231 ? -2.393 -45.638 157.325 1.00 160.68 270 SER C C 1
ATOM 11262 O O . SER C 1 231 ? -3.140 -45.257 158.227 1.00 162.17 270 SER C O 1
ATOM 11265 N N . ARG C 1 232 ? -1.177 -45.132 157.142 1.00 159.06 271 ARG C N 1
ATOM 11266 C CA . ARG C 1 232 ? -0.615 -44.170 158.086 1.00 147.71 271 ARG C CA 1
ATOM 11267 C C . ARG C 1 232 ? -0.395 -42.813 157.443 1.00 139.20 271 ARG C C 1
ATOM 11268 O O . ARG C 1 232 ? 0.525 -42.644 156.648 1.00 153.79 271 ARG C O 1
ATOM 11276 N N . PRO C 1 233 ? -1.234 -41.834 157.798 1.00 123.60 272 PRO C N 1
ATOM 11277 C CA . PRO C 1 233 ? -1.076 -40.442 157.366 1.00 113.46 272 PRO C CA 1
ATOM 11278 C C . PRO C 1 233 ? 0.154 -39.798 157.994 1.00 118.18 272 PRO C C 1
ATOM 11279 O O . PRO C 1 233 ? 0.561 -38.716 157.581 1.00 129.39 272 PRO C O 1
ATOM 11283 N N . ASP C 1 234 ? 0.723 -40.456 158.999 1.00 114.85 273 ASP C N 1
ATOM 11284 C CA . ASP C 1 234 ? 1.841 -39.901 159.756 1.00 126.11 273 ASP C CA 1
ATOM 11285 C C . ASP C 1 234 ? 3.144 -39.729 158.967 1.00 114.76 273 ASP C C 1
ATOM 11286 O O . ASP C 1 234 ? 3.704 -38.634 158.931 1.00 109.08 273 ASP C O 1
ATOM 11291 N N . ARG C 1 235 ? 3.627 -40.803 158.346 1.00 107.88 274 ARG C N 1
ATOM 11292 C CA . ARG C 1 235 ? 4.948 -40.785 157.710 1.00 100.65 274 ARG C CA 1
ATOM 11293 C C . ARG C 1 235 ? 5.005 -39.891 156.463 1.00 99.64 274 ARG C C 1
ATOM 11294 O O . ARG C 1 235 ? 3.975 -39.561 155.870 1.00 83.97 274 ARG C O 1
ATOM 11302 N N . GLN C 1 236 ? 6.221 -39.494 156.094 1.00 103.14 275 GLN C N 1
ATOM 11303 C CA . GLN C 1 236 ? 6.474 -38.583 154.978 1.00 86.03 275 GLN C CA 1
ATOM 11304 C C . GLN C 1 236 ? 5.942 -39.064 153.631 1.00 96.23 275 GLN C C 1
ATOM 11305 O O . GLN C 1 236 ? 6.035 -40.244 153.309 1.00 106.04 275 GLN C O 1
ATOM 11311 N N . PRO C 1 237 ? 5.394 -38.138 152.831 1.00 96.43 276 PRO C N 1
ATOM 11312 C CA . PRO C 1 237 ? 4.928 -38.410 151.464 1.00 86.69 276 PRO C CA 1
ATOM 11313 C C . PRO C 1 237 ? 6.080 -38.758 150.536 1.00 83.78 276 PRO C C 1
ATOM 11314 O O . PRO C 1 237 ? 5.871 -39.426 149.526 1.00 92.89 276 PRO C O 1
ATOM 11318 N N . GLU C 1 238 ? 7.278 -38.289 150.868 1.00 82.92 277 GLU C N 1
ATOM 11319 C CA . GLU C 1 238 ? 8.473 -38.655 150.121 1.00 67.54 277 GLU C CA 1
ATOM 11320 C C . GLU C 1 238 ? 9.689 -38.715 151.037 1.00 72.85 277 GLU C C 1
ATOM 11321 O O . GLU C 1 238 ? 9.816 -37.928 151.976 1.00 85.02 277 GLU C O 1
ATOM 11327 N N . PHE C 1 239 ? 10.579 -39.660 150.762 1.00 67.39 278 PHE C N 1
ATOM 11328 C CA . PHE C 1 239 ? 11.765 -39.844 151.587 1.00 74.17 278 PHE C CA 1
ATOM 11329 C C . PHE C 1 239 ? 12.975 -40.147 150.722 1.00 76.35 278 PHE C C 1
ATOM 11330 O O . PHE C 1 239 ? 12.866 -40.236 149.500 1.00 82.66 278 PHE C O 1
ATOM 11338 N N . THR C 1 240 ? 14.127 -40.319 151.358 1.00 77.27 279 THR C N 1
ATOM 11339 C CA . THR C 1 240 ? 15.362 -40.528 150.615 1.00 80.08 279 THR C CA 1
ATOM 11340 C C . THR C 1 240 ? 16.046 -41.831 151.021 1.00 81.64 279 THR C C 1
ATOM 11341 O O . THR C 1 240 ? 16.156 -42.136 152.210 1.00 75.31 279 THR C O 1
ATOM 11345 N N . GLN C 1 241 ? 16.479 -42.595 150.016 1.00 80.05 280 GLN C N 1
ATOM 11346 C CA . GLN C 1 241 ? 17.155 -43.877 150.211 1.00 75.28 280 GLN C CA 1
ATOM 11347 C C . GLN C 1 241 ? 18.486 -43.929 149.473 1.00 60.16 280 GLN C C 1
ATOM 11348 O O . GLN C 1 241 ? 18.607 -43.421 148.361 1.00 69.66 280 GLN C O 1
ATOM 11354 N N . ILE C 1 242 ? 19.483 -44.548 150.094 1.00 54.90 281 ILE C N 1
ATOM 11355 C CA . ILE C 1 242 ? 20.735 -44.832 149.411 1.00 60.09 281 ILE C CA 1
ATOM 11356 C C . ILE C 1 242 ? 20.652 -46.231 148.839 1.00 66.28 281 ILE C C 1
ATOM 11357 O O . ILE C 1 242 ? 20.658 -47.215 149.573 1.00 71.97 281 ILE C O 1
ATOM 11362 N N . ASP C 1 243 ? 20.585 -46.318 147.520 1.00 77.60 282 ASP C N 1
ATOM 11363 C CA . ASP C 1 243 ? 20.343 -47.589 146.869 1.00 71.02 282 ASP C CA 1
ATOM 11364 C C . ASP C 1 243 ? 21.652 -48.160 146.361 1.00 74.49 282 ASP C C 1
ATOM 11365 O O . ASP C 1 243 ? 22.315 -47.550 145.529 1.00 84.63 282 ASP C O 1
ATOM 11370 N N . ILE C 1 244 ? 22.036 -49.324 146.869 1.00 67.91 283 ILE C N 1
ATOM 11371 C CA . ILE C 1 244 ? 23.282 -49.944 146.436 1.00 68.69 283 ILE C CA 1
ATOM 11372 C C . ILE C 1 244 ? 23.016 -51.280 145.759 1.00 73.23 283 ILE C C 1
ATOM 11373 O O . ILE C 1 244 ? 22.194 -52.059 146.229 1.00 73.71 283 ILE C O 1
ATOM 11378 N N . GLU C 1 245 ? 23.694 -51.516 144.637 1.00 77.26 284 GLU C N 1
ATOM 11379 C CA . GLU C 1 245 ? 23.620 -52.790 143.926 1.00 75.07 284 GLU C CA 1
ATOM 11380 C C . GLU C 1 245 ? 24.987 -53.215 143.410 1.00 69.47 284 GLU C C 1
ATOM 11381 O O . GLU C 1 245 ? 25.693 -52.436 142.772 1.00 78.10 284 GLU C O 1
ATOM 11387 N N . MET C 1 246 ? 25.357 -54.459 143.678 1.00 66.13 285 MET C N 1
ATOM 11388 C CA . MET C 1 246 ? 26.631 -54.972 143.202 1.00 78.23 285 MET C CA 1
ATOM 11389 C C . MET C 1 246 ? 26.474 -56.210 142.333 1.00 94.00 285 MET C C 1
ATOM 11390 O O . MET C 1 246 ? 25.512 -56.972 142.472 1.00 93.01 285 MET C O 1
ATOM 11395 N N . SER C 1 247 ? 27.440 -56.397 141.439 1.00 98.51 286 SER C N 1
ATOM 11396 C CA . SER C 1 247 ? 27.486 -57.555 140.566 1.00 78.57 286 SER C CA 1
ATOM 11397 C C . SER C 1 247 ? 28.508 -58.521 141.138 1.00 64.12 286 SER C C 1
ATOM 11398 O O . SER C 1 247 ? 29.533 -58.095 141.672 1.00 64.13 286 SER C O 1
ATOM 11401 N N . PHE C 1 248 ? 28.216 -59.814 141.041 1.00 67.44 287 PHE C N 1
ATOM 11402 C CA . PHE C 1 248 ? 29.143 -60.867 141.461 1.00 80.31 287 PHE C CA 1
ATOM 11403 C C . PHE C 1 248 ? 29.485 -60.830 142.950 1.00 79.04 287 PHE C C 1
ATOM 11404 O O . PHE C 1 248 ? 30.647 -60.994 143.327 1.00 69.33 287 PHE C O 1
ATOM 11412 N N . VAL C 1 249 ? 28.475 -60.630 143.791 1.00 88.09 288 VAL C N 1
ATOM 11413 C CA . VAL C 1 249 ? 28.708 -60.522 145.228 1.00 80.42 288 VAL C CA 1
ATOM 11414 C C . VAL C 1 249 ? 27.788 -61.426 146.045 1.00 80.21 288 VAL C C 1
ATOM 11415 O O . VAL C 1 249 ? 26.615 -61.616 145.714 1.00 82.36 288 VAL C O 1
ATOM 11419 N N . ASP C 1 250 ? 28.342 -61.993 147.110 1.00 79.88 289 ASP C N 1
ATOM 11420 C CA . ASP C 1 250 ? 27.581 -62.824 148.029 1.00 75.70 289 ASP C CA 1
ATOM 11421 C C . ASP C 1 250 ? 26.862 -61.948 149.036 1.00 76.97 289 ASP C C 1
ATOM 11422 O O . ASP C 1 250 ? 26.847 -60.725 148.914 1.00 84.02 289 ASP C O 1
ATOM 11427 N N . GLN C 1 251 ? 26.267 -62.580 150.037 1.00 82.47 290 GLN C N 1
ATOM 11428 C CA . GLN C 1 251 ? 25.622 -61.845 151.109 1.00 79.07 290 GLN C CA 1
ATOM 11429 C C . GLN C 1 251 ? 26.688 -61.188 151.986 1.00 68.24 290 GLN C C 1
ATOM 11430 O O . GLN C 1 251 ? 26.659 -59.970 152.218 1.00 72.96 290 GLN C O 1
ATOM 11436 N N . THR C 1 252 ? 27.646 -61.999 152.434 1.00 59.00 291 THR C N 1
ATOM 11437 C CA . THR C 1 252 ? 28.702 -61.548 153.340 1.00 67.06 291 THR C CA 1
ATOM 11438 C C . THR C 1 252 ? 29.445 -60.324 152.809 1.00 70.61 291 THR C C 1
ATOM 11439 O O . THR C 1 252 ? 29.919 -59.479 153.579 1.00 78.20 291 THR C O 1
ATOM 11443 N N . GLY C 1 253 ? 29.531 -60.223 151.490 1.00 71.84 292 GLY C N 1
ATOM 11444 C CA . GLY C 1 253 ? 30.245 -59.126 150.873 1.00 84.67 292 GLY C CA 1
ATOM 11445 C C . GLY C 1 253 ? 29.594 -57.782 151.128 1.00 69.90 292 GLY C C 1
ATOM 11446 O O . GLY C 1 253 ? 30.219 -56.886 151.698 1.00 74.69 292 GLY C O 1
ATOM 11447 N N . ILE C 1 254 ? 28.334 -57.635 150.734 1.00 56.88 293 ILE C N 1
ATOM 11448 C CA . ILE C 1 254 ? 27.681 -56.347 150.900 1.00 65.86 293 ILE C CA 1
ATOM 11449 C C . ILE C 1 254 ? 27.431 -56.133 152.381 1.00 70.89 293 ILE C C 1
ATOM 11450 O O . ILE C 1 254 ? 27.330 -54.990 152.855 1.00 72.96 293 ILE C O 1
ATOM 11455 N N . GLN C 1 255 ? 27.367 -57.247 153.107 1.00 72.02 294 GLN C N 1
ATOM 11456 C CA . GLN C 1 255 ? 27.324 -57.206 154.562 1.00 78.35 294 GLN C CA 1
ATOM 11457 C C . GLN C 1 255 ? 28.534 -56.431 155.091 1.00 71.91 294 GLN C C 1
ATOM 11458 O O . GLN C 1 255 ? 28.403 -55.612 156.001 1.00 72.05 294 GLN C O 1
ATOM 11464 N N . SER C 1 256 ? 29.707 -56.675 154.510 1.00 62.43 295 SER C N 1
ATOM 11465 C CA . SER C 1 256 ? 30.890 -55.897 154.871 1.00 57.28 295 SER C CA 1
ATOM 11466 C C . SER C 1 256 ? 30.861 -54.489 154.268 1.00 65.32 295 SER C C 1
ATOM 11467 O O . SER C 1 256 ? 31.431 -53.544 154.830 1.00 61.01 295 SER C O 1
ATOM 11470 N N . LEU C 1 257 ? 30.197 -54.357 153.122 1.00 81.00 296 LEU C N 1
ATOM 11471 C CA . LEU C 1 257 ? 30.157 -53.089 152.394 1.00 78.84 296 LEU C CA 1
ATOM 11472 C C . LEU C 1 257 ? 29.474 -52.010 153.221 1.00 74.90 296 LEU C C 1
ATOM 11473 O O . LEU C 1 257 ? 30.020 -50.918 153.406 1.00 80.34 296 LEU C O 1
ATOM 11478 N N . ILE C 1 258 ? 28.291 -52.325 153.738 1.00 62.28 297 ILE C N 1
ATOM 11479 C CA . ILE C 1 258 ? 27.561 -51.357 154.546 1.00 58.78 297 ILE C CA 1
ATOM 11480 C C . ILE C 1 258 ? 28.297 -51.070 155.860 1.00 57.82 297 ILE C C 1
ATOM 11481 O O . ILE C 1 258 ? 28.228 -49.963 156.389 1.00 63.25 297 ILE C O 1
ATOM 11486 N N . GLU C 1 259 ? 29.025 -52.057 156.368 1.00 50.91 298 GLU C N 1
ATOM 11487 C CA . GLU C 1 259 ? 29.837 -51.851 157.564 1.00 54.24 298 GLU C CA 1
ATOM 11488 C C . GLU C 1 259 ? 30.915 -50.796 157.331 1.00 56.38 298 GLU C C 1
ATOM 11489 O O . GLU C 1 259 ? 31.032 -49.835 158.090 1.00 53.05 298 GLU C O 1
ATOM 11495 N N . GLY C 1 260 ? 31.703 -50.979 156.277 1.00 65.14 299 GLY C N 1
ATOM 11496 C CA . GLY C 1 260 ? 32.734 -50.012 155.944 1.00 71.77 299 GLY C CA 1
ATOM 11497 C C . GLY C 1 260 ? 32.159 -48.648 155.607 1.00 66.07 299 GLY C C 1
ATOM 11498 O O . GLY C 1 260 ? 32.767 -47.614 155.897 1.00 68.54 299 GLY C O 1
ATOM 11499 N N . LEU C 1 261 ? 30.978 -48.652 154.996 1.00 60.18 300 LEU C N 1
ATOM 11500 C CA . LEU C 1 261 ? 30.281 -47.423 154.638 1.00 52.65 300 LEU C CA 1
ATOM 11501 C C . LEU C 1 261 ? 29.888 -46.618 155.872 1.00 63.88 300 LEU C C 1
ATOM 11502 O O . LEU C 1 261 ? 30.170 -45.425 155.963 1.00 66.25 300 LEU C O 1
ATOM 11507 N N . LEU C 1 262 ? 29.225 -47.276 156.817 1.00 68.17 301 LEU C N 1
ATOM 11508 C CA . LEU C 1 262 ? 28.784 -46.613 158.037 1.00 59.63 301 LEU C CA 1
ATOM 11509 C C . LEU C 1 262 ? 29.973 -46.210 158.898 1.00 65.71 301 LEU C C 1
ATOM 11510 O O . LEU C 1 262 ? 29.963 -45.147 159.510 1.00 73.79 301 LEU C O 1
ATOM 11515 N N . GLN C 1 263 ? 31.005 -47.048 158.937 1.00 64.05 302 GLN C N 1
ATOM 11516 C CA . GLN C 1 263 ? 32.200 -46.708 159.704 1.00 65.91 302 GLN C CA 1
ATOM 11517 C C . GLN C 1 263 ? 32.896 -45.463 159.160 1.00 75.34 302 GLN C C 1
ATOM 11518 O O . GLN C 1 263 ? 33.270 -44.568 159.918 1.00 63.36 302 GLN C O 1
ATOM 11524 N N . TYR C 1 264 ? 33.074 -45.420 157.843 1.00 83.74 303 TYR C N 1
ATOM 11525 C CA . TYR C 1 264 ? 33.745 -44.301 157.200 1.00 70.43 303 TYR C CA 1
ATOM 11526 C C . TYR C 1 264 ? 32.893 -43.049 157.322 1.00 72.76 303 TYR C C 1
ATOM 11527 O O . TYR C 1 264 ? 33.408 -41.944 157.477 1.00 86.01 303 TYR C O 1
ATOM 11536 N N . SER C 1 265 ? 31.581 -43.231 157.262 1.00 66.05 304 SER C N 1
ATOM 11537 C CA . SER C 1 265 ? 30.671 -42.100 157.213 1.00 77.77 304 SER C CA 1
ATOM 11538 C C . SER C 1 265 ? 30.312 -41.550 158.589 1.00 79.11 304 SER C C 1
ATOM 11539 O O . SER C 1 265 ? 29.782 -40.443 158.698 1.00 79.57 304 SER C O 1
ATOM 11542 N N . TRP C 1 266 ? 30.601 -42.323 159.632 1.00 87.24 305 TRP C N 1
ATOM 11543 C CA . TRP C 1 266 ? 30.188 -41.963 160.990 1.00 92.42 305 TRP C CA 1
ATOM 11544 C C . TRP C 1 266 ? 30.689 -40.581 161.394 1.00 87.64 305 TRP C C 1
ATOM 11545 O O . TRP C 1 266 ? 31.884 -40.299 161.316 1.00 93.77 305 TRP C O 1
ATOM 11556 N N . PRO C 1 267 ? 29.761 -39.730 161.852 1.00 76.96 306 PRO C N 1
ATOM 11557 C CA . PRO C 1 267 ? 29.882 -38.272 161.967 1.00 91.38 306 PRO C CA 1
ATOM 11558 C C . PRO C 1 267 ? 31.141 -37.759 162.655 1.00 97.68 306 PRO C C 1
ATOM 11559 O O . PRO C 1 267 ? 31.424 -36.566 162.506 1.00 100.77 306 PRO C O 1
ATOM 11563 N N . ASN C 1 268 ? 31.825 -38.596 163.439 1.00 84.73 307 ASN C N 1
ATOM 11564 C CA . ASN C 1 268 ? 33.124 -38.248 164.029 1.00 111.66 307 ASN C CA 1
ATOM 11565 C C . ASN C 1 268 ? 32.934 -37.261 165.184 1.00 117.65 307 ASN C C 1
ATOM 11566 O O . ASN C 1 268 ? 33.791 -37.103 166.057 1.00 100.83 307 ASN C O 1
ATOM 11571 N N . ASP C 1 269 ? 31.765 -36.632 165.191 1.00 126.46 308 ASP C N 1
ATOM 11572 C CA . ASP C 1 269 ? 31.366 -35.691 166.215 1.00 103.60 308 ASP C CA 1
ATOM 11573 C C . ASP C 1 269 ? 30.920 -36.484 167.423 1.00 93.24 308 ASP C C 1
ATOM 11574 O O . ASP C 1 269 ? 31.349 -36.224 168.545 1.00 104.17 308 ASP C O 1
ATOM 11579 N N . LYS C 1 270 ? 30.067 -37.472 167.178 1.00 81.06 309 LYS C N 1
ATOM 11580 C CA . LYS C 1 270 ? 29.523 -38.281 168.254 1.00 93.33 309 LYS C CA 1
ATOM 11581 C C . LYS C 1 270 ? 29.863 -39.753 168.094 1.00 99.39 309 LYS C C 1
ATOM 11582 O O . LYS C 1 270 ? 29.349 -40.419 167.197 1.00 97.47 309 LYS C O 1
ATOM 11588 N N . ASP C 1 271 ? 30.739 -40.242 168.970 1.00 119.63 310 ASP C N 1
ATOM 11589 C CA . ASP C 1 271 ? 31.035 -41.669 169.109 1.00 117.45 310 ASP C CA 1
ATOM 11590 C C . ASP C 1 271 ? 31.726 -42.262 167.886 1.00 100.36 310 ASP C C 1
ATOM 11591 O O . ASP C 1 271 ? 31.593 -41.748 166.779 1.00 121.41 310 ASP C O 1
ATOM 11596 N N . PRO C 1 272 ? 32.485 -43.346 168.085 1.00 89.08 311 PRO C N 1
ATOM 11597 C CA . PRO C 1 272 ? 32.900 -44.124 166.919 1.00 97.96 311 PRO C CA 1
ATOM 11598 C C . PRO C 1 272 ? 31.826 -45.160 166.641 1.00 92.52 311 PRO C C 1
ATOM 11599 O O . PRO C 1 272 ? 30.812 -45.188 167.344 1.00 75.30 311 PRO C O 1
ATOM 11603 N N . VAL C 1 273 ? 32.037 -45.982 165.620 1.00 88.22 312 VAL C N 1
ATOM 11604 C CA . VAL C 1 273 ? 31.150 -47.094 165.331 1.00 66.75 312 VAL C CA 1
ATOM 11605 C C . VAL C 1 273 ? 31.998 -48.318 165.623 1.00 67.54 312 VAL C C 1
ATOM 11606 O O . VAL C 1 273 ? 33.144 -48.178 166.044 1.00 85.80 312 VAL C O 1
ATOM 11610 N N . VAL C 1 274 ? 31.462 -49.512 165.406 1.00 64.03 313 VAL C N 1
ATOM 11611 C CA . VAL C 1 274 ? 32.205 -50.713 165.749 1.00 77.27 313 VAL C CA 1
ATOM 11612 C C . VAL C 1 274 ? 32.588 -51.531 164.522 1.00 94.39 313 VAL C C 1
ATOM 11613 O O . VAL C 1 274 ? 31.972 -51.420 163.464 1.00 96.97 313 VAL C O 1
ATOM 11617 N N . VAL C 1 275 ? 33.612 -52.361 164.691 1.00 116.36 314 VAL C N 1
ATOM 11618 C CA . VAL C 1 275 ? 34.109 -53.283 163.669 1.00 111.38 314 VAL C CA 1
ATOM 11619 C C . VAL C 1 275 ? 32.972 -54.283 163.326 1.00 92.98 314 VAL C C 1
ATOM 11620 O O . VAL C 1 275 ? 31.860 -54.089 163.813 1.00 93.34 314 VAL C O 1
ATOM 11624 N N . PRO C 1 276 ? 33.213 -55.327 162.489 1.00 96.99 315 PRO C N 1
ATOM 11625 C CA . PRO C 1 276 ? 32.033 -55.949 161.862 1.00 100.89 315 PRO C CA 1
ATOM 11626 C C . PRO C 1 276 ? 30.848 -56.262 162.765 1.00 73.65 315 PRO C C 1
ATOM 11627 O O . PRO C 1 276 ? 31.009 -56.836 163.840 1.00 90.15 315 PRO C O 1
ATOM 11631 N N . PHE C 1 277 ? 29.670 -55.858 162.294 1.00 68.97 316 PHE C N 1
ATOM 11632 C CA . PHE C 1 277 ? 28.427 -55.932 163.049 1.00 74.25 316 PHE C CA 1
ATOM 11633 C C . PHE C 1 277 ? 28.067 -57.368 163.369 1.00 90.49 316 PHE C C 1
ATOM 11634 O O . PHE C 1 277 ? 28.157 -58.237 162.501 1.00 107.38 316 PHE C O 1
ATOM 11642 N N . PRO C 1 278 ? 27.652 -57.625 164.619 1.00 79.45 317 PRO C N 1
ATOM 11643 C CA . PRO C 1 278 ? 27.197 -58.969 164.972 1.00 82.69 317 PRO C CA 1
ATOM 11644 C C . PRO C 1 278 ? 25.991 -59.332 164.121 1.00 83.10 317 PRO C C 1
ATOM 11645 O O . PRO C 1 278 ? 25.129 -58.481 163.876 1.00 59.58 317 PRO C O 1
ATOM 11649 N N . THR C 1 279 ? 25.947 -60.572 163.646 1.00 98.19 318 THR C N 1
ATOM 11650 C CA . THR C 1 279 ? 24.814 -61.018 162.850 1.00 95.54 318 THR C CA 1
ATOM 11651 C C . THR C 1 279 ? 23.891 -61.906 163.671 1.00 77.72 318 THR C C 1
ATOM 11652 O O . THR C 1 279 ? 24.207 -62.282 164.800 1.00 79.44 318 THR C O 1
ATOM 11656 N N . MET C 1 280 ? 22.748 -62.245 163.089 1.00 71.06 319 MET C N 1
ATOM 11657 C CA . MET C 1 280 ? 21.802 -63.141 163.725 1.00 62.38 319 MET C CA 1
ATOM 11658 C C . MET C 1 280 ? 20.835 -63.656 162.676 1.00 73.68 319 MET C C 1
ATOM 11659 O O . MET C 1 280 ? 20.680 -63.042 161.625 1.00 78.97 319 MET C O 1
ATOM 11664 N N . THR C 1 281 ? 20.154 -64.754 162.972 1.00 72.87 320 THR C N 1
ATOM 11665 C CA . THR C 1 281 ? 19.176 -65.303 162.042 1.00 71.48 320 THR C CA 1
ATOM 11666 C C . THR C 1 281 ? 17.783 -64.875 162.465 1.00 82.25 320 THR C C 1
ATOM 11667 O O . THR C 1 281 ? 17.545 -64.621 163.644 1.00 95.92 320 THR C O 1
ATOM 11671 N N . PHE C 1 282 ? 16.889 -64.733 161.490 1.00 77.72 321 PHE C N 1
ATOM 11672 C CA . PHE C 1 282 ? 15.497 -64.374 161.748 1.00 81.61 321 PHE C CA 1
ATOM 11673 C C . PHE C 1 282 ? 14.918 -65.233 162.866 1.00 98.07 321 PHE C C 1
ATOM 11674 O O . PHE C 1 282 ? 14.234 -64.733 163.769 1.00 92.76 321 PHE C O 1
ATOM 11682 N N . ALA C 1 283 ? 15.219 -66.528 162.803 1.00 107.07 322 ALA C N 1
ATOM 11683 C CA . ALA C 1 283 ? 14.851 -67.464 163.855 1.00 87.87 322 ALA C CA 1
ATOM 11684 C C . ALA C 1 283 ? 15.418 -67.009 165.195 1.00 73.23 322 ALA C C 1
ATOM 11685 O O . ALA C 1 283 ? 14.682 -66.847 166.165 1.00 84.11 322 ALA C O 1
ATOM 11687 N N . GLU C 1 284 ? 16.725 -66.779 165.232 1.00 65.89 323 GLU C N 1
ATOM 11688 C CA . GLU C 1 284 ? 17.406 -66.395 166.465 1.00 80.29 323 GLU C CA 1
ATOM 11689 C C . GLU C 1 284 ? 16.965 -65.057 167.071 1.00 90.32 323 GLU C C 1
ATOM 11690 O O . GLU C 1 284 ? 16.849 -64.952 168.288 1.00 90.68 323 GLU C O 1
ATOM 11696 N N . VAL C 1 285 ? 16.736 -64.033 166.251 1.00 89.40 324 VAL C N 1
ATOM 11697 C CA . VAL C 1 285 ? 16.260 -62.762 166.798 1.00 88.45 324 VAL C CA 1
ATOM 11698 C C . VAL C 1 285 ? 14.819 -62.890 167.260 1.00 100.72 324 VAL C C 1
ATOM 11699 O O . VAL C 1 285 ? 14.460 -62.399 168.332 1.00 108.59 324 VAL C O 1
ATOM 11703 N N . LEU C 1 286 ? 13.994 -63.556 166.457 1.00 92.98 325 LEU C N 1
ATOM 11704 C CA . LEU C 1 286 ? 12.594 -63.710 166.816 1.00 87.55 325 LEU C CA 1
ATOM 11705 C C . LEU C 1 286 ? 12.489 -64.467 168.136 1.00 89.30 325 LEU C C 1
ATOM 11706 O O . LEU C 1 286 ? 11.630 -64.169 168.966 1.00 104.00 325 LEU C O 1
ATOM 11711 N N . ALA C 1 287 ? 13.387 -65.426 168.332 1.00 77.38 326 ALA C N 1
ATOM 11712 C CA . ALA C 1 287 ? 13.401 -66.232 169.547 1.00 86.10 326 ALA C CA 1
ATOM 11713 C C . ALA C 1 287 ? 13.997 -65.530 170.766 1.00 84.93 326 ALA C C 1
ATOM 11714 O O . ALA C 1 287 ? 13.390 -65.510 171.836 1.00 104.53 326 ALA C O 1
ATOM 11716 N N . THR C 1 288 ? 15.182 -64.955 170.603 1.00 71.36 327 THR C N 1
ATOM 11717 C CA . THR C 1 288 ? 15.960 -64.470 171.741 1.00 84.03 327 THR C CA 1
ATOM 11718 C C . THR C 1 288 ? 15.753 -62.982 172.015 1.00 82.09 327 THR C C 1
ATOM 11719 O O . THR C 1 288 ? 16.353 -62.409 172.927 1.00 79.82 327 THR C O 1
ATOM 11723 N N . TYR C 1 289 ? 14.909 -62.365 171.204 1.00 70.97 328 TYR C N 1
ATOM 11724 C CA . TYR C 1 289 ? 14.585 -60.952 171.336 1.00 63.89 328 TYR C CA 1
ATOM 11725 C C . TYR C 1 289 ? 13.087 -60.716 171.355 1.00 72.16 328 TYR C C 1
ATOM 11726 O O . TYR C 1 289 ? 12.588 -59.975 172.190 1.00 81.81 328 TYR C O 1
ATOM 11735 N N . GLY C 1 290 ? 12.392 -61.280 170.374 1.00 62.80 329 GLY C N 1
ATOM 11736 C CA . GLY C 1 290 ? 10.943 -61.223 170.339 1.00 74.90 329 GLY C CA 1
ATOM 11737 C C . GLY C 1 290 ? 10.429 -60.390 169.193 1.00 79.68 329 GLY C C 1
ATOM 11738 O O . GLY C 1 290 ? 9.228 -60.338 168.935 1.00 91.22 329 GLY C O 1
ATOM 11739 N N . THR C 1 291 ? 11.355 -59.736 168.506 1.00 85.63 330 THR C N 1
ATOM 11740 C CA . THR C 1 291 ? 11.055 -59.060 167.256 1.00 99.91 330 THR C CA 1
ATOM 11741 C C . THR C 1 291 ? 12.318 -59.043 166.397 1.00 99.51 330 THR C C 1
ATOM 11742 O O . THR C 1 291 ? 13.436 -59.131 166.911 1.00 92.17 330 THR C O 1
ATOM 11746 N N . ASP C 1 292 ? 12.138 -58.940 165.086 1.00 105.49 331 ASP C N 1
ATOM 11747 C CA . ASP C 1 292 ? 13.269 -58.928 164.165 1.00 102.80 331 ASP C CA 1
ATOM 11748 C C . ASP C 1 292 ? 14.096 -57.648 164.296 1.00 103.24 331 ASP C C 1
ATOM 11749 O O . ASP C 1 292 ? 15.196 -57.552 163.756 1.00 111.07 331 ASP C O 1
ATOM 11754 N N . LYS C 1 293 ? 13.558 -56.669 165.014 1.00 85.79 332 LYS C N 1
ATOM 11755 C CA . LYS C 1 293 ? 14.238 -55.400 165.219 1.00 81.79 332 LYS C CA 1
ATOM 11756 C C . LYS C 1 293 ? 14.471 -55.152 166.706 1.00 85.23 332 LYS C C 1
ATOM 11757 O O . LYS C 1 293 ? 13.751 -54.373 167.334 1.00 91.05 332 LYS C O 1
ATOM 11763 N N . PRO C 1 294 ? 15.479 -55.822 167.286 1.00 80.72 333 PRO C N 1
ATOM 11764 C CA . PRO C 1 294 ? 15.676 -55.655 168.729 1.00 84.48 333 PRO C CA 1
ATOM 11765 C C . PRO C 1 294 ? 16.527 -54.438 169.068 1.00 67.85 333 PRO C C 1
ATOM 11766 O O . PRO C 1 294 ? 17.097 -53.827 168.165 1.00 83.20 333 PRO C O 1
ATOM 11770 N N . ASP C 1 295 ? 16.636 -54.111 170.351 1.00 50.14 334 ASP C N 1
ATOM 11771 C CA . ASP C 1 295 ? 17.447 -52.968 170.762 1.00 63.52 334 ASP C CA 1
ATOM 11772 C C . ASP C 1 295 ? 18.938 -53.259 170.946 1.00 78.20 334 ASP C C 1
ATOM 11773 O O . ASP C 1 295 ? 19.778 -52.434 170.587 1.00 103.23 334 ASP C O 1
ATOM 11778 N N . THR C 1 296 ? 19.252 -54.391 171.570 1.00 66.29 335 THR C N 1
ATOM 11779 C CA . THR C 1 296 ? 20.598 -54.982 171.553 1.00 87.80 335 THR C CA 1
ATOM 11780 C C . THR C 1 296 ? 21.641 -54.237 172.406 1.00 93.72 335 THR C C 1
ATOM 11781 O O . THR C 1 296 ? 22.645 -54.822 172.825 1.00 97.89 335 THR C O 1
ATOM 11785 N N . ARG C 1 297 ? 21.389 -52.961 172.687 1.00 72.93 336 ARG C N 1
ATOM 11786 C CA . ARG C 1 297 ? 22.217 -52.198 173.613 1.00 79.00 336 ARG C CA 1
ATOM 11787 C C . ARG C 1 297 ? 21.664 -52.445 174.999 1.00 90.01 336 ARG C C 1
ATOM 11788 O O . ARG C 1 297 ? 22.342 -52.298 176.023 1.00 79.78 336 ARG C O 1
ATOM 11796 N N . PHE C 1 298 ? 20.389 -52.809 174.988 1.00 99.83 337 PHE C N 1
ATOM 11797 C CA . PHE C 1 298 ? 19.616 -53.110 176.176 1.00 98.12 337 PHE C CA 1
ATOM 11798 C C . PHE C 1 298 ? 20.236 -54.273 176.943 1.00 96.64 337 PHE C C 1
ATOM 11799 O O . PHE C 1 298 ? 20.671 -54.112 178.083 1.00 93.66 337 PHE C O 1
ATOM 11807 N N . GLY C 1 299 ? 20.259 -55.445 176.309 1.00 95.82 338 GLY C N 1
ATOM 11808 C CA . GLY C 1 299 ? 20.971 -56.597 176.834 1.00 96.42 338 GLY C CA 1
ATOM 11809 C C . GLY C 1 299 ? 20.122 -57.571 177.631 1.00 108.85 338 GLY C C 1
ATOM 11810 O O . GLY C 1 299 ? 20.655 -58.401 178.373 1.00 103.18 338 GLY C O 1
ATOM 11811 N N . MET C 1 300 ? 18.804 -57.485 177.478 1.00 100.75 339 MET C N 1
ATOM 11812 C CA . MET C 1 300 ? 17.913 -58.333 178.260 1.00 93.94 339 MET C CA 1
ATOM 11813 C C . MET C 1 300 ? 17.475 -59.474 177.370 1.00 91.38 339 MET C C 1
ATOM 11814 O O . MET C 1 300 ? 16.640 -59.291 176.488 1.00 88.29 339 MET C O 1
ATOM 11819 N N . LYS C 1 301 ? 18.012 -60.662 177.632 1.00 97.85 340 LYS C N 1
ATOM 11820 C CA . LYS C 1 301 ? 17.920 -61.770 176.684 1.00 91.88 340 LYS C CA 1
ATOM 11821 C C . LYS C 1 301 ? 16.851 -62.798 177.035 1.00 82.59 340 LYS C C 1
ATOM 11822 O O . LYS C 1 301 ? 16.654 -63.129 178.203 1.00 101.06 340 LYS C O 1
ATOM 11828 N N . ILE C 1 302 ? 16.171 -63.308 176.013 1.00 61.47 341 ILE C N 1
ATOM 11829 C CA . ILE C 1 302 ? 15.249 -64.416 176.200 1.00 66.79 341 ILE C CA 1
ATOM 11830 C C . ILE C 1 302 ? 16.058 -65.694 176.149 1.00 75.96 341 ILE C C 1
ATOM 11831 O O . ILE C 1 302 ? 16.680 -65.993 175.130 1.00 91.22 341 ILE C O 1
ATOM 11836 N N . ILE C 1 303 ? 16.069 -66.449 177.243 1.00 78.82 342 ILE C N 1
ATOM 11837 C CA . ILE C 1 303 ? 16.775 -67.725 177.241 1.00 94.74 342 ILE C CA 1
ATOM 11838 C C . ILE C 1 303 ? 15.867 -68.878 177.670 1.00 99.82 342 ILE C C 1
ATOM 11839 O O . ILE C 1 303 ? 14.885 -68.674 178.391 1.00 97.36 342 ILE C O 1
ATOM 11844 N N . ASP C 1 304 ? 16.204 -70.084 177.218 1.00 102.48 343 ASP C N 1
ATOM 11845 C CA . ASP C 1 304 ? 15.336 -71.243 177.388 1.00 109.00 343 ASP C CA 1
ATOM 11846 C C . ASP C 1 304 ? 15.810 -72.127 178.536 1.00 115.73 343 ASP C C 1
ATOM 11847 O O . ASP C 1 304 ? 16.835 -72.802 178.436 1.00 122.19 343 ASP C O 1
ATOM 11852 N N . ILE C 1 305 ? 15.052 -72.107 179.627 1.00 100.25 344 ILE C N 1
ATOM 11853 C CA . ILE C 1 305 ? 15.369 -72.891 180.815 1.00 96.82 344 ILE C CA 1
ATOM 11854 C C . ILE C 1 305 ? 14.598 -74.206 180.940 1.00 105.64 344 ILE C C 1
ATOM 11855 O O . ILE C 1 305 ? 14.699 -74.882 181.963 1.00 119.58 344 ILE C O 1
ATOM 11860 N N . SER C 1 306 ? 13.821 -74.551 179.916 1.00 93.83 345 SER C N 1
ATOM 11861 C CA . SER C 1 306 ? 12.953 -75.733 179.957 1.00 107.63 345 SER C CA 1
ATOM 11862 C C . SER C 1 306 ? 13.658 -77.026 180.377 1.00 111.76 345 SER C C 1
ATOM 11863 O O . SER C 1 306 ? 13.038 -77.927 180.946 1.00 117.76 345 SER C O 1
ATOM 11866 N N . ASP C 1 307 ? 14.955 -77.102 180.103 1.00 106.10 346 ASP C N 1
ATOM 11867 C CA . ASP C 1 307 ? 15.738 -78.296 180.398 1.00 107.82 346 ASP C CA 1
ATOM 11868 C C . ASP C 1 307 ? 15.767 -78.642 181.887 1.00 103.94 346 ASP C C 1
ATOM 11869 O O . ASP C 1 307 ? 15.851 -79.815 182.253 1.00 108.86 346 ASP C O 1
ATOM 11874 N N . VAL C 1 308 ? 15.700 -77.625 182.743 1.00 102.39 347 VAL C N 1
ATOM 11875 C CA . VAL C 1 308 ? 15.714 -77.858 184.184 1.00 106.74 347 VAL C CA 1
ATOM 11876 C C . VAL C 1 308 ? 14.313 -78.142 184.721 1.00 110.02 347 VAL C C 1
ATOM 11877 O O . VAL C 1 308 ? 14.145 -78.474 185.893 1.00 115.26 347 VAL C O 1
ATOM 11881 N N . PHE C 1 309 ? 13.310 -77.992 183.863 1.00 116.27 348 PHE C N 1
ATOM 11882 C CA . PHE C 1 309 ? 11.922 -78.244 184.254 1.00 124.95 348 PHE C CA 1
ATOM 11883 C C . PHE C 1 309 ? 11.313 -79.611 183.891 1.00 135.50 348 PHE C C 1
ATOM 11884 O O . PHE C 1 309 ? 10.104 -79.797 184.028 1.00 159.23 348 PHE C O 1
ATOM 11892 N N . ARG C 1 310 ? 12.125 -80.535 183.380 1.00 119.61 349 ARG C N 1
ATOM 11893 C CA . ARG C 1 310 ? 11.652 -81.897 183.115 1.00 123.47 349 ARG C CA 1
ATOM 11894 C C . ARG C 1 310 ? 11.043 -82.523 184.370 1.00 135.12 349 ARG C C 1
ATOM 11895 O O . ARG C 1 310 ? 9.964 -83.116 184.327 1.00 135.43 349 ARG C O 1
ATOM 11903 N N . ASN C 1 311 ? 11.752 -82.377 185.482 1.00 138.28 350 ASN C N 1
ATOM 11904 C CA . ASN C 1 311 ? 11.250 -82.733 186.805 1.00 142.13 350 ASN C CA 1
ATOM 11905 C C . ASN C 1 311 ? 10.393 -81.591 187.345 1.00 133.32 350 ASN C C 1
ATOM 11906 O O . ASN C 1 311 ? 9.974 -80.727 186.577 1.00 130.27 350 ASN C O 1
ATOM 11911 N N . THR C 1 312 ? 10.110 -81.595 188.645 1.00 134.43 351 THR C N 1
ATOM 11912 C CA . THR C 1 312 ? 9.346 -80.499 189.247 1.00 147.29 351 THR C CA 1
ATOM 11913 C C . THR C 1 312 ? 7.943 -80.390 188.643 1.00 146.75 351 THR C C 1
ATOM 11914 O O . THR C 1 312 ? 7.665 -79.534 187.803 1.00 152.87 351 THR C O 1
ATOM 11918 N N . GLU C 1 313 ? 7.074 -81.291 189.087 1.00 142.46 352 GLU C N 1
ATOM 11919 C CA . GLU C 1 313 ? 5.748 -81.515 188.512 1.00 154.97 352 GLU C CA 1
ATOM 11920 C C . GLU C 1 313 ? 4.730 -80.455 188.928 1.00 143.45 352 GLU C C 1
ATOM 11921 O O . GLU C 1 313 ? 3.523 -80.695 188.905 1.00 155.19 352 GLU C O 1
ATOM 11927 N N . ILE C 1 314 ? 5.232 -79.325 189.412 1.00 118.81 353 ILE C N 1
ATOM 11928 C CA . ILE C 1 314 ? 4.386 -78.176 189.688 1.00 123.88 353 ILE C CA 1
ATOM 11929 C C . ILE C 1 314 ? 3.439 -77.892 188.509 1.00 128.44 353 ILE C C 1
ATOM 11930 O O . ILE C 1 314 ? 3.837 -77.896 187.327 1.00 120.79 353 ILE C O 1
ATOM 11935 N N . GLY C 1 315 ? 2.170 -77.688 188.862 1.00 156.60 354 GLY C N 1
ATOM 11936 C CA . GLY C 1 315 ? 1.070 -77.634 187.913 1.00 160.66 354 GLY C CA 1
ATOM 11937 C C . GLY C 1 315 ? 1.255 -76.706 186.732 1.00 151.93 354 GLY C C 1
ATOM 11938 O O . GLY C 1 315 ? 0.944 -77.074 185.598 1.00 132.62 354 GLY C O 1
ATOM 11939 N N . PHE C 1 316 ? 1.756 -75.505 187.002 1.00 149.40 355 PHE C N 1
ATOM 11940 C CA . PHE C 1 316 ? 1.973 -74.510 185.961 1.00 132.29 355 PHE C CA 1
ATOM 11941 C C . PHE C 1 316 ? 2.846 -75.039 184.819 1.00 123.54 355 PHE C C 1
ATOM 11942 O O . PHE C 1 316 ? 2.395 -75.139 183.677 1.00 109.21 355 PHE C O 1
ATOM 11950 N N . LEU C 1 317 ? 4.092 -75.379 185.134 1.00 122.54 356 LEU C N 1
ATOM 11951 C CA . LEU C 1 317 ? 5.040 -75.852 184.128 1.00 100.58 356 LEU C CA 1
ATOM 11952 C C . LEU C 1 317 ? 4.645 -77.205 183.540 1.00 114.33 356 LEU C C 1
ATOM 11953 O O . LEU C 1 317 ? 5.011 -77.521 182.396 1.00 112.45 356 LEU C O 1
ATOM 11958 N N . GLN C 1 318 ? 3.901 -77.998 184.315 1.00 132.10 357 GLN C N 1
ATOM 11959 C CA . GLN C 1 318 ? 3.401 -79.288 183.822 1.00 133.10 357 GLN C CA 1
ATOM 11960 C C . GLN C 1 318 ? 2.734 -79.223 182.443 1.00 139.57 357 GLN C C 1
ATOM 11961 O O . GLN C 1 318 ? 3.225 -79.819 181.483 1.00 122.90 357 GLN C O 1
ATOM 11967 N N . ASP C 1 319 ? 1.617 -78.504 182.353 1.00 156.03 358 ASP C N 1
ATOM 11968 C CA . ASP C 1 319 ? 0.853 -78.400 181.107 1.00 149.61 358 ASP C CA 1
ATOM 11969 C C . ASP C 1 319 ? 1.635 -77.670 180.024 1.00 136.28 358 ASP C C 1
ATOM 11970 O O . ASP C 1 319 ? 1.337 -77.793 178.837 1.00 133.74 358 ASP C O 1
ATOM 11975 N N . ALA C 1 320 ? 2.628 -76.895 180.443 1.00 131.96 359 ALA C N 1
ATOM 11976 C CA . ALA C 1 320 ? 3.470 -76.172 179.504 1.00 132.31 359 ALA C CA 1
ATOM 11977 C C . ALA C 1 320 ? 4.363 -77.141 178.746 1.00 119.01 359 ALA C C 1
ATOM 11978 O O . ALA C 1 320 ? 4.478 -77.069 177.523 1.00 122.32 359 ALA C O 1
ATOM 11980 N N . LEU C 1 321 ? 4.989 -78.060 179.470 1.00 108.24 360 LEU C N 1
ATOM 11981 C CA . LEU C 1 321 ? 5.845 -79.048 178.821 1.00 109.52 360 LEU C CA 1
ATOM 11982 C C . LEU C 1 321 ? 5.041 -80.089 178.034 1.00 122.66 360 LEU C C 1
ATOM 11983 O O . LEU C 1 321 ? 5.615 -80.957 177.380 1.00 121.86 360 LEU C O 1
ATOM 11988 N N . SER C 1 322 ? 3.715 -79.989 178.096 1.00 134.50 361 SER C N 1
ATOM 11989 C CA . SER C 1 322 ? 2.832 -80.995 177.505 1.00 152.95 361 SER C CA 1
ATOM 11990 C C . SER C 1 322 ? 2.800 -80.969 175.974 1.00 144.97 361 SER C C 1
ATOM 11991 O O . SER C 1 322 ? 3.241 -81.926 175.336 1.00 150.14 361 SER C O 1
ATOM 11994 N N . LYS C 1 323 ? 2.267 -79.895 175.392 1.00 125.07 362 LYS C N 1
ATOM 11995 C CA . LYS C 1 323 ? 2.200 -79.766 173.934 1.00 147.49 362 LYS C CA 1
ATOM 11996 C C . LYS C 1 323 ? 3.581 -79.965 173.316 1.00 143.61 362 LYS C C 1
ATOM 11997 O O . LYS C 1 323 ? 4.573 -79.474 173.852 1.00 145.14 362 LYS C O 1
ATOM 12003 N N . PRO C 1 324 ? 3.653 -80.701 172.192 1.00 155.22 363 PRO C N 1
ATOM 12004 C CA . PRO C 1 324 ? 4.943 -80.943 171.533 1.00 170.44 363 PRO C CA 1
ATOM 12005 C C . PRO C 1 324 ? 5.655 -79.651 171.133 1.00 149.94 363 PRO C C 1
ATOM 12006 O O . PRO C 1 324 ? 6.877 -79.638 170.989 1.00 148.94 363 PRO C O 1
ATOM 12010 N N . HIS C 1 325 ? 4.892 -78.578 170.955 1.00 126.26 364 HIS C N 1
ATOM 12011 C CA . HIS C 1 325 ? 5.468 -77.291 170.597 1.00 125.92 364 HIS C CA 1
ATOM 12012 C C . HIS C 1 325 ? 5.668 -76.374 171.804 1.00 120.33 364 HIS C C 1
ATOM 12013 O O . HIS C 1 325 ? 6.097 -75.231 171.660 1.00 124.00 364 HIS C O 1
ATOM 12020 N N . GLY C 1 326 ? 5.353 -76.875 172.993 1.00 127.29 365 GLY C N 1
ATOM 12021 C CA . GLY C 1 326 ? 5.418 -76.066 174.198 1.00 125.19 365 GLY C CA 1
ATOM 12022 C C . GLY C 1 326 ? 6.794 -75.977 174.837 1.00 113.83 365 GLY C C 1
ATOM 12023 O O . GLY C 1 326 ? 7.635 -76.862 174.665 1.00 83.70 365 GLY C O 1
ATOM 12024 N N . THR C 1 327 ? 7.017 -74.894 175.577 1.00 122.60 366 THR C N 1
ATOM 12025 C CA . THR C 1 327 ? 8.295 -74.649 176.239 1.00 113.54 366 THR C CA 1
ATOM 12026 C C . THR C 1 327 ? 8.153 -73.672 177.410 1.00 87.60 366 THR C C 1
ATOM 12027 O O . THR C 1 327 ? 7.129 -73.001 177.547 1.00 75.08 366 THR C O 1
ATOM 12031 N N . VAL C 1 328 ? 9.172 -73.605 178.262 1.00 75.68 367 VAL C N 1
ATOM 12032 C CA . VAL C 1 328 ? 9.211 -72.593 179.319 1.00 89.31 367 VAL C CA 1
ATOM 12033 C C . VAL C 1 328 ? 10.514 -71.781 179.316 1.00 99.23 367 VAL C C 1
ATOM 12034 O O . VAL C 1 328 ? 11.596 -72.314 179.587 1.00 85.50 367 VAL C O 1
ATOM 12038 N N . LYS C 1 329 ? 10.393 -70.487 179.018 1.00 115.15 368 LYS C N 1
ATOM 12039 C CA . LYS C 1 329 ? 11.552 -69.600 178.892 1.00 105.85 368 LYS C CA 1
ATOM 12040 C C . LYS C 1 329 ? 11.537 -68.464 179.912 1.00 92.52 368 LYS C C 1
ATOM 12041 O O . LYS C 1 329 ? 10.570 -68.294 180.661 1.00 76.97 368 LYS C O 1
ATOM 12047 N N . ALA C 1 330 ? 12.605 -67.670 179.915 1.00 85.23 369 ALA C N 1
ATOM 12048 C CA . ALA C 1 330 ? 12.717 -66.573 180.868 1.00 88.28 369 ALA C CA 1
ATOM 12049 C C . ALA C 1 330 ? 13.655 -65.451 180.419 1.00 87.33 369 ALA C C 1
ATOM 12050 O O . ALA C 1 330 ? 14.559 -65.668 179.610 1.00 90.04 369 ALA C O 1
ATOM 12052 N N . ILE C 1 331 ? 13.426 -64.254 180.959 1.00 89.71 370 ILE C N 1
ATOM 12053 C CA . ILE C 1 331 ? 14.348 -63.128 180.813 1.00 85.49 370 ILE C CA 1
ATOM 12054 C C . ILE C 1 331 ? 14.793 -62.648 182.193 1.00 90.70 370 ILE C C 1
ATOM 12055 O O . ILE C 1 331 ? 14.054 -62.763 183.174 1.00 87.51 370 ILE C O 1
ATOM 12060 N N . CYS C 1 332 ? 16.007 -62.119 182.274 1.00 87.35 371 CYS C N 1
ATOM 12061 C CA . CYS C 1 332 ? 16.534 -61.650 183.549 1.00 75.20 371 CYS C CA 1
ATOM 12062 C C . CYS C 1 332 ? 16.771 -60.150 183.545 1.00 82.81 371 CYS C C 1
ATOM 12063 O O . CYS C 1 332 ? 17.667 -59.664 182.859 1.00 108.91 371 CYS C O 1
ATOM 12066 N N . ILE C 1 333 ? 15.973 -59.415 184.310 1.00 80.36 372 ILE C N 1
ATOM 12067 C CA . ILE C 1 333 ? 16.210 -57.983 184.460 1.00 92.98 372 ILE C CA 1
ATOM 12068 C C . ILE C 1 333 ? 17.210 -57.706 185.588 1.00 101.49 372 ILE C C 1
ATOM 12069 O O . ILE C 1 333 ? 16.973 -58.071 186.753 1.00 104.19 372 ILE C O 1
ATOM 12074 N N . PRO C 1 334 ? 18.354 -57.098 185.219 1.00 99.72 373 PRO C N 1
ATOM 12075 C CA . PRO C 1 334 ? 19.501 -56.763 186.070 1.00 101.96 373 PRO C CA 1
ATOM 12076 C C . PRO C 1 334 ? 19.232 -55.559 186.958 1.00 107.54 373 PRO C C 1
ATOM 12077 O O . PRO C 1 334 ? 18.589 -54.601 186.520 1.00 89.04 373 PRO C O 1
ATOM 12081 N N . GLU C 1 335 ? 19.697 -55.631 188.204 1.00 123.14 374 GLU C N 1
ATOM 12082 C CA . GLU C 1 335 ? 19.568 -54.539 189.169 1.00 115.16 374 GLU C CA 1
ATOM 12083 C C . GLU C 1 335 ? 18.115 -54.213 189.509 1.00 112.24 374 GLU C C 1
ATOM 12084 O O . GLU C 1 335 ? 17.843 -53.404 190.394 1.00 123.63 374 GLU C O 1
ATOM 12090 N N . GLY C 1 336 ? 17.190 -54.856 188.805 1.00 108.84 375 GLY C N 1
ATOM 12091 C CA . GLY C 1 336 ? 15.775 -54.639 189.012 1.00 116.29 375 GLY C CA 1
ATOM 12092 C C . GLY C 1 336 ? 15.315 -55.082 190.386 1.00 119.05 375 GLY C C 1
ATOM 12093 O O . GLY C 1 336 ? 14.261 -54.642 190.863 1.00 96.95 375 GLY C O 1
ATOM 12094 N N . ALA C 1 337 ? 16.110 -55.946 191.019 1.00 111.99 376 ALA C N 1
ATOM 12095 C CA . ALA C 1 337 ? 15.771 -56.472 192.336 1.00 110.41 376 ALA C CA 1
ATOM 12096 C C . ALA C 1 337 ? 15.531 -55.325 193.300 1.00 116.77 376 ALA C C 1
ATOM 12097 O O . ALA C 1 337 ? 14.440 -55.214 193.856 1.00 119.64 376 ALA C O 1
ATOM 12099 N N . LYS C 1 338 ? 16.519 -54.460 193.506 1.00 117.40 377 LYS C N 1
ATOM 12100 C CA . LYS C 1 338 ? 16.142 -53.151 194.007 1.00 130.03 377 LYS C CA 1
ATOM 12101 C C . LYS C 1 338 ? 16.505 -52.053 193.020 1.00 100.44 377 LYS C C 1
ATOM 12102 O O . LYS C 1 338 ? 17.617 -51.525 193.028 1.00 87.53 377 LYS C O 1
ATOM 12108 N N . TYR C 1 339 ? 15.537 -51.714 192.179 1.00 87.88 378 TYR C N 1
ATOM 12109 C CA . TYR C 1 339 ? 15.400 -50.407 191.562 1.00 96.64 378 TYR C CA 1
ATOM 12110 C C . TYR C 1 339 ? 13.912 -50.115 191.540 1.00 116.23 378 TYR C C 1
ATOM 12111 O O . TYR C 1 339 ? 13.429 -49.154 192.136 1.00 145.66 378 TYR C O 1
ATOM 12120 N N . LEU C 1 340 ? 13.206 -50.963 190.798 1.00 110.75 379 LEU C N 1
ATOM 12121 C CA . LEU C 1 340 ? 11.752 -50.991 190.778 1.00 119.58 379 LEU C CA 1
ATOM 12122 C C . LEU C 1 340 ? 11.220 -51.256 192.175 1.00 126.93 379 LEU C C 1
ATOM 12123 O O . LEU C 1 340 ? 11.781 -52.069 192.910 1.00 124.67 379 LEU C O 1
ATOM 12128 N N . LYS C 1 341 ? 10.135 -50.577 192.537 1.00 126.52 380 LYS C N 1
ATOM 12129 C CA . LYS C 1 341 ? 9.436 -50.866 193.785 1.00 135.31 380 LYS C CA 1
ATOM 12130 C C . LYS C 1 341 ? 8.692 -52.190 193.626 1.00 128.26 380 LYS C C 1
ATOM 12131 O O . LYS C 1 341 ? 8.428 -52.631 192.507 1.00 97.74 380 LYS C O 1
ATOM 12137 N N . ARG C 1 342 ? 8.352 -52.824 194.745 1.00 130.21 381 ARG C N 1
ATOM 12138 C CA . ARG C 1 342 ? 7.570 -54.054 194.729 1.00 123.32 381 ARG C CA 1
ATOM 12139 C C . ARG C 1 342 ? 6.206 -53.803 194.084 1.00 114.93 381 ARG C C 1
ATOM 12140 O O . ARG C 1 342 ? 5.487 -54.737 193.736 1.00 122.66 381 ARG C O 1
ATOM 12148 N N . LYS C 1 343 ? 5.871 -52.528 193.916 1.00 108.71 382 LYS C N 1
ATOM 12149 C CA . LYS C 1 343 ? 4.605 -52.116 193.335 1.00 100.79 382 LYS C CA 1
ATOM 12150 C C . LYS C 1 343 ? 4.594 -52.322 191.826 1.00 88.25 382 LYS C C 1
ATOM 12151 O O . LYS C 1 343 ? 3.775 -53.075 191.312 1.00 91.24 382 LYS C O 1
ATOM 12157 N N . ASP C 1 344 ? 5.497 -51.648 191.119 1.00 113.48 383 ASP C N 1
ATOM 12158 C CA . ASP C 1 344 ? 5.486 -51.647 189.650 1.00 113.16 383 ASP C CA 1
ATOM 12159 C C . ASP C 1 344 ? 5.768 -52.994 188.961 1.00 101.89 383 ASP C C 1
ATOM 12160 O O . ASP C 1 344 ? 5.646 -53.092 187.741 1.00 88.65 383 ASP C O 1
ATOM 12165 N N . ILE C 1 345 ? 6.150 -54.023 189.719 1.00 103.21 384 ILE C N 1
ATOM 12166 C CA . ILE C 1 345 ? 6.286 -55.357 189.128 1.00 86.77 384 ILE C CA 1
ATOM 12167 C C . ILE C 1 345 ? 4.899 -55.964 188.925 1.00 85.80 384 ILE C C 1
ATOM 12168 O O . ILE C 1 345 ? 4.704 -56.839 188.077 1.00 87.23 384 ILE C O 1
ATOM 12173 N N . GLU C 1 346 ? 3.932 -55.477 189.698 1.00 97.84 385 GLU C N 1
ATOM 12174 C CA . GLU C 1 346 ? 2.534 -55.844 189.497 1.00 109.70 385 GLU C CA 1
ATOM 12175 C C . GLU C 1 346 ? 2.031 -55.272 188.174 1.00 103.86 385 GLU C C 1
ATOM 12176 O O . GLU C 1 346 ? 0.998 -55.696 187.659 1.00 106.51 385 GLU C O 1
ATOM 12182 N N . SER C 1 347 ? 2.762 -54.301 187.634 1.00 98.61 386 SER C N 1
ATOM 12183 C CA . SER C 1 347 ? 2.459 -53.765 186.314 1.00 109.25 386 SER C CA 1
ATOM 12184 C C . SER C 1 347 ? 2.977 -54.729 185.251 1.00 110.49 386 SER C C 1
ATOM 12185 O O . SER C 1 347 ? 2.360 -54.900 184.198 1.00 108.10 386 SER C O 1
ATOM 12188 N N . ILE C 1 348 ? 4.111 -55.363 185.537 1.00 103.92 387 ILE C N 1
ATOM 12189 C CA . ILE C 1 348 ? 4.654 -56.383 184.650 1.00 90.11 387 ILE C CA 1
ATOM 12190 C C . ILE C 1 348 ? 3.697 -57.559 184.611 1.00 80.51 387 ILE C C 1
ATOM 12191 O O . ILE C 1 348 ? 3.372 -58.069 183.541 1.00 83.14 387 ILE C O 1
ATOM 12196 N N . ARG C 1 349 ? 3.238 -57.980 185.784 1.00 88.96 388 ARG C N 1
ATOM 12197 C CA . ARG C 1 349 ? 2.244 -59.044 185.858 1.00 98.21 388 ARG C CA 1
ATOM 12198 C C . ARG C 1 349 ? 0.953 -58.640 185.143 1.00 108.93 388 ARG C C 1
ATOM 12199 O O . ARG C 1 349 ? 0.352 -59.445 184.435 1.00 89.83 388 ARG C O 1
ATOM 12207 N N . ASN C 1 350 ? 0.537 -57.387 185.325 1.00 117.85 389 ASN C N 1
ATOM 12208 C CA . ASN C 1 350 ? -0.680 -56.884 184.689 1.00 113.60 389 ASN C CA 1
ATOM 12209 C C . ASN C 1 350 ? -0.554 -56.825 183.175 1.00 104.37 389 ASN C C 1
ATOM 12210 O O . ASN C 1 350 ? -1.554 -56.864 182.460 1.00 105.54 389 ASN C O 1
ATOM 12215 N N . PHE C 1 351 ? 0.681 -56.728 182.695 1.00 100.00 390 PHE C N 1
ATOM 12216 C CA . PHE C 1 351 ? 0.942 -56.620 181.266 1.00 110.96 390 PHE C CA 1
ATOM 12217 C C . PHE C 1 351 ? 0.571 -57.917 180.551 1.00 111.69 390 PHE C C 1
ATOM 12218 O O . PHE C 1 351 ? 0.389 -57.940 179.326 1.00 118.57 390 PHE C O 1
ATOM 12226 N N . ALA C 1 352 ? 0.465 -58.990 181.331 1.00 101.44 391 ALA C N 1
ATOM 12227 C CA . ALA C 1 352 ? -0.089 -60.245 180.851 1.00 102.83 391 ALA C CA 1
ATOM 12228 C C . ALA C 1 352 ? -1.435 -59.968 180.211 1.00 108.14 391 ALA C C 1
ATOM 12229 O O . ALA C 1 352 ? -1.660 -60.305 179.054 1.00 118.69 391 ALA C O 1
ATOM 12231 N N . ALA C 1 353 ? -2.319 -59.330 180.970 1.00 96.88 392 ALA C N 1
ATOM 12232 C CA . ALA C 1 353 ? -3.640 -58.961 180.476 1.00 105.81 392 ALA C CA 1
ATOM 12233 C C . ALA C 1 353 ? -3.576 -58.155 179.174 1.00 127.94 392 ALA C C 1
ATOM 12234 O O . ALA C 1 353 ? -4.341 -58.414 178.242 1.00 127.03 392 ALA C O 1
ATOM 12236 N N . ASP C 1 354 ? -2.658 -57.190 179.112 1.00 135.06 393 ASP C N 1
ATOM 12237 C CA . ASP C 1 354 ? -2.499 -56.347 177.925 1.00 134.52 393 ASP C CA 1
ATOM 12238 C C . ASP C 1 354 ? -2.149 -57.166 176.687 1.00 127.22 393 ASP C C 1
ATOM 12239 O O . ASP C 1 354 ? -2.877 -57.142 175.695 1.00 121.63 393 ASP C O 1
ATOM 12244 N N . HIS C 1 355 ? -1.040 -57.896 176.748 1.00 130.96 394 HIS C N 1
ATOM 12245 C CA . HIS C 1 355 ? -0.602 -58.660 175.587 1.00 131.80 394 HIS C CA 1
ATOM 12246 C C . HIS C 1 355 ? -0.921 -60.140 175.728 1.00 122.39 394 HIS C C 1
ATOM 12247 O O . HIS C 1 355 ? -0.259 -60.844 176.491 1.00 130.44 394 HIS C O 1
ATOM 12254 N N . PHE C 1 356 ? -1.931 -60.593 174.982 1.00 125.73 395 PHE C N 1
ATOM 12255 C CA . PHE C 1 356 ? -2.230 -62.021 174.818 1.00 156.53 395 PHE C CA 1
ATOM 12256 C C . PHE C 1 356 ? -2.127 -62.822 176.119 1.00 146.93 395 PHE C C 1
ATOM 12257 O O . PHE C 1 356 ? -1.173 -63.583 176.300 1.00 147.60 395 PHE C O 1
ATOM 12265 N N . ASN C 1 357 ? -3.108 -62.654 177.005 1.00 123.91 396 ASN C N 1
ATOM 12266 C CA . ASN C 1 357 ? -2.915 -62.934 178.425 1.00 113.23 396 ASN C CA 1
ATOM 12267 C C . ASN C 1 357 ? -2.286 -64.283 178.732 1.00 99.73 396 ASN C C 1
ATOM 12268 O O . ASN C 1 357 ? -2.767 -65.334 178.313 1.00 88.22 396 ASN C O 1
ATOM 12273 N N . GLN C 1 358 ? -1.188 -64.216 179.474 1.00 99.84 397 GLN C N 1
ATOM 12274 C CA . GLN C 1 358 ? -0.373 -65.374 179.778 1.00 100.97 397 GLN C CA 1
ATOM 12275 C C . GLN C 1 358 ? 0.329 -65.109 181.102 1.00 104.97 397 GLN C C 1
ATOM 12276 O O . GLN C 1 358 ? 0.769 -63.994 181.360 1.00 101.45 397 GLN C O 1
ATOM 12282 N N . GLU C 1 359 ? 0.462 -66.128 181.938 1.00 113.81 398 GLU C N 1
ATOM 12283 C CA . GLU C 1 359 ? 1.067 -65.912 183.243 1.00 115.92 398 GLU C CA 1
ATOM 12284 C C . GLU C 1 359 ? 2.559 -65.628 183.137 1.00 100.19 398 GLU C C 1
ATOM 12285 O O . GLU C 1 359 ? 3.308 -66.386 182.518 1.00 115.76 398 GLU C O 1
ATOM 12291 N N . ILE C 1 360 ? 2.979 -64.518 183.732 1.00 66.23 399 ILE C N 1
ATOM 12292 C CA . ILE C 1 360 ? 4.397 -64.234 183.890 1.00 79.94 399 ILE C CA 1
ATOM 12293 C C . ILE C 1 360 ? 4.763 -64.265 185.380 1.00 89.43 399 ILE C C 1
ATOM 12294 O O . ILE C 1 360 ? 4.075 -63.676 186.214 1.00 101.81 399 ILE C O 1
ATOM 12299 N N . LEU C 1 361 ? 5.841 -64.969 185.708 1.00 83.39 400 LEU C N 1
ATOM 12300 C CA . LEU C 1 361 ? 6.216 -65.215 187.097 1.00 64.11 400 LEU C CA 1
ATOM 12301 C C . LEU C 1 361 ? 7.512 -64.520 187.507 1.00 67.57 400 LEU C C 1
ATOM 12302 O O . LEU C 1 361 ? 8.592 -64.882 187.054 1.00 79.51 400 LEU C O 1
ATOM 12307 N N . PRO C 1 362 ? 7.402 -63.518 188.380 1.00 66.51 401 PRO C N 1
ATOM 12308 C CA . PRO C 1 362 ? 8.531 -62.760 188.928 1.00 80.49 401 PRO C CA 1
ATOM 12309 C C . PRO C 1 362 ? 9.309 -63.522 190.007 1.00 80.28 401 PRO C C 1
ATOM 12310 O O . PRO C 1 362 ? 9.036 -63.356 191.194 1.00 84.78 401 PRO C O 1
ATOM 12314 N N . VAL C 1 363 ? 10.255 -64.359 189.597 1.00 73.52 402 VAL C N 1
ATOM 12315 C CA . VAL C 1 363 ? 11.116 -65.060 190.543 1.00 78.21 402 VAL C CA 1
ATOM 12316 C C . VAL C 1 363 ? 12.229 -64.157 191.073 1.00 79.44 402 VAL C C 1
ATOM 12317 O O . VAL C 1 363 ? 13.034 -63.642 190.298 1.00 77.24 402 VAL C O 1
ATOM 12321 N N . PHE C 1 364 ? 12.278 -63.965 192.389 1.00 85.77 403 PHE C N 1
ATOM 12322 C CA . PHE C 1 364 ? 13.440 -63.337 193.009 1.00 92.70 403 PHE C CA 1
ATOM 12323 C C . PHE C 1 364 ? 14.258 -64.438 193.664 1.00 100.86 403 PHE C C 1
ATOM 12324 O O . PHE C 1 364 ? 13.871 -64.969 194.705 1.00 97.15 403 PHE C O 1
ATOM 12332 N N . LEU C 1 365 ? 15.388 -64.784 193.058 1.00 105.62 404 LEU C N 1
ATOM 12333 C CA . LEU C 1 365 ? 16.194 -65.889 193.570 1.00 118.39 404 LEU C CA 1
ATOM 12334 C C . LEU C 1 365 ? 17.394 -65.465 194.421 1.00 114.04 404 LEU C C 1
ATOM 12335 O O . LEU C 1 365 ? 18.093 -66.311 194.980 1.00 121.68 404 LEU C O 1
ATOM 12340 N N . ASN C 1 366 ? 17.631 -64.161 194.524 1.00 97.62 405 ASN C N 1
ATOM 12341 C CA . ASN C 1 366 ? 18.749 -63.670 195.325 1.00 120.25 405 ASN C CA 1
ATOM 12342 C C . ASN C 1 366 ? 18.384 -62.535 196.269 1.00 128.14 405 ASN C C 1
ATOM 12343 O O . ASN C 1 366 ? 18.379 -62.702 197.487 1.00 142.72 405 ASN C O 1
ATOM 12348 N N . ALA C 1 367 ? 18.081 -61.377 195.696 1.00 116.49 406 ALA C N 1
ATOM 12349 C CA . ALA C 1 367 ? 17.769 -60.198 196.489 1.00 117.15 406 ALA C CA 1
ATOM 12350 C C . ALA C 1 367 ? 16.268 -60.114 196.725 1.00 122.99 406 ALA C C 1
ATOM 12351 O O . ALA C 1 367 ? 15.477 -60.480 195.853 1.00 123.72 406 ALA C O 1
ATOM 12353 N N . ASN C 1 368 ? 15.890 -59.648 197.914 1.00 118.44 407 ASN C N 1
ATOM 12354 C CA . ASN C 1 368 ? 14.498 -59.655 198.360 1.00 131.67 407 ASN C CA 1
ATOM 12355 C C . ASN C 1 368 ? 13.928 -61.070 198.361 1.00 142.94 407 ASN C C 1
ATOM 12356 O O . ASN C 1 368 ? 12.723 -61.278 198.201 1.00 132.80 407 ASN C O 1
ATOM 12361 N N . ARG C 1 369 ? 14.825 -62.035 198.548 1.00 152.99 408 ARG C N 1
ATOM 12362 C CA . ARG C 1 369 ? 14.484 -63.450 198.562 1.00 157.87 408 ARG C CA 1
ATOM 12363 C C . ARG C 1 369 ? 13.597 -63.750 199.761 1.00 169.57 408 ARG C C 1
ATOM 12364 O O . ARG C 1 369 ? 13.760 -63.145 200.822 1.00 177.10 408 ARG C O 1
ATOM 12372 N N . ASN C 1 370 ? 12.642 -64.660 199.572 1.00 169.67 409 ASN C N 1
ATOM 12373 C CA . ASN C 1 370 ? 11.711 -65.085 200.624 1.00 174.39 409 ASN C CA 1
ATOM 12374 C C . ASN C 1 370 ? 10.753 -63.974 201.076 1.00 169.44 409 ASN C C 1
ATOM 12375 O O . ASN C 1 370 ? 9.812 -64.221 201.830 1.00 174.26 409 ASN C O 1
ATOM 12380 N N . TRP C 1 371 ? 11.002 -62.753 200.613 1.00 156.26 410 TRP C N 1
ATOM 12381 C CA . TRP C 1 371 ? 10.107 -61.632 200.862 1.00 163.26 410 TRP C CA 1
ATOM 12382 C C . TRP C 1 371 ? 9.149 -61.530 199.679 1.00 152.01 410 TRP C C 1
ATOM 12383 O O . TRP C 1 371 ? 8.214 -60.730 199.683 1.00 157.13 410 TRP C O 1
ATOM 12394 N N . ASN C 1 372 ? 9.384 -62.372 198.676 1.00 132.22 411 ASN C N 1
ATOM 12395 C CA . ASN C 1 372 ? 8.599 -62.373 197.447 1.00 115.08 411 ASN C CA 1
ATOM 12396 C C . ASN C 1 372 ? 8.456 -63.784 196.884 1.00 109.47 411 ASN C C 1
ATOM 12397 O O . ASN C 1 372 ? 8.761 -64.763 197.564 1.00 113.45 411 ASN C O 1
ATOM 12402 N N . SER C 1 373 ? 7.993 -63.872 195.639 1.00 113.09 412 SER C N 1
ATOM 12403 C CA . SER C 1 373 ? 7.906 -65.140 194.908 1.00 126.58 412 SER C CA 1
ATOM 12404 C C . SER C 1 373 ? 7.000 -66.177 195.578 1.00 124.59 412 SER C C 1
ATOM 12405 O O . SER C 1 373 ? 7.484 -67.174 196.109 1.00 113.29 412 SER C O 1
ATOM 12408 N N . PRO C 1 374 ? 5.679 -65.944 195.558 1.00 127.70 413 PRO C N 1
ATOM 12409 C CA . PRO C 1 374 ? 4.751 -66.858 196.243 1.00 126.96 413 PRO C CA 1
ATOM 12410 C C . PRO C 1 374 ? 4.753 -68.291 195.691 1.00 107.70 413 PRO C C 1
ATOM 12411 O O . PRO C 1 374 ? 4.897 -69.243 196.462 1.00 59.41 413 PRO C O 1
ATOM 12415 N N . VAL C 1 375 ? 4.607 -68.434 194.375 1.00 131.06 414 VAL C N 1
ATOM 12416 C CA . VAL C 1 375 ? 4.695 -69.738 193.721 1.00 114.03 414 VAL C CA 1
ATOM 12417 C C . VAL C 1 375 ? 6.157 -70.071 193.480 1.00 94.31 414 VAL C C 1
ATOM 12418 O O . VAL C 1 375 ? 6.591 -71.213 193.614 1.00 71.93 414 VAL C O 1
ATOM 12422 N N . ALA C 1 376 ? 6.909 -69.037 193.131 1.00 109.16 415 ALA C N 1
ATOM 12423 C CA . ALA C 1 376 ? 8.302 -69.172 192.749 1.00 110.67 415 ALA C CA 1
ATOM 12424 C C . ALA C 1 376 ? 9.232 -69.416 193.926 1.00 103.21 415 ALA C C 1
ATOM 12425 O O . ALA C 1 376 ? 10.425 -69.598 193.732 1.00 92.44 415 ALA C O 1
ATOM 12427 N N . ASN C 1 377 ? 8.712 -69.381 195.147 1.00 101.06 416 ASN C N 1
ATOM 12428 C CA . ASN C 1 377 ? 9.571 -69.652 196.287 1.00 109.64 416 ASN C CA 1
ATOM 12429 C C . ASN C 1 377 ? 10.055 -71.090 196.236 1.00 123.40 416 ASN C C 1
ATOM 12430 O O . ASN C 1 377 ? 11.186 -71.391 196.623 1.00 129.83 416 ASN C O 1
ATOM 12435 N N . PHE C 1 378 ? 9.194 -71.977 195.748 1.00 122.89 417 PHE C N 1
ATOM 12436 C CA . PHE C 1 378 ? 9.580 -73.366 195.576 1.00 119.28 417 PHE C CA 1
ATOM 12437 C C . PHE C 1 378 ? 10.616 -73.496 194.471 1.00 111.58 417 PHE C C 1
ATOM 12438 O O . PHE C 1 378 ? 11.583 -74.233 194.614 1.00 109.24 417 PHE C O 1
ATOM 12446 N N . ILE C 1 379 ? 10.402 -72.788 193.366 1.00 116.76 418 ILE C N 1
ATOM 12447 C CA . ILE C 1 379 ? 11.334 -72.827 192.243 1.00 115.99 418 ILE C CA 1
ATOM 12448 C C . ILE C 1 379 ? 12.703 -72.317 192.681 1.00 110.86 418 ILE C C 1
ATOM 12449 O O . ILE C 1 379 ? 13.737 -72.848 192.283 1.00 113.43 418 ILE C O 1
ATOM 12454 N N . MET C 1 380 ? 12.690 -71.285 193.514 1.00 100.50 419 MET C N 1
ATOM 12455 C CA . MET C 1 380 ? 13.906 -70.697 194.048 1.00 96.38 419 MET C CA 1
ATOM 12456 C C . MET C 1 380 ? 14.609 -71.690 194.969 1.00 120.61 419 MET C C 1
ATOM 12457 O O . MET C 1 380 ? 15.770 -72.009 194.767 1.00 128.91 419 MET C O 1
ATOM 12462 N N . GLU C 1 381 ? 13.894 -72.212 195.959 1.00 133.41 420 GLU C N 1
ATOM 12463 C CA . GLU C 1 381 ? 14.503 -73.114 196.938 1.00 126.37 420 GLU C CA 1
ATOM 12464 C C . GLU C 1 381 ? 14.866 -74.482 196.348 1.00 115.39 420 GLU C C 1
ATOM 12465 O O . GLU C 1 381 ? 15.618 -75.247 196.949 1.00 137.46 420 GLU C O 1
ATOM 12471 N N . SER C 1 382 ? 14.338 -74.783 195.167 1.00 100.75 421 SER C N 1
ATOM 12472 C CA . SER C 1 382 ? 14.641 -76.039 194.492 1.00 108.92 421 SER C CA 1
ATOM 12473 C C . SER C 1 382 ? 15.818 -75.854 193.541 1.00 118.63 421 SER C C 1
ATOM 12474 O O . SER C 1 382 ? 16.888 -76.435 193.730 1.00 112.57 421 SER C O 1
ATOM 12477 N N . GLN C 1 383 ? 15.598 -75.031 192.521 1.00 128.90 422 GLN C N 1
ATOM 12478 C CA . GLN C 1 383 ? 16.535 -74.851 191.415 1.00 116.31 422 GLN C CA 1
ATOM 12479 C C . GLN C 1 383 ? 17.512 -73.666 191.499 1.00 100.30 422 GLN C C 1
ATOM 12480 O O . GLN C 1 383 ? 18.177 -73.374 190.510 1.00 106.25 422 GLN C O 1
ATOM 12486 N N . ARG C 1 384 ? 17.590 -72.989 192.648 1.00 110.99 423 ARG C N 1
ATOM 12487 C CA . ARG C 1 384 ? 18.306 -71.705 192.770 1.00 121.71 423 ARG C CA 1
ATOM 12488 C C . ARG C 1 384 ? 19.639 -71.669 192.036 1.00 117.94 423 ARG C C 1
ATOM 12489 O O . ARG C 1 384 ? 19.776 -70.935 191.064 1.00 126.99 423 ARG C O 1
ATOM 12497 N N . LEU C 1 385 ? 20.605 -72.461 192.493 1.00 126.40 424 LEU C N 1
ATOM 12498 C CA . LEU C 1 385 ? 21.937 -72.496 191.884 1.00 119.26 424 LEU C CA 1
ATOM 12499 C C . LEU C 1 385 ? 21.885 -72.740 190.372 1.00 110.46 424 LEU C C 1
ATOM 12500 O O . LEU C 1 385 ? 22.630 -72.123 189.602 1.00 104.20 424 LEU C O 1
ATOM 12505 N N . GLU C 1 386 ? 20.989 -73.630 189.954 1.00 117.50 425 GLU C N 1
ATOM 12506 C CA . GLU C 1 386 ? 20.832 -73.954 188.541 1.00 113.43 425 GLU C CA 1
ATOM 12507 C C . GLU C 1 386 ? 20.337 -72.767 187.717 1.00 103.30 425 GLU C C 1
ATOM 12508 O O . GLU C 1 386 ? 20.808 -72.542 186.607 1.00 106.31 425 GLU C O 1
ATOM 12514 N N . LEU C 1 387 ? 19.386 -72.013 188.259 1.00 103.64 426 LEU C N 1
ATOM 12515 C CA . LEU C 1 387 ? 18.886 -70.824 187.578 1.00 89.47 426 LEU C CA 1
ATOM 12516 C C . LEU C 1 387 ? 19.904 -69.690 187.640 1.00 95.64 426 LEU C C 1
ATOM 12517 O O . LEU C 1 387 ? 19.900 -68.802 186.789 1.00 107.12 426 LEU C O 1
ATOM 12522 N N . ILE C 1 388 ? 20.772 -69.721 188.648 1.00 105.41 427 ILE C N 1
ATOM 12523 C CA . ILE C 1 388 ? 21.888 -68.786 188.717 1.00 106.45 427 ILE C CA 1
ATOM 12524 C C . ILE C 1 388 ? 22.802 -69.051 187.532 1.00 115.25 427 ILE C C 1
ATOM 12525 O O . ILE C 1 388 ? 23.191 -68.127 186.828 1.00 114.27 427 ILE C O 1
ATOM 12530 N N . ARG C 1 389 ? 23.138 -70.321 187.311 1.00 126.69 428 ARG C N 1
ATOM 12531 C CA . ARG C 1 389 ? 23.981 -70.690 186.170 1.00 132.20 428 ARG C CA 1
ATOM 12532 C C . ARG C 1 389 ? 23.318 -70.352 184.834 1.00 121.57 428 ARG C C 1
ATOM 12533 O O . ARG C 1 389 ? 23.876 -69.608 184.026 1.00 109.18 428 ARG C O 1
ATOM 12541 N N . LEU C 1 390 ? 22.126 -70.901 184.616 1.00 123.02 429 LEU C N 1
ATOM 12542 C CA . LEU C 1 390 ? 21.377 -70.688 183.380 1.00 105.61 429 LEU C CA 1
ATOM 12543 C C . LEU C 1 390 ? 21.109 -69.215 183.087 1.00 108.06 429 LEU C C 1
ATOM 12544 O O . LEU C 1 390 ? 21.681 -68.653 182.155 1.00 112.93 429 LEU C O 1
ATOM 12549 N N . MET C 1 391 ? 20.252 -68.588 183.889 1.00 108.94 430 MET C N 1
ATOM 12550 C CA . MET C 1 391 ? 19.889 -67.192 183.658 1.00 109.00 430 MET C CA 1
ATOM 12551 C C . MET C 1 391 ? 21.078 -66.254 183.834 1.00 122.65 430 MET C C 1
ATOM 12552 O O . MET C 1 391 ? 21.032 -65.105 183.390 1.00 123.77 430 MET C O 1
ATOM 12557 N N . GLU C 1 392 ? 22.136 -66.752 184.474 1.00 123.02 431 GLU C N 1
ATOM 12558 C CA . GLU C 1 392 ? 23.325 -65.953 184.762 1.00 130.75 431 GLU C CA 1
ATOM 12559 C C . GLU C 1 392 ? 22.931 -64.665 185.482 1.00 139.20 431 GLU C C 1
ATOM 12560 O O . GLU C 1 392 ? 23.013 -63.573 184.918 1.00 119.58 431 GLU C O 1
ATOM 12566 N N . THR C 1 393 ? 22.485 -64.802 186.726 1.00 139.80 432 THR C N 1
ATOM 12567 C CA . THR C 1 393 ? 21.992 -63.654 187.471 1.00 123.86 432 THR C CA 1
ATOM 12568 C C . THR C 1 393 ? 23.069 -63.057 188.362 1.00 120.93 432 THR C C 1
ATOM 12569 O O . THR C 1 393 ? 24.175 -63.586 188.466 1.00 110.76 432 THR C O 1
ATOM 12573 N N . GLN C 1 394 ? 22.720 -61.960 189.023 1.00 130.44 433 GLN C N 1
ATOM 12574 C CA . GLN C 1 394 ? 23.658 -61.232 189.863 1.00 138.76 433 GLN C CA 1
ATOM 12575 C C . GLN C 1 394 ? 23.093 -61.068 191.268 1.00 138.24 433 GLN C C 1
ATOM 12576 O O . GLN C 1 394 ? 22.028 -61.606 191.583 1.00 122.08 433 GLN C O 1
ATOM 12582 N N . GLU C 1 395 ? 23.821 -60.332 192.104 1.00 142.75 434 GLU C N 1
ATOM 12583 C CA . GLU C 1 395 ? 23.415 -60.073 193.482 1.00 138.96 434 GLU C CA 1
ATOM 12584 C C . GLU C 1 395 ? 21.975 -59.591 193.574 1.00 124.73 434 GLU C C 1
ATOM 12585 O O . GLU C 1 395 ? 21.117 -60.272 194.135 1.00 119.65 434 GLU C O 1
ATOM 12591 N N . GLU C 1 396 ? 21.711 -58.414 193.022 1.00 116.45 435 GLU C N 1
ATOM 12592 C CA . GLU C 1 396 ? 20.342 -57.954 192.900 1.00 112.32 435 GLU C CA 1
ATOM 12593 C C . GLU C 1 396 ? 19.878 -58.111 191.464 1.00 116.86 435 GLU C C 1
ATOM 12594 O O . GLU C 1 396 ? 20.265 -57.336 190.600 1.00 129.74 435 GLU C O 1
ATOM 12600 N N . ASP C 1 397 ? 19.016 -59.093 191.232 1.00 109.38 436 ASP C N 1
ATOM 12601 C CA . ASP C 1 397 ? 18.505 -59.397 189.905 1.00 92.61 436 ASP C CA 1
ATOM 12602 C C . ASP C 1 397 ? 17.100 -59.956 190.059 1.00 90.34 436 ASP C C 1
ATOM 12603 O O . ASP C 1 397 ? 16.743 -60.447 191.127 1.00 112.00 436 ASP C O 1
ATOM 12608 N N . VAL C 1 398 ? 16.296 -59.892 189.006 1.00 78.73 437 VAL C N 1
ATOM 12609 C CA . VAL C 1 398 ? 15.007 -60.581 189.042 1.00 69.83 437 VAL C CA 1
ATOM 12610 C C . VAL C 1 398 ? 14.681 -61.234 187.700 1.00 94.88 437 VAL C C 1
ATOM 12611 O O . VAL C 1 398 ? 14.798 -60.599 186.656 1.00 112.68 437 VAL C O 1
ATOM 12615 N N . VAL C 1 399 ? 14.283 -62.504 187.724 1.00 95.23 438 VAL C N 1
ATOM 12616 C CA . VAL C 1 399 ? 14.000 -63.228 186.484 1.00 86.61 438 VAL C CA 1
ATOM 12617 C C . VAL C 1 399 ? 12.503 -63.398 186.205 1.00 79.09 438 VAL C C 1
ATOM 12618 O O . VAL C 1 399 ? 11.774 -63.990 186.999 1.00 80.44 438 VAL C O 1
ATOM 12622 N N . LEU C 1 400 ? 12.050 -62.848 185.082 1.00 76.24 439 LEU C N 1
ATOM 12623 C CA . LEU C 1 400 ? 10.678 -63.043 184.627 1.00 75.14 439 LEU C CA 1
ATOM 12624 C C . LEU C 1 400 ? 10.564 -64.387 183.918 1.00 79.32 439 LEU C C 1
ATOM 12625 O O . LEU C 1 400 ? 11.271 -64.647 182.951 1.00 93.57 439 LEU C O 1
ATOM 12630 N N . LEU C 1 401 ? 9.658 -65.229 184.396 1.00 84.08 440 LEU C N 1
ATOM 12631 C CA . LEU C 1 401 ? 9.580 -66.620 183.967 1.00 75.46 440 LEU C CA 1
ATOM 12632 C C . LEU C 1 401 ? 8.216 -66.934 183.347 1.00 79.70 440 LEU C C 1
ATOM 12633 O O . LEU C 1 401 ? 7.191 -66.880 184.028 1.00 89.42 440 LEU C O 1
ATOM 12638 N N . THR C 1 402 ? 8.199 -67.278 182.063 1.00 79.31 441 THR C N 1
ATOM 12639 C CA . THR C 1 402 ? 6.937 -67.622 181.409 1.00 87.72 441 THR C CA 1
ATOM 12640 C C . THR C 1 402 ? 6.972 -68.984 180.727 1.00 84.28 441 THR C C 1
ATOM 12641 O O . THR C 1 402 ? 8.038 -69.518 180.432 1.00 76.27 441 THR C O 1
ATOM 12645 N N . ALA C 1 403 ? 5.790 -69.536 180.475 1.00 82.04 442 ALA C N 1
ATOM 12646 C CA . ALA C 1 403 ? 5.674 -70.850 179.860 1.00 77.11 442 ALA C CA 1
ATOM 12647 C C . ALA C 1 403 ? 4.491 -70.888 178.903 1.00 91.66 442 ALA C C 1
ATOM 12648 O O . ALA C 1 403 ? 3.479 -70.219 179.128 1.00 96.61 442 ALA C O 1
ATOM 12650 N N . GLY C 1 404 ? 4.629 -71.675 177.838 1.00 90.97 443 GLY C N 1
ATOM 12651 C CA . GLY C 1 404 ? 3.627 -71.752 176.787 1.00 100.74 443 GLY C CA 1
ATOM 12652 C C . GLY C 1 404 ? 4.236 -72.183 175.464 1.00 93.74 443 GLY C C 1
ATOM 12653 O O . GLY C 1 404 ? 5.279 -72.836 175.439 1.00 82.91 443 GLY C O 1
ATOM 12654 N N . GLU C 1 405 ? 3.582 -71.829 174.362 1.00 99.24 444 GLU C N 1
ATOM 12655 C CA . GLU C 1 405 ? 4.125 -72.113 173.039 1.00 104.65 444 GLU C CA 1
ATOM 12656 C C . GLU C 1 405 ? 5.429 -71.344 172.855 1.00 118.40 444 GLU C C 1
ATOM 12657 O O . GLU C 1 405 ? 5.626 -70.295 173.470 1.00 124.76 444 GLU C O 1
ATOM 12663 N N . HIS C 1 406 ? 6.320 -71.873 172.020 1.00 116.64 445 HIS C N 1
ATOM 12664 C CA . HIS C 1 406 ? 7.602 -71.233 171.750 1.00 111.67 445 HIS C CA 1
ATOM 12665 C C . HIS C 1 406 ? 7.419 -69.805 171.243 1.00 119.72 445 HIS C C 1
ATOM 12666 O O . HIS C 1 406 ? 7.908 -68.848 171.851 1.00 123.72 445 HIS C O 1
ATOM 12673 N N . ASN C 1 407 ? 6.687 -69.673 170.141 1.00 120.15 446 ASN C N 1
ATOM 12674 C CA . ASN C 1 407 ? 6.459 -68.379 169.509 1.00 119.22 446 ASN C CA 1
ATOM 12675 C C . ASN C 1 407 ? 5.730 -67.402 170.421 1.00 115.62 446 ASN C C 1
ATOM 12676 O O . ASN C 1 407 ? 6.126 -66.242 170.544 1.00 122.33 446 ASN C O 1
ATOM 12681 N N . LYS C 1 408 ? 4.667 -67.884 171.057 1.00 104.42 447 LYS C N 1
ATOM 12682 C CA . LYS C 1 408 ? 3.832 -67.060 171.920 1.00 97.03 447 LYS C CA 1
ATOM 12683 C C . LYS C 1 408 ? 4.649 -66.472 173.067 1.00 112.33 447 LYS C C 1
ATOM 12684 O O . LYS C 1 408 ? 4.641 -65.256 173.289 1.00 122.51 447 LYS C O 1
ATOM 12690 N N . ALA C 1 409 ? 5.366 -67.338 173.780 1.00 105.72 448 ALA C N 1
ATOM 12691 C CA . ALA C 1 409 ? 6.185 -66.914 174.914 1.00 107.82 448 ALA C CA 1
ATOM 12692 C C . ALA C 1 409 ? 7.348 -66.028 174.479 1.00 115.36 448 ALA C C 1
ATOM 12693 O O . ALA C 1 409 ? 7.741 -65.105 175.201 1.00 125.20 448 ALA C O 1
ATOM 12695 N N . CYS C 1 410 ? 7.897 -66.305 173.300 1.00 100.92 449 CYS C N 1
ATOM 12696 C CA . CYS C 1 410 ? 8.979 -65.482 172.772 1.00 92.83 449 CYS C CA 1
ATOM 12697 C C . CYS C 1 410 ? 8.508 -64.064 172.466 1.00 98.57 449 CYS C C 1
ATOM 12698 O O . CYS C 1 410 ? 9.190 -63.096 172.800 1.00 95.06 449 CYS C O 1
ATOM 12701 N N . SER C 1 411 ? 7.341 -63.951 171.837 1.00 102.29 450 SER C N 1
ATOM 12702 C CA . SER C 1 411 ? 6.728 -62.652 171.567 1.00 105.51 450 SER C CA 1
ATOM 12703 C C . SER C 1 411 ? 6.443 -61.921 172.879 1.00 110.27 450 SER C C 1
ATOM 12704 O O . SER C 1 411 ? 6.719 -60.719 173.014 1.00 108.55 450 SER C O 1
ATOM 12707 N N . LEU C 1 412 ? 5.896 -62.663 173.842 1.00 103.59 451 LEU C N 1
ATOM 12708 C CA . LEU C 1 412 ? 5.603 -62.121 175.166 1.00 101.29 451 LEU C CA 1
ATOM 12709 C C . LEU C 1 412 ? 6.831 -61.507 175.822 1.00 105.29 451 LEU C C 1
ATOM 12710 O O . LEU C 1 412 ? 6.857 -60.306 176.064 1.00 118.09 451 LEU C O 1
ATOM 12715 N N . LEU C 1 413 ? 7.839 -62.327 176.114 1.00 95.65 452 LEU C N 1
ATOM 12716 C CA . LEU C 1 413 ? 9.056 -61.830 176.755 1.00 93.18 452 LEU C CA 1
ATOM 12717 C C . LEU C 1 413 ? 9.740 -60.773 175.899 1.00 89.89 452 LEU C C 1
ATOM 12718 O O . LEU C 1 413 ? 10.454 -59.902 176.408 1.00 87.42 452 LEU C O 1
ATOM 12723 N N . GLY C 1 414 ? 9.500 -60.852 174.595 1.00 83.95 453 GLY C N 1
ATOM 12724 C CA . GLY C 1 414 ? 10.014 -59.878 173.655 1.00 87.64 453 GLY C CA 1
ATOM 12725 C C . GLY C 1 414 ? 9.475 -58.482 173.879 1.00 90.58 453 GLY C C 1
ATOM 12726 O O . GLY C 1 414 ? 10.223 -57.505 173.859 1.00 89.27 453 GLY C O 1
ATOM 12727 N N . LYS C 1 415 ? 8.167 -58.384 174.082 1.00 87.76 454 LYS C N 1
ATOM 12728 C CA . LYS C 1 415 ? 7.542 -57.096 174.346 1.00 78.15 454 LYS C CA 1
ATOM 12729 C C . LYS C 1 415 ? 7.804 -56.707 175.798 1.00 73.32 454 LYS C C 1
ATOM 12730 O O . LYS C 1 415 ? 7.881 -55.525 176.157 1.00 82.91 454 LYS C O 1
ATOM 12736 N N . LEU C 1 416 ? 7.971 -57.725 176.627 1.00 75.17 455 LEU C N 1
ATOM 12737 C CA . LEU C 1 416 ? 8.048 -57.537 178.064 1.00 93.15 455 LEU C CA 1
ATOM 12738 C C . LEU C 1 416 ? 9.401 -56.990 178.485 1.00 87.39 455 LEU C C 1
ATOM 12739 O O . LEU C 1 416 ? 9.508 -56.330 179.513 1.00 97.77 455 LEU C O 1
ATOM 12744 N N . ARG C 1 417 ? 10.441 -57.271 177.708 1.00 80.94 456 ARG C N 1
ATOM 12745 C CA . ARG C 1 417 ? 11.738 -56.685 178.021 1.00 84.68 456 ARG C CA 1
ATOM 12746 C C . ARG C 1 417 ? 11.700 -55.192 177.718 1.00 84.57 456 ARG C C 1
ATOM 12747 O O . ARG C 1 417 ? 12.340 -54.402 178.404 1.00 81.46 456 ARG C O 1
ATOM 12755 N N . LEU C 1 418 ? 10.929 -54.815 176.699 1.00 90.59 457 LEU C N 1
ATOM 12756 C CA . LEU C 1 418 ? 10.679 -53.408 176.401 1.00 88.07 457 LEU C CA 1
ATOM 12757 C C . LEU C 1 418 ? 9.907 -52.793 177.552 1.00 92.52 457 LEU C C 1
ATOM 12758 O O . LEU C 1 418 ? 10.150 -51.644 177.939 1.00 109.36 457 LEU C O 1
ATOM 12763 N N . GLU C 1 419 ? 8.966 -53.560 178.095 1.00 89.12 458 GLU C N 1
ATOM 12764 C CA . GLU C 1 419 ? 8.231 -53.106 179.270 1.00 99.14 458 GLU C CA 1
ATOM 12765 C C . GLU C 1 419 ? 9.186 -52.837 180.437 1.00 94.12 458 GLU C C 1
ATOM 12766 O O . GLU C 1 419 ? 9.099 -51.802 181.094 1.00 93.74 458 GLU C O 1
ATOM 12772 N N . CYS C 1 420 ? 10.106 -53.769 180.671 1.00 87.82 459 CYS C N 1
ATOM 12773 C CA . CYS C 1 420 ? 11.133 -53.622 181.699 1.00 80.05 459 CYS C CA 1
ATOM 12774 C C . CYS C 1 420 ? 12.077 -52.456 181.403 1.00 95.16 459 CYS C C 1
ATOM 12775 O O . CYS C 1 420 ? 12.707 -51.915 182.306 1.00 82.37 459 CYS C O 1
ATOM 12778 N N . ALA C 1 421 ? 12.168 -52.072 180.135 1.00 112.27 460 ALA C N 1
ATOM 12779 C CA . ALA C 1 421 ? 12.998 -50.943 179.739 1.00 102.09 460 ALA C CA 1
ATOM 12780 C C . ALA C 1 421 ? 12.312 -49.675 180.186 1.00 97.80 460 ALA C C 1
ATOM 12781 O O . ALA C 1 421 ? 12.836 -48.935 181.014 1.00 104.80 460 ALA C O 1
ATOM 12783 N N . ASP C 1 422 ? 11.130 -49.433 179.627 1.00 102.93 461 ASP C N 1
ATOM 12784 C CA . ASP C 1 422 ? 10.369 -48.226 179.930 1.00 110.12 461 ASP C CA 1
ATOM 12785 C C . ASP C 1 422 ? 10.005 -48.121 181.414 1.00 106.57 461 ASP C C 1
ATOM 12786 O O . ASP C 1 422 ? 9.716 -47.034 181.913 1.00 110.15 461 ASP C O 1
ATOM 12791 N N . LEU C 1 423 ? 10.028 -49.252 182.113 1.00 103.60 462 LEU C N 1
ATOM 12792 C CA . LEU C 1 423 ? 9.826 -49.260 183.557 1.00 93.87 462 LEU C CA 1
ATOM 12793 C C . LEU C 1 423 ? 11.112 -48.891 184.282 1.00 82.02 462 LEU C C 1
ATOM 12794 O O . LEU C 1 423 ? 11.187 -47.849 184.919 1.00 76.98 462 LEU C O 1
ATOM 12799 N N . LEU C 1 424 ? 12.123 -49.746 184.162 1.00 87.64 463 LEU C N 1
ATOM 12800 C CA . LEU C 1 424 ? 13.389 -49.561 184.866 1.00 80.46 463 LEU C CA 1
ATOM 12801 C C . LEU C 1 424 ? 14.064 -48.217 184.563 1.00 89.22 463 LEU C C 1
ATOM 12802 O O . LEU C 1 424 ? 14.886 -47.750 185.350 1.00 89.16 463 LEU C O 1
ATOM 12807 N N . GLU C 1 425 ? 13.718 -47.589 183.438 1.00 100.62 464 GLU C N 1
ATOM 12808 C CA . GLU C 1 425 ? 14.314 -46.292 183.094 1.00 107.79 464 GLU C CA 1
ATOM 12809 C C . GLU C 1 425 ? 13.704 -45.145 183.905 1.00 110.16 464 GLU C C 1
ATOM 12810 O O . GLU C 1 425 ? 14.426 -44.293 184.422 1.00 115.46 464 GLU C O 1
ATOM 12816 N N . THR C 1 426 ? 12.381 -45.129 184.028 1.00 107.59 465 THR C N 1
ATOM 12817 C CA . THR C 1 426 ? 11.738 -44.208 184.952 1.00 110.49 465 THR C CA 1
ATOM 12818 C C . THR C 1 426 ? 12.000 -44.757 186.343 1.00 96.27 465 THR C C 1
ATOM 12819 O O . THR C 1 426 ? 12.272 -45.944 186.488 1.00 103.48 465 THR C O 1
ATOM 12823 N N . ARG C 1 427 ? 11.932 -43.904 187.358 1.00 97.44 466 ARG C N 1
ATOM 12824 C CA . ARG C 1 427 ? 12.222 -44.321 188.732 1.00 122.56 466 ARG C CA 1
ATOM 12825 C C . ARG C 1 427 ? 13.562 -45.058 188.855 1.00 124.90 466 ARG C C 1
ATOM 12826 O O . ARG C 1 427 ? 13.684 -46.006 189.634 1.00 120.07 466 ARG C O 1
ATOM 12834 N N . GLY C 1 428 ? 14.558 -44.632 188.079 1.00 111.54 467 GLY C N 1
ATOM 12835 C CA . GLY C 1 428 ? 15.864 -45.270 188.115 1.00 114.48 467 GLY C CA 1
ATOM 12836 C C . GLY C 1 428 ? 16.764 -44.976 186.928 1.00 120.05 467 GLY C C 1
ATOM 12837 O O . GLY C 1 428 ? 16.615 -43.952 186.260 1.00 118.98 467 GLY C O 1
ATOM 12838 N N . VAL C 1 429 ? 17.707 -45.883 186.678 1.00 130.04 468 VAL C N 1
ATOM 12839 C CA . VAL C 1 429 ? 18.673 -45.736 185.591 1.00 129.66 468 VAL C CA 1
ATOM 12840 C C . VAL C 1 429 ? 18.072 -46.098 184.237 1.00 104.82 468 VAL C C 1
ATOM 12841 O O . VAL C 1 429 ? 17.219 -46.977 184.145 1.00 87.82 468 VAL C O 1
ATOM 12845 N N . VAL C 1 430 ? 18.528 -45.418 183.188 1.00 108.91 469 VAL C N 1
ATOM 12846 C CA . VAL C 1 430 ? 18.105 -45.734 181.827 1.00 105.94 469 VAL C CA 1
ATOM 12847 C C . VAL C 1 430 ? 19.198 -46.510 181.080 1.00 107.95 469 VAL C C 1
ATOM 12848 O O . VAL C 1 430 ? 20.340 -46.059 180.967 1.00 96.54 469 VAL C O 1
ATOM 12852 N N . LEU C 1 431 ? 18.846 -47.699 180.607 1.00 93.88 470 LEU C N 1
ATOM 12853 C CA . LEU C 1 431 ? 19.818 -48.581 179.979 1.00 96.87 470 LEU C CA 1
ATOM 12854 C C . LEU C 1 431 ? 19.946 -48.328 178.470 1.00 116.46 470 LEU C C 1
ATOM 12855 O O . LEU C 1 431 ? 20.899 -48.775 177.828 1.00 124.67 470 LEU C O 1
ATOM 12860 N N . ARG C 1 432 ? 18.983 -47.603 177.910 1.00 99.21 471 ARG C N 1
ATOM 12861 C CA . ARG C 1 432 ? 18.988 -47.301 176.486 1.00 89.00 471 ARG C CA 1
ATOM 12862 C C . ARG C 1 432 ? 19.134 -45.800 176.253 1.00 100.14 471 ARG C C 1
ATOM 12863 O O . ARG C 1 432 ? 18.170 -45.047 176.393 1.00 100.62 471 ARG C O 1
ATOM 12871 N N . ASP C 1 433 ? 20.327 -45.371 175.854 1.00 94.37 472 ASP C N 1
ATOM 12872 C CA . ASP C 1 433 ? 20.601 -43.949 175.630 1.00 102.36 472 ASP C CA 1
ATOM 12873 C C . ASP C 1 433 ? 20.843 -43.615 174.165 1.00 105.76 472 ASP C C 1
ATOM 12874 O O . ASP C 1 433 ? 21.682 -44.238 173.520 1.00 117.72 472 ASP C O 1
ATOM 12879 N N . PRO C 1 434 ? 20.116 -42.622 173.634 1.00 109.15 473 PRO C N 1
ATOM 12880 C CA . PRO C 1 434 ? 20.303 -42.188 172.243 1.00 105.02 473 PRO C CA 1
ATOM 12881 C C . PRO C 1 434 ? 21.755 -41.791 171.944 1.00 97.01 473 PRO C C 1
ATOM 12882 O O . PRO C 1 434 ? 22.114 -41.636 170.778 1.00 99.20 473 PRO C O 1
ATOM 12886 N N . THR C 1 435 ? 22.568 -41.626 172.986 1.00 86.04 474 THR C N 1
ATOM 12887 C CA . THR C 1 435 ? 23.997 -41.359 172.832 1.00 91.80 474 THR C CA 1
ATOM 12888 C C . THR C 1 435 ? 24.756 -42.431 172.039 1.00 89.59 474 THR C C 1
ATOM 12889 O O . THR C 1 435 ? 25.468 -42.103 171.089 1.00 88.14 474 THR C O 1
ATOM 12893 N N . LEU C 1 436 ? 24.611 -43.700 172.425 1.00 92.59 475 LEU C N 1
ATOM 12894 C CA . LEU C 1 436 ? 25.350 -44.787 171.772 1.00 96.32 475 LEU C CA 1
ATOM 12895 C C . LEU C 1 436 ? 24.500 -45.496 170.710 1.00 82.59 475 LEU C C 1
ATOM 12896 O O . LEU C 1 436 ? 23.299 -45.258 170.601 1.00 75.37 475 LEU C O 1
ATOM 12901 N N . PHE C 1 437 ? 25.119 -46.397 169.955 1.00 78.14 476 PHE C N 1
ATOM 12902 C CA . PHE C 1 437 ? 24.446 -47.065 168.854 1.00 82.21 476 PHE C CA 1
ATOM 12903 C C . PHE C 1 437 ? 24.754 -48.552 168.840 1.00 93.33 476 PHE C C 1
ATOM 12904 O O . PHE C 1 437 ? 25.867 -48.972 169.161 1.00 105.91 476 PHE C O 1
ATOM 12912 N N . SER C 1 438 ? 23.757 -49.342 168.456 1.00 87.60 477 SER C N 1
ATOM 12913 C CA . SER C 1 438 ? 23.912 -50.784 168.330 1.00 82.12 477 SER C CA 1
ATOM 12914 C C . SER C 1 438 ? 23.453 -51.242 166.951 1.00 87.55 477 SER C C 1
ATOM 12915 O O . SER C 1 438 ? 22.310 -51.005 166.554 1.00 78.32 477 SER C O 1
ATOM 12918 N N . PHE C 1 439 ? 24.351 -51.894 166.220 1.00 82.12 478 PHE C N 1
ATOM 12919 C CA . PHE C 1 439 ? 24.009 -52.454 164.921 1.00 66.45 478 PHE C CA 1
ATOM 12920 C C . PHE C 1 439 ? 23.860 -53.973 164.999 1.00 67.90 478 PHE C C 1
ATOM 12921 O O . PHE C 1 439 ? 24.594 -54.653 165.721 1.00 73.54 478 PHE C O 1
ATOM 12929 N N . LEU C 1 440 ? 22.889 -54.501 164.265 1.00 55.06 479 LEU C N 1
ATOM 12930 C CA . LEU C 1 440 ? 22.710 -55.944 164.176 1.00 64.35 479 LEU C CA 1
ATOM 12931 C C . LEU C 1 440 ? 22.246 -56.370 162.786 1.00 75.02 479 LEU C C 1
ATOM 12932 O O . LEU C 1 440 ? 21.346 -55.759 162.203 1.00 75.46 479 LEU C O 1
ATOM 12937 N N . TRP C 1 441 ? 22.868 -57.421 162.257 1.00 67.34 480 TRP C N 1
ATOM 12938 C CA . TRP C 1 441 ? 22.441 -57.994 160.990 1.00 64.60 480 TRP C CA 1
ATOM 12939 C C . TRP C 1 441 ? 21.364 -59.034 161.240 1.00 68.61 480 TRP C C 1
ATOM 12940 O O . TRP C 1 441 ? 21.492 -59.859 162.142 1.00 77.69 480 TRP C O 1
ATOM 12951 N N . VAL C 1 442 ? 20.300 -58.994 160.447 1.00 65.48 481 VAL C N 1
ATOM 12952 C CA . VAL C 1 442 ? 19.271 -60.023 160.524 1.00 66.97 481 VAL C CA 1
ATOM 12953 C C . VAL C 1 442 ? 19.136 -60.748 159.194 1.00 73.73 481 VAL C C 1
ATOM 12954 O O . VAL C 1 442 ? 18.677 -60.177 158.209 1.00 71.57 481 VAL C O 1
ATOM 12958 N N . VAL C 1 443 ? 19.519 -62.019 159.179 1.00 85.18 482 VAL C N 1
ATOM 12959 C CA . VAL C 1 443 ? 19.598 -62.782 157.942 1.00 71.13 482 VAL C CA 1
ATOM 12960 C C . VAL C 1 443 ? 18.570 -63.914 157.896 1.00 79.92 482 VAL C C 1
ATOM 12961 O O . VAL C 1 443 ? 17.819 -64.120 158.851 1.00 101.30 482 VAL C O 1
ATOM 12965 N N . ASP C 1 444 ? 18.539 -64.635 156.778 1.00 69.15 483 ASP C N 1
ATOM 12966 C CA . ASP C 1 444 ? 17.752 -65.863 156.650 1.00 64.34 483 ASP C CA 1
ATOM 12967 C C . ASP C 1 444 ? 16.245 -65.708 156.879 1.00 63.49 483 ASP C C 1
ATOM 12968 O O . ASP C 1 444 ? 15.609 -66.587 157.454 1.00 71.44 483 ASP C O 1
ATOM 12973 N N . PHE C 1 445 ? 15.674 -64.601 156.422 1.00 66.96 484 PHE C N 1
ATOM 12974 C CA . PHE C 1 445 ? 14.235 -64.385 156.536 1.00 70.21 484 PHE C CA 1
ATOM 12975 C C . PHE C 1 445 ? 13.465 -65.434 155.741 1.00 68.09 484 PHE C C 1
ATOM 12976 O O . PHE C 1 445 ? 14.030 -66.090 154.876 1.00 75.66 484 PHE C O 1
ATOM 12984 N N . PRO C 1 446 ? 12.171 -65.612 156.045 1.00 74.76 485 PRO C N 1
ATOM 12985 C CA . PRO C 1 446 ? 11.332 -66.468 155.196 1.00 91.44 485 PRO C CA 1
ATOM 12986 C C . PRO C 1 446 ? 11.244 -65.937 153.765 1.00 95.10 485 PRO C C 1
ATOM 12987 O O . PRO C 1 446 ? 11.366 -64.732 153.555 1.00 101.28 485 PRO C O 1
ATOM 12991 N N . LEU C 1 447 ? 11.086 -66.831 152.794 1.00 80.42 486 LEU C N 1
ATOM 12992 C CA . LEU C 1 447 ? 10.912 -66.434 151.398 1.00 91.03 486 LEU C CA 1
ATOM 12993 C C . LEU C 1 447 ? 9.463 -66.078 151.025 1.00 101.15 486 LEU C C 1
ATOM 12994 O O . LEU C 1 447 ? 9.226 -65.218 150.175 1.00 105.95 486 LEU C O 1
ATOM 12999 N N . PHE C 1 448 ? 8.501 -66.747 151.655 1.00 108.24 487 PHE C N 1
ATOM 13000 C CA . PHE C 1 448 ? 7.089 -66.560 151.322 1.00 119.03 487 PHE C CA 1
ATOM 13001 C C . PHE C 1 448 ? 6.198 -66.515 152.560 1.00 129.67 487 PHE C C 1
ATOM 13002 O O . PHE C 1 448 ? 6.464 -67.199 153.549 1.00 117.62 487 PHE C O 1
ATOM 13010 N N . LEU C 1 449 ? 5.133 -65.717 152.490 1.00 141.67 488 LEU C N 1
ATOM 13011 C CA . LEU C 1 449 ? 4.149 -65.617 153.575 1.00 141.27 488 LEU C CA 1
ATOM 13012 C C . LEU C 1 449 ? 2.712 -65.583 153.021 1.00 146.66 488 LEU C C 1
ATOM 13013 O O . LEU C 1 449 ? 2.460 -64.952 151.998 1.00 154.43 488 LEU C O 1
ATOM 13018 N N . PRO C 1 450 ? 1.768 -66.254 153.712 1.00 135.90 489 PRO C N 1
ATOM 13019 C CA . PRO C 1 450 ? 0.454 -66.703 153.208 1.00 132.53 489 PRO C CA 1
ATOM 13020 C C . PRO C 1 450 ? -0.631 -65.677 152.802 1.00 144.31 489 PRO C C 1
ATOM 13021 O O . PRO C 1 450 ? -1.297 -65.901 151.792 1.00 138.19 489 PRO C O 1
ATOM 13025 N N . LYS C 1 451 ? -0.816 -64.603 153.564 1.00 164.68 490 LYS C N 1
ATOM 13026 C CA . LYS C 1 451 ? -1.996 -63.729 153.427 1.00 167.44 490 LYS C CA 1
ATOM 13027 C C . LYS C 1 451 ? -1.737 -62.520 152.479 1.00 159.72 490 LYS C C 1
ATOM 13028 O O . LYS C 1 451 ? -0.621 -62.421 151.962 1.00 141.48 490 LYS C O 1
ATOM 13034 N N . GLU C 1 452 ? -2.690 -61.604 152.212 1.00 157.45 491 GLU C N 1
ATOM 13035 C CA . GLU C 1 452 ? -4.021 -61.458 152.836 1.00 165.99 491 GLU C CA 1
ATOM 13036 C C . GLU C 1 452 ? -5.169 -62.257 152.225 1.00 162.26 491 GLU C C 1
ATOM 13037 O O . GLU C 1 452 ? -6.226 -62.394 152.844 1.00 147.40 491 GLU C O 1
ATOM 13043 N N . GLU C 1 453 ? -4.982 -62.773 151.017 1.00 174.04 492 GLU C N 1
ATOM 13044 C CA . GLU C 1 453 ? -5.972 -63.680 150.460 1.00 179.59 492 GLU C CA 1
ATOM 13045 C C . GLU C 1 453 ? -5.859 -64.953 151.284 1.00 173.98 492 GLU C C 1
ATOM 13046 O O . GLU C 1 453 ? -4.847 -65.164 151.958 1.00 163.64 492 GLU C O 1
ATOM 13052 N N . ASN C 1 454 ? -6.899 -65.780 151.266 1.00 172.60 493 ASN C N 1
ATOM 13053 C CA . ASN C 1 454 ? -6.890 -67.008 152.050 1.00 172.83 493 ASN C CA 1
ATOM 13054 C C . ASN C 1 454 ? -5.647 -67.838 151.754 1.00 173.68 493 ASN C C 1
ATOM 13055 O O . ASN C 1 454 ? -5.336 -68.103 150.590 1.00 178.69 493 ASN C O 1
ATOM 13060 N N . PRO C 1 455 ? -4.901 -68.205 152.807 1.00 166.92 494 PRO C N 1
ATOM 13061 C CA . PRO C 1 455 ? -3.752 -69.089 152.602 1.00 170.16 494 PRO C CA 1
ATOM 13062 C C . PRO C 1 455 ? -4.177 -70.369 151.884 1.00 159.74 494 PRO C C 1
ATOM 13063 O O . PRO C 1 455 ? -5.109 -71.038 152.325 1.00 148.92 494 PRO C O 1
ATOM 13067 N N . ARG C 1 456 ? -3.488 -70.703 150.796 1.00 167.32 495 ARG C N 1
ATOM 13068 C CA . ARG C 1 456 ? -2.320 -69.939 150.368 1.00 177.05 495 ARG C CA 1
ATOM 13069 C C . ARG C 1 456 ? -2.353 -69.455 148.910 1.00 158.07 495 ARG C C 1
ATOM 13070 O O . ARG C 1 456 ? -2.289 -70.251 147.973 1.00 138.49 495 ARG C O 1
ATOM 13078 N N . GLU C 1 457 ? -2.464 -68.142 148.731 1.00 164.49 496 GLU C N 1
ATOM 13079 C CA . GLU C 1 457 ? -2.106 -67.494 147.472 1.00 170.54 496 GLU C CA 1
ATOM 13080 C C . GLU C 1 457 ? -0.707 -66.923 147.660 1.00 171.84 496 GLU C C 1
ATOM 13081 O O . GLU C 1 457 ? -0.132 -66.293 146.768 1.00 161.27 496 GLU C O 1
ATOM 13087 N N . LEU C 1 458 ? -0.190 -67.168 148.858 1.00 173.44 497 LEU C N 1
ATOM 13088 C CA . LEU C 1 458 ? 1.084 -66.657 149.345 1.00 168.78 497 LEU C CA 1
ATOM 13089 C C . LEU C 1 458 ? 1.239 -65.151 149.207 1.00 170.34 497 LEU C C 1
ATOM 13090 O O . LEU C 1 458 ? 0.269 -64.392 149.295 1.00 177.87 497 LEU C O 1
ATOM 13095 N N . GLU C 1 459 ? 2.480 -64.758 148.942 1.00 154.62 498 GLU C N 1
ATOM 13096 C CA . GLU C 1 459 ? 2.898 -63.378 148.775 1.00 159.91 498 GLU C CA 1
ATOM 13097 C C . GLU C 1 459 ? 4.409 -63.482 148.702 1.00 149.01 498 GLU C C 1
ATOM 13098 O O . GLU C 1 459 ? 4.982 -64.491 149.122 1.00 123.30 498 GLU C O 1
ATOM 13104 N N . SER C 1 460 ? 5.063 -62.446 148.199 1.00 150.47 499 SER C N 1
ATOM 13105 C CA . SER C 1 460 ? 6.510 -62.384 148.302 1.00 140.27 499 SER C CA 1
ATOM 13106 C C . SER C 1 460 ? 6.847 -61.849 149.689 1.00 117.22 499 SER C C 1
ATOM 13107 O O . SER C 1 460 ? 6.244 -60.873 150.138 1.00 115.64 499 SER C O 1
ATOM 13110 N N . ALA C 1 461 ? 7.780 -62.510 150.371 1.00 98.78 500 ALA C N 1
ATOM 13111 C CA . ALA C 1 461 ? 8.209 -62.099 151.706 1.00 90.84 500 ALA C CA 1
ATOM 13112 C C . ALA C 1 461 ? 8.502 -60.613 151.741 1.00 87.48 500 ALA C C 1
ATOM 13113 O O . ALA C 1 461 ? 7.848 -59.857 152.456 1.00 106.23 500 ALA C O 1
ATOM 13115 N N . HIS C 1 462 ? 9.496 -60.206 150.965 1.00 78.48 501 HIS C N 1
ATOM 13116 C CA . HIS C 1 462 ? 9.830 -58.801 150.821 1.00 107.23 501 HIS C CA 1
ATOM 13117 C C . HIS C 1 462 ? 9.766 -58.401 149.348 1.00 122.39 501 HIS C C 1
ATOM 13118 O O . HIS C 1 462 ? 8.944 -57.577 148.938 1.00 124.25 501 HIS C O 1
ATOM 13125 N N . HIS C 1 463 ? 10.641 -59.004 148.553 1.00 110.00 502 HIS C N 1
ATOM 13126 C CA . HIS C 1 463 ? 10.719 -58.702 147.137 1.00 109.34 502 HIS C CA 1
ATOM 13127 C C . HIS C 1 463 ? 10.392 -59.974 146.368 1.00 119.50 502 HIS C C 1
ATOM 13128 O O . HIS C 1 463 ? 10.745 -61.074 146.809 1.00 104.03 502 HIS C O 1
ATOM 13135 N N . PRO C 1 464 ? 9.700 -59.831 145.223 1.00 129.15 503 PRO C N 1
ATOM 13136 C CA . PRO C 1 464 ? 9.368 -60.969 144.362 1.00 114.83 503 PRO C CA 1
ATOM 13137 C C . PRO C 1 464 ? 10.610 -61.757 143.971 1.00 103.81 503 PRO C C 1
ATOM 13138 O O . PRO C 1 464 ? 10.586 -62.986 144.021 1.00 87.56 503 PRO C O 1
ATOM 13142 N N . PHE C 1 465 ? 11.686 -61.065 143.607 1.00 100.87 504 PHE C N 1
ATOM 13143 C CA . PHE C 1 465 ? 12.907 -61.760 143.229 1.00 95.15 504 PHE C CA 1
ATOM 13144 C C . PHE C 1 465 ? 13.883 -61.701 144.386 1.00 95.45 504 PHE C C 1
ATOM 13145 O O . PHE C 1 465 ? 14.534 -60.680 144.614 1.00 107.29 504 PHE C O 1
ATOM 13153 N N . THR C 1 466 ? 14.012 -62.819 145.087 1.00 82.33 505 THR C N 1
ATOM 13154 C CA . THR C 1 466 ? 14.919 -62.913 146.216 1.00 91.18 505 THR C CA 1
ATOM 13155 C C . THR C 1 466 ? 15.549 -64.293 146.206 1.00 89.99 505 THR C C 1
ATOM 13156 O O . THR C 1 466 ? 14.840 -65.296 146.193 1.00 98.35 505 THR C O 1
ATOM 13160 N N . ALA C 1 467 ? 16.874 -64.348 146.229 1.00 95.76 506 ALA C N 1
ATOM 13161 C CA . ALA C 1 467 ? 17.570 -65.627 146.185 1.00 92.72 506 ALA C CA 1
ATOM 13162 C C . ALA C 1 467 ? 17.330 -66.412 147.463 1.00 88.26 506 ALA C C 1
ATOM 13163 O O . ALA C 1 467 ? 17.654 -65.940 148.553 1.00 81.89 506 ALA C O 1
ATOM 13165 N N . PRO C 1 468 ? 16.742 -67.610 147.333 1.00 91.90 507 PRO C N 1
ATOM 13166 C CA . PRO C 1 468 ? 16.574 -68.481 148.500 1.00 89.16 507 PRO C CA 1
ATOM 13167 C C . PRO C 1 468 ? 17.915 -69.020 149.005 1.00 71.69 507 PRO C C 1
ATOM 13168 O O . PRO C 1 468 ? 18.767 -69.389 148.197 1.00 53.77 507 PRO C O 1
ATOM 13172 N N . HIS C 1 469 ? 18.101 -69.027 150.325 1.00 91.07 508 HIS C N 1
ATOM 13173 C CA . HIS C 1 469 ? 19.284 -69.622 150.931 1.00 94.39 508 HIS C CA 1
ATOM 13174 C C . HIS C 1 469 ? 19.324 -71.000 150.331 1.00 114.15 508 HIS C C 1
ATOM 13175 O O . HIS C 1 469 ? 18.323 -71.712 150.404 1.00 143.90 508 HIS C O 1
ATOM 13182 N N . PRO C 1 470 ? 20.460 -71.374 149.711 1.00 110.80 509 PRO C N 1
ATOM 13183 C CA . PRO C 1 470 ? 20.374 -72.525 148.803 1.00 125.77 509 PRO C CA 1
ATOM 13184 C C . PRO C 1 470 ? 19.747 -73.776 149.425 1.00 125.24 509 PRO C C 1
ATOM 13185 O O . PRO C 1 470 ? 18.717 -74.180 148.901 1.00 119.96 509 PRO C O 1
ATOM 13189 N N . SER C 1 471 ? 20.280 -74.301 150.528 1.00 98.47 510 SER C N 1
ATOM 13190 C CA . SER C 1 471 ? 19.581 -75.280 151.374 1.00 108.71 510 SER C CA 1
ATOM 13191 C C . SER C 1 471 ? 18.654 -76.194 150.570 1.00 155.50 510 SER C C 1
ATOM 13192 O O . SER C 1 471 ? 17.446 -76.217 150.814 1.00 167.76 510 SER C O 1
ATOM 13195 N N . ASP C 1 472 ? 19.222 -76.907 149.601 1.00 163.77 511 ASP C N 1
ATOM 13196 C CA . ASP C 1 472 ? 18.483 -77.786 148.682 1.00 152.95 511 ASP C CA 1
ATOM 13197 C C . ASP C 1 472 ? 17.527 -77.066 147.690 1.00 144.93 511 ASP C C 1
ATOM 13198 O O . ASP C 1 472 ? 17.117 -77.658 146.688 1.00 140.23 511 ASP C O 1
ATOM 13203 N N . ILE C 1 473 ? 17.186 -75.803 147.967 1.00 139.36 512 ILE C N 1
ATOM 13204 C CA . ILE C 1 473 ? 16.431 -74.908 147.058 1.00 133.85 512 ILE C CA 1
ATOM 13205 C C . ILE C 1 473 ? 15.001 -75.386 146.749 1.00 137.88 512 ILE C C 1
ATOM 13206 O O . ILE C 1 473 ? 14.139 -74.600 146.343 1.00 108.37 512 ILE C O 1
ATOM 13211 N N . HIS C 1 474 ? 14.746 -76.663 147.017 1.00 149.05 513 HIS C N 1
ATOM 13212 C CA . HIS C 1 474 ? 13.584 -77.364 146.478 1.00 153.82 513 HIS C CA 1
ATOM 13213 C C . HIS C 1 474 ? 12.398 -77.296 147.425 1.00 150.69 513 HIS C C 1
ATOM 13214 O O . HIS C 1 474 ? 11.265 -77.644 147.064 1.00 157.77 513 HIS C O 1
ATOM 13221 N N . LEU C 1 475 ? 12.656 -76.802 148.631 1.00 152.45 514 LEU C N 1
ATOM 13222 C CA . LEU C 1 475 ? 11.599 -76.616 149.617 1.00 153.82 514 LEU C CA 1
ATOM 13223 C C . LEU C 1 475 ? 10.545 -75.670 149.043 1.00 159.47 514 LEU C C 1
ATOM 13224 O O . LEU C 1 475 ? 9.411 -75.637 149.515 1.00 134.47 514 LEU C O 1
ATOM 13229 N N . LEU C 1 476 ? 10.940 -74.906 148.022 1.00 174.43 515 LEU C N 1
ATOM 13230 C CA . LEU C 1 476 ? 10.024 -74.093 147.228 1.00 172.30 515 LEU C CA 1
ATOM 13231 C C . LEU C 1 476 ? 8.886 -74.931 146.686 1.00 169.40 515 LEU C C 1
ATOM 13232 O O . LEU C 1 476 ? 7.711 -74.617 146.883 1.00 171.95 515 LEU C O 1
ATOM 13237 N N . TYR C 1 477 ? 9.256 -75.997 145.987 1.00 158.95 516 TYR C N 1
ATOM 13238 C CA . TYR C 1 477 ? 8.293 -76.888 145.360 1.00 163.34 516 TYR C CA 1
ATOM 13239 C C . TYR C 1 477 ? 7.632 -77.830 146.348 1.00 163.78 516 TYR C C 1
ATOM 13240 O O . TYR C 1 477 ? 6.415 -78.032 146.299 1.00 158.42 516 TYR C O 1
ATOM 13249 N N . THR C 1 478 ? 8.432 -78.428 147.225 1.00 159.71 517 THR C N 1
ATOM 13250 C CA . THR C 1 478 ? 7.867 -79.301 148.248 1.00 153.78 517 THR C CA 1
ATOM 13251 C C . THR C 1 478 ? 6.868 -78.556 149.128 1.00 165.82 517 THR C C 1
ATOM 13252 O O . THR C 1 478 ? 5.657 -78.768 149.025 1.00 147.44 517 THR C O 1
ATOM 13256 N N . GLU C 1 479 ? 7.389 -77.673 149.978 1.00 171.91 518 GLU C N 1
ATOM 13257 C CA . GLU C 1 479 ? 6.576 -76.920 150.931 1.00 169.74 518 GLU C CA 1
ATOM 13258 C C . GLU C 1 479 ? 6.965 -75.444 150.976 1.00 169.36 518 GLU C C 1
ATOM 13259 O O . GLU C 1 479 ? 7.861 -75.069 151.736 1.00 161.49 518 GLU C O 1
ATOM 13265 N N . PRO C 1 480 ? 6.312 -74.598 150.157 1.00 177.46 519 PRO C N 1
ATOM 13266 C CA . PRO C 1 480 ? 6.706 -73.186 150.225 1.00 170.21 519 PRO C CA 1
ATOM 13267 C C . PRO C 1 480 ? 6.385 -72.601 151.599 1.00 172.04 519 PRO C C 1
ATOM 13268 O O . PRO C 1 480 ? 5.739 -73.268 152.411 1.00 152.66 519 PRO C O 1
ATOM 13272 N N . LYS C 1 481 ? 6.828 -71.369 151.837 1.00 169.44 520 LYS C N 1
ATOM 13273 C CA . LYS C 1 481 ? 6.783 -70.729 153.157 1.00 161.77 520 LYS C CA 1
ATOM 13274 C C . LYS C 1 481 ? 7.726 -71.388 154.170 1.00 149.66 520 LYS C C 1
ATOM 13275 O O . LYS C 1 481 ? 8.016 -70.809 155.218 1.00 158.47 520 LYS C O 1
ATOM 13281 N N . LYS C 1 482 ? 8.203 -72.590 153.856 1.00 131.09 521 LYS C N 1
ATOM 13282 C CA . LYS C 1 482 ? 9.152 -73.295 154.711 1.00 131.75 521 LYS C CA 1
ATOM 13283 C C . LYS C 1 482 ? 10.574 -73.123 154.204 1.00 115.88 521 LYS C C 1
ATOM 13284 O O . LYS C 1 482 ? 11.532 -73.606 154.811 1.00 99.52 521 LYS C O 1
ATOM 13290 N N . ALA C 1 483 ? 10.699 -72.437 153.076 1.00 120.96 522 ALA C N 1
ATOM 13291 C CA . ALA C 1 483 ? 11.995 -72.190 152.473 1.00 120.20 522 ALA C CA 1
ATOM 13292 C C . ALA C 1 483 ? 12.418 -70.773 152.796 1.00 115.95 522 ALA C C 1
ATOM 13293 O O . ALA C 1 483 ? 11.620 -69.841 152.685 1.00 118.28 522 ALA C O 1
ATOM 13295 N N . ARG C 1 484 ? 13.674 -70.607 153.194 1.00 105.54 523 ARG C N 1
ATOM 13296 C CA . ARG C 1 484 ? 14.168 -69.284 153.555 1.00 105.58 523 ARG C CA 1
ATOM 13297 C C . ARG C 1 484 ? 14.788 -68.543 152.368 1.00 103.41 523 ARG C C 1
ATOM 13298 O O . ARG C 1 484 ? 14.868 -69.079 151.264 1.00 100.84 523 ARG C O 1
ATOM 13306 N N . SER C 1 485 ? 15.218 -67.305 152.602 1.00 104.00 524 SER C N 1
ATOM 13307 C CA . SER C 1 485 ? 15.806 -66.486 151.546 1.00 85.50 524 SER C CA 1
ATOM 13308 C C . SER C 1 485 ? 17.143 -65.900 151.973 1.00 82.55 524 SER C C 1
ATOM 13309 O O . SER C 1 485 ? 17.607 -66.107 153.098 1.00 71.83 524 SER C O 1
ATOM 13312 N N . GLN C 1 486 ? 17.766 -65.171 151.059 1.00 84.62 525 GLN C N 1
ATOM 13313 C CA . GLN C 1 486 ? 19.011 -64.488 151.365 1.00 89.23 525 GLN C CA 1
ATOM 13314 C C . GLN C 1 486 ? 18.765 -63.040 151.754 1.00 83.34 525 GLN C C 1
ATOM 13315 O O . GLN C 1 486 ? 19.711 -62.281 151.932 1.00 78.92 525 GLN C O 1
ATOM 13321 N N . HIS C 1 487 ? 17.496 -62.656 151.859 1.00 76.44 526 HIS C N 1
ATOM 13322 C CA . HIS C 1 487 ? 17.139 -61.309 152.300 1.00 77.18 526 HIS C CA 1
ATOM 13323 C C . HIS C 1 487 ? 17.745 -60.969 153.660 1.00 75.82 526 HIS C C 1
ATOM 13324 O O . HIS C 1 487 ? 17.791 -61.806 154.557 1.00 80.55 526 HIS C O 1
ATOM 13331 N N . TYR C 1 488 ? 18.200 -59.731 153.809 1.00 72.84 527 TYR C N 1
ATOM 13332 C CA . TYR C 1 488 ? 18.854 -59.295 155.034 1.00 69.58 527 TYR C CA 1
ATOM 13333 C C . TYR C 1 488 ? 18.298 -57.948 155.457 1.00 75.58 527 TYR C C 1
ATOM 13334 O O . TYR C 1 488 ? 17.821 -57.177 154.626 1.00 81.50 527 TYR C O 1
ATOM 13343 N N . ASP C 1 489 ? 18.357 -57.673 156.755 1.00 81.98 528 ASP C N 1
ATOM 13344 C CA . ASP C 1 489 ? 17.954 -56.382 157.292 1.00 73.58 528 ASP C CA 1
ATOM 13345 C C . ASP C 1 489 ? 19.002 -55.877 158.270 1.00 76.35 528 ASP C C 1
ATOM 13346 O O . ASP C 1 489 ? 19.494 -56.632 159.109 1.00 71.10 528 ASP C O 1
ATOM 13351 N N . LEU C 1 490 ? 19.357 -54.603 158.148 1.00 86.72 529 LEU C N 1
ATOM 13352 C CA . LEU C 1 490 ? 20.235 -53.970 159.122 1.00 76.60 529 LEU C CA 1
ATOM 13353 C C . LEU C 1 490 ? 19.352 -53.280 160.146 1.00 71.61 529 LEU C C 1
ATOM 13354 O O . LEU C 1 490 ? 18.444 -52.530 159.781 1.00 67.34 529 LEU C O 1
ATOM 13359 N N . VAL C 1 491 ? 19.590 -53.560 161.423 1.00 69.62 530 VAL C N 1
ATOM 13360 C CA . VAL C 1 491 ? 18.853 -52.876 162.479 1.00 71.45 530 VAL C CA 1
ATOM 13361 C C . VAL C 1 491 ? 19.780 -52.062 163.368 1.00 69.46 530 VAL C C 1
ATOM 13362 O O . VAL C 1 491 ? 20.860 -52.516 163.753 1.00 49.75 530 VAL C O 1
ATOM 13366 N N . LEU C 1 492 ? 19.350 -50.841 163.666 1.00 76.56 531 LEU C N 1
ATOM 13367 C CA . LEU C 1 492 ? 20.115 -49.933 164.507 1.00 81.44 531 LEU C CA 1
ATOM 13368 C C . LEU C 1 492 ? 19.240 -49.438 165.641 1.00 81.79 531 LEU C C 1
ATOM 13369 O O . LEU C 1 492 ? 18.273 -48.706 165.415 1.00 81.45 531 LEU C O 1
ATOM 13374 N N . ASN C 1 493 ? 19.597 -49.836 166.858 1.00 80.27 532 ASN C N 1
ATOM 13375 C CA . ASN C 1 493 ? 18.878 -49.429 168.060 1.00 81.38 532 ASN C CA 1
ATOM 13376 C C . ASN C 1 493 ? 17.368 -49.618 167.935 1.00 75.24 532 ASN C C 1
ATOM 13377 O O . ASN C 1 493 ? 16.595 -48.700 168.203 1.00 69.50 532 ASN C O 1
ATOM 13382 N N . GLY C 1 494 ? 16.958 -50.806 167.504 1.00 79.86 533 GLY C N 1
ATOM 13383 C CA . GLY C 1 494 ? 15.548 -51.155 167.463 1.00 81.57 533 GLY C CA 1
ATOM 13384 C C . GLY C 1 494 ? 14.802 -50.623 166.258 1.00 78.28 533 GLY C C 1
ATOM 13385 O O . GLY C 1 494 ? 13.579 -50.738 166.169 1.00 68.37 533 GLY C O 1
ATOM 13386 N N . ASN C 1 495 ? 15.540 -50.042 165.323 1.00 81.09 534 ASN C N 1
ATOM 13387 C CA . ASN C 1 495 ? 14.944 -49.511 164.109 1.00 84.45 534 ASN C CA 1
ATOM 13388 C C . ASN C 1 495 ? 15.417 -50.304 162.907 1.00 79.10 534 ASN C C 1
ATOM 13389 O O . ASN C 1 495 ? 16.496 -50.898 162.938 1.00 65.55 534 ASN C O 1
ATOM 13394 N N . GLU C 1 496 ? 14.629 -50.299 161.838 1.00 74.59 535 GLU C N 1
ATOM 13395 C CA . GLU C 1 496 ? 15.121 -50.867 160.599 1.00 80.79 535 GLU C CA 1
ATOM 13396 C C . GLU C 1 496 ? 15.772 -49.723 159.841 1.00 81.99 535 GLU C C 1
ATOM 13397 O O . GLU C 1 496 ? 15.102 -48.862 159.271 1.00 88.69 535 GLU C O 1
ATOM 13403 N N . ILE C 1 497 ? 17.098 -49.735 159.831 1.00 71.22 536 ILE C N 1
ATOM 13404 C CA . ILE C 1 497 ? 17.874 -48.657 159.240 1.00 71.93 536 ILE C CA 1
ATOM 13405 C C . ILE C 1 497 ? 17.967 -48.886 157.731 1.00 76.11 536 ILE C C 1
ATOM 13406 O O . ILE C 1 497 ? 17.881 -47.950 156.940 1.00 59.01 536 ILE C O 1
ATOM 13411 N N . GLY C 1 498 ? 18.110 -50.150 157.341 1.00 95.32 537 GLY C N 1
ATOM 13412 C CA . GLY C 1 498 ? 18.153 -50.528 155.940 1.00 95.49 537 GLY C CA 1
ATOM 13413 C C . GLY C 1 498 ? 17.898 -52.013 155.719 1.00 96.26 537 GLY C C 1
ATOM 13414 O O . GLY C 1 498 ? 17.969 -52.818 156.652 1.00 86.51 537 GLY C O 1
ATOM 13415 N N . GLY C 1 499 ? 17.599 -52.374 154.475 1.00 89.94 538 GLY C N 1
ATOM 13416 C CA . GLY C 1 499 ? 17.357 -53.757 154.112 1.00 77.05 538 GLY C CA 1
ATOM 13417 C C . GLY C 1 499 ? 17.535 -54.003 152.625 1.00 86.14 538 GLY C C 1
ATOM 13418 O O . GLY C 1 499 ? 17.557 -53.071 151.822 1.00 90.96 538 GLY C O 1
ATOM 13419 N N . GLY C 1 500 ? 17.668 -55.269 152.255 1.00 89.33 539 GLY C N 1
ATOM 13420 C CA . GLY C 1 500 ? 17.812 -55.648 150.862 1.00 83.49 539 GLY C CA 1
ATOM 13421 C C . GLY C 1 500 ? 17.913 -57.155 150.735 1.00 84.57 539 GLY C C 1
ATOM 13422 O O . GLY C 1 500 ? 17.703 -57.882 151.707 1.00 84.68 539 GLY C O 1
ATOM 13423 N N . SER C 1 501 ? 18.247 -57.629 149.540 1.00 90.99 540 SER C N 1
ATOM 13424 C CA . SER C 1 501 ? 18.391 -59.060 149.307 1.00 83.35 540 SER C CA 1
ATOM 13425 C C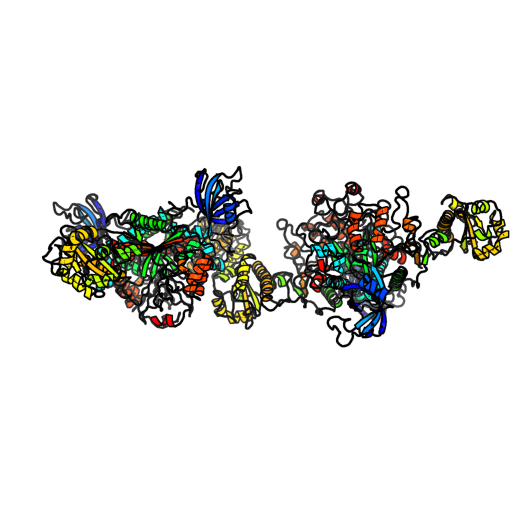 . SER C 1 501 ? 19.374 -59.321 148.181 1.00 79.57 540 SER C C 1
ATOM 13426 O O . SER C 1 501 ? 19.892 -58.385 147.573 1.00 79.75 540 SER C O 1
ATOM 13429 N N . ILE C 1 502 ? 19.632 -60.595 147.907 1.00 81.27 541 ILE C N 1
ATOM 13430 C CA . ILE C 1 502 ? 20.345 -60.964 146.699 1.00 75.61 541 ILE C CA 1
ATOM 13431 C C . ILE C 1 502 ? 19.273 -61.247 145.664 1.00 83.93 541 ILE C C 1
ATOM 13432 O O . ILE C 1 502 ? 18.555 -62.240 145.762 1.00 77.09 541 ILE C O 1
ATOM 13437 N N . ARG C 1 503 ? 19.158 -60.365 144.677 1.00 98.19 542 ARG C N 1
ATOM 13438 C CA . ARG C 1 503 ? 18.145 -60.520 143.647 1.00 97.96 542 ARG C CA 1
ATOM 13439 C C . ARG C 1 503 ? 18.552 -61.752 142.843 1.00 108.31 542 ARG C C 1
ATOM 13440 O O . ARG C 1 503 ? 19.742 -62.037 142.703 1.00 114.12 542 ARG C O 1
ATOM 13448 N N . ILE C 1 504 ? 17.579 -62.506 142.343 1.00 107.11 543 ILE C N 1
ATOM 13449 C CA . ILE C 1 504 ? 17.890 -63.775 141.687 1.00 89.27 543 ILE C CA 1
ATOM 13450 C C . ILE C 1 504 ? 18.048 -63.654 140.169 1.00 101.22 543 ILE C C 1
ATOM 13451 O O . ILE C 1 504 ? 17.262 -62.977 139.504 1.00 96.54 543 ILE C O 1
ATOM 13456 N N . HIS C 1 505 ? 19.082 -64.307 139.638 1.00 101.86 544 HIS C N 1
ATOM 13457 C CA . HIS C 1 505 ? 19.356 -64.333 138.202 1.00 86.71 544 HIS C CA 1
ATOM 13458 C C . HIS C 1 505 ? 18.793 -65.592 137.558 1.00 85.79 544 HIS C C 1
ATOM 13459 O O . HIS C 1 505 ? 18.129 -66.377 138.228 1.00 104.46 544 HIS C O 1
ATOM 13466 N N . ASN C 1 506 ? 19.081 -65.798 136.274 1.00 91.61 545 ASN C N 1
ATOM 13467 C CA . ASN C 1 506 ? 18.645 -67.015 135.568 1.00 106.72 545 ASN C CA 1
ATOM 13468 C C . ASN C 1 506 ? 17.124 -67.281 135.504 1.00 110.05 545 ASN C C 1
ATOM 13469 O O . ASN C 1 506 ? 16.562 -68.011 136.322 1.00 107.82 545 ASN C O 1
ATOM 13474 N N . ALA C 1 507 ? 16.463 -66.636 134.544 1.00 108.80 546 ALA C N 1
ATOM 13475 C CA . ALA C 1 507 ? 14.999 -66.559 134.485 1.00 121.55 546 ALA C CA 1
ATOM 13476 C C . ALA C 1 507 ? 14.277 -67.892 134.660 1.00 123.62 546 ALA C C 1
ATOM 13477 O O . ALA C 1 507 ? 13.092 -67.908 134.982 1.00 121.75 546 ALA C O 1
ATOM 13479 N N . GLU C 1 508 ? 14.985 -68.995 134.435 1.00 138.08 547 GLU C N 1
ATOM 13480 C CA . GLU C 1 508 ? 14.452 -70.329 134.701 1.00 149.37 547 GLU C CA 1
ATOM 13481 C C . GLU C 1 508 ? 13.794 -70.418 136.081 1.00 135.04 547 GLU C C 1
ATOM 13482 O O . GLU C 1 508 ? 12.668 -70.902 136.213 1.00 141.79 547 GLU C O 1
ATOM 13488 N N . LEU C 1 509 ? 14.499 -69.932 137.099 1.00 118.92 548 LEU C N 1
ATOM 13489 C CA . LEU C 1 509 ? 14.022 -69.992 138.476 1.00 109.47 548 LEU C CA 1
ATOM 13490 C C . LEU C 1 509 ? 12.883 -69.004 138.698 1.00 94.78 548 LEU C C 1
ATOM 13491 O O . LEU C 1 509 ? 11.879 -69.321 139.340 1.00 89.76 548 LEU C O 1
ATOM 13496 N N . GLN C 1 510 ? 13.057 -67.807 138.152 1.00 86.29 549 GLN C N 1
ATOM 13497 C CA . GLN C 1 510 ? 12.102 -66.716 138.291 1.00 100.76 549 GLN C CA 1
ATOM 13498 C C . GLN C 1 510 ? 10.719 -67.087 137.769 1.00 119.14 549 GLN C C 1
ATOM 13499 O O . GLN C 1 510 ? 9.685 -66.756 138.380 1.00 128.75 549 GLN C O 1
ATOM 13505 N N . ARG C 1 511 ? 10.724 -67.780 136.633 1.00 121.41 550 ARG C N 1
ATOM 13506 C CA . ARG C 1 511 ? 9.517 -68.095 135.879 1.00 129.94 550 ARG C CA 1
ATOM 13507 C C . ARG C 1 511 ? 8.438 -68.712 136.747 1.00 125.72 550 ARG C C 1
ATOM 13508 O O . ARG C 1 511 ? 7.317 -68.205 136.807 1.00 132.91 550 ARG C O 1
ATOM 13516 N N . TYR C 1 512 ? 8.773 -69.796 137.435 1.00 117.96 551 TYR C N 1
ATOM 13517 C CA . TYR C 1 512 ? 7.747 -70.506 138.181 1.00 128.93 551 TYR C CA 1
ATOM 13518 C C . TYR C 1 512 ? 7.366 -69.841 139.496 1.00 119.37 551 TYR C C 1
ATOM 13519 O O . TYR C 1 512 ? 6.268 -70.054 139.995 1.00 127.86 551 TYR C O 1
ATOM 13528 N N . ILE C 1 513 ? 8.265 -69.048 140.064 1.00 102.68 552 ILE C N 1
ATOM 13529 C CA . ILE C 1 513 ? 7.909 -68.299 141.260 1.00 108.54 552 ILE C CA 1
ATOM 13530 C C . ILE C 1 513 ? 6.832 -67.286 140.892 1.00 125.36 552 ILE C C 1
ATOM 13531 O O . ILE C 1 513 ? 5.800 -67.166 141.575 1.00 140.53 552 ILE C O 1
ATOM 13536 N N . LEU C 1 514 ? 7.056 -66.583 139.786 1.00 112.58 553 LEU C N 1
ATOM 13537 C CA . LEU C 1 514 ? 6.028 -65.690 139.273 1.00 113.58 553 LEU C CA 1
ATOM 13538 C C . LEU C 1 514 ? 4.786 -66.461 138.812 1.00 131.50 553 LEU C C 1
ATOM 13539 O O . LEU C 1 514 ? 3.680 -65.925 138.840 1.00 143.07 553 LEU C O 1
ATOM 13544 N N . ALA C 1 515 ? 4.963 -67.720 138.414 1.00 114.47 554 ALA C N 1
ATOM 13545 C CA . ALA C 1 515 ? 3.837 -68.549 137.970 1.00 121.51 554 ALA C CA 1
ATOM 13546 C C . ALA C 1 515 ? 2.903 -68.946 139.114 1.00 151.85 554 ALA C C 1
ATOM 13547 O O . ALA C 1 515 ? 1.681 -68.846 138.983 1.00 157.43 554 ALA C O 1
ATOM 13549 N N . THR C 1 516 ? 3.478 -69.401 140.228 1.00 158.24 555 THR C N 1
ATOM 13550 C CA . THR C 1 516 ? 2.692 -69.718 141.419 1.00 138.38 555 THR C CA 1
ATOM 13551 C C . THR C 1 516 ? 2.073 -68.451 141.975 1.00 119.96 555 THR C C 1
ATOM 13552 O O . THR C 1 516 ? 0.922 -68.459 142.406 1.00 103.48 555 THR C O 1
ATOM 13556 N N . LEU C 1 517 ? 2.844 -67.365 141.971 1.00 127.99 556 LEU C N 1
ATOM 13557 C CA . LEU C 1 517 ? 2.329 -66.101 142.487 1.00 151.43 556 LEU C CA 1
ATOM 13558 C C . LEU C 1 517 ? 1.113 -65.593 141.696 1.00 155.81 556 LEU C C 1
ATOM 13559 O O . LEU C 1 517 ? 0.022 -65.486 142.261 1.00 169.42 556 LEU C O 1
ATOM 13564 N N . LEU C 1 518 ? 1.292 -65.331 140.400 1.00 135.51 557 LEU C N 1
ATOM 13565 C CA . LEU C 1 518 ? 0.187 -64.967 139.503 1.00 145.29 557 LEU C CA 1
ATOM 13566 C C . LEU C 1 518 ? 0.671 -64.708 138.079 1.00 167.66 557 LEU C C 1
ATOM 13567 O O . LEU C 1 518 ? 1.838 -64.403 137.854 1.00 160.14 557 LEU C O 1
ATOM 13572 N N . LYS C 1 519 ? -0.250 -64.773 137.124 1.00 192.88 558 LYS C N 1
ATOM 13573 C CA . LYS C 1 519 ? 0.096 -64.646 135.710 1.00 195.84 558 LYS C CA 1
ATOM 13574 C C . LYS C 1 519 ? -0.635 -63.473 135.073 1.00 208.15 558 LYS C C 1
ATOM 13575 O O . LYS C 1 519 ? -1.574 -62.936 135.661 1.00 206.78 558 LYS C O 1
ATOM 13581 N N . GLU C 1 520 ? -0.169 -63.085 133.883 1.00 213.64 559 GLU C N 1
ATOM 13582 C CA . GLU C 1 520 ? -0.518 -61.822 133.217 1.00 222.34 559 GLU C CA 1
ATOM 13583 C C . GLU C 1 520 ? 0.243 -60.664 133.873 1.00 227.56 559 GLU C C 1
ATOM 13584 O O . GLU C 1 520 ? 0.166 -59.515 133.435 1.00 215.43 559 GLU C O 1
ATOM 13590 N N . ASP C 1 521 ? 0.978 -60.999 134.933 1.00 230.67 560 ASP C N 1
ATOM 13591 C CA . ASP C 1 521 ? 1.980 -60.125 135.533 1.00 221.14 560 ASP C CA 1
ATOM 13592 C C . ASP C 1 521 ? 3.172 -60.142 134.582 1.00 210.40 560 ASP C C 1
ATOM 13593 O O . ASP C 1 521 ? 4.061 -59.280 134.638 1.00 191.06 560 ASP C O 1
ATOM 13598 N N . VAL C 1 522 ? 3.164 -61.142 133.702 1.00 214.22 561 VAL C N 1
ATOM 13599 C CA . VAL C 1 522 ? 4.155 -61.284 132.647 1.00 203.06 561 VAL C CA 1
ATOM 13600 C C . VAL C 1 522 ? 4.111 -60.078 131.710 1.00 206.78 561 VAL C C 1
ATOM 13601 O O . VAL C 1 522 ? 5.112 -59.747 131.080 1.00 201.93 561 VAL C O 1
ATOM 13605 N N . LYS C 1 523 ? 2.951 -59.427 131.621 1.00 207.57 562 LYS C N 1
ATOM 13606 C CA . LYS C 1 523 ? 2.834 -58.164 130.895 1.00 211.25 562 LYS C CA 1
ATOM 13607 C C . LYS C 1 523 ? 3.895 -57.197 131.394 1.00 214.76 562 LYS C C 1
ATOM 13608 O O . LYS C 1 523 ? 4.701 -56.671 130.623 1.00 206.27 562 LYS C O 1
ATOM 13614 N N . MET C 1 524 ? 3.878 -56.977 132.704 1.00 219.70 563 MET C N 1
ATOM 13615 C CA . MET C 1 524 ? 4.793 -56.057 133.361 1.00 211.73 563 MET C CA 1
ATOM 13616 C C . MET C 1 524 ? 6.233 -56.559 133.315 1.00 200.63 563 MET C C 1
ATOM 13617 O O . MET C 1 524 ? 7.131 -55.858 132.844 1.00 195.59 563 MET C O 1
ATOM 13622 N N . LEU C 1 525 ? 6.443 -57.780 133.798 1.00 194.34 564 LEU C N 1
ATOM 13623 C CA . LEU C 1 525 ? 7.796 -58.252 134.092 1.00 180.88 564 LEU C CA 1
ATOM 13624 C C . LEU C 1 525 ? 8.510 -59.085 133.017 1.00 166.38 564 LEU C C 1
ATOM 13625 O O . LEU C 1 525 ? 9.631 -59.547 133.243 1.00 152.04 564 LEU C O 1
ATOM 13630 N N . SER C 1 526 ? 7.886 -59.282 131.857 1.00 169.01 565 SER C N 1
ATOM 13631 C CA . SER C 1 526 ? 8.574 -60.002 130.785 1.00 173.47 565 SER C CA 1
ATOM 13632 C C . SER C 1 526 ? 9.746 -59.180 130.257 1.00 184.94 565 SER C C 1
ATOM 13633 O O . SER C 1 526 ? 10.714 -59.737 129.739 1.00 177.56 565 SER C O 1
ATOM 13636 N N . HIS C 1 527 ? 9.656 -57.857 130.394 1.00 190.42 566 HIS C N 1
ATOM 13637 C CA . HIS C 1 527 ? 10.749 -56.973 129.992 1.00 180.80 566 HIS C CA 1
ATOM 13638 C C . HIS C 1 527 ? 11.957 -57.189 130.903 1.00 165.29 566 HIS C C 1
ATOM 13639 O O . HIS C 1 527 ? 13.105 -57.018 130.487 1.00 144.94 566 HIS C O 1
ATOM 13646 N N . LEU C 1 528 ? 11.679 -57.557 132.151 1.00 155.90 567 LEU C N 1
ATOM 13647 C CA . LEU C 1 528 ? 12.720 -57.861 133.127 1.00 149.31 567 LEU C CA 1
ATOM 13648 C C . LEU C 1 528 ? 13.298 -59.274 132.976 1.00 143.15 567 LEU C C 1
ATOM 13649 O O . LEU C 1 528 ? 14.522 -59.460 132.952 1.00 141.95 567 LEU C O 1
ATOM 13654 N N . LEU C 1 529 ? 12.419 -60.268 132.862 1.00 144.78 568 LEU C N 1
ATOM 13655 C CA . LEU C 1 529 ? 12.870 -61.650 132.720 1.00 132.12 568 LEU C CA 1
ATOM 13656 C C . LEU C 1 529 ? 13.591 -61.827 131.382 1.00 135.02 568 LEU C C 1
ATOM 13657 O O . LEU C 1 529 ? 14.434 -62.721 131.226 1.00 136.97 568 LEU C O 1
ATOM 13662 N N . GLN C 1 530 ? 13.263 -60.956 130.428 1.00 134.54 569 GLN C N 1
ATOM 13663 C CA . GLN C 1 530 ? 13.990 -60.889 129.167 1.00 127.47 569 GLN C CA 1
ATOM 13664 C C . GLN C 1 530 ? 15.446 -60.572 129.471 1.00 112.50 569 GLN C C 1
ATOM 13665 O O . GLN C 1 530 ? 16.356 -61.236 128.967 1.00 120.23 569 GLN C O 1
ATOM 13671 N N . ALA C 1 531 ? 15.656 -59.563 130.312 1.00 86.83 570 ALA C N 1
ATOM 13672 C CA . ALA C 1 531 ? 16.998 -59.177 130.731 1.00 83.20 570 ALA C CA 1
ATOM 13673 C C . ALA C 1 531 ? 17.643 -60.273 131.572 1.00 83.80 570 ALA C C 1
ATOM 13674 O O . ALA C 1 531 ? 18.864 -60.336 131.703 1.00 82.90 570 ALA C O 1
ATOM 13676 N N . LEU C 1 532 ? 16.818 -61.136 132.147 1.00 84.88 571 LEU C N 1
ATOM 13677 C CA . LEU C 1 532 ? 17.343 -62.298 132.847 1.00 87.47 571 LEU C CA 1
ATOM 13678 C C . LEU C 1 532 ? 17.886 -63.346 131.872 1.00 113.66 571 LEU C C 1
ATOM 13679 O O . LEU C 1 532 ? 18.854 -64.047 132.176 1.00 112.60 571 LEU C O 1
ATOM 13684 N N . ASP C 1 533 ? 17.261 -63.450 130.701 1.00 115.41 572 ASP C N 1
ATOM 13685 C CA . ASP C 1 533 ? 17.701 -64.412 129.687 1.00 92.89 572 ASP C CA 1
ATOM 13686 C C . ASP C 1 533 ? 18.767 -63.848 128.746 1.00 98.33 572 ASP C C 1
ATOM 13687 O O . ASP C 1 533 ? 19.214 -64.533 127.829 1.00 125.04 572 ASP C O 1
ATOM 13692 N N . TYR C 1 534 ? 19.154 -62.596 128.968 1.00 100.36 573 TYR C N 1
ATOM 13693 C CA . TYR C 1 534 ? 20.206 -61.933 128.183 1.00 94.46 573 TYR C CA 1
ATOM 13694 C C . TYR C 1 534 ? 21.598 -62.014 128.807 1.00 86.36 573 TYR C C 1
ATOM 13695 O O . TYR C 1 534 ? 22.514 -61.300 128.397 1.00 75.67 573 TYR C O 1
ATOM 13704 N N . GLY C 1 535 ? 21.731 -62.879 129.809 1.00 92.47 574 GLY C N 1
ATOM 13705 C CA . GLY C 1 535 ? 22.972 -63.045 130.546 1.00 93.46 574 GLY C CA 1
ATOM 13706 C C . GLY C 1 535 ? 23.218 -62.057 131.666 1.00 77.61 574 GLY C C 1
ATOM 13707 O O . GLY C 1 535 ? 24.276 -61.443 131.761 1.00 74.43 574 GLY C O 1
ATOM 13708 N N . ALA C 1 536 ? 22.208 -61.897 132.512 1.00 81.27 575 ALA C N 1
ATOM 13709 C CA . ALA C 1 536 ? 22.349 -61.168 133.763 1.00 70.20 575 ALA C CA 1
ATOM 13710 C C . ALA C 1 536 ? 23.310 -61.903 134.693 1.00 64.62 575 ALA C C 1
ATOM 13711 O O . ALA C 1 536 ? 23.186 -63.110 134.887 1.00 68.46 575 ALA C O 1
ATOM 13713 N N . PRO C 1 537 ? 24.274 -61.176 135.271 1.00 58.59 576 PRO C N 1
ATOM 13714 C CA . PRO C 1 537 ? 25.225 -61.753 136.225 1.00 57.72 576 PRO C CA 1
ATOM 13715 C C . PRO C 1 537 ? 24.569 -61.969 137.578 1.00 82.18 576 PRO C C 1
ATOM 13716 O O . PRO C 1 537 ? 23.495 -61.417 137.823 1.00 88.76 576 PRO C O 1
ATOM 13720 N N . PRO C 1 538 ? 25.194 -62.772 138.451 1.00 91.75 577 PRO C N 1
ATOM 13721 C CA . PRO C 1 538 ? 24.684 -62.813 139.825 1.00 87.28 577 PRO C CA 1
ATOM 13722 C C . PRO C 1 538 ? 24.866 -61.442 140.469 1.00 74.15 577 PRO C C 1
ATOM 13723 O O . PRO C 1 538 ? 25.944 -60.854 140.379 1.00 81.08 577 PRO C O 1
ATOM 13727 N N . HIS C 1 539 ? 23.818 -60.932 141.102 1.00 74.48 578 HIS C N 1
ATOM 13728 C CA . HIS C 1 539 ? 23.857 -59.578 141.637 1.00 92.09 578 HIS C CA 1
ATOM 13729 C C . HIS C 1 539 ? 23.018 -59.429 142.903 1.00 88.64 578 HIS C C 1
ATOM 13730 O O . HIS C 1 539 ? 21.958 -60.041 143.039 1.00 81.68 578 HIS C O 1
ATOM 13737 N N . GLY C 1 540 ? 23.489 -58.594 143.823 1.00 82.16 579 GLY C N 1
ATOM 13738 C CA . GLY C 1 540 ? 22.730 -58.305 145.023 1.00 89.60 579 GLY C CA 1
ATOM 13739 C C . GLY C 1 540 ? 23.053 -56.941 145.597 1.00 86.89 579 GLY C C 1
ATOM 13740 O O . GLY C 1 540 ? 24.150 -56.417 145.410 1.00 77.99 579 GLY C O 1
ATOM 13741 N N . GLY C 1 541 ? 22.095 -56.373 146.321 1.00 88.29 580 GLY C N 1
ATOM 13742 C CA . GLY C 1 541 ? 22.261 -55.048 146.883 1.00 81.73 580 GLY C CA 1
ATOM 13743 C C . GLY C 1 541 ? 21.336 -54.772 148.051 1.00 91.43 580 GLY C C 1
ATOM 13744 O O . GLY C 1 541 ? 20.560 -55.634 148.467 1.00 103.34 580 GLY C O 1
ATOM 13745 N N . ILE C 1 542 ? 21.416 -53.554 148.574 1.00 79.24 581 ILE C N 1
ATOM 13746 C CA . ILE C 1 542 ? 20.691 -53.187 149.780 1.00 80.56 581 ILE C CA 1
ATOM 13747 C C . ILE C 1 542 ? 20.206 -51.744 149.679 1.00 84.77 581 ILE C C 1
ATOM 13748 O O . ILE C 1 542 ? 20.834 -50.910 149.020 1.00 79.95 581 ILE C O 1
ATOM 13753 N N . ALA C 1 543 ? 19.070 -51.462 150.310 1.00 88.65 582 ALA C N 1
ATOM 13754 C CA . ALA C 1 543 ? 18.570 -50.096 150.425 1.00 83.13 582 ALA C CA 1
ATOM 13755 C C . ALA C 1 543 ? 18.822 -49.586 151.839 1.00 78.22 582 ALA C C 1
ATOM 13756 O O . ALA C 1 543 ? 18.791 -50.353 152.795 1.00 89.84 582 ALA C O 1
ATOM 13758 N N . LEU C 1 544 ? 19.089 -48.295 151.968 1.00 72.98 583 LEU C N 1
ATOM 13759 C CA . LEU C 1 544 ? 19.382 -47.716 153.267 1.00 56.63 583 LEU C CA 1
ATOM 13760 C C . LEU C 1 544 ? 18.482 -46.514 153.451 1.00 63.57 583 LEU C C 1
ATOM 13761 O O . LEU C 1 544 ? 18.602 -45.540 152.714 1.00 67.45 583 LEU C O 1
ATOM 13766 N N . GLY C 1 545 ? 17.563 -46.578 154.408 1.00 82.95 584 GLY C N 1
ATOM 13767 C CA . GLY C 1 545 ? 16.703 -45.437 154.666 1.00 82.19 584 GLY C CA 1
ATOM 13768 C C . GLY C 1 545 ? 17.528 -44.289 155.213 1.00 81.30 584 GLY C C 1
ATOM 13769 O O . GLY C 1 545 ? 18.126 -44.393 156.286 1.00 77.87 584 GLY C O 1
ATOM 13770 N N . LEU C 1 546 ? 17.542 -43.178 154.485 1.00 87.88 585 LEU C N 1
ATOM 13771 C CA . LEU C 1 546 ? 18.441 -42.082 154.820 1.00 81.20 585 LEU C CA 1
ATOM 13772 C C . LEU C 1 546 ? 17.902 -41.220 155.948 1.00 83.79 585 LEU C C 1
ATOM 13773 O O . LEU C 1 546 ? 18.609 -40.941 156.915 1.00 80.74 585 LEU C O 1
ATOM 13778 N N . ASP C 1 547 ? 16.638 -40.826 155.822 1.00 87.78 586 ASP C N 1
ATOM 13779 C CA . ASP C 1 547 ? 15.982 -39.961 156.798 1.00 86.23 586 ASP C CA 1
ATOM 13780 C C . ASP C 1 547 ? 15.934 -40.653 158.156 1.00 77.74 586 ASP C C 1
ATOM 13781 O O . ASP C 1 547 ? 16.037 -40.018 159.212 1.00 71.51 586 ASP C O 1
ATOM 13786 N N . ARG C 1 548 ? 15.837 -41.974 158.107 1.00 81.58 587 ARG C N 1
ATOM 13787 C CA . ARG C 1 548 ? 15.748 -42.783 159.304 1.00 81.45 587 ARG C CA 1
ATOM 13788 C C . ARG C 1 548 ? 17.096 -42.781 160.003 1.00 68.82 587 ARG C C 1
ATOM 13789 O O . ARG C 1 548 ? 17.201 -42.321 161.135 1.00 75.66 587 ARG C O 1
ATOM 13797 N N . LEU C 1 549 ? 18.118 -43.305 159.335 1.00 62.69 588 LEU C N 1
ATOM 13798 C CA . LEU C 1 549 ? 19.468 -43.318 159.889 1.00 57.25 588 LEU C CA 1
ATOM 13799 C C . LEU C 1 549 ? 19.916 -41.944 160.398 1.00 73.18 588 LEU C C 1
ATOM 13800 O O . LEU C 1 549 ? 20.451 -41.839 161.502 1.00 78.45 588 LEU C O 1
ATOM 13805 N N . ILE C 1 550 ? 19.694 -40.893 159.610 1.00 74.84 589 ILE C N 1
ATOM 13806 C CA . ILE C 1 550 ? 20.107 -39.551 160.031 1.00 73.45 589 ILE C CA 1
ATOM 13807 C C . ILE C 1 550 ? 19.322 -39.088 161.270 1.00 75.50 589 ILE C C 1
ATOM 13808 O O . ILE C 1 550 ? 19.897 -38.496 162.188 1.00 77.08 589 ILE C O 1
ATOM 13813 N N . CYS C 1 551 ? 18.024 -39.382 161.317 1.00 72.30 590 CYS C N 1
ATOM 13814 C CA . CYS C 1 551 ? 17.244 -39.072 162.514 1.00 75.75 590 CYS C CA 1
ATOM 13815 C C . CYS C 1 551 ? 17.834 -39.777 163.735 1.00 72.84 590 CYS C C 1
ATOM 13816 O O . CYS C 1 551 ? 18.103 -39.149 164.759 1.00 75.28 590 CYS C O 1
ATOM 13819 N N . LEU C 1 552 ? 18.043 -41.084 163.598 1.00 80.69 591 LEU C N 1
ATOM 13820 C CA . LEU C 1 552 ? 18.598 -41.931 164.652 1.00 76.81 591 LEU C CA 1
ATOM 13821 C C . LEU C 1 552 ? 19.948 -41.429 165.157 1.00 79.91 591 LEU C C 1
ATOM 13822 O O . LEU C 1 552 ? 20.237 -41.508 166.352 1.00 71.86 591 LEU C O 1
ATOM 13827 N N . VAL C 1 553 ? 20.779 -40.924 164.250 1.00 78.75 592 VAL C N 1
ATOM 13828 C CA . VAL C 1 553 ? 22.105 -40.458 164.645 1.00 78.97 592 VAL C CA 1
ATOM 13829 C C . VAL C 1 553 ? 22.069 -39.061 165.276 1.00 80.09 592 VAL C C 1
ATOM 13830 O O . VAL C 1 553 ? 22.832 -38.779 166.197 1.00 78.87 592 VAL C O 1
ATOM 13834 N N . THR C 1 554 ? 21.167 -38.200 164.810 1.00 72.39 593 THR C N 1
ATOM 13835 C CA . THR C 1 554 ? 21.059 -36.860 165.386 1.00 74.06 593 THR C CA 1
ATOM 13836 C C . THR C 1 554 ? 20.268 -36.858 166.685 1.00 77.72 593 THR C C 1
ATOM 13837 O O . THR C 1 554 ? 20.283 -35.876 167.424 1.00 94.80 593 THR C O 1
ATOM 13841 N N . GLY C 1 555 ? 19.575 -37.956 166.962 1.00 79.81 594 GLY C N 1
ATOM 13842 C CA . GLY C 1 555 ? 18.819 -38.076 168.195 1.00 80.47 594 GLY C CA 1
ATOM 13843 C C . GLY C 1 555 ? 17.547 -37.253 168.173 1.00 78.38 594 GLY C C 1
ATOM 13844 O O . GLY C 1 555 ? 16.989 -36.928 169.221 1.00 82.81 594 GLY C O 1
ATOM 13845 N N . SER C 1 556 ? 17.090 -36.916 166.972 1.00 69.08 595 SER C N 1
ATOM 13846 C CA . SER C 1 556 ? 15.872 -36.136 166.807 1.00 70.56 595 SER C CA 1
ATOM 13847 C C . SER C 1 556 ? 14.621 -36.921 167.195 1.00 71.98 595 SER C C 1
ATOM 13848 O O . SER C 1 556 ? 14.582 -38.143 167.060 1.00 77.51 595 SER C O 1
ATOM 13851 N N . PRO C 1 557 ? 13.596 -36.212 167.688 1.00 60.24 596 PRO C N 1
ATOM 13852 C CA . PRO C 1 557 ? 12.307 -36.814 168.036 1.00 65.13 596 PRO C CA 1
ATOM 13853 C C . PRO C 1 557 ? 11.616 -37.436 166.830 1.00 67.17 596 PRO C C 1
ATOM 13854 O O . PRO C 1 557 ? 11.093 -38.546 166.925 1.00 81.41 596 PRO C O 1
ATOM 13858 N N . SER C 1 558 ? 11.611 -36.720 165.712 1.00 71.38 597 SER C N 1
ATOM 13859 C CA . SER C 1 558 ? 10.977 -37.208 164.493 1.00 100.25 597 SER C CA 1
ATOM 13860 C C . SER C 1 558 ? 11.891 -37.012 163.295 1.00 89.72 597 SER C C 1
ATOM 13861 O O . SER C 1 558 ? 12.802 -36.187 163.337 1.00 82.35 597 SER C O 1
ATOM 13864 N N . ILE C 1 559 ? 11.636 -37.757 162.222 1.00 89.91 598 ILE C N 1
ATOM 13865 C CA . ILE C 1 559 ? 12.460 -37.656 161.018 1.00 89.76 598 ILE C CA 1
ATOM 13866 C C . ILE C 1 559 ? 12.213 -36.337 160.294 1.00 92.76 598 ILE C C 1
ATOM 13867 O O . ILE C 1 559 ? 12.887 -36.018 159.318 1.00 100.93 598 ILE C O 1
ATOM 13872 N N . ARG C 1 560 ? 11.238 -35.572 160.768 1.00 88.18 599 ARG C N 1
ATOM 13873 C CA . ARG C 1 560 ? 10.945 -34.283 160.164 1.00 86.70 599 ARG C CA 1
ATOM 13874 C C . ARG C 1 560 ? 11.933 -33.220 160.646 1.00 79.36 599 ARG C C 1
ATOM 13875 O O . ARG C 1 560 ? 11.936 -32.097 160.151 1.00 79.56 599 ARG C O 1
ATOM 13883 N N . ASP C 1 561 ? 12.759 -33.571 161.628 1.00 80.20 600 ASP C N 1
ATOM 13884 C CA . ASP C 1 561 ? 13.773 -32.644 162.118 1.00 77.61 600 ASP C CA 1
ATOM 13885 C C . ASP C 1 561 ? 15.080 -32.799 161.353 1.00 68.46 600 ASP C C 1
ATOM 13886 O O . ASP C 1 561 ? 15.975 -31.964 161.465 1.00 72.36 600 ASP C O 1
ATOM 13891 N N . VAL C 1 562 ? 15.195 -33.889 160.601 1.00 65.41 601 VAL C N 1
ATOM 13892 C CA . VAL C 1 562 ? 16.340 -34.104 159.710 1.00 72.96 601 VAL C CA 1
ATOM 13893 C C . VAL C 1 562 ? 16.063 -33.769 158.231 1.00 66.79 601 VAL C C 1
ATOM 13894 O O . VAL C 1 562 ? 16.898 -34.009 157.362 1.00 62.02 601 VAL C O 1
ATOM 13898 N N . ILE C 1 563 ? 14.876 -33.241 157.958 1.00 71.82 602 ILE C N 1
ATOM 13899 C CA . ILE C 1 563 ? 14.483 -32.850 156.609 1.00 59.73 602 ILE C CA 1
ATOM 13900 C C . ILE C 1 563 ? 14.340 -31.329 156.477 1.00 77.72 602 ILE C C 1
ATOM 13901 O O . ILE C 1 563 ? 13.781 -30.675 157.358 1.00 88.30 602 ILE C O 1
ATOM 13906 N N . ALA C 1 564 ? 14.842 -30.774 155.377 1.00 78.87 603 ALA C N 1
ATOM 13907 C CA . ALA C 1 564 ? 14.768 -29.333 155.118 1.00 73.25 603 ALA C CA 1
ATOM 13908 C C . ALA C 1 564 ? 13.355 -28.756 155.222 1.00 75.19 603 ALA C C 1
ATOM 13909 O O . ALA C 1 564 ? 13.086 -27.922 156.085 1.00 84.73 603 ALA C O 1
ATOM 13911 N N . PHE C 1 565 ? 12.461 -29.189 154.338 1.00 70.83 604 PHE C N 1
ATOM 13912 C CA . PHE C 1 565 ? 11.082 -28.709 154.358 1.00 70.54 604 PHE C CA 1
ATOM 13913 C C . PHE C 1 565 ? 10.079 -29.851 154.406 1.00 74.69 604 PHE C C 1
ATOM 13914 O O . PHE C 1 565 ? 9.364 -30.085 153.432 1.00 84.89 604 PHE C O 1
ATOM 13922 N N . PRO C 1 566 ? 9.992 -30.543 155.553 1.00 73.59 605 PRO C N 1
ATOM 13923 C CA . PRO C 1 566 ? 9.157 -31.747 155.638 1.00 80.86 605 PRO C CA 1
ATOM 13924 C C . PRO C 1 566 ? 7.665 -31.433 155.563 1.00 81.35 605 PRO C C 1
ATOM 13925 O O . PRO C 1 566 ? 7.264 -30.271 155.529 1.00 86.54 605 PRO C O 1
ATOM 13929 N N . LYS C 1 567 ? 6.849 -32.478 155.548 1.00 80.93 606 LYS C N 1
ATOM 13930 C CA . LYS C 1 567 ? 5.410 -32.319 155.444 1.00 86.86 606 LYS C CA 1
ATOM 13931 C C . LYS C 1 567 ? 4.771 -33.157 156.526 1.00 107.34 606 LYS C C 1
ATOM 13932 O O . LYS C 1 567 ? 4.940 -34.376 156.561 1.00 115.68 606 LYS C O 1
ATOM 13938 N N . SER C 1 568 ? 4.037 -32.498 157.411 1.00 119.07 607 SER C N 1
ATOM 13939 C CA . SER C 1 568 ? 3.455 -33.171 158.560 1.00 135.65 607 SER C CA 1
ATOM 13940 C C . SER C 1 568 ? 2.046 -33.652 158.266 1.00 127.35 607 SER C C 1
ATOM 13941 O O . SER C 1 568 ? 1.246 -32.921 157.678 1.00 102.32 607 SER C O 1
ATOM 13944 N N . PHE C 1 569 ? 1.745 -34.877 158.691 1.00 140.23 608 PHE C N 1
ATOM 13945 C CA . PHE C 1 569 ? 0.368 -35.358 158.680 1.00 140.09 608 PHE C CA 1
ATOM 13946 C C . PHE C 1 569 ? -0.306 -35.372 157.292 1.00 136.34 608 PHE C C 1
ATOM 13947 O O . PHE C 1 569 ? -1.044 -34.447 156.937 1.00 109.66 608 PHE C O 1
ATOM 13955 N N . ARG C 1 570 ? 0.027 -36.381 156.487 1.00 145.84 609 ARG C N 1
ATOM 13956 C CA . ARG C 1 570 ? -0.585 -36.569 155.169 1.00 135.78 609 ARG C CA 1
ATOM 13957 C C . ARG C 1 570 ? -0.290 -35.391 154.246 1.00 137.48 609 ARG C C 1
ATOM 13958 O O . ARG C 1 570 ? -1.171 -34.579 153.950 1.00 134.54 609 ARG C O 1
ATOM 13966 N N . GLY C 1 571 ? 0.966 -35.294 153.819 1.00 127.07 610 GLY C N 1
ATOM 13967 C CA . GLY C 1 571 ? 1.403 -34.201 152.973 1.00 111.19 610 GLY C CA 1
ATOM 13968 C C . GLY C 1 571 ? 1.189 -32.880 153.672 1.00 121.11 610 GLY C C 1
ATOM 13969 O O . GLY C 1 571 ? 1.659 -32.683 154.794 1.00 139.17 610 GLY C O 1
ATOM 13970 N N . HIS C 1 572 ? 0.465 -31.986 153.006 1.00 109.37 611 HIS C N 1
ATOM 13971 C CA . HIS C 1 572 ? 0.083 -30.706 153.589 1.00 107.55 611 HIS C CA 1
ATOM 13972 C C . HIS C 1 572 ? 1.243 -29.975 154.246 1.00 106.95 611 HIS C C 1
ATOM 13973 O O . HIS C 1 572 ? 1.320 -29.890 155.473 1.00 115.04 611 HIS C O 1
ATOM 13980 N N . ASP C 1 573 ? 2.165 -29.488 153.422 1.00 111.10 612 ASP C N 1
ATOM 13981 C CA . ASP C 1 573 ? 3.221 -28.616 153.907 1.00 117.94 612 ASP C CA 1
ATOM 13982 C C . ASP C 1 573 ? 2.534 -27.426 154.562 1.00 115.60 612 ASP C C 1
ATOM 13983 O O . ASP C 1 573 ? 1.659 -26.806 153.965 1.00 101.85 612 ASP C O 1
ATOM 13988 N N . LEU C 1 574 ? 2.903 -27.130 155.803 1.00 132.68 613 LEU C N 1
ATOM 13989 C CA . LEU C 1 574 ? 2.198 -26.113 156.575 1.00 113.29 613 LEU C CA 1
ATOM 13990 C C . LEU C 1 574 ? 2.667 -24.721 156.187 1.00 111.01 613 LEU C C 1
ATOM 13991 O O . LEU C 1 574 ? 2.012 -23.730 156.505 1.00 121.98 613 LEU C O 1
ATOM 13996 N N . MET C 1 575 ? 3.801 -24.656 155.492 1.00 102.60 614 MET C N 1
ATOM 13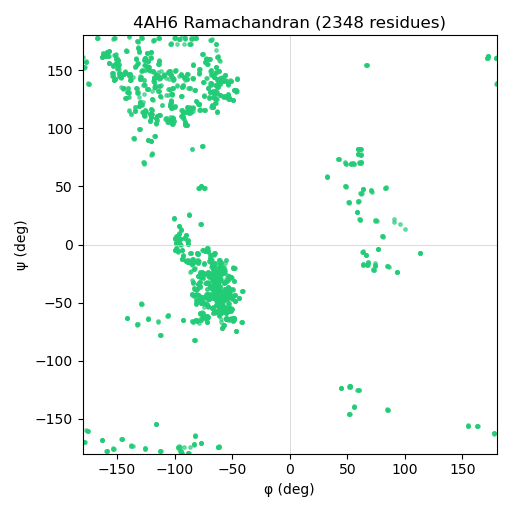997 C CA . MET C 1 575 ? 4.397 -23.381 155.105 1.00 107.28 614 MET C CA 1
ATOM 13998 C C . MET C 1 575 ? 3.723 -22.765 153.884 1.00 107.18 614 MET C C 1
ATOM 13999 O O . MET C 1 575 ? 3.455 -21.565 153.848 1.00 109.53 614 MET C O 1
ATOM 14004 N N . SER C 1 576 ? 3.451 -23.594 152.884 1.00 105.17 615 SER C N 1
ATOM 14005 C CA . SER C 1 576 ? 2.750 -23.147 151.691 1.00 103.48 615 SER C CA 1
ATOM 14006 C C . SER C 1 576 ? 1.519 -24.014 151.523 1.00 107.29 615 SER C C 1
ATOM 14007 O O . SER C 1 576 ? 1.518 -25.161 151.950 1.00 116.44 615 SER C O 1
ATOM 14010 N N . ASN C 1 577 ? 0.472 -23.493 150.895 1.00 93.89 616 ASN C N 1
ATOM 14011 C CA . ASN C 1 577 ? -0.743 -24.284 150.781 1.00 112.01 616 ASN C CA 1
ATOM 14012 C C . ASN C 1 577 ? -0.591 -25.322 149.674 1.00 115.34 616 ASN C C 1
ATOM 14013 O O . ASN C 1 577 ? -0.472 -24.981 148.500 1.00 131.04 616 ASN C O 1
ATOM 14018 N N . THR C 1 578 ? -0.631 -26.592 150.068 1.00 110.72 617 THR C N 1
ATOM 14019 C CA . THR C 1 578 ? -0.346 -27.720 149.187 1.00 83.60 617 THR C CA 1
ATOM 14020 C C . THR C 1 578 ? -0.476 -29.005 149.990 1.00 103.71 617 THR C C 1
ATOM 14021 O O . THR C 1 578 ? -0.042 -29.054 151.133 1.00 123.49 617 THR C O 1
ATOM 14025 N N . PRO C 1 579 ? -1.083 -30.050 149.407 1.00 93.91 618 PRO C N 1
ATOM 14026 C CA . PRO C 1 579 ? -1.700 -30.097 148.078 1.00 95.20 618 PRO C CA 1
ATOM 14027 C C . PRO C 1 579 ? -2.956 -29.242 148.013 1.00 105.01 618 PRO C C 1
ATOM 14028 O O . PRO C 1 579 ? -3.745 -29.224 148.955 1.00 127.11 618 PRO C O 1
ATOM 14032 N N . ASP C 1 580 ? -3.122 -28.532 146.907 1.00 108.07 619 ASP C N 1
ATOM 14033 C CA . ASP C 1 580 ? -4.214 -27.586 146.762 1.00 117.34 619 ASP C CA 1
ATOM 14034 C C . ASP C 1 580 ? -5.038 -27.919 145.525 1.00 120.43 619 ASP C C 1
ATOM 14035 O O . ASP C 1 580 ? -4.603 -28.691 144.673 1.00 126.77 619 ASP C O 1
ATOM 14040 N N . SER C 1 581 ? -6.234 -27.348 145.438 1.00 111.02 620 SER C N 1
ATOM 14041 C CA . SER C 1 581 ? -7.069 -27.509 144.257 1.00 116.07 620 SER C CA 1
ATOM 14042 C C . SER C 1 581 ? -6.553 -26.609 143.138 1.00 124.59 620 SER C C 1
ATOM 14043 O O . SER C 1 581 ? -5.481 -26.010 143.261 1.00 106.19 620 SER C O 1
ATOM 14046 N N . VAL C 1 582 ? -7.329 -26.500 142.062 1.00 128.87 621 VAL C N 1
ATOM 14047 C CA . VAL C 1 582 ? -6.883 -25.816 140.852 1.00 122.88 621 VAL C CA 1
ATOM 14048 C C . VAL C 1 582 ? -8.033 -25.741 139.838 1.00 125.95 621 VAL C C 1
ATOM 14049 O O . VAL C 1 582 ? -8.797 -26.700 139.690 1.00 115.20 621 VAL C O 1
ATOM 14053 N N . PRO C 1 583 ? -8.181 -24.581 139.165 1.00 130.52 622 PRO C N 1
ATOM 14054 C CA . PRO C 1 583 ? -9.241 -24.328 138.177 1.00 125.83 622 PRO C CA 1
ATOM 14055 C C . PRO C 1 583 ? -9.343 -25.404 137.097 1.00 127.12 622 PRO C C 1
ATOM 14056 O O . PRO C 1 583 ? -8.315 -25.890 136.625 1.00 134.82 622 PRO C O 1
ATOM 14060 N N . PRO C 1 584 ? -10.578 -25.751 136.694 1.00 138.31 623 PRO C N 1
ATOM 14061 C CA . PRO C 1 584 ? -10.891 -26.908 135.842 1.00 156.51 623 PRO C CA 1
ATOM 14062 C C . PRO C 1 584 ? -10.157 -26.925 134.501 1.00 153.76 623 PRO C C 1
ATOM 14063 O O . PRO C 1 584 ? -9.843 -28.004 133.995 1.00 146.24 623 PRO C O 1
ATOM 14067 N N . GLU C 1 585 ? -9.877 -25.752 133.939 1.00 154.07 624 GLU C N 1
ATOM 14068 C CA . GLU C 1 585 ? -9.202 -25.680 132.645 1.00 144.96 624 GLU C CA 1
ATOM 14069 C C . GLU C 1 585 ? -7.746 -26.133 132.734 1.00 133.61 624 GLU C C 1
ATOM 14070 O O . GLU C 1 585 ? -7.073 -26.278 131.713 1.00 138.89 624 GLU C O 1
ATOM 14076 N N . GLU C 1 586 ? -7.259 -26.344 133.953 1.00 127.95 625 GLU C N 1
ATOM 14077 C CA . GLU C 1 586 ? -5.921 -26.884 134.142 1.00 125.36 625 GLU C CA 1
ATOM 14078 C C . GLU C 1 586 ? -5.937 -28.412 134.140 1.00 121.30 625 GLU C C 1
ATOM 14079 O O . GLU C 1 586 ? -4.890 -29.049 134.032 1.00 131.73 625 GLU C O 1
ATOM 14085 N N . LEU C 1 587 ? -7.127 -28.995 134.266 1.00 119.85 626 LEU C N 1
ATOM 14086 C CA . LEU C 1 587 ? -7.284 -30.444 134.150 1.00 140.52 626 LEU C CA 1
ATOM 14087 C C . LEU C 1 587 ? -7.498 -30.830 132.683 1.00 139.68 626 LEU C C 1
ATOM 14088 O O . LEU C 1 587 ? -7.367 -31.998 132.300 1.00 127.33 626 LEU C O 1
ATOM 14093 N N . LYS C 1 588 ? -7.802 -29.824 131.866 1.00 142.99 627 LYS C N 1
ATOM 14094 C CA . LYS C 1 588 ? -8.139 -30.022 130.454 1.00 144.09 627 LYS C CA 1
ATOM 14095 C C . LYS C 1 588 ? -7.051 -30.688 129.595 1.00 141.92 627 LYS C C 1
ATOM 14096 O O . LYS C 1 588 ? -7.362 -31.593 128.817 1.00 149.83 627 LYS C O 1
ATOM 14102 N N . PRO C 1 589 ? -5.779 -30.248 129.718 1.00 127.40 628 PRO C N 1
ATOM 14103 C CA . PRO C 1 589 ? -4.739 -30.901 128.910 1.00 130.88 628 PRO C CA 1
ATOM 14104 C C . PRO C 1 589 ? -4.580 -32.404 129.171 1.00 128.10 628 PRO C C 1
ATOM 14105 O O . PRO C 1 589 ? -3.972 -33.098 128.354 1.00 129.13 628 PRO C O 1
ATOM 14109 N N . TYR C 1 590 ? -5.121 -32.900 130.278 1.00 111.03 629 TYR C N 1
ATOM 14110 C CA . TYR C 1 590 ? -4.941 -34.300 130.626 1.00 121.68 629 TYR C CA 1
ATOM 14111 C C . TYR C 1 590 ? -6.255 -35.076 130.541 1.00 133.16 629 TYR C C 1
ATOM 14112 O O . TYR C 1 590 ? -6.503 -35.776 129.556 1.00 123.52 629 TYR C O 1
ATOM 14121 N N . HIS C 1 591 ? -7.102 -34.908 131.558 1.00 132.88 630 HIS C N 1
ATOM 14122 C CA . HIS C 1 591 ? -8.384 -35.610 131.669 1.00 122.99 630 HIS C CA 1
ATOM 14123 C C . HIS C 1 591 ? -9.094 -35.189 132.951 1.00 108.50 630 HIS C C 1
ATOM 14124 O O . HIS C 1 591 ? -8.615 -35.461 134.052 1.00 88.96 630 HIS C O 1
ATOM 14131 N N . PRO D 1 3 ? 41.252 -46.198 144.251 1.00 66.23 42 PRO D N 1
ATOM 14132 C CA . PRO D 1 3 ? 40.056 -46.944 143.845 1.00 83.58 42 PRO D CA 1
ATOM 14133 C C . PRO D 1 3 ? 40.286 -48.456 143.913 1.00 101.72 42 PRO D C 1
ATOM 14134 O O . PRO D 1 3 ? 41.049 -49.012 143.122 1.00 92.44 42 PRO D O 1
ATOM 14138 N N . GLU D 1 4 ? 39.628 -49.108 144.868 1.00 101.79 43 GLU D N 1
ATOM 14139 C CA . GLU D 1 4 ? 39.783 -50.543 145.081 1.00 91.67 43 GLU D CA 1
ATOM 14140 C C . GLU D 1 4 ? 39.260 -51.309 143.878 1.00 85.49 43 GLU D C 1
ATOM 14141 O O . GLU D 1 4 ? 39.767 -52.377 143.529 1.00 86.79 43 GLU D O 1
ATOM 14147 N N . PHE D 1 5 ? 38.245 -50.734 143.245 1.00 86.73 44 PHE D N 1
ATOM 14148 C CA . PHE D 1 5 ? 37.490 -51.398 142.186 1.00 97.11 44 PHE D CA 1
ATOM 14149 C C . PHE D 1 5 ? 36.984 -52.779 142.574 1.00 86.74 44 PHE D C 1
ATOM 14150 O O . PHE D 1 5 ? 36.252 -52.906 143.560 1.00 96.46 44 PHE D O 1
ATOM 14158 N N . SER D 1 6 ? 37.360 -53.810 141.825 1.00 70.53 45 SER D N 1
ATOM 14159 C CA . SER D 1 6 ? 36.793 -55.115 142.117 1.00 86.28 45 SER D CA 1
ATOM 14160 C C . SER D 1 6 ? 37.330 -55.569 143.468 1.00 110.91 45 SER D C 1
ATOM 14161 O O . SER D 1 6 ? 38.530 -55.767 143.651 1.00 118.11 45 SER D O 1
ATOM 14164 N N . SER D 1 7 ? 36.396 -55.758 144.394 1.00 115.55 46 SER D N 1
ATOM 14165 C CA . SER D 1 7 ? 36.656 -55.984 145.808 1.00 112.53 46 SER D CA 1
ATOM 14166 C C . SER D 1 7 ? 35.291 -56.148 146.455 1.00 107.29 46 SER D C 1
ATOM 14167 O O . SER D 1 7 ? 34.283 -55.736 145.874 1.00 97.00 46 SER D O 1
ATOM 14170 N N . PHE D 1 8 ? 35.269 -56.732 147.653 1.00 106.32 47 PHE D N 1
ATOM 14171 C CA . PHE D 1 8 ? 34.033 -57.123 148.328 1.00 89.47 47 PHE D CA 1
ATOM 14172 C C . PHE D 1 8 ? 33.258 -58.137 147.501 1.00 96.81 47 PHE D C 1
ATOM 14173 O O . PHE D 1 8 ? 32.057 -58.296 147.675 1.00 100.98 47 PHE D O 1
ATOM 14181 N N . VAL D 1 9 ? 33.943 -58.826 146.600 1.00 90.34 48 VAL D N 1
ATOM 14182 C CA . VAL D 1 9 ? 33.284 -59.773 145.713 1.00 93.62 48 VAL D CA 1
ATOM 14183 C C . VAL D 1 9 ? 34.182 -60.966 145.532 1.00 105.06 48 VAL D C 1
ATOM 14184 O O . VAL D 1 9 ? 35.368 -60.909 145.863 1.00 104.13 48 VAL D O 1
ATOM 14188 N N . VAL D 1 10 ? 33.637 -62.045 144.985 1.00 100.98 49 VAL D N 1
ATOM 14189 C CA . VAL D 1 10 ? 34.510 -63.146 144.661 1.00 93.16 49 VAL D CA 1
ATOM 14190 C C . VAL D 1 10 ? 34.955 -62.843 143.249 1.00 90.75 49 VAL D C 1
ATOM 14191 O O . VAL D 1 10 ? 34.215 -63.012 142.280 1.00 108.30 49 VAL D O 1
ATOM 14195 N N . ARG D 1 11 ? 36.186 -62.355 143.181 1.00 92.83 50 ARG D N 1
ATOM 14196 C CA . ARG D 1 11 ? 36.893 -62.017 141.961 1.00 89.30 50 ARG D CA 1
ATOM 14197 C C . ARG D 1 11 ? 38.140 -61.323 142.454 1.00 92.73 50 ARG D C 1
ATOM 14198 O O . ARG D 1 11 ? 38.170 -60.819 143.574 1.00 110.93 50 ARG D O 1
ATOM 14206 N N . THR D 1 12 ? 39.155 -61.262 141.611 1.00 84.70 51 THR D N 1
ATOM 14207 C CA . THR D 1 12 ? 40.271 -60.374 141.837 1.00 94.58 51 THR D CA 1
ATOM 14208 C C . THR D 1 12 ? 40.568 -59.820 140.470 1.00 89.98 51 THR D C 1
ATOM 14209 O O . THR D 1 12 ? 40.417 -60.538 139.484 1.00 95.15 51 THR D O 1
ATOM 14213 N N . ASN D 1 13 ? 40.982 -58.560 140.393 1.00 82.64 52 ASN D N 1
ATOM 14214 C CA . ASN D 1 13 ? 41.465 -58.044 139.121 1.00 87.52 52 ASN D CA 1
ATOM 14215 C C . ASN D 1 13 ? 40.451 -58.039 137.973 1.00 92.21 52 ASN D C 1
ATOM 14216 O O . ASN D 1 13 ? 40.399 -58.979 137.183 1.00 99.33 52 ASN D O 1
ATOM 14221 N N . THR D 1 14 ? 39.609 -57.011 137.934 1.00 87.55 53 THR D N 1
ATOM 14222 C CA . THR D 1 14 ? 38.667 -56.818 136.835 1.00 94.30 53 THR D CA 1
ATOM 14223 C C . THR D 1 14 ? 39.360 -57.012 135.492 1.00 100.61 53 THR D C 1
ATOM 14224 O O . THR D 1 14 ? 40.519 -56.640 135.324 1.00 100.73 53 THR D O 1
ATOM 14228 N N . CYS D 1 15 ? 38.638 -57.614 134.549 1.00 96.57 54 CYS D N 1
ATOM 14229 C CA . CYS D 1 15 ? 39.217 -58.168 133.323 1.00 84.74 54 CYS D CA 1
ATOM 14230 C C . CYS D 1 15 ? 40.250 -57.281 132.640 1.00 77.93 54 CYS D C 1
ATOM 14231 O O . CYS D 1 15 ? 41.326 -57.747 132.261 1.00 72.01 54 CYS D O 1
ATOM 14234 N N . GLY D 1 16 ? 39.935 -56.003 132.499 1.00 84.65 55 GLY D N 1
ATOM 14235 C CA . GLY D 1 16 ? 40.777 -55.111 131.728 1.00 93.95 55 GLY D CA 1
ATOM 14236 C C . GLY D 1 16 ? 42.013 -54.558 132.401 1.00 82.15 55 GLY D C 1
ATOM 14237 O O . GLY D 1 16 ? 42.831 -53.903 131.753 1.00 95.02 55 GLY D O 1
ATOM 14238 N N . GLU D 1 17 ? 42.161 -54.807 133.694 1.00 74.16 56 GLU D N 1
ATOM 14239 C CA . GLU D 1 17 ? 43.273 -54.217 134.426 1.00 84.96 56 GLU D CA 1
ATOM 14240 C C . GLU D 1 17 ? 44.565 -55.026 134.302 1.00 83.68 56 GLU D C 1
ATOM 14241 O O . GLU D 1 17 ? 45.645 -54.522 134.609 1.00 105.25 56 GLU D O 1
ATOM 14247 N N . LEU D 1 18 ? 44.460 -56.267 133.838 1.00 65.19 57 LEU D N 1
ATOM 14248 C CA . LEU D 1 18 ? 45.621 -57.151 133.784 1.00 61.82 57 LEU D CA 1
ATOM 14249 C C . LEU D 1 18 ? 46.679 -56.663 132.800 1.00 71.06 57 LEU D C 1
ATOM 14250 O O . LEU D 1 18 ? 46.371 -56.356 131.651 1.00 92.39 57 LEU D O 1
ATOM 14255 N N . ARG D 1 19 ? 47.923 -56.582 133.266 1.00 75.20 58 ARG D N 1
ATOM 14256 C CA . ARG D 1 19 ? 49.050 -56.154 132.435 1.00 87.66 58 ARG D CA 1
ATOM 14257 C C . ARG D 1 19 ? 50.247 -57.045 132.733 1.00 77.88 58 ARG D C 1
ATOM 14258 O O . ARG D 1 19 ? 50.115 -58.011 133.477 1.00 80.71 58 ARG D O 1
ATOM 14266 N N . SER D 1 20 ? 51.408 -56.725 132.163 1.00 80.30 59 SER D N 1
ATOM 14267 C CA . SER D 1 20 ? 52.609 -57.541 132.351 1.00 80.03 59 SER D CA 1
ATOM 14268 C C . SER D 1 20 ? 53.020 -57.631 133.816 1.00 89.13 59 SER D C 1
ATOM 14269 O O . SER D 1 20 ? 53.602 -58.631 134.239 1.00 94.82 59 SER D O 1
ATOM 14272 N N . SER D 1 21 ? 52.700 -56.588 134.581 1.00 93.86 60 SER D N 1
ATOM 14273 C CA . SER D 1 21 ? 52.931 -56.556 136.026 1.00 91.78 60 SER D CA 1
ATOM 14274 C C . SER D 1 21 ? 52.329 -57.766 136.724 1.00 94.01 60 SER D C 1
ATOM 14275 O O . SER D 1 21 ? 52.820 -58.214 137.762 1.00 81.60 60 SER D O 1
ATOM 14278 N N . HIS D 1 22 ? 51.250 -58.274 136.140 1.00 93.53 61 HIS D N 1
ATOM 14279 C CA . HIS D 1 22 ? 50.478 -59.364 136.711 1.00 80.13 61 HIS D CA 1
ATOM 14280 C C . HIS D 1 22 ? 50.945 -60.740 136.256 1.00 83.16 61 HIS D C 1
ATOM 14281 O O . HIS D 1 22 ? 50.307 -61.744 136.568 1.00 89.19 61 HIS D O 1
ATOM 14288 N N . LEU D 1 23 ? 52.040 -60.782 135.504 1.00 92.25 62 LEU D N 1
ATOM 14289 C CA . LEU D 1 23 ? 52.583 -62.055 135.046 1.00 85.47 62 LEU D CA 1
ATOM 14290 C C . LEU D 1 23 ? 52.818 -63.011 136.212 1.00 88.94 62 LEU D C 1
ATOM 14291 O O . LEU D 1 23 ? 53.428 -62.647 137.221 1.00 85.22 62 LEU D O 1
ATOM 14296 N N . GLY D 1 24 ? 52.301 -64.227 136.072 1.00 80.16 63 GLY D N 1
ATOM 14297 C CA . GLY D 1 24 ? 52.526 -65.274 137.048 1.00 91.93 63 GLY D CA 1
ATOM 14298 C C . GLY D 1 24 ? 51.566 -65.248 138.219 1.00 89.52 63 GLY D C 1
ATOM 14299 O O . GLY D 1 24 ? 51.419 -66.249 138.922 1.00 89.17 63 GLY D O 1
ATOM 14300 N N . GLN D 1 25 ? 50.905 -64.113 138.426 1.00 94.74 64 GLN D N 1
ATOM 14301 C CA . GLN D 1 25 ? 49.962 -63.973 139.532 1.00 107.80 64 GLN D CA 1
ATOM 14302 C C . GLN D 1 25 ? 48.758 -64.875 139.315 1.00 95.53 64 GLN D C 1
ATOM 14303 O O . GLN D 1 25 ? 48.181 -64.904 138.230 1.00 87.89 64 GLN D O 1
ATOM 14309 N N . GLU D 1 26 ? 48.384 -65.620 140.346 1.00 93.18 65 GLU D N 1
ATOM 14310 C CA . GLU D 1 26 ? 47.161 -66.398 140.284 1.00 89.84 65 GLU D CA 1
ATOM 14311 C C . GLU D 1 26 ? 45.998 -65.424 140.350 1.00 95.64 65 GLU D C 1
ATOM 14312 O O . GLU D 1 26 ? 46.008 -64.497 141.156 1.00 111.67 65 GLU D O 1
ATOM 14318 N N . VAL D 1 27 ? 45.008 -65.616 139.488 1.00 85.35 66 VAL D N 1
ATOM 14319 C CA . VAL D 1 27 ? 43.846 -64.738 139.479 1.00 88.20 66 VAL D CA 1
ATOM 14320 C C . VAL D 1 27 ? 42.593 -65.506 139.091 1.00 86.32 66 VAL D C 1
ATOM 14321 O O . VAL D 1 27 ? 42.643 -66.427 138.281 1.00 101.63 66 VAL D O 1
ATOM 14325 N N . THR D 1 28 ? 41.473 -65.149 139.700 1.00 78.28 67 THR D N 1
ATOM 14326 C CA . THR D 1 28 ? 40.188 -65.637 139.236 1.00 83.70 67 THR D CA 1
ATOM 14327 C C . THR D 1 28 ? 39.304 -64.447 138.878 1.00 78.83 67 THR D C 1
ATOM 14328 O O . THR D 1 28 ? 38.907 -63.667 139.744 1.00 83.02 67 THR D O 1
ATOM 14332 N N . LEU D 1 29 ? 39.015 -64.303 137.590 1.00 59.63 68 LEU D N 1
ATOM 14333 C CA . LEU D 1 29 ? 38.217 -63.183 137.113 1.00 68.99 68 LEU D CA 1
ATOM 14334 C C . LEU D 1 29 ? 36.933 -63.661 136.444 1.00 69.69 68 LEU D C 1
ATOM 14335 O O . LEU D 1 29 ? 36.896 -64.741 135.865 1.00 78.44 68 LEU D O 1
ATOM 14340 N N . CYS D 1 30 ? 35.878 -62.861 136.536 1.00 67.06 69 CYS D N 1
ATOM 14341 C CA . CYS D 1 30 ? 34.607 -63.212 135.914 1.00 69.80 69 CYS D CA 1
ATOM 14342 C C . CYS D 1 30 ? 34.104 -62.067 135.045 1.00 73.99 69 CYS D C 1
ATOM 14343 O O . CYS D 1 30 ? 34.370 -60.898 135.325 1.00 68.58 69 CYS D O 1
ATOM 14346 N N . GLY D 1 31 ? 33.370 -62.409 133.992 1.00 81.96 70 GLY D N 1
ATOM 14347 C CA . GLY D 1 31 ? 32.946 -61.420 133.019 1.00 74.12 70 GLY D CA 1
ATOM 14348 C C . GLY D 1 31 ? 32.034 -61.977 131.944 1.00 76.93 70 GLY D C 1
ATOM 14349 O O . GLY D 1 31 ? 31.412 -63.028 132.124 1.00 80.14 70 GLY D O 1
ATOM 14350 N N . TRP D 1 32 ? 31.944 -61.255 130.830 1.00 79.54 71 TRP D N 1
ATOM 14351 C CA . TRP D 1 32 ? 31.080 -61.638 129.714 1.00 87.98 71 TRP D CA 1
ATOM 14352 C C . TRP D 1 32 ? 31.882 -62.223 128.551 1.00 97.24 71 TRP D C 1
ATOM 14353 O O . TRP D 1 32 ? 33.034 -61.859 128.335 1.00 96.90 71 TRP D O 1
ATOM 14364 N N . ILE D 1 33 ? 31.279 -63.140 127.803 1.00 94.01 72 ILE D N 1
ATOM 14365 C CA . ILE D 1 33 ? 31.957 -63.691 126.639 1.00 86.87 72 ILE D CA 1
ATOM 14366 C C . ILE D 1 33 ? 31.655 -62.851 125.412 1.00 87.38 72 ILE D C 1
ATOM 14367 O O . ILE D 1 33 ? 30.515 -62.773 124.963 1.00 81.96 72 ILE D O 1
ATOM 14372 N N . GLN D 1 34 ? 32.690 -62.212 124.880 1.00 88.57 73 GLN D N 1
ATOM 14373 C CA . GLN D 1 34 ? 32.540 -61.351 123.719 1.00 88.64 73 GLN D CA 1
ATOM 14374 C C . GLN D 1 34 ? 32.526 -62.185 122.451 1.00 107.98 73 GLN D C 1
ATOM 14375 O O . GLN D 1 34 ? 31.523 -62.227 121.739 1.00 114.40 73 GLN D O 1
ATOM 14381 N N . TYR D 1 35 ? 33.651 -62.837 122.171 1.00 110.95 74 TYR D N 1
ATOM 14382 C CA . TYR D 1 35 ? 33.757 -63.748 121.033 1.00 111.33 74 TYR D CA 1
ATOM 14383 C C . TYR D 1 35 ? 34.885 -64.765 121.222 1.00 112.58 74 TYR D C 1
ATOM 14384 O O . TYR D 1 35 ? 35.704 -64.639 122.133 1.00 96.59 74 TYR D O 1
ATOM 14393 N N . ARG D 1 36 ? 34.896 -65.799 120.388 1.00 110.41 75 ARG D N 1
ATOM 14394 C CA . ARG D 1 36 ? 35.928 -66.822 120.462 1.00 94.34 75 ARG D CA 1
ATOM 14395 C C . ARG D 1 36 ? 36.191 -67.396 119.085 1.00 101.69 75 ARG D C 1
ATOM 14396 O O . ARG D 1 36 ? 35.318 -67.348 118.222 1.00 116.52 75 ARG D O 1
ATOM 14404 N N . ARG D 1 37 ? 37.393 -67.928 118.873 1.00 112.08 76 ARG D N 1
ATOM 14405 C CA . ARG D 1 37 ? 37.686 -68.627 117.624 1.00 127.08 76 ARG D CA 1
ATOM 14406 C C . ARG D 1 37 ? 37.722 -70.136 117.847 1.00 127.21 76 ARG D C 1
ATOM 14407 O O . ARG D 1 37 ? 38.697 -70.666 118.386 1.00 115.16 76 ARG D O 1
ATOM 14415 N N . GLN D 1 38 ? 36.670 -70.815 117.395 1.00 134.19 77 GLN D N 1
ATOM 14416 C CA . GLN D 1 38 ? 36.575 -72.275 117.448 1.00 135.95 77 GLN D CA 1
ATOM 14417 C C . GLN D 1 38 ? 37.014 -72.893 118.782 1.00 123.64 77 GLN D C 1
ATOM 14418 O O . GLN D 1 38 ? 36.484 -72.549 119.836 1.00 120.45 77 GLN D O 1
ATOM 14424 N N . ASN D 1 39 ? 37.974 -73.809 118.733 1.00 130.40 78 ASN D N 1
ATOM 14425 C CA . ASN D 1 39 ? 38.444 -74.468 119.945 1.00 122.86 78 ASN D CA 1
ATOM 14426 C C . ASN D 1 39 ? 39.570 -73.716 120.650 1.00 111.11 78 ASN D C 1
ATOM 14427 O O . ASN D 1 39 ? 39.904 -74.025 121.788 1.00 129.52 78 ASN D O 1
ATOM 14432 N N . THR D 1 40 ? 40.172 -72.750 119.966 1.00 99.90 79 THR D N 1
ATOM 14433 C CA . THR D 1 40 ? 41.388 -72.108 120.476 1.00 116.37 79 THR D CA 1
ATOM 14434 C C . THR D 1 40 ? 41.235 -70.967 121.498 1.00 117.66 79 THR D C 1
ATOM 14435 O O . THR D 1 40 ? 41.972 -70.911 122.484 1.00 112.22 79 THR D O 1
ATOM 14439 N N . PHE D 1 41 ? 40.297 -70.057 121.259 1.00 121.39 80 PHE D N 1
ATOM 14440 C CA . PHE D 1 41 ? 40.321 -68.757 121.936 1.00 108.31 80 PHE D CA 1
ATOM 14441 C C . PHE D 1 41 ? 39.096 -68.421 122.774 1.00 97.61 80 PHE D C 1
ATOM 14442 O O . PHE D 1 41 ? 38.033 -69.008 122.612 1.00 101.71 80 PHE D O 1
ATOM 14450 N N . LEU D 1 42 ? 39.273 -67.466 123.680 1.00 100.81 81 LEU D N 1
ATOM 14451 C CA . LEU D 1 42 ? 38.161 -66.829 124.376 1.00 100.91 81 LEU D CA 1
ATOM 14452 C C . LEU D 1 42 ? 38.541 -65.402 124.768 1.00 95.27 81 LEU D C 1
ATOM 14453 O O . LEU D 1 42 ? 39.681 -65.138 125.151 1.00 99.13 81 LEU D O 1
ATOM 14458 N N . VAL D 1 43 ? 37.593 -64.477 124.682 1.00 84.24 82 VAL D N 1
ATOM 14459 C CA . VAL D 1 43 ? 37.839 -63.143 125.220 1.00 94.50 82 VAL D CA 1
ATOM 14460 C C . VAL D 1 43 ? 36.771 -62.698 126.239 1.00 100.38 82 VAL D C 1
ATOM 14461 O O . VAL D 1 43 ? 35.585 -62.548 125.921 1.00 87.75 82 VAL D O 1
ATOM 14465 N N . LEU D 1 44 ? 37.207 -62.519 127.482 1.00 76.86 83 LEU D N 1
ATOM 14466 C CA . LEU D 1 44 ? 36.319 -62.077 128.539 1.00 73.29 83 LEU D CA 1
ATOM 14467 C C . LEU D 1 44 ? 36.315 -60.576 128.584 1.00 80.54 83 LEU D C 1
ATOM 14468 O O . LEU D 1 44 ? 37.351 -59.950 128.400 1.00 88.25 83 LEU D O 1
ATOM 14473 N N . ARG D 1 45 ? 35.147 -60.004 128.845 1.00 86.18 84 ARG D N 1
ATOM 14474 C CA . ARG D 1 45 ? 34.999 -58.565 128.923 1.00 79.43 84 ARG D CA 1
ATOM 14475 C C . ARG D 1 45 ? 34.282 -58.155 130.201 1.00 85.93 84 ARG D C 1
ATOM 14476 O O . ARG D 1 45 ? 33.166 -58.609 130.482 1.00 88.18 84 ARG D O 1
ATOM 14484 N N . ASP D 1 46 ? 34.953 -57.315 130.981 1.00 85.80 85 ASP D N 1
ATOM 14485 C CA . ASP D 1 46 ? 34.345 -56.665 132.125 1.00 72.10 85 ASP D CA 1
ATOM 14486 C C . ASP D 1 46 ? 33.877 -55.315 131.630 1.00 81.43 85 ASP D C 1
ATOM 14487 O O . ASP D 1 46 ? 34.027 -55.002 130.451 1.00 93.45 85 ASP D O 1
ATOM 14492 N N . PHE D 1 47 ? 33.314 -54.510 132.522 1.00 92.02 86 PHE D N 1
ATOM 14493 C CA . PHE D 1 47 ? 32.963 -53.136 132.188 1.00 92.59 86 PHE D CA 1
ATOM 14494 C C . PHE D 1 47 ? 34.220 -52.357 131.819 1.00 79.87 86 PHE D C 1
ATOM 14495 O O . PHE D 1 47 ? 34.163 -51.391 131.062 1.00 79.41 86 PHE D O 1
ATOM 14503 N N . ASP D 1 48 ? 35.356 -52.791 132.356 1.00 80.58 87 ASP D N 1
ATOM 14504 C CA . ASP D 1 48 ? 36.567 -51.997 132.300 1.00 83.02 87 ASP D CA 1
ATOM 14505 C C . ASP D 1 48 ? 37.268 -52.180 130.961 1.00 94.06 87 ASP D C 1
ATOM 14506 O O . ASP D 1 48 ? 37.110 -51.368 130.049 1.00 107.75 87 ASP D O 1
ATOM 14511 N N . GLY D 1 49 ? 38.036 -53.256 130.848 1.00 96.48 88 GLY D N 1
ATOM 14512 C CA . GLY D 1 49 ? 38.642 -53.665 129.593 1.00 101.55 88 GLY D CA 1
ATOM 14513 C C . GLY D 1 49 ? 38.131 -55.010 129.117 1.00 99.94 88 GLY D C 1
ATOM 14514 O O . GLY D 1 49 ? 37.028 -55.438 129.462 1.00 103.55 88 GLY D O 1
ATOM 14515 N N . LEU D 1 50 ? 38.961 -55.686 128.327 1.00 78.23 89 LEU D N 1
ATOM 14516 C CA . LEU D 1 50 ? 38.767 -57.104 128.054 1.00 75.86 89 LEU D CA 1
ATOM 14517 C C . LEU D 1 50 ? 40.101 -57.850 127.932 1.00 74.62 89 LEU D C 1
ATOM 14518 O O . LEU D 1 50 ? 41.099 -57.284 127.482 1.00 67.93 89 LEU D O 1
ATOM 14523 N N . VAL D 1 51 ? 40.106 -59.113 128.358 1.00 73.48 90 VAL D N 1
ATOM 14524 C CA . VAL D 1 51 ? 41.313 -59.935 128.374 1.00 79.56 90 VAL D CA 1
ATOM 14525 C C . VAL D 1 51 ? 41.102 -61.248 127.606 1.00 92.01 90 VAL D C 1
ATOM 14526 O O . VAL D 1 51 ? 39.967 -61.675 127.398 1.00 81.79 90 VAL D O 1
ATOM 14530 N N . GLN D 1 52 ? 42.201 -61.879 127.192 1.00 99.30 91 GLN D N 1
ATOM 14531 C CA . GLN D 1 52 ? 42.158 -63.069 126.341 1.00 88.97 91 GLN D CA 1
ATOM 14532 C C . GLN D 1 52 ? 42.404 -64.368 127.110 1.00 82.39 91 GLN D C 1
ATOM 14533 O O . GLN D 1 52 ? 43.483 -64.573 127.658 1.00 67.95 91 GLN D O 1
ATOM 14539 N N . VAL D 1 53 ? 41.402 -65.247 127.125 1.00 85.54 92 VAL D N 1
ATOM 14540 C CA . VAL D 1 53 ? 41.480 -66.519 127.845 1.00 75.29 92 VAL D CA 1
ATOM 14541 C C . VAL D 1 53 ? 41.729 -67.689 126.897 1.00 91.53 92 VAL D C 1
ATOM 14542 O O . VAL D 1 53 ? 40.956 -67.913 125.964 1.00 84.86 92 VAL D O 1
ATOM 14546 N N . ILE D 1 54 ? 42.796 -68.449 127.133 1.00 102.01 93 ILE D N 1
ATOM 14547 C CA . ILE D 1 54 ? 43.104 -69.566 126.234 1.00 86.28 93 ILE D CA 1
ATOM 14548 C C . ILE D 1 54 ? 42.422 -70.860 126.660 1.00 82.94 93 ILE D C 1
ATOM 14549 O O . ILE D 1 54 ? 42.675 -71.382 127.748 1.00 79.97 93 ILE D O 1
ATOM 14554 N N . ILE D 1 55 ? 41.557 -71.372 125.788 1.00 89.88 94 ILE D N 1
ATOM 14555 C CA . ILE D 1 55 ? 40.800 -72.578 126.090 1.00 86.21 94 ILE D CA 1
ATOM 14556 C C . ILE D 1 55 ? 41.761 -73.737 126.262 1.00 96.62 94 ILE D C 1
ATOM 14557 O O . ILE D 1 55 ? 42.433 -74.136 125.310 1.00 106.89 94 ILE D O 1
ATOM 14562 N N . PRO D 1 56 ? 41.836 -74.281 127.483 1.00 87.31 95 PRO D N 1
ATOM 14563 C CA . PRO D 1 56 ? 42.782 -75.368 127.723 1.00 101.36 95 PRO D CA 1
ATOM 14564 C C . PRO D 1 56 ? 42.330 -76.617 126.990 1.00 126.26 95 PRO D C 1
ATOM 14565 O O . PRO D 1 56 ? 41.162 -76.991 127.084 1.00 138.82 95 PRO D O 1
ATOM 14569 N N . GLN D 1 57 ? 43.243 -77.243 126.258 1.00 135.08 96 GLN D N 1
ATOM 14570 C CA . GLN D 1 57 ? 42.938 -78.498 125.587 1.00 138.27 96 GLN D CA 1
ATOM 14571 C C . GLN D 1 57 ? 43.801 -79.617 126.159 1.00 146.54 96 GLN D C 1
ATOM 14572 O O . GLN D 1 57 ? 45.009 -79.666 125.928 1.00 161.00 96 GLN D O 1
ATOM 14578 N N . ASP D 1 58 ? 43.167 -80.514 126.905 1.00 136.37 97 ASP D N 1
ATOM 14579 C CA . ASP D 1 58 ? 43.884 -81.544 127.640 1.00 147.19 97 ASP D CA 1
ATOM 14580 C C . ASP D 1 58 ? 42.896 -82.594 128.135 1.00 158.41 97 ASP D C 1
ATOM 14581 O O . ASP D 1 58 ? 41.689 -82.473 127.925 1.00 154.54 97 ASP D O 1
ATOM 14586 N N . GLU D 1 59 ? 43.416 -83.627 128.789 1.00 159.46 98 GLU D N 1
ATOM 14587 C CA . GLU D 1 59 ? 42.583 -84.677 129.357 1.00 150.29 98 GLU D CA 1
ATOM 14588 C C . GLU D 1 59 ? 41.998 -84.253 130.698 1.00 154.87 98 GLU D C 1
ATOM 14589 O O . GLU D 1 59 ? 40.850 -84.563 131.011 1.00 170.07 98 GLU D O 1
ATOM 14595 N N . SER D 1 60 ? 42.799 -83.546 131.487 1.00 148.70 99 SER D N 1
ATOM 14596 C CA . SER D 1 60 ? 42.366 -83.081 132.799 1.00 160.20 99 SER D CA 1
ATOM 14597 C C . SER D 1 60 ? 41.463 -81.852 132.699 1.00 152.87 99 SER D C 1
ATOM 14598 O O . SER D 1 60 ? 40.565 -81.658 133.519 1.00 145.79 99 SER D O 1
ATOM 14601 N N . ALA D 1 61 ? 41.711 -81.026 131.688 1.00 155.32 100 ALA D N 1
ATOM 14602 C CA . ALA D 1 61 ? 40.984 -79.772 131.510 1.00 147.51 100 ALA D CA 1
ATOM 14603 C C . ALA D 1 61 ? 39.793 -79.878 130.554 1.00 132.45 100 ALA D C 1
ATOM 14604 O O . ALA D 1 61 ? 39.160 -78.874 130.233 1.00 129.36 100 ALA D O 1
ATOM 14606 N N . ALA D 1 62 ? 39.503 -81.089 130.088 1.00 134.58 101 ALA D N 1
ATOM 14607 C CA . ALA D 1 62 ? 38.439 -81.301 129.107 1.00 121.67 101 ALA D CA 1
ATOM 14608 C C . ALA D 1 62 ? 37.047 -80.942 129.631 1.00 106.62 101 ALA D C 1
ATOM 14609 O O . ALA D 1 62 ? 36.194 -80.475 128.875 1.00 99.27 101 ALA D O 1
ATOM 14611 N N . SER D 1 63 ? 36.820 -81.167 130.922 1.00 115.92 102 SER D N 1
ATOM 14612 C CA . SER D 1 63 ? 35.544 -80.823 131.544 1.00 123.56 102 SER D CA 1
ATOM 14613 C C . SER D 1 63 ? 35.367 -79.309 131.615 1.00 113.99 102 SER D C 1
ATOM 14614 O O . SER D 1 63 ? 34.245 -78.804 131.645 1.00 101.89 102 SER D O 1
ATOM 14617 N N . VAL D 1 64 ? 36.489 -78.596 131.658 1.00 118.53 103 VAL D N 1
ATOM 14618 C CA . VAL D 1 64 ? 36.499 -77.136 131.626 1.00 117.13 103 VAL D CA 1
ATOM 14619 C C . VAL D 1 64 ? 36.277 -76.608 130.210 1.00 95.31 103 VAL D C 1
ATOM 14620 O O . VAL D 1 64 ? 35.457 -75.710 129.981 1.00 87.15 103 VAL D O 1
ATOM 14624 N N . LYS D 1 65 ? 37.013 -77.184 129.265 1.00 100.03 104 LYS D N 1
ATOM 14625 C CA . LYS D 1 65 ? 36.877 -76.843 127.853 1.00 117.55 104 LYS D CA 1
ATOM 14626 C C . LYS D 1 65 ? 35.444 -77.066 127.391 1.00 106.30 104 LYS D C 1
ATOM 14627 O O . LYS D 1 65 ? 34.937 -76.350 126.522 1.00 93.10 104 LYS D O 1
ATOM 14633 N N . LYS D 1 66 ? 34.800 -78.066 127.984 1.00 110.97 105 LYS D N 1
ATOM 14634 C CA . LYS D 1 66 ? 33.409 -78.372 127.684 1.00 123.00 105 LYS D CA 1
ATOM 14635 C C . LYS D 1 66 ? 32.529 -77.137 127.845 1.00 114.71 105 LYS D C 1
ATOM 14636 O O . LYS D 1 66 ? 31.964 -76.647 126.871 1.00 104.93 105 LYS D O 1
ATOM 14642 N N . ILE D 1 67 ? 32.427 -76.632 129.071 1.00 114.66 106 ILE D N 1
ATOM 14643 C CA . ILE D 1 67 ? 31.555 -75.491 129.345 1.00 116.21 106 ILE D CA 1
ATOM 14644 C C . ILE D 1 67 ? 32.074 -74.204 128.711 1.00 106.44 106 ILE D C 1
ATOM 14645 O O . ILE D 1 67 ? 31.286 -73.375 128.232 1.00 98.38 106 ILE D O 1
ATOM 14650 N N . LEU D 1 68 ? 33.398 -74.054 128.688 1.00 112.17 107 LEU D N 1
ATOM 14651 C CA . LEU D 1 68 ? 34.018 -72.859 128.126 1.00 111.37 107 LEU D CA 1
ATOM 14652 C C . LEU D 1 68 ? 33.734 -72.729 126.632 1.00 109.07 107 LEU D C 1
ATOM 14653 O O . LEU D 1 68 ? 33.714 -71.619 126.096 1.00 98.56 107 LEU D O 1
ATOM 14658 N N . CYS D 1 69 ? 33.538 -73.864 125.960 1.00 113.96 108 CYS D N 1
ATOM 14659 C CA . CYS D 1 69 ? 33.097 -73.859 124.565 1.00 118.79 108 CYS D CA 1
ATOM 14660 C C . CYS D 1 69 ? 31.588 -74.068 124.406 1.00 112.31 108 CYS D C 1
ATOM 14661 O O . CYS D 1 69 ? 31.061 -73.981 123.295 1.00 85.97 108 CYS D O 1
ATOM 14664 N N . GLU D 1 70 ? 30.896 -74.345 125.509 1.00 111.56 109 GLU D N 1
ATOM 14665 C CA . GLU D 1 70 ? 29.447 -74.541 125.463 1.00 119.84 109 GLU D CA 1
ATOM 14666 C C . GLU D 1 70 ? 28.701 -73.242 125.761 1.00 116.18 109 GLU D C 1
ATOM 14667 O O . GLU D 1 70 ? 27.495 -73.133 125.530 1.00 109.52 109 GLU D O 1
ATOM 14673 N N . ALA D 1 71 ? 29.433 -72.247 126.247 1.00 109.05 110 ALA D N 1
ATOM 14674 C CA . ALA D 1 71 ? 28.836 -70.951 126.543 1.00 96.05 110 ALA D CA 1
ATOM 14675 C C . ALA D 1 71 ? 28.365 -70.248 125.272 1.00 97.48 110 ALA D C 1
ATOM 14676 O O . ALA D 1 71 ? 29.137 -70.075 124.333 1.00 114.20 110 ALA D O 1
ATOM 14678 N N . PRO D 1 72 ? 27.090 -69.832 125.248 1.00 90.66 111 PRO D N 1
ATOM 14679 C CA . PRO D 1 72 ? 26.465 -69.098 124.139 1.00 100.24 111 PRO D CA 1
ATOM 14680 C C . PRO D 1 72 ? 27.112 -67.738 123.862 1.00 104.78 111 PRO D C 1
ATOM 14681 O O . PRO D 1 72 ? 28.128 -67.406 124.479 1.00 94.73 111 PRO D O 1
ATOM 14685 N N . VAL D 1 73 ? 26.509 -66.973 122.949 1.00 118.91 112 VAL D N 1
ATOM 14686 C CA . VAL D 1 73 ? 27.131 -65.794 122.343 1.00 121.23 112 VAL D CA 1
ATOM 14687 C C . VAL D 1 73 ? 27.799 -64.885 123.360 1.00 114.88 112 VAL D C 1
ATOM 14688 O O . VAL D 1 73 ? 29.024 -64.873 123.484 1.00 109.09 112 VAL D O 1
ATOM 14692 N N . GLU D 1 74 ? 26.991 -64.147 124.111 1.00 119.25 113 GLU D N 1
ATOM 14693 C CA . GLU D 1 74 ? 27.521 -63.360 125.204 1.00 92.75 113 GLU D CA 1
ATOM 14694 C C . GLU D 1 74 ? 26.849 -63.800 126.477 1.00 97.29 113 GLU D C 1
ATOM 14695 O O . GLU D 1 74 ? 25.702 -63.450 126.739 1.00 97.28 113 GLU D O 1
ATOM 14701 N N . SER D 1 75 ? 27.589 -64.527 127.298 1.00 96.49 114 SER D N 1
ATOM 14702 C CA . SER D 1 75 ? 27.033 -65.024 128.538 1.00 93.70 114 SER D CA 1
ATOM 14703 C C . SER D 1 75 ? 28.002 -64.713 129.655 1.00 91.86 114 SER D C 1
ATOM 14704 O O . SER D 1 75 ? 29.108 -64.239 129.407 1.00 92.36 114 SER D O 1
ATOM 14707 N N . VAL D 1 76 ? 27.600 -65.003 130.884 1.00 87.27 115 VAL D N 1
ATOM 14708 C CA . VAL D 1 76 ? 28.418 -64.634 132.024 1.00 76.32 115 VAL D CA 1
ATOM 14709 C C . VAL D 1 76 ? 29.149 -65.843 132.566 1.00 72.08 115 VAL D C 1
ATOM 14710 O O . VAL D 1 76 ? 28.539 -66.823 132.989 1.00 74.86 115 VAL D O 1
ATOM 14714 N N . VAL D 1 77 ? 30.468 -65.768 132.538 1.00 66.91 116 VAL D N 1
ATOM 14715 C CA . VAL D 1 77 ? 31.284 -66.890 132.948 1.00 67.86 116 VAL D CA 1
ATOM 14716 C C . VAL D 1 77 ? 32.319 -66.418 133.948 1.00 71.33 116 VAL D C 1
ATOM 14717 O O . VAL D 1 77 ? 32.809 -65.289 133.870 1.00 86.42 116 VAL D O 1
ATOM 14721 N N . GLN D 1 78 ? 32.616 -67.273 134.917 1.00 78.01 117 GLN D N 1
ATOM 14722 C CA . GLN D 1 78 ? 33.737 -67.047 135.807 1.00 85.71 117 GLN D CA 1
ATOM 14723 C C . GLN D 1 78 ? 34.857 -67.997 135.392 1.00 80.01 117 GLN D C 1
ATOM 14724 O O . GLN D 1 78 ? 34.625 -69.180 135.145 1.00 87.65 117 GLN D O 1
ATOM 14730 N N . VAL D 1 79 ? 36.070 -67.471 135.290 1.00 69.58 118 VAL D N 1
ATOM 14731 C CA . VAL D 1 79 ? 37.209 -68.267 134.865 1.00 70.12 118 VAL D CA 1
ATOM 14732 C C . VAL D 1 79 ? 38.374 -68.032 135.814 1.00 67.08 118 VAL D C 1
ATOM 14733 O O . VAL D 1 79 ? 38.715 -66.892 136.112 1.00 70.40 118 VAL D O 1
ATOM 14737 N N . SER D 1 80 ? 38.982 -69.108 136.295 1.00 73.72 119 SER D N 1
ATOM 14738 C CA . SER D 1 80 ? 40.153 -68.986 137.154 1.00 76.61 119 SER D CA 1
ATOM 14739 C C . SER D 1 80 ? 41.390 -69.575 136.481 1.00 91.00 119 SER D C 1
ATOM 14740 O O . SER D 1 80 ? 41.294 -70.570 135.764 1.00 106.08 119 SER D O 1
ATOM 14743 N N . GLY D 1 81 ? 42.550 -68.964 136.713 1.00 78.93 120 GLY D N 1
ATOM 14744 C CA . GLY D 1 81 ? 43.780 -69.425 136.093 1.00 85.09 120 GLY D CA 1
ATOM 14745 C C . GLY D 1 81 ? 45.006 -68.589 136.409 1.00 84.68 120 GLY D C 1
ATOM 14746 O O . GLY D 1 81 ? 45.010 -67.814 137.364 1.00 89.77 120 GLY D O 1
ATOM 14747 N N . THR D 1 82 ? 46.053 -68.747 135.603 1.00 82.92 121 THR D N 1
ATOM 14748 C CA . THR D 1 82 ? 47.311 -68.041 135.836 1.00 89.88 121 THR D CA 1
ATOM 14749 C C . THR D 1 82 ? 47.653 -67.112 134.676 1.00 91.74 121 THR D C 1
ATOM 14750 O O . THR D 1 82 ? 47.444 -67.451 133.512 1.00 89.22 121 THR D O 1
ATOM 14754 N N . VAL D 1 83 ? 48.170 -65.933 135.000 1.00 96.89 122 VAL D N 1
ATOM 14755 C CA . VAL D 1 83 ? 48.482 -64.931 133.992 1.00 85.79 122 VAL D CA 1
ATOM 14756 C C . VAL D 1 83 ? 49.800 -65.254 133.316 1.00 88.34 122 VAL D C 1
ATOM 14757 O O . VAL D 1 83 ? 50.836 -65.335 133.978 1.00 86.50 122 VAL D O 1
ATOM 14761 N N . ILE D 1 84 ? 49.759 -65.435 131.998 1.00 91.22 123 ILE D N 1
ATOM 14762 C CA . ILE D 1 84 ? 50.968 -65.713 131.227 1.00 87.94 123 ILE D CA 1
ATOM 14763 C C . ILE D 1 84 ? 51.122 -64.731 130.082 1.00 82.87 123 ILE D C 1
ATOM 14764 O O . ILE D 1 84 ? 50.153 -64.112 129.657 1.00 85.85 123 ILE D O 1
ATOM 14769 N N . SER D 1 85 ? 52.344 -64.586 129.587 1.00 82.18 124 SER D N 1
ATOM 14770 C CA . SER D 1 85 ? 52.601 -63.680 128.471 1.00 93.35 124 SER D CA 1
ATOM 14771 C C . SER D 1 85 ? 52.304 -64.350 127.133 1.00 89.60 124 SER D C 1
ATOM 14772 O O . SER D 1 85 ? 52.553 -65.542 126.956 1.00 101.95 124 SER D O 1
ATOM 14775 N N . ARG D 1 86 ? 51.757 -63.584 126.197 1.00 83.21 125 ARG D N 1
ATOM 14776 C CA . ARG D 1 86 ? 51.439 -64.119 124.882 1.00 92.94 125 ARG D CA 1
ATOM 14777 C C . ARG D 1 86 ? 52.711 -64.575 124.179 1.00 97.95 125 ARG D C 1
ATOM 14778 O O . ARG D 1 86 ? 53.728 -63.882 124.212 1.00 97.32 125 ARG D O 1
ATOM 14786 N N . PRO D 1 87 ? 52.654 -65.751 123.541 1.00 109.72 126 PRO D N 1
ATOM 14787 C CA . PRO D 1 87 ? 53.826 -66.355 122.902 1.00 132.29 126 PRO D CA 1
ATOM 14788 C C . PRO D 1 87 ? 54.404 -65.478 121.794 1.00 130.79 126 PRO D C 1
ATOM 14789 O O . PRO D 1 87 ? 53.670 -65.043 120.908 1.00 119.43 126 PRO D O 1
ATOM 14793 N N . ALA D 1 88 ? 55.710 -65.234 121.856 1.00 135.84 127 ALA D N 1
ATOM 14794 C CA . ALA D 1 88 ? 56.426 -64.475 120.831 1.00 126.19 127 ALA D CA 1
ATOM 14795 C C . ALA D 1 88 ? 55.805 -63.114 120.511 1.00 113.76 127 ALA D C 1
ATOM 14796 O O . ALA D 1 88 ? 55.643 -62.268 121.390 1.00 111.64 127 ALA D O 1
ATOM 14798 N N . GLY D 1 89 ? 55.462 -62.917 119.241 1.00 120.09 128 GLY D N 1
ATOM 14799 C CA . GLY D 1 89 ? 54.938 -61.649 118.766 1.00 108.95 128 GLY D CA 1
ATOM 14800 C C . GLY D 1 89 ? 53.431 -61.636 118.612 1.00 106.50 128 GLY D C 1
ATOM 14801 O O . GLY D 1 89 ? 52.884 -60.826 117.862 1.00 89.75 128 GLY D O 1
ATOM 14802 N N . GLN D 1 90 ? 52.759 -62.537 119.324 1.00 118.88 129 GLN D N 1
ATOM 14803 C CA . GLN D 1 90 ? 51.297 -62.612 119.323 1.00 121.63 129 GLN D CA 1
ATOM 14804 C C . GLN D 1 90 ? 50.649 -61.374 119.946 1.00 111.79 129 GLN D C 1
ATOM 14805 O O . GLN D 1 90 ? 49.428 -61.206 119.895 1.00 97.47 129 GLN D O 1
ATOM 14811 N N . GLU D 1 91 ? 51.479 -60.518 120.533 1.00 98.14 130 GLU D N 1
ATOM 14812 C CA . GLU D 1 91 ? 51.024 -59.356 121.280 1.00 78.07 130 GLU D CA 1
ATOM 14813 C C . GLU D 1 91 ? 50.136 -58.436 120.458 1.00 80.80 130 GLU D C 1
ATOM 14814 O O . GLU D 1 91 ? 50.321 -58.288 119.252 1.00 110.58 130 GLU D O 1
ATOM 14820 N N . ASN D 1 92 ? 49.167 -57.824 121.126 1.00 72.44 131 ASN D N 1
ATOM 14821 C CA . ASN D 1 92 ? 48.227 -56.919 120.482 1.00 82.35 131 ASN D CA 1
ATOM 14822 C C . ASN D 1 92 ? 48.274 -55.553 121.154 1.00 74.82 131 ASN D C 1
ATOM 14823 O O . ASN D 1 92 ? 47.533 -55.304 122.099 1.00 95.67 131 ASN D O 1
ATOM 14828 N N . PRO D 1 93 ? 49.148 -54.664 120.667 1.00 70.40 132 PRO D N 1
ATOM 14829 C CA . PRO D 1 93 ? 49.305 -53.311 121.213 1.00 79.56 132 PRO D CA 1
ATOM 14830 C C . PRO D 1 93 ? 48.029 -52.469 121.154 1.00 83.30 132 PRO D C 1
ATOM 14831 O O . PRO D 1 93 ? 47.963 -51.434 121.818 1.00 79.94 132 PRO D O 1
ATOM 14835 N N . LYS D 1 94 ? 47.042 -52.893 120.367 1.00 86.35 133 LYS D N 1
ATOM 14836 C CA . LYS D 1 94 ? 45.775 -52.165 120.277 1.00 100.46 133 LYS D CA 1
ATOM 14837 C C . LYS D 1 94 ? 44.922 -52.280 121.551 1.00 102.69 133 LYS D C 1
ATOM 14838 O O . LYS D 1 94 ? 44.131 -51.385 121.858 1.00 100.73 133 LYS D O 1
ATOM 14844 N N . MET D 1 95 ? 45.088 -53.372 122.295 1.00 102.05 134 MET D N 1
ATOM 14845 C CA . MET D 1 95 ? 44.348 -53.562 123.543 1.00 89.44 134 MET D CA 1
ATOM 14846 C C . MET D 1 95 ? 45.291 -53.617 124.755 1.00 89.76 134 MET D C 1
ATOM 14847 O O . MET D 1 95 ? 46.406 -54.129 124.657 1.00 86.69 134 MET D O 1
ATOM 14852 N N . PRO D 1 96 ? 44.838 -53.095 125.907 1.00 91.13 135 PRO D N 1
ATOM 14853 C CA . PRO D 1 96 ? 45.718 -52.881 127.064 1.00 81.55 135 PRO D CA 1
ATOM 14854 C C . PRO D 1 96 ? 46.220 -54.183 127.665 1.00 86.97 135 PRO D C 1
ATOM 14855 O O . PRO D 1 96 ? 47.329 -54.237 128.195 1.00 94.76 135 PRO D O 1
ATOM 14859 N N . THR D 1 97 ? 45.401 -55.221 127.569 1.00 81.87 136 THR D N 1
ATOM 14860 C CA . THR D 1 97 ? 45.735 -56.528 128.110 1.00 93.40 136 THR D CA 1
ATOM 14861 C C . THR D 1 97 ? 46.489 -57.340 127.068 1.00 93.73 136 THR D C 1
ATOM 14862 O O . THR D 1 97 ? 46.816 -58.507 127.289 1.00 85.05 136 THR D O 1
ATOM 14866 N N . GLY D 1 98 ? 46.760 -56.698 125.934 1.00 76.39 137 GLY D N 1
ATOM 14867 C CA . GLY D 1 98 ? 47.282 -57.358 124.752 1.00 81.30 137 GLY D CA 1
ATOM 14868 C C . GLY D 1 98 ? 48.625 -58.056 124.857 1.00 91.57 137 GLY D C 1
ATOM 14869 O O . GLY D 1 98 ? 48.946 -58.911 124.031 1.00 94.84 137 GLY D O 1
ATOM 14870 N N . GLU D 1 99 ? 49.424 -57.697 125.852 1.00 85.45 138 GLU D N 1
ATOM 14871 C CA . GLU D 1 99 ? 50.719 -58.343 126.013 1.00 78.00 138 GLU D CA 1
ATOM 14872 C C . GLU D 1 99 ? 50.586 -59.647 126.792 1.00 76.66 138 GLU D C 1
ATOM 14873 O O . GLU D 1 99 ? 51.521 -60.444 126.833 1.00 78.99 138 GLU D O 1
ATOM 14879 N N . ILE D 1 100 ? 49.423 -59.867 127.403 1.00 76.28 139 ILE D N 1
ATOM 14880 C CA . ILE D 1 100 ? 49.199 -61.079 128.191 1.00 83.14 139 ILE D CA 1
ATOM 14881 C C . ILE D 1 100 ? 47.882 -61.807 127.901 1.00 89.34 139 ILE D C 1
ATOM 14882 O O . ILE D 1 100 ? 46.895 -61.218 127.447 1.00 71.47 139 ILE D O 1
ATOM 14887 N N . GLU D 1 101 ? 47.895 -63.103 128.190 1.00 88.58 140 GLU D N 1
ATOM 14888 C CA . GLU D 1 101 ? 46.719 -63.950 128.103 1.00 75.70 140 GLU D CA 1
ATOM 14889 C C . GLU D 1 101 ? 46.602 -64.751 129.397 1.00 89.53 140 GLU D C 1
ATOM 14890 O O . GLU D 1 101 ? 47.543 -64.824 130.196 1.00 82.95 140 GLU D O 1
ATOM 14896 N N . ILE D 1 102 ? 45.439 -65.350 129.603 1.00 93.43 141 ILE D N 1
ATOM 14897 C CA . ILE D 1 102 ? 45.165 -66.046 130.846 1.00 84.67 141 ILE D CA 1
ATOM 14898 C C . ILE D 1 102 ? 44.873 -67.530 130.606 1.00 87.89 141 ILE D C 1
ATOM 14899 O O . ILE D 1 102 ? 44.007 -67.897 129.795 1.00 84.00 141 ILE D O 1
ATOM 14904 N N . LYS D 1 103 ? 45.635 -68.368 131.307 1.00 95.38 142 LYS D N 1
ATOM 14905 C CA . LYS D 1 103 ? 45.583 -69.819 131.151 1.00 88.06 142 LYS D CA 1
ATOM 14906 C C . LYS D 1 103 ? 44.642 -70.442 132.167 1.00 85.97 142 LYS D C 1
ATOM 14907 O O . LYS D 1 103 ? 44.896 -70.390 133.369 1.00 76.62 142 LYS D O 1
ATOM 14913 N N . VAL D 1 104 ? 43.568 -71.047 131.672 1.00 87.55 143 VAL D N 1
ATOM 14914 C CA . VAL D 1 104 ? 42.514 -71.581 132.527 1.00 86.35 143 VAL D CA 1
ATOM 14915 C C . VAL D 1 104 ? 42.979 -72.728 133.423 1.00 88.98 143 VAL D C 1
ATOM 14916 O O . VAL D 1 104 ? 43.725 -73.613 133.000 1.00 85.51 143 VAL D O 1
ATOM 14920 N N . LYS D 1 105 ? 42.534 -72.687 134.672 1.00 94.15 144 LYS D N 1
ATOM 14921 C CA . LYS D 1 105 ? 42.715 -73.782 135.612 1.00 95.96 144 LYS D CA 1
ATOM 14922 C C . LYS D 1 105 ? 41.349 -74.432 135.763 1.00 95.37 144 LYS D C 1
ATOM 14923 O O . LYS D 1 105 ? 41.170 -75.610 135.459 1.00 108.56 144 LYS D O 1
ATOM 14929 N N . THR D 1 106 ? 40.389 -73.650 136.246 1.00 86.35 145 THR D N 1
ATOM 14930 C CA . THR D 1 106 ? 39.008 -74.098 136.364 1.00 94.57 145 THR D CA 1
ATOM 14931 C C . THR D 1 106 ? 38.043 -73.057 135.797 1.00 98.19 145 THR D C 1
ATOM 14932 O O . THR D 1 106 ? 38.441 -71.933 135.490 1.00 99.41 145 THR D O 1
ATOM 14936 N N . ALA D 1 107 ? 36.778 -73.439 135.647 1.00 95.34 146 ALA D N 1
ATOM 14937 C CA . ALA D 1 107 ? 35.752 -72.520 135.164 1.00 81.43 146 ALA D CA 1
ATOM 14938 C C . ALA D 1 107 ? 34.366 -72.908 135.670 1.00 93.57 146 ALA D C 1
ATOM 14939 O O . ALA D 1 107 ? 34.220 -73.858 136.441 1.00 93.63 146 ALA D O 1
ATOM 14941 N N . GLU D 1 108 ? 33.354 -72.178 135.204 1.00 89.71 147 GLU D N 1
ATOM 14942 C CA . GLU D 1 108 ? 31.962 -72.429 135.561 1.00 90.89 147 GLU D CA 1
ATOM 14943 C C . GLU D 1 108 ? 31.085 -71.455 134.787 1.00 73.49 147 GLU D C 1
ATOM 14944 O O . GLU D 1 108 ? 31.536 -70.383 134.398 1.00 66.01 147 GLU D O 1
ATOM 14950 N N . LEU D 1 109 ? 29.818 -71.806 134.611 1.00 79.53 148 LEU D N 1
ATOM 14951 C CA . LEU D 1 109 ? 28.913 -71.002 133.806 1.00 82.68 148 LEU D CA 1
ATOM 14952 C C . LEU D 1 109 ? 27.933 -70.290 134.721 1.00 98.21 148 LEU D C 1
ATOM 14953 O O . LEU D 1 109 ? 27.045 -70.918 135.299 1.00 120.01 148 LEU D O 1
ATOM 14958 N N . LEU D 1 110 ? 28.092 -68.977 134.848 1.00 80.89 149 LEU D N 1
ATOM 14959 C CA . LEU D 1 110 ? 27.263 -68.207 135.766 1.00 78.10 149 LEU D CA 1
ATOM 14960 C C . LEU D 1 110 ? 25.855 -67.995 135.216 1.00 74.19 149 LEU D C 1
ATOM 14961 O O . LEU D 1 110 ? 24.867 -68.228 135.913 1.00 75.79 149 LEU D O 1
ATOM 14966 N N . ASN D 1 111 ? 25.764 -67.545 133.971 1.00 69.53 150 ASN D N 1
ATOM 14967 C CA . ASN D 1 111 ? 24.480 -67.504 133.285 1.00 78.67 150 ASN D CA 1
ATOM 14968 C C . ASN D 1 111 ? 24.655 -67.570 131.775 1.00 78.05 150 ASN D C 1
ATOM 14969 O O . ASN D 1 111 ? 25.639 -67.067 131.240 1.00 76.66 150 ASN D O 1
ATOM 14974 N N . ALA D 1 112 ? 23.694 -68.181 131.090 1.00 77.06 151 ALA D N 1
ATOM 14975 C CA . ALA D 1 112 ? 23.729 -68.250 129.635 1.00 72.49 151 ALA D CA 1
ATOM 14976 C C . ALA D 1 112 ? 22.805 -67.199 129.044 1.00 85.86 151 ALA D C 1
ATOM 14977 O O . ALA D 1 112 ? 22.130 -66.479 129.779 1.00 98.19 151 ALA D O 1
ATOM 14979 N N . CYS D 1 113 ? 22.765 -67.117 127.718 1.00 84.43 152 CYS D N 1
ATOM 14980 C CA . CYS D 1 113 ? 21.887 -66.160 127.051 1.00 100.69 152 CYS D CA 1
ATOM 14981 C C . CYS D 1 113 ? 21.417 -66.677 125.689 1.00 107.78 152 CYS D C 1
ATOM 14982 O O . CYS D 1 113 ? 22.071 -67.526 125.091 1.00 119.37 152 CYS D O 1
ATOM 14985 N N . LYS D 1 114 ? 20.263 -66.201 125.221 1.00 106.55 153 LYS D N 1
ATOM 14986 C CA . LYS D 1 114 ? 19.772 -66.567 123.891 1.00 118.82 153 LYS D CA 1
ATOM 14987 C C . LYS D 1 114 ? 20.362 -65.633 122.840 1.00 113.67 153 LYS D C 1
ATOM 14988 O O . LYS D 1 114 ? 21.216 -64.804 123.151 1.00 106.22 153 LYS D O 1
ATOM 14994 N N . LYS D 1 115 ? 19.919 -65.765 121.595 1.00 113.88 154 LYS D N 1
ATOM 14995 C CA . LYS D 1 115 ? 20.412 -64.877 120.556 1.00 121.72 154 LYS D CA 1
ATOM 14996 C C . LYS D 1 115 ? 19.957 -63.462 120.898 1.00 111.29 154 LYS D C 1
ATOM 14997 O O . LYS D 1 115 ? 18.763 -63.195 121.019 1.00 103.86 154 LYS D O 1
ATOM 15003 N N . LEU D 1 116 ? 20.916 -62.556 121.048 1.00 108.10 155 LEU D N 1
ATOM 15004 C CA . LEU D 1 116 ? 20.610 -61.167 121.360 1.00 96.27 155 LEU D CA 1
ATOM 15005 C C . LEU D 1 116 ? 20.732 -60.330 120.095 1.00 111.09 155 LEU D C 1
ATOM 15006 O O . LEU D 1 116 ? 21.733 -60.419 119.385 1.00 114.30 155 LEU D O 1
ATOM 15011 N N . PRO D 1 117 ? 19.703 -59.524 119.793 1.00 118.11 156 PRO D N 1
ATOM 15012 C CA . PRO D 1 117 ? 19.676 -58.808 118.509 1.00 118.78 156 PRO D CA 1
ATOM 15013 C C . PRO D 1 117 ? 20.565 -57.564 118.479 1.00 121.78 156 PRO D C 1
ATOM 15014 O O . PRO D 1 117 ? 20.122 -56.516 118.007 1.00 115.21 156 PRO D O 1
ATOM 15018 N N . PHE D 1 118 ? 21.815 -57.698 118.918 1.00 126.49 157 PHE D N 1
ATOM 15019 C CA . PHE D 1 118 ? 22.715 -56.558 119.089 1.00 117.39 157 PHE D CA 1
ATOM 15020 C C . PHE D 1 118 ? 24.164 -56.949 118.828 1.00 115.14 157 PHE D C 1
ATOM 15021 O O . PHE D 1 118 ? 24.573 -58.077 119.098 1.00 125.96 157 PHE D O 1
ATOM 15029 N N . GLU D 1 119 ? 24.940 -56.010 118.306 1.00 120.47 158 GLU D N 1
ATOM 15030 C CA . GLU D 1 119 ? 26.375 -56.209 118.193 1.00 139.67 158 GLU D CA 1
ATOM 15031 C C . GLU D 1 119 ? 27.047 -55.409 119.301 1.00 140.80 158 GLU D C 1
ATOM 15032 O O . GLU D 1 119 ? 27.101 -54.184 119.256 1.00 133.57 158 GLU D O 1
ATOM 15038 N N . ILE D 1 120 ? 27.562 -56.109 120.301 1.00 145.39 159 ILE D N 1
ATOM 15039 C CA . ILE D 1 120 ? 28.121 -55.443 121.467 1.00 132.30 159 ILE D CA 1
ATOM 15040 C C . ILE D 1 120 ? 29.561 -54.991 121.230 1.00 161.96 159 ILE D C 1
ATOM 15041 O O . ILE D 1 120 ? 30.059 -54.092 121.909 1.00 160.17 159 ILE D O 1
ATOM 15046 N N . LYS D 1 121 ? 30.216 -55.610 120.250 1.00 186.47 160 LYS D N 1
ATOM 15047 C CA . LYS D 1 121 ? 31.626 -55.353 119.954 1.00 185.72 160 LYS D CA 1
ATOM 15048 C C . LYS D 1 121 ? 31.870 -53.945 119.405 1.00 183.41 160 LYS D C 1
ATOM 15049 O O . LYS D 1 121 ? 32.797 -53.251 119.830 1.00 175.70 160 LYS D O 1
ATOM 15055 N N . ASN D 1 122 ? 31.025 -53.532 118.467 1.00 175.60 161 ASN D N 1
ATOM 15056 C CA . ASN D 1 122 ? 31.210 -52.278 117.740 1.00 183.86 161 ASN D CA 1
ATOM 15057 C C . ASN D 1 122 ? 30.542 -51.079 118.409 1.00 191.16 161 ASN D C 1
ATOM 15058 O O . ASN D 1 122 ? 30.475 -49.996 117.821 1.00 210.23 161 ASN D O 1
ATOM 15063 N N . PHE D 1 123 ? 30.041 -51.290 119.626 1.00 169.58 162 PHE D N 1
ATOM 15064 C CA . PHE D 1 123 ? 29.212 -50.311 120.334 1.00 171.70 162 PHE D CA 1
ATOM 15065 C C . PHE D 1 123 ? 27.934 -50.135 119.519 1.00 181.49 162 PHE D C 1
ATOM 15066 O O . PHE D 1 123 ? 27.482 -49.019 119.242 1.00 153.67 162 PHE D O 1
ATOM 15074 N N . VAL D 1 124 ? 27.376 -51.287 119.147 1.00 183.47 163 VAL D N 1
ATOM 15075 C CA . VAL D 1 124 ? 26.159 -51.424 118.342 1.00 176.04 163 VAL D CA 1
ATOM 15076 C C . VAL D 1 124 ? 26.192 -50.708 116.980 1.00 172.78 163 VAL D C 1
ATOM 15077 O O . VAL D 1 124 ? 27.200 -50.727 116.272 1.00 178.20 163 VAL D O 1
ATOM 15081 N N . LYS D 1 125 ? 25.071 -50.092 116.633 1.00 159.69 164 LYS D N 1
ATOM 15082 C CA . LYS D 1 125 ? 24.843 -49.467 115.346 1.00 160.23 164 LYS D CA 1
ATOM 15083 C C . LYS D 1 125 ? 23.748 -48.488 115.681 1.00 164.73 164 LYS D C 1
ATOM 15084 O O . LYS D 1 125 ? 23.091 -48.650 116.709 1.00 153.41 164 LYS D O 1
ATOM 15090 N N . LYS D 1 126 ? 23.510 -47.484 114.847 1.00 185.46 165 LYS D N 1
ATOM 15091 C CA . LYS D 1 126 ? 22.589 -46.461 115.306 1.00 179.60 165 LYS D CA 1
ATOM 15092 C C . LYS D 1 126 ? 21.164 -46.796 114.894 1.00 166.47 165 LYS D C 1
ATOM 15093 O O . LYS D 1 126 ? 20.762 -46.617 113.744 1.00 168.21 165 LYS D O 1
ATOM 15099 N N . THR D 1 127 ? 20.413 -47.288 115.874 1.00 146.48 166 THR D N 1
ATOM 15100 C CA . THR D 1 127 ? 18.967 -47.350 115.821 1.00 128.69 166 THR D CA 1
ATOM 15101 C C . THR D 1 127 ? 18.530 -46.924 117.201 1.00 121.80 166 THR D C 1
ATOM 15102 O O . THR D 1 127 ? 18.738 -47.648 118.178 1.00 120.47 166 THR D O 1
ATOM 15106 N N . GLU D 1 128 ? 17.904 -45.765 117.290 1.00 129.70 167 GLU D N 1
ATOM 15107 C CA . GLU D 1 128 ? 17.545 -45.248 118.592 1.00 127.15 167 GLU D CA 1
ATOM 15108 C C . GLU D 1 128 ? 16.522 -46.190 119.201 1.00 117.45 167 GLU D C 1
ATOM 15109 O O . GLU D 1 128 ? 16.626 -46.567 120.370 1.00 111.30 167 GLU D O 1
ATOM 15115 N N . ALA D 1 129 ? 15.562 -46.597 118.376 1.00 126.62 168 ALA D N 1
ATOM 15116 C CA . ALA D 1 129 ? 14.480 -47.478 118.799 1.00 124.95 168 ALA D CA 1
ATOM 15117 C C . ALA D 1 129 ? 14.992 -48.766 119.424 1.00 105.86 168 ALA D C 1
ATOM 15118 O O . ALA D 1 129 ? 14.520 -49.185 120.481 1.00 104.03 168 ALA D O 1
ATOM 15120 N N . LEU D 1 130 ? 15.963 -49.392 118.773 1.00 102.43 169 LEU D N 1
ATOM 15121 C CA . LEU D 1 130 ? 16.462 -50.673 119.249 1.00 102.92 169 LEU D CA 1
ATOM 15122 C C . LEU D 1 130 ? 17.396 -50.512 120.433 1.00 96.59 169 LEU D C 1
ATOM 15123 O O . LEU D 1 130 ? 17.242 -51.203 121.448 1.00 106.57 169 LEU D O 1
ATOM 15128 N N . ARG D 1 131 ? 18.348 -49.589 120.310 1.00 85.63 170 ARG D N 1
ATOM 15129 C CA . ARG D 1 131 ? 19.284 -49.312 121.395 1.00 96.70 170 ARG D CA 1
ATOM 15130 C C . ARG D 1 131 ? 18.550 -48.997 122.692 1.00 101.37 170 ARG D C 1
ATOM 15131 O O . ARG D 1 131 ? 18.993 -49.381 123.774 1.00 100.84 170 ARG D O 1
ATOM 15139 N N . LEU D 1 132 ? 17.424 -48.298 122.581 1.00 95.49 171 LEU D N 1
ATOM 15140 C CA . LEU D 1 132 ? 16.622 -47.959 123.753 1.00 78.16 171 LEU D CA 1
ATOM 15141 C C . LEU D 1 132 ? 15.718 -49.094 124.228 1.00 79.14 171 LEU D C 1
ATOM 15142 O O . LEU D 1 132 ? 15.631 -49.349 125.424 1.00 86.87 171 LEU D O 1
ATOM 15147 N N . GLN D 1 133 ? 15.055 -49.777 123.297 1.00 81.91 172 GLN D N 1
ATOM 15148 C CA . GLN D 1 133 ? 14.191 -50.901 123.656 1.00 85.91 172 GLN D CA 1
ATOM 15149 C C . GLN D 1 133 ? 14.968 -51.935 124.458 1.00 84.94 172 GLN D C 1
ATOM 15150 O O . GLN D 1 133 ? 14.466 -52.499 125.426 1.00 89.59 172 GLN D O 1
ATOM 15156 N N . TYR D 1 134 ? 16.196 -52.187 124.031 1.00 88.70 173 TYR D N 1
ATOM 15157 C CA . TYR D 1 134 ? 17.073 -53.147 124.699 1.00 95.59 173 TYR D CA 1
ATOM 15158 C C . TYR D 1 134 ? 18.077 -52.577 125.704 1.00 87.97 173 TYR D C 1
ATOM 15159 O O . TYR D 1 134 ? 19.046 -53.247 126.051 1.00 92.37 173 TYR D O 1
ATOM 15168 N N . ARG D 1 135 ? 17.853 -51.335 126.130 1.00 71.64 174 ARG D N 1
ATOM 15169 C CA . ARG D 1 135 ? 18.859 -50.508 126.800 1.00 67.98 174 ARG D CA 1
ATOM 15170 C C . ARG D 1 135 ? 19.737 -51.223 127.828 1.00 83.21 174 ARG D C 1
ATOM 15171 O O . ARG D 1 135 ? 20.937 -50.972 127.877 1.00 82.15 174 ARG D O 1
ATOM 15179 N N . TYR D 1 136 ? 19.160 -52.117 128.628 1.00 91.16 175 TYR D N 1
ATOM 15180 C CA . TYR D 1 136 ? 19.946 -52.916 129.577 1.00 79.51 175 TYR D CA 1
ATOM 15181 C C . TYR D 1 136 ? 21.067 -53.720 128.902 1.00 90.37 175 TYR D C 1
ATOM 15182 O O . TYR D 1 136 ? 22.052 -54.082 129.545 1.00 84.09 175 TYR D O 1
ATOM 15191 N N . LEU D 1 137 ? 20.895 -54.000 127.612 1.00 97.11 176 LEU D N 1
ATOM 15192 C CA . LEU D 1 137 ? 21.937 -54.588 126.772 1.00 87.23 176 LEU D CA 1
ATOM 15193 C C . LEU D 1 137 ? 22.926 -53.508 126.379 1.00 84.25 176 LEU D C 1
ATOM 15194 O O . LEU D 1 137 ? 24.120 -53.608 126.666 1.00 86.22 176 LEU D O 1
ATOM 15199 N N . ASP D 1 138 ? 22.406 -52.484 125.708 1.00 81.29 177 ASP D N 1
ATOM 15200 C CA . ASP D 1 138 ? 23.200 -51.386 125.162 1.00 91.86 177 ASP D CA 1
ATOM 15201 C C . ASP D 1 138 ? 24.163 -50.772 126.181 1.00 89.66 177 ASP D C 1
ATOM 15202 O O . ASP D 1 138 ? 25.230 -50.281 125.812 1.00 87.17 177 ASP D O 1
ATOM 15207 N N . LEU D 1 139 ? 23.797 -50.824 127.459 1.00 85.46 178 LEU D N 1
ATOM 15208 C CA . LEU D 1 139 ? 24.638 -50.279 128.519 1.00 75.91 178 LEU D CA 1
ATOM 15209 C C . LEU D 1 139 ? 25.983 -50.994 128.623 1.00 77.59 178 LEU D C 1
ATOM 15210 O O . LEU D 1 139 ? 26.952 -50.428 129.131 1.00 75.78 178 LEU D O 1
ATOM 15215 N N . ARG D 1 140 ? 26.040 -52.233 128.141 1.00 71.96 179 ARG D N 1
ATOM 15216 C CA . ARG D 1 140 ? 27.288 -52.993 128.125 1.00 72.98 179 ARG D CA 1
ATOM 15217 C C . ARG D 1 140 ? 28.321 -52.349 127.205 1.00 75.23 179 ARG D C 1
ATOM 15218 O O . ARG D 1 140 ? 29.528 -52.495 127.411 1.00 66.73 179 ARG D O 1
ATOM 15226 N N . SER D 1 141 ? 27.838 -51.648 126.183 1.00 77.84 180 SER D N 1
ATOM 15227 C CA . SER D 1 141 ? 28.712 -51.028 125.195 1.00 88.78 180 SER D CA 1
ATOM 15228 C C . SER D 1 141 ? 29.663 -50.025 125.839 1.00 84.41 180 SER D C 1
ATOM 15229 O O . SER D 1 141 ? 29.294 -49.301 126.775 1.00 87.91 180 SER D O 1
ATOM 15232 N N . PHE D 1 142 ? 30.889 -49.989 125.328 1.00 79.42 181 PHE D N 1
ATOM 15233 C CA . PHE D 1 142 ? 31.934 -49.146 125.885 1.00 80.92 181 PHE D CA 1
ATOM 15234 C C . PHE D 1 142 ? 31.574 -47.665 125.819 1.00 84.53 181 PHE D C 1
ATOM 15235 O O . PHE D 1 142 ? 32.134 -46.850 126.556 1.00 86.83 181 PHE D O 1
ATOM 15243 N N . GLN D 1 143 ? 30.614 -47.328 124.961 1.00 87.39 182 GLN D N 1
ATOM 15244 C CA . GLN D 1 143 ? 30.150 -45.952 124.830 1.00 85.70 182 GLN D CA 1
ATOM 15245 C C . GLN D 1 143 ? 29.333 -45.554 126.050 1.00 84.74 182 GLN D C 1
ATOM 15246 O O . GLN D 1 143 ? 29.713 -44.644 126.781 1.00 90.32 182 GLN D O 1
ATOM 15252 N N . MET D 1 144 ? 28.203 -46.224 126.253 1.00 78.03 183 MET D N 1
ATOM 15253 C CA . MET D 1 144 ? 27.380 -45.994 127.433 1.00 72.03 183 MET D CA 1
ATOM 15254 C C . MET D 1 144 ? 28.192 -46.127 128.712 1.00 71.52 183 MET D C 1
ATOM 15255 O O . MET D 1 144 ? 27.990 -45.360 129.660 1.00 72.71 183 MET D O 1
ATOM 15260 N N . GLN D 1 145 ? 29.109 -47.092 128.733 1.00 66.73 184 GLN D N 1
ATOM 15261 C CA . GLN D 1 145 ? 29.997 -47.258 129.878 1.00 64.84 184 GLN D CA 1
ATOM 15262 C C . GLN D 1 145 ? 30.813 -45.995 130.145 1.00 75.99 184 GLN D C 1
ATOM 15263 O O . GLN D 1 145 ? 30.766 -45.444 131.255 1.00 77.36 184 GLN D O 1
ATOM 15269 N N . TYR D 1 146 ? 31.543 -45.538 129.125 1.00 80.43 185 TYR D N 1
ATOM 15270 C CA . TYR D 1 146 ? 32.344 -44.312 129.232 1.00 85.51 185 TYR D CA 1
ATOM 15271 C C . TYR D 1 146 ? 31.525 -43.091 129.643 1.00 73.68 185 TYR D C 1
ATOM 15272 O O . TYR D 1 146 ? 31.942 -42.311 130.501 1.00 69.11 185 TYR D O 1
ATOM 15281 N N . ASN D 1 147 ? 30.369 -42.923 129.011 1.00 67.17 186 ASN D N 1
ATOM 15282 C CA . ASN D 1 147 ? 29.485 -41.811 129.322 1.00 66.30 186 ASN D CA 1
ATOM 15283 C C . ASN D 1 147 ? 29.005 -41.808 130.768 1.00 73.83 186 ASN D C 1
ATOM 15284 O O . ASN D 1 147 ? 29.242 -40.846 131.500 1.00 84.39 186 ASN D O 1
ATOM 15289 N N . LEU D 1 148 ? 28.341 -42.882 131.185 1.00 57.27 187 LEU D N 1
ATOM 15290 C CA . LEU D 1 148 ? 27.766 -42.914 132.523 1.00 57.44 187 LEU D CA 1
ATOM 15291 C C . LEU D 1 148 ? 28.843 -42.849 133.601 1.00 62.22 187 LEU D C 1
ATOM 15292 O O . LEU D 1 148 ? 28.667 -42.192 134.638 1.00 68.51 187 LEU D O 1
ATOM 15297 N N . ARG D 1 149 ? 29.972 -43.499 133.341 1.00 54.41 188 ARG D N 1
ATOM 15298 C CA . ARG D 1 149 ? 31.066 -43.471 134.302 1.00 61.62 188 ARG D CA 1
ATOM 15299 C C . ARG D 1 149 ? 31.684 -42.072 134.397 1.00 60.49 188 ARG D C 1
ATOM 15300 O O . ARG D 1 149 ? 32.051 -41.617 135.488 1.00 50.31 188 ARG D O 1
ATOM 15308 N N . LEU D 1 150 ? 31.775 -41.385 133.257 1.00 75.99 189 LEU D N 1
ATOM 15309 C CA . LEU D 1 150 ? 32.260 -40.003 133.237 1.00 77.72 189 LEU D CA 1
ATOM 15310 C C . LEU D 1 150 ? 31.330 -39.121 134.047 1.00 72.00 189 LEU D C 1
ATOM 15311 O O . LEU D 1 150 ? 31.782 -38.359 134.895 1.00 78.04 189 LEU D O 1
ATOM 15316 N N . ARG D 1 151 ? 30.033 -39.213 133.765 1.00 68.04 190 ARG D N 1
ATOM 15317 C CA . ARG D 1 151 ? 29.043 -38.417 134.476 1.00 67.20 190 ARG D CA 1
ATOM 15318 C C . ARG D 1 151 ? 29.179 -38.602 135.984 1.00 64.15 190 ARG D C 1
ATOM 15319 O O . ARG D 1 151 ? 29.358 -37.626 136.719 1.00 52.23 190 ARG D O 1
ATOM 15327 N N . SER D 1 152 ? 29.123 -39.856 136.429 1.00 68.88 191 SER D N 1
ATOM 15328 C CA . SER D 1 152 ? 29.270 -40.168 137.849 1.00 64.67 191 SER D CA 1
ATOM 15329 C C . SER D 1 152 ? 30.522 -39.520 138.422 1.00 57.71 191 SER D C 1
ATOM 15330 O O . SER D 1 152 ? 30.444 -38.725 139.360 1.00 66.73 191 SER D O 1
ATOM 15333 N N . GLN D 1 153 ? 31.664 -39.839 137.824 1.00 70.35 192 GLN D N 1
ATOM 15334 C CA . GLN D 1 153 ? 32.948 -39.281 138.243 1.00 75.91 192 GLN D CA 1
ATOM 15335 C C . GLN D 1 153 ? 32.930 -37.752 138.397 1.00 70.30 192 GLN D C 1
ATOM 15336 O O . GLN D 1 153 ? 33.129 -37.219 139.496 1.00 65.55 192 GLN D O 1
ATOM 15342 N N . MET D 1 154 ? 32.693 -37.059 137.288 1.00 73.80 193 MET D N 1
ATOM 15343 C CA . MET D 1 154 ? 32.749 -35.604 137.242 1.00 74.29 193 MET D CA 1
ATOM 15344 C C . MET D 1 154 ? 31.790 -34.965 138.237 1.00 68.70 193 MET D C 1
ATOM 15345 O O . MET D 1 154 ? 32.170 -34.053 138.981 1.00 77.34 193 MET D O 1
ATOM 15350 N N . VAL D 1 155 ? 30.551 -35.445 138.250 1.00 64.99 194 VAL D N 1
ATOM 15351 C CA . VAL D 1 155 ? 29.560 -34.927 139.188 1.00 69.10 194 VAL D CA 1
ATOM 15352 C C . VAL D 1 155 ? 30.058 -35.062 140.624 1.00 60.64 194 VAL D C 1
ATOM 15353 O O . VAL D 1 155 ? 29.962 -34.124 141.410 1.00 58.68 194 VAL D O 1
ATOM 15357 N N . MET D 1 156 ? 30.622 -36.219 140.949 1.00 75.95 195 MET D N 1
ATOM 15358 C CA . MET D 1 156 ? 31.138 -36.457 142.294 1.00 67.06 195 MET D CA 1
ATOM 15359 C C . MET D 1 156 ? 32.311 -35.527 142.624 1.00 61.00 195 MET D C 1
ATOM 15360 O O . MET D 1 156 ? 32.492 -35.127 143.775 1.00 74.01 195 MET D O 1
ATOM 15365 N N . LYS D 1 157 ? 33.099 -35.167 141.616 1.00 64.24 196 LYS D N 1
ATOM 15366 C CA . LYS D 1 157 ? 34.181 -34.205 141.834 1.00 71.04 196 LYS D CA 1
ATOM 15367 C C . LYS D 1 157 ? 33.646 -32.795 142.076 1.00 70.33 196 LYS D C 1
ATOM 15368 O O . LYS D 1 157 ? 34.240 -32.018 142.826 1.00 65.12 196 LYS D O 1
ATOM 15374 N N . MET D 1 158 ? 32.529 -32.465 141.431 1.00 70.36 197 MET D N 1
ATOM 15375 C CA . MET D 1 158 ? 31.849 -31.202 141.699 1.00 62.94 197 MET D CA 1
ATOM 15376 C C . MET D 1 158 ? 31.334 -31.189 143.130 1.00 57.14 197 MET D C 1
ATOM 15377 O O . MET D 1 158 ? 31.447 -30.187 143.838 1.00 57.65 197 MET D O 1
ATOM 15382 N N . ARG D 1 159 ? 30.768 -32.323 143.532 1.00 70.00 198 ARG D N 1
ATOM 15383 C CA . ARG D 1 159 ? 30.282 -32.544 144.885 1.00 66.36 198 ARG D CA 1
ATOM 15384 C C . ARG D 1 159 ? 31.415 -32.284 145.868 1.00 69.86 198 ARG D C 1
ATOM 15385 O O . ARG D 1 159 ? 31.216 -31.659 146.912 1.00 83.23 198 ARG D O 1
ATOM 15393 N N . GLU D 1 160 ? 32.610 -32.754 145.519 1.00 64.15 199 GLU D N 1
ATOM 15394 C CA . GLU D 1 160 ? 33.793 -32.472 146.322 1.00 64.31 199 GLU D CA 1
ATOM 15395 C C . GLU D 1 160 ? 34.112 -30.980 146.364 1.00 76.51 199 GLU D C 1
ATOM 15396 O O . GLU D 1 160 ? 34.288 -30.416 147.444 1.00 88.37 199 GLU D O 1
ATOM 15402 N N . TYR D 1 161 ? 34.182 -30.341 145.196 1.00 72.17 200 TYR D N 1
ATOM 15403 C CA . TYR D 1 161 ? 34.555 -28.924 145.128 1.00 66.80 200 TYR D CA 1
ATOM 15404 C C . TYR D 1 161 ? 33.632 -28.030 145.946 1.00 66.67 200 TYR D C 1
ATOM 15405 O O . TYR D 1 161 ? 34.079 -27.091 146.601 1.00 78.72 200 TYR D O 1
ATOM 15414 N N . LEU D 1 162 ? 32.340 -28.320 145.904 1.00 71.38 201 LEU D N 1
ATOM 15415 C CA . LEU D 1 162 ? 31.381 -27.545 146.677 1.00 71.27 201 LEU D CA 1
ATOM 15416 C C . LEU D 1 162 ? 31.401 -27.926 148.163 1.00 74.88 201 LEU D C 1
ATOM 15417 O O . LEU D 1 162 ? 31.764 -27.118 149.020 1.00 68.57 201 LEU D O 1
ATOM 15422 N N . CYS D 1 163 ? 31.019 -29.166 148.456 1.00 84.54 202 CYS D N 1
ATOM 15423 C CA . CYS D 1 163 ? 30.780 -29.586 149.835 1.00 85.35 202 CYS D CA 1
ATOM 15424 C C . CYS D 1 163 ? 32.054 -29.770 150.663 1.00 77.54 202 CYS D C 1
ATOM 15425 O O . CYS D 1 163 ? 32.117 -29.340 151.812 1.00 71.83 202 CYS D O 1
ATOM 15428 N N . ASN D 1 164 ? 33.062 -30.407 150.081 1.00 76.78 203 ASN D N 1
ATOM 15429 C CA . ASN D 1 164 ? 34.336 -30.616 150.762 1.00 68.92 203 ASN D CA 1
ATOM 15430 C C . ASN D 1 164 ? 35.159 -29.350 150.793 1.00 70.22 203 ASN D C 1
ATOM 15431 O O . ASN D 1 164 ? 35.561 -28.876 151.853 1.00 88.21 203 ASN D O 1
ATOM 15436 N N . LEU D 1 165 ? 35.444 -28.836 149.606 1.00 69.76 204 LEU D N 1
ATOM 15437 C CA . LEU D 1 165 ? 36.389 -27.744 149.441 1.00 87.04 204 LEU D CA 1
ATOM 15438 C C . LEU D 1 165 ? 35.834 -26.403 149.929 1.00 94.86 204 LEU D C 1
ATOM 15439 O O . LEU D 1 165 ? 36.390 -25.788 150.840 1.00 109.12 204 LEU D O 1
ATOM 15444 N N . HIS D 1 166 ? 34.757 -25.935 149.312 1.00 84.08 205 HIS D N 1
ATOM 15445 C CA . HIS D 1 166 ? 34.229 -24.610 149.639 1.00 85.94 205 HIS D CA 1
ATOM 15446 C C . HIS D 1 166 ? 33.079 -24.544 150.645 1.00 86.37 205 HIS D C 1
ATOM 15447 O O . HIS D 1 166 ? 32.510 -23.479 150.879 1.00 77.97 205 HIS D O 1
ATOM 15454 N N . GLY D 1 167 ? 32.729 -25.688 151.217 1.00 89.14 206 GLY D N 1
ATOM 15455 C CA . GLY D 1 167 ? 31.826 -25.722 152.354 1.00 81.01 206 GLY D CA 1
ATOM 15456 C C . GLY D 1 167 ? 30.375 -25.392 152.072 1.00 72.84 206 GLY D C 1
ATOM 15457 O O . GLY D 1 167 ? 29.755 -24.629 152.810 1.00 70.62 206 GLY D O 1
ATOM 15458 N N . PHE D 1 168 ? 29.826 -25.965 151.010 1.00 70.00 207 PHE D N 1
ATOM 15459 C CA . PHE D 1 168 ? 28.398 -25.845 150.762 1.00 74.60 207 PHE D CA 1
ATOM 15460 C C . PHE D 1 168 ? 27.671 -26.934 151.547 1.00 81.44 207 PHE D C 1
ATOM 15461 O O . PHE D 1 168 ? 28.303 -27.762 152.203 1.00 79.82 207 PHE D O 1
ATOM 15469 N N . VAL D 1 169 ? 26.346 -26.937 151.483 1.00 76.02 208 VAL D N 1
ATOM 15470 C CA . VAL D 1 169 ? 25.580 -28.021 152.077 1.00 70.00 208 VAL D CA 1
ATOM 15471 C C . VAL D 1 169 ? 24.625 -28.625 151.060 1.00 76.91 208 VAL D C 1
ATOM 15472 O O . VAL D 1 169 ? 23.968 -27.908 150.294 1.00 85.34 208 VAL D O 1
ATOM 15476 N N . ASP D 1 170 ? 24.564 -29.952 151.061 1.00 64.49 209 ASP D N 1
ATOM 15477 C CA . ASP D 1 170 ? 23.731 -30.695 150.133 1.00 61.43 209 ASP D CA 1
ATOM 15478 C C . ASP D 1 170 ? 22.344 -30.738 150.751 1.00 67.37 209 ASP D C 1
ATOM 15479 O O . ASP D 1 170 ? 22.139 -31.346 151.802 1.00 86.25 209 ASP D O 1
ATOM 15484 N N . ILE D 1 171 ? 21.389 -30.093 150.092 1.00 54.77 210 ILE D N 1
ATOM 15485 C CA . ILE D 1 171 ? 20.073 -29.887 150.681 1.00 70.21 210 ILE D CA 1
ATOM 15486 C C . ILE D 1 171 ? 18.984 -30.328 149.723 1.00 66.72 210 ILE D C 1
ATOM 15487 O O . ILE D 1 171 ? 18.869 -29.809 148.616 1.00 75.22 210 ILE D O 1
ATOM 15492 N N . GLU D 1 172 ? 18.174 -31.280 150.155 1.00 63.78 211 GLU D N 1
ATOM 15493 C CA . GLU D 1 172 ? 17.136 -31.803 149.291 1.00 70.75 211 GLU D CA 1
ATOM 15494 C C . GLU D 1 172 ? 15.844 -31.048 149.522 1.00 67.66 211 GLU D C 1
ATOM 15495 O O . GLU D 1 172 ? 15.260 -31.111 150.604 1.00 76.95 211 GLU D O 1
ATOM 15501 N N . THR D 1 173 ? 15.413 -30.315 148.505 1.00 62.72 212 THR D N 1
ATOM 15502 C CA . THR D 1 173 ? 14.119 -29.655 148.544 1.00 80.19 212 THR D CA 1
ATOM 15503 C C . THR D 1 173 ? 13.064 -30.608 147.997 1.00 85.73 212 THR D C 1
ATOM 15504 O O . THR D 1 173 ? 13.355 -31.411 147.110 1.00 87.59 212 THR D O 1
ATOM 15508 N N . PRO D 1 174 ? 11.837 -30.536 148.533 1.00 81.73 213 PRO D N 1
ATOM 15509 C CA . PRO D 1 174 ? 10.793 -31.502 148.171 1.00 98.98 213 PRO D CA 1
ATOM 15510 C C . PRO D 1 174 ? 10.398 -31.416 146.702 1.00 87.97 213 PRO D C 1
ATOM 15511 O O . PRO D 1 174 ? 10.452 -30.336 146.116 1.00 91.33 213 PRO D O 1
ATOM 15515 N N . THR D 1 175 ? 10.016 -32.549 146.121 1.00 78.20 214 THR D N 1
ATOM 15516 C CA . THR D 1 175 ? 9.579 -32.583 144.734 1.00 84.28 214 THR D CA 1
ATOM 15517 C C . THR D 1 175 ? 8.095 -32.234 144.623 1.00 96.64 214 THR D C 1
ATOM 15518 O O . THR D 1 175 ? 7.749 -31.197 144.065 1.00 98.21 214 THR D O 1
ATOM 15522 N N . LEU D 1 176 ? 7.219 -33.082 145.160 1.00 100.22 215 LEU D N 1
ATOM 15523 C CA . LEU D 1 176 ? 5.783 -32.788 145.128 1.00 95.90 215 LEU D CA 1
ATOM 15524 C C . LEU D 1 176 ? 5.448 -31.538 145.949 1.00 102.48 215 LEU D C 1
ATOM 15525 O O . LEU D 1 176 ? 5.795 -31.444 147.125 1.00 105.32 215 LEU D O 1
ATOM 15530 N N . PHE D 1 177 ? 4.778 -30.580 145.310 1.00 105.90 216 PHE D N 1
ATOM 15531 C CA . PHE D 1 177 ? 4.639 -29.230 145.857 1.00 98.22 216 PHE D CA 1
ATOM 15532 C C . PHE D 1 177 ? 3.515 -28.462 145.160 1.00 100.48 216 PHE D C 1
ATOM 15533 O O . PHE D 1 177 ? 2.709 -29.053 144.438 1.00 97.71 216 PHE D O 1
ATOM 15541 N N . LYS D 1 178 ? 3.449 -27.154 145.401 1.00 96.89 217 LYS D N 1
ATOM 15542 C CA . LYS D 1 178 ? 2.460 -26.300 144.740 1.00 114.88 217 LYS D CA 1
ATOM 15543 C C . LYS D 1 178 ? 2.994 -25.613 143.474 1.00 116.25 217 LYS D C 1
ATOM 15544 O O . LYS D 1 178 ? 4.177 -25.263 143.378 1.00 93.60 217 LYS D O 1
ATOM 15550 N N . ARG D 1 179 ? 2.102 -25.449 142.499 1.00 120.35 218 ARG D N 1
ATOM 15551 C CA . ARG D 1 179 ? 2.425 -24.863 141.198 1.00 119.20 218 ARG D CA 1
ATOM 15552 C C . ARG D 1 179 ? 2.622 -23.348 141.257 1.00 133.02 218 ARG D C 1
ATOM 15553 O O . ARG D 1 179 ? 1.756 -22.633 141.754 1.00 149.21 218 ARG D O 1
ATOM 15561 N N . THR D 1 180 ? 3.744 -22.870 140.728 1.00 138.94 219 THR D N 1
ATOM 15562 C CA . THR D 1 180 ? 4.003 -21.444 140.637 1.00 155.99 219 THR D CA 1
ATOM 15563 C C . THR D 1 180 ? 4.203 -21.065 139.178 1.00 168.86 219 THR D C 1
ATOM 15564 O O . THR D 1 180 ? 5.331 -21.055 138.691 1.00 183.29 219 THR D O 1
ATOM 15568 N N . PRO D 1 181 ? 3.106 -20.725 138.486 1.00 170.95 220 PRO D N 1
ATOM 15569 C CA . PRO D 1 181 ? 3.101 -20.634 137.021 1.00 175.30 220 PRO D CA 1
ATOM 15570 C C . PRO D 1 181 ? 3.817 -19.404 136.466 1.00 183.77 220 PRO D C 1
ATOM 15571 O O . PRO D 1 181 ? 3.243 -18.717 135.621 1.00 188.44 220 PRO D O 1
ATOM 15575 N N . GLY D 1 182 ? 5.036 -19.125 136.921 1.00 183.56 221 GLY D N 1
ATOM 15576 C CA . GLY D 1 182 ? 5.816 -18.053 136.328 1.00 181.17 221 GLY D CA 1
ATOM 15577 C C . GLY D 1 182 ? 6.362 -18.346 134.939 1.00 179.33 221 GLY D C 1
ATOM 15578 O O . GLY D 1 182 ? 6.027 -17.661 133.972 1.00 168.72 221 GLY D O 1
ATOM 15579 N N . GLY D 1 183 ? 7.207 -19.371 134.841 1.00 176.81 222 GLY D N 1
ATOM 15580 C CA . GLY D 1 183 ? 7.808 -19.756 133.575 1.00 155.91 222 GLY D CA 1
ATOM 15581 C C . GLY D 1 183 ? 6.969 -20.609 132.641 1.00 166.44 222 GLY D C 1
ATOM 15582 O O . GLY D 1 183 ? 6.814 -20.287 131.463 1.00 167.58 222 GLY D O 1
ATOM 15583 N N . ALA D 1 184 ? 6.422 -21.697 133.179 1.00 170.68 223 ALA D N 1
ATOM 15584 C CA . ALA D 1 184 ? 5.678 -22.675 132.388 1.00 163.36 223 ALA D CA 1
ATOM 15585 C C . ALA D 1 184 ? 4.763 -23.515 133.274 1.00 142.51 223 ALA D C 1
ATOM 15586 O O . ALA D 1 184 ? 4.938 -23.561 134.490 1.00 132.63 223 ALA D O 1
ATOM 15588 N N . LYS D 1 185 ? 3.787 -24.178 132.662 1.00 142.07 224 LYS D N 1
ATOM 15589 C CA . LYS D 1 185 ? 2.892 -25.056 133.406 1.00 154.70 224 LYS D CA 1
ATOM 15590 C C . LYS D 1 185 ? 3.624 -26.321 133.843 1.00 149.17 224 LYS D C 1
ATOM 15591 O O . LYS D 1 185 ? 4.610 -26.720 133.221 1.00 143.23 224 LYS D O 1
ATOM 15597 N N . GLU D 1 186 ? 3.139 -26.949 134.911 1.00 147.73 225 GLU D N 1
ATOM 15598 C CA . GLU D 1 186 ? 3.820 -28.107 135.486 1.00 139.05 225 GLU D CA 1
ATOM 15599 C C . GLU D 1 186 ? 2.970 -29.373 135.580 1.00 122.27 225 GLU D C 1
ATOM 15600 O O . GLU D 1 186 ? 1.741 -29.317 135.577 1.00 134.47 225 GLU D O 1
ATOM 15606 N N . PHE D 1 187 ? 3.650 -30.513 135.661 1.00 101.28 226 PHE D N 1
ATOM 15607 C CA . PHE D 1 187 ? 2.998 -31.803 135.836 1.00 103.06 226 PHE D CA 1
ATOM 15608 C C . PHE D 1 187 ? 2.174 -31.809 137.104 1.00 102.73 226 PHE D C 1
ATOM 15609 O O . PHE D 1 187 ? 2.572 -31.220 138.098 1.00 109.09 226 PHE D O 1
ATOM 15617 N N . LEU D 1 188 ? 1.032 -32.486 137.073 1.00 111.04 227 LEU D N 1
ATOM 15618 C CA . LEU D 1 188 ? 0.186 -32.599 138.255 1.00 108.44 227 LEU D CA 1
ATOM 15619 C C . LEU D 1 188 ? 0.219 -34.020 138.813 1.00 111.73 227 LEU D C 1
ATOM 15620 O O . LEU D 1 188 ? 0.350 -34.986 138.061 1.00 126.70 227 LEU D O 1
ATOM 15625 N N . VAL D 1 189 ? 0.135 -34.135 140.136 1.00 92.28 228 VAL D N 1
ATOM 15626 C CA . VAL D 1 189 ? 0.104 -35.433 140.820 1.00 104.88 228 VAL D CA 1
ATOM 15627 C C . VAL D 1 189 ? -1.034 -35.566 141.845 1.00 95.28 228 VAL D C 1
ATOM 15628 O O . VAL D 1 189 ? -0.948 -35.011 142.949 1.00 102.18 228 VAL D O 1
ATOM 15632 N N . PRO D 1 190 ? -2.134 -36.229 141.442 1.00 83.84 229 PRO D N 1
ATOM 15633 C CA . PRO D 1 190 ? -3.333 -36.475 142.246 1.00 98.44 229 PRO D CA 1
ATOM 15634 C C . PRO D 1 190 ? -3.015 -37.018 143.630 1.00 121.66 229 PRO D C 1
ATOM 15635 O O . PRO D 1 190 ? -2.224 -37.953 143.779 1.00 123.67 229 PRO D O 1
ATOM 15639 N N . SER D 1 191 ? -3.653 -36.420 144.631 1.00 116.99 230 SER D N 1
ATOM 15640 C CA . SER D 1 191 ? -3.456 -36.783 146.025 1.00 113.14 230 SER D CA 1
ATOM 15641 C C . SER D 1 191 ? -4.655 -37.576 146.529 1.00 125.92 230 SER D C 1
ATOM 15642 O O . SER D 1 191 ? -5.780 -37.362 146.074 1.00 120.66 230 SER D O 1
ATOM 15645 N N . ARG D 1 192 ? -4.398 -38.497 147.455 1.00 127.02 231 ARG D N 1
ATOM 15646 C CA . ARG D 1 192 ? -5.425 -39.364 148.026 1.00 118.19 231 ARG D CA 1
ATOM 15647 C C . ARG D 1 192 ? -6.636 -38.561 148.494 1.00 128.61 231 ARG D C 1
ATOM 15648 O O . ARG D 1 192 ? -7.777 -38.990 148.332 1.00 135.21 231 ARG D O 1
ATOM 15656 N N . GLU D 1 193 ? -6.375 -37.392 149.070 1.00 124.47 232 GLU D N 1
ATOM 15657 C CA . GLU D 1 193 ? -7.429 -36.447 149.415 1.00 125.35 232 GLU D CA 1
ATOM 15658 C C . GLU D 1 193 ? -7.970 -35.773 148.153 1.00 124.29 232 GLU D C 1
ATOM 15659 O O . GLU D 1 193 ? -7.243 -35.050 147.470 1.00 120.70 232 GLU D O 1
ATOM 15665 N N . PRO D 1 194 ? -9.252 -36.019 147.839 1.00 123.74 233 PRO D N 1
ATOM 15666 C CA . PRO D 1 194 ? -9.894 -35.577 146.596 1.00 126.66 233 PRO D CA 1
ATOM 15667 C C . PRO D 1 194 ? -9.957 -34.059 146.413 1.00 118.35 233 PRO D C 1
ATOM 15668 O O . PRO D 1 194 ? -10.181 -33.321 147.373 1.00 100.51 233 PRO D O 1
ATOM 15672 N N . GLY D 1 195 ? -9.756 -33.616 145.174 1.00 122.26 234 GLY D N 1
ATOM 15673 C CA . GLY D 1 195 ? -9.905 -32.222 144.796 1.00 101.20 234 GLY D CA 1
ATOM 15674 C C . GLY D 1 195 ? -8.624 -31.415 144.865 1.00 101.36 234 GLY D C 1
ATOM 15675 O O . GLY D 1 195 ? -8.481 -30.406 144.179 1.00 101.53 234 GLY D O 1
ATOM 15676 N N . LYS D 1 196 ? -7.682 -31.870 145.681 1.00 113.61 235 LYS D N 1
ATOM 15677 C CA . LYS D 1 196 ? -6.423 -31.161 145.857 1.00 111.86 235 LYS D CA 1
ATOM 15678 C C . LYS D 1 196 ? -5.256 -32.080 145.555 1.00 113.59 235 LYS D C 1
ATOM 15679 O O . LYS D 1 196 ? -5.223 -33.221 146.015 1.00 120.83 235 LYS D O 1
ATOM 15685 N N . PHE D 1 197 ? -4.297 -31.583 144.781 1.00 113.33 236 PHE D N 1
ATOM 15686 C CA . PHE D 1 197 ? -3.144 -32.398 144.406 1.00 127.35 236 PHE D CA 1
ATOM 15687 C C . PHE D 1 197 ? -1.851 -31.620 144.155 1.00 113.54 236 PHE D C 1
ATOM 15688 O O . PHE D 1 197 ? -1.883 -30.415 143.904 1.00 103.28 236 PHE D O 1
ATOM 15696 N N . TYR D 1 198 ? -0.716 -32.316 144.226 1.00 113.32 237 TYR D N 1
ATOM 15697 C CA . TYR D 1 198 ? 0.573 -31.632 144.132 1.00 96.40 237 TYR D CA 1
ATOM 15698 C C . TYR D 1 198 ? 0.937 -31.355 142.680 1.00 98.42 237 TYR D C 1
ATOM 15699 O O . TYR D 1 198 ? 0.211 -31.734 141.758 1.00 103.44 237 TYR D O 1
ATOM 15708 N N . SER D 1 199 ? 2.071 -30.690 142.487 1.00 84.20 238 SER D N 1
ATOM 15709 C CA . SER D 1 199 ? 2.650 -30.535 141.158 1.00 102.36 238 SER D CA 1
ATOM 15710 C C . SER D 1 199 ? 4.180 -30.562 141.209 1.00 94.70 238 SER D C 1
ATOM 15711 O O . SER D 1 199 ? 4.792 -29.913 142.053 1.00 87.40 238 SER D O 1
ATOM 15714 N N . LEU D 1 200 ? 4.790 -31.313 140.298 1.00 100.43 239 LEU D N 1
ATOM 15715 C CA . LEU D 1 200 ? 6.241 -31.432 140.249 1.00 85.56 239 LEU D CA 1
ATOM 15716 C C . LEU D 1 200 ? 6.884 -30.082 139.946 1.00 92.66 239 LEU D C 1
ATOM 15717 O O . LEU D 1 200 ? 6.354 -29.302 139.160 1.00 99.81 239 LEU D O 1
ATOM 15722 N N . PRO D 1 201 ? 8.030 -29.799 140.579 1.00 93.00 240 PRO D N 1
ATOM 15723 C CA . PRO D 1 201 ? 8.659 -28.487 140.435 1.00 86.62 240 PRO D CA 1
ATOM 15724 C C . PRO D 1 201 ? 9.408 -28.367 139.117 1.00 82.51 240 PRO D C 1
ATOM 15725 O O . PRO D 1 201 ? 9.887 -29.373 138.596 1.00 77.44 240 PRO D O 1
ATOM 15729 N N . GLN D 1 202 ? 9.505 -27.151 138.589 1.00 104.49 241 GLN D N 1
ATOM 15730 C CA . GLN D 1 202 ? 10.271 -26.905 137.372 1.00 108.92 241 GLN D CA 1
ATOM 15731 C C . GLN D 1 202 ? 11.756 -26.821 137.703 1.00 95.10 241 GLN D C 1
ATOM 15732 O O . GLN D 1 202 ? 12.609 -27.116 136.866 1.00 105.04 241 GLN D O 1
ATOM 15738 N N . SER D 1 203 ? 12.041 -26.428 138.942 1.00 85.06 242 SER D N 1
ATOM 15739 C CA . SER D 1 203 ? 13.398 -26.269 139.448 1.00 90.25 242 SER D CA 1
ATOM 15740 C C . SER D 1 203 ? 13.270 -25.835 140.899 1.00 93.37 242 SER D C 1
ATOM 15741 O O . SER D 1 203 ? 12.273 -25.214 141.268 1.00 93.64 242 SER D O 1
ATOM 15744 N N . PRO D 1 204 ? 14.270 -26.152 141.739 1.00 84.44 243 PRO D N 1
ATOM 15745 C CA . PRO D 1 204 ? 14.144 -25.732 143.137 1.00 94.82 243 PRO D CA 1
ATOM 15746 C C . PRO D 1 204 ? 14.453 -24.248 143.316 1.00 103.23 243 PRO D C 1
ATOM 15747 O O . PRO D 1 204 ? 15.247 -23.892 144.185 1.00 111.11 243 PRO D O 1
ATOM 15751 N N . GLN D 1 205 ? 13.828 -23.397 142.508 1.00 108.00 244 GLN D N 1
ATOM 15752 C CA . GLN D 1 205 ? 14.033 -21.956 142.610 1.00 115.90 244 GLN D CA 1
ATOM 15753 C C . GLN D 1 205 ? 13.126 -21.339 143.671 1.00 110.52 244 GLN D C 1
ATOM 15754 O O . GLN D 1 205 ? 13.357 -20.217 144.125 1.00 105.09 244 GLN D O 1
ATOM 15760 N N . GLN D 1 206 ? 12.091 -22.079 144.059 1.00 112.86 245 GLN D N 1
ATOM 15761 C CA . GLN D 1 206 ? 11.201 -21.630 145.117 1.00 98.84 245 GLN D CA 1
ATOM 15762 C C . GLN D 1 206 ? 11.981 -21.592 146.415 1.00 93.20 245 GLN D C 1
ATOM 15763 O O . GLN D 1 206 ? 12.081 -20.554 147.067 1.00 97.44 245 GLN D O 1
ATOM 15769 N N . PHE D 1 207 ? 12.560 -22.736 146.765 1.00 81.62 246 PHE D N 1
ATOM 15770 C CA . PHE D 1 207 ? 13.278 -22.898 148.021 1.00 74.43 246 PHE D CA 1
ATOM 15771 C C . PHE D 1 207 ? 14.628 -22.189 148.007 1.00 75.68 246 PHE D C 1
ATOM 15772 O O . PHE D 1 207 ? 15.329 -22.148 149.023 1.00 71.97 246 PHE D O 1
ATOM 15780 N N . LYS D 1 208 ? 14.988 -21.641 146.850 1.00 81.09 247 LYS D N 1
ATOM 15781 C CA . LYS D 1 208 ? 16.219 -20.873 146.710 1.00 88.73 247 LYS D CA 1
ATOM 15782 C C . LYS D 1 208 ? 16.270 -19.691 147.678 1.00 89.26 247 LYS D C 1
ATOM 15783 O O . LYS D 1 208 ? 17.288 -19.461 148.327 1.00 81.40 247 LYS D O 1
ATOM 15789 N N . GLN D 1 209 ? 15.170 -18.945 147.767 1.00 93.86 248 GLN D N 1
ATOM 15790 C CA . GLN D 1 209 ? 15.092 -17.792 148.664 1.00 91.30 248 GLN D CA 1
ATOM 15791 C C . GLN D 1 209 ? 15.037 -18.236 150.123 1.00 94.63 248 GLN D C 1
ATOM 15792 O O . GLN D 1 209 ? 15.831 -17.785 150.953 1.00 91.83 248 GLN D O 1
ATOM 15798 N N . LEU D 1 210 ? 14.092 -19.127 150.416 1.00 89.01 249 LEU D N 1
ATOM 15799 C CA . LEU D 1 210 ? 13.853 -19.622 151.769 1.00 78.46 249 LEU D CA 1
ATOM 15800 C C . LEU D 1 210 ? 15.108 -20.178 152.431 1.00 74.60 249 LEU D C 1
ATOM 15801 O O . LEU D 1 210 ? 15.442 -19.810 153.560 1.00 83.94 249 LEU D O 1
ATOM 15806 N N . LEU D 1 211 ? 15.802 -21.063 151.725 1.00 74.84 250 LEU D N 1
ATOM 15807 C CA . LEU D 1 211 ? 17.020 -21.660 152.266 1.00 85.58 250 LEU D CA 1
ATOM 15808 C C . LEU D 1 211 ? 18.111 -20.632 152.561 1.00 78.85 250 LEU D C 1
ATOM 15809 O O . LEU D 1 211 ? 18.952 -20.846 153.433 1.00 71.15 250 LEU D O 1
ATOM 15814 N N . MET D 1 212 ? 18.097 -19.525 151.825 1.00 73.38 251 MET D N 1
ATOM 15815 C CA . MET D 1 212 ? 19.049 -18.443 152.043 1.00 68.42 251 MET D CA 1
ATOM 15816 C C . MET D 1 212 ? 18.650 -17.589 153.244 1.00 85.73 251 MET D C 1
ATOM 15817 O O . MET D 1 212 ? 19.507 -17.073 153.969 1.00 78.26 251 MET D O 1
ATOM 15822 N N . VAL D 1 213 ? 17.339 -17.443 153.438 1.00 95.73 252 VAL D N 1
ATOM 15823 C CA . VAL D 1 213 ? 16.781 -16.782 154.615 1.00 79.23 252 VAL D CA 1
ATOM 15824 C C . VAL D 1 213 ? 17.136 -17.572 155.869 1.00 72.18 252 VAL D C 1
ATOM 15825 O O . VAL D 1 213 ? 17.414 -17.003 156.922 1.00 82.57 252 VAL D O 1
ATOM 15829 N N . GLY D 1 214 ? 17.164 -18.892 155.737 1.00 60.46 253 GLY D N 1
ATOM 15830 C CA . GLY D 1 214 ? 17.316 -19.773 156.879 1.00 68.56 253 GLY D CA 1
ATOM 15831 C C . GLY D 1 214 ? 18.749 -20.074 157.280 1.00 82.98 253 GLY D C 1
ATOM 15832 O O . GLY D 1 214 ? 19.021 -21.121 157.868 1.00 91.76 253 GLY D O 1
ATOM 15833 N N . GLY D 1 215 ? 19.673 -19.176 156.960 1.00 77.00 254 GLY D N 1
ATOM 15834 C CA . GLY D 1 215 ? 21.074 -19.443 157.227 1.00 66.53 254 GLY D CA 1
ATOM 15835 C C . GLY D 1 215 ? 21.601 -20.231 156.056 1.00 78.01 254 GLY D C 1
ATOM 15836 O O . GLY D 1 215 ? 21.217 -19.943 154.922 1.00 90.50 254 GLY D O 1
ATOM 15837 N N . LEU D 1 216 ? 22.475 -21.202 156.318 1.00 83.67 255 LEU D N 1
ATOM 15838 C CA . LEU D 1 216 ? 23.046 -22.040 155.262 1.00 80.43 255 LEU D CA 1
ATOM 15839 C C . LEU D 1 216 ? 23.699 -21.154 154.216 1.00 92.71 255 LEU D C 1
ATOM 15840 O O . LEU D 1 216 ? 23.205 -21.038 153.094 1.00 91.97 255 LEU D O 1
ATOM 15845 N N . ASP D 1 217 ? 24.804 -20.523 154.593 1.00 97.79 256 ASP D N 1
ATOM 15846 C CA . ASP D 1 217 ? 25.456 -19.522 153.755 1.00 89.70 256 ASP D CA 1
ATOM 15847 C C . ASP D 1 217 ? 25.742 -20.024 152.336 1.00 90.63 256 ASP D C 1
ATOM 15848 O O . ASP D 1 217 ? 25.816 -19.240 151.386 1.00 86.72 256 ASP D O 1
ATOM 15853 N N . ARG D 1 218 ? 25.913 -21.334 152.206 1.00 78.40 257 ARG D N 1
ATOM 15854 C CA . ARG D 1 218 ? 26.157 -21.950 150.916 1.00 63.84 257 ARG D CA 1
ATOM 15855 C C . ARG D 1 218 ? 25.308 -23.191 150.712 1.00 65.05 257 ARG D C 1
ATOM 15856 O O . ARG D 1 218 ? 25.496 -24.187 151.396 1.00 71.46 257 ARG D O 1
ATOM 15864 N N . TYR D 1 219 ? 24.403 -23.136 149.743 1.00 69.52 258 TYR D N 1
ATOM 15865 C CA . TYR D 1 219 ? 23.537 -24.266 149.430 1.00 61.80 258 TYR D CA 1
ATOM 15866 C C . TYR D 1 219 ? 23.869 -24.836 148.060 1.00 70.38 258 TYR D C 1
ATOM 15867 O O . TYR D 1 219 ? 24.198 -24.089 147.136 1.00 74.72 258 TYR D O 1
ATOM 15876 N N . PHE D 1 220 ? 23.790 -26.158 147.928 1.00 76.87 259 PHE D N 1
ATOM 15877 C CA . PHE D 1 220 ? 23.834 -26.779 146.601 1.00 80.13 259 PHE D CA 1
ATOM 15878 C C . PHE D 1 220 ? 23.040 -28.079 146.552 1.00 68.68 259 PHE D C 1
ATOM 15879 O O . PHE D 1 220 ? 22.890 -28.771 147.554 1.00 76.98 259 PHE D O 1
ATOM 15887 N N . GLN D 1 221 ? 22.519 -28.396 145.377 1.00 65.05 260 GLN D N 1
ATOM 15888 C CA . GLN D 1 221 ? 21.732 -29.603 145.208 1.00 73.95 260 GLN D CA 1
ATOM 15889 C C . GLN D 1 221 ? 21.804 -30.091 143.768 1.00 84.58 260 GLN D C 1
ATOM 15890 O O . GLN D 1 221 ? 21.859 -29.286 142.840 1.00 95.27 260 GLN D O 1
ATOM 15896 N N . VAL D 1 222 ? 21.794 -31.405 143.572 1.00 81.35 261 VAL D N 1
ATOM 15897 C CA . VAL D 1 222 ? 21.543 -31.928 142.239 1.00 92.73 261 VAL D CA 1
ATOM 15898 C C . VAL D 1 222 ? 20.101 -32.406 142.212 1.00 83.42 261 VAL D C 1
ATOM 15899 O O . VAL D 1 222 ? 19.764 -33.459 142.743 1.00 85.45 261 VAL D O 1
ATOM 15903 N N . ALA D 1 223 ? 19.247 -31.634 141.561 1.00 76.66 262 ALA D N 1
ATOM 15904 C CA . ALA D 1 223 ? 17.820 -31.850 141.700 1.00 89.34 262 ALA D CA 1
ATOM 15905 C C . ALA D 1 223 ? 17.207 -32.315 140.401 1.00 91.51 262 ALA D C 1
ATOM 15906 O O . ALA D 1 223 ? 17.601 -31.873 139.322 1.00 94.60 262 ALA D O 1
ATOM 15908 N N . ARG D 1 224 ? 16.212 -33.184 140.512 1.00 75.12 263 ARG D N 1
ATOM 15909 C CA . ARG D 1 224 ? 15.550 -33.699 139.334 1.00 79.13 263 ARG D CA 1
ATOM 15910 C C . ARG D 1 224 ? 14.434 -32.735 138.984 1.00 85.51 263 ARG D C 1
ATOM 15911 O O . ARG D 1 224 ? 13.465 -32.580 139.725 1.00 87.49 263 ARG D O 1
ATOM 15919 N N . CYS D 1 225 ? 14.602 -32.075 137.846 1.00 91.26 264 CYS D N 1
ATOM 15920 C CA . CYS D 1 225 ? 13.683 -31.052 137.389 1.00 82.90 264 CYS D CA 1
ATOM 15921 C C . CYS D 1 225 ? 12.806 -31.638 136.304 1.00 72.54 264 CYS D C 1
ATOM 15922 O O . CYS D 1 225 ? 13.291 -32.249 135.350 1.00 84.54 264 CYS D O 1
ATOM 15925 N N . TYR D 1 226 ? 11.507 -31.459 136.464 1.00 64.91 265 TYR D N 1
ATOM 15926 C CA . TYR D 1 226 ? 10.558 -32.010 135.525 1.00 80.16 265 TYR D CA 1
ATOM 15927 C C . TYR D 1 226 ? 9.983 -30.886 134.697 1.00 89.40 265 TYR D C 1
ATOM 15928 O O . TYR D 1 226 ? 9.539 -29.876 135.234 1.00 103.28 265 TYR D O 1
ATOM 15937 N N . ARG D 1 227 ? 10.016 -31.049 133.382 1.00 89.87 266 ARG D N 1
ATOM 15938 C CA . ARG D 1 227 ? 9.424 -30.062 132.499 1.00 104.23 266 ARG D CA 1
ATOM 15939 C C . ARG D 1 227 ? 8.254 -30.695 131.771 1.00 112.98 266 ARG D C 1
ATOM 15940 O O . ARG D 1 227 ? 8.262 -31.893 131.486 1.00 104.72 266 ARG D O 1
ATOM 15948 N N . ASP D 1 228 ? 7.230 -29.898 131.503 1.00 120.00 267 ASP D N 1
ATOM 15949 C CA . ASP D 1 228 ? 6.194 -30.319 130.581 1.00 130.07 267 ASP D CA 1
ATOM 15950 C C . ASP D 1 228 ? 6.073 -29.235 129.537 1.00 134.30 267 ASP D C 1
ATOM 15951 O O . ASP D 1 228 ? 5.621 -28.131 129.831 1.00 159.29 267 ASP D O 1
ATOM 15956 N N . GLU D 1 229 ? 6.486 -29.549 128.316 1.00 129.97 268 GLU D N 1
ATOM 15957 C CA . GLU D 1 229 ? 6.331 -28.617 127.216 1.00 140.32 268 GLU D CA 1
ATOM 15958 C C . GLU D 1 229 ? 5.483 -29.268 126.140 1.00 151.44 268 GLU D C 1
ATOM 15959 O O . GLU D 1 229 ? 5.927 -30.199 125.466 1.00 162.87 268 GLU D O 1
ATOM 15965 N N . GLY D 1 230 ? 4.260 -28.769 125.985 1.00 154.11 269 GLY D N 1
ATOM 15966 C CA . GLY D 1 230 ? 3.348 -29.277 124.978 1.00 174.52 269 GLY D CA 1
ATOM 15967 C C . GLY D 1 230 ? 3.927 -29.011 123.608 1.00 174.97 269 GLY D C 1
ATOM 15968 O O . GLY D 1 230 ? 3.815 -29.831 122.696 1.00 172.15 269 GLY D O 1
ATOM 15969 N N . SER D 1 231 ? 4.538 -27.840 123.473 1.00 177.85 270 SER D N 1
ATOM 15970 C CA . SER D 1 231 ? 5.339 -27.501 122.308 1.00 178.15 270 SER D CA 1
ATOM 15971 C C . SER D 1 231 ? 6.565 -26.735 122.800 1.00 179.99 270 SER D C 1
ATOM 15972 O O . SER D 1 231 ? 6.427 -25.742 123.521 1.00 168.63 270 SER D O 1
ATOM 15975 N N . ARG D 1 232 ? 7.762 -27.184 122.421 1.00 189.54 271 ARG D N 1
ATOM 15976 C CA . ARG D 1 232 ? 7.955 -28.328 121.529 1.00 182.97 271 ARG D CA 1
ATOM 15977 C C . ARG D 1 232 ? 8.557 -29.529 122.275 1.00 177.02 271 ARG D C 1
ATOM 15978 O O . ARG D 1 232 ? 9.661 -29.438 122.817 1.00 176.12 271 ARG D O 1
ATOM 15986 N N . PRO D 1 233 ? 7.831 -30.661 122.293 1.00 167.36 272 PRO D N 1
ATOM 15987 C CA . PRO D 1 233 ? 8.164 -31.859 123.074 1.00 152.81 272 PRO D CA 1
ATOM 15988 C C . PRO D 1 233 ? 9.157 -32.816 122.399 1.00 139.76 272 PRO D C 1
ATOM 15989 O O . PRO D 1 233 ? 8.753 -33.810 121.792 1.00 121.51 272 PRO D O 1
ATOM 15993 N N . ASP D 1 234 ? 10.447 -32.516 122.507 1.00 130.77 273 ASP D N 1
ATOM 15994 C CA . ASP D 1 234 ? 11.475 -33.427 122.018 1.00 114.91 273 ASP D CA 1
ATOM 15995 C C . ASP D 1 234 ? 12.298 -33.964 123.184 1.00 112.00 273 ASP D C 1
ATOM 15996 O O . ASP D 1 234 ? 12.239 -35.153 123.487 1.00 117.66 273 ASP D O 1
ATOM 16001 N N . ARG D 1 235 ? 13.059 -33.087 123.834 1.00 113.07 274 ARG D N 1
ATOM 16002 C CA . ARG D 1 235 ? 13.904 -33.496 124.956 1.00 113.50 274 ARG D CA 1
ATOM 16003 C C . ARG D 1 235 ? 13.060 -33.814 126.199 1.00 100.14 274 ARG D C 1
ATOM 16004 O O . ARG D 1 235 ? 12.060 -33.150 126.464 1.00 99.73 274 ARG D O 1
ATOM 16012 N N . GLN D 1 236 ? 13.487 -34.827 126.952 1.00 97.78 275 GLN D N 1
ATOM 16013 C CA . GLN D 1 236 ? 12.633 -35.537 127.918 1.00 101.04 275 GLN D CA 1
ATOM 16014 C C . GLN D 1 236 ? 12.035 -34.713 129.061 1.00 80.53 275 GLN D C 1
ATOM 16015 O O . GLN D 1 236 ? 12.543 -33.644 129.391 1.00 89.14 275 GLN D O 1
ATOM 16021 N N . PRO D 1 237 ? 10.935 -35.218 129.656 1.00 71.94 276 PRO D N 1
ATOM 16022 C CA . PRO D 1 237 ? 10.271 -34.627 130.822 1.00 88.99 276 PRO D CA 1
ATOM 16023 C C . PRO D 1 237 ? 11.185 -34.341 132.014 1.00 96.29 276 PRO D C 1
ATOM 16024 O O . PRO D 1 237 ? 11.067 -33.266 132.604 1.00 106.46 276 PRO D O 1
ATOM 16028 N N . GLU D 1 238 ? 12.061 -35.273 132.377 1.00 80.35 277 GLU D N 1
ATOM 16029 C CA . GLU D 1 238 ? 12.929 -35.053 133.533 1.00 78.27 277 GLU D CA 1
ATOM 16030 C C . GLU D 1 238 ? 14.414 -34.932 133.188 1.00 76.99 277 GLU D C 1
ATOM 16031 O O . GLU D 1 238 ? 14.917 -35.595 132.284 1.00 77.23 277 GLU D O 1
ATOM 16037 N N . PHE D 1 239 ? 15.107 -34.067 133.920 1.00 79.17 278 PHE D N 1
ATOM 16038 C CA . PHE D 1 239 ? 16.542 -33.886 133.730 1.00 82.99 278 PHE D CA 1
ATOM 16039 C C . PHE D 1 239 ? 17.227 -33.444 135.026 1.00 82.66 278 PHE D C 1
ATOM 16040 O O . PHE D 1 239 ? 16.575 -32.989 135.958 1.00 82.31 278 PHE D O 1
ATOM 16048 N N . THR D 1 240 ? 18.545 -33.578 135.081 1.00 85.49 279 THR D N 1
ATOM 16049 C CA . THR D 1 240 ? 19.281 -33.227 136.285 1.00 64.98 279 THR D CA 1
ATOM 16050 C C . THR D 1 240 ? 19.891 -31.833 136.186 1.00 78.52 279 THR D C 1
ATOM 16051 O O . THR D 1 240 ? 20.436 -31.456 135.149 1.00 87.37 279 THR D O 1
ATOM 16055 N N . GLN D 1 241 ? 19.787 -31.069 137.268 1.00 90.36 280 GLN D N 1
ATOM 16056 C CA . GLN D 1 241 ? 20.415 -29.755 137.355 1.00 77.67 280 GLN D CA 1
ATOM 16057 C C . GLN D 1 241 ? 21.281 -29.677 138.593 1.00 71.71 280 GLN D C 1
ATOM 16058 O O . GLN D 1 241 ? 21.002 -30.325 139.594 1.00 82.23 280 GLN D O 1
ATOM 16064 N N . ILE D 1 242 ? 22.333 -28.875 138.529 1.00 62.31 281 ILE D N 1
ATOM 16065 C CA . ILE D 1 242 ? 23.094 -28.555 139.722 1.00 66.21 281 ILE D CA 1
ATOM 16066 C C . ILE D 1 242 ? 22.701 -27.163 140.164 1.00 76.04 281 ILE D C 1
ATOM 16067 O O . ILE D 1 242 ? 23.026 -26.178 139.510 1.00 88.05 281 ILE D O 1
ATOM 16072 N N . ASP D 1 243 ? 21.997 -27.080 141.279 1.00 76.10 282 ASP D N 1
ATOM 16073 C CA . ASP D 1 243 ? 21.446 -25.816 141.718 1.00 74.38 282 ASP D CA 1
ATOM 16074 C C . ASP D 1 243 ? 22.336 -25.224 142.796 1.00 72.99 282 ASP D C 1
ATOM 16075 O O . ASP D 1 243 ? 22.535 -25.826 143.846 1.00 72.86 282 ASP D O 1
ATOM 16080 N N . ILE D 1 244 ? 22.885 -24.047 142.532 1.00 75.62 283 ILE D N 1
ATOM 16081 C CA . ILE D 1 244 ? 23.742 -23.395 143.509 1.00 74.38 283 ILE D CA 1
ATOM 16082 C C . ILE D 1 244 ? 23.136 -22.069 143.958 1.00 78.98 283 ILE D C 1
ATOM 16083 O O . ILE D 1 244 ? 22.608 -21.317 143.143 1.00 79.19 283 ILE D O 1
ATOM 16088 N N . GLU D 1 245 ? 23.187 -21.807 145.261 1.00 74.14 284 GLU D N 1
ATOM 16089 C CA . GLU D 1 245 ? 22.750 -20.530 145.818 1.00 67.88 284 GLU D CA 1
ATOM 16090 C C . GLU D 1 245 ? 23.687 -20.073 146.918 1.00 63.38 284 GLU D C 1
ATOM 16091 O O . GLU D 1 245 ? 24.023 -20.843 147.812 1.00 82.88 284 GLU D O 1
ATOM 16097 N N . MET D 1 246 ? 24.110 -18.818 146.857 1.00 63.64 285 MET D N 1
ATOM 16098 C CA . MET D 1 246 ? 24.974 -18.275 147.895 1.00 80.31 285 MET D CA 1
ATOM 16099 C C . MET D 1 246 ? 24.389 -17.041 148.563 1.00 94.37 285 MET D C 1
ATOM 16100 O O . MET D 1 246 ? 23.607 -16.296 147.965 1.00 102.01 285 MET D O 1
ATOM 16105 N N . SER D 1 247 ? 24.790 -16.834 149.812 1.00 74.12 286 SER D N 1
ATOM 16106 C CA . SER D 1 247 ? 24.370 -15.676 150.572 1.00 68.62 286 SER D CA 1
ATOM 16107 C C . SER D 1 247 ? 25.518 -14.682 150.564 1.00 80.66 286 SER D C 1
ATOM 16108 O O . SER D 1 247 ? 26.684 -15.086 150.611 1.00 89.58 286 SER D O 1
ATOM 16111 N N . PHE D 1 248 ? 25.186 -13.394 150.487 1.00 66.74 287 PHE D N 1
ATOM 16112 C CA . PHE D 1 248 ? 26.170 -12.311 150.565 1.00 64.01 287 PHE D CA 1
ATOM 16113 C C . PHE D 1 248 ? 27.194 -12.339 149.429 1.00 80.10 287 PHE D C 1
ATOM 16114 O O . PHE D 1 248 ? 28.393 -12.158 149.658 1.00 74.52 287 PHE D O 1
ATOM 16122 N N . VAL D 1 249 ? 26.727 -12.562 148.206 1.00 83.59 288 VAL D N 1
ATOM 16123 C CA . VAL D 1 249 ? 27.636 -12.660 147.073 1.00 71.30 288 VAL D CA 1
ATOM 16124 C C . VAL D 1 249 ? 27.203 -11.784 145.902 1.00 73.04 288 VAL D C 1
ATOM 16125 O O . VAL D 1 249 ? 26.012 -11.628 145.617 1.00 63.58 288 VAL D O 1
ATOM 16129 N N . ASP D 1 250 ? 28.193 -11.201 145.238 1.00 88.19 289 ASP D N 1
ATOM 16130 C CA . ASP D 1 250 ? 27.963 -10.397 144.049 1.00 97.03 289 ASP D CA 1
ATOM 16131 C C . ASP D 1 250 ? 27.842 -11.292 142.829 1.00 84.32 289 ASP D C 1
ATOM 16132 O O . ASP D 1 250 ? 27.807 -12.514 142.945 1.00 73.27 289 ASP D O 1
ATOM 16137 N N . GLN D 1 251 ? 27.794 -10.679 141.655 1.00 88.69 290 GLN D N 1
ATOM 16138 C CA . GLN D 1 251 ? 27.762 -11.432 140.417 1.00 76.49 290 GLN D CA 1
ATOM 16139 C C . GLN D 1 251 ? 29.137 -12.048 140.161 1.00 65.52 290 GLN D C 1
ATOM 16140 O O . GLN D 1 251 ? 29.257 -13.254 139.927 1.00 64.69 290 GLN D O 1
ATOM 16146 N N . THR D 1 252 ? 30.173 -11.217 140.253 1.00 70.42 291 THR D N 1
ATOM 16147 C CA . THR D 1 252 ? 31.545 -11.633 139.973 1.00 76.58 291 THR D CA 1
ATOM 16148 C C . THR D 1 252 ? 31.971 -12.831 140.814 1.00 75.95 291 THR D C 1
ATOM 16149 O O . THR D 1 252 ? 32.776 -13.663 140.378 1.00 96.10 291 THR D O 1
ATOM 16153 N N . GLY D 1 253 ? 31.419 -12.924 142.017 1.00 70.86 292 GLY D N 1
ATOM 16154 C CA . GLY D 1 253 ? 31.770 -14.009 142.908 1.00 84.30 292 GLY D CA 1
ATOM 16155 C C . GLY D 1 253 ? 31.359 -15.372 142.384 1.00 66.56 292 GLY D C 1
ATOM 16156 O O . GLY D 1 253 ? 32.205 -16.248 142.199 1.00 62.93 292 GLY D O 1
ATOM 16157 N N . ILE D 1 254 ? 30.068 -15.555 142.119 1.00 61.45 293 ILE D N 1
ATOM 16158 C CA . ILE D 1 254 ? 29.605 -16.858 141.669 1.00 52.95 293 ILE D CA 1
ATOM 16159 C C . ILE D 1 254 ? 30.110 -17.076 140.258 1.00 55.37 293 ILE D C 1
ATOM 16160 O O . ILE D 1 254 ? 30.283 -18.220 139.815 1.00 69.65 293 ILE D O 1
ATOM 16165 N N . GLN D 1 255 ? 30.383 -15.966 139.576 1.00 64.12 294 GLN D N 1
ATOM 16166 C CA . GLN D 1 255 ? 31.052 -16.004 138.279 1.00 80.43 294 GLN D CA 1
ATOM 16167 C C . GLN D 1 255 ? 32.385 -16.740 138.405 1.00 71.57 294 GLN D C 1
ATOM 16168 O O . GLN D 1 255 ? 32.736 -17.550 137.544 1.00 68.55 294 GLN D O 1
ATOM 16174 N N . SER D 1 256 ? 33.118 -16.474 139.485 1.00 63.69 295 SER D N 1
ATOM 16175 C CA . SER D 1 256 ? 34.346 -17.226 139.755 1.00 65.89 295 SER D CA 1
ATOM 16176 C C . SER D 1 256 ? 34.066 -18.632 140.297 1.00 73.12 295 SER D C 1
ATOM 16177 O O . SER D 1 256 ? 34.863 -19.560 140.104 1.00 73.85 295 SER D O 1
ATOM 16180 N N . LEU D 1 257 ? 32.933 -18.783 140.978 1.00 80.86 296 LEU D N 1
ATOM 16181 C CA . LEU D 1 257 ? 32.572 -20.055 141.601 1.00 72.46 296 LEU D CA 1
ATOM 16182 C C . LEU D 1 257 ? 32.414 -21.145 140.553 1.00 67.24 296 LEU D C 1
ATOM 16183 O O . LEU D 1 257 ? 33.026 -22.211 140.657 1.00 60.69 296 LEU D O 1
ATOM 16188 N N . ILE D 1 258 ? 31.609 -20.869 139.533 1.00 58.75 297 ILE D N 1
ATOM 16189 C CA . ILE D 1 258 ? 31.384 -21.857 138.485 1.00 52.53 297 ILE D CA 1
ATOM 16190 C C . ILE D 1 258 ? 32.670 -22.119 137.701 1.00 56.21 297 ILE D C 1
ATOM 16191 O O . ILE D 1 258 ? 32.893 -23.227 137.218 1.00 54.65 297 ILE D O 1
ATOM 16196 N N . GLU D 1 259 ? 33.526 -21.106 137.602 1.00 62.09 298 GLU D N 1
ATOM 16197 C CA . GLU D 1 259 ? 34.827 -21.273 136.955 1.00 77.24 298 GLU D CA 1
ATOM 16198 C C . GLU D 1 259 ? 35.688 -22.303 137.685 1.00 78.94 298 GLU D C 1
ATOM 16199 O O . GLU D 1 259 ? 36.183 -23.261 137.078 1.00 69.82 298 GLU D O 1
ATOM 16205 N N . GLY D 1 260 ? 35.859 -22.106 138.990 1.00 80.99 299 GLY D N 1
ATOM 16206 C CA . GLY D 1 260 ? 36.623 -23.044 139.796 1.00 81.70 299 GLY D CA 1
ATOM 16207 C C . GLY D 1 260 ? 35.999 -24.430 139.819 1.00 78.42 299 GLY D C 1
ATOM 16208 O O . GLY D 1 260 ? 36.704 -25.446 139.870 1.00 61.87 299 GLY D O 1
ATOM 16209 N N . LEU D 1 261 ? 34.668 -24.459 139.777 1.00 75.57 300 LEU D N 1
ATOM 16210 C CA . LEU D 1 261 ? 33.906 -25.705 139.759 1.00 68.79 300 LEU D CA 1
ATOM 16211 C C . LEU D 1 261 ? 34.187 -26.523 138.504 1.00 65.66 300 LEU D C 1
ATOM 16212 O O . LEU D 1 261 ? 34.498 -27.714 138.581 1.00 51.15 300 LEU D O 1
ATOM 16217 N N . LEU D 1 262 ? 34.064 -25.872 137.350 1.00 63.29 301 LEU D N 1
ATOM 16218 C CA . LEU D 1 262 ? 34.281 -26.529 136.069 1.00 58.30 301 LEU D CA 1
ATOM 16219 C C . LEU D 1 262 ? 35.745 -26.898 135.887 1.00 60.66 301 LEU D C 1
ATOM 16220 O O . LEU D 1 262 ? 36.058 -27.952 135.336 1.00 74.76 301 LEU D O 1
ATOM 16225 N N . GLN D 1 263 ? 36.643 -26.042 136.361 1.00 52.52 302 GLN D N 1
ATOM 16226 C CA . GLN D 1 263 ? 38.065 -26.354 136.287 1.00 64.00 302 GLN D CA 1
ATOM 16227 C C . GLN D 1 263 ? 38.434 -27.577 137.115 1.00 72.39 302 GLN D C 1
ATOM 16228 O O . GLN D 1 263 ? 39.147 -28.461 136.645 1.00 74.46 302 GLN D O 1
ATOM 16234 N N . TYR D 1 264 ? 37.953 -27.616 138.352 1.00 77.12 303 TYR D N 1
ATOM 16235 C CA . TYR D 1 264 ? 38.249 -28.723 139.248 1.00 70.08 303 TYR D CA 1
ATOM 16236 C C . TYR D 1 264 ? 37.597 -29.996 138.736 1.00 63.16 303 TYR D C 1
ATOM 16237 O O . TYR D 1 264 ? 38.161 -31.080 138.844 1.00 70.40 303 TYR D O 1
ATOM 16246 N N . SER D 1 265 ? 36.411 -29.851 138.160 1.00 52.14 304 SER D N 1
ATOM 16247 C CA . SER D 1 265 ? 35.614 -31.001 137.771 1.00 69.63 304 SER D CA 1
ATOM 16248 C C . SER D 1 265 ? 35.984 -31.560 136.396 1.00 87.49 304 SER D C 1
ATOM 16249 O O . SER D 1 265 ? 35.604 -32.687 136.055 1.00 87.38 304 SER D O 1
ATOM 16252 N N . TRP D 1 266 ? 36.728 -30.778 135.615 1.00 88.47 305 TRP D N 1
ATOM 16253 C CA . TRP D 1 266 ? 37.049 -31.154 134.234 1.00 87.43 305 TRP D CA 1
ATOM 16254 C C . TRP D 1 266 ? 37.711 -32.531 134.137 1.00 81.35 305 TRP D C 1
ATOM 16255 O O . TRP D 1 266 ? 38.725 -32.793 134.785 1.00 72.43 305 TRP D O 1
ATOM 16266 N N . PRO D 1 267 ? 37.138 -33.403 133.297 1.00 81.60 306 PRO D N 1
ATOM 16267 C CA . PRO D 1 267 ? 37.335 -34.855 133.273 1.00 85.88 306 PRO D CA 1
ATOM 16268 C C . PRO D 1 267 ? 38.782 -35.328 133.295 1.00 87.63 306 PRO D C 1
ATOM 16269 O O . PRO D 1 267 ? 38.983 -36.511 133.570 1.00 105.60 306 PRO D O 1
ATOM 16273 N N . ASN D 1 268 ? 39.739 -34.473 132.936 1.00 86.12 307 ASN D N 1
ATOM 16274 C CA . ASN D 1 268 ? 41.170 -34.790 133.050 1.00 107.99 307 ASN D CA 1
ATOM 16275 C C . ASN D 1 268 ? 41.588 -35.782 131.960 1.00 110.77 307 ASN D C 1
ATOM 16276 O O . ASN D 1 268 ? 42.765 -35.908 131.611 1.00 102.15 307 ASN D O 1
ATOM 16281 N N . ASP D 1 269 ? 40.588 -36.439 131.391 1.00 126.59 308 ASP D N 1
ATOM 16282 C CA . ASP D 1 269 ? 40.767 -37.389 130.313 1.00 114.37 308 ASP D CA 1
ATOM 16283 C C . ASP D 1 269 ? 40.945 -36.609 129.022 1.00 113.06 308 ASP D C 1
ATOM 16284 O O . ASP D 1 269 ? 41.875 -36.853 128.256 1.00 99.55 308 ASP D O 1
ATOM 16289 N N . LYS D 1 270 ? 40.060 -35.641 128.806 1.00 121.44 309 LYS D N 1
ATOM 16290 C CA . LYS D 1 270 ? 40.088 -34.843 127.592 1.00 110.25 309 LYS D CA 1
ATOM 16291 C C . LYS D 1 270 ? 40.268 -33.361 127.893 1.00 108.60 309 LYS D C 1
ATOM 16292 O O . LYS D 1 270 ? 39.369 -32.713 128.432 1.00 96.25 309 LYS D O 1
ATOM 16298 N N . ASP D 1 271 ? 41.444 -32.845 127.547 1.00 125.08 310 ASP D N 1
ATOM 16299 C CA . ASP D 1 271 ? 41.732 -31.409 127.558 1.00 121.72 310 ASP D CA 1
ATOM 16300 C C . ASP D 1 271 ? 41.729 -30.805 128.959 1.00 106.18 310 ASP D C 1
ATOM 16301 O O . ASP D 1 271 ? 41.092 -31.331 129.868 1.00 104.67 310 ASP D O 1
ATOM 16306 N N . PRO D 1 272 ? 42.463 -29.699 129.143 1.00 91.68 311 PRO D N 1
ATOM 16307 C CA . PRO D 1 272 ? 42.238 -28.908 130.350 1.00 81.81 311 PRO D CA 1
ATOM 16308 C C . PRO D 1 272 ? 41.140 -27.906 130.055 1.00 78.95 311 PRO D C 1
ATOM 16309 O O . PRO D 1 272 ? 40.594 -27.902 128.953 1.00 82.76 311 PRO D O 1
ATOM 16313 N N . VAL D 1 273 ? 40.810 -27.083 131.038 1.00 85.94 312 VAL D N 1
ATOM 16314 C CA . VAL D 1 273 ? 39.871 -25.994 130.846 1.00 78.45 312 VAL D CA 1
ATOM 16315 C C . VAL D 1 273 ? 40.731 -24.752 130.995 1.00 90.44 312 VAL D C 1
ATOM 16316 O O . VAL D 1 273 ? 41.942 -24.870 131.186 1.00 103.31 312 VAL D O 1
ATOM 16320 N N . VAL D 1 274 ? 40.132 -23.568 130.918 1.00 89.41 313 VAL D N 1
ATOM 16321 C CA . VAL D 1 274 ? 40.916 -22.343 130.959 1.00 87.92 313 VAL D CA 1
ATOM 16322 C C . VAL D 1 274 ? 40.639 -21.528 132.217 1.00 95.70 313 VAL D C 1
ATOM 16323 O O . VAL D 1 274 ? 39.594 -21.670 132.852 1.00 105.21 313 VAL D O 1
ATOM 16327 N N . VAL D 1 275 ? 41.594 -20.670 132.558 1.00 102.44 314 VAL D N 1
ATOM 16328 C CA . VAL D 1 275 ? 41.503 -19.730 133.675 1.00 96.26 314 VAL D CA 1
ATOM 16329 C C . VAL D 1 275 ? 40.317 -18.760 133.411 1.00 85.85 314 VAL D C 1
ATOM 16330 O O . VAL D 1 275 ? 39.581 -18.989 132.455 1.00 81.72 314 VAL D O 1
ATOM 16334 N N . PRO D 1 276 ? 40.098 -17.706 134.244 1.00 104.98 315 PRO D N 1
ATOM 16335 C CA . PRO D 1 276 ? 38.748 -17.112 134.204 1.00 120.02 315 PRO D CA 1
ATOM 16336 C C . PRO D 1 276 ? 38.145 -16.829 132.829 1.00 93.97 315 PRO D C 1
ATOM 16337 O O . PRO D 1 276 ? 38.786 -16.240 131.956 1.00 73.49 315 PRO D O 1
ATOM 16341 N N . PHE D 1 277 ? 36.899 -17.275 132.674 1.00 96.39 316 PHE D N 1
ATOM 16342 C CA . PHE D 1 277 ? 36.176 -17.232 131.413 1.00 88.22 316 PHE D CA 1
ATOM 16343 C C . PHE D 1 277 ? 35.989 -15.803 130.944 1.00 87.19 316 PHE D C 1
ATOM 16344 O O . PHE D 1 277 ? 35.634 -14.929 131.737 1.00 100.11 316 PHE D O 1
ATOM 16352 N N . PRO D 1 278 ? 36.223 -15.557 129.649 1.00 75.12 317 PRO D N 1
ATOM 16353 C CA . PRO D 1 278 ? 35.961 -14.228 129.101 1.00 92.41 317 PRO D CA 1
ATOM 16354 C C . PRO D 1 278 ? 34.486 -13.894 129.258 1.00 93.75 317 PRO D C 1
ATOM 16355 O O . PRO D 1 278 ? 33.645 -14.770 129.047 1.00 75.99 317 PRO D O 1
ATOM 16359 N N . THR D 1 279 ? 34.181 -12.658 129.648 1.00 103.49 318 THR D N 1
ATOM 16360 C CA . THR D 1 279 ? 32.792 -12.247 129.786 1.00 86.19 318 THR D CA 1
ATOM 16361 C C . THR D 1 279 ? 32.363 -11.391 128.600 1.00 79.86 318 THR D C 1
ATOM 16362 O O . THR D 1 279 ? 33.178 -11.015 127.757 1.00 86.57 318 THR D O 1
ATOM 16366 N N . MET D 1 280 ? 31.074 -11.086 128.544 1.00 72.92 319 MET D N 1
ATOM 16367 C CA . MET D 1 280 ? 30.538 -10.217 127.514 1.00 57.75 319 MET D CA 1
ATOM 16368 C C . MET D 1 280 ? 29.175 -9.724 127.949 1.00 74.93 319 MET D C 1
ATOM 16369 O O . MET D 1 280 ? 28.545 -10.331 128.807 1.00 94.37 319 MET D O 1
ATOM 16374 N N . THR D 1 281 ? 28.700 -8.646 127.341 1.00 80.29 320 THR D N 1
ATOM 16375 C CA . THR D 1 281 ? 27.383 -8.118 127.678 1.00 90.47 320 THR D CA 1
ATOM 16376 C C . THR D 1 281 ? 26.382 -8.585 126.635 1.00 77.97 320 THR D C 1
ATOM 16377 O O . THR D 1 281 ? 26.754 -8.843 125.495 1.00 79.55 320 THR D O 1
ATOM 16381 N N . PHE D 1 282 ? 25.131 -8.754 127.053 1.00 79.17 321 PHE D N 1
ATOM 16382 C CA . PHE D 1 282 ? 24.050 -9.143 126.154 1.00 77.24 321 PHE D CA 1
ATOM 16383 C C . PHE D 1 282 ? 24.065 -8.290 124.891 1.00 82.72 321 PHE D C 1
ATOM 16384 O O . PHE D 1 282 ? 23.914 -8.799 123.775 1.00 74.99 321 PHE D O 1
ATOM 16392 N N . ALA D 1 283 ? 24.267 -6.990 125.084 1.00 93.31 322 ALA D N 1
ATOM 16393 C CA . ALA D 1 283 ? 24.429 -6.058 123.978 1.00 85.13 322 ALA D CA 1
ATOM 16394 C C . ALA D 1 283 ? 25.584 -6.491 123.088 1.00 73.47 322 ALA D C 1
ATOM 16395 O O . ALA D 1 283 ? 25.420 -6.651 121.881 1.00 89.09 322 ALA D O 1
ATOM 16397 N N . GLU D 1 284 ? 26.747 -6.696 123.698 1.00 73.63 323 GLU D N 1
ATOM 16398 C CA . GLU D 1 284 ? 27.954 -7.061 122.962 1.00 86.43 323 GLU D CA 1
ATOM 16399 C C . GLU D 1 284 ? 27.897 -8.413 122.233 1.00 100.10 323 GLU D C 1
ATOM 16400 O O . GLU D 1 284 ? 28.391 -8.521 121.114 1.00 112.97 323 GLU D O 1
ATOM 16406 N N . VAL D 1 285 ? 27.321 -9.445 122.847 1.00 84.29 324 VAL D N 1
ATOM 16407 C CA . VAL D 1 285 ? 27.205 -10.725 122.146 1.00 76.42 324 VAL D CA 1
ATOM 16408 C C . VAL D 1 285 ? 26.166 -10.640 121.039 1.00 82.45 324 VAL D C 1
ATOM 16409 O O . VAL D 1 285 ? 26.388 -11.139 119.934 1.00 90.61 324 VAL D O 1
ATOM 16413 N N . LEU D 1 286 ? 25.035 -10.005 121.329 1.00 77.64 325 LEU D N 1
ATOM 16414 C CA . LEU D 1 286 ? 23.989 -9.879 120.327 1.00 79.04 325 LEU D CA 1
ATOM 16415 C C . LEU D 1 286 ? 24.514 -9.116 119.110 1.00 81.08 325 LEU D C 1
ATOM 16416 O O . LEU D 1 286 ? 24.167 -9.426 117.970 1.00 76.83 325 LEU D O 1
ATOM 16421 N N . ALA D 1 287 ? 25.368 -8.130 119.365 1.00 84.30 326 ALA D N 1
ATOM 16422 C CA . ALA D 1 287 ? 25.958 -7.320 118.302 1.00 89.12 326 ALA D CA 1
ATOM 16423 C C . ALA D 1 287 ? 27.091 -8.004 117.536 1.00 86.20 326 ALA D C 1
ATOM 16424 O O . ALA D 1 287 ? 27.085 -8.038 116.307 1.00 105.54 326 ALA D O 1
ATOM 16426 N N . THR D 1 288 ? 28.059 -8.546 118.264 1.00 64.73 327 THR D N 1
ATOM 16427 C CA . THR D 1 288 ? 29.304 -9.008 117.656 1.00 82.21 327 THR D CA 1
ATOM 16428 C C . THR D 1 288 ? 29.296 -10.500 117.329 1.00 82.78 327 THR D C 1
ATOM 16429 O O . THR D 1 288 ? 30.279 -11.048 116.825 1.00 78.60 327 THR D O 1
ATOM 16433 N N . TYR D 1 289 ? 28.180 -11.148 117.634 1.00 80.85 328 TYR D N 1
ATOM 16434 C CA . TYR D 1 289 ? 27.994 -12.574 117.376 1.00 76.93 328 TYR D CA 1
ATOM 16435 C C . TYR D 1 289 ? 26.701 -12.845 116.627 1.00 77.13 328 TYR D C 1
ATOM 16436 O O . TYR D 1 289 ? 26.689 -13.589 115.652 1.00 85.98 328 TYR D O 1
ATOM 16445 N N . GLY D 1 290 ? 25.604 -12.300 117.140 1.00 73.93 329 GLY D N 1
ATOM 16446 C CA . GLY D 1 290 ? 24.322 -12.399 116.469 1.00 77.52 329 GLY D CA 1
ATOM 16447 C C . GLY D 1 290 ? 23.336 -13.249 117.234 1.00 83.33 329 GLY D C 1
ATOM 16448 O O . GLY D 1 290 ? 22.161 -13.335 116.874 1.00 79.61 329 GLY D O 1
ATOM 16449 N N . THR D 1 291 ? 23.825 -13.879 118.294 1.00 88.76 330 THR D N 1
ATOM 16450 C CA . THR D 1 291 ? 22.967 -14.562 119.252 1.00 90.46 330 THR D CA 1
ATOM 16451 C C . THR D 1 291 ? 23.650 -14.542 120.619 1.00 95.34 330 THR D C 1
ATOM 16452 O O . THR D 1 291 ? 24.873 -14.415 120.709 1.00 95.37 330 THR D O 1
ATOM 16456 N N . ASP D 1 292 ? 22.861 -14.656 121.682 1.00 91.70 331 ASP D N 1
ATOM 16457 C CA . ASP D 1 292 ? 23.405 -14.636 123.037 1.00 84.15 331 ASP D CA 1
ATOM 16458 C C . ASP D 1 292 ? 24.217 -15.890 123.350 1.00 82.84 331 ASP D C 1
ATOM 16459 O O . ASP D 1 292 ? 24.915 -15.948 124.358 1.00 84.51 331 ASP D O 1
ATOM 16464 N N . LYS D 1 293 ? 24.118 -16.889 122.480 1.00 85.47 332 LYS D N 1
ATOM 16465 C CA . LYS D 1 293 ? 24.847 -18.141 122.646 1.00 80.92 332 LYS D CA 1
ATOM 16466 C C . LYS D 1 293 ? 25.784 -18.378 121.462 1.00 80.48 332 LYS D C 1
ATOM 16467 O O . LYS D 1 293 ? 25.477 -19.170 120.570 1.00 87.79 332 LYS D O 1
ATOM 16473 N N . PRO D 1 294 ? 26.938 -17.693 121.445 1.00 76.52 333 PRO D N 1
ATOM 16474 C CA . PRO D 1 294 ? 27.805 -17.842 120.273 1.00 95.29 333 PRO D CA 1
ATOM 16475 C C . PRO D 1 294 ? 28.747 -19.029 120.401 1.00 81.39 333 PRO D C 1
ATOM 16476 O O . PRO D 1 294 ? 28.817 -19.627 121.476 1.00 72.30 333 PRO D O 1
ATOM 16480 N N . ASP D 1 295 ? 29.477 -19.347 119.332 1.00 63.79 334 ASP D N 1
ATOM 16481 C CA . ASP D 1 295 ? 30.412 -20.471 119.372 1.00 77.63 334 ASP D CA 1
ATOM 16482 C C . ASP D 1 295 ? 31.796 -20.141 119.939 1.00 78.97 334 ASP D C 1
ATOM 16483 O O . ASP D 1 295 ? 32.368 -20.941 120.679 1.00 95.59 334 ASP D O 1
ATOM 16488 N N . THR D 1 296 ? 32.347 -18.998 119.538 1.00 65.23 335 THR D N 1
ATOM 16489 C CA . THR D 1 296 ? 33.500 -18.372 120.202 1.00 78.44 335 THR D CA 1
ATOM 16490 C C . THR D 1 296 ? 34.843 -19.083 119.977 1.00 91.94 335 THR D C 1
ATOM 16491 O O . THR D 1 296 ? 35.906 -18.469 120.100 1.00 101.26 335 THR D O 1
ATOM 16495 N N . ARG D 1 297 ? 34.792 -20.365 119.625 1.00 90.00 336 ARG D N 1
ATOM 16496 C CA . ARG D 1 297 ? 35.970 -21.122 119.197 1.00 90.85 336 ARG D CA 1
ATOM 16497 C C . ARG D 1 297 ? 36.181 -20.891 117.704 1.00 94.42 336 ARG D C 1
ATOM 16498 O O . ARG D 1 297 ? 37.293 -20.969 117.174 1.00 74.59 336 ARG D O 1
ATOM 16506 N N . PHE D 1 298 ? 35.060 -20.671 117.031 1.00 106.43 337 PHE D N 1
ATOM 16507 C CA . PHE D 1 298 ? 35.007 -20.330 115.624 1.00 85.58 337 PHE D CA 1
ATOM 16508 C C . PHE D 1 298 ? 35.822 -19.058 115.373 1.00 98.09 337 PHE D C 1
ATOM 16509 O O . PHE D 1 298 ? 36.911 -19.125 114.808 1.00 113.08 337 PHE D O 1
ATOM 16517 N N . GLY D 1 299 ? 35.316 -17.910 115.829 1.00 96.91 338 GLY D N 1
ATOM 16518 C CA . GLY D 1 299 ? 36.058 -16.657 115.762 1.00 99.84 338 GLY D CA 1
ATOM 16519 C C . GLY D 1 299 ? 35.695 -15.707 114.627 1.00 110.71 338 GLY D C 1
ATOM 16520 O O . GLY D 1 299 ? 36.412 -14.743 114.354 1.00 115.59 338 GLY D O 1
ATOM 16521 N N . MET D 1 300 ? 34.571 -15.965 113.970 1.00 100.73 339 MET D N 1
ATOM 16522 C CA . MET D 1 300 ? 34.159 -15.185 112.812 1.00 92.04 339 MET D CA 1
ATOM 16523 C C . MET D 1 300 ? 33.258 -14.077 113.310 1.00 88.15 339 MET D C 1
ATOM 16524 O O . MET D 1 300 ? 32.115 -14.329 113.684 1.00 102.02 339 MET D O 1
ATOM 16529 N N . LYS D 1 301 ? 33.758 -12.847 113.278 1.00 84.17 340 LYS D N 1
ATOM 16530 C CA . LYS D 1 301 ? 33.125 -11.751 114.012 1.00 101.60 340 LYS D CA 1
ATOM 16531 C C . LYS D 1 301 ? 32.263 -10.834 113.148 1.00 92.70 340 LYS D C 1
ATOM 16532 O O . LYS D 1 301 ? 32.608 -10.538 112.008 1.00 100.72 340 LYS D O 1
ATOM 16538 N N . ILE D 1 302 ? 31.141 -10.385 113.704 1.00 79.62 341 ILE D N 1
ATOM 16539 C CA . ILE D 1 302 ? 30.324 -9.373 113.055 1.00 79.49 341 ILE D CA 1
ATOM 16540 C C . ILE D 1 302 ? 30.900 -8.023 113.427 1.00 97.60 341 ILE D C 1
ATOM 16541 O O . ILE D 1 302 ? 30.936 -7.667 114.605 1.00 93.13 341 ILE D O 1
ATOM 16546 N N . ILE D 1 303 ? 31.365 -7.270 112.434 1.00 110.74 342 ILE D N 1
ATOM 16547 C CA . ILE D 1 303 ? 31.873 -5.930 112.710 1.00 105.60 342 ILE D CA 1
ATOM 16548 C C . ILE D 1 303 ? 31.192 -4.879 111.836 1.00 98.54 342 ILE D C 1
ATOM 16549 O O . ILE D 1 303 ? 30.700 -5.185 110.745 1.00 99.91 342 ILE D O 1
ATOM 16554 N N . ASP D 1 304 ? 31.165 -3.644 112.330 1.00 99.89 343 ASP D N 1
ATOM 16555 C CA . ASP D 1 304 ? 30.379 -2.584 111.711 1.00 104.12 343 ASP D CA 1
ATOM 16556 C C . ASP D 1 304 ? 31.261 -1.660 110.879 1.00 112.34 343 ASP D C 1
ATOM 16557 O O . ASP D 1 304 ? 32.059 -0.890 111.416 1.00 119.00 343 ASP D O 1
ATOM 16562 N N . ILE D 1 305 ? 31.113 -1.759 109.561 1.00 99.02 344 ILE D N 1
ATOM 16563 C CA . ILE D 1 305 ? 31.891 -0.955 108.624 1.00 99.78 344 ILE D CA 1
ATOM 16564 C C . ILE D 1 305 ? 31.164 0.277 108.080 1.00 113.52 344 ILE D C 1
ATOM 16565 O O . ILE D 1 305 ? 31.684 0.961 107.200 1.00 133.76 344 ILE D O 1
ATOM 16570 N N . SER D 1 306 ? 29.965 0.547 108.588 1.00 111.15 345 SER D N 1
ATOM 16571 C CA . SER D 1 306 ? 29.129 1.640 108.079 1.00 116.17 345 SER D CA 1
ATOM 16572 C C . SER D 1 306 ? 29.840 2.994 107.979 1.00 117.04 345 SER D C 1
ATOM 16573 O O . SER D 1 306 ? 29.491 3.827 107.140 1.00 99.63 345 SER D O 1
ATOM 16576 N N . ASP D 1 307 ? 30.839 3.202 108.832 1.00 129.97 346 ASP D N 1
ATOM 16577 C CA . ASP D 1 307 ? 31.559 4.471 108.893 1.00 127.61 346 ASP D CA 1
ATOM 16578 C C . ASP D 1 307 ? 32.260 4.812 107.583 1.00 109.46 346 ASP D C 1
ATOM 16579 O O . ASP D 1 307 ? 32.413 5.983 107.245 1.00 122.39 346 ASP D O 1
ATOM 16584 N N . VAL D 1 308 ? 32.686 3.791 106.847 1.00 107.65 347 VAL D N 1
ATOM 16585 C CA . VAL D 1 308 ? 33.368 4.020 105.578 1.00 129.91 347 VAL D CA 1
ATOM 16586 C C . VAL D 1 308 ? 32.373 4.159 104.429 1.00 124.89 347 VAL D C 1
ATOM 16587 O O . VAL D 1 308 ? 32.752 4.463 103.298 1.00 138.68 347 VAL D O 1
ATOM 16591 N N . PHE D 1 309 ? 31.101 3.915 104.718 1.00 119.26 348 PHE D N 1
ATOM 16592 C CA . PHE D 1 309 ? 30.054 4.028 103.703 1.00 125.40 348 PHE D CA 1
ATOM 16593 C C . PHE D 1 309 ? 29.231 5.325 103.667 1.00 144.39 348 PHE D C 1
ATOM 16594 O O . PHE D 1 309 ? 28.226 5.389 102.962 1.00 150.48 348 PHE D O 1
ATOM 16602 N N . ARG D 1 310 ? 29.615 6.325 104.460 1.00 148.93 349 ARG D N 1
ATOM 16603 C CA . ARG D 1 310 ? 28.964 7.640 104.399 1.00 151.41 349 ARG D CA 1
ATOM 16604 C C . ARG D 1 310 ? 28.973 8.196 102.973 1.00 152.61 349 ARG D C 1
ATOM 16605 O O . ARG D 1 310 ? 27.959 8.678 102.465 1.00 149.97 349 ARG D O 1
ATOM 16613 N N . ASN D 1 311 ? 30.135 8.118 102.338 1.00 151.91 350 ASN D N 1
ATOM 16614 C CA . ASN D 1 311 ? 30.292 8.423 100.922 1.00 147.82 350 ASN D CA 1
ATOM 16615 C C . ASN D 1 311 ? 29.892 7.198 100.109 1.00 152.12 350 ASN D C 1
ATOM 16616 O O . ASN D 1 311 ? 29.231 6.306 100.636 1.00 155.04 350 ASN D O 1
ATOM 16621 N N . THR D 1 312 ? 30.260 7.162 98.830 1.00 168.83 351 THR D N 1
ATOM 16622 C CA . THR D 1 312 ? 29.965 5.993 97.996 1.00 169.86 351 THR D CA 1
ATOM 16623 C C . THR D 1 312 ? 28.454 5.746 97.873 1.00 159.49 351 THR D C 1
ATOM 16624 O O . THR D 1 312 ? 27.885 4.865 98.520 1.00 142.82 351 THR D O 1
ATOM 16628 N N . GLU D 1 313 ? 27.825 6.558 97.028 1.00 169.06 352 GLU D N 1
ATOM 16629 C CA . GLU D 1 313 ? 26.372 6.660 96.893 1.00 157.59 352 GLU D CA 1
ATOM 16630 C C . GLU D 1 313 ? 25.767 5.506 96.095 1.00 141.51 352 GLU D C 1
ATOM 16631 O O . GLU D 1 313 ? 24.679 5.632 95.535 1.00 136.55 352 GLU D O 1
ATOM 16637 N N . ILE D 1 314 ? 26.533 4.428 95.959 1.00 129.84 353 ILE D N 1
ATOM 16638 C CA . ILE D 1 314 ? 26.023 3.196 95.374 1.00 123.42 353 ILE D CA 1
ATOM 16639 C C . ILE D 1 314 ? 24.660 2.820 95.979 1.00 125.28 353 ILE D C 1
ATOM 16640 O O . ILE D 1 314 ? 24.450 2.861 97.209 1.00 136.73 353 ILE D O 1
ATOM 16645 N N . GLY D 1 315 ? 23.735 2.489 95.080 1.00 115.75 354 GLY D N 1
ATOM 16646 C CA . GLY D 1 315 ? 22.327 2.338 95.400 1.00 135.49 354 GLY D CA 1
ATOM 16647 C C . GLY D 1 315 ? 22.010 1.440 96.576 1.00 144.20 354 GLY D C 1
ATOM 16648 O O . GLY D 1 315 ? 21.172 1.779 97.414 1.00 142.05 354 GLY D O 1
ATOM 16649 N N . PHE D 1 316 ? 22.679 0.294 96.637 1.00 140.65 355 PHE D N 1
ATOM 16650 C CA . PHE D 1 316 ? 22.450 -0.669 97.707 1.00 146.05 355 PHE D CA 1
ATOM 16651 C C . PHE D 1 316 ? 22.631 -0.053 99.097 1.00 127.97 355 PHE D C 1
ATOM 16652 O O . PHE D 1 316 ? 21.687 0.014 99.884 1.00 117.43 355 PHE D O 1
ATOM 16660 N N . LEU D 1 317 ? 23.845 0.397 99.388 1.00 124.15 356 LEU D N 1
ATOM 16661 C CA . LEU D 1 317 ? 24.157 0.965 100.694 1.00 124.28 356 LEU D CA 1
ATOM 16662 C C . LEU D 1 317 ? 23.412 2.278 100.957 1.00 117.23 356 LEU D C 1
ATOM 16663 O O . LEU D 1 317 ? 23.159 2.632 102.122 1.00 119.02 356 LEU D O 1
ATOM 16668 N N . GLN D 1 318 ? 23.055 2.986 99.883 1.00 124.04 357 GLN D N 1
ATOM 16669 C CA . GLN D 1 318 ? 22.281 4.228 100.019 1.00 133.66 357 GLN D CA 1
ATOM 16670 C C . GLN D 1 318 ? 21.053 4.105 100.921 1.00 127.49 357 GLN D C 1
ATOM 16671 O O . GLN D 1 318 ? 20.980 4.749 101.967 1.00 132.18 357 GLN D O 1
ATOM 16677 N N . ASP D 1 319 ? 20.093 3.279 100.511 1.00 124.09 358 ASP D N 1
ATOM 16678 C CA . ASP D 1 319 ? 18.847 3.110 101.259 1.00 125.58 358 ASP D CA 1
ATOM 16679 C C . ASP D 1 319 ? 19.081 2.461 102.616 1.00 125.80 358 ASP D C 1
ATOM 16680 O O . ASP D 1 319 ? 18.247 2.562 103.515 1.00 119.60 358 ASP D O 1
ATOM 16685 N N . ALA D 1 320 ? 20.213 1.781 102.754 1.00 129.30 359 ALA D N 1
ATOM 16686 C CA . ALA D 1 320 ? 20.570 1.152 104.016 1.00 124.09 359 ALA D CA 1
ATOM 16687 C C . ALA D 1 320 ? 20.908 2.208 105.055 1.00 115.30 359 ALA D C 1
ATOM 16688 O O . ALA D 1 320 ? 20.428 2.154 106.186 1.00 118.81 359 ALA D O 1
ATOM 16690 N N . LEU D 1 321 ? 21.727 3.180 104.668 1.00 102.24 360 LEU D N 1
ATOM 16691 C CA . LEU D 1 321 ? 22.085 4.251 105.591 1.00 105.25 360 LEU D CA 1
ATOM 16692 C C . LEU D 1 321 ? 20.919 5.211 105.856 1.00 124.84 360 LEU D C 1
ATOM 16693 O O . LEU D 1 321 ? 21.036 6.128 106.669 1.00 129.41 360 LEU D O 1
ATOM 16698 N N . SER D 1 322 ? 19.794 4.986 105.180 1.00 130.89 361 SER D N 1
ATOM 16699 C CA . SER D 1 322 ? 18.656 5.904 105.232 1.00 138.72 361 SER D CA 1
ATOM 16700 C C . SER D 1 322 ? 17.904 5.880 106.566 1.00 144.22 361 SER D C 1
ATOM 16701 O O . SER D 1 322 ? 17.906 6.879 107.285 1.00 141.40 361 SER D O 1
ATOM 16704 N N . LYS D 1 323 ? 17.254 4.759 106.884 1.00 142.81 362 LYS D N 1
ATOM 16705 C CA . LYS D 1 323 ? 16.517 4.626 108.146 1.00 144.46 362 LYS D CA 1
ATOM 16706 C C . LYS D 1 323 ? 17.417 4.961 109.333 1.00 153.82 362 LYS D C 1
ATOM 16707 O O . LYS D 1 323 ? 18.583 4.568 109.354 1.00 159.44 362 LYS D O 1
ATOM 16713 N N . PRO D 1 324 ? 16.886 5.709 110.317 1.00 160.51 363 PRO D N 1
ATOM 16714 C CA . PRO D 1 324 ? 17.685 6.083 111.491 1.00 159.50 363 PRO D CA 1
ATOM 16715 C C . PRO D 1 324 ? 18.228 4.870 112.244 1.00 151.47 363 PRO D C 1
ATOM 16716 O O . PRO D 1 324 ? 19.237 4.982 112.943 1.00 150.66 363 PRO D O 1
ATOM 16720 N N . HIS D 1 325 ? 17.562 3.728 112.101 1.00 143.22 364 HIS D N 1
ATOM 16721 C CA . HIS D 1 325 ? 18.003 2.500 112.746 1.00 132.24 364 HIS D CA 1
ATOM 16722 C C . HIS D 1 325 ? 18.820 1.599 111.821 1.00 129.70 364 HIS D C 1
ATOM 16723 O O . HIS D 1 325 ? 19.217 0.503 112.211 1.00 138.50 364 HIS D O 1
ATOM 16730 N N . GLY D 1 326 ? 19.066 2.059 110.599 1.00 134.33 365 GLY D N 1
ATOM 16731 C CA . GLY D 1 326 ? 19.765 1.258 109.607 1.00 114.70 365 GLY D CA 1
ATOM 16732 C C . GLY D 1 326 ? 21.280 1.301 109.701 1.00 111.37 365 GLY D C 1
ATOM 16733 O O . GLY D 1 326 ? 21.857 2.267 110.206 1.00 106.65 365 GLY D O 1
ATOM 16734 N N . THR D 1 327 ? 21.921 0.239 109.213 1.00 104.90 366 THR D N 1
ATOM 16735 C CA . THR D 1 327 ? 23.378 0.118 109.243 1.00 105.84 366 THR D CA 1
ATOM 16736 C C . THR D 1 327 ? 23.894 -0.879 108.201 1.00 83.98 366 THR D C 1
ATOM 16737 O O . THR D 1 327 ? 23.122 -1.650 107.636 1.00 74.66 366 THR D O 1
ATOM 16741 N N . VAL D 1 328 ? 25.197 -0.848 107.936 1.00 89.80 367 VAL D N 1
ATOM 16742 C CA . VAL D 1 328 ? 25.818 -1.848 107.066 1.00 103.37 367 VAL D CA 1
ATOM 16743 C C . VAL D 1 328 ? 27.024 -2.531 107.725 1.00 103.05 367 VAL D C 1
ATOM 16744 O O . VAL D 1 328 ? 28.055 -1.898 107.985 1.00 90.50 367 VAL D O 1
ATOM 16748 N N . LYS D 1 329 ? 26.884 -3.832 107.982 1.00 104.10 368 LYS D N 1
ATOM 16749 C CA . LYS D 1 329 ? 27.910 -4.599 108.687 1.00 108.17 368 LYS D CA 1
ATOM 16750 C C . LYS D 1 329 ? 28.471 -5.739 107.848 1.00 101.15 368 LYS D C 1
ATOM 16751 O O . LYS D 1 329 ? 27.982 -6.017 106.754 1.00 94.20 368 LYS D O 1
ATOM 16757 N N . ALA D 1 330 ? 29.482 -6.421 108.384 1.00 104.10 369 ALA D N 1
ATOM 16758 C CA . ALA D 1 330 ? 30.126 -7.505 107.650 1.00 97.54 369 ALA D CA 1
ATOM 16759 C C . ALA D 1 330 ? 30.838 -8.521 108.542 1.00 92.45 369 ALA D C 1
ATOM 16760 O O . ALA D 1 330 ? 31.227 -8.214 109.672 1.00 92.83 369 ALA D O 1
ATOM 16762 N N . ILE D 1 331 ? 31.001 -9.733 108.015 1.00 89.00 370 ILE D N 1
ATOM 16763 C CA . ILE D 1 331 ? 31.828 -10.761 108.643 1.00 89.76 370 ILE D CA 1
ATOM 16764 C C . ILE D 1 331 ? 32.915 -11.195 107.670 1.00 78.86 370 ILE D C 1
ATOM 16765 O O . ILE D 1 331 ? 32.725 -11.153 106.458 1.00 90.63 370 ILE D O 1
ATOM 16770 N N . CYS D 1 332 ? 34.059 -11.603 108.202 1.00 74.82 371 CYS D N 1
ATOM 16771 C CA . CYS D 1 332 ? 35.166 -12.029 107.358 1.00 86.29 371 CYS D CA 1
ATOM 16772 C C . CYS D 1 332 ? 35.493 -13.506 107.540 1.00 94.64 371 CYS D C 1
ATOM 16773 O O . CYS D 1 332 ? 36.004 -13.906 108.584 1.00 106.08 371 CYS D O 1
ATOM 16776 N N . ILE D 1 333 ? 35.208 -14.317 106.527 1.00 85.27 372 ILE D N 1
ATOM 16777 C CA . ILE D 1 333 ? 35.618 -15.717 106.567 1.00 89.00 372 ILE D CA 1
ATOM 16778 C C . ILE D 1 333 ? 37.056 -15.894 106.059 1.00 105.89 372 ILE D C 1
ATOM 16779 O O . ILE D 1 333 ? 37.372 -15.561 104.902 1.00 111.75 372 ILE D O 1
ATOM 16784 N N . PRO D 1 334 ? 37.937 -16.381 106.956 1.00 111.53 373 PRO D N 1
ATOM 16785 C CA . PRO D 1 334 ? 39.373 -16.608 106.759 1.00 116.20 373 PRO D CA 1
ATOM 16786 C C . PRO D 1 334 ? 39.664 -17.835 105.905 1.00 119.71 373 PRO D C 1
ATOM 16787 O O . PRO D 1 334 ? 38.984 -18.856 106.044 1.00 112.38 373 PRO D O 1
ATOM 16791 N N . GLU D 1 335 ? 40.652 -17.721 105.020 1.00 110.29 374 GLU D N 1
ATOM 16792 C CA . GLU D 1 335 ? 41.089 -18.826 104.164 1.00 114.00 374 GLU D CA 1
ATOM 16793 C C . GLU D 1 335 ? 40.006 -19.291 103.194 1.00 122.81 374 GLU D C 1
ATOM 16794 O O . GLU D 1 335 ? 40.254 -20.129 102.328 1.00 131.01 374 GLU D O 1
ATOM 16800 N N . GLY D 1 336 ? 38.810 -18.732 103.344 1.00 120.84 375 GLY D N 1
ATOM 16801 C CA . GLY D 1 336 ? 37.678 -19.097 102.521 1.00 113.78 375 GLY D CA 1
ATOM 16802 C C . GLY D 1 336 ? 37.887 -18.714 101.077 1.00 109.25 375 GLY D C 1
ATOM 16803 O O . GLY D 1 336 ? 37.226 -19.261 100.192 1.00 107.92 375 GLY D O 1
ATOM 16804 N N . ALA D 1 337 ? 38.813 -17.782 100.845 1.00 112.79 376 ALA D N 1
ATOM 16805 C CA . ALA D 1 337 ? 39.096 -17.299 99.499 1.00 128.61 376 ALA D CA 1
ATOM 16806 C C . ALA D 1 337 ? 39.442 -18.464 98.589 1.00 138.61 376 ALA D C 1
ATOM 16807 O O . ALA D 1 337 ? 38.764 -18.675 97.583 1.00 148.88 376 ALA D O 1
ATOM 16809 N N . LYS D 1 338 ? 40.479 -19.231 98.916 1.00 127.48 377 LYS D N 1
ATOM 16810 C CA . LYS D 1 338 ? 40.497 -20.572 98.361 1.00 130.94 377 LYS D CA 1
ATOM 16811 C C . LYS D 1 338 ? 40.442 -21.623 99.455 1.00 115.38 377 LYS D C 1
ATOM 16812 O O . LYS D 1 338 ? 41.467 -22.033 100.002 1.00 104.60 377 LYS D O 1
ATOM 16818 N N . TYR D 1 339 ? 39.223 -22.055 99.754 1.00 115.63 378 TYR D N 1
ATOM 16819 C CA . TYR D 1 339 ? 38.916 -23.367 100.299 1.00 117.88 378 TYR D CA 1
ATOM 16820 C C . TYR D 1 339 ? 37.625 -23.803 99.632 1.00 112.30 378 TYR D C 1
ATOM 16821 O O . TYR D 1 339 ? 37.563 -24.813 98.933 1.00 122.53 378 TYR D O 1
ATOM 16830 N N . LEU D 1 340 ? 36.585 -23.018 99.904 1.00 99.56 379 LEU D N 1
ATOM 16831 C CA . LEU D 1 340 ? 35.295 -23.138 99.246 1.00 98.75 379 LEU D CA 1
ATOM 16832 C C . LEU D 1 340 ? 35.464 -22.933 97.755 1.00 108.16 379 LEU D C 1
ATOM 16833 O O . LEU D 1 340 ? 36.234 -22.072 97.335 1.00 118.53 379 LEU D O 1
ATOM 16838 N N . LYS D 1 341 ? 34.741 -23.714 96.957 1.00 124.88 380 LYS D N 1
ATOM 16839 C CA . LYS D 1 341 ? 34.699 -23.500 95.512 1.00 132.94 380 LYS D CA 1
ATOM 16840 C C . LYS D 1 341 ? 33.861 -22.259 95.232 1.00 125.81 380 LYS D C 1
ATOM 16841 O O . LYS D 1 341 ? 33.062 -21.844 96.072 1.00 124.13 380 LYS D O 1
ATOM 16847 N N . ARG D 1 342 ? 34.039 -21.670 94.053 1.00 124.04 381 ARG D N 1
ATOM 16848 C CA . ARG D 1 342 ? 33.243 -20.518 93.636 1.00 144.07 381 ARG D CA 1
ATOM 16849 C C . ARG D 1 342 ? 31.760 -20.892 93.571 1.00 141.04 381 ARG D C 1
ATOM 16850 O O . ARG D 1 342 ? 30.886 -20.026 93.489 1.00 143.00 381 ARG D O 1
ATOM 16858 N N . LYS D 1 343 ? 31.494 -22.193 93.625 1.00 132.95 382 LYS D N 1
ATOM 16859 C CA . LYS D 1 343 ? 30.142 -22.726 93.570 1.00 140.48 382 LYS D CA 1
ATOM 16860 C C . LYS D 1 343 ? 29.401 -22.510 94.890 1.00 130.91 382 LYS D C 1
ATOM 16861 O O . LYS D 1 343 ? 28.382 -21.824 94.926 1.00 122.76 382 LYS D O 1
ATOM 16867 N N . ASP D 1 344 ? 29.916 -23.096 95.968 1.00 141.96 383 ASP D N 1
ATOM 16868 C CA . ASP D 1 344 ? 29.213 -23.096 97.257 1.00 133.38 383 ASP D CA 1
ATOM 16869 C C . ASP D 1 344 ? 29.024 -21.728 97.930 1.00 115.81 383 ASP D C 1
ATOM 16870 O O . ASP D 1 344 ? 28.335 -21.637 98.945 1.00 102.14 383 ASP D O 1
ATOM 16875 N N . ILE D 1 345 ? 29.634 -20.674 97.388 1.00 115.45 384 ILE D N 1
ATOM 16876 C CA . ILE D 1 345 ? 29.360 -19.328 97.898 1.00 112.90 384 ILE D CA 1
ATOM 16877 C C . ILE D 1 345 ? 27.988 -18.865 97.402 1.00 119.41 384 ILE D C 1
ATOM 16878 O O . ILE D 1 345 ? 27.334 -18.019 98.026 1.00 117.23 384 ILE D O 1
ATOM 16883 N N . GLU D 1 346 ? 27.550 -19.441 96.283 1.00 126.18 385 GLU D N 1
ATOM 16884 C CA . GLU D 1 346 ? 26.196 -19.217 95.784 1.00 133.71 385 GLU D CA 1
ATOM 16885 C C . GLU D 1 346 ? 25.174 -19.827 96.742 1.00 124.53 385 GLU D C 1
ATOM 16886 O O . GLU D 1 346 ? 23.990 -19.500 96.693 1.00 124.28 385 GLU D O 1
ATOM 16892 N N . SER D 1 347 ? 25.640 -20.719 97.610 1.00 111.53 386 SER D N 1
ATOM 16893 C CA . SER D 1 347 ? 24.799 -21.268 98.662 1.00 107.91 386 SER D CA 1
ATOM 16894 C C . SER D 1 347 ? 24.674 -20.244 99.783 1.00 114.52 386 SER D C 1
ATOM 16895 O O . SER D 1 347 ? 23.620 -20.114 100.402 1.00 123.98 386 SER D O 1
ATOM 16898 N N . ILE D 1 348 ? 25.757 -19.517 100.039 1.00 100.24 387 ILE D N 1
ATOM 16899 C CA . ILE D 1 348 ? 25.727 -18.451 101.028 1.00 88.25 387 ILE D CA 1
ATOM 16900 C C . ILE D 1 348 ? 24.759 -17.380 100.558 1.00 105.92 387 ILE D C 1
ATOM 16901 O O . ILE D 1 348 ? 23.922 -16.903 101.331 1.00 111.90 387 ILE D O 1
ATOM 16906 N N . ARG D 1 349 ? 24.869 -17.017 99.281 1.00 112.36 388 ARG D N 1
ATOM 16907 C CA . ARG D 1 349 ? 23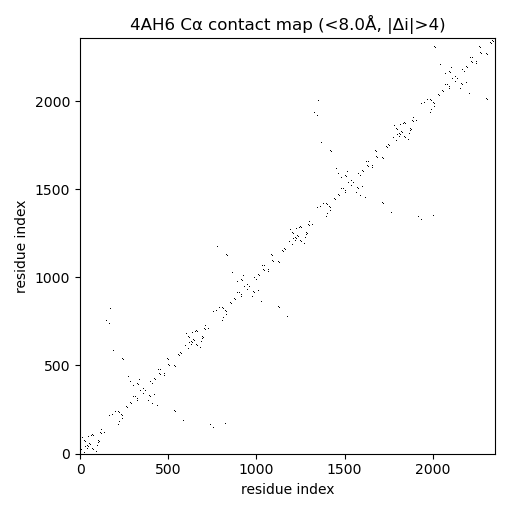.949 -16.053 98.682 1.00 122.19 388 ARG D CA 1
ATOM 16908 C C . ARG D 1 349 ? 22.511 -16.572 98.713 1.00 128.12 388 ARG D C 1
ATOM 16909 O O . ARG D 1 349 ? 21.576 -15.821 98.991 1.00 128.99 388 ARG D O 1
ATOM 16917 N N . ASN D 1 350 ? 22.341 -17.861 98.432 1.00 111.20 389 ASN D N 1
ATOM 16918 C CA . ASN D 1 350 ? 21.018 -18.476 98.457 1.00 120.48 389 ASN D CA 1
ATOM 16919 C C . ASN D 1 350 ? 20.419 -18.518 99.858 1.00 136.27 389 ASN D C 1
ATOM 16920 O O . ASN D 1 350 ? 19.200 -18.583 100.020 1.00 145.62 389 ASN D O 1
ATOM 16925 N N . PHE D 1 351 ? 21.283 -18.479 100.867 1.00 122.10 390 PHE D N 1
ATOM 16926 C CA . PHE D 1 351 ? 20.841 -18.555 102.253 1.00 115.88 390 PHE D CA 1
ATOM 16927 C C . PHE D 1 351 ? 20.068 -17.299 102.642 1.00 126.93 390 PHE D C 1
ATOM 16928 O O . PHE D 1 351 ? 19.321 -17.291 103.627 1.00 142.11 390 PHE D O 1
ATOM 16936 N N . ALA D 1 352 ? 20.260 -16.239 101.862 1.00 114.69 391 ALA D N 1
ATOM 16937 C CA . ALA D 1 352 ? 19.434 -15.047 101.966 1.00 117.08 391 ALA D CA 1
ATOM 16938 C C . ALA D 1 352 ? 17.970 -15.453 101.909 1.00 126.15 391 ALA D C 1
ATOM 16939 O O . ALA D 1 352 ? 17.195 -15.134 102.804 1.00 114.79 391 ALA D O 1
ATOM 16941 N N . ALA D 1 353 ? 17.612 -16.179 100.856 1.00 140.34 392 ALA D N 1
ATOM 16942 C CA . ALA D 1 353 ? 16.253 -16.672 100.674 1.00 144.49 392 ALA D CA 1
ATOM 16943 C C . ALA D 1 353 ? 15.758 -17.463 101.885 1.00 141.32 392 ALA D C 1
ATOM 16944 O O . ALA D 1 353 ? 14.626 -17.274 102.331 1.00 135.15 392 ALA D O 1
ATOM 16946 N N . ASP D 1 354 ? 16.612 -18.340 102.413 1.00 145.19 393 ASP D N 1
ATOM 16947 C CA . ASP D 1 354 ? 16.268 -19.154 103.582 1.00 160.28 393 ASP D CA 1
ATOM 16948 C C . ASP D 1 354 ? 15.919 -18.299 104.801 1.00 156.16 393 ASP D C 1
ATOM 16949 O O . ASP D 1 354 ? 14.814 -18.398 105.341 1.00 152.86 393 ASP D O 1
ATOM 16954 N N . HIS D 1 355 ? 16.854 -17.455 105.227 1.00 137.98 394 HIS D N 1
ATOM 16955 C CA . HIS D 1 355 ? 16.626 -16.650 106.420 1.00 130.63 394 HIS D CA 1
ATOM 16956 C C . HIS D 1 355 ? 16.285 -15.210 106.068 1.00 147.19 394 HIS D C 1
ATOM 16957 O O . HIS D 1 355 ? 17.166 -14.448 105.660 1.00 151.83 394 HIS D O 1
ATOM 16964 N N . PHE D 1 356 ? 15.007 -14.854 106.233 1.00 144.78 395 PHE D N 1
ATOM 16965 C CA . PHE D 1 356 ? 14.545 -13.462 106.166 1.00 155.13 395 PHE D CA 1
ATOM 16966 C C . PHE D 1 356 ? 15.191 -12.665 105.028 1.00 153.02 395 PHE D C 1
ATOM 16967 O O . PHE D 1 356 ? 16.058 -11.825 105.281 1.00 139.93 395 PHE D O 1
ATOM 16975 N N . ASN D 1 357 ? 14.768 -12.933 103.792 1.00 145.10 396 ASN D N 1
ATOM 16976 C CA . ASN D 1 357 ? 15.586 -12.645 102.615 1.00 123.37 396 ASN D CA 1
ATOM 16977 C C . ASN D 1 357 ? 16.169 -11.243 102.563 1.00 126.41 396 ASN D C 1
ATOM 16978 O O . ASN D 1 357 ? 15.461 -10.239 102.640 1.00 138.91 396 ASN D O 1
ATOM 16983 N N . GLN D 1 358 ? 17.488 -11.207 102.435 1.00 114.26 397 GLN D N 1
ATOM 16984 C CA . GLN D 1 358 ? 18.245 -9.973 102.499 1.00 126.80 397 GLN D CA 1
ATOM 16985 C C . GLN D 1 358 ? 19.509 -10.174 101.684 1.00 115.22 397 GLN D C 1
ATOM 16986 O O . GLN D 1 358 ? 20.108 -11.242 101.724 1.00 101.94 397 GLN D O 1
ATOM 16992 N N . GLU D 1 359 ? 19.936 -9.149 100.963 1.00 132.79 398 GLU D N 1
ATOM 16993 C CA . GLU D 1 359 ? 21.106 -9.304 100.112 1.00 127.18 398 GLU D CA 1
ATOM 16994 C C . GLU D 1 359 ? 22.385 -9.439 100.929 1.00 113.16 398 GLU D C 1
ATOM 16995 O O . GLU D 1 359 ? 22.677 -8.618 101.799 1.00 109.76 398 GLU D O 1
ATOM 17001 N N . ILE D 1 360 ? 23.132 -10.499 100.650 1.00 102.67 399 ILE D N 1
ATOM 17002 C CA . ILE D 1 360 ? 24.471 -10.648 101.191 1.00 100.71 399 ILE D CA 1
ATOM 17003 C C . ILE D 1 360 ? 25.496 -10.601 100.048 1.00 110.30 399 ILE D C 1
ATOM 17004 O O . ILE D 1 360 ? 25.339 -11.264 99.019 1.00 107.58 399 ILE D O 1
ATOM 17009 N N . LEU D 1 361 ? 26.539 -9.799 100.234 1.00 104.07 400 LEU D N 1
ATOM 17010 C CA . LEU D 1 361 ? 27.502 -9.521 99.175 1.00 98.94 400 LEU D CA 1
ATOM 17011 C C . LEU D 1 361 ? 28.890 -10.088 99.470 1.00 95.85 400 LEU D C 1
ATOM 17012 O O . LEU D 1 361 ? 29.586 -9.618 100.363 1.00 99.26 400 LEU D O 1
ATOM 17017 N N . PRO D 1 362 ? 29.294 -11.103 98.701 1.00 96.04 401 PRO D N 1
ATOM 17018 C CA . PRO D 1 362 ? 30.610 -11.747 98.782 1.00 91.57 401 PRO D CA 1
ATOM 17019 C C . PRO D 1 362 ? 31.734 -10.914 98.155 1.00 93.26 401 PRO D C 1
ATOM 17020 O O . PRO D 1 362 ? 32.062 -11.109 96.988 1.00 111.20 401 PRO D O 1
ATOM 17024 N N . VAL D 1 363 ? 32.299 -9.983 98.915 1.00 88.43 402 VAL D N 1
ATOM 17025 C CA . VAL D 1 363 ? 33.442 -9.200 98.451 1.00 88.82 402 VAL D CA 1
ATOM 17026 C C . VAL D 1 363 ? 34.746 -9.990 98.557 1.00 100.04 402 VAL D C 1
ATOM 17027 O O . VAL D 1 363 ? 35.131 -10.416 99.645 1.00 102.09 402 VAL D O 1
ATOM 17031 N N . PHE D 1 364 ? 35.428 -10.183 97.432 1.00 111.23 403 PHE D N 1
ATOM 17032 C CA . PHE D 1 364 ? 36.793 -10.698 97.467 1.00 110.93 403 PHE D CA 1
ATOM 17033 C C . PHE D 1 364 ? 37.722 -9.521 97.224 1.00 126.07 403 PHE D C 1
ATOM 17034 O O . PHE D 1 364 ? 37.827 -9.031 96.100 1.00 131.29 403 PHE D O 1
ATOM 17042 N N . LEU D 1 365 ? 38.396 -9.061 98.271 1.00 126.48 404 LEU D N 1
ATOM 17043 C CA . LEU D 1 365 ? 39.251 -7.886 98.140 1.00 121.80 404 LEU D CA 1
ATOM 17044 C C . LEU D 1 365 ? 40.742 -8.192 97.978 1.00 115.24 404 LEU D C 1
ATOM 17045 O O . LEU D 1 365 ? 41.544 -7.284 97.770 1.00 116.24 404 LEU D O 1
ATOM 17050 N N . ASN D 1 366 ? 41.113 -9.466 98.068 1.00 117.58 405 ASN D N 1
ATOM 17051 C CA . ASN D 1 366 ? 42.515 -9.851 97.908 1.00 125.62 405 ASN D CA 1
ATOM 17052 C C . ASN D 1 366 ? 42.741 -11.023 96.959 1.00 119.43 405 ASN D C 1
ATOM 17053 O O . ASN D 1 366 ? 43.299 -10.862 95.878 1.00 131.42 405 ASN D O 1
ATOM 17058 N N . ALA D 1 367 ? 42.304 -12.204 97.375 1.00 113.07 406 ALA D N 1
ATOM 17059 C CA . ALA D 1 367 ? 42.502 -13.408 96.584 1.00 99.55 406 ALA D CA 1
ATOM 17060 C C . ALA D 1 367 ? 41.301 -13.636 95.682 1.00 105.72 406 ALA D C 1
ATOM 17061 O O . ALA D 1 367 ? 40.165 -13.346 96.061 1.00 108.77 406 ALA D O 1
ATOM 17063 N N . ASN D 1 368 ? 41.570 -14.142 94.481 1.00 107.82 407 ASN D N 1
ATOM 17064 C CA . ASN D 1 368 ? 40.558 -14.274 93.437 1.00 127.64 407 ASN D CA 1
ATOM 17065 C C . ASN D 1 368 ? 39.938 -12.921 93.103 1.00 135.55 407 ASN D C 1
ATOM 17066 O O . ASN D 1 368 ? 38.787 -12.832 92.670 1.00 130.17 407 ASN D O 1
ATOM 17071 N N . ARG D 1 369 ? 40.732 -11.874 93.310 1.00 138.78 408 ARG D N 1
ATOM 17072 C CA . ARG D 1 369 ? 40.323 -10.500 93.064 1.00 145.50 408 ARG D CA 1
ATOM 17073 C C . ARG D 1 369 ? 40.089 -10.293 91.576 1.00 167.95 408 ARG D C 1
ATOM 17074 O O . ARG D 1 369 ? 40.788 -10.883 90.749 1.00 173.27 408 ARG D O 1
ATOM 17082 N N . ASN D 1 370 ? 39.086 -9.479 91.245 1.00 171.52 409 ASN D N 1
ATOM 17083 C CA . ASN D 1 370 ? 38.732 -9.152 89.857 1.00 188.59 409 ASN D CA 1
ATOM 17084 C C . ASN D 1 370 ? 38.196 -10.353 89.062 1.00 193.49 409 ASN D C 1
ATOM 17085 O O . ASN D 1 370 ? 37.703 -10.198 87.942 1.00 201.66 409 ASN D O 1
ATOM 17090 N N . TRP D 1 371 ? 38.300 -11.544 89.648 1.00 177.63 410 TRP D N 1
ATOM 17091 C CA . TRP D 1 371 ? 37.729 -12.752 89.065 1.00 173.42 410 TRP D CA 1
ATOM 17092 C C . TRP D 1 371 ? 36.338 -12.944 89.662 1.00 161.73 410 TRP D C 1
ATOM 17093 O O . TRP D 1 371 ? 35.590 -13.835 89.262 1.00 168.01 410 TRP D O 1
ATOM 17104 N N . ASN D 1 372 ? 35.997 -12.076 90.610 1.00 147.59 411 ASN D N 1
ATOM 17105 C CA . ASN D 1 372 ? 34.728 -12.147 91.328 1.00 129.87 411 ASN D CA 1
ATOM 17106 C C . ASN D 1 372 ? 34.220 -10.758 91.689 1.00 125.94 411 ASN D C 1
ATOM 17107 O O . ASN D 1 372 ? 34.729 -9.756 91.186 1.00 146.82 411 ASN D O 1
ATOM 17112 N N . SER D 1 373 ? 33.216 -10.712 92.564 1.00 104.01 412 SER D N 1
ATOM 17113 C CA . SER D 1 373 ? 32.681 -9.456 93.099 1.00 128.96 412 SER D CA 1
ATOM 17114 C C . SER D 1 373 ? 32.112 -8.512 92.037 1.00 130.71 412 SER D C 1
ATOM 17115 O O . SER D 1 373 ? 32.698 -7.468 91.765 1.00 130.57 412 SER D O 1
ATOM 17118 N N . PRO D 1 374 ? 30.967 -8.874 91.434 1.00 124.20 413 PRO D N 1
ATOM 17119 C CA . PRO D 1 374 ? 30.399 -8.058 90.349 1.00 122.77 413 PRO D CA 1
ATOM 17120 C C . PRO D 1 374 ? 30.012 -6.636 90.770 1.00 109.35 413 PRO D C 1
ATOM 17121 O O . PRO D 1 374 ? 30.395 -5.666 90.112 1.00 83.60 413 PRO D O 1
ATOM 17125 N N . VAL D 1 375 ? 29.263 -6.522 91.862 1.00 121.21 414 VAL D N 1
ATOM 17126 C CA . VAL D 1 375 ? 28.927 -5.225 92.427 1.00 118.58 414 VAL D CA 1
ATOM 17127 C C . VAL D 1 375 ? 30.067 -4.727 93.290 1.00 111.41 414 VAL D C 1
ATOM 17128 O O . VAL D 1 375 ? 30.408 -3.543 93.306 1.00 119.89 414 VAL D O 1
ATOM 17132 N N . ALA D 1 376 ? 30.662 -5.675 93.994 1.00 118.74 415 ALA D N 1
ATOM 17133 C CA . ALA D 1 376 ? 31.678 -5.392 94.984 1.00 127.29 415 ALA D CA 1
ATOM 17134 C C . ALA D 1 376 ? 33.026 -5.060 94.374 1.00 122.27 415 ALA D C 1
ATOM 17135 O O . ALA D 1 376 ? 33.958 -4.754 95.102 1.00 119.83 415 ALA D O 1
ATOM 17137 N N . ASN D 1 377 ? 33.156 -5.155 93.055 1.00 114.91 416 ASN D N 1
ATOM 17138 C CA . ASN D 1 377 ? 34.425 -4.798 92.437 1.00 120.58 416 ASN D CA 1
ATOM 17139 C C . ASN D 1 377 ? 34.702 -3.320 92.632 1.00 126.38 416 ASN D C 1
ATOM 17140 O O . ASN D 1 377 ? 35.853 -2.909 92.802 1.00 128.18 416 ASN D O 1
ATOM 17145 N N . PHE D 1 378 ? 33.638 -2.524 92.617 1.00 132.05 417 PHE D N 1
ATOM 17146 C CA . PHE D 1 378 ? 33.771 -1.102 92.882 1.00 127.42 417 PHE D CA 1
ATOM 17147 C C . PHE D 1 378 ? 34.140 -0.865 94.336 1.00 127.94 417 PHE D C 1
ATOM 17148 O O . PHE D 1 378 ? 34.984 -0.029 94.631 1.00 129.86 417 PHE D O 1
ATOM 17156 N N . ILE D 1 379 ? 33.497 -1.595 95.241 1.00 117.42 418 ILE D N 1
ATOM 17157 C CA . ILE D 1 379 ? 33.776 -1.453 96.666 1.00 125.61 418 ILE D CA 1
ATOM 17158 C C . ILE D 1 379 ? 35.228 -1.819 96.950 1.00 134.10 418 ILE D C 1
ATOM 17159 O O . ILE D 1 379 ? 35.901 -1.180 97.755 1.00 137.57 418 ILE D O 1
ATOM 17164 N N . MET D 1 380 ? 35.700 -2.851 96.264 1.00 125.99 419 MET D N 1
ATOM 17165 C CA . MET D 1 380 ? 37.068 -3.322 96.397 1.00 126.81 419 MET D CA 1
ATOM 17166 C C . MET D 1 380 ? 38.042 -2.274 95.873 1.00 133.62 419 MET D C 1
ATOM 17167 O O . MET D 1 380 ? 38.926 -1.833 96.595 1.00 138.51 419 MET D O 1
ATOM 17172 N N . GLU D 1 381 ? 37.852 -1.842 94.631 1.00 141.61 420 GLU D N 1
ATOM 17173 C CA . GLU D 1 381 ? 38.763 -0.878 94.011 1.00 134.54 420 GLU D CA 1
ATOM 17174 C C . GLU D 1 381 ? 38.681 0.523 94.630 1.00 128.25 420 GLU D C 1
ATOM 17175 O O . GLU D 1 381 ? 39.558 1.360 94.410 1.00 112.29 420 GLU D O 1
ATOM 17181 N N . SER D 1 382 ? 37.630 0.773 95.405 1.00 131.55 421 SER D N 1
ATOM 17182 C CA . SER D 1 382 ? 37.468 2.052 96.088 1.00 128.34 421 SER D CA 1
ATOM 17183 C C . SER D 1 382 ? 38.060 1.991 97.491 1.00 133.54 421 SER D C 1
ATOM 17184 O O . SER D 1 382 ? 39.038 2.674 97.803 1.00 138.96 421 SER D O 1
ATOM 17187 N N . GLN D 1 383 ? 37.454 1.154 98.324 1.00 126.74 422 GLN D N 1
ATOM 17188 C CA . GLN D 1 383 ? 37.775 1.073 99.746 1.00 139.85 422 GLN D CA 1
ATOM 17189 C C . GLN D 1 383 ? 38.772 -0.013 100.190 1.00 128.00 422 GLN D C 1
ATOM 17190 O O . GLN D 1 383 ? 38.917 -0.229 101.394 1.00 125.65 422 GLN D O 1
ATOM 17196 N N . ARG D 1 384 ? 39.433 -0.691 99.246 1.00 123.38 423 ARG D N 1
ATOM 17197 C CA . ARG D 1 384 ? 40.226 -1.896 99.546 1.00 124.56 423 ARG D CA 1
ATOM 17198 C C . ARG D 1 384 ? 41.051 -1.797 100.822 1.00 126.77 423 ARG D C 1
ATOM 17199 O O . ARG D 1 384 ? 40.774 -2.514 101.779 1.00 130.65 423 ARG D O 1
ATOM 17207 N N . LEU D 1 385 ? 42.049 -0.915 100.833 1.00 129.35 424 LEU D N 1
ATOM 17208 C CA . LEU D 1 385 ? 42.926 -0.743 101.994 1.00 133.11 424 LEU D CA 1
ATOM 17209 C C . LEU D 1 385 ? 42.143 -0.502 103.292 1.00 133.44 424 LEU D C 1
ATOM 17210 O O . LEU D 1 385 ? 42.485 -1.041 104.355 1.00 130.14 424 LEU D O 1
ATOM 17215 N N . GLU D 1 386 ? 41.086 0.300 103.193 1.00 138.01 425 GLU D N 1
ATOM 17216 C CA . GLU D 1 386 ? 40.254 0.617 104.348 1.00 131.03 425 GLU D CA 1
ATOM 17217 C C . GLU D 1 386 ? 39.531 -0.610 104.900 1.00 124.09 425 GLU D C 1
ATOM 17218 O O . GLU D 1 386 ? 39.440 -0.787 106.113 1.00 126.91 425 GLU D O 1
ATOM 17224 N N . LEU D 1 387 ? 39.015 -1.452 104.011 1.00 119.67 426 LEU D N 1
ATOM 17225 C CA . LEU D 1 387 ? 38.356 -2.683 104.431 1.00 106.05 426 LEU D CA 1
ATOM 17226 C C . LEU D 1 387 ? 39.373 -3.710 104.920 1.00 108.87 426 LEU D C 1
ATOM 17227 O O . LEU D 1 387 ? 39.042 -4.584 105.719 1.00 119.04 426 LEU D O 1
ATOM 17232 N N . ILE D 1 388 ? 40.608 -3.600 104.436 1.00 116.11 427 ILE D N 1
ATOM 17233 C CA . ILE D 1 388 ? 41.699 -4.416 104.950 1.00 121.10 427 ILE D CA 1
ATOM 17234 C C . ILE D 1 388 ? 41.916 -4.057 106.411 1.00 125.54 427 ILE D C 1
ATOM 17235 O O . ILE D 1 388 ? 42.000 -4.935 107.262 1.00 133.29 427 ILE D O 1
ATOM 17240 N N . ARG D 1 389 ? 42.001 -2.760 106.699 1.00 125.07 428 ARG D N 1
ATOM 17241 C CA . ARG D 1 389 ? 42.170 -2.310 108.080 1.00 129.23 428 ARG D CA 1
ATOM 17242 C C . ARG D 1 389 ? 40.984 -2.706 108.958 1.00 128.06 428 ARG D C 1
ATOM 17243 O O . ARG D 1 389 ? 41.152 -3.382 109.974 1.00 134.37 428 ARG D O 1
ATOM 17251 N N . LEU D 1 390 ? 39.790 -2.282 108.556 1.00 123.58 429 LEU D N 1
ATOM 17252 C CA . LEU D 1 390 ? 38.563 -2.562 109.299 1.00 113.30 429 LEU D CA 1
ATOM 17253 C C . LEU D 1 390 ? 38.315 -4.055 109.509 1.00 106.69 429 LEU D C 1
ATOM 17254 O O . LEU D 1 390 ? 38.423 -4.554 110.629 1.00 111.75 429 LEU D O 1
ATOM 17259 N N . MET D 1 391 ? 37.998 -4.767 108.432 1.00 97.51 430 MET D N 1
ATOM 17260 C CA . MET D 1 391 ? 37.691 -6.190 108.533 1.00 101.07 430 MET D CA 1
ATOM 17261 C C . MET D 1 391 ? 38.894 -7.007 108.984 1.00 115.61 430 MET D C 1
ATOM 17262 O O . MET D 1 391 ? 38.741 -8.152 109.407 1.00 134.35 430 MET D O 1
ATOM 17267 N N . GLU D 1 392 ? 40.081 -6.409 108.894 1.00 113.18 431 GLU D N 1
ATOM 17268 C CA . GLU D 1 392 ? 41.327 -7.084 109.244 1.00 127.17 431 GLU D CA 1
ATOM 17269 C C . GLU D 1 392 ? 41.432 -8.404 108.489 1.00 132.47 431 GLU D C 1
ATOM 17270 O O . GLU D 1 392 ? 41.328 -9.480 109.078 1.00 142.23 431 GLU D O 1
ATOM 17276 N N . THR D 1 393 ? 41.616 -8.317 107.177 1.00 127.13 432 THR D N 1
ATOM 17277 C CA . THR D 1 393 ? 41.638 -9.512 106.346 1.00 134.34 432 THR D CA 1
ATOM 17278 C C . THR D 1 393 ? 43.054 -10.007 106.100 1.00 135.81 432 THR D C 1
ATOM 17279 O O . THR D 1 393 ? 44.029 -9.373 106.506 1.00 133.49 432 THR D O 1
ATOM 17283 N N . GLN D 1 394 ? 43.154 -11.135 105.408 1.00 130.64 433 GLN D N 1
ATOM 17284 C CA . GLN D 1 394 ? 44.437 -11.770 105.153 1.00 130.79 433 GLN D CA 1
ATOM 17285 C C . GLN D 1 394 ? 44.621 -11.999 103.662 1.00 132.71 433 GLN D C 1
ATOM 17286 O O . GLN D 1 394 ? 43.788 -11.578 102.859 1.00 138.29 433 GLN D O 1
ATOM 17292 N N . GLU D 1 395 ? 45.720 -12.662 103.305 1.00 133.70 434 GLU D N 1
ATOM 17293 C CA . GLU D 1 395 ? 46.037 -12.968 101.911 1.00 150.02 434 GLU D CA 1
ATOM 17294 C C . GLU D 1 395 ? 44.858 -13.587 101.174 1.00 147.39 434 GLU D C 1
ATOM 17295 O O . GLU D 1 395 ? 44.319 -12.994 100.239 1.00 145.91 434 GLU D O 1
ATOM 17301 N N . GLU D 1 396 ? 44.461 -14.782 101.594 1.00 139.82 435 GLU D N 1
ATOM 17302 C CA . GLU D 1 396 ? 43.241 -15.373 101.078 1.00 118.35 435 GLU D CA 1
ATOM 17303 C C . GLU D 1 396 ? 42.144 -15.255 102.116 1.00 122.18 435 GLU D C 1
ATOM 17304 O O . GLU D 1 396 ? 42.137 -15.985 103.101 1.00 132.32 435 GLU D O 1
ATOM 17310 N N . ASP D 1 397 ? 41.200 -14.356 101.862 1.00 120.10 436 ASP D N 1
ATOM 17311 C CA . ASP D 1 397 ? 40.096 -14.089 102.772 1.00 123.73 436 ASP D CA 1
ATOM 17312 C C . ASP D 1 397 ? 38.889 -13.670 101.947 1.00 109.42 436 ASP D C 1
ATOM 17313 O O . ASP D 1 397 ? 39.038 -13.225 100.811 1.00 108.92 436 ASP D O 1
ATOM 17318 N N . VAL D 1 398 ? 37.693 -13.808 102.506 1.00 99.62 437 VAL D N 1
ATOM 17319 C CA . VAL D 1 398 ? 36.516 -13.257 101.835 1.00 85.09 437 VAL D CA 1
ATOM 17320 C C . VAL D 1 398 ? 35.537 -12.638 102.833 1.00 95.37 437 VAL D C 1
ATOM 17321 O O . VAL D 1 398 ? 35.194 -13.251 103.840 1.00 107.90 437 VAL D O 1
ATOM 17325 N N . VAL D 1 399 ? 35.095 -11.415 102.559 1.00 93.95 438 VAL D N 1
ATOM 17326 C CA . VAL D 1 399 ? 34.198 -10.718 103.477 1.00 86.19 438 VAL D CA 1
ATOM 17327 C C . VAL D 1 399 ? 32.737 -10.699 103.007 1.00 83.09 438 VAL D C 1
ATOM 17328 O O . VAL D 1 399 ? 32.423 -10.181 101.938 1.00 91.57 438 VAL D O 1
ATOM 17332 N N . LEU D 1 400 ? 31.856 -11.293 103.807 1.00 84.70 439 LEU D N 1
ATOM 17333 C CA . LEU D 1 400 ? 30.418 -11.224 103.565 1.00 85.22 439 LEU D CA 1
ATOM 17334 C C . LEU D 1 400 ? 29.866 -9.892 104.068 1.00 91.06 439 LEU D C 1
ATOM 17335 O O . LEU D 1 400 ? 30.001 -9.554 105.241 1.00 98.08 439 LEU D O 1
ATOM 17340 N N . LEU D 1 401 ? 29.232 -9.149 103.173 1.00 95.15 440 LEU D N 1
ATOM 17341 C CA . LEU D 1 401 ? 28.839 -7.775 103.441 1.00 98.81 440 LEU D CA 1
ATOM 17342 C C . LEU D 1 401 ? 27.324 -7.604 103.334 1.00 97.09 440 LEU D C 1
ATOM 17343 O O . LEU D 1 401 ? 26.751 -7.770 102.262 1.00 105.53 440 LEU D O 1
ATOM 17348 N N . THR D 1 402 ? 26.674 -7.260 104.440 1.00 92.52 441 THR D N 1
ATOM 17349 C CA . THR D 1 402 ? 25.234 -7.032 104.399 1.00 104.58 441 THR D CA 1
ATOM 17350 C C . THR D 1 402 ? 24.823 -5.666 104.949 1.00 113.59 441 THR D C 1
ATOM 17351 O O . THR D 1 402 ? 25.565 -5.032 105.703 1.00 110.42 441 THR D O 1
ATOM 17355 N N . ALA D 1 403 ? 23.627 -5.226 104.571 1.00 106.38 442 ALA D N 1
ATOM 17356 C CA . ALA D 1 403 ? 23.114 -3.931 104.998 1.00 99.78 442 ALA D CA 1
ATOM 17357 C C . ALA D 1 403 ? 21.617 -4.003 105.286 1.00 102.17 442 ALA D C 1
ATOM 17358 O O . ALA D 1 403 ? 20.889 -4.762 104.644 1.00 99.61 442 ALA D O 1
ATOM 17360 N N . GLY D 1 404 ? 21.166 -3.208 106.253 1.00 103.23 443 GLY D N 1
ATOM 17361 C CA . GLY D 1 404 ? 19.784 -3.234 106.699 1.00 105.98 443 GLY D CA 1
ATOM 17362 C C . GLY D 1 404 ? 19.658 -2.739 108.129 1.00 114.70 443 GLY D C 1
ATOM 17363 O O . GLY D 1 404 ? 20.505 -1.979 108.605 1.00 109.95 443 GLY D O 1
ATOM 17364 N N . GLU D 1 405 ? 18.596 -3.156 108.814 1.00 107.44 444 GLU D N 1
ATOM 17365 C CA . GLU D 1 405 ? 18.421 -2.811 110.222 1.00 119.17 444 GLU D CA 1
ATOM 17366 C C . GLU D 1 405 ? 19.539 -3.444 111.041 1.00 114.94 444 GLU D C 1
ATOM 17367 O O . GLU D 1 405 ? 20.093 -4.467 110.644 1.00 113.97 444 GLU D O 1
ATOM 17373 N N . HIS D 1 406 ? 19.876 -2.826 112.170 1.00 113.37 445 HIS D N 1
ATOM 17374 C CA . HIS D 1 406 ? 20.935 -3.326 113.038 1.00 108.34 445 HIS D CA 1
ATOM 17375 C C . HIS D 1 406 ? 20.655 -4.761 113.471 1.00 114.82 445 HIS D C 1
ATOM 17376 O O . HIS D 1 406 ? 21.455 -5.667 113.220 1.00 116.85 445 HIS D O 1
ATOM 17383 N N . ASN D 1 407 ? 19.500 -4.961 114.098 1.00 119.25 446 ASN D N 1
ATOM 17384 C CA . ASN D 1 407 ? 19.111 -6.270 114.616 1.00 117.16 446 ASN D CA 1
ATOM 17385 C C . ASN D 1 407 ? 18.987 -7.323 113.517 1.00 111.55 446 ASN D C 1
ATOM 17386 O O . ASN D 1 407 ? 19.491 -8.439 113.650 1.00 97.49 446 ASN D O 1
ATOM 17391 N N . LYS D 1 408 ? 18.316 -6.952 112.432 1.00 120.61 447 LYS D N 1
ATOM 17392 C CA . LYS D 1 408 ? 18.069 -7.855 111.315 1.00 105.95 447 LYS D CA 1
ATOM 17393 C C . LYS D 1 408 ? 19.376 -8.367 110.715 1.00 98.05 447 LYS D C 1
ATOM 17394 O O . LYS D 1 408 ? 19.577 -9.574 110.573 1.00 91.41 447 LYS D O 1
ATOM 17400 N N . ALA D 1 409 ? 20.264 -7.438 110.373 1.00 107.92 448 ALA D N 1
ATOM 17401 C CA . ALA D 1 409 ? 21.553 -7.785 109.787 1.00 97.47 448 ALA D CA 1
ATOM 17402 C C . ALA D 1 409 ? 22.434 -8.548 110.771 1.00 104.80 448 ALA D C 1
ATOM 17403 O O . ALA D 1 409 ? 23.199 -9.428 110.370 1.00 114.40 448 ALA D O 1
ATOM 17405 N N . CYS D 1 410 ? 22.331 -8.215 112.055 1.00 91.70 449 CYS D N 1
ATOM 17406 C CA . CYS D 1 410 ? 23.113 -8.919 113.065 1.00 80.44 449 CYS D CA 1
ATOM 17407 C C . CYS D 1 410 ? 22.674 -10.372 113.189 1.00 89.76 449 CYS D C 1
ATOM 17408 O O . CYS D 1 410 ? 23.508 -11.269 113.281 1.00 91.57 449 CYS D O 1
ATOM 17411 N N . SER D 1 411 ? 21.363 -10.596 113.184 1.00 95.05 450 SER D N 1
ATOM 17412 C CA . SER D 1 411 ? 20.810 -11.946 113.216 1.00 93.87 450 SER D CA 1
ATOM 17413 C C . SER D 1 411 ? 21.238 -12.710 111.967 1.00 96.84 450 SER D C 1
ATOM 17414 O O . SER D 1 411 ? 21.637 -13.881 112.041 1.00 90.73 450 SER D O 1
ATOM 17417 N N . LEU D 1 412 ? 21.157 -12.030 110.824 1.00 112.49 451 LEU D N 1
ATOM 17418 C CA . LEU D 1 412 ? 21.576 -12.602 109.544 1.00 111.35 451 LEU D CA 1
ATOM 17419 C C . LEU D 1 412 ? 23.014 -13.097 109.571 1.00 93.66 451 LEU D C 1
ATOM 17420 O O . LEU D 1 412 ? 23.256 -14.287 109.425 1.00 94.32 451 LEU D O 1
ATOM 17425 N N . LEU D 1 413 ? 23.965 -12.185 109.751 1.00 86.26 452 LEU D N 1
ATOM 17426 C CA . LEU D 1 413 ? 25.372 -12.568 109.787 1.00 85.47 452 LEU D CA 1
ATOM 17427 C C . LEU D 1 413 ? 25.651 -13.545 110.923 1.00 72.61 452 LEU D C 1
ATOM 17428 O O . LEU D 1 413 ? 26.585 -14.346 110.857 1.00 73.98 452 LEU D O 1
ATOM 17433 N N . GLY D 1 414 ? 24.818 -13.483 111.955 1.00 76.11 453 GLY D N 1
ATOM 17434 C CA . GLY D 1 414 ? 24.925 -14.391 113.081 1.00 92.23 453 GLY D CA 1
ATOM 17435 C C . GLY D 1 414 ? 24.671 -15.837 112.702 1.00 101.75 453 GLY D C 1
ATOM 17436 O O . GLY D 1 414 ? 25.401 -16.736 113.121 1.00 93.67 453 GLY D O 1
ATOM 17437 N N . LYS D 1 415 ? 23.626 -16.065 111.914 1.00 112.38 454 LYS D N 1
ATOM 17438 C CA . LYS D 1 415 ? 23.312 -17.409 111.438 1.00 102.79 454 LYS D CA 1
ATOM 17439 C C . LYS D 1 415 ? 24.257 -17.780 110.289 1.00 86.44 454 LYS D C 1
ATOM 17440 O O . LYS D 1 415 ? 24.584 -18.952 110.057 1.00 82.06 454 LYS D O 1
ATOM 17446 N N . LEU D 1 416 ? 24.712 -16.754 109.585 1.00 85.75 455 LEU D N 1
ATOM 17447 C CA . LEU D 1 416 ? 25.475 -16.941 108.366 1.00 95.81 455 LEU D CA 1
ATOM 17448 C C . LEU D 1 416 ? 26.907 -17.346 108.664 1.00 89.19 455 LEU D C 1
ATOM 17449 O O . LEU D 1 416 ? 27.557 -17.977 107.837 1.00 102.38 455 LEU D O 1
ATOM 17454 N N . ARG D 1 417 ? 27.415 -16.972 109.834 1.00 76.79 456 ARG D N 1
ATOM 17455 C CA . ARG D 1 417 ? 28.749 -17.424 110.197 1.00 78.98 456 ARG D CA 1
ATOM 17456 C C . ARG D 1 417 ? 28.697 -18.911 110.512 1.00 84.80 456 ARG D C 1
ATOM 17457 O O . ARG D 1 417 ? 29.642 -19.641 110.229 1.00 91.56 456 ARG D O 1
ATOM 17465 N N . LEU D 1 418 ? 27.575 -19.356 111.071 1.00 99.02 457 LEU D N 1
ATOM 17466 C CA . LEU D 1 418 ? 27.338 -20.783 111.279 1.00 107.46 457 LEU D CA 1
ATOM 17467 C C . LEU D 1 418 ? 27.265 -21.476 109.931 1.00 95.01 457 LEU D C 1
ATOM 17468 O O . LEU D 1 418 ? 27.774 -22.587 109.756 1.00 92.58 457 LEU D O 1
ATOM 17473 N N . GLU D 1 419 ? 26.617 -20.816 108.978 1.00 97.98 458 GLU D N 1
ATOM 17474 C CA . GLU D 1 419 ? 26.570 -21.343 107.623 1.00 108.81 458 GLU D CA 1
ATOM 17475 C C . GLU D 1 419 ? 27.987 -21.519 107.067 1.00 106.47 458 GLU D C 1
ATOM 17476 O O . GLU D 1 419 ? 28.308 -22.561 106.498 1.00 101.22 458 GLU D O 1
ATOM 17482 N N . CYS D 1 420 ? 28.829 -20.504 107.255 1.00 110.10 459 CYS D N 1
ATOM 17483 C CA . CYS D 1 420 ? 30.228 -20.545 106.829 1.00 96.99 459 CYS D CA 1
ATOM 17484 C C . CYS D 1 420 ? 31.014 -21.608 107.590 1.00 95.16 459 CYS D C 1
ATOM 17485 O O . CYS D 1 420 ? 32.045 -22.082 107.123 1.00 90.66 459 CYS D O 1
ATOM 17488 N N . ALA D 1 421 ? 30.521 -21.981 108.765 1.00 96.61 460 ALA D N 1
ATOM 17489 C CA . ALA D 1 421 ? 31.161 -23.017 109.561 1.00 98.07 460 ALA D CA 1
ATOM 17490 C C . ALA D 1 421 ? 30.885 -24.352 108.911 1.00 101.15 460 ALA D C 1
ATOM 17491 O O . ALA D 1 421 ? 31.802 -25.041 108.470 1.00 91.76 460 ALA D O 1
ATOM 17493 N N . ASP D 1 422 ? 29.605 -24.709 108.858 1.00 120.15 461 ASP D N 1
ATOM 17494 C CA . ASP D 1 422 ? 29.185 -25.985 108.291 1.00 124.40 461 ASP D CA 1
ATOM 17495 C C . ASP D 1 422 ? 29.576 -26.126 106.820 1.00 112.96 461 ASP D C 1
ATOM 17496 O O . ASP D 1 422 ? 29.646 -27.239 106.298 1.00 126.52 461 ASP D O 1
ATOM 17501 N N . LEU D 1 423 ? 29.833 -24.999 106.161 1.00 103.03 462 LEU D N 1
ATOM 17502 C CA . LEU D 1 423 ? 30.336 -25.013 104.790 1.00 96.28 462 LEU D CA 1
ATOM 17503 C C . LEU D 1 423 ? 31.838 -25.255 104.767 1.00 89.17 462 LEU D C 1
ATOM 17504 O O . LEU D 1 423 ? 32.293 -26.282 104.277 1.00 104.28 462 LEU D O 1
ATOM 17509 N N . LEU D 1 424 ? 32.597 -24.309 105.311 1.00 86.03 463 LEU D N 1
ATOM 17510 C CA . LEU D 1 424 ? 34.057 -24.379 105.300 1.00 79.48 463 LEU D CA 1
ATOM 17511 C C . LEU D 1 424 ? 34.617 -25.649 105.956 1.00 92.75 463 LEU D C 1
ATOM 17512 O O . LEU D 1 424 ? 35.748 -26.041 105.678 1.00 86.06 463 LEU D O 1
ATOM 17517 N N . GLU D 1 425 ? 33.832 -26.300 106.815 1.00 111.34 464 GLU D N 1
ATOM 17518 C CA . GLU D 1 425 ? 34.298 -27.533 107.459 1.00 121.19 464 GLU D CA 1
ATOM 17519 C C . GLU D 1 425 ? 34.250 -28.739 106.516 1.00 112.11 464 GLU D C 1
ATOM 17520 O O . GLU D 1 425 ? 35.201 -29.514 106.446 1.00 112.83 464 GLU D O 1
ATOM 17526 N N . THR D 1 426 ? 33.149 -28.890 105.787 1.00 109.77 465 THR D N 1
ATOM 17527 C CA . THR D 1 426 ? 33.098 -29.864 104.711 1.00 112.68 465 THR D CA 1
ATOM 17528 C C . THR D 1 426 ? 33.946 -29.298 103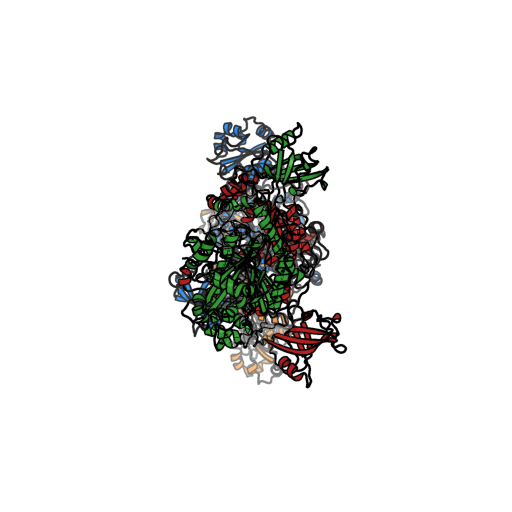.583 1.00 106.17 465 THR D C 1
ATOM 17529 O O . THR D 1 426 ? 34.158 -28.089 103.522 1.00 101.62 465 THR D O 1
ATOM 17533 N N . ARG D 1 427 ? 34.438 -30.161 102.701 1.00 117.86 466 ARG D N 1
ATOM 17534 C CA . ARG D 1 427 ? 35.302 -29.722 101.606 1.00 147.84 466 ARG D CA 1
ATOM 17535 C C . ARG D 1 427 ? 36.466 -28.855 102.099 1.00 137.98 466 ARG D C 1
ATOM 17536 O O . ARG D 1 427 ? 36.861 -27.897 101.432 1.00 145.41 466 ARG D O 1
ATOM 17544 N N . GLY D 1 428 ? 37.005 -29.185 103.271 1.00 108.81 467 GLY D N 1
ATOM 17545 C CA . GLY D 1 428 ? 38.107 -28.420 103.826 1.00 119.19 467 GLY D CA 1
ATOM 17546 C C . GLY D 1 428 ? 38.361 -28.619 105.309 1.00 118.61 467 GLY D C 1
ATOM 17547 O O . GLY D 1 428 ? 38.006 -29.651 105.880 1.00 99.86 467 GLY D O 1
ATOM 17548 N N . VAL D 1 429 ? 38.996 -27.623 105.926 1.00 128.93 468 VAL D N 1
ATOM 17549 C CA . VAL D 1 429 ? 39.350 -27.670 107.343 1.00 122.06 468 VAL D CA 1
ATOM 17550 C C . VAL D 1 429 ? 38.153 -27.358 108.229 1.00 113.30 468 VAL D C 1
ATOM 17551 O O . VAL D 1 429 ? 37.288 -26.568 107.857 1.00 101.94 468 VAL D O 1
ATOM 17555 N N . VAL D 1 430 ? 38.113 -27.980 109.405 1.00 124.90 469 VAL D N 1
ATOM 17556 C CA . VAL D 1 430 ? 37.066 -27.710 110.390 1.00 124.20 469 VAL D CA 1
ATOM 17557 C C . VAL D 1 430 ? 37.598 -26.824 111.519 1.00 109.42 469 VAL D C 1
ATOM 17558 O O . VAL D 1 430 ? 38.582 -27.159 112.181 1.00 103.94 469 VAL D O 1
ATOM 17562 N N . LEU D 1 431 ? 36.961 -25.674 111.711 1.00 110.72 470 LEU D N 1
ATOM 17563 C CA . LEU D 1 431 ? 37.441 -24.696 112.681 1.00 126.18 470 LEU D CA 1
ATOM 17564 C C . LEU D 1 431 ? 36.868 -24.932 114.080 1.00 117.06 470 LEU D C 1
ATOM 17565 O O . LEU D 1 431 ? 37.362 -24.387 115.069 1.00 114.27 470 LEU D O 1
ATOM 17570 N N . ARG D 1 432 ? 35.824 -25.750 114.155 1.00 104.11 471 ARG D N 1
ATOM 17571 C CA . ARG D 1 432 ? 35.178 -26.052 115.422 1.00 96.35 471 ARG D CA 1
ATOM 17572 C C . ARG D 1 432 ? 35.325 -27.530 115.766 1.00 106.91 471 ARG D C 1
ATOM 17573 O O . ARG D 1 432 ? 34.613 -28.370 115.219 1.00 114.84 471 ARG D O 1
ATOM 17581 N N . ASP D 1 433 ? 36.213 -27.840 116.705 1.00 111.39 472 ASP D N 1
ATOM 17582 C CA . ASP D 1 433 ? 36.469 -29.226 117.107 1.00 108.05 472 ASP D CA 1
ATOM 17583 C C . ASP D 1 433 ? 36.012 -29.527 118.528 1.00 100.98 472 ASP D C 1
ATOM 17584 O O . ASP D 1 433 ? 36.378 -28.814 119.462 1.00 115.52 472 ASP D O 1
ATOM 17589 N N . PRO D 1 434 ? 35.206 -30.585 118.699 1.00 90.98 473 PRO D N 1
ATOM 17590 C CA . PRO D 1 434 ? 34.746 -31.002 120.028 1.00 99.02 473 PRO D CA 1
ATOM 17591 C C . PRO D 1 434 ? 35.907 -31.280 120.979 1.00 102.09 473 PRO D C 1
ATOM 17592 O O . PRO D 1 434 ? 35.700 -31.364 122.189 1.00 113.98 473 PRO D O 1
ATOM 17596 N N . THR D 1 435 ? 37.106 -31.434 120.430 1.00 96.01 474 THR D N 1
ATOM 17597 C CA . THR D 1 435 ? 38.310 -31.553 121.237 1.00 97.96 474 THR D CA 1
ATOM 17598 C C . THR D 1 435 ? 38.490 -30.364 122.186 1.00 100.78 474 THR D C 1
ATOM 17599 O O . THR D 1 435 ? 38.769 -30.556 123.369 1.00 103.59 474 THR D O 1
ATOM 17603 N N . LEU D 1 436 ? 38.322 -29.145 121.671 1.00 98.58 475 LEU D N 1
ATOM 17604 C CA . LEU D 1 436 ? 38.501 -27.930 122.477 1.00 95.02 475 LEU D CA 1
ATOM 17605 C C . LEU D 1 436 ? 37.182 -27.275 122.916 1.00 88.43 475 LEU D C 1
ATOM 17606 O O . LEU D 1 436 ? 36.189 -27.287 122.187 1.00 71.55 475 LEU D O 1
ATOM 17611 N N . PHE D 1 437 ? 37.194 -26.700 124.116 1.00 91.56 476 PHE D N 1
ATOM 17612 C CA . PHE D 1 437 ? 36.013 -26.080 124.702 1.00 75.51 476 PHE D CA 1
ATOM 17613 C C . PHE D 1 437 ? 36.238 -24.601 124.973 1.00 82.89 476 PHE D C 1
ATOM 17614 O O . PHE D 1 437 ? 37.252 -24.219 125.557 1.00 88.09 476 PHE D O 1
ATOM 17622 N N . SER D 1 438 ? 35.279 -23.779 124.554 1.00 88.69 477 SER D N 1
ATOM 17623 C CA . SER D 1 438 ? 35.315 -22.340 124.805 1.00 86.93 477 SER D CA 1
ATOM 17624 C C . SER D 1 438 ? 34.105 -21.893 125.631 1.00 81.32 477 SER D C 1
ATOM 17625 O O . SER D 1 438 ? 32.961 -22.001 125.184 1.00 74.97 477 SER D O 1
ATOM 17628 N N . PHE D 1 439 ? 34.363 -21.400 126.838 1.00 65.83 478 PHE D N 1
ATOM 17629 C CA . PHE D 1 439 ? 33.304 -20.882 127.698 1.00 62.55 478 PHE D CA 1
ATOM 17630 C C . PHE D 1 439 ? 33.192 -19.355 127.567 1.00 77.53 478 PHE D C 1
ATOM 17631 O O . PHE D 1 439 ? 34.197 -18.669 127.366 1.00 78.83 478 PHE D O 1
ATOM 17639 N N . LEU D 1 440 ? 31.970 -18.831 127.661 1.00 68.63 479 LEU D N 1
ATOM 17640 C CA . LEU D 1 440 ? 31.735 -17.386 127.648 1.00 58.41 479 LEU D CA 1
ATOM 17641 C C . LEU D 1 440 ? 30.641 -16.972 128.636 1.00 70.43 479 LEU D C 1
ATOM 17642 O O . LEU D 1 440 ? 29.587 -17.604 128.707 1.00 65.57 479 LEU D O 1
ATOM 17647 N N . TRP D 1 441 ? 30.901 -15.912 129.398 1.00 81.35 480 TRP D N 1
ATOM 17648 C CA . TRP D 1 441 ? 29.892 -15.329 130.280 1.00 74.43 480 TRP D CA 1
ATOM 17649 C C . TRP D 1 441 ? 29.050 -14.311 129.520 1.00 68.08 480 TRP D C 1
ATOM 17650 O O . TRP D 1 441 ? 29.579 -13.482 128.780 1.00 65.67 480 TRP D O 1
ATOM 17661 N N . VAL D 1 442 ? 27.736 -14.374 129.698 1.00 64.60 481 VAL D N 1
ATOM 17662 C CA . VAL D 1 442 ? 26.857 -13.377 129.109 1.00 61.31 481 VAL D CA 1
ATOM 17663 C C . VAL D 1 442 ? 26.071 -12.667 130.196 1.00 72.26 481 VAL D C 1
ATOM 17664 O O . VAL D 1 442 ? 25.211 -13.264 130.839 1.00 72.65 481 VAL D O 1
ATOM 17668 N N . VAL D 1 443 ? 26.359 -11.383 130.380 1.00 71.28 482 VAL D N 1
ATOM 17669 C CA . VAL D 1 443 ? 25.811 -10.626 131.494 1.00 69.51 482 VAL D CA 1
ATOM 17670 C C . VAL D 1 443 ? 24.856 -9.537 131.021 1.00 67.97 482 VAL D C 1
ATOM 17671 O O . VAL D 1 443 ? 24.656 -9.359 129.824 1.00 75.44 482 VAL D O 1
ATOM 17675 N N . ASP D 1 444 ? 24.266 -8.820 131.972 1.00 84.21 483 ASP D N 1
ATOM 17676 C CA . ASP D 1 444 ? 23.497 -7.605 131.687 1.00 93.94 483 ASP D CA 1
ATOM 17677 C C . ASP D 1 444 ? 22.296 -7.800 130.757 1.00 78.42 483 ASP D C 1
ATOM 17678 O O . ASP D 1 444 ? 21.993 -6.935 129.940 1.00 81.52 483 ASP D O 1
ATOM 17683 N N . PHE D 1 445 ? 21.606 -8.925 130.893 1.00 63.53 484 PHE D N 1
ATOM 17684 C CA . PHE D 1 445 ? 20.405 -9.177 130.104 1.00 67.69 484 PHE D CA 1
ATOM 17685 C C . PHE D 1 445 ? 19.320 -8.155 130.419 1.00 78.69 484 PHE D C 1
ATOM 17686 O O . PHE D 1 445 ? 19.374 -7.492 131.451 1.00 92.22 484 PHE D O 1
ATOM 17694 N N . PRO D 1 446 ? 18.332 -8.014 129.524 1.00 79.01 485 PRO D N 1
ATOM 17695 C CA . PRO D 1 446 ? 17.165 -7.183 129.847 1.00 99.50 485 PRO D CA 1
ATOM 17696 C C . PRO D 1 446 ? 16.403 -7.720 131.059 1.00 90.09 485 PRO D C 1
ATOM 17697 O O . PRO D 1 446 ? 16.436 -8.918 131.315 1.00 87.65 485 PRO D O 1
ATOM 17701 N N . LEU D 1 447 ? 15.776 -6.832 131.822 1.00 91.19 486 LEU D N 1
ATOM 17702 C CA . LEU D 1 447 ? 14.957 -7.234 132.963 1.00 98.44 486 LEU D CA 1
ATOM 17703 C C . LEU D 1 447 ? 13.519 -7.628 132.586 1.00 99.94 486 LEU D C 1
ATOM 17704 O O . LEU D 1 447 ? 12.914 -8.481 133.231 1.00 94.32 486 LEU D O 1
ATOM 17709 N N . PHE D 1 448 ? 12.971 -6.996 131.552 1.00 99.40 487 PHE D N 1
ATOM 17710 C CA . PHE D 1 448 ? 11.577 -7.221 131.170 1.00 92.11 487 PHE D CA 1
ATOM 17711 C C . PHE D 1 448 ? 11.404 -7.285 129.659 1.00 110.59 487 PHE D C 1
ATOM 17712 O O . PHE D 1 448 ? 12.111 -6.600 128.922 1.00 122.42 487 PHE D O 1
ATOM 17720 N N . LEU D 1 449 ? 10.453 -8.103 129.207 1.00 116.94 488 LEU D N 1
ATOM 17721 C CA . LEU D 1 449 ? 10.127 -8.221 127.782 1.00 114.85 488 LEU D CA 1
ATOM 17722 C C . LEU D 1 449 ? 8.606 -8.297 127.557 1.00 109.68 488 LEU D C 1
ATOM 17723 O O . LEU D 1 449 ? 7.903 -8.939 128.328 1.00 107.80 488 LEU D O 1
ATOM 17728 N N . PRO D 1 450 ? 8.107 -7.652 126.483 1.00 120.76 489 PRO D N 1
ATOM 17729 C CA . PRO D 1 450 ? 6.704 -7.236 126.279 1.00 142.42 489 PRO D CA 1
ATOM 17730 C C . PRO D 1 450 ? 5.581 -8.284 126.118 1.00 142.17 489 PRO D C 1
ATOM 17731 O O . PRO D 1 450 ? 4.499 -8.076 126.666 1.00 154.23 489 PRO D O 1
ATOM 17735 N N . LYS D 1 451 ? 5.815 -9.362 125.378 1.00 136.35 490 LYS D N 1
ATOM 17736 C CA . LYS D 1 451 ? 4.734 -10.254 124.932 1.00 142.71 490 LYS D CA 1
ATOM 17737 C C . LYS D 1 451 ? 4.529 -11.454 125.898 1.00 148.30 490 LYS D C 1
ATOM 17738 O O . LYS D 1 451 ? 5.251 -11.517 126.893 1.00 151.49 490 LYS D O 1
ATOM 17744 N N . GLU D 1 452 ? 3.592 -12.398 125.676 1.00 160.36 491 GLU D N 1
ATOM 17745 C CA . GLU D 1 452 ? 2.733 -12.580 124.488 1.00 148.90 491 GLU D CA 1
ATOM 17746 C C . GLU D 1 452 ? 1.412 -11.813 124.459 1.00 159.35 491 GLU D C 1
ATOM 17747 O O . GLU D 1 452 ? 0.783 -11.706 123.405 1.00 159.09 491 GLU D O 1
ATOM 17753 N N . GLU D 1 453 ? 0.982 -11.288 125.600 1.00 167.51 492 GLU D N 1
ATOM 17754 C CA . GLU D 1 453 ? -0.179 -10.414 125.597 1.00 161.91 492 GLU D CA 1
ATOM 17755 C C . GLU D 1 453 ? 0.288 -9.135 124.924 1.00 167.00 492 GLU D C 1
ATOM 17756 O O . GLU D 1 453 ? 1.495 -8.892 124.832 1.00 163.71 492 GLU D O 1
ATOM 17762 N N . ASN D 1 454 ? -0.649 -8.339 124.423 1.00 173.48 493 ASN D N 1
ATOM 17763 C CA . ASN D 1 454 ? -0.288 -7.110 123.730 1.00 180.04 493 ASN D CA 1
ATOM 17764 C C . ASN D 1 454 ? 0.638 -6.255 124.587 1.00 172.35 493 ASN D C 1
ATOM 17765 O O . ASN D 1 454 ? 0.343 -5.992 125.754 1.00 160.25 493 ASN D O 1
ATOM 17770 N N . PRO D 1 455 ? 1.792 -5.869 124.025 1.00 174.09 494 PRO D N 1
ATOM 17771 C CA . PRO D 1 455 ? 2.675 -4.954 124.752 1.00 171.74 494 PRO D CA 1
ATOM 17772 C C . PRO D 1 455 ? 1.922 -3.686 125.154 1.00 165.29 494 PRO D C 1
ATOM 17773 O O . PRO D 1 455 ? 1.302 -3.036 124.311 1.00 146.59 494 PRO D O 1
ATOM 17777 N N . ARG D 1 456 ? 1.991 -3.339 126.436 1.00 178.46 495 ARG D N 1
ATOM 17778 C CA . ARG D 1 456 ? 2.824 -4.072 127.383 1.00 167.64 495 ARG D CA 1
ATOM 17779 C C . ARG D 1 456 ? 2.093 -4.557 128.644 1.00 172.56 495 ARG D C 1
ATOM 17780 O O . ARG D 1 456 ? 1.669 -3.757 129.482 1.00 182.54 495 ARG D O 1
ATOM 17788 N N . GLU D 1 457 ? 1.939 -5.873 128.762 1.00 164.96 496 GLU D N 1
ATOM 17789 C CA . GLU D 1 457 ? 1.655 -6.511 130.046 1.00 161.63 496 GLU D CA 1
ATOM 17790 C C . GLU D 1 457 ? 2.979 -7.046 130.568 1.00 141.51 496 GLU D C 1
ATOM 17791 O O . GLU D 1 457 ? 3.064 -7.668 131.628 1.00 123.35 496 GLU D O 1
ATOM 17797 N N . LEU D 1 458 ? 4.008 -6.784 129.772 1.00 140.44 497 LEU D N 1
ATOM 17798 C CA . LEU D 1 458 ? 5.365 -7.261 129.977 1.00 135.73 497 LEU D CA 1
ATOM 17799 C C . LEU D 1 458 ? 5.461 -8.765 130.194 1.00 138.48 497 LEU D C 1
ATOM 17800 O O . LEU D 1 458 ? 4.671 -9.546 129.662 1.00 139.47 497 LEU D O 1
ATOM 17805 N N . GLU D 1 459 ? 6.427 -9.129 131.029 1.00 140.60 498 GLU D N 1
ATOM 17806 C CA . GLU D 1 459 ? 6.745 -10.497 131.392 1.00 128.81 498 GLU D CA 1
ATOM 17807 C C . GLU D 1 459 ? 8.025 -10.359 132.191 1.00 136.63 498 GLU D C 1
ATOM 17808 O O . GLU D 1 459 ? 8.710 -9.338 132.095 1.00 134.39 498 GLU D O 1
ATOM 17814 N N . SER D 1 460 ? 8.377 -11.381 132.956 1.00 126.23 499 SER D N 1
ATOM 17815 C CA . SER D 1 460 ? 9.691 -11.396 133.571 1.00 128.47 499 SER D CA 1
ATOM 17816 C C . SER D 1 460 ? 10.674 -11.920 132.532 1.00 123.84 499 SER D C 1
ATOM 17817 O O . SER D 1 460 ? 10.388 -12.909 131.855 1.00 117.94 499 SER D O 1
ATOM 17820 N N . ALA D 1 461 ? 11.808 -11.237 132.387 1.00 121.35 500 ALA D N 1
ATOM 17821 C CA . ALA D 1 461 ? 12.841 -11.634 131.431 1.00 118.40 500 ALA D CA 1
ATOM 17822 C C . ALA D 1 461 ? 13.150 -13.118 131.550 1.00 101.31 500 ALA D C 1
ATOM 17823 O O . ALA D 1 461 ? 12.934 -13.888 130.615 1.00 84.47 500 ALA D O 1
ATOM 17825 N N . HIS D 1 462 ? 13.658 -13.506 132.714 1.00 101.50 501 HIS D N 1
ATOM 17826 C CA . HIS D 1 462 ? 13.921 -14.902 133.017 1.00 92.27 501 HIS D CA 1
ATOM 17827 C C . HIS D 1 462 ? 13.158 -15.299 134.276 1.00 107.53 501 HIS D C 1
ATOM 17828 O O . HIS D 1 462 ? 12.262 -16.144 134.242 1.00 86.43 501 HIS D O 1
ATOM 17835 N N . HIS D 1 463 ? 13.516 -14.666 135.388 1.00 127.91 502 HIS D N 1
ATOM 17836 C CA . HIS D 1 463 ? 12.902 -14.957 136.675 1.00 116.46 502 HIS D CA 1
ATOM 17837 C C . HIS D 1 463 ? 12.208 -13.693 137.182 1.00 116.61 502 HIS D C 1
ATOM 17838 O O . HIS D 1 463 ? 12.705 -12.580 136.971 1.00 98.97 502 HIS D O 1
ATOM 17845 N N . PRO D 1 464 ? 11.047 -13.861 137.837 1.00 118.82 503 PRO D N 1
ATOM 17846 C CA . PRO D 1 464 ? 10.312 -12.731 138.412 1.00 108.18 503 PRO D CA 1
ATOM 17847 C C . PRO D 1 464 ? 11.193 -11.917 139.345 1.00 107.79 503 PRO D C 1
ATOM 17848 O O . PRO D 1 464 ? 11.179 -10.691 139.266 1.00 114.57 503 PRO D O 1
ATOM 17852 N N . PHE D 1 465 ? 11.970 -12.584 140.193 1.00 106.35 504 PHE D N 1
ATOM 17853 C CA . PHE D 1 465 ? 12.839 -11.862 141.109 1.00 112.41 504 PHE D CA 1
ATOM 17854 C C . PHE D 1 465 ? 14.257 -11.893 140.571 1.00 109.13 504 PHE D C 1
ATOM 17855 O O . PHE D 1 465 ? 14.956 -12.898 140.688 1.00 98.89 504 PHE D O 1
ATOM 17863 N N . THR D 1 466 ? 14.685 -10.768 140.015 1.00 102.81 505 THR D N 1
ATOM 17864 C CA . THR D 1 466 ? 16.024 -10.642 139.477 1.00 90.72 505 THR D CA 1
ATOM 17865 C C . THR D 1 466 ? 16.527 -9.245 139.775 1.00 92.15 505 THR D C 1
ATOM 17866 O O . THR D 1 466 ? 15.868 -8.263 139.434 1.00 88.64 505 THR D O 1
ATOM 17870 N N . ALA D 1 467 ? 17.696 -9.152 140.398 1.00 104.55 506 ALA D N 1
ATOM 17871 C CA . ALA D 1 467 ? 18.255 -7.854 140.761 1.00 106.26 506 ALA D CA 1
ATOM 17872 C C . ALA D 1 467 ? 18.651 -7.071 139.525 1.00 96.26 506 ALA D C 1
ATOM 17873 O O . ALA D 1 467 ? 19.490 -7.523 138.747 1.00 99.91 506 ALA D O 1
ATOM 17875 N N . PRO D 1 468 ? 18.036 -5.897 139.331 1.00 91.76 507 PRO D N 1
ATOM 17876 C CA . PRO D 1 468 ? 18.434 -5.033 138.216 1.00 92.46 507 PRO D CA 1
ATOM 17877 C C . PRO D 1 468 ? 19.838 -4.456 138.422 1.00 92.58 507 PRO D C 1
ATOM 17878 O O . PRO D 1 468 ? 20.181 -4.085 139.548 1.00 73.62 507 PRO D O 1
ATOM 17882 N N . HIS D 1 469 ? 20.637 -4.420 137.354 1.00 95.09 508 HIS D N 1
ATOM 17883 C CA . HIS D 1 469 ? 21.954 -3.799 137.393 1.00 96.79 508 HIS D CA 1
ATOM 17884 C C . HIS D 1 469 ? 21.673 -2.422 137.919 1.00 114.42 508 HIS D C 1
ATOM 17885 O O . HIS D 1 469 ? 20.828 -1.732 137.351 1.00 131.73 508 HIS D O 1
ATOM 17892 N N . PRO D 1 470 ? 22.354 -2.021 139.011 1.00 128.15 509 PRO D N 1
ATOM 17893 C CA . PRO D 1 470 ? 21.804 -0.884 139.759 1.00 136.55 509 PRO D CA 1
ATOM 17894 C C . PRO D 1 470 ? 21.527 0.345 138.895 1.00 134.34 509 PRO D C 1
ATOM 17895 O O . PRO D 1 470 ? 20.363 0.711 138.840 1.00 121.86 509 PRO D O 1
ATOM 17899 N N . SER D 1 471 ? 22.516 0.883 138.183 1.00 115.13 510 SER D N 1
ATOM 17900 C CA . SER D 1 471 ? 22.297 1.845 137.095 1.00 128.10 510 SER D CA 1
ATOM 17901 C C . SER D 1 471 ? 21.079 2.739 137.333 1.00 157.32 510 SER D C 1
ATOM 17902 O O . SER D 1 471 ? 20.138 2.730 136.536 1.00 154.84 510 SER D O 1
ATOM 17905 N N . ASP D 1 472 ? 21.090 3.466 138.448 1.00 179.08 511 ASP D N 1
ATOM 17906 C CA . ASP D 1 472 ? 19.978 4.328 138.884 1.00 174.13 511 ASP D CA 1
ATOM 17907 C C . ASP D 1 472 ? 18.679 3.578 139.307 1.00 159.40 511 ASP D C 1
ATOM 17908 O O . ASP D 1 472 ? 17.829 4.152 139.993 1.00 135.69 511 ASP D O 1
ATOM 17913 N N . ILE D 1 473 ? 18.539 2.305 138.910 1.00 152.78 512 ILE D N 1
ATOM 17914 C CA . ILE D 1 473 ? 17.453 1.391 139.345 1.00 133.90 512 ILE D CA 1
ATOM 17915 C C . ILE D 1 473 ? 16.040 1.834 138.925 1.00 117.58 512 ILE D C 1
ATOM 17916 O O . ILE D 1 473 ? 15.104 1.035 138.885 1.00 87.87 512 ILE D O 1
ATOM 17921 N N . HIS D 1 474 ? 15.917 3.100 138.550 1.00 139.29 513 HIS D N 1
ATOM 17922 C CA . HIS D 1 474 ? 14.625 3.764 138.444 1.00 139.72 513 HIS D CA 1
ATOM 17923 C C . HIS D 1 474 ? 14.058 3.658 137.036 1.00 140.43 513 HIS D C 1
ATOM 17924 O O . HIS D 1 474 ? 12.889 3.976 136.788 1.00 142.59 513 HIS D O 1
ATOM 17931 N N . LEU D 1 475 ? 14.886 3.175 136.117 1.00 143.39 514 LEU D N 1
ATOM 17932 C CA . LEU D 1 475 ? 14.450 2.970 134.746 1.00 140.34 514 LEU D CA 1
ATOM 17933 C C . LEU D 1 475 ? 13.273 2.002 134.748 1.00 138.51 514 LEU D C 1
ATOM 17934 O O . LEU D 1 475 ? 12.503 1.955 133.796 1.00 138.01 514 LEU D O 1
ATOM 17939 N N . LEU D 1 476 ? 13.144 1.240 135.833 1.00 137.65 515 LEU D N 1
ATOM 17940 C CA . LEU D 1 476 ? 11.974 0.406 136.082 1.00 137.95 515 LEU D CA 1
ATOM 17941 C C . LEU D 1 476 ? 10.697 1.217 135.994 1.00 144.64 515 LEU D C 1
ATOM 17942 O O . LEU D 1 476 ? 9.775 0.880 135.252 1.00 150.52 515 LEU D O 1
ATOM 17947 N N . TYR D 1 477 ? 10.653 2.289 136.772 1.00 137.56 516 TYR D N 1
ATOM 17948 C CA . TYR D 1 477 ? 9.480 3.143 136.838 1.00 143.10 516 TYR D CA 1
ATOM 17949 C C . TYR D 1 477 ? 9.368 4.066 135.640 1.00 135.39 516 TYR D C 1
ATOM 17950 O O . TYR D 1 477 ? 8.281 4.236 135.083 1.00 116.25 516 TYR D O 1
ATOM 17959 N N . THR D 1 478 ? 10.483 4.684 135.261 1.00 134.24 517 THR D N 1
ATOM 17960 C CA . THR D 1 478 ? 10.471 5.555 134.091 1.00 163.94 517 THR D CA 1
ATOM 17961 C C . THR D 1 478 ? 10.035 4.786 132.843 1.00 164.83 517 THR D C 1
ATOM 17962 O O . THR D 1 478 ? 8.921 4.963 132.346 1.00 162.50 517 THR D O 1
ATOM 17966 N N . GLU D 1 479 ? 10.919 3.917 132.360 1.00 166.94 518 GLU D N 1
ATOM 17967 C CA . GLU D 1 479 ? 10.686 3.149 131.140 1.00 162.15 518 GLU D CA 1
ATOM 17968 C C . GLU D 1 479 ? 11.085 1.682 131.307 1.00 160.53 518 GLU D C 1
ATOM 17969 O O . GLU D 1 479 ? 12.243 1.334 131.071 1.00 165.16 518 GLU D O 1
ATOM 17975 N N . PRO D 1 480 ? 10.142 0.814 131.720 1.00 149.12 519 PRO D N 1
ATOM 17976 C CA . PRO D 1 480 ? 10.525 -0.596 131.862 1.00 128.06 519 PRO D CA 1
ATOM 17977 C C . PRO D 1 480 ? 10.915 -1.193 130.515 1.00 131.14 519 PRO D C 1
ATOM 17978 O O . PRO D 1 480 ? 10.713 -0.546 129.486 1.00 141.40 519 PRO D O 1
ATOM 17982 N N . LYS D 1 481 ? 11.529 -2.373 130.545 1.00 121.67 520 LYS D N 1
ATOM 17983 C CA . LYS D 1 481 ? 12.112 -3.024 129.367 1.00 130.38 520 LYS D CA 1
ATOM 17984 C C . LYS D 1 481 ? 13.407 -2.344 128.932 1.00 128.24 520 LYS D C 1
ATOM 17985 O O . LYS D 1 481 ? 14.180 -2.910 128.161 1.00 143.99 520 LYS D O 1
ATOM 17991 N N . LYS D 1 482 ? 13.636 -1.130 129.422 1.00 119.52 521 LYS D N 1
ATOM 17992 C CA . LYS D 1 482 ? 14.863 -0.403 129.124 1.00 125.57 521 LYS D CA 1
ATOM 17993 C C . LYS D 1 482 ? 15.860 -0.551 130.262 1.00 123.89 521 LYS D C 1
ATOM 17994 O O . LYS D 1 482 ? 16.987 -0.059 130.186 1.00 141.00 521 LYS D O 1
ATOM 18000 N N . ALA D 1 483 ? 15.434 -1.231 131.319 1.00 108.52 522 ALA D N 1
ATOM 18001 C CA . ALA D 1 483 ? 16.282 -1.437 132.479 1.00 111.98 522 ALA D CA 1
ATOM 18002 C C . ALA D 1 483 ? 16.833 -2.843 132.429 1.00 101.90 522 ALA D C 1
ATOM 18003 O O . ALA D 1 483 ? 16.096 -3.788 132.161 1.00 87.90 522 ALA D O 1
ATOM 18005 N N . ARG D 1 484 ? 18.130 -2.979 132.685 1.00 115.36 523 ARG D N 1
ATOM 18006 C CA . ARG D 1 484 ? 18.773 -4.286 132.623 1.00 106.53 523 ARG D CA 1
ATOM 18007 C C . ARG D 1 484 ? 18.758 -5.011 133.971 1.00 99.83 523 ARG D C 1
ATOM 18008 O O . ARG D 1 484 ? 18.289 -4.469 134.974 1.00 89.82 523 ARG D O 1
ATOM 18016 N N . SER D 1 485 ? 19.274 -6.237 133.985 1.00 100.05 524 SER D N 1
ATOM 18017 C CA . SER D 1 485 ? 19.294 -7.045 135.200 1.00 95.22 524 SER D CA 1
ATOM 18018 C C . SER D 1 485 ? 20.682 -7.594 135.490 1.00 84.01 524 SER D C 1
ATOM 18019 O O . SER D 1 485 ? 21.628 -7.375 134.733 1.00 81.21 524 SER D O 1
ATOM 18022 N N . GLN D 1 486 ? 20.798 -8.304 136.603 1.00 85.21 525 GLN D N 1
ATOM 18023 C CA . GLN D 1 486 ? 22.052 -8.944 136.951 1.00 95.97 525 GLN D CA 1
ATOM 18024 C C . GLN D 1 486 ? 22.060 -10.396 136.508 1.00 102.80 525 GLN D C 1
ATOM 18025 O O . GLN D 1 486 ? 22.994 -11.127 136.817 1.00 112.16 525 GLN D O 1
ATOM 18031 N N . HIS D 1 487 ? 21.009 -10.815 135.806 1.00 86.99 526 HIS D N 1
ATOM 18032 C CA . HIS D 1 487 ? 20.952 -12.171 135.265 1.00 90.90 526 HIS D CA 1
ATOM 18033 C C . HIS D 1 487 ? 22.160 -12.487 134.382 1.00 84.11 526 HIS D C 1
ATOM 18034 O O . HIS D 1 487 ? 22.629 -11.635 133.628 1.00 86.34 526 HIS D O 1
ATOM 18041 N N . TYR D 1 488 ? 22.654 -13.717 134.485 1.00 75.48 527 TYR D N 1
ATOM 18042 C CA . TYR D 1 488 ? 23.830 -14.144 133.737 1.00 78.86 527 TYR D CA 1
ATOM 18043 C C . TYR D 1 488 ? 23.587 -15.509 133.117 1.00 81.31 527 TYR D C 1
ATOM 18044 O O . TYR D 1 488 ? 22.796 -16.301 133.631 1.00 83.20 527 TYR D O 1
ATOM 18053 N N . ASP D 1 489 ? 24.268 -15.773 132.008 1.00 77.18 528 ASP D N 1
ATOM 18054 C CA . ASP D 1 489 ? 24.213 -17.074 131.357 1.00 72.06 528 ASP D CA 1
ATOM 18055 C C . ASP D 1 489 ? 25.616 -17.549 131.024 1.00 71.09 528 ASP D C 1
ATOM 18056 O O . ASP D 1 489 ? 26.438 -16.783 130.527 1.00 76.75 528 ASP D O 1
ATOM 18061 N N . LEU D 1 490 ? 25.896 -18.812 131.318 1.00 69.33 529 LEU D N 1
ATOM 18062 C CA . LEU D 1 490 ? 27.149 -19.412 130.903 1.00 66.24 529 LEU D CA 1
ATOM 18063 C C . LEU D 1 490 ? 26.891 -20.122 129.579 1.00 79.34 529 LEU D C 1
ATOM 18064 O O . LEU D 1 490 ? 25.938 -20.894 129.461 1.00 79.30 529 LEU D O 1
ATOM 18069 N N . VAL D 1 491 ? 27.710 -19.834 128.571 1.00 76.98 530 VAL D N 1
ATOM 18070 C CA . VAL D 1 491 ? 27.599 -20.542 127.300 1.00 55.06 530 VAL D CA 1
ATOM 18071 C C . VAL D 1 491 ? 28.861 -21.335 126.991 1.00 57.74 530 VAL D C 1
ATOM 18072 O O . VAL D 1 491 ? 29.977 -20.853 127.177 1.00 52.29 530 VAL D O 1
ATOM 18076 N N . LEU D 1 492 ? 28.666 -22.570 126.541 1.00 73.90 531 LEU D N 1
ATOM 18077 C CA . LEU D 1 492 ? 29.769 -23.450 126.176 1.00 76.10 531 LEU D CA 1
ATOM 18078 C C . LEU D 1 492 ? 29.573 -23.972 124.762 1.00 72.00 531 LEU D C 1
ATOM 18079 O O . LEU D 1 492 ? 28.638 -24.732 124.496 1.00 64.70 531 LEU D O 1
ATOM 18084 N N . ASN D 1 493 ? 30.468 -23.559 123.868 1.00 73.48 532 ASN D N 1
ATOM 18085 C CA . ASN D 1 493 ? 30.431 -23.973 122.471 1.00 79.07 532 ASN D CA 1
ATOM 18086 C C . ASN D 1 493 ? 29.049 -23.817 121.833 1.00 81.68 532 ASN D C 1
ATOM 18087 O O . ASN D 1 493 ? 28.526 -24.750 121.229 1.00 92.60 532 ASN D O 1
ATOM 18092 N N . GLY D 1 494 ? 28.455 -22.638 121.991 1.00 76.46 533 GLY D N 1
ATOM 18093 C CA . GLY D 1 494 ? 27.188 -22.331 121.351 1.00 81.33 533 GLY D CA 1
ATOM 18094 C C . GLY D 1 494 ? 25.965 -22.885 122.055 1.00 87.67 533 GLY D C 1
ATOM 18095 O O . GLY D 1 494 ? 24.852 -22.795 121.542 1.00 100.68 533 GLY D O 1
ATOM 18096 N N . ASN D 1 495 ? 26.166 -23.456 123.235 1.00 79.57 534 ASN D N 1
ATOM 18097 C CA . ASN D 1 495 ? 25.063 -24.005 124.009 1.00 81.79 534 ASN D CA 1
ATOM 18098 C C . ASN D 1 495 ? 24.870 -23.218 125.287 1.00 87.86 534 ASN D C 1
ATOM 18099 O O . ASN D 1 495 ? 25.809 -22.602 125.788 1.00 84.89 534 ASN D O 1
ATOM 18104 N N . GLU D 1 496 ? 23.661 -23.246 125.835 1.00 82.21 535 GLU D N 1
ATOM 18105 C CA . GLU D 1 496 ? 23.480 -22.655 127.144 1.00 75.17 535 GLU D CA 1
ATOM 18106 C C . GLU D 1 496 ? 23.708 -23.781 128.129 1.00 68.98 535 GLU D C 1
ATOM 18107 O O . GLU D 1 496 ? 22.868 -24.658 128.305 1.00 79.54 535 GLU D O 1
ATOM 18113 N N . ILE D 1 497 ? 24.861 -23.734 128.782 1.00 64.80 536 ILE D N 1
ATOM 18114 C CA . ILE D 1 497 ? 25.278 -24.781 129.700 1.00 65.72 536 ILE D CA 1
ATOM 18115 C C . ILE D 1 497 ? 24.625 -24.549 131.066 1.00 76.28 536 ILE D C 1
ATOM 18116 O O . ILE D 1 497 ? 24.190 -25.489 131.733 1.00 65.74 536 ILE D O 1
ATOM 18121 N N . GLY D 1 498 ? 24.531 -23.284 131.461 1.00 79.84 537 GLY D N 1
ATOM 18122 C CA . GLY D 1 498 ? 23.874 -22.917 132.701 1.00 67.63 537 GLY D CA 1
ATOM 18123 C C . GLY D 1 498 ? 23.507 -21.447 132.752 1.00 63.22 537 GLY D C 1
ATOM 18124 O O . GLY D 1 498 ? 24.002 -20.643 131.967 1.00 73.31 537 GLY D O 1
ATOM 18125 N N . GLY D 1 499 ? 22.633 -21.093 133.686 1.00 72.22 538 GLY D N 1
ATOM 18126 C CA . GLY D 1 499 ? 22.223 -19.714 133.864 1.00 74.02 538 GLY D CA 1
ATOM 18127 C C . GLY D 1 499 ? 21.639 -19.462 135.242 1.00 87.83 538 GLY D C 1
ATOM 18128 O O . GLY D 1 499 ? 21.276 -20.394 135.965 1.00 90.76 538 GLY D O 1
ATOM 18129 N N . GLY D 1 500 ? 21.551 -18.191 135.611 1.00 89.13 539 GLY D N 1
ATOM 18130 C CA . GLY D 1 500 ? 20.981 -17.805 136.889 1.00 100.41 539 GLY D CA 1
ATOM 18131 C C . GLY D 1 500 ? 20.964 -16.298 137.033 1.00 90.39 539 GLY D C 1
ATOM 18132 O O . GLY D 1 500 ? 21.229 -15.576 136.069 1.00 76.58 539 GLY D O 1
ATOM 18133 N N . SER D 1 501 ? 20.661 -15.822 138.236 1.00 91.15 540 SER D N 1
ATOM 18134 C CA . SER D 1 501 ? 20.641 -14.391 138.504 1.00 87.54 540 SER D CA 1
ATOM 18135 C C . SER D 1 501 ? 20.945 -14.105 139.965 1.00 81.11 540 SER D C 1
ATOM 18136 O O . SER D 1 501 ? 21.122 -15.027 140.763 1.00 90.81 540 SER D O 1
ATOM 18139 N N . ILE D 1 502 ? 21.008 -12.825 140.312 1.00 64.79 541 ILE D N 1
ATOM 18140 C CA . ILE D 1 502 ? 21.038 -12.443 141.709 1.00 69.56 541 ILE D CA 1
ATOM 18141 C C . ILE D 1 502 ? 19.594 -12.191 142.087 1.00 87.66 541 ILE D C 1
ATOM 18142 O O . ILE D 1 502 ? 18.982 -11.228 141.622 1.00 82.86 541 ILE D O 1
ATOM 18147 N N . ARG D 1 503 ? 19.043 -13.073 142.915 1.00 103.05 542 ARG D N 1
ATOM 18148 C CA . ARG D 1 503 ? 17.653 -12.954 143.322 1.00 104.76 542 ARG D CA 1
ATOM 18149 C C . ARG D 1 503 ? 17.584 -11.707 144.200 1.00 96.12 542 ARG D C 1
ATOM 18150 O O . ARG D 1 503 ? 18.550 -11.393 144.894 1.00 87.77 542 ARG D O 1
ATOM 18158 N N . ILE D 1 504 ? 16.473 -10.977 144.151 1.00 91.67 543 ILE D N 1
ATOM 18159 C CA . ILE D 1 504 ? 16.386 -9.704 144.865 1.00 84.80 543 ILE D CA 1
ATOM 18160 C C . ILE D 1 504 ? 15.785 -9.822 146.270 1.00 98.37 543 ILE D C 1
ATOM 18161 O O . ILE D 1 504 ? 14.792 -10.518 146.476 1.00 89.93 543 ILE D O 1
ATOM 18166 N N . HIS D 1 505 ? 16.414 -9.145 147.230 1.00 101.06 544 HIS D N 1
ATOM 18167 C CA . HIS D 1 505 ? 15.959 -9.124 148.619 1.00 83.73 544 HIS D CA 1
ATOM 18168 C C . HIS D 1 505 ? 15.124 -7.881 148.889 1.00 97.56 544 HIS D C 1
ATOM 18169 O O . HIS D 1 505 ? 14.845 -7.116 147.967 1.00 111.86 544 HIS D O 1
ATOM 18176 N N . ASN D 1 506 ? 14.744 -7.670 150.148 1.00 103.87 545 ASN D N 1
ATOM 18177 C CA . ASN D 1 506 ? 13.990 -6.464 150.533 1.00 116.91 545 ASN D CA 1
ATOM 18178 C C . ASN D 1 506 ? 12.625 -6.245 149.840 1.00 105.98 545 ASN D C 1
ATOM 18179 O O . ASN D 1 506 ? 12.511 -5.528 148.849 1.00 96.18 545 ASN D O 1
ATOM 18184 N N . ALA D 1 507 ? 11.599 -6.915 150.360 1.00 102.99 546 ALA D N 1
ATOM 18185 C CA . ALA D 1 507 ? 10.289 -7.025 149.708 1.00 96.79 546 ALA D CA 1
ATOM 18186 C C . ALA D 1 507 ? 9.713 -5.710 149.196 1.00 115.20 546 ALA D C 1
ATOM 18187 O O . ALA D 1 507 ? 8.829 -5.722 148.349 1.00 108.20 546 ALA D O 1
ATOM 18189 N N . GLU D 1 508 ? 10.199 -4.590 149.725 1.00 133.45 547 GLU D N 1
ATOM 18190 C CA . GLU D 1 508 ? 9.831 -3.265 149.227 1.00 134.40 547 GLU D CA 1
ATOM 18191 C C . GLU D 1 508 ? 9.923 -3.187 147.702 1.00 129.08 547 GLU D C 1
ATOM 18192 O O . GLU D 1 508 ? 8.988 -2.741 147.035 1.00 121.31 547 GLU D O 1
ATOM 18198 N N . LEU D 1 509 ? 11.049 -3.643 147.161 1.00 122.53 548 LEU D N 1
ATOM 18199 C CA . LEU D 1 509 ? 11.301 -3.601 145.721 1.00 117.81 548 LEU D CA 1
ATOM 18200 C C . LEU D 1 509 ? 10.435 -4.620 144.988 1.00 104.20 548 LEU D C 1
ATOM 18201 O O . LEU D 1 509 ? 9.858 -4.328 143.940 1.00 98.88 548 LEU D O 1
ATOM 18206 N N . GLN D 1 510 ? 10.353 -5.815 145.561 1.00 98.12 549 GLN D N 1
ATOM 18207 C CA . GLN D 1 510 ? 9.608 -6.930 144.989 1.00 105.77 549 GLN D CA 1
ATOM 18208 C C . GLN D 1 510 ? 8.138 -6.603 144.765 1.00 114.75 549 GLN D C 1
ATOM 18209 O O . GLN D 1 510 ? 7.541 -6.961 143.731 1.00 117.85 549 GLN D O 1
ATOM 18215 N N . ARG D 1 511 ? 7.574 -5.919 145.754 1.00 127.49 550 ARG D N 1
ATOM 18216 C CA . ARG D 1 511 ? 6.149 -5.635 145.819 1.00 143.19 550 ARG D CA 1
ATOM 18217 C C . ARG D 1 511 ? 5.616 -5.047 144.524 1.00 137.22 550 ARG D C 1
ATOM 18218 O O . ARG D 1 511 ? 4.681 -5.587 143.933 1.00 118.79 550 ARG D O 1
ATOM 18226 N N . TYR D 1 512 ? 6.216 -3.951 144.070 1.00 134.42 551 TYR D N 1
ATOM 18227 C CA . TYR D 1 512 ? 5.662 -3.259 142.916 1.00 128.35 551 TYR D CA 1
ATOM 18228 C C . TYR D 1 512 ? 5.984 -3.924 141.589 1.00 128.33 551 TYR D C 1
ATOM 18229 O O . TYR D 1 512 ? 5.268 -3.723 140.617 1.00 137.33 551 TYR D O 1
ATOM 18238 N N . ILE D 1 513 ? 7.057 -4.706 141.540 1.00 128.62 552 ILE D N 1
ATOM 18239 C CA . ILE D 1 513 ? 7.356 -5.458 140.327 1.00 115.41 552 ILE D CA 1
ATOM 18240 C C . ILE D 1 513 ? 6.268 -6.502 140.130 1.00 114.32 552 ILE D C 1
ATOM 18241 O O . ILE D 1 513 ? 5.711 -6.649 139.031 1.00 108.10 552 ILE D O 1
ATOM 18246 N N . LEU D 1 514 ? 5.940 -7.201 141.213 1.00 124.97 553 LEU D N 1
ATOM 18247 C CA . LEU D 1 514 ? 4.805 -8.117 141.179 1.00 123.46 553 LEU D CA 1
ATOM 18248 C C . LEU D 1 514 ? 3.474 -7.381 140.978 1.00 139.93 553 LEU D C 1
ATOM 18249 O O . LEU D 1 514 ? 2.533 -7.947 140.430 1.00 144.40 553 LEU D O 1
ATOM 18254 N N . ALA D 1 515 ? 3.403 -6.119 141.400 1.00 135.49 554 ALA D N 1
ATOM 18255 C CA . ALA D 1 515 ? 2.187 -5.319 141.231 1.00 127.98 554 ALA D CA 1
ATOM 18256 C C . ALA D 1 515 ? 1.923 -4.938 139.772 1.00 134.97 554 ALA D C 1
ATOM 18257 O O . ALA D 1 515 ? 0.798 -5.069 139.289 1.00 126.04 554 ALA D O 1
ATOM 18259 N N . THR D 1 516 ? 2.956 -4.461 139.076 1.00 138.46 555 THR D N 1
ATOM 18260 C CA . THR D 1 516 ? 2.846 -4.175 137.647 1.00 133.42 555 THR D CA 1
ATOM 18261 C C . THR D 1 516 ? 2.608 -5.460 136.877 1.00 142.35 555 THR D C 1
ATOM 18262 O O . THR D 1 516 ? 1.806 -5.486 135.945 1.00 162.78 555 THR D O 1
ATOM 18266 N N . LEU D 1 517 ? 3.310 -6.525 137.259 1.00 135.10 556 LEU D N 1
ATOM 18267 C CA . LEU D 1 517 ? 3.139 -7.799 136.565 1.00 129.02 556 LEU D CA 1
ATOM 18268 C C . LEU D 1 517 ? 1.707 -8.340 136.670 1.00 136.68 556 LEU D C 1
ATOM 18269 O O . LEU D 1 517 ? 1.033 -8.479 135.650 1.00 125.78 556 LEU D O 1
ATOM 18274 N N . LEU D 1 518 ? 1.241 -8.599 137.894 1.00 153.23 557 LEU D N 1
ATOM 18275 C CA . LEU D 1 518 ? -0.154 -8.988 138.149 1.00 162.98 557 LEU D CA 1
ATOM 18276 C C . LEU D 1 518 ? -0.421 -9.238 139.633 1.00 182.18 557 LEU D C 1
ATOM 18277 O O . LEU D 1 518 ? 0.495 -9.516 140.402 1.00 175.58 557 LEU D O 1
ATOM 18282 N N . LYS D 1 519 ? -1.693 -9.197 140.019 1.00 205.03 558 LYS D N 1
ATOM 18283 C CA . LYS D 1 519 ? -2.077 -9.317 141.424 1.00 206.04 558 LYS D CA 1
ATOM 18284 C C . LYS D 1 519 ? -2.995 -10.513 141.640 1.00 205.10 558 LYS D C 1
ATOM 18285 O O . LYS D 1 519 ? -3.512 -11.078 140.675 1.00 210.05 558 LYS D O 1
ATOM 18291 N N . GLU D 1 520 ? -3.157 -10.890 142.910 1.00 196.60 559 GLU D N 1
ATOM 18292 C CA . GLU D 1 520 ? -3.758 -12.162 143.337 1.00 193.10 559 GLU D CA 1
ATOM 18293 C C . GLU D 1 520 ? -2.747 -13.292 143.146 1.00 186.25 559 GLU D C 1
ATOM 18294 O O . GLU D 1 520 ? -2.997 -14.442 143.504 1.00 189.48 559 GLU D O 1
ATOM 18300 N N . ASP D 1 521 ? -1.599 -12.932 142.575 1.00 178.10 560 ASP D N 1
ATOM 18301 C CA . ASP D 1 521 ? -0.415 -13.778 142.547 1.00 183.77 560 ASP D CA 1
ATOM 18302 C C . ASP D 1 521 ? 0.162 -13.733 143.957 1.00 182.73 560 ASP D C 1
ATOM 18303 O O . ASP D 1 521 ? 0.984 -14.571 144.353 1.00 184.54 560 ASP D O 1
ATOM 18308 N N . VAL D 1 522 ? -0.297 -12.737 144.712 1.00 171.90 561 VAL D N 1
ATOM 18309 C CA . VAL D 1 522 ? 0.062 -12.574 146.111 1.00 156.30 561 VAL D CA 1
ATOM 18310 C C . VAL D 1 522 ? -0.400 -13.783 146.917 1.00 164.89 561 VAL D C 1
ATOM 18311 O O . VAL D 1 522 ? 0.176 -14.088 147.955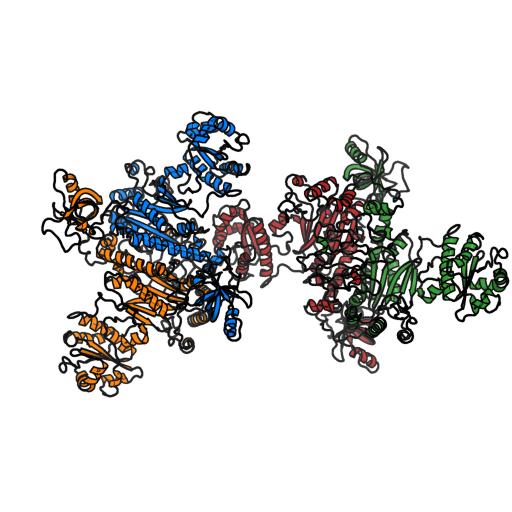 1.00 166.97 561 VAL D O 1
ATOM 18315 N N . LYS D 1 523 ? -1.439 -14.467 146.437 1.00 178.53 562 LYS D N 1
ATOM 18316 C CA . LYS D 1 523 ? -1.869 -15.730 147.032 1.00 189.66 562 LYS D CA 1
ATOM 18317 C C . LYS D 1 523 ? -0.679 -16.670 147.120 1.00 179.74 562 LYS D C 1
ATOM 18318 O O . LYS D 1 523 ? -0.336 -17.176 148.189 1.00 186.56 562 LYS D O 1
ATOM 18324 N N . MET D 1 524 ? -0.055 -16.890 145.971 1.00 177.82 563 MET D N 1
ATOM 18325 C CA . MET D 1 524 ? 1.083 -17.784 145.859 1.00 181.85 563 MET D CA 1
ATOM 18326 C C . MET D 1 524 ? 2.303 -17.240 146.594 1.00 176.46 563 MET D C 1
ATOM 18327 O O . MET D 1 524 ? 2.875 -17.916 147.450 1.00 163.02 563 MET D O 1
ATOM 18332 N N . LEU D 1 525 ? 2.692 -16.013 146.260 1.00 174.41 564 LEU D N 1
ATOM 18333 C CA . LEU D 1 525 ? 4.007 -15.506 146.656 1.00 162.06 564 LEU D CA 1
ATOM 18334 C C . LEU D 1 525 ? 4.091 -14.656 147.933 1.00 158.54 564 LEU D C 1
ATOM 18335 O O . LEU D 1 525 ? 5.171 -14.162 148.271 1.00 145.81 564 LEU D O 1
ATOM 18340 N N . SER D 1 526 ? 2.979 -14.479 148.643 1.00 171.54 565 SER D N 1
ATOM 18341 C CA . SER D 1 526 ? 3.042 -13.745 149.909 1.00 174.77 565 SER D CA 1
ATOM 18342 C C . SER D 1 526 ? 3.826 -14.538 150.949 1.00 158.41 565 SER D C 1
ATOM 18343 O O . SER D 1 526 ? 4.406 -13.957 151.865 1.00 155.75 565 SER D O 1
ATOM 18346 N N . HIS D 1 527 ? 3.844 -15.862 150.800 1.00 147.37 566 HIS D N 1
ATOM 18347 C CA . HIS D 1 527 ? 4.626 -16.715 151.691 1.00 141.07 566 HIS D CA 1
ATOM 18348 C C . HIS D 1 527 ? 6.118 -16.465 151.481 1.00 137.71 566 HIS D C 1
ATOM 18349 O O . HIS D 1 527 ? 6.925 -16.621 152.401 1.00 113.98 566 HIS D O 1
ATOM 18356 N N . LEU D 1 528 ? 6.473 -16.094 150.254 1.00 139.16 567 LEU D N 1
ATOM 18357 C CA . LEU D 1 528 ? 7.850 -15.766 149.906 1.00 132.05 567 LEU D CA 1
ATOM 18358 C C . LEU D 1 528 ? 8.246 -14.342 150.304 1.00 114.79 567 LEU D C 1
ATOM 18359 O O . LEU D 1 528 ? 9.297 -14.123 150.919 1.00 119.90 567 LEU D O 1
ATOM 18364 N N . LEU D 1 529 ? 7.398 -13.374 149.966 1.00 109.15 568 LEU D N 1
ATOM 18365 C CA . LEU D 1 529 ? 7.696 -11.982 150.289 1.00 122.47 568 LEU D CA 1
ATOM 18366 C C . LEU D 1 529 ? 7.675 -11.784 151.807 1.00 126.10 568 LEU D C 1
ATOM 18367 O O . LEU D 1 529 ? 8.317 -10.870 152.343 1.00 116.29 568 LEU D O 1
ATOM 18372 N N . GLN D 1 530 ? 6.942 -12.659 152.495 1.00 134.48 569 GLN D N 1
ATOM 18373 C CA . GLN D 1 530 ? 6.970 -12.706 153.952 1.00 135.68 569 GLN D CA 1
ATOM 18374 C C . GLN D 1 530 ? 8.399 -12.983 154.397 1.00 115.84 569 GLN D C 1
ATOM 18375 O O . GLN D 1 530 ? 8.935 -12.300 155.271 1.00 110.46 569 GLN D O 1
ATOM 18381 N N . ALA D 1 531 ? 9.013 -13.985 153.774 1.00 113.46 570 ALA D N 1
ATOM 18382 C CA . ALA D 1 531 ? 10.397 -14.344 154.063 1.00 115.65 570 ALA D CA 1
ATOM 18383 C C . ALA D 1 531 ? 11.340 -13.225 153.630 1.00 103.35 570 ALA D C 1
ATOM 18384 O O . ALA D 1 531 ? 12.473 -13.129 154.104 1.00 93.79 570 ALA D O 1
ATOM 18386 N N . LEU D 1 532 ? 10.870 -12.383 152.719 1.00 98.75 571 LEU D N 1
ATOM 18387 C CA . LEU D 1 532 ? 11.642 -11.209 152.341 1.00 100.27 571 LEU D CA 1
ATOM 18388 C C . LEU D 1 532 ? 11.617 -10.151 153.440 1.00 120.64 571 LEU D C 1
ATOM 18389 O O . LEU D 1 532 ? 12.595 -9.425 153.630 1.00 123.7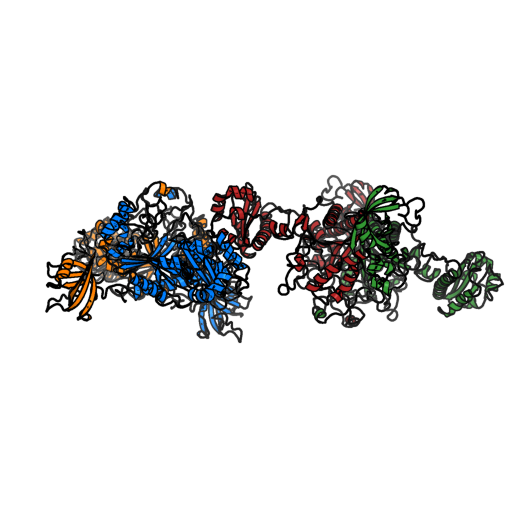5 571 LEU D O 1
ATOM 18394 N N . ASP D 1 533 ? 10.501 -10.068 154.163 1.00 124.19 572 ASP D N 1
ATOM 18395 C CA . ASP D 1 533 ? 10.369 -9.097 155.254 1.00 119.29 572 ASP D CA 1
ATOM 18396 C C . ASP D 1 533 ? 10.857 -9.629 156.604 1.00 94.32 572 ASP D C 1
ATOM 18397 O O . ASP D 1 533 ? 10.790 -8.929 157.610 1.00 98.05 572 ASP D O 1
ATOM 18402 N N . TYR D 1 534 ? 11.334 -10.869 156.613 1.00 94.60 573 TYR D N 1
ATOM 18403 C CA . TYR D 1 534 ? 11.890 -11.507 157.813 1.00 97.37 573 TYR D CA 1
ATOM 18404 C C . TYR D 1 534 ? 13.409 -11.384 157.944 1.00 94.25 573 TYR D C 1
ATOM 18405 O O . TYR D 1 534 ? 14.033 -12.080 158.747 1.00 82.12 573 TYR D O 1
ATOM 18414 N N . GLY D 1 535 ? 13.989 -10.505 157.130 1.00 96.51 574 GLY D N 1
ATOM 18415 C CA . GLY D 1 535 ? 15.426 -10.300 157.091 1.00 94.24 574 GLY D CA 1
ATOM 18416 C C . GLY D 1 535 ? 16.211 -11.282 156.244 1.00 109.17 574 GLY D C 1
ATOM 18417 O O . GLY D 1 535 ? 17.202 -11.858 156.690 1.00 100.78 574 GLY D O 1
ATOM 18418 N N . ALA D 1 536 ? 15.740 -11.479 155.015 1.00 117.48 575 ALA D N 1
ATOM 18419 C CA . ALA D 1 536 ? 16.485 -12.204 153.990 1.00 86.38 575 ALA D CA 1
ATOM 18420 C C . ALA D 1 536 ? 17.761 -11.445 153.628 1.00 85.25 575 ALA D C 1
ATOM 18421 O O . ALA D 1 536 ? 17.715 -10.243 153.376 1.00 96.68 575 ALA D O 1
ATOM 18423 N N . PRO D 1 537 ? 18.907 -12.145 153.604 1.00 77.93 576 PRO D N 1
ATOM 18424 C CA . PRO D 1 537 ? 20.185 -11.536 153.221 1.00 64.15 576 PRO D CA 1
ATOM 18425 C C . PRO D 1 537 ? 20.259 -11.338 151.713 1.00 82.45 576 PRO D C 1
ATOM 18426 O O . PRO D 1 537 ? 19.454 -11.918 150.980 1.00 74.33 576 PRO D O 1
ATOM 18430 N N . PRO D 1 538 ? 21.202 -10.509 151.246 1.00 94.10 577 PRO D N 1
ATOM 18431 C CA . PRO D 1 538 ? 21.439 -10.491 149.800 1.00 83.44 577 PRO D CA 1
ATOM 18432 C C . PRO D 1 538 ? 21.948 -11.860 149.344 1.00 80.21 577 PRO D C 1
ATOM 18433 O O . PRO D 1 538 ? 22.875 -12.415 149.932 1.00 79.03 577 PRO D O 1
ATOM 18437 N N . HIS D 1 539 ? 21.341 -12.403 148.299 1.00 79.14 578 HIS D N 1
ATOM 18438 C CA . HIS D 1 539 ? 21.675 -13.750 147.865 1.00 82.83 578 HIS D CA 1
ATOM 18439 C C . HIS D 1 539 ? 21.557 -13.914 146.347 1.00 94.33 578 HIS D C 1
ATOM 18440 O O . HIS D 1 539 ? 20.679 -13.326 145.707 1.00 81.12 578 HIS D O 1
ATOM 18447 N N . GLY D 1 540 ? 22.439 -14.728 145.775 1.00 89.13 579 GLY D N 1
ATOM 18448 C CA . GLY D 1 540 ? 22.363 -15.030 144.359 1.00 81.85 579 GLY D CA 1
ATOM 18449 C C . GLY D 1 540 ? 22.963 -16.379 144.027 1.00 80.76 579 GLY D C 1
ATOM 18450 O O . GLY D 1 540 ? 23.844 -16.873 144.733 1.00 81.24 579 GLY D O 1
ATOM 18451 N N . GLY D 1 541 ? 22.499 -16.969 142.932 1.00 70.89 580 GLY D N 1
ATOM 18452 C CA . GLY D 1 541 ? 22.955 -18.286 142.543 1.00 81.33 580 GLY D CA 1
ATOM 18453 C C . GLY D 1 541 ? 22.720 -18.594 141.082 1.00 89.81 580 GLY D C 1
ATOM 18454 O O . GLY D 1 541 ? 22.219 -17.754 140.338 1.00 93.30 580 GLY D O 1
ATOM 18455 N N . ILE D 1 542 ? 23.073 -19.811 140.680 1.00 87.06 581 ILE D N 1
ATOM 18456 C CA . ILE D 1 542 ? 23.034 -20.204 139.280 1.00 81.03 581 ILE D CA 1
ATOM 18457 C C . ILE D 1 542 ? 22.601 -21.660 139.143 1.00 81.92 581 ILE D C 1
ATOM 18458 O O . ILE D 1 542 ? 22.869 -22.482 140.020 1.00 77.00 581 ILE D O 1
ATOM 18463 N N . ALA D 1 543 ? 21.906 -21.966 138.051 1.00 80.86 582 ALA D N 1
ATOM 18464 C CA . ALA D 1 543 ? 21.562 -23.341 137.717 1.00 70.42 582 ALA D CA 1
ATOM 18465 C C . ALA D 1 543 ? 22.486 -23.837 136.613 1.00 68.99 582 ALA D C 1
ATOM 18466 O O . ALA D 1 543 ? 22.901 -23.067 135.754 1.00 70.63 582 ALA D O 1
ATOM 18468 N N . LEU D 1 544 ? 22.822 -25.120 136.649 1.00 85.84 583 LEU D N 1
ATOM 18469 C CA . LEU D 1 544 ? 23.719 -25.704 135.662 1.00 71.97 583 LEU D CA 1
ATOM 18470 C C . LEU D 1 544 ? 23.055 -26.929 135.063 1.00 67.84 583 LEU D C 1
ATOM 18471 O O . LEU D 1 544 ? 22.822 -27.909 135.772 1.00 72.90 583 LEU D O 1
ATOM 18476 N N . GLY D 1 545 ? 22.731 -26.881 133.773 1.00 60.54 584 GLY D N 1
ATOM 18477 C CA . GLY D 1 545 ? 22.129 -28.038 133.134 1.00 84.78 584 GLY D CA 1
ATOM 18478 C C . GLY D 1 545 ? 23.135 -29.170 133.083 1.00 67.99 584 GLY D C 1
ATOM 18479 O O . GLY D 1 545 ? 24.179 -29.053 132.445 1.00 49.88 584 GLY D O 1
ATOM 18480 N N . LEU D 1 546 ? 22.811 -30.279 133.738 1.00 78.81 585 LEU D N 1
ATOM 18481 C CA . LEU D 1 546 ? 23.784 -31.351 133.903 1.00 77.88 585 LEU D CA 1
ATOM 18482 C C . LEU D 1 546 ? 23.881 -32.222 132.666 1.00 89.59 585 LEU D C 1
ATOM 18483 O O . LEU D 1 546 ? 24.977 -32.488 132.177 1.00 86.91 585 LEU D O 1
ATOM 18488 N N . ASP D 1 547 ? 22.722 -32.642 132.159 1.00 93.90 586 ASP D N 1
ATOM 18489 C CA . ASP D 1 547 ? 22.639 -33.530 131.002 1.00 86.48 586 ASP D CA 1
ATOM 18490 C C . ASP D 1 547 ? 23.244 -32.845 129.783 1.00 75.90 586 ASP D C 1
ATOM 18491 O O . ASP D 1 547 ? 23.872 -33.477 128.924 1.00 61.65 586 ASP D O 1
ATOM 18496 N N . ARG D 1 548 ? 23.101 -31.526 129.761 1.00 85.28 587 ARG D N 1
ATOM 18497 C CA . ARG D 1 548 ? 23.593 -30.719 128.663 1.00 82.07 587 ARG D CA 1
ATOM 18498 C C . ARG D 1 548 ? 25.108 -30.677 128.709 1.00 65.23 587 ARG D C 1
ATOM 18499 O O . ARG D 1 548 ? 25.758 -31.129 127.777 1.00 74.59 587 ARG D O 1
ATOM 18507 N N . LEU D 1 549 ? 25.664 -30.121 129.781 1.00 58.32 588 LEU D N 1
ATOM 18508 C CA . LEU D 1 549 ? 27.113 -30.084 129.962 1.00 55.39 588 LEU D CA 1
ATOM 18509 C C . LEU D 1 549 ? 27.779 -31.447 129.747 1.00 71.05 588 LEU D C 1
ATOM 18510 O O . LEU D 1 549 ? 28.785 -31.535 129.044 1.00 74.85 588 LEU D O 1
ATOM 18515 N N . ILE D 1 550 ? 27.229 -32.505 130.341 1.00 77.19 589 ILE D N 1
ATOM 18516 C CA . ILE D 1 550 ? 27.831 -33.831 130.196 1.00 67.42 589 ILE D CA 1
ATOM 18517 C C . ILE D 1 550 ? 27.763 -34.309 128.738 1.00 65.62 589 ILE D C 1
ATOM 18518 O O . ILE D 1 550 ? 28.726 -34.881 128.226 1.00 65.51 589 ILE D O 1
ATOM 18523 N N . CYS D 1 551 ? 26.643 -34.051 128.064 1.00 63.11 590 CYS D N 1
ATOM 18524 C CA . CYS D 1 551 ? 26.543 -34.382 126.647 1.00 60.41 590 CYS D CA 1
ATOM 18525 C C . CYS D 1 551 ? 27.637 -33.663 125.858 1.00 61.49 590 CYS D C 1
ATOM 18526 O O . CYS D 1 551 ? 28.385 -34.283 125.103 1.00 62.49 590 CYS D O 1
ATOM 18529 N N . LEU D 1 552 ? 27.725 -32.353 126.066 1.00 72.16 591 LEU D N 1
ATOM 18530 C CA . LEU D 1 552 ? 28.699 -31.489 125.405 1.00 66.07 591 LEU D CA 1
ATOM 18531 C C . LEU D 1 552 ? 30.133 -31.964 125.625 1.00 68.50 591 LEU D C 1
ATOM 18532 O O . LEU D 1 552 ? 30.962 -31.891 124.720 1.00 78.51 591 LEU D O 1
ATOM 18537 N N . VAL D 1 553 ? 30.433 -32.447 126.827 1.00 70.72 592 VAL D N 1
ATOM 18538 C CA . VAL D 1 553 ? 31.798 -32.874 127.125 1.00 67.43 592 VAL D CA 1
ATOM 18539 C C . VAL D 1 553 ? 32.109 -34.262 126.577 1.00 70.27 592 VAL D C 1
ATOM 18540 O O . VAL D 1 553 ? 33.231 -34.517 126.155 1.00 77.55 592 VAL D O 1
ATOM 18544 N N . THR D 1 554 ? 31.117 -35.148 126.556 1.00 75.16 593 THR D N 1
ATOM 18545 C CA . THR D 1 554 ? 31.332 -36.488 126.010 1.00 71.77 593 THR D CA 1
ATOM 18546 C C . THR D 1 554 ? 31.274 -36.507 124.489 1.00 70.89 593 THR D C 1
ATOM 18547 O O . THR D 1 554 ? 31.670 -37.489 123.865 1.00 76.58 593 THR D O 1
ATOM 18551 N N . GLY D 1 555 ? 30.771 -35.428 123.897 1.00 75.47 594 GLY D N 1
ATOM 18552 C CA . GLY D 1 555 ? 30.702 -35.314 122.451 1.00 67.88 594 GLY D CA 1
ATOM 18553 C C . GLY D 1 555 ? 29.590 -36.153 121.857 1.00 67.38 594 GLY D C 1
ATOM 18554 O O . GLY D 1 555 ? 29.603 -36.468 120.668 1.00 76.23 594 GLY D O 1
ATOM 18555 N N . SER D 1 556 ? 28.622 -36.518 122.691 1.00 59.69 595 SER D N 1
ATOM 18556 C CA . SER D 1 556 ? 27.502 -37.338 122.249 1.00 74.38 595 SER D CA 1
ATOM 18557 C C . SER D 1 556 ? 26.589 -36.588 121.282 1.00 68.46 595 SER D C 1
ATOM 18558 O O . SER D 1 556 ? 26.478 -35.368 121.351 1.00 72.03 595 SER D O 1
ATOM 18561 N N . PRO D 1 557 ? 25.945 -37.322 120.362 1.00 66.60 596 PRO D N 1
ATOM 18562 C CA . PRO D 1 557 ? 24.973 -36.752 119.423 1.00 62.95 596 PRO D CA 1
ATOM 18563 C C . PRO D 1 557 ? 23.771 -36.143 120.132 1.00 77.07 596 PRO D C 1
ATOM 18564 O O . PRO D 1 557 ? 23.344 -35.046 119.776 1.00 77.85 596 PRO D O 1
ATOM 18568 N N . SER D 1 558 ? 23.235 -36.854 121.121 1.00 98.18 597 SER D N 1
ATOM 18569 C CA . SER D 1 558 ? 22.077 -36.383 121.877 1.00 95.38 597 SER D CA 1
ATOM 18570 C C . SER D 1 558 ? 22.299 -36.570 123.369 1.00 79.54 597 SER D C 1
ATOM 18571 O O . SER D 1 558 ? 23.129 -37.381 123.780 1.00 78.79 597 SER D O 1
ATOM 18574 N N . ILE D 1 559 ? 21.543 -35.832 124.178 1.00 82.11 598 ILE D N 1
ATOM 18575 C CA . ILE D 1 559 ? 21.677 -35.921 125.632 1.00 88.22 598 ILE D CA 1
ATOM 18576 C C . ILE D 1 559 ? 21.136 -37.245 126.169 1.00 83.88 598 ILE D C 1
ATOM 18577 O O . ILE D 1 559 ? 21.246 -37.534 127.360 1.00 72.77 598 ILE D O 1
ATOM 18582 N N . ARG D 1 560 ? 20.542 -38.042 125.288 1.00 77.90 599 ARG D N 1
ATOM 18583 C CA . ARG D 1 560 ? 20.018 -39.340 125.676 1.00 66.71 599 ARG D CA 1
ATOM 18584 C C . ARG D 1 560 ? 21.141 -40.382 125.732 1.00 62.60 599 ARG D C 1
ATOM 18585 O O . ARG D 1 560 ? 20.934 -41.510 126.172 1.00 61.93 599 ARG D O 1
ATOM 18593 N N . ASP D 1 561 ? 22.331 -40.005 125.281 1.00 61.93 600 ASP D N 1
ATOM 18594 C CA . ASP D 1 561 ? 23.474 -40.906 125.362 1.00 71.73 600 ASP D CA 1
ATOM 18595 C C . ASP D 1 561 ? 24.241 -40.716 126.664 1.00 60.27 600 ASP D C 1
ATOM 18596 O O . ASP D 1 561 ? 25.096 -41.525 127.011 1.00 61.25 600 ASP D O 1
ATOM 18601 N N . VAL D 1 562 ? 23.954 -39.625 127.365 1.00 54.09 601 VAL D N 1
ATOM 18602 C CA . VAL D 1 562 ? 24.516 -39.384 128.698 1.00 72.15 601 VAL D CA 1
ATOM 18603 C C . VAL D 1 562 ? 23.571 -39.733 129.874 1.00 68.78 601 VAL D C 1
ATOM 18604 O O . VAL D 1 562 ? 23.874 -39.472 131.044 1.00 45.07 601 VAL D O 1
ATOM 18608 N N . ILE D 1 563 ? 22.417 -40.301 129.542 1.00 60.32 602 ILE D N 1
ATOM 18609 C CA . ILE D 1 563 ? 21.418 -40.690 130.527 1.00 43.68 602 ILE D CA 1
ATOM 18610 C C . ILE D 1 563 ? 21.256 -42.205 130.587 1.00 49.21 602 ILE D C 1
ATOM 18611 O O . ILE D 1 563 ? 21.196 -42.864 129.559 1.00 60.04 602 ILE D O 1
ATOM 18616 N N . ALA D 1 564 ? 21.180 -42.750 131.796 1.00 69.38 603 ALA D N 1
ATOM 18617 C CA . ALA D 1 564 ? 21.020 -44.190 131.999 1.00 70.54 603 ALA D CA 1
ATOM 18618 C C . ALA D 1 564 ? 19.848 -44.800 131.229 1.00 61.33 603 ALA D C 1
ATOM 18619 O O . ALA D 1 564 ? 20.049 -45.646 130.363 1.00 69.76 603 ALA D O 1
ATOM 18621 N N . PHE D 1 565 ? 18.628 -44.390 131.558 1.00 66.73 604 PHE D N 1
ATOM 18622 C CA . PHE D 1 565 ? 17.449 -44.912 130.874 1.00 70.82 604 PHE D CA 1
ATOM 18623 C C . PHE D 1 565 ? 16.568 -43.793 130.336 1.00 78.52 604 PHE D C 1
ATOM 18624 O O . PHE D 1 565 ? 15.469 -43.571 130.841 1.00 85.59 604 PHE D O 1
ATOM 18632 N N . PRO D 1 566 ? 17.035 -43.098 129.290 1.00 78.72 605 PRO D N 1
ATOM 18633 C CA . PRO D 1 566 ? 16.318 -41.918 128.795 1.00 78.63 605 PRO D CA 1
ATOM 18634 C C . PRO D 1 566 ? 14.985 -42.270 128.146 1.00 76.37 605 PRO D C 1
ATOM 18635 O O . PRO D 1 566 ? 14.642 -43.444 128.004 1.00 77.79 605 PRO D O 1
ATOM 18639 N N . LYS D 1 567 ? 14.247 -41.244 127.745 1.00 68.70 606 LYS D N 1
ATOM 18640 C CA . LYS D 1 567 ? 12.942 -41.439 127.139 1.00 86.74 606 LYS D CA 1
ATOM 18641 C C . LYS D 1 567 ? 12.886 -40.623 125.870 1.00 90.21 606 LYS D C 1
ATOM 18642 O O . LYS D 1 567 ? 13.026 -39.402 125.903 1.00 88.66 606 LYS D O 1
ATOM 18648 N N . SER D 1 568 ? 12.684 -41.302 124.749 1.00 90.74 607 SER D N 1
ATOM 18649 C CA . SER D 1 568 ? 12.724 -40.643 123.456 1.00 121.28 607 SER D CA 1
ATOM 18650 C C . SER D 1 568 ? 11.341 -40.195 123.026 1.00 114.63 607 SER D C 1
ATOM 18651 O O . SER D 1 568 ? 10.373 -40.940 123.169 1.00 119.65 607 SER D O 1
ATOM 18654 N N . PHE D 1 569 ? 11.256 -38.980 122.493 1.00 111.28 608 PHE D N 1
ATOM 18655 C CA . PHE D 1 569 ? 10.037 -38.541 121.829 1.00 122.81 608 PHE D CA 1
ATOM 18656 C C . PHE D 1 569 ? 8.775 -38.542 122.711 1.00 117.18 608 PHE D C 1
ATOM 18657 O O . PHE D 1 569 ? 7.977 -39.480 122.671 1.00 120.43 608 PHE D O 1
ATOM 18665 N N . ARG D 1 570 ? 8.650 -37.527 123.562 1.00 114.87 609 ARG D N 1
ATOM 18666 C CA . ARG D 1 570 ? 7.467 -37.363 124.407 1.00 113.56 609 ARG D CA 1
ATOM 18667 C C . ARG D 1 570 ? 7.307 -38.538 125.361 1.00 114.24 609 ARG D C 1
ATOM 18668 O O . ARG D 1 570 ? 6.421 -39.379 125.193 1.00 114.23 609 ARG D O 1
ATOM 18676 N N . GLY D 1 571 ? 8.195 -38.597 126.349 1.00 114.63 610 GLY D N 1
ATOM 18677 C CA . GLY D 1 571 ? 8.197 -39.679 127.313 1.00 114.30 610 GLY D CA 1
ATOM 18678 C C . GLY D 1 571 ? 8.373 -40.999 126.599 1.00 109.65 610 GLY D C 1
ATOM 18679 O O . GLY D 1 571 ? 9.326 -41.180 125.840 1.00 108.70 610 GLY D O 1
ATOM 18680 N N . HIS D 1 572 ? 7.439 -41.913 126.837 1.00 115.72 611 HIS D N 1
ATOM 18681 C CA . HIS D 1 572 ? 7.417 -43.204 126.159 1.00 117.45 611 HIS D CA 1
ATOM 18682 C C . HIS D 1 572 ? 8.763 -43.916 126.167 1.00 109.06 611 HIS D C 1
ATOM 18683 O O . HIS D 1 572 ? 9.425 -44.013 125.135 1.00 105.13 611 HIS D O 1
ATOM 18690 N N . ASP D 1 573 ? 9.178 -44.377 127.343 1.00 117.28 612 ASP D N 1
ATOM 18691 C CA . ASP D 1 573 ? 10.360 -45.216 127.447 1.00 119.45 612 ASP D CA 1
ATOM 18692 C C . ASP D 1 573 ? 10.107 -46.417 126.551 1.00 116.64 612 ASP D C 1
ATOM 18693 O O . ASP D 1 573 ? 9.065 -47.058 126.648 1.00 117.21 612 ASP D O 1
ATOM 18698 N N . LEU D 1 574 ? 11.041 -46.698 125.653 1.00 111.40 613 LEU D N 1
ATOM 18699 C CA . LEU D 1 574 ? 10.828 -47.735 124.654 1.00 102.22 613 LEU D CA 1
ATOM 18700 C C . LEU D 1 574 ? 11.073 -49.120 125.236 1.00 108.27 613 LEU D C 1
ATOM 18701 O O . LEU D 1 574 ? 10.666 -50.124 124.657 1.00 120.62 613 LEU D O 1
ATOM 18706 N N . MET D 1 575 ? 11.731 -49.161 126.391 1.00 106.21 614 MET D N 1
ATOM 18707 C CA . MET D 1 575 ? 12.092 -50.421 127.033 1.00 109.43 614 MET D CA 1
ATOM 18708 C C . MET D 1 575 ? 10.921 -51.055 127.771 1.00 95.51 614 MET D C 1
ATOM 18709 O O . MET D 1 575 ? 10.707 -52.265 127.695 1.00 97.67 614 MET D O 1
ATOM 18714 N N . SER D 1 576 ? 10.180 -50.231 128.499 1.00 92.45 615 SER D N 1
ATOM 18715 C CA . SER D 1 576 ? 9.002 -50.694 129.214 1.00 119.14 615 SER D CA 1
ATOM 18716 C C . SER D 1 576 ? 7.826 -49.859 128.746 1.00 94.49 615 SER D C 1
ATOM 18717 O O . SER D 1 576 ? 8.009 -48.717 128.353 1.00 75.69 615 SER D O 1
ATOM 18720 N N . ASN D 1 577 ? 6.618 -50.410 128.788 1.00 106.52 616 ASN D N 1
ATOM 18721 C CA . ASN D 1 577 ? 5.480 -49.654 128.290 1.00 99.34 616 ASN D CA 1
ATOM 18722 C C . ASN D 1 577 ? 5.047 -48.618 129.327 1.00 119.51 616 ASN D C 1
ATOM 18723 O O . ASN D 1 577 ? 4.585 -48.961 130.419 1.00 120.00 616 ASN D O 1
ATOM 18728 N N . THR D 1 578 ? 5.178 -47.347 128.949 1.00 119.23 617 THR D N 1
ATOM 18729 C CA . THR D 1 578 ? 4.973 -46.207 129.843 1.00 108.92 617 THR D CA 1
ATOM 18730 C C . THR D 1 578 ? 5.219 -44.923 129.064 1.00 99.59 617 THR D C 1
ATOM 18731 O O . THR D 1 578 ? 6.158 -44.864 128.286 1.00 105.66 617 THR D O 1
ATOM 18735 N N . PRO D 1 579 ? 4.379 -43.891 129.261 1.00 103.75 618 PRO D N 1
ATOM 18736 C CA . PRO D 1 579 ? 3.190 -43.862 130.120 1.00 113.21 618 PRO D CA 1
ATOM 18737 C C . PRO D 1 579 ? 2.078 -44.754 129.582 1.00 120.98 618 PRO D C 1
ATOM 18738 O O . PRO D 1 579 ? 1.844 -44.791 128.374 1.00 133.84 618 PRO D O 1
ATOM 18742 N N . ASP D 1 580 ? 1.411 -45.470 130.480 1.00 116.60 619 ASP D N 1
ATOM 18743 C CA . ASP D 1 580 ? 0.412 -46.453 130.090 1.00 120.35 619 ASP D CA 1
ATOM 18744 C C . ASP D 1 580 ? -0.916 -46.139 130.761 1.00 116.98 619 ASP D C 1
ATOM 18745 O O . ASP D 1 580 ? -0.970 -45.355 131.707 1.00 122.47 619 ASP D O 1
ATOM 18750 N N . SER D 1 581 ? -1.989 -46.744 130.264 1.00 107.67 620 SER D N 1
ATOM 18751 C CA . SER D 1 581 ? -3.297 -46.606 130.889 1.00 127.36 620 SER D CA 1
ATOM 18752 C C . SER D 1 581 ? -3.370 -47.487 132.134 1.00 145.22 620 SER D C 1
ATOM 18753 O O . SER D 1 581 ? -2.360 -48.056 132.555 1.00 144.97 620 SER D O 1
ATOM 18756 N N . VAL D 1 582 ? -4.568 -47.616 132.701 1.00 148.37 621 VAL D N 1
ATOM 18757 C CA . VAL D 1 582 ? -4.751 -48.290 133.983 1.00 139.56 621 VAL D CA 1
ATOM 18758 C C . VAL D 1 582 ? -6.246 -48.400 134.310 1.00 138.60 621 VAL D C 1
ATOM 18759 O O . VAL D 1 582 ? -7.006 -47.458 134.066 1.00 122.45 621 VAL D O 1
ATOM 18763 N N . PRO D 1 583 ? -6.674 -49.570 134.833 1.00 149.86 622 PRO D N 1
ATOM 18764 C CA . PRO D 1 583 ? -8.074 -49.854 135.183 1.00 152.44 622 PRO D CA 1
ATOM 18765 C C . PRO D 1 583 ? -8.715 -48.780 136.064 1.00 153.63 622 PRO D C 1
ATOM 18766 O O . PRO D 1 583 ? -8.058 -48.265 136.971 1.00 158.68 622 PRO D O 1
ATOM 18770 N N . PRO D 1 584 ? -9.996 -48.463 135.806 1.00 158.22 623 PRO D N 1
ATOM 18771 C CA . PRO D 1 584 ? -10.712 -47.319 136.389 1.00 161.38 623 PRO D CA 1
ATOM 18772 C C . PRO D 1 584 ? -10.724 -47.288 137.919 1.00 154.13 623 PRO D C 1
ATOM 18773 O O . PRO D 1 584 ? -10.714 -46.201 138.499 1.00 131.31 623 PRO D O 1
ATOM 18777 N N . GLU D 1 585 ? -10.734 -48.455 138.559 1.00 156.73 624 GLU D N 1
ATOM 18778 C CA . GLU D 1 585 ? -10.767 -48.515 140.020 1.00 153.83 624 GLU D CA 1
ATOM 18779 C C . GLU D 1 585 ? -9.462 -48.018 140.647 1.00 146.83 624 GLU D C 1
ATOM 18780 O O . GLU D 1 585 ? -9.374 -47.857 141.867 1.00 140.17 624 GLU D O 1
ATOM 18786 N N . GLU D 1 586 ? -8.448 -47.792 139.816 1.00 141.12 625 GLU D N 1
ATOM 18787 C CA . GLU D 1 586 ? -7.198 -47.217 140.293 1.00 142.24 625 GLU D CA 1
ATOM 18788 C C . GLU D 1 586 ? -7.245 -45.686 140.271 1.00 139.99 625 GLU D C 1
ATOM 18789 O O . GLU D 1 586 ? -6.396 -45.020 140.867 1.00 138.21 625 GLU D O 1
ATOM 18795 N N . LEU D 1 587 ? -8.235 -45.135 139.574 1.00 130.87 626 LEU D N 1
ATOM 18796 C CA . LEU D 1 587 ? -8.465 -43.694 139.583 1.00 124.62 626 LEU D CA 1
ATOM 18797 C C . LEU D 1 587 ? -9.379 -43.323 140.755 1.00 133.80 626 LEU D C 1
ATOM 18798 O O . LEU D 1 587 ? -9.479 -42.156 141.142 1.00 122.61 626 LEU D O 1
ATOM 18803 N N . LYS D 1 588 ? -10.023 -44.336 141.328 1.00 143.13 627 LYS D N 1
ATOM 18804 C CA . LYS D 1 588 ? -11.006 -44.146 142.396 1.00 119.81 627 LYS D CA 1
ATOM 18805 C C . LYS D 1 588 ? -10.487 -43.450 143.665 1.00 113.30 627 LYS D C 1
ATOM 18806 O O . LYS D 1 588 ? -11.159 -42.558 144.178 1.00 112.52 627 LYS D O 1
ATOM 18812 N N . PRO D 1 589 ? -9.303 -43.850 144.179 1.00 120.55 628 PRO D N 1
ATOM 18813 C CA . PRO D 1 589 ? -8.803 -43.175 145.386 1.00 126.74 628 PRO D CA 1
ATOM 18814 C C . PRO D 1 589 ? -8.573 -41.670 145.222 1.00 114.58 628 PRO D C 1
ATOM 18815 O O . PRO D 1 589 ? -8.437 -40.963 146.222 1.00 126.17 628 PRO D O 1
ATOM 18819 N N . TYR D 1 590 ? -8.525 -41.185 143.989 1.00 99.23 629 TYR D N 1
ATOM 18820 C CA . TYR D 1 590 ? -8.231 -39.778 143.763 1.00 112.00 629 TYR D CA 1
ATOM 18821 C C . TYR D 1 590 ? -9.440 -39.035 143.189 1.00 114.06 629 TYR D C 1
ATOM 18822 O O . TYR D 1 590 ? -10.152 -38.340 143.917 1.00 99.32 629 TYR D O 1
ATOM 18831 N N . HIS D 1 591 ? -9.677 -39.223 141.892 1.00 124.10 630 HIS D N 1
ATOM 18832 C CA . HIS D 1 591 ? -10.758 -38.557 141.160 1.00 133.11 630 HIS D CA 1
ATOM 18833 C C . HIS D 1 591 ? -10.751 -38.991 139.694 1.00 130.34 630 HIS D C 1
ATOM 18834 O O . HIS D 1 591 ? -9.825 -38.670 138.942 1.00 119.40 630 HIS D O 1
#

Solvent-accessible surface area: 101484 Å² total; per-residue (Å²): 128,100,57,12,33,61,22,95,11,65,42,2,0,8,65,2,149,53,89,38,80,54,103,111,5,39,2,0,0,9,2,33,99,64,142,161,75,78,40,1,13,0,26,5,20,55,15,34,0,17,0,30,7,2,98,90,164,100,15,48,90,18,47,146,48,0,43,114,2,50,75,4,0,0,1,41,2,18,0,48,2,60,63,15,75,100,69,109,93,43,130,193,54,80,0,0,68,1,15,1,78,8,152,65,22,98,53,28,13,39,13,94,168,14,52,15,95,14,152,112,104,11,55,145,8,54,16,19,13,2,52,39,2,6,0,1,2,13,2,109,55,1,7,70,4,4,50,15,14,1,88,2,9,1,37,4,6,30,10,0,16,58,66,14,10,5,3,15,1,39,6,10,7,4,3,21,53,36,48,55,68,46,103,14,10,9,1,20,9,105,54,96,41,65,40,5,4,6,14,74,18,6,41,16,2,2,1,2,0,0,0,0,5,2,3,5,0,2,6,41,7,40,0,2,70,32,73,44,82,162,33,75,93,11,9,13,31,7,33,2,1,1,0,1,0,5,10,69,25,88,9,2,32,50,1,0,22,17,0,1,102,97,1,10,17,132,104,47,56,105,22,80,112,103,8,71,71,48,43,43,70,90,0,71,21,46,13,13,43,45,107,4,14,37,54,11,46,2,124,6,48,63,2,17,136,28,4,212,112,17,135,38,46,72,2,86,112,13,70,84,122,143,106,17,12,0,10,1,0,19,1,49,96,2,2,123,91,13,120,77,112,23,20,86,55,3,74,101,37,14,82,108,18,136,124,29,76,2,7,7,0,4,0,40,15,27,118,113,205,27,3,116,82,0,37,114,1,8,142,47,42,72,125,80,3,43,192,62,12,112,8,110,148,67,4,5,2,3,3,0,10,20,65,60,86,76,0,4,39,1,0,7,86,0,3,68,38,0,2,69,33,6,58,81,160,41,70,83,71,47,54,91,91,88,18,22,4,2,2,0,17,35,8,25,4,8,85,39,127,155,115,113,73,140,92,15,84,19,28,74,28,27,11,3,6,11,59,74,34,106,82,90,57,18,125,83,100,28,61,154,5,83,0,34,13,6,7,0,2,0,17,23,44,92,1,5,15,4,0,13,15,14,37,35,1,129,36,2,152,111,10,17,27,65,26,108,139,138,35,72,176,38,22,39,30,7,31,56,0,4,53,2,0,0,0,27,1,0,0,0,20,2,18,2,7,48,0,0,6,28,0,22,45,18,95,30,16,49,2,0,20,5,2,3,3,11,25,49,1,26,9,47,16,4,92,1,1,53,62,32,70,113,102,28,65,173,70,18,160,125,100,58,13,33,59,22,89,12,65,42,2,0,8,65,0,149,52,89,37,80,54,105,113,6,40,2,1,0,8,2,34,101,64,140,159,74,79,44,1,13,0,26,4,20,54,14,35,0,18,0,30,7,2,98,88,163,100,15,48,89,18,47,147,48,0,44,112,2,50,78,5,0,0,1,42,2,19,0,48,2,62,62,16,76,101,69,110,94,41,131,192,54,79,0,0,67,1,14,2,78,9,153,66,23,99,52,27,10,39,13,92,167,14,63,15,94,14,155,114,98,11,109,169,55,55,52,65,12,3,73,36,2,6,0,1,2,12,1,107,56,1,6,71,5,3,51,15,12,1,88,2,8,2,36,4,6,30,11,1,18,59,66,17,9,5,4,14,2,42,6,10,6,4,2,22,52,37,50,54,68,28,102,14,6,9,2,21,9,102,52,98,43,62,36,7,3,6,14,71,17,4,40,14,2,3,2,2,0,0,0,0,6,2,4,7,1,3,6,39,7,40,0,2,96,30,66,26,91,216,45,85,88,10,16,16,34,7,28,3,1,0,0,0,0,5,11,76,24,88,9,2,32,51,3,0,21,19,0,2,100,98,1,11,15,132,104,49,54,104,23,76,112,103,8,71,71,49,42,43,70,93,0,66,30,50,15,12,46,46,107,4,9,39,52,13,41,4,118,6,45,64,2,19,135,26,5,211,113,16,134,41,46,73,2,85,109,12,69,84,124,144,106,18,11,0,10,0,0,19,0,49,97,2,2,125,91,13,119,77,113,22,19,86,53,2,72,100,37,14,79,105,16,140,124,28,74,2,7,10,0,5,0,42,16,26,117,113,205,26,3,116,80,0,37,115,1,8,143,47,43,71,124,75,4,40,188,67,12,113,7,112,148,68,4,7,3,4,4,0,9,21,65,61,83,77,0,6,40,1,0,7,90,1,4,71,38,0,2,70,32,6,56,83,160,41,70,84,74,50,55,90,99,86,14,19,4,2,2,0,16,34,8,26,4,8,84,41,129,154,114,109,73,139,92,15,84,19,27,72,28,26,12,3,6,10,58,75,33,105,83,91,57,18,124,82,99,28,61,156,5,81,0,35,12,5,7,0,3,0,20,23,45,91,1,5,16,5,0,14,15,13,39,37,1,127,36,2,152,111,8,18,27,66,25,108,140,137,34,72,175,38,21,40,30,6,32,59,0,4,58,3,0,0,0,28,0,0,0,0,20,1,20,1,7,71,0,1,7,32,1,22,50,18,95,10,10,47,1,0,22,3,2,4,5,11,136,71,0,45,9,71,16,5,91,1,2,53,61,32,70,114,103,28,65,172,68,17,160,127,100,58,12,33,60,22,89,12,65,43,2,0,8,65,1,147,52,89,38,79,55,105,113,5,39,2,0,0,8,2,36,105,64,141,162,74,78,43,1,12,0,27,5,22,56,16,34,0,18,0,31,7,3,96,89,163,101,15,48,89,18,48,147,50,0,42,112,2,50,78,5,0,0,1,41,3,19,0,48,1,61,62,15,74,100,70,111,94,44,131,192,52,78,0,1,68,1,14,2,78,8,152,67,23,97,52,26,11,38,14,91,166,14,64,16,94,15,157,110,108,11,111,170,54,56,52,68,14,3,74,38,2,6,0,1,2,14,2,111,56,1,7,71,4,3,52,14,14,1,88,1,8,1,36,4,7,30,11,0,16,59,68,17,8,6,4,15,2,38,6,10,7,4,2,22,52,36,48,53,69,45,101,14,8,8,1,21,10,105,54,96,43,66,37,5,4,6,15,74,17,6,39,15,2,2,2,2,0,0,0,0,4,1,4,6,1,2,6,40,8,39,1,0,71,32,72,46,86,165,46,100,93,10,9,13,30,8,32,3,1,0,0,0,0,4,11,73,24,86,8,2,30,49,3,0,21,18,0,1,100,95,1,11,16,131,104,49,57,107,23,81,111,102,9,72,70,48,42,44,70,91,0,6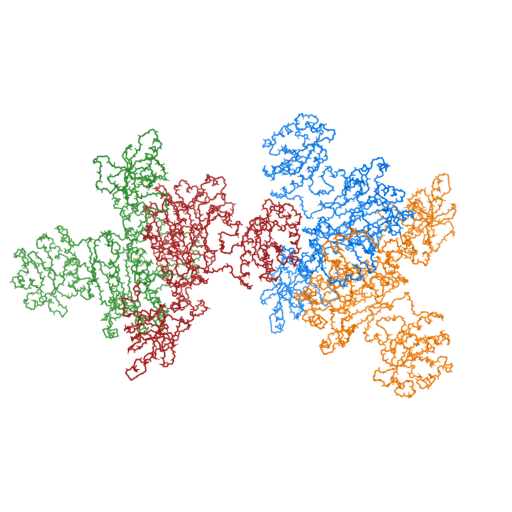9,22,48,14,12,45,44,107,4,12,40,55,8,48,2,124,6,45,64,2,18,135,27,5,210,112,16,133,39,46,74,2,86,112,13,68,84,122,143,104,19,11,0,10,0,0,19,1,47,96,2,2,124,90,12,120,77,112,22,18,87,52,3,74,100,37,14,80,106,16,137,122,28,76,2,7,11,1,4,0,40,15,27,119,112,203,27,3,116,83,0,37,114,0,8,142,49,43,69,125,78,3,43,193,61,13,112,7,110,147,68,4,7,3,3,3,0,8,21,66,60,86,77,0,4,38,0,0,6,87,0,4,69,37,0,2,68,33,6,56,81,160,41,70,84,72,50,54,94,95,87,19,18,5,2,2,0,17,35,9,27,4,8,85,40,126,154,114,110,74,139,94,15,82,21,27,74,28,28,10,3,7,10,58,75,33,105,83,89,57,17,122,82,100,28,62,154,5,83,0,35,12,6,7,0,2,0,18,23,45,90,1,4,15,5,0,13,15,15,39,35,1,127,37,2,151,111,9,17,28,64,26,107,140,137,36,72,178,39,21,38,29,8,31,55,0,4,55,2,0,0,0,28,1,0,0,0,20,1,17,2,9,49,1,0,7,26,1,22,46,18,96,30,16,50,2,0,22,4,2,2,4,11,132,76,2,46,10,71,16,5,92,2,1,53,61,31,72,112,103,29,64,171,69,20,161,127,102,56,12,33,59,22,95,12,64,43,1,0,8,63,2,149,52,88,38,78,54,104,112,5,40,1,0,0,9,2,31,96,64,138,162,73,80,42,1,13,0,24,6,18,53,14,34,0,18,0,31,7,2,97,91,164,100,14,48,89,18,48,144,48,0,42,113,2,50,77,3,0,0,1,41,2,19,0,48,2,61,63,15,76,101,69,110,93,41,130,192,52,79,0,1,68,1,14,2,78,9,149,65,23,99,52,27,12,39,12,99,168,12,62,15,94,11,147,115,94,11,107,166,54,54,52,64,13,3,74,36,2,5,0,1,2,12,2,104,54,1,6,70,5,3,50,14,13,2,87,2,8,2,36,4,5,30,10,0,16,60,68,16,10,5,4,15,2,43,7,10,6,3,3,23,49,37,48,54,68,28,103,14,7,8,1,21,10,99,52,95,43,64,40,7,3,6,15,69,16,5,40,16,1,3,2,2,0,0,0,0,6,2,4,6,1,2,6,38,8,41,0,2,95,32,66,27,92,214,45,84,88,9,15,15,34,8,28,2,1,1,0,0,0,4,10,71,24,88,10,2,32,50,2,0,22,18,0,2,100,97,1,12,16,131,104,52,51,104,22,72,112,103,8,72,71,48,43,43,71,91,0,68,27,50,15,13,46,45,108,3,11,36,54,10,42,4,123,6,47,63,2,19,136,27,5,210,112,16,124,12,25,72,1,86,112,14,70,85,122,144,106,17,11,0,9,0,0,18,0,50,97,2,1,121,94,12,120,77,111,22,20,62,53,4,29,64,37,2,38,105,14,137,52,23,41,1,8,10,1,5,0,41,16,27,116,111,204,28,3,69,37,0,35,78,0,8,141,49,42,69,125,73,4,42,190,68,12,113,7,112,148,69,4,7,3,4,2,0,8,21,66,61,84,77,0,5,39,1,0,7,91,0,5,71,36,0,2,69,33,6,56,81,161,40,69,82,73,44,55,94,94,86,12,21,2,1,2,0,18,34,8,25,4,8,84,41,127,153,113,110,72,139,92,16,82,18,26,73,28,26,13,2,6,10,59,75,33,105,84,90,57,18,125,81,99,27,62,154,6,84,0,34,13,4,8,0,2,0,18,23,43,90,1,5,15,5,0,14,15,13,38,35,1,126,36,3,151,113,9,16,27,66,25,108,141,137,35,71,175,38,20,39,29,8,29,57,0,6,56,2,0,0,0,27,0,0,0,0,19,1,19,1,7,70,1,0,7,31,2,22,49,18,93,10,11,50,2,0,21,4,2,4,7,13,136,72,1,48,9,71,15,4,90,1,1,53,62,31,70,115,103,28,64,172,69,19,160